Protein 7L3O (pdb70)

Solvent-accessible surface area: 64252 Å² total; per-residue (Å²): 88,50,4,116,94,18,0,70,88,13,100,2,2,22,67,32,84,122,20,0,27,11,3,7,0,2,10,20,4,0,1,73,1,1,34,29,0,11,55,0,0,72,52,0,6,76,43,45,125,22,50,33,2,19,4,0,6,0,4,11,2,85,3,1,106,55,0,22,3,38,82,79,68,95,86,75,9,3,46,11,102,6,87,176,48,70,11,0,1,2,2,14,2,8,0,3,0,0,16,0,1,103,95,57,106,3,36,107,82,95,14,30,12,28,0,0,2,10,19,10,0,2,83,32,46,136,48,62,38,39,67,16,2,53,108,19,3,18,17,21,38,0,9,0,1,2,0,0,12,38,122,36,10,56,91,2,0,124,94,6,4,68,3,0,37,39,0,0,46,86,15,49,8,96,38,63,5,35,0,0,3,8,16,94,112,49,44,34,78,86,120,52,4,42,98,4,0,21,16,0,15,39,3,0,68,126,39,69,110,136,15,116,0,23,6,9,75,8,15,36,16,3,1,37,0,4,0,26,0,87,10,74,86,77,93,99,31,95,9,1,25,2,20,0,0,27,12,0,1,80,102,14,68,1,26,3,35,37,83,131,116,121,102,44,82,101,70,2,9,1,0,7,6,4,4,0,10,10,0,2,80,0,0,1,4,6,0,11,32,37,34,3,110,6,50,15,30,0,2,6,20,11,0,14,0,0,0,74,47,158,161,1,20,121,38,0,74,43,3,39,118,47,0,39,126,120,46,21,11,27,43,23,30,55,64,111,42,94,39,100,30,2,43,161,111,5,50,121,44,35,17,12,24,2,0,16,0,2,87,93,21,19,163,71,139,65,0,20,1,5,11,44,70,107,114,82,107,121,66,101,26,44,46,96,92,0,13,129,68,1,70,90,48,43,68,26,26,42,76,120,124,103,50,5,116,78,18,0,65,88,13,99,2,2,19,67,33,85,124,21,0,23,10,4,7,0,2,10,20,3,0,1,74,0,0,33,29,0,11,59,0,0,67,50,0,5,76,20,47,129,20,49,33,1,20,5,0,7,0,4,10,2,84,3,0,107,57,7,46,36,55,94,81,67,28,92,76,9,3,49,11,99,4,81,165,143,66,9,0,2,3,0,14,2,16,0,3,0,1,16,0,2,100,95,58,109,4,36,109,80,98,12,30,16,25,0,0,2,10,17,13,0,1,72,31,45,135,47,62,37,39,64,15,2,73,113,19,2,16,13,19,40,0,12,0,2,2,0,0,11,44,116,33,9,90,93,2,0,55,100,7,0,64,2,3,30,35,0,1,45,80,15,50,7,96,32,59,4,33,0,0,4,7,17,102,109,44,48,38,82,65,118,109,9,40,134,7,0,20,10,0,13,47,3,0,66,151,33,68,115,138,16,115,0,33,4,8,65,7,20,94,67,1,1,41,0,29,1,35,0,87,8,68,72,174,88,96,24,56,7,4,42,0,16,0,3,66,53,6,2,92,104,12,76,0,21,3,32,31,86,130,121,115,99,48,68,95,60,3,5,1,0,23,5,8,2,0,9,14,0,2,63,0,0,3,5,4,0,14,23,28,15,3,114,7,54,14,28,0,3,6,23,11,0,15,0,0,0,77,48,158,166,1,20,119,62,0,70,49,3,36,140,56,0,38,56,122,42,24,11,27,42,24,32,52,65,111,44,92,34,89,34,2,29,156,106,6,53,115,45,47,18,12,24,8,0,14,0,4,94,90,21,25,160,71,60,66,0,17,1,49,9,62,77,84,120,85,107,94,62,98,24,44,44,96,95,0,8,124,64,1,71,93,46,42,67,26,24,41,74,115,108,101,58,4,117,80,10,0,72,83,10,101,2,6,19,77,34,86,123,19,0,28,13,3,6,0,1,11,20,5,0,1,71,0,0,33,34,0,10,55,0,0,64,50,0,6,86,48,44,128,21,48,31,2,21,6,0,8,0,3,10,1,80,4,2,107,62,2,40,39,57,100,84,67,26,93,81,9,3,46,10,101,5,87,175,48,65,10,0,2,3,0,15,2,17,1,4,0,1,14,0,2,101,89,61,107,6,34,109,77,96,14,32,15,26,0,0,3,11,17,14,0,2,71,35,69,135,45,64,56,41,69,16,1,45,31,19,2,14,13,18,42,0,12,0,2,2,1,0,15,14,115,32,2,65,88,3,0,52,104,8,0,69,2,2,27,33,0,0,46,83,15,48,8,92,33,58,4,50,3,2,19,59,20,110,75,55,36,26,83,123,75,58,3,54,68,0,33,99,12,0,95,42,0,0,77,132,31,68,113,136,54,43,87,48,94,34,81,9,16,94,72,0,0,54,0,22,0,33,0,87,6,67,69,176,90,91,34,103,9,1,47,1,18,0,4,5,42,5,2,86,104,14,77,2,33,5,35,34,85,128,133,52,100,50,88,102,50,4,6,1,0,26,6,6,4,0,7,11,0,2,90,0,0,1,5,3,0,18,18,34,17,3,106,5,49,16,31,0,2,6,20,8,0,14,0,0,1,78,57,133,96,5,6,117,57,0,73,49,2,39,121,53,0,32,87,126,42,20,13,28,41,22,31,48,62,110,42,90,34,112,48,2,48,51,117,6,104,120,43,33,18,8,22,12,0,14,0,2,69,94,18,39,178,48,61,55,0,10,5,102,25,50,70,119,122,89,110,76,67,92,20,44,44,105,87,0,14,134,65,0,68,91,44,40,66,29,30,44,105,121,110,99,52,2,108,77,11,0,75,81,10,99,2,5,20,69,32,83,117,21,0,26,8,0,5,0,2,12,22,4,0,1,72,0,0,35,32,0,10,55,0,0,64,56,0,6,85,48,43,129,20,48,33,1,21,6,0,5,0,4,10,2,83,4,1,107,58,2,41,40,56,101,79,71,25,86,76,9,4,46,11,100,6,88,174,46,69,10,0,1,2,1,15,3,16,1,3,0,1,14,0,2,100,92,62,118,8,41,99,79,118,13,31,14,24,0,0,4,11,16,11,0,2,72,37,40,131,48,62,35,39,69,15,1,52,120,17,2,15,15,18,42,0,11,0,2,1,0,0,18,40,87,34,2,64,86,3,0,56,103,8,0,70,2,2,31,34,0,0,44,78,14,50,8,95,30,62,4,55,2,2,19,62,20,109,83,58,63,25,82,119,76,60,3,53,91,0,35,98,13,0,90,41,0,0,80,133,32,66,112,135,57,43,86,50,97,34,79,11,19,60,72,0,0,53,0,24,0,30,0,86,7,65,69,171,85,98,36,100,9,1,45,0,18,0,4,6,48,3,2,87,106,13,78,2,37,8,33,61,113,152,48,98,55,100,35,53,3,6,0,0,27,7,6,3,0,8,5,0,1,89,0,0,0,4,3,0,17,19,34,18,3,111,6,48,15,33,0,2,9,21,11,0,16,0,0,0,75,55,136,98,7,8,115,57,0,72,45,1,38,118,51,0,35,129,125,40,21,17,27,41,24,36,45,58,112,44,93,41,114,51,3,52,68,110,5,57,120,46,35,17,10,24,12,0,12,0,2,76,74,18,35,86,94,62,58,0,10,6,98,23,54,71,123,116,86,110,82,59,90,24,44,46,95,86,0,10,130,63,1,68,94,43,41,63,30,28,47,71,121

Foldseek 3Di:
DFLQVLCVLLVAWHDDLPPFQQDIGGGPQNVLLLVLVVVLVVQVCVVVVADEDEFDQKDFCVLCVLQVVCPVQVVFWAWDDDPNGIMTGAQDCVSVVLVVLVVVQAALVPPFHKYWYQDKHATRDDSVVRDFLAGGGIFTFRKIKTWHAPVCLLVVVLVQVVVLVVVCVVLPKDKAKEKEADAPAADDDVVVQVVQSVSVVVSVVVVVDDHYYHYHPADRFYIKIWMWIAAQVRDIDTAKIKTKGPGSLVSSVAWHAYDVVPPRIDGIIIIMITRRNTSSNNSRRSCVRVVQQDFQQSGLAAEEEEEQALVCLVVSVVLQVVCVVVPHRYYYDNDHDHRVVVVVVVLSNNHQWYWYDYPVCVVVQWTWIAGNPNVDDIDIGHSVVVVVVSVVRHRDDPVD/DLFLQVLCVLLVAWHDDCVPFQQDIGGGVQNVLLLVLVVVLVVQVCVVLVADEDEFDFKDFCVLCVLQVCCVVQVVFWAWDDDVNTIMTGAQDCVSRVLVVLVVVQDAQVPPFHKYWYQDKHATRDDSVPRDFLAGGGIFTFRKIKTWHALVCLLVVLLVQVVSLVVVCVVLPKDKAKEKEADAPAAPDDVVVRVSQSVSNVNSVVVVVDDHYYRYRRADRFHIKMWMWIAFQVRDTDTQKIWHKGPDSLVSSVAWHAYPVVDPRIDTTIMIMIGRCRTSSNSVRRSCSSVVQQDFQQSGLQAEEEEEQALVCVVVSVVLQVVVVVVPHNYYYDHDHDHRVVVVVVVLSSNHQWYWYDYVVCVVVQWTWIAGNPNVPDIDTGHSVVVVVVSVVRHNDDPVD/DQFLQVVCVLLVAWDDDLPPFQQDIGGDPQNVLLLVLVVVLVVQVCVVVVADEDEFDQKDFCVLCVLQVCCVVAVVFWAWDDDPNGIMTGAQDCPSRVLVVLVVVQAAQVPPFHKYWYQDKHATRDDSVPGDQLAGGGIFTFRKIKTWHALVCLLVVVLVVVVVLCVVCVVLVKDKAKEKEAAAPQADDDPVSRVSNSVSNVVSVVVVVDDYYYDYNGADRFHIWMWMWIAFQVRDTDGAKIWHKGNRSQVSSVAWHQYPVVDPSIDTIIMIMIGRRHTSSVSSSRSSSRCVQQDAQQSGLAAEEEEEQAQVCVVVRVVLQVVCVVLPHRYYYDHDHDHSVVVVVVPCSSNHQWYWYTYPVCVVVQWIWIAGSPNVDDIDIGHSVVVSVVSVVRHRDDPVD/DQFLQVVCVLLVAWDDDLPPFQQDIGGDLQNVLLLVLVLVLVVQVCVVVVADEDEFDFKDFCVLCVLQVNCVPQVVFWAWDDDPNTIMTGAQDCVSRVLVVLVVVQAAQVPPFHKYWYQDKHATRDDSVPGDALPGGGIFTFRKMKTWHALVCLLVVLLVQVVSLVVVCVVLPKDKAKEKEAAAPQAPDDPVSRVSNSVSNVVSVVVVVDDYYYDYRGADNFHIWMWIWIAFPVRDTDTAWIWHKGNRSQVSSVAWHAYCVPPNIDTIIMIIIGRCRTSSVSSSRSSSRCVQQDAQQSGLAAEEFEEQAQVCVVVSVVLQVVCVVLPHRYYYDHDHDHRVVVVVVVLSNNHQWYWYTYPVCVVVQWIWIAGNPNVDDIDIGHSVRVSVVSVVRHRDYPVD

B-factor: mean 41.1, std 12.35, range [18.52, 105.42]

Structure (mmCIF, N/CA/C/O backbone):
data_7L3O
#
_entry.id   7L3O
#
_cell.length_a   65.730
_cell.length_b   67.450
_cell.length_c   143.180
_cell.angle_alpha   91.585
_cell.angle_beta   97.530
_cell.angle_gamma   120.777
#
_symmetry.space_group_name_H-M   'P 1'
#
loop_
_entity.id
_entity.type
_entity.pdbx_description
1 polymer 'Threonyl-tRNA synthetase'
2 non-polymer 'ZINC ION'
3 non-polymer 'CALCIUM ION'
4 water water
#
loop_
_atom_site.group_PDB
_atom_site.id
_atom_site.type_symbol
_atom_site.label_atom_id
_atom_site.label_alt_id
_atom_site.label_comp_id
_atom_site.label_asym_id
_atom_site.label_entity_id
_atom_site.label_seq_id
_atom_site.pdbx_PDB_ins_code
_atom_site.Cartn_x
_atom_site.Cartn_y
_atom_site.Cartn_z
_atom_site.occupancy
_atom_site.B_iso_or_equiv
_atom_site.auth_seq_id
_atom_site.auth_comp_id
_atom_site.auth_asym_id
_atom_site.auth_atom_id
_atom_site.pdbx_PDB_model_num
ATOM 1 N N . ARG A 1 12 ? -16.06308 -17.43855 17.28044 1.000 60.12351 333 ARG A N 1
ATOM 2 C CA . ARG A 1 12 ? -15.52066 -17.59296 15.93113 1.000 65.54760 333 ARG A CA 1
ATOM 3 C C . ARG A 1 12 ? -15.58458 -16.26725 15.17574 1.000 61.62967 333 ARG A C 1
ATOM 4 O O . ARG A 1 12 ? -15.29972 -16.20073 13.98076 1.000 59.85950 333 ARG A O 1
ATOM 6 N N . ASP A 1 13 ? -15.99895 -15.22352 15.88507 1.000 56.54186 334 ASP A N 1
ATOM 7 C CA . ASP A 1 13 ? -15.93049 -13.84994 15.40669 1.000 50.06922 334 ASP A CA 1
ATOM 8 C C . ASP A 1 13 ? -14.76485 -13.15922 16.10692 1.000 45.35074 334 ASP A C 1
ATOM 9 O O . ASP A 1 13 ? -14.63286 -13.26039 17.32847 1.000 45.61540 334 ASP A O 1
ATOM 14 N N . HIS A 1 14 ? -13.92647 -12.46061 15.33776 1.000 42.27390 335 HIS A N 1
ATOM 15 C CA . HIS A 1 14 ? -12.69653 -11.91342 15.90693 1.000 42.90520 335 HIS A CA 1
ATOM 16 C C . HIS A 1 14 ? -12.96560 -10.96889 17.07191 1.000 44.75353 335 HIS A C 1
ATOM 17 O O . HIS A 1 14 ? -12.16147 -10.90362 18.01397 1.000 39.26737 335 HIS A O 1
ATOM 24 N N . ARG A 1 15 ? -14.07524 -10.22785 17.03333 1.000 42.43503 336 ARG A N 1
ATOM 25 C CA . ARG A 1 15 ? -14.41196 -9.37730 18.16736 1.000 41.04702 336 ARG A CA 1
ATOM 26 C C . ARG A 1 15 ? -14.68370 -10.21255 19.41150 1.000 43.62294 336 ARG A C 1
ATOM 27 O O . ARG A 1 15 ? -14.18622 -9.89566 20.50201 1.000 39.31610 336 ARG A O 1
ATOM 35 N N . LEU A 1 16 ? -15.45656 -11.29324 19.26343 1.000 42.28004 337 LEU A N 1
ATOM 36 C CA . LEU A 1 16 ? -15.68030 -12.19813 20.38552 1.000 39.60704 337 LEU A CA 1
ATOM 37 C C . LEU A 1 16 ? -14.37743 -12.85672 20.83012 1.000 40.32569 337 LEU A C 1
ATOM 38 O O . LEU A 1 16 ? -14.12332 -12.99495 22.03307 1.000 38.93681 337 LEU A O 1
ATOM 43 N N . LEU A 1 17 ? -13.55507 -13.29935 19.87555 1.000 35.41731 338 LEU A N 1
ATOM 44 C CA . LEU A 1 17 ? -12.27097 -13.88940 20.23854 1.000 40.05818 338 LEU A CA 1
ATOM 45 C C . LEU A 1 17 ? -11.41814 -12.89541 21.01248 1.000 38.51880 338 LEU A C 1
ATOM 46 O O . LEU A 1 17 ? -10.81699 -13.24495 22.03700 1.000 38.55722 338 LEU A O 1
ATOM 51 N N . GLY A 1 18 ? -11.37780 -11.64172 20.55416 1.000 36.35214 339 GLY A N 1
ATOM 52 C CA . GLY A 1 18 ? -10.58448 -10.62397 21.22526 1.000 35.07041 339 GLY A CA 1
ATOM 53 C C . GLY A 1 18 ? -11.04404 -10.33148 22.63366 1.000 37.17872 339 GLY A C 1
ATOM 54 O O . GLY A 1 18 ? -10.23797 -9.89783 23.46605 1.000 34.29375 339 GLY A O 1
ATOM 55 N N . SER A 1 19 ? -12.31710 -10.57594 22.92620 1.000 33.29006 340 SER A N 1
ATOM 56 C CA . SER A 1 19 ? -12.79686 -10.38789 24.28540 1.000 38.71564 340 SER A CA 1
ATOM 57 C C . SER A 1 19 ? -12.51702 -11.61792 25.13820 1.000 38.72064 340 SER A C 1
ATOM 58 O O . SER A 1 19 ? -12.04596 -11.49831 26.27372 1.000 40.31882 340 SER A O 1
ATOM 61 N N . ASN A 1 20 ? -12.80015 -12.80909 24.60248 1.000 40.34405 341 ASN A N 1
ATOM 62 C CA . ASN A 1 20 ? -12.60004 -14.03486 25.36734 1.000 39.39129 341 ASN A CA 1
ATOM 63 C C . ASN A 1 20 ? -11.12389 -14.27234 25.64857 1.000 40.14978 341 ASN A C 1
ATOM 64 O O . ASN A 1 20 ? -10.76190 -14.78270 26.71375 1.000 37.24872 341 ASN A O 1
ATOM 69 N N . LEU A 1 21 ? -10.26288 -13.93425 24.69745 1.000 33.90646 342 LEU A N 1
ATOM 70 C CA . LEU A 1 21 ? -8.83338 -14.11230 24.86760 1.000 34.47343 342 LEU A CA 1
ATOM 71 C C . LEU A 1 21 ? -8.15406 -12.87639 25.42681 1.000 29.82555 342 LEU A C 1
ATOM 72 O O . LEU A 1 21 ? -6.92626 -12.83282 25.45136 1.000 33.20706 342 LEU A O 1
ATOM 77 N N . GLN A 1 22 ? -8.92094 -11.88084 25.87148 1.000 29.47776 343 GLN A N 1
ATOM 78 C CA . GLN A 1 22 ? -8.37609 -10.65927 26.46207 1.000 34.98952 343 GLN A CA 1
ATOM 79 C C . GLN A 1 22 ? -7.28619 -10.05932 25.57812 1.000 31.95313 343 GLN A C 1
ATOM 80 O O . GLN A 1 22 ? -6.18430 -9.74333 26.02640 1.000 28.37988 343 GLN A O 1
ATOM 86 N N . LEU A 1 23 ? -7.60362 -9.92610 24.29345 1.000 29.05241 344 LEU A N 1
ATOM 87 C CA . LEU A 1 23 ? -6.67635 -9.37958 23.31870 1.000 28.82806 344 LEU A CA 1
ATOM 88 C C . LEU A 1 23 ? -6.90550 -7.89216 23.09046 1.000 30.41785 344 LEU A C 1
ATOM 89 O O . LEU A 1 23 ? -5.94864 -7.12149 23.07311 1.000 26.92010 344 LEU A O 1
ATOM 94 N N . PHE A 1 24 ? -8.15951 -7.48302 22.88948 1.000 29.29595 345 PHE A N 1
ATOM 95 C CA . PHE A 1 24 ? -8.48412 -6.10203 22.55055 1.000 32.59651 345 PHE A CA 1
ATOM 96 C C . PHE A 1 24 ? -9.96858 -5.85382 22.79427 1.000 32.92014 345 PHE A C 1
ATOM 97 O O . PHE A 1 24 ? -10.76132 -6.78658 22.90167 1.000 30.56739 345 PHE A O 1
ATOM 105 N N . PHE A 1 25 ? -10.33067 -4.57631 22.86444 1.000 33.40471 346 PHE A N 1
ATOM 106 C CA . PHE A 1 25 ? -11.72074 -4.18381 22.99810 1.000 35.92306 346 PHE A CA 1
ATOM 107 C C . PHE A 1 25 ? -11.90584 -2.82964 22.33453 1.000 36.54737 346 PHE A C 1
ATOM 108 O O . PHE A 1 25 ? -10.94219 -2.14565 21.98341 1.000 32.74319 346 PHE A O 1
ATOM 116 N N . PHE A 1 26 ? -13.16914 -2.44308 22.19361 1.000 36.72492 347 PHE A N 1
ATOM 117 C CA . PHE A 1 26 ? -13.56646 -1.20325 21.54646 1.000 38.61567 347 PHE A CA 1
ATOM 118 C C . PHE A 1 26 ? -14.39317 -0.37015 22.51273 1.000 38.08324 347 PHE A C 1
ATOM 119 O O . PHE A 1 26 ? -15.21159 -0.90753 23.26230 1.000 38.84114 347 PHE A O 1
ATOM 127 N N . ASP A 1 27 ? -14.17457 0.93595 22.50358 1.000 33.69228 348 ASP A N 1
ATOM 128 C CA . ASP A 1 27 ? -14.99991 1.85499 23.27020 1.000 40.17586 348 ASP A CA 1
ATOM 129 C C . ASP A 1 27 ? -15.73834 2.73361 22.26831 1.000 44.09726 348 ASP A C 1
ATOM 130 O O . ASP A 1 27 ? -15.20967 3.74828 21.80312 1.000 40.34962 348 ASP A O 1
ATOM 135 N N . SER A 1 28 ? -16.97430 2.34848 21.95844 1.000 39.03000 349 SER A N 1
ATOM 136 C CA . SER A 1 28 ? -17.71507 3.03962 20.91587 1.000 45.09303 349 SER A CA 1
ATOM 137 C C . SER A 1 28 ? -18.18455 4.42493 21.34246 1.000 46.49022 349 SER A C 1
ATOM 138 O O . SER A 1 28 ? -18.83241 5.10644 20.54544 1.000 47.37083 349 SER A O 1
ATOM 141 N N . ASN A 1 29 ? -17.87845 4.85606 22.56380 1.000 46.10603 350 ASN A N 1
ATOM 142 C CA . ASN A 1 29 ? -18.24407 6.18681 23.02200 1.000 46.08209 350 ASN A CA 1
ATOM 143 C C . ASN A 1 29 ? -17.08823 7.18244 22.98438 1.000 48.58528 350 ASN A C 1
ATOM 144 O O . ASN A 1 29 ? -17.32937 8.36835 22.74001 1.000 51.55700 350 ASN A O 1
ATOM 149 N N . VAL A 1 30 ? -15.84261 6.74778 23.21000 1.000 44.14377 351 VAL A N 1
ATOM 150 C CA . VAL A 1 30 ? -14.71609 7.68368 23.23642 1.000 44.84728 351 VAL A CA 1
ATOM 151 C C . VAL A 1 30 ? -13.89347 7.58678 21.95928 1.000 42.39285 351 VAL A C 1
ATOM 152 O O . VAL A 1 30 ? -13.28156 8.57567 21.54171 1.000 41.71062 351 VAL A O 1
ATOM 156 N N . SER A 1 31 ? -13.87893 6.40906 21.31522 1.000 40.02151 352 SER A N 1
ATOM 157 C CA . SER A 1 31 ? -13.11117 6.28545 20.07984 1.000 35.27811 352 SER A CA 1
ATOM 158 C C . SER A 1 31 ? -13.66590 5.20015 19.16121 1.000 37.90842 352 SER A C 1
ATOM 159 O O . SER A 1 31 ? -12.93281 4.27217 18.78040 1.000 31.28154 352 SER A O 1
ATOM 162 N N . PRO A 1 32 ? -14.93559 5.29262 18.75200 1.000 42.65424 353 PRO A N 1
ATOM 163 C CA . PRO A 1 32 ? -15.45686 4.32726 17.77470 1.000 37.52643 353 PRO A CA 1
ATOM 164 C C . PRO A 1 32 ? -14.58720 4.30807 16.52633 1.000 37.45102 353 PRO A C 1
ATOM 165 O O . PRO A 1 32 ? -14.17863 5.35263 16.01339 1.000 34.89176 353 PRO A O 1
ATOM 169 N N . GLY A 1 33 ? -14.27329 3.10222 16.06113 1.000 38.45040 354 GLY A N 1
ATOM 170 C CA . GLY A 1 33 ? -13.46571 2.92209 14.87682 1.000 37.23617 354 GLY A CA 1
ATOM 171 C C . GLY A 1 33 ? -11.99572 2.69198 15.14355 1.000 36.72052 354 GLY A C 1
ATOM 172 O O . GLY A 1 33 ? -11.27210 2.29548 14.22442 1.000 36.44775 354 GLY A O 1
ATOM 173 N N . SER A 1 34 ? -11.53543 2.93805 16.35937 1.000 31.10983 355 SER A N 1
ATOM 174 C CA . SER A 1 34 ? -10.18502 2.58843 16.77379 1.000 33.97531 355 SER A CA 1
ATOM 175 C C . SER A 1 34 ? -10.27045 1.48838 17.81916 1.000 36.51538 355 SER A C 1
ATOM 176 O O . SER A 1 34 ? -11.35926 1.09549 18.24829 1.000 37.84197 355 SER A O 1
ATOM 179 N N . CYS A 1 35 ? -9.11618 0.98073 18.22488 1.000 30.16893 356 CYS A N 1
ATOM 180 C CA . CYS A 1 35 ? -9.07283 -0.24045 19.00584 1.000 30.04099 356 CYS A CA 1
ATOM 181 C C . CYS A 1 35 ? -8.15034 -0.08176 20.20515 1.000 31.23193 356 CYS A C 1
ATOM 182 O O . CYS A 1 35 ? -7.06794 0.50033 20.10081 1.000 31.94537 356 CYS A O 1
ATOM 185 N N . PHE A 1 36 ? -8.58325 -0.61000 21.34146 1.000 30.35900 357 PHE A N 1
ATOM 186 C CA . PHE A 1 36 ? -7.74954 -0.70022 22.53499 1.000 29.93635 357 PHE A CA 1
ATOM 187 C C . PHE A 1 36 ? -7.14375 -2.09874 22.57540 1.000 31.65939 357 PHE A C 1
ATOM 188 O O . PHE A 1 36 ? -7.85708 -3.07667 22.80425 1.000 32.34393 357 PHE A O 1
ATOM 196 N N . TRP A 1 37 ? -5.83427 -2.20206 22.35572 1.000 26.79069 358 TRP A N 1
ATOM 197 C CA . TRP A 1 37 ? -5.16658 -3.49622 22.41174 1.000 28.16605 358 TRP A CA 1
ATOM 198 C C . TRP A 1 37 ? -4.63120 -3.71824 23.82641 1.000 28.31135 358 TRP A C 1
ATOM 199 O O . TRP A 1 37 ? -3.77551 -2.96685 24.30105 1.000 27.54516 358 TRP A O 1
ATOM 210 N N . LEU A 1 38 ? -5.17041 -4.72749 24.50015 1.000 26.91025 359 LEU A N 1
ATOM 211 C CA . LEU A 1 38 ? -4.70665 -5.16406 25.80432 1.000 27.68080 359 LEU A CA 1
ATOM 212 C C . LEU A 1 38 ? -3.31756 -5.77209 25.65617 1.000 29.05013 359 LEU A C 1
ATOM 213 O O . LEU A 1 38 ? -2.88413 -6.05147 24.53657 1.000 28.52633 359 LEU A O 1
ATOM 218 N N . PRO A 1 39 ? -2.58740 -5.99628 26.77316 1.000 28.12350 360 PRO A N 1
ATOM 219 C CA . PRO A 1 39 ? -1.21425 -6.52913 26.67002 1.000 25.25363 360 PRO A CA 1
ATOM 220 C C . PRO A 1 39 ? -1.03872 -7.69234 25.70109 1.000 27.07976 360 PRO A C 1
ATOM 221 O O . PRO A 1 39 ? -0.14442 -7.65410 24.85217 1.000 23.94048 360 PRO A O 1
ATOM 225 N N . ALA A 1 40 ? -1.89003 -8.72071 25.80071 1.000 26.65698 361 ALA A N 1
ATOM 226 C CA . ALA A 1 40 ? -1.72004 -9.89434 24.94993 1.000 27.01452 361 ALA A CA 1
ATOM 227 C C . ALA A 1 40 ? -2.01405 -9.56223 23.48981 1.000 26.95295 361 ALA A C 1
ATOM 228 O O . ALA A 1 40 ? -1.38026 -10.11640 22.58482 1.000 22.97703 361 ALA A O 1
ATOM 230 N N . GLY A 1 41 ? -2.97771 -8.67107 23.23987 1.000 26.78365 362 GLY A N 1
ATOM 231 C CA . GLY A 1 41 ? -3.26959 -8.28482 21.86670 1.000 28.38304 362 GLY A CA 1
ATOM 232 C C . GLY A 1 41 ? -2.12692 -7.50415 21.24846 1.000 28.20728 362 GLY A C 1
ATOM 233 O O . GLY A 1 41 ? -1.74267 -7.74555 20.09952 1.000 25.89112 362 GLY A O 1
ATOM 234 N N . ALA A 1 42 ? -1.54841 -6.56936 22.01260 1.000 29.21652 363 ALA A N 1
ATOM 235 C CA . ALA A 1 42 ? -0.40045 -5.82773 21.51613 1.000 24.50041 363 ALA A CA 1
ATOM 236 C C . ALA A 1 42 ? 0.77795 -6.74843 21.22721 1.000 25.65651 363 ALA A C 1
ATOM 237 O O . ALA A 1 42 ? 1.53931 -6.49147 20.28688 1.000 23.29773 363 ALA A O 1
ATOM 239 N N . ARG A 1 43 ? 0.95450 -7.81858 22.01637 1.000 22.60351 364 ARG A N 1
ATOM 240 C CA . ARG A 1 43 ? 2.00994 -8.78210 21.69745 1.000 26.01824 364 ARG A CA 1
ATOM 241 C C . ARG A 1 43 ? 1.77894 -9.40306 20.31550 1.000 25.34547 364 ARG A C 1
ATOM 242 O O . ARG A 1 43 ? 2.70607 -9.51491 19.50834 1.000 21.08672 364 ARG A O 1
ATOM 250 N N . LEU A 1 44 ? 0.53947 -9.79672 20.02306 1.000 22.28808 365 LEU A N 1
ATOM 251 C CA . LEU A 1 44 ? 0.22788 -10.37021 18.70957 1.000 24.68073 365 LEU A CA 1
ATOM 252 C C . LEU A 1 44 ? 0.45039 -9.34676 17.60225 1.000 22.06459 365 LEU A C 1
ATOM 253 O O . LEU A 1 44 ? 1.04996 -9.64801 16.56472 1.000 27.89870 365 LEU A O 1
ATOM 258 N N . TYR A 1 45 ? -0.04096 -8.13096 17.81062 1.000 25.07987 366 TYR A N 1
ATOM 259 C CA . TYR A 1 45 ? 0.14343 -7.04237 16.85436 1.000 28.25680 366 TYR A CA 1
ATOM 260 C C . TYR A 1 45 ? 1.60991 -6.87530 16.47784 1.000 31.74015 366 TYR A C 1
ATOM 261 O O . TYR A 1 45 ? 1.97561 -6.85485 15.28807 1.000 24.24445 366 TYR A O 1
ATOM 270 N N . ASN A 1 46 ? 2.46733 -6.74155 17.49123 1.000 26.15373 367 ASN A N 1
ATOM 271 C CA . ASN A 1 46 ? 3.87811 -6.52098 17.22185 1.000 27.78687 367 ASN A CA 1
ATOM 272 C C . ASN A 1 46 ? 4.53001 -7.73544 16.57748 1.000 30.36051 367 ASN A C 1
ATOM 273 O O . ASN A 1 46 ? 5.46183 -7.57970 15.77917 1.000 30.25996 367 ASN A O 1
ATOM 278 N N . LYS A 1 47 ? 4.09063 -8.94933 16.93133 1.000 25.85203 368 LYS A N 1
ATOM 279 C CA . LYS A 1 47 ? 4.69825 -10.11838 16.31648 1.000 27.02827 368 LYS A CA 1
ATOM 280 C C . LYS A 1 47 ? 4.35818 -10.18227 14.83445 1.000 27.56974 368 LYS A C 1
ATOM 281 O O . LYS A 1 47 ? 5.17299 -10.64105 14.02763 1.000 26.32113 368 LYS A O 1
ATOM 287 N N . LEU A 1 48 ? 3.14316 -9.75919 14.47101 1.000 29.68031 369 LEU A N 1
ATOM 288 C CA . LEU A 1 48 ? 2.74139 -9.77294 13.06785 1.000 29.24646 369 LEU A CA 1
ATOM 289 C C . LEU A 1 48 ? 3.61921 -8.82104 12.27669 1.000 30.23766 369 LEU A C 1
ATOM 290 O O . LEU A 1 48 ? 4.15160 -9.17906 11.22291 1.000 30.13865 369 LEU A O 1
ATOM 295 N N . MET A 1 49 ? 3.83008 -7.61305 12.80923 1.000 27.05922 370 MET A N 1
ATOM 296 C CA . MET A 1 49 ? 4.76643 -6.68378 12.19171 1.000 27.64539 370 MET A CA 1
ATOM 297 C C . MET A 1 49 ? 6.19661 -7.22996 12.20082 1.000 33.07224 370 MET A C 1
ATOM 298 O O . MET A 1 49 ? 6.93902 -7.04334 11.22969 1.000 30.56614 370 MET A O 1
ATOM 303 N N . ASP A 1 50 ? 6.61756 -7.87148 13.30220 1.000 28.08990 371 ASP A N 1
ATOM 304 C CA . ASP A 1 50 ? 7.97870 -8.39329 13.36588 1.000 27.68733 371 ASP A CA 1
ATOM 305 C C . ASP A 1 50 ? 8.22135 -9.43556 12.28799 1.000 29.02163 371 ASP A C 1
ATOM 306 O O . ASP A 1 50 ? 9.30990 -9.49226 11.71006 1.000 30.61839 371 ASP A O 1
ATOM 311 N N . PHE A 1 51 ? 7.23553 -10.30050 12.05098 1.000 25.70351 372 PHE A N 1
ATOM 312 C CA . PHE A 1 51 ? 7.29051 -11.26775 10.96033 1.000 30.93191 372 PHE A CA 1
ATOM 313 C C . PHE A 1 51 ? 7.63614 -10.58505 9.63106 1.000 30.75345 372 PHE A C 1
ATOM 314 O O . PHE A 1 51 ? 8.60791 -10.94110 8.95740 1.000 31.16880 372 PHE A O 1
ATOM 322 N N . ILE A 1 52 ? 6.84250 -9.58367 9.25502 1.000 28.11745 373 ILE A N 1
ATOM 323 C CA . ILE A 1 52 ? 7.08768 -8.81264 8.03678 1.000 27.94237 373 ILE A CA 1
ATOM 324 C C . ILE A 1 52 ? 8.46403 -8.15133 8.08236 1.000 29.79873 373 ILE A C 1
ATOM 325 O O . ILE A 1 52 ? 9.22720 -8.18421 7.10148 1.000 23.62312 373 ILE A O 1
ATOM 330 N N . ARG A 1 53 ? 8.80986 -7.54970 9.22487 1.000 25.07942 374 ARG A N 1
ATOM 331 C CA . ARG A 1 53 ? 10.07381 -6.82805 9.31446 1.000 24.77199 374 ARG A CA 1
ATOM 332 C C . ARG A 1 53 ? 11.24449 -7.74664 9.03041 1.000 26.86636 374 ARG A C 1
ATOM 333 O O . ARG A 1 53 ? 12.20498 -7.35079 8.36140 1.000 30.02688 374 ARG A O 1
ATOM 341 N N . ASN A 1 54 ? 11.18961 -8.97081 9.55343 1.000 29.76416 375 ASN A N 1
ATOM 342 C CA . ASN A 1 54 ? 12.23008 -9.95354 9.27362 1.000 30.57181 375 ASN A CA 1
ATOM 343 C C . ASN A 1 54 ? 12.35564 -10.17780 7.77186 1.000 29.66775 375 ASN A C 1
ATOM 344 O O . ASN A 1 54 ? 13.46145 -10.23458 7.22937 1.000 27.70722 375 ASN A O 1
ATOM 349 N N . GLU A 1 55 ? 11.22981 -10.27133 7.07557 1.000 27.86937 376 GLU A N 1
ATOM 350 C CA . GLU A 1 55 ? 11.32643 -10.42166 5.62919 1.000 30.87479 376 GLU A CA 1
ATOM 351 C C . GLU A 1 55 ? 11.82588 -9.15035 4.96592 1.000 28.18897 376 GLU A C 1
ATOM 352 O O . GLU A 1 55 ? 12.53479 -9.23762 3.96341 1.000 29.33157 376 GLU A O 1
ATOM 358 N N . TYR A 1 56 ? 11.50393 -7.96878 5.51642 1.000 26.23761 377 TYR A N 1
ATOM 359 C CA . TYR A 1 56 ? 12.07453 -6.74107 4.96239 1.000 27.88857 377 TYR A CA 1
ATOM 360 C C . TYR A 1 56 ? 13.59013 -6.80661 4.95802 1.000 29.03989 377 TYR A C 1
ATOM 361 O O . TYR A 1 56 ? 14.22848 -6.46470 3.95738 1.000 28.16785 377 TYR A O 1
ATOM 370 N N . ARG A 1 57 ? 14.18689 -7.25724 6.06775 1.000 27.81554 378 ARG A N 1
ATOM 371 C CA . ARG A 1 57 ? 15.63627 -7.36760 6.12374 1.000 29.63646 378 ARG A CA 1
ATOM 372 C C . ARG A 1 57 ? 16.14461 -8.35449 5.07848 1.000 30.90968 378 ARG A C 1
ATOM 373 O O . ARG A 1 57 ? 17.09223 -8.06190 4.34862 1.000 35.93194 378 ARG A O 1
ATOM 381 N N . ILE A 1 58 ? 15.53189 -9.53647 4.99655 1.000 31.01826 379 ILE A N 1
ATOM 382 C CA . ILE A 1 58 ? 15.94336 -10.51193 3.98241 1.000 35.76466 379 ILE A CA 1
ATOM 383 C C . ILE A 1 58 ? 15.80367 -9.93029 2.57888 1.000 34.35228 379 ILE A C 1
ATOM 384 O O . ILE A 1 58 ? 16.62638 -10.20299 1.69684 1.000 34.47756 379 ILE A O 1
ATOM 389 N N . ARG A 1 59 ? 14.78999 -9.10131 2.35220 1.000 32.11922 380 ARG A N 1
ATOM 390 C CA . ARG A 1 59 ? 14.45913 -8.67011 1.00121 1.000 35.36488 380 ARG A CA 1
ATOM 391 C C . ARG A 1 59 ? 14.83016 -7.21604 0.74320 1.000 32.04346 380 ARG A C 1
ATOM 392 O O . ARG A 1 59 ? 14.39215 -6.65335 -0.25956 1.000 29.73768 380 ARG A O 1
ATOM 400 N N . GLU A 1 60 ? 15.62701 -6.59986 1.62301 1.000 32.27620 381 GLU A N 1
ATOM 401 C CA . GLU A 1 60 ? 16.23578 -5.28238 1.37785 1.000 32.86903 381 GLU A CA 1
ATOM 402 C C . GLU A 1 60 ? 15.18771 -4.18257 1.17813 1.000 29.56271 381 GLU A C 1
ATOM 403 O O . GLU A 1 60 ? 15.25067 -3.38604 0.23516 1.000 28.28956 381 GLU A O 1
ATOM 409 N N . PHE A 1 61 ? 14.20139 -4.17183 2.07173 1.000 26.40450 382 PHE A N 1
ATOM 410 C CA . PHE A 1 61 ? 13.31358 -3.04266 2.31218 1.000 27.17695 382 PHE A CA 1
ATOM 411 C C . PHE A 1 61 ? 13.83676 -2.27595 3.52122 1.000 30.36257 382 PHE A C 1
ATOM 412 O O . PHE A 1 61 ? 14.29961 -2.88054 4.49339 1.000 29.07167 382 PHE A O 1
ATOM 420 N N . THR A 1 62 ? 13.73959 -0.95001 3.47626 1.000 27.01622 383 THR A N 1
ATOM 421 C CA . THR A 1 62 ? 14.20950 -0.10633 4.56818 1.000 32.33427 383 THR A CA 1
ATOM 422 C C . THR A 1 62 ? 13.01774 0.61017 5.16877 1.000 28.57171 383 THR A C 1
ATOM 423 O O . THR A 1 62 ? 12.38026 1.42664 4.50004 1.000 26.59898 383 THR A O 1
ATOM 427 N N . GLU A 1 63 ? 12.73275 0.31960 6.43120 1.000 25.64301 384 GLU A N 1
ATOM 428 C CA . GLU A 1 63 ? 11.65696 1.01555 7.11854 1.000 28.87516 384 GLU A CA 1
ATOM 429 C C . GLU A 1 63 ? 12.01006 2.48048 7.35884 1.000 28.51400 384 GLU A C 1
ATOM 430 O O . GLU A 1 63 ? 13.16423 2.82089 7.66434 1.000 29.08754 384 GLU A O 1
ATOM 436 N N . VAL A 1 64 ? 11.00529 3.35479 7.21805 1.000 26.90091 385 VAL A N 1
ATOM 437 C CA . VAL A 1 64 ? 11.14943 4.77881 7.51558 1.000 27.48024 385 VAL A CA 1
ATOM 438 C C . VAL A 1 64 ? 10.01443 5.21466 8.43563 1.000 23.72959 385 VAL A C 1
ATOM 439 O O . VAL A 1 64 ? 9.08525 4.45522 8.72617 1.000 26.37745 385 VAL A O 1
ATOM 443 N N . ILE A 1 65 ? 10.11455 6.45332 8.91988 1.000 22.00311 386 ILE A N 1
ATOM 444 C CA . ILE A 1 65 ? 9.08792 7.05343 9.76659 1.000 25.37277 386 ILE A CA 1
ATOM 445 C C . ILE A 1 65 ? 8.75576 8.42990 9.21084 1.000 25.78641 386 ILE A C 1
ATOM 446 O O . ILE A 1 65 ? 9.65352 9.26556 9.03307 1.000 23.44153 386 ILE A O 1
ATOM 451 N N . THR A 1 66 ? 7.47117 8.67181 8.96403 1.000 25.56289 387 THR A N 1
ATOM 452 C CA . THR A 1 66 ? 6.97146 9.90065 8.36832 1.000 25.90110 387 THR A CA 1
ATOM 453 C C . THR A 1 66 ? 5.96721 10.55910 9.30620 1.000 24.05414 387 THR A C 1
ATOM 454 O O . THR A 1 66 ? 5.47368 9.92367 10.24081 1.000 25.06857 387 THR A O 1
ATOM 458 N N . PRO A 1 67 ? 5.66832 11.84275 9.10249 1.000 29.26694 388 PRO A N 1
ATOM 459 C CA . PRO A 1 67 ? 4.63435 12.51285 9.90035 1.000 27.67180 388 PRO A CA 1
ATOM 460 C C . PRO A 1 67 ? 3.28293 11.83225 9.77305 1.000 30.44847 388 PRO A C 1
ATOM 461 O O . PRO A 1 67 ? 3.03093 11.00766 8.89139 1.000 31.19114 388 PRO A O 1
ATOM 465 N N . ASN A 1 68 ? 2.39302 12.20506 10.68596 1.000 32.89919 389 ASN A N 1
ATOM 466 C CA . ASN A 1 68 ? 1.00191 11.79100 10.61131 1.000 29.70136 389 ASN A CA 1
ATOM 467 C C . ASN A 1 68 ? 0.08619 12.89564 10.13238 1.000 32.65541 389 ASN A C 1
ATOM 468 O O . ASN A 1 68 ? -0.97951 12.59887 9.58950 1.000 30.86358 389 ASN A O 1
ATOM 473 N N . ILE A 1 69 ? 0.46484 14.15452 10.34486 1.000 30.11078 390 ILE A N 1
ATOM 474 C CA . ILE A 1 69 ? -0.32671 15.29872 9.91692 1.000 31.86836 390 ILE A CA 1
ATOM 475 C C . ILE A 1 69 ? 0.48222 16.08688 8.90436 1.000 34.34058 390 ILE A C 1
ATOM 476 O O . ILE A 1 69 ? 1.71377 16.17723 8.99617 1.000 32.50200 390 ILE A O 1
ATOM 481 N N . PHE A 1 70 ? -0.22848 16.66387 7.93238 1.000 35.42443 391 PHE A N 1
ATOM 482 C CA . PHE A 1 70 ? 0.37424 17.39523 6.82631 1.000 34.91048 391 PHE A CA 1
ATOM 483 C C . PHE A 1 70 ? -0.53147 18.54509 6.40327 1.000 37.25639 391 PHE A C 1
ATOM 484 O O . PHE A 1 70 ? -1.75757 18.47346 6.53138 1.000 39.87647 391 PHE A O 1
ATOM 492 N N . SER A 1 71 ? 0.09375 19.60153 5.89147 1.000 35.95514 392 SER A N 1
ATOM 493 C CA . SER A 1 71 ? -0.61887 20.61008 5.12332 1.000 36.44871 392 SER A CA 1
ATOM 494 C C . SER A 1 71 ? -1.32327 19.94891 3.94705 1.000 39.93896 392 SER A C 1
ATOM 495 O O . SER A 1 71 ? -0.75798 19.07999 3.27420 1.000 34.70968 392 SER A O 1
ATOM 498 N N . CYS A 1 72 ? -2.56469 20.36640 3.68763 1.000 41.10618 393 CYS A N 1
ATOM 499 C CA . CYS A 1 72 ? -3.28519 19.72131 2.59491 1.000 38.31927 393 CYS A CA 1
ATOM 500 C C . CYS A 1 72 ? -2.70274 20.06875 1.23148 1.000 39.37451 393 CYS A C 1
ATOM 501 O O . CYS A 1 72 ? -3.13921 19.49479 0.22592 1.000 41.38711 393 CYS A O 1
ATOM 504 N N . ASP A 1 73 ? -1.70625 20.95605 1.17490 1.000 38.26442 394 ASP A N 1
ATOM 505 C CA . ASP A 1 73 ? -0.97457 21.15127 -0.07155 1.000 41.86249 394 ASP A CA 1
ATOM 506 C C . ASP A 1 73 ? -0.36791 19.85441 -0.56885 1.000 41.27916 394 ASP A C 1
ATOM 507 O O . ASP A 1 73 ? -0.26478 19.64353 -1.78165 1.000 44.08967 394 ASP A O 1
ATOM 512 N N . LEU A 1 74 ? 0.03873 18.97973 0.34998 1.000 35.97317 395 LEU A N 1
ATOM 513 C CA . LEU A 1 74 ? 0.65650 17.72664 -0.05442 1.000 37.24577 395 LEU A CA 1
ATOM 514 C C . LEU A 1 74 ? -0.30935 16.88976 -0.87572 1.000 39.62514 395 LEU A C 1
ATOM 515 O O . LEU A 1 74 ? 0.07165 16.30131 -1.89189 1.000 39.31124 395 LEU A O 1
ATOM 520 N N . TRP A 1 75 ? -1.55756 16.80959 -0.44438 1.000 34.91513 396 TRP A N 1
ATOM 521 C CA . TRP A 1 75 ? -2.49199 15.95832 -1.15663 1.000 43.03768 396 TRP A CA 1
ATOM 522 C C . TRP A 1 75 ? -3.04771 16.63174 -2.38883 1.000 44.06370 396 TRP A C 1
ATOM 523 O O . TRP A 1 75 ? -3.50705 15.93151 -3.29732 1.000 44.66115 396 TRP A O 1
ATOM 534 N N . LYS A 1 76 ? -2.98949 17.96460 -2.45111 1.000 41.03265 397 LYS A N 1
ATOM 535 C CA . LYS A 1 76 ? -3.22775 18.62963 -3.72264 1.000 45.03781 397 LYS A CA 1
ATOM 536 C C . LYS A 1 76 ? -2.09310 18.33138 -4.69288 1.000 49.57008 397 LYS A C 1
ATOM 537 O O . LYS A 1 76 ? -2.33826 18.01087 -5.86528 1.000 45.38346 397 LYS A O 1
ATOM 543 N N . THR A 1 77 ? -0.84489 18.39749 -4.21060 1.000 44.29647 398 THR A N 1
ATOM 544 C CA . THR A 1 77 ? 0.28822 17.99044 -5.03278 1.000 41.43031 398 THR A CA 1
ATOM 545 C C . THR A 1 77 ? 0.13411 16.54764 -5.49428 1.000 42.00208 398 THR A C 1
ATOM 546 O O . THR A 1 77 ? 0.27551 16.24655 -6.68578 1.000 43.88469 398 THR A O 1
ATOM 550 N N . SER A 1 78 ? -0.19551 15.64285 -4.56967 1.000 40.50836 399 SER A N 1
ATOM 551 C CA . SER A 1 78 ? -0.29037 14.23293 -4.93883 1.000 40.16743 399 SER A CA 1
ATOM 552 C C . SER A 1 78 ? -1.53389 13.94244 -5.76840 1.000 43.12408 399 SER A C 1
ATOM 553 O O . SER A 1 78 ? -1.54266 12.98060 -6.54051 1.000 38.57296 399 SER A O 1
ATOM 556 N N . GLY A 1 79 ? -2.58741 14.74302 -5.62412 1.000 42.23920 400 GLY A N 1
ATOM 557 C CA . GLY A 1 79 ? -3.83194 14.47826 -6.31235 1.000 43.28340 400 GLY A CA 1
ATOM 558 C C . GLY A 1 79 ? -4.84539 13.64614 -5.54578 1.000 47.26144 400 GLY A C 1
ATOM 559 O O . GLY A 1 79 ? -5.95669 13.43347 -6.05423 1.000 43.89326 400 GLY A O 1
ATOM 560 N N . HIS A 1 80 ? -4.50223 13.16491 -4.34612 1.000 44.07241 401 HIS A N 1
ATOM 561 C CA . HIS A 1 80 ? -5.48008 12.49434 -3.49466 1.000 47.36161 401 HIS A CA 1
ATOM 562 C C . HIS A 1 80 ? -6.59177 13.43096 -3.03443 1.000 49.64723 401 HIS A C 1
ATOM 563 O O . HIS A 1 80 ? -7.66401 12.95548 -2.63893 1.000 49.43324 401 HIS A O 1
ATOM 570 N N . TYR A 1 81 ? -6.36362 14.74682 -3.08669 1.000 43.72032 402 TYR A N 1
ATOM 571 C CA . TYR A 1 81 ? -7.15038 15.66918 -2.27707 1.000 46.75934 402 TYR A CA 1
ATOM 572 C C . TYR A 1 81 ? -8.62347 15.66750 -2.68080 1.000 50.16959 402 TYR A C 1
ATOM 573 O O . TYR A 1 81 ? -9.50922 15.57362 -1.82327 1.000 51.91705 402 TYR A O 1
ATOM 582 N N . PHE A 1 82 ? -8.90646 15.76570 -3.98075 1.000 50.70902 403 PHE A N 1
ATOM 583 C CA . PHE A 1 82 ? -10.29392 15.85030 -4.43714 1.000 54.99842 403 PHE A CA 1
ATOM 584 C C . PHE A 1 82 ? -11.12749 14.67380 -3.92584 1.000 53.87618 403 PHE A C 1
ATOM 585 O O . PHE A 1 82 ? -12.13204 14.86059 -3.22834 1.000 53.42353 403 PHE A O 1
ATOM 587 N N . ALA A 1 83 ? -10.70524 13.44839 -4.23531 1.000 50.47056 404 ALA A N 1
ATOM 588 C CA . ALA A 1 83 ? -11.53509 12.28404 -3.95317 1.000 52.35397 404 ALA A CA 1
ATOM 589 C C . ALA A 1 83 ? -11.43193 11.79226 -2.51598 1.000 57.09644 404 ALA A C 1
ATOM 590 O O . ALA A 1 83 ? -12.30887 11.04145 -2.07328 1.000 57.53488 404 ALA A O 1
ATOM 592 N N . TYR A 1 84 ? -10.38946 12.17528 -1.77763 1.000 51.42886 405 TYR A N 1
ATOM 593 C CA . TYR A 1 84 ? -10.17686 11.60862 -0.45510 1.000 55.32148 405 TYR A CA 1
ATOM 594 C C . TYR A 1 84 ? -10.57816 12.53564 0.68440 1.000 53.22631 405 TYR A C 1
ATOM 595 O O . TYR A 1 84 ? -10.71448 12.06157 1.81786 1.000 53.22942 405 TYR A O 1
ATOM 604 N N . LYS A 1 85 ? -10.77235 13.83374 0.43334 1.000 51.19275 406 LYS A N 1
ATOM 605 C CA . LYS A 1 85 ? -10.95693 14.72578 1.57267 1.000 52.32996 406 LYS A CA 1
ATOM 606 C C . LYS A 1 85 ? -12.24352 14.40615 2.32648 1.000 54.49065 406 LYS A C 1
ATOM 607 O O . LYS A 1 85 ? -12.27069 14.50622 3.56066 1.000 55.87735 406 LYS A O 1
ATOM 613 N N . GLU A 1 86 ? -13.29174 13.96821 1.61403 1.000 56.28073 407 GLU A N 1
ATOM 614 C CA . GLU A 1 86 ? -14.53766 13.57872 2.26798 1.000 54.09068 407 GLU A CA 1
ATOM 615 C C . GLU A 1 86 ? -14.28262 12.56432 3.37295 1.000 54.34529 407 GLU A C 1
ATOM 616 O O . GLU A 1 86 ? -14.90855 12.61969 4.43728 1.000 57.31694 407 GLU A O 1
ATOM 618 N N . ASN A 1 87 ? -13.35189 11.64327 3.14860 1.000 48.67627 408 ASN A N 1
ATOM 619 C CA . ASN A 1 87 ? -13.04381 10.61352 4.12757 1.000 52.28391 408 ASN A CA 1
ATOM 620 C C . ASN A 1 87 ? -11.80009 10.93010 4.95076 1.000 51.04534 408 ASN A C 1
ATOM 621 O O . ASN A 1 87 ? -11.27881 10.04212 5.63487 1.000 48.09020 408 ASN A O 1
ATOM 626 N N . MET A 1 88 ? -11.32129 12.16878 4.91666 1.000 49.59890 409 MET A N 1
ATOM 627 C CA . MET A 1 88 ? -10.15903 12.55511 5.70367 1.000 48.22759 409 MET A CA 1
ATOM 628 C C . MET A 1 88 ? -10.57302 13.34052 6.93837 1.000 47.66893 409 MET A C 1
ATOM 629 O O . MET A 1 88 ? -11.59093 14.03933 6.94509 1.000 45.73116 409 MET A O 1
ATOM 634 N N . PHE A 1 89 ? -9.77255 13.21106 7.99083 1.000 43.59688 410 PHE A N 1
ATOM 635 C CA . PHE A 1 89 ? -9.90512 14.06199 9.16080 1.000 41.48366 410 PHE A CA 1
ATOM 636 C C . PHE A 1 89 ? -9.08137 15.31780 8.90582 1.000 47.43213 410 PHE A C 1
ATOM 637 O O . PHE A 1 89 ? -7.85353 15.24545 8.77004 1.000 44.29371 410 PHE A O 1
ATOM 645 N N . ILE A 1 90 ? -9.75831 16.46082 8.83588 1.000 43.56567 411 ILE A N 1
ATOM 646 C CA . ILE A 1 90 ? -9.18231 17.70375 8.34547 1.000 44.98725 411 ILE A CA 1
ATOM 647 C C . ILE A 1 90 ? -9.39570 18.78262 9.39421 1.000 47.35106 411 ILE A C 1
ATOM 648 O O . ILE A 1 90 ? -10.40987 18.78143 10.09994 1.000 47.71482 411 ILE A O 1
ATOM 653 N N . PHE A 1 91 ? -8.42591 19.68770 9.51279 1.000 44.82862 412 PHE A N 1
ATOM 654 C CA . PHE A 1 91 ? -8.43850 20.69804 10.55793 1.000 45.91410 412 PHE A CA 1
ATOM 655 C C . PHE A 1 91 ? -7.49782 21.82349 10.15435 1.000 46.23671 412 PHE A C 1
ATOM 656 O O . PHE A 1 91 ? -6.60825 21.64382 9.31870 1.000 46.05638 412 PHE A O 1
ATOM 664 N N . ASP A 1 92 ? -7.70517 22.98799 10.75723 1.000 46.92864 413 ASP A N 1
ATOM 665 C CA . ASP A 1 92 ? -6.89522 24.15877 10.44968 1.000 48.94100 413 ASP A CA 1
ATOM 666 C C . ASP A 1 92 ? -5.68452 24.23947 11.36710 1.000 43.63753 413 ASP A C 1
ATOM 667 O O . ASP A 1 92 ? -5.75592 23.87886 12.54460 1.000 46.55746 413 ASP A O 1
ATOM 672 N N . VAL A 1 93 ? -4.57029 24.71338 10.81441 1.000 45.04163 414 VAL A N 1
ATOM 673 C CA . VAL A 1 93 ? -3.34867 24.97913 11.56900 1.000 44.38590 414 VAL A CA 1
ATOM 674 C C . VAL A 1 93 ? -2.86440 26.36432 11.16421 1.000 46.39158 414 VAL A C 1
ATOM 675 O O . VAL A 1 93 ? -2.39959 26.55984 10.03136 1.000 42.36160 414 VAL A O 1
ATOM 679 N N . GLU A 1 94 ? -2.96537 27.31869 12.08637 1.000 41.93872 415 GLU A N 1
ATOM 680 C CA . GLU A 1 94 ? -2.65873 28.71520 11.80766 1.000 47.28893 415 GLU A CA 1
ATOM 681 C C . GLU A 1 94 ? -3.31228 29.14915 10.49727 1.000 50.57553 415 GLU A C 1
ATOM 682 O O . GLU A 1 94 ? -2.66489 29.66425 9.58142 1.000 51.65728 415 GLU A O 1
ATOM 688 N N . GLU A 1 95 ? -4.61765 28.88826 10.40354 1.000 50.95169 416 GLU A N 1
ATOM 689 C CA . GLU A 1 95 ? -5.46908 29.36116 9.31667 1.000 52.13037 416 GLU A CA 1
ATOM 690 C C . GLU A 1 95 ? -5.17463 28.66046 7.99519 1.000 49.15692 416 GLU A C 1
ATOM 691 O O . GLU A 1 95 ? -5.51805 29.17728 6.93036 1.000 50.01280 416 GLU A O 1
ATOM 697 N N . LYS A 1 96 ? -4.55087 27.48635 8.03263 1.000 48.64637 417 LYS A N 1
ATOM 698 C CA . LYS A 1 96 ? -4.23657 26.73464 6.82669 1.000 44.39418 417 LYS A CA 1
ATOM 699 C C . LYS A 1 96 ? -4.77486 25.31589 6.97353 1.000 44.87515 417 LYS A C 1
ATOM 700 O O . LYS A 1 96 ? -4.73297 24.73678 8.06434 1.000 43.44285 417 LYS A O 1
ATOM 702 N N . GLU A 1 97 ? -5.29587 24.76071 5.87943 1.000 42.10954 418 GLU A N 1
ATOM 703 C CA . GLU A 1 97 ? -5.97560 23.47149 5.94516 1.000 44.86619 418 GLU A CA 1
ATOM 704 C C . GLU A 1 97 ? -4.96282 22.32682 6.00463 1.000 41.45868 418 GLU A C 1
ATOM 705 O O . GLU A 1 97 ? -4.11164 22.19002 5.11728 1.000 40.28494 418 GLU A O 1
ATOM 711 N N . TRP A 1 98 ? -5.06458 21.50220 7.04310 1.000 41.93909 419 TRP A N 1
ATOM 712 C CA . TRP A 1 98 ? -4.23633 20.31805 7.22384 1.000 38.31328 419 TRP A CA 1
ATOM 713 C C . TRP A 1 98 ? -5.11508 19.07721 7.35531 1.000 44.61367 419 TRP A C 1
ATOM 714 O O . TRP A 1 98 ? -6.34755 19.15657 7.42724 1.000 44.95557 419 TRP A O 1
ATOM 725 N N . GLY A 1 99 ? -4.46258 17.91577 7.42203 1.000 40.45059 420 GLY A N 1
ATOM 726 C CA . GLY A 1 99 ? -5.18294 16.68309 7.66772 1.000 38.57350 420 GLY A CA 1
ATOM 727 C C . GLY A 1 99 ? -4.30511 15.56359 8.17993 1.000 38.64652 420 GLY A C 1
ATOM 728 O O . GLY A 1 99 ? -3.07448 15.59002 8.05654 1.000 38.62872 420 GLY A O 1
ATOM 729 N N . LEU A 1 100 ? -4.96889 14.57607 8.77946 1.000 39.16505 421 LEU A N 1
ATOM 730 C CA . LEU A 1 100 ? -4.33210 13.32963 9.18035 1.000 38.41284 421 LEU A CA 1
ATOM 731 C C . LEU A 1 100 ? -4.16030 12.44262 7.96215 1.000 35.52146 421 LEU A C 1
ATOM 732 O O . LEU A 1 100 ? -5.07698 12.31770 7.14913 1.000 35.16701 421 LEU A O 1
ATOM 737 N N . LYS A 1 101 ? -2.98398 11.83281 7.82077 1.000 34.01814 422 LYS A N 1
ATOM 738 C CA . LYS A 1 101 ? -2.72689 11.08735 6.59519 1.000 34.76797 422 LYS A CA 1
ATOM 739 C C . LYS A 1 101 ? -3.61649 9.84559 6.53245 1.000 33.53696 422 LYS A C 1
ATOM 740 O O . LYS A 1 101 ? -3.79719 9.15867 7.54287 1.000 28.91826 422 LYS A O 1
ATOM 746 N N . PRO A 1 102 ? -4.23962 9.57123 5.37117 1.000 34.04991 423 PRO A N 1
ATOM 747 C CA . PRO A 1 102 ? -4.91424 8.28631 5.17625 1.000 36.89685 423 PRO A CA 1
ATOM 748 C C . PRO A 1 102 ? -4.08562 7.33596 4.32172 1.000 35.01233 423 PRO A C 1
ATOM 749 O O . PRO A 1 102 ? -4.47704 6.18068 4.13324 1.000 36.91250 423 PRO A O 1
ATOM 753 N N . MET A 1 103 ? -2.95327 7.80460 3.79345 1.000 30.92306 424 MET A N 1
ATOM 754 C CA . MET A 1 103 ? -1.99634 6.91874 3.14276 1.000 32.68386 424 MET A CA 1
ATOM 755 C C . MET A 1 103 ? -0.59228 7.49992 3.27115 1.000 34.62830 424 MET A C 1
ATOM 756 O O . MET A 1 103 ? -0.40548 8.66714 3.63101 1.000 34.53265 424 MET A O 1
ATOM 761 N N . ASN A 1 104 ? 0.40421 6.66710 2.95679 1.000 33.22568 425 ASN A N 1
ATOM 762 C CA . ASN A 1 104 ? 1.80268 7.04310 3.11748 1.000 32.05854 425 ASN A CA 1
ATOM 763 C C . ASN A 1 104 ? 2.45237 7.57911 1.85218 1.000 34.95703 425 ASN A C 1
ATOM 764 O O . ASN A 1 104 ? 3.43727 8.33549 1.95711 1.000 32.78229 425 ASN A O 1
ATOM 769 N N . CYS A 1 105 ? 1.92806 7.20800 0.67445 1.000 33.12390 426 CYS A N 1
ATOM 770 C CA . CYS A 1 105 ? 2.60658 7.48102 -0.59314 1.000 31.27450 426 CYS A CA 1
ATOM 771 C C . CYS A 1 105 ? 3.12783 8.90274 -0.71261 1.000 30.90709 426 CYS A C 1
ATOM 772 O O . CYS A 1 105 ? 4.30167 9.07475 -1.08142 1.000 29.46167 426 CYS A O 1
ATOM 775 N N . PRO A 1 106 ? 2.33273 9.94831 -0.47705 1.000 30.95148 427 PRO A N 1
ATOM 776 C CA . PRO A 1 106 ? 2.85432 11.29800 -0.74432 1.000 32.87026 427 PRO A CA 1
ATOM 777 C C . PRO A 1 106 ? 4.08386 11.61985 0.08861 1.000 31.59443 427 PRO A C 1
ATOM 778 O O . PRO A 1 106 ? 5.07416 12.12726 -0.44444 1.000 29.28145 427 PRO A O 1
ATOM 782 N N . GLY A 1 107 ? 4.05395 11.30349 1.38547 1.000 30.95121 428 GLY A N 1
ATOM 783 C CA . GLY A 1 107 ? 5.22979 11.51917 2.21244 1.000 28.24152 428 GLY A CA 1
ATOM 784 C C . GLY A 1 107 ? 6.44452 10.78144 1.68921 1.000 29.40182 428 GLY A C 1
ATOM 785 O O . GLY A 1 107 ? 7.56837 11.28426 1.77076 1.000 27.56034 428 GLY A O 1
ATOM 786 N N . HIS A 1 108 ? 6.24145 9.58022 1.13118 1.000 26.56598 429 HIS A N 1
ATOM 787 C CA . HIS A 1 108 ? 7.39698 8.86508 0.60448 1.000 27.41529 429 HIS A CA 1
ATOM 788 C C . HIS A 1 108 ? 7.95928 9.54077 -0.63386 1.000 30.31447 429 HIS A C 1
ATOM 789 O O . HIS A 1 108 ? 9.18345 9.54289 -0.82801 1.000 28.56766 429 HIS A O 1
ATOM 796 N N . CYS A 1 109 ? 7.09668 10.12981 -1.47332 1.000 30.78227 430 CYS A N 1
ATOM 797 C CA . CYS A 1 109 ? 7.60426 10.92758 -2.58756 1.000 32.85997 430 CYS A CA 1
ATOM 798 C C . CYS A 1 109 ? 8.42767 12.10748 -2.08540 1.000 30.57898 430 CYS A C 1
ATOM 799 O O . CYS A 1 109 ? 9.47380 12.43780 -2.65896 1.000 33.51882 430 CYS A O 1
ATOM 802 N N . VAL A 1 110 ? 7.97587 12.76339 -1.01888 1.000 34.39734 431 VAL A N 1
ATOM 803 C CA . VAL A 1 110 ? 8.78056 13.85297 -0.46591 1.000 30.46400 431 VAL A CA 1
ATOM 804 C C . VAL A 1 110 ? 10.15739 13.33877 -0.06070 1.000 29.90026 431 VAL A C 1
ATOM 805 O O . VAL A 1 110 ? 11.17608 13.99586 -0.30136 1.000 33.03024 431 VAL A O 1
ATOM 809 N N . MET A 1 111 ? 10.21343 12.13573 0.51790 1.000 30.29780 432 MET A N 1
ATOM 810 C CA . MET A 1 111 ? 11.48412 11.58288 0.98147 1.000 31.89551 432 MET A CA 1
ATOM 811 C C . MET A 1 111 ? 12.38720 11.21156 -0.19092 1.000 30.51602 432 MET A C 1
ATOM 812 O O . MET A 1 111 ? 13.58084 11.54122 -0.19913 1.000 35.54745 432 MET A O 1
ATOM 817 N N . PHE A 1 112 ? 11.83511 10.54006 -1.19829 1.000 29.74060 433 PHE A N 1
ATOM 818 C CA . PHE A 1 112 ? 12.60925 10.23574 -2.39813 1.000 29.75122 433 PHE A CA 1
ATOM 819 C C . PHE A 1 112 ? 13.23638 11.49268 -2.97633 1.000 34.81660 433 PHE A C 1
ATOM 820 O O . PHE A 1 112 ? 14.42729 11.51248 -3.30908 1.000 35.34283 433 PHE A O 1
ATOM 828 N N . LYS A 1 113 ? 12.44127 12.55083 -3.12056 1.000 31.87469 434 LYS A N 1
ATOM 829 C CA . LYS A 1 113 ? 12.98165 13.79183 -3.66280 1.000 33.73122 434 LYS A CA 1
ATOM 830 C C . LYS A 1 113 ? 14.12971 14.30758 -2.79633 1.000 34.83421 434 LYS A C 1
ATOM 831 O O . LYS A 1 113 ? 15.18993 14.67737 -3.31522 1.000 34.19848 434 LYS A O 1
ATOM 837 N N . HIS A 1 114 ? 13.95763 14.28530 -1.46885 1.000 32.21922 435 HIS A N 1
ATOM 838 C CA . HIS A 1 114 ? 15.05744 14.66159 -0.57728 1.000 35.75537 435 HIS A CA 1
ATOM 839 C C . HIS A 1 114 ? 16.27372 13.76970 -0.80080 1.000 34.15226 435 HIS A C 1
ATOM 840 O O . HIS A 1 114 ? 17.39813 14.26148 -0.93949 1.000 39.13184 435 HIS A O 1
ATOM 847 N N . MET A 1 115 ? 16.05627 12.44721 -0.85972 1.000 37.49514 436 MET A N 1
ATOM 848 C CA . MET A 1 115 ? 17.15084 11.49470 -1.04335 1.000 32.84327 436 MET A CA 1
ATOM 849 C C . MET A 1 115 ? 17.91502 11.75935 -2.32857 1.000 39.10116 436 MET A C 1
ATOM 850 O O . MET A 1 115 ? 19.12448 11.50167 -2.39343 1.000 40.34563 436 MET A O 1
ATOM 855 N N . ASN A 1 116 ? 17.22931 12.24865 -3.35832 1.000 36.72729 437 ASN A N 1
ATOM 856 C CA . ASN A 1 116 ? 17.85591 12.62134 -4.62034 1.000 37.97669 437 ASN A CA 1
ATOM 857 C C . ASN A 1 116 ? 18.80978 11.53407 -5.12499 1.000 43.05020 437 ASN A C 1
ATOM 858 O O . ASN A 1 116 ? 20.00533 11.78619 -5.30632 1.000 44.65907 437 ASN A O 1
ATOM 863 N N . PRO A 1 117 ? 18.33128 10.30907 -5.31859 1.000 43.71747 438 PRO A N 1
ATOM 864 C CA . PRO A 1 117 ? 19.24354 9.22194 -5.67873 1.000 44.42699 438 PRO A CA 1
ATOM 865 C C . PRO A 1 117 ? 19.66282 9.27062 -7.14055 1.000 49.53507 438 PRO A C 1
ATOM 866 O O . PRO A 1 117 ? 19.07179 9.96266 -7.97410 1.000 48.24354 438 PRO A O 1
ATOM 870 N N . SER A 1 118 ? 20.73645 8.53960 -7.42429 1.000 49.92472 439 SER A N 1
ATOM 871 C CA . SER A 1 118 ? 21.14948 8.22597 -8.78210 1.000 57.50209 439 SER A CA 1
ATOM 872 C C . SER A 1 118 ? 20.68936 6.81860 -9.12458 1.000 53.97763 439 SER A C 1
ATOM 873 O O . SER A 1 118 ? 20.23210 6.06445 -8.26368 1.000 53.17403 439 SER A O 1
ATOM 876 N N . TYR A 1 119 ? 20.83676 6.45800 -10.40010 1.000 56.80182 440 TYR A N 1
ATOM 877 C CA . TYR A 1 119 ? 20.43554 5.12352 -10.82445 1.000 56.60242 440 TYR A CA 1
ATOM 878 C C . TYR A 1 119 ? 21.11720 4.04153 -9.98865 1.000 56.20335 440 TYR A C 1
ATOM 879 O O . TYR A 1 119 ? 20.51832 2.99298 -9.72530 1.000 55.50364 440 TYR A O 1
ATOM 888 N N . ARG A 1 120 ? 22.33903 4.29616 -9.51537 1.000 55.00656 441 ARG A N 1
ATOM 889 C CA . ARG A 1 120 ? 23.06611 3.29023 -8.74496 1.000 60.60981 441 ARG A CA 1
ATOM 890 C C . ARG A 1 120 ? 22.36850 2.91962 -7.43703 1.000 53.03143 441 ARG A C 1
ATOM 891 O O . ARG A 1 120 ? 22.58332 1.81596 -6.92569 1.000 54.59571 441 ARG A O 1
ATOM 893 N N . GLN A 1 121 ? 21.53279 3.79462 -6.89078 1.000 47.76378 442 GLN A N 1
ATOM 894 C CA . GLN A 1 121 ? 20.81366 3.50210 -5.66173 1.000 47.63176 442 GLN A CA 1
ATOM 895 C C . GLN A 1 121 ? 19.42185 2.92555 -5.90656 1.000 47.51405 442 GLN A C 1
ATOM 896 O O . GLN A 1 121 ? 18.71834 2.59557 -4.94253 1.000 41.99873 442 GLN A O 1
ATOM 902 N N . LEU A 1 122 ? 19.00836 2.78363 -7.16956 1.000 43.85768 443 LEU A N 1
ATOM 903 C CA . LEU A 1 122 ? 17.68474 2.22404 -7.39202 1.000 42.95159 443 LEU A CA 1
ATOM 904 C C . LEU A 1 122 ? 17.75052 0.70060 -7.47740 1.000 42.80962 443 LEU A C 1
ATOM 905 O O . LEU A 1 122 ? 18.73975 0.14318 -7.96419 1.000 43.52541 443 LEU A O 1
ATOM 910 N N . PRO A 1 123 ? 16.70753 -0.01682 -7.01672 1.000 40.93710 444 PRO A N 1
ATOM 911 C CA . PRO A 1 123 ? 15.48222 0.52473 -6.42990 1.000 36.42422 444 PRO A CA 1
ATOM 912 C C . PRO A 1 123 ? 15.64597 0.98738 -4.98925 1.000 36.08025 444 PRO A C 1
ATOM 913 O O . PRO A 1 123 ? 16.44342 0.43185 -4.25239 1.000 33.65260 444 PRO A O 1
ATOM 917 N N . ILE A 1 124 ? 14.85524 1.97317 -4.59835 1.000 34.23416 445 ILE A N 1
ATOM 918 C CA . ILE A 1 124 ? 14.70313 2.36988 -3.20667 1.000 34.28362 445 ILE A CA 1
ATOM 919 C C . ILE A 1 124 ? 13.36849 1.83132 -2.70391 1.000 36.81467 445 ILE A C 1
ATOM 920 O O . ILE A 1 124 ? 12.32119 2.04007 -3.33650 1.000 35.14724 445 ILE A O 1
ATOM 925 N N . ARG A 1 125 ? 13.40359 1.11175 -1.58250 1.000 33.06609 446 ARG A N 1
ATOM 926 C CA . ARG A 1 125 ? 12.23247 0.42431 -1.04143 1.000 33.00334 446 ARG A CA 1
ATOM 927 C C . ARG A 1 125 ? 11.94000 0.97894 0.34741 1.000 31.74090 446 ARG A C 1
ATOM 928 O O . ARG A 1 125 ? 12.49054 0.50650 1.34590 1.000 29.03091 446 ARG A O 1
ATOM 936 N N . LEU A 1 126 ? 11.04986 1.96582 0.40996 1.000 29.83915 447 LEU A N 1
ATOM 937 C CA . LEU A 1 126 ? 10.67266 2.59823 1.66799 1.000 27.61867 447 LEU A CA 1
ATOM 938 C C . LEU A 1 126 ? 9.44739 1.89622 2.24893 1.000 32.72346 447 LEU A C 1
ATOM 939 O O . LEU A 1 126 ? 8.36727 1.91978 1.64658 1.000 25.46594 447 LEU A O 1
ATOM 944 N N . ALA A 1 127 ? 9.61363 1.26554 3.40944 1.000 26.27489 448 ALA A N 1
ATOM 945 C CA . ALA A 1 127 ? 8.50743 0.62295 4.10059 1.000 25.29798 448 ALA A CA 1
ATOM 946 C C . ALA A 1 127 ? 8.09190 1.48509 5.28180 1.000 28.76555 448 ALA A C 1
ATOM 947 O O . ALA A 1 127 ? 8.92691 2.12912 5.92394 1.000 27.60953 448 ALA A O 1
ATOM 949 N N . ASP A 1 128 ? 6.79625 1.49193 5.57487 1.000 26.85450 449 ASP A N 1
ATOM 950 C CA . ASP A 1 128 ? 6.28133 2.40152 6.59270 1.000 27.08805 449 ASP A CA 1
ATOM 951 C C . ASP A 1 128 ? 5.08181 1.74430 7.25653 1.000 31.72873 449 ASP A C 1
ATOM 952 O O . ASP A 1 128 ? 4.13240 1.34647 6.57288 1.000 27.68647 449 ASP A O 1
ATOM 957 N N . PHE A 1 129 ? 5.16199 1.56868 8.57870 1.000 28.73224 450 PHE A N 1
ATOM 958 C CA . PHE A 1 129 ? 4.06953 1.05357 9.38707 1.000 26.69526 450 PHE A CA 1
ATOM 959 C C . PHE A 1 129 ? 3.29095 2.16738 10.06948 1.000 25.43524 450 PHE A C 1
ATOM 960 O O . PHE A 1 129 ? 2.56974 1.90632 11.03262 1.000 29.54927 450 PHE A O 1
ATOM 968 N N . GLY A 1 130 ? 3.43548 3.39811 9.60061 1.000 28.36664 451 GLY A N 1
ATOM 969 C CA . GLY A 1 130 ? 2.82202 4.52070 10.27473 1.000 29.95112 451 GLY A CA 1
ATOM 970 C C . GLY A 1 130 ? 1.31679 4.38761 10.38197 1.000 30.35676 451 GLY A C 1
ATOM 971 O O . GLY A 1 130 ? 0.66097 3.69914 9.60464 1.000 27.73988 451 GLY A O 1
ATOM 972 N N . VAL A 1 131 ? 0.77195 5.05944 11.38689 1.000 28.36072 452 VAL A N 1
ATOM 973 C CA . VAL A 1 131 ? -0.65642 4.99815 11.65937 1.000 32.17026 452 VAL A CA 1
ATOM 974 C C . VAL A 1 131 ? -1.39878 5.84327 10.63176 1.000 32.11010 452 VAL A C 1
ATOM 975 O O . VAL A 1 131 ? -1.10239 7.03805 10.46641 1.000 28.68175 452 VAL A O 1
ATOM 979 N N . LEU A 1 132 ? -2.36023 5.22128 9.94135 1.000 29.60763 453 LEU A N 1
ATOM 980 C CA . LEU A 1 132 ? -3.21837 5.86153 8.94904 1.000 32.61536 453 LEU A CA 1
ATOM 981 C C . LEU A 1 132 ? -4.63862 6.00315 9.49060 1.000 33.35776 453 LEU A C 1
ATOM 982 O O . LEU A 1 132 ? -5.10737 5.17206 10.27407 1.000 32.61421 453 LEU A O 1
ATOM 987 N N . HIS A 1 133 ? -5.31529 7.07860 9.08533 1.000 30.58416 454 HIS A N 1
ATOM 988 C CA . HIS A 1 133 ? -6.66696 7.37263 9.54432 1.000 32.33216 454 HIS A CA 1
ATOM 989 C C . HIS A 1 133 ? -7.55186 7.68340 8.34798 1.000 36.80698 454 HIS A C 1
ATOM 990 O O . HIS A 1 133 ? -7.18330 8.50080 7.49705 1.000 31.57856 454 HIS A O 1
ATOM 997 N N . ARG A 1 134 ? -8.72343 7.03845 8.29711 1.000 38.27818 455 ARG A N 1
ATOM 998 C CA . ARG A 1 134 ? -9.77046 7.34547 7.32680 1.000 36.74584 455 ARG A CA 1
ATOM 999 C C . ARG A 1 134 ? -11.09468 7.49506 8.06490 1.000 40.43533 455 ARG A C 1
ATOM 1000 O O . ARG A 1 134 ? -11.39730 6.71402 8.97341 1.000 36.65977 455 ARG A O 1
ATOM 1008 N N . ASN A 1 135 ? -11.87462 8.51540 7.69320 1.000 39.47671 456 ASN A N 1
ATOM 1009 C CA . ASN A 1 135 ? -13.12499 8.81586 8.39340 1.000 46.21526 456 ASN A CA 1
ATOM 1010 C C . ASN A 1 135 ? -14.24656 7.98244 7.78257 1.000 45.19894 456 ASN A C 1
ATOM 1011 O O . ASN A 1 135 ? -14.95096 8.41273 6.87105 1.000 49.05034 456 ASN A O 1
ATOM 1016 N N . GLU A 1 136 ? -14.40726 6.77022 8.29610 1.000 45.34703 457 GLU A N 1
ATOM 1017 C CA . GLU A 1 136 ? -15.52708 5.92468 7.92400 1.000 44.34767 457 GLU A CA 1
ATOM 1018 C C . GLU A 1 136 ? -16.75574 6.33864 8.71620 1.000 46.81722 457 GLU A C 1
ATOM 1019 O O . GLU A 1 136 ? -16.64563 6.74020 9.88022 1.000 45.45090 457 GLU A O 1
ATOM 1025 N N . PHE A 1 137 ? -17.92775 6.23595 8.07652 1.000 47.39816 458 PHE A N 1
ATOM 1026 C CA . PHE A 1 137 ? -19.19604 6.49725 8.74653 1.000 46.37464 458 PHE A CA 1
ATOM 1027 C C . PHE A 1 137 ? -19.34761 5.57467 9.94317 1.000 45.14894 458 PHE A C 1
ATOM 1028 O O . PHE A 1 137 ? -19.00737 4.39352 9.87396 1.000 47.29724 458 PHE A O 1
ATOM 1036 N N . SER A 1 138 ? -19.85993 6.12512 11.04803 1.000 45.97139 459 SER A N 1
ATOM 1037 C CA . SER A 1 138 ? -19.96885 5.34929 12.28089 1.000 48.94145 459 SER A CA 1
ATOM 1038 C C . SER A 1 138 ? -20.87765 4.14686 12.08991 1.000 49.26345 459 SER A C 1
ATOM 1039 O O . SER A 1 138 ? -20.60483 3.05781 12.61454 1.000 47.48864 459 SER A O 1
ATOM 1042 N N . GLY A 1 139 ? -21.97082 4.33019 11.34982 1.000 52.49040 460 GLY A N 1
ATOM 1043 C CA . GLY A 1 139 ? -22.85366 3.24215 11.01187 1.000 45.44949 460 GLY A CA 1
ATOM 1044 C C . GLY A 1 139 ? -22.24087 2.17305 10.13672 1.000 51.26655 460 GLY A C 1
ATOM 1045 O O . GLY A 1 139 ? -22.89100 1.15113 9.91788 1.000 47.98225 460 GLY A O 1
ATOM 1046 N N . ALA A 1 140 ? -21.01340 2.35798 9.63635 1.000 49.92035 461 ALA A N 1
ATOM 1047 C CA . ALA A 1 140 ? -20.36503 1.32990 8.83051 1.000 45.41972 461 ALA A CA 1
ATOM 1048 C C . ALA A 1 140 ? -19.20030 0.65491 9.54343 1.000 46.47293 461 ALA A C 1
ATOM 1049 O O . ALA A 1 140 ? -18.63285 -0.29795 9.00121 1.000 40.13052 461 ALA A O 1
ATOM 1051 N N . LEU A 1 141 ? -18.85249 1.10369 10.74968 1.000 47.12985 462 LEU A N 1
ATOM 1052 C CA . LEU A 1 141 ? -17.71264 0.56043 11.47853 1.000 46.82873 462 LEU A CA 1
ATOM 1053 C C . LEU A 1 141 ? -17.99566 -0.86232 11.94292 1.000 41.76957 462 LEU A C 1
ATOM 1054 O O . LEU A 1 141 ? -19.12985 -1.22149 12.25542 1.000 45.18922 462 LEU A O 1
ATOM 1059 N N . ASN A 1 142 ? -16.94135 -1.67550 12.00087 1.000 42.93112 463 ASN A N 1
ATOM 1060 C CA . ASN A 1 142 ? -17.10710 -3.09612 12.30784 1.000 40.05143 463 ASN A CA 1
ATOM 1061 C C . ASN A 1 142 ? -15.76872 -3.62961 12.81919 1.000 39.50092 463 ASN A C 1
ATOM 1062 O O . ASN A 1 142 ? -14.89884 -3.97729 12.01529 1.000 39.16442 463 ASN A O 1
ATOM 1067 N N . GLY A 1 143 ? -15.63616 -3.71292 14.14514 1.000 38.52120 464 GLY A N 1
ATOM 1068 C CA . GLY A 1 143 ? -14.45015 -4.23829 14.80479 1.000 38.52222 464 GLY A CA 1
ATOM 1069 C C . GLY A 1 143 ? -13.14476 -3.82966 14.15386 1.000 38.20388 464 GLY A C 1
ATOM 1070 O O . GLY A 1 143 ? -12.86978 -2.63992 13.99416 1.000 37.79791 464 GLY A O 1
ATOM 1071 N N . LEU A 1 144 ? -12.33408 -4.80324 13.75808 1.000 38.02708 465 LEU A N 1
ATOM 1072 C CA . LEU A 1 144 ? -11.06813 -4.52822 13.09381 1.000 35.71062 465 LEU A CA 1
ATOM 1073 C C . LEU A 1 144 ? -11.19367 -4.61859 11.58513 1.000 39.60199 465 LEU A C 1
ATOM 1074 O O . LEU A 1 144 ? -10.21523 -4.37159 10.87522 1.000 38.55969 465 LEU A O 1
ATOM 1079 N N . THR A 1 145 ? -12.37834 -4.97072 11.08694 1.000 36.70565 466 THR A N 1
ATOM 1080 C CA . THR A 1 145 ? -12.57243 -5.19668 9.66005 1.000 38.85273 466 THR A CA 1
ATOM 1081 C C . THR A 1 145 ? -12.81327 -3.89075 8.90564 1.000 42.68669 466 THR A C 1
ATOM 1082 O O . THR A 1 145 ? -12.34748 -3.72609 7.77335 1.000 42.52037 466 THR A O 1
ATOM 1086 N N . ARG A 1 146 ? -13.56227 -2.96880 9.50404 1.000 39.13477 467 ARG A N 1
ATOM 1087 C CA . ARG A 1 146 ? -13.82677 -1.65363 8.93059 1.000 37.89798 467 ARG A CA 1
ATOM 1088 C C . ARG A 1 146 ? -13.57408 -0.64074 10.03301 1.000 36.21537 467 ARG A C 1
ATOM 1089 O O . ARG A 1 146 ? -14.29433 -0.62145 11.03696 1.000 35.69431 467 ARG A O 1
ATOM 1097 N N . VAL A 1 147 ? -12.53572 0.17708 9.86464 1.000 34.69458 468 VAL A N 1
ATOM 1098 C CA . VAL A 1 147 ? -11.96735 0.94329 10.96351 1.000 35.17207 468 VAL A CA 1
ATOM 1099 C C . VAL A 1 147 ? -11.71894 2.37689 10.50345 1.000 39.75863 468 VAL A C 1
ATOM 1100 O O . VAL A 1 147 ? -11.78495 2.69519 9.31407 1.000 41.13409 468 VAL A O 1
ATOM 1104 N N . ARG A 1 148 ? -11.44979 3.24987 11.47964 1.000 32.77611 469 ARG A N 1
ATOM 1105 C CA . ARG A 1 148 ? -10.92386 4.58161 11.20370 1.000 36.51472 469 ARG A CA 1
ATOM 1106 C C . ARG A 1 148 ? -9.42248 4.68019 11.40393 1.000 34.73809 469 ARG A C 1
ATOM 1107 O O . ARG A 1 148 ? -8.79751 5.57191 10.82700 1.000 36.66751 469 ARG A O 1
ATOM 1115 N N . ARG A 1 149 ? -8.84039 3.78316 12.19306 1.000 34.63045 470 ARG A N 1
ATOM 1116 C CA . ARG A 1 149 ? -7.42502 3.78925 12.53362 1.000 32.52323 470 ARG A CA 1
ATOM 1117 C C . ARG A 1 149 ? -6.81962 2.44891 12.15012 1.000 29.91298 470 ARG A C 1
ATOM 1118 O O . ARG A 1 149 ? -7.34927 1.39990 12.53698 1.000 29.97455 470 ARG A O 1
ATOM 1126 N N . PHE A 1 150 ? -5.70528 2.47638 11.41929 1.000 30.99347 471 PHE A N 1
ATOM 1127 C CA . PHE A 1 150 ? -5.02736 1.23035 11.09439 1.000 30.50923 471 PHE A CA 1
ATOM 1128 C C . PHE A 1 150 ? -3.58832 1.51317 10.71091 1.000 30.71617 471 PHE A C 1
ATOM 1129 O O . PHE A 1 150 ? -3.23136 2.63743 10.34890 1.000 29.31474 471 PHE A O 1
ATOM 1137 N N . GLN A 1 151 ? -2.76490 0.46748 10.81082 1.000 25.94853 472 GLN A N 1
ATOM 1138 C CA . GLN A 1 151 ? -1.38353 0.48681 10.35238 1.000 29.35147 472 GLN A CA 1
ATOM 1139 C C . GLN A 1 151 ? -1.25395 -0.52244 9.22512 1.000 29.68902 472 GLN A C 1
ATOM 1140 O O . GLN A 1 151 ? -1.55125 -1.70439 9.41681 1.000 34.37835 472 GLN A O 1
ATOM 1146 N N . GLN A 1 152 ? -0.82720 -0.05243 8.05671 1.000 31.64869 473 GLN A N 1
ATOM 1147 C CA . GLN A 1 152 ? -0.54062 -0.89768 6.90442 1.000 31.75501 473 GLN A CA 1
ATOM 1148 C C . GLN A 1 152 ? 0.89516 -1.38934 6.93445 1.000 27.69889 473 GLN A C 1
ATOM 1149 O O . GLN A 1 152 ? 1.80626 -0.67939 7.36979 1.000 31.25283 473 GLN A O 1
ATOM 1155 N N . ASP A 1 153 ? 1.10812 -2.59048 6.40690 1.000 29.20044 474 ASP A N 1
ATOM 1156 C CA . ASP A 1 153 ? 2.46045 -3.02051 6.05392 1.000 27.95903 474 ASP A CA 1
ATOM 1157 C C . ASP A 1 153 ? 2.83192 -2.43963 4.67890 1.000 30.21386 474 ASP A C 1
ATOM 1158 O O . ASP A 1 153 ? 3.13663 -3.13813 3.71067 1.000 28.06689 474 ASP A O 1
ATOM 1163 N N . ASP A 1 154 ? 2.80726 -1.11243 4.62035 1.000 32.16549 475 ASP A N 1
ATOM 1164 C CA . ASP A 1 154 ? 2.95074 -0.35897 3.38408 1.000 29.89932 475 ASP A CA 1
ATOM 1165 C C . ASP A 1 154 ? 4.40237 -0.25801 2.94419 1.000 29.62379 475 ASP A C 1
ATOM 1166 O O . ASP A 1 154 ? 5.31564 -0.13924 3.76573 1.000 26.70538 475 ASP A O 1
ATOM 1171 N N . ALA A 1 155 ? 4.61257 -0.25549 1.62624 1.000 26.21581 476 ALA A N 1
ATOM 1172 C CA . ALA A 1 155 ? 5.94084 0.05163 1.12297 1.000 27.90423 476 ALA A CA 1
ATOM 1173 C C . ALA A 1 155 ? 5.84048 0.57303 -0.29585 1.000 29.45180 476 ALA A C 1
ATOM 1174 O O . ALA A 1 155 ? 4.96495 0.16179 -1.06355 1.000 27.49817 476 ALA A O 1
ATOM 1176 N N . HIS A 1 156 ? 6.73749 1.50696 -0.62311 1.000 28.97427 477 HIS A N 1
ATOM 1177 C CA . HIS A 1 156 ? 6.86637 2.02711 -1.97812 1.000 33.25268 477 HIS A CA 1
ATOM 1178 C C . HIS A 1 156 ? 8.24097 1.69088 -2.51733 1.000 31.27005 477 HIS A C 1
ATOM 1179 O O . HIS A 1 156 ? 9.25576 2.01217 -1.89154 1.000 26.93366 477 HIS A O 1
ATOM 1186 N N . ILE A 1 157 ? 8.24726 1.01682 -3.65919 1.000 29.00939 478 ILE A N 1
ATOM 1187 C CA . ILE A 1 157 ? 9.44256 0.67829 -4.40455 1.000 32.56200 478 ILE A CA 1
ATOM 1188 C C . ILE A 1 157 ? 9.58885 1.70336 -5.51774 1.000 32.18264 478 ILE A C 1
ATOM 1189 O O . ILE A 1 157 ? 8.70351 1.83125 -6.36777 1.000 30.05169 478 ILE A O 1
ATOM 1194 N N . PHE A 1 158 ? 10.68738 2.45449 -5.49287 1.000 29.28852 479 PHE A N 1
ATOM 1195 C CA . PHE A 1 158 ? 11.01424 3.42036 -6.53004 1.000 30.11163 479 PHE A CA 1
ATOM 1196 C C . PHE A 1 158 ? 12.08202 2.76095 -7.38847 1.000 34.55603 479 PHE A C 1
ATOM 1197 O O . PHE A 1 158 ? 13.18241 2.47984 -6.90139 1.000 36.03926 479 PHE A O 1
ATOM 1205 N N . CYS A 1 159 ? 11.75523 2.47445 -8.64698 1.000 31.30248 480 CYS A N 1
ATOM 1206 C CA . CYS A 1 159 ? 12.66223 1.71472 -9.49256 1.000 36.91419 480 CYS A CA 1
ATOM 1207 C C . CYS A 1 159 ? 12.68118 2.32335 -10.88720 1.000 36.95081 480 CYS A C 1
ATOM 1208 O O . CYS A 1 159 ? 11.85289 3.17266 -11.22308 1.000 35.50445 480 CYS A O 1
ATOM 1211 N N . THR A 1 160 ? 13.65605 1.89913 -11.69985 1.000 38.38821 481 THR A N 1
ATOM 1212 C CA . THR A 1 160 ? 13.69034 2.32075 -13.09438 1.000 40.71369 481 THR A CA 1
ATOM 1213 C C . THR A 1 160 ? 12.63443 1.56584 -13.89224 1.000 37.04716 481 THR A C 1
ATOM 1214 O O . THR A 1 160 ? 12.20467 0.48030 -13.49394 1.000 35.41271 481 THR A O 1
ATOM 1218 N N . PRO A 1 161 ? 12.20572 2.10877 -15.03753 1.000 41.45983 482 PRO A N 1
ATOM 1219 C CA . PRO A 1 161 ? 11.30359 1.33186 -15.90187 1.000 41.87329 482 PRO A CA 1
ATOM 1220 C C . PRO A 1 161 ? 11.83268 -0.05688 -16.19875 1.000 41.14322 482 PRO A C 1
ATOM 1221 O O . PRO A 1 161 ? 11.06795 -1.02437 -16.20550 1.000 38.63755 482 PRO A O 1
ATOM 1225 N N . GLU A 1 162 ? 13.14015 -0.19083 -16.39969 1.000 42.98282 483 GLU A N 1
ATOM 1226 C CA . GLU A 1 162 ? 13.69380 -1.49516 -16.73814 1.000 44.81430 483 GLU A CA 1
ATOM 1227 C C . GLU A 1 162 ? 13.58989 -2.48181 -15.58486 1.000 43.45546 483 GLU A C 1
ATOM 1228 O O . GLU A 1 162 ? 13.61075 -3.69540 -15.82041 1.000 42.92364 483 GLU A O 1
ATOM 1234 N N . GLN A 1 163 ? 13.45261 -1.99276 -14.35522 1.000 38.03054 484 GLN A N 1
ATOM 1235 C CA . GLN A 1 163 ? 13.38159 -2.85225 -13.18195 1.000 42.14277 484 GLN A CA 1
ATOM 1236 C C . GLN A 1 163 ? 11.96164 -3.27419 -12.82047 1.000 38.05034 484 GLN A C 1
ATOM 1237 O O . GLN A 1 163 ? 11.78230 -3.99599 -11.83009 1.000 35.47802 484 GLN A O 1
ATOM 1243 N N . ILE A 1 164 ? 10.95418 -2.85990 -13.59307 1.000 35.55141 485 ILE A N 1
ATOM 1244 C CA . ILE A 1 164 ? 9.57038 -3.11184 -13.19745 1.000 34.00497 485 ILE A CA 1
ATOM 1245 C C . ILE A 1 164 ? 9.30035 -4.61052 -13.10476 1.000 37.36376 485 ILE A C 1
ATOM 1246 O O . ILE A 1 164 ? 8.74577 -5.09588 -12.11313 1.000 34.86341 485 ILE A O 1
ATOM 1251 N N . GLN A 1 165 ? 9.67184 -5.36739 -14.13826 1.000 35.26128 486 GLN A N 1
ATOM 1252 C CA . GLN A 1 165 ? 9.32116 -6.78516 -14.14932 1.000 37.33354 486 GLN A CA 1
ATOM 1253 C C . GLN A 1 165 ? 9.96748 -7.51458 -12.97800 1.000 35.03815 486 GLN A C 1
ATOM 1254 O O . GLN A 1 165 ? 9.32293 -8.31804 -12.29925 1.000 37.00308 486 GLN A O 1
ATOM 1260 N N . GLU A 1 166 ? 11.24343 -7.25252 -12.71803 1.000 33.82822 487 GLU A N 1
ATOM 1261 C CA . GLU A 1 166 ? 11.88487 -8.02746 -11.66521 1.000 34.30983 487 GLU A CA 1
ATOM 1262 C C . GLU A 1 166 ? 11.34555 -7.64831 -10.28567 1.000 34.87707 487 GLU A C 1
ATOM 1263 O O . GLU A 1 166 ? 11.16639 -8.52679 -9.43322 1.000 33.69744 487 GLU A O 1
ATOM 1269 N N . GLU A 1 167 ? 11.01826 -6.36995 -10.06643 1.000 35.77293 488 GLU A N 1
ATOM 1270 C CA . GLU A 1 167 ? 10.47996 -5.95663 -8.76742 1.000 36.85921 488 GLU A CA 1
ATOM 1271 C C . GLU A 1 167 ? 9.05207 -6.46142 -8.56225 1.000 34.28796 488 GLU A C 1
ATOM 1272 O O . GLU A 1 167 ? 8.67897 -6.84520 -7.44715 1.000 31.72721 488 GLU A O 1
ATOM 1278 N N . VAL A 1 168 ? 8.23552 -6.47693 -9.61808 1.000 33.84719 489 VAL A N 1
ATOM 1279 C CA . VAL A 1 168 ? 6.88222 -7.00832 -9.46342 1.000 31.46949 489 VAL A CA 1
ATOM 1280 C C . VAL A 1 168 ? 6.93687 -8.50974 -9.21767 1.000 33.69638 489 VAL A C 1
ATOM 1281 O O . VAL A 1 168 ? 6.24616 -9.03198 -8.33947 1.000 31.98477 489 VAL A O 1
ATOM 1285 N N . PHE A 1 169 ? 7.77442 -9.22004 -9.97694 1.000 36.50881 490 PHE A N 1
ATOM 1286 C CA . PHE A 1 169 ? 8.06770 -10.61990 -9.68802 1.000 36.08561 490 PHE A CA 1
ATOM 1287 C C . PHE A 1 169 ? 8.42392 -10.83446 -8.21417 1.000 34.23198 490 PHE A C 1
ATOM 1288 O O . PHE A 1 169 ? 7.87774 -11.72621 -7.55467 1.000 34.67706 490 PHE A O 1
ATOM 1296 N N . LYS A 1 170 ? 9.35443 -10.04141 -7.67926 1.000 35.08182 491 LYS A N 1
ATOM 1297 C CA . LYS A 1 170 ? 9.71428 -10.23422 -6.27654 1.000 34.46240 491 LYS A CA 1
ATOM 1298 C C . LYS A 1 170 ? 8.55187 -9.91002 -5.34683 1.000 30.86954 491 LYS A C 1
ATOM 1299 O O . LYS A 1 170 ? 8.42187 -10.52991 -4.28432 1.000 31.22080 491 LYS A O 1
ATOM 1305 N N . ALA A 1 171 ? 7.70744 -8.94226 -5.71525 1.000 30.73462 492 ALA A N 1
ATOM 1306 C CA . ALA A 1 171 ? 6.60379 -8.57150 -4.83694 1.000 29.18220 492 ALA A CA 1
ATOM 1307 C C . ALA A 1 171 ? 5.56013 -9.66902 -4.80660 1.000 32.32467 492 ALA A C 1
ATOM 1308 O O . ALA A 1 171 ? 5.01075 -9.98794 -3.74350 1.000 32.05129 492 ALA A O 1
ATOM 1310 N N . LEU A 1 172 ? 5.29378 -10.27087 -5.96444 1.000 27.55806 493 LEU A N 1
ATOM 1311 C CA . LEU A 1 172 ? 4.48184 -11.47873 -5.99959 1.000 31.38506 493 LEU A CA 1
ATOM 1312 C C . LEU A 1 172 ? 5.09795 -12.57049 -5.14724 1.000 28.86726 493 LEU A C 1
ATOM 1313 O O . LEU A 1 172 ? 4.39045 -13.24420 -4.39189 1.000 34.01638 493 LEU A O 1
ATOM 1318 N N . ASP A 1 173 ? 6.41355 -12.77394 -5.26299 1.000 28.95469 494 ASP A N 1
ATOM 1319 C CA . ASP A 1 173 ? 7.04727 -13.84132 -4.49944 1.000 31.80870 494 ASP A CA 1
ATOM 1320 C C . ASP A 1 173 ? 6.93865 -13.57267 -2.99612 1.000 31.11493 494 ASP A C 1
ATOM 1321 O O . ASP A 1 173 ? 6.64444 -14.48208 -2.21719 1.000 32.55065 494 ASP A O 1
ATOM 1326 N N . PHE A 1 174 ? 7.13013 -12.32164 -2.58323 1.000 32.06590 495 PHE A N 1
ATOM 1327 C CA . PHE A 1 174 ? 6.96616 -11.93949 -1.17546 1.000 31.08986 495 PHE A CA 1
ATOM 1328 C C . PHE A 1 174 ? 5.56617 -12.30634 -0.68974 1.000 34.07281 495 PHE A C 1
ATOM 1329 O O . PHE A 1 174 ? 5.39786 -12.97643 0.33678 1.000 32.52613 495 PHE A O 1
ATOM 1337 N N . LEU A 1 175 ? 4.54903 -11.92851 -1.46506 1.000 31.38068 496 LEU A N 1
ATOM 1338 C CA . LEU A 1 175 ? 3.17062 -12.16649 -1.06275 1.000 33.18022 496 LEU A CA 1
ATOM 1339 C C . LEU A 1 175 ? 2.86148 -13.65692 -1.01456 1.000 36.02529 496 LEU A C 1
ATOM 1340 O O . LEU A 1 175 ? 2.21232 -14.13339 -0.07350 1.000 34.65324 496 LEU A O 1
ATOM 1345 N N . PHE A 1 176 ? 3.30349 -14.40665 -2.03361 1.000 34.99586 497 PHE A N 1
ATOM 1346 C CA . PHE A 1 176 ? 3.10116 -15.85352 -2.02887 1.000 34.84037 497 PHE A CA 1
ATOM 1347 C C . PHE A 1 176 ? 3.71346 -16.48128 -0.78196 1.000 33.14439 497 PHE A C 1
ATOM 1348 O O . PHE A 1 176 ? 3.10186 -17.34299 -0.14553 1.000 37.57592 497 PHE A O 1
ATOM 1356 N N . PHE A 1 177 ? 4.91640 -16.05282 -0.40873 1.000 34.46587 498 PHE A N 1
ATOM 1357 C CA . PHE A 1 177 ? 5.55396 -16.62674 0.76589 1.000 35.08606 498 PHE A CA 1
ATOM 1358 C C . PHE A 1 177 ? 4.72962 -16.36300 2.01960 1.000 34.21509 498 PHE A C 1
ATOM 1359 O O . PHE A 1 177 ? 4.38992 -17.29600 2.75572 1.000 37.46949 498 PHE A O 1
ATOM 1367 N N . ILE A 1 178 ? 4.38926 -15.09500 2.27134 1.000 34.15074 499 ILE A N 1
ATOM 1368 C CA . ILE A 1 178 ? 3.65141 -14.75456 3.48465 1.000 34.48297 499 ILE A CA 1
ATOM 1369 C C . ILE A 1 178 ? 2.33953 -15.53314 3.55376 1.000 35.98241 499 ILE A C 1
ATOM 1370 O O . ILE A 1 178 ? 2.03786 -16.17849 4.56412 1.000 31.53342 499 ILE A O 1
ATOM 1375 N N . TYR A 1 179 ? 1.54682 -15.51057 2.47395 1.000 32.63612 500 TYR A N 1
ATOM 1376 C CA . TYR A 1 179 ? 0.22808 -16.12923 2.55620 1.000 32.67662 500 TYR A CA 1
ATOM 1377 C C . TYR A 1 179 ? 0.34484 -17.63340 2.76172 1.000 35.33361 500 TYR A C 1
ATOM 1378 O O . TYR A 1 179 ? -0.41824 -18.21843 3.53456 1.000 34.62145 500 TYR A O 1
ATOM 1387 N N . GLY A 1 180 ? 1.32244 -18.26479 2.10850 1.000 34.20499 501 GLY A N 1
ATOM 1388 C CA . GLY A 1 180 ? 1.55675 -19.68026 2.33080 1.000 30.90752 501 GLY A CA 1
ATOM 1389 C C . GLY A 1 180 ? 1.85705 -19.99597 3.78828 1.000 36.44432 501 GLY A C 1
ATOM 1390 O O . GLY A 1 180 ? 1.31975 -20.95109 4.34917 1.000 35.24560 501 GLY A O 1
ATOM 1391 N N . GLN A 1 181 ? 2.71300 -19.18879 4.42781 1.000 32.94670 502 GLN A N 1
ATOM 1392 C CA . GLN A 1 181 ? 3.04139 -19.45659 5.82596 1.000 35.40872 502 GLN A CA 1
ATOM 1393 C C . GLN A 1 181 ? 1.85395 -19.19092 6.73720 1.000 35.97490 502 GLN A C 1
ATOM 1394 O O . GLN A 1 181 ? 1.72659 -19.82234 7.78951 1.000 41.35473 502 GLN A O 1
ATOM 1400 N N . LEU A 1 182 ? 0.97741 -18.27049 6.36093 1.000 33.48714 503 LEU A N 1
ATOM 1401 C CA . LEU A 1 182 ? -0.20989 -18.03722 7.16584 1.000 32.70127 503 LEU A CA 1
ATOM 1402 C C . LEU A 1 182 ? -1.34148 -19.00997 6.83557 1.000 42.44387 503 LEU A C 1
ATOM 1403 O O . LEU A 1 182 ? -2.38218 -18.98579 7.50574 1.000 42.47243 503 LEU A O 1
ATOM 1408 N N . GLY A 1 183 ? -1.16307 -19.85946 5.82383 1.000 36.76345 504 GLY A N 1
ATOM 1409 C CA . GLY A 1 183 ? -2.13780 -20.87229 5.49590 1.000 37.19924 504 GLY A CA 1
ATOM 1410 C C . GLY A 1 183 ? -3.29601 -20.42314 4.63849 1.000 40.58871 504 GLY A C 1
ATOM 1411 O O . GLY A 1 183 ? -4.36519 -21.04224 4.70582 1.000 41.61942 504 GLY A O 1
ATOM 1412 N N . PHE A 1 184 ? -3.12946 -19.37092 3.83859 1.000 34.90633 505 PHE A N 1
ATOM 1413 C CA . PHE A 1 184 ? -4.19899 -18.86304 2.98954 1.000 37.16980 505 PHE A CA 1
ATOM 1414 C C . PHE A 1 184 ? -3.99413 -19.32095 1.55221 1.000 37.44859 505 PHE A C 1
ATOM 1415 O O . PHE A 1 184 ? -2.86345 -19.37489 1.06069 1.000 37.40495 505 PHE A O 1
ATOM 1423 N N . THR A 1 185 ? -5.08936 -19.65043 0.88428 1.000 39.00759 506 THR A N 1
ATOM 1424 C CA . THR A 1 185 ? -5.08656 -19.62336 -0.56781 1.000 37.70342 506 THR A CA 1
ATOM 1425 C C . THR A 1 185 ? -5.53427 -18.23429 -1.01531 1.000 41.97529 506 THR A C 1
ATOM 1426 O O . THR A 1 185 ? -5.88950 -17.38627 -0.18790 1.000 39.50029 506 THR A O 1
ATOM 1430 N N . PHE A 1 186 ? -5.49688 -17.98389 -2.32861 1.000 36.81792 507 PHE A N 1
ATOM 1431 C CA . PHE A 1 186 ? -5.80187 -16.63920 -2.81487 1.000 36.69367 507 PHE A CA 1
ATOM 1432 C C . PHE A 1 186 ? -6.11747 -16.64674 -4.30950 1.000 39.35879 507 PHE A C 1
ATOM 1433 O O . PHE A 1 186 ? -5.70148 -17.54001 -5.05325 1.000 38.17367 507 PHE A O 1
ATOM 1441 N N . ASP A 1 187 ? -6.85483 -15.61964 -4.73444 1.000 38.25367 508 ASP A N 1
ATOM 1442 C CA . ASP A 1 187 ? -7.16605 -15.37640 -6.13803 1.000 39.73551 508 ASP A CA 1
ATOM 1443 C C . ASP A 1 187 ? -6.55819 -14.04255 -6.54914 1.000 39.63999 508 ASP A C 1
ATOM 1444 O O . ASP A 1 187 ? -6.48364 -13.10752 -5.74558 1.000 38.11329 508 ASP A O 1
ATOM 1449 N N . LEU A 1 188 ? -6.13538 -13.95606 -7.80731 1.000 35.99951 509 LEU A N 1
ATOM 1450 C CA . LEU A 1 188 ? -5.44050 -12.78730 -8.33268 1.000 37.93192 509 LEU A CA 1
ATOM 1451 C C . LEU A 1 188 ? -6.34051 -12.03440 -9.30294 1.000 40.39932 509 LEU A C 1
ATOM 1452 O O . LEU A 1 188 ? -7.06572 -12.64114 -10.10598 1.000 34.73174 509 LEU A O 1
ATOM 1457 N N . PHE A 1 189 ? -6.30024 -10.70870 -9.20748 1.000 38.01024 510 PHE A N 1
ATOM 1458 C CA . PHE A 1 189 ? -7.09473 -9.84577 -10.06252 1.000 33.84074 510 PHE A CA 1
ATOM 1459 C C . PHE A 1 189 ? -6.22676 -8.70085 -10.54823 1.000 37.84176 510 PHE A C 1
ATOM 1460 O O . PHE A 1 189 ? -5.39601 -8.16967 -9.79607 1.000 37.25254 510 PHE A O 1
ATOM 1468 N N . LEU A 1 190 ? -6.41967 -8.33565 -11.81366 1.000 35.79433 511 LEU A N 1
ATOM 1469 C CA . LEU A 1 190 ? -5.85734 -7.12108 -12.37952 1.000 33.64176 511 LEU A CA 1
ATOM 1470 C C . LEU A 1 190 ? -6.97532 -6.08992 -12.45179 1.000 37.33968 511 LEU A C 1
ATOM 1471 O O . LEU A 1 190 ? -7.91028 -6.22345 -13.25876 1.000 36.36024 511 LEU A O 1
ATOM 1476 N N . SER A 1 191 ? -6.88526 -5.08589 -11.58051 1.000 34.96562 512 SER A N 1
ATOM 1477 C CA . SER A 1 191 ? -7.82219 -3.96786 -11.51780 1.000 40.28359 512 SER A CA 1
ATOM 1478 C C . SER A 1 191 ? -7.30484 -2.84701 -12.40948 1.000 38.93598 512 SER A C 1
ATOM 1479 O O . SER A 1 191 ? -6.23128 -2.28384 -12.14802 1.000 34.22979 512 SER A O 1
ATOM 1482 N N . THR A 1 192 ? -8.07978 -2.50729 -13.42548 1.000 36.23965 513 THR A N 1
ATOM 1483 C CA . THR A 1 192 ? -7.66409 -1.66780 -14.53445 1.000 37.17010 513 THR A CA 1
ATOM 1484 C C . THR A 1 192 ? -8.32303 -0.29582 -14.44115 1.000 37.87687 513 THR A C 1
ATOM 1485 O O . THR A 1 192 ? -9.07484 -0.00257 -13.51236 1.000 41.41361 513 THR A O 1
ATOM 1489 N N . MET A 1 193 ? -8.07182 0.51559 -15.45955 1.000 38.93447 514 MET A N 1
ATOM 1490 C CA . MET A 1 193 ? -8.46046 1.91321 -15.61740 1.000 39.86859 514 MET A CA 1
ATOM 1491 C C . MET A 1 193 ? -9.84279 2.23412 -15.06250 1.000 40.36446 514 MET A C 1
ATOM 1492 O O . MET A 1 193 ? -10.86719 1.86075 -15.65965 1.000 41.44553 514 MET A O 1
ATOM 1497 N N . PRO A 1 194 ? -9.89574 2.93489 -13.93265 1.000 40.53731 515 PRO A N 1
ATOM 1498 C CA . PRO A 1 194 ? -11.16603 3.44520 -13.41564 1.000 40.37223 515 PRO A CA 1
ATOM 1499 C C . PRO A 1 194 ? -11.65583 4.60383 -14.25145 1.000 42.07100 515 PRO A C 1
ATOM 1500 O O . PRO A 1 194 ? -10.94719 5.13704 -15.10383 1.000 43.69732 515 PRO A O 1
ATOM 1504 N N . LYS A 1 195 ? -12.90187 4.99341 -13.97767 1.000 43.00166 516 LYS A N 1
ATOM 1505 C CA . LYS A 1 195 ? -13.54422 6.06556 -14.72541 1.000 44.83077 516 LYS A CA 1
ATOM 1506 C C . LYS A 1 195 ? -12.69569 7.32981 -14.70891 1.000 44.93882 516 LYS A C 1
ATOM 1507 O O . LYS A 1 195 ? -12.34138 7.86805 -15.76054 1.000 46.09658 516 LYS A O 1
ATOM 1513 N N . GLU A 1 196 ? -12.35211 7.80886 -13.51265 1.000 45.93430 517 GLU A N 1
ATOM 1514 C CA . GLU A 1 196 ? -11.54432 9.00833 -13.34330 1.000 48.52283 517 GLU A CA 1
ATOM 1515 C C . GLU A 1 196 ? -10.12782 8.59592 -12.98712 1.000 42.32357 517 GLU A C 1
ATOM 1516 O O . GLU A 1 196 ? -9.93176 7.74187 -12.11782 1.000 47.55921 517 GLU A O 1
ATOM 1522 N N . HIS A 1 197 ? -9.14447 9.19202 -13.66127 1.000 42.72887 518 HIS A N 1
ATOM 1523 C CA . HIS A 1 197 ? -7.76104 8.78168 -13.45431 1.000 42.77681 518 HIS A CA 1
ATOM 1524 C C . HIS A 1 197 ? -6.80774 9.85118 -13.97105 1.000 42.68980 518 HIS A C 1
ATOM 1525 O O . HIS A 1 197 ? -7.14618 10.63467 -14.86209 1.000 48.51847 518 HIS A O 1
ATOM 1532 N N . LEU A 1 198 ? -5.60948 9.85493 -13.39771 1.000 45.26686 519 LEU A N 1
ATOM 1533 C CA . LEU A 1 198 ? -4.49332 10.65736 -13.87822 1.000 46.62975 519 LEU A CA 1
ATOM 1534 C C . LEU A 1 198 ? -3.81432 9.98475 -15.06775 1.000 43.64609 519 LEU A C 1
ATOM 1535 O O . LEU A 1 198 ? -3.76034 8.75672 -15.17131 1.000 46.03214 519 LEU A O 1
ATOM 1540 N N . GLY A 1 199 ? -3.24859 10.79932 -15.94204 1.000 44.28033 520 GLY A N 1
ATOM 1541 C CA . GLY A 1 199 ? -2.41261 10.29004 -17.00345 1.000 44.92556 520 GLY A CA 1
ATOM 1542 C C . GLY A 1 199 ? -3.18767 9.90252 -18.24769 1.000 46.42987 520 GLY A C 1
ATOM 1543 O O . GLY A 1 199 ? -4.41730 9.82288 -18.27070 1.000 46.92104 520 GLY A O 1
ATOM 1544 N N . THR A 1 200 ? -2.42754 9.65819 -19.30512 1.000 45.39350 521 THR A N 1
ATOM 1545 C CA . THR A 1 200 ? -2.98206 9.36735 -20.61247 1.000 51.94125 521 THR A CA 1
ATOM 1546 C C . THR A 1 200 ? -3.39471 7.90509 -20.70511 1.000 47.06982 521 THR A C 1
ATOM 1547 O O . THR A 1 200 ? -2.93193 7.04841 -19.94395 1.000 44.42505 521 THR A O 1
ATOM 1551 N N . GLU A 1 201 ? -4.28200 7.61663 -21.66073 1.000 47.88227 522 GLU A N 1
ATOM 1552 C CA . GLU A 1 201 ? -4.66165 6.22485 -21.85546 1.000 46.74446 522 GLU A CA 1
ATOM 1553 C C . GLU A 1 201 ? -3.47367 5.38779 -22.32317 1.000 46.28492 522 GLU A C 1
ATOM 1554 O O . GLU A 1 201 ? -3.43373 4.18195 -22.05931 1.000 45.26432 522 GLU A O 1
ATOM 1560 N N . GLU A 1 202 ? -2.47832 6.01329 -22.96214 1.000 47.98067 523 GLU A N 1
ATOM 1561 C CA . GLU A 1 202 ? -1.28303 5.27814 -23.37101 1.000 48.63051 523 GLU A CA 1
ATOM 1562 C C . GLU A 1 202 ? -0.43039 4.88680 -22.16645 1.000 47.43630 523 GLU A C 1
ATOM 1563 O O . GLU A 1 202 ? 0.10610 3.77284 -22.11023 1.000 45.47409 523 GLU A O 1
ATOM 1569 N N . GLN A 1 203 ? -0.28687 5.78765 -21.19420 1.000 44.22265 524 GLN A N 1
ATOM 1570 C CA . GLN A 1 203 ? 0.43740 5.42556 -19.98258 1.000 44.62433 524 GLN A CA 1
ATOM 1571 C C . GLN A 1 203 ? -0.25625 4.27617 -19.26802 1.000 41.20611 524 GLN A C 1
ATOM 1572 O O . GLN A 1 203 ? 0.39485 3.33514 -18.80622 1.000 40.07754 524 GLN A O 1
ATOM 1578 N N . TRP A 1 204 ? -1.58485 4.30854 -19.22022 1.000 41.54119 525 TRP A N 1
ATOM 1579 C CA . TRP A 1 204 ? -2.33013 3.21234 -18.61233 1.000 40.57290 525 TRP A CA 1
ATOM 1580 C C . TRP A 1 204 ? -2.13108 1.91188 -19.38123 1.000 40.71932 525 TRP A C 1
ATOM 1581 O O . TRP A 1 204 ? -2.00850 0.83720 -18.77921 1.000 39.60379 525 TRP A O 1
ATOM 1592 N N . LYS A 1 205 ? -2.07595 1.99489 -20.71402 1.000 42.18360 526 LYS A N 1
ATOM 1593 C CA . LYS A 1 205 ? -1.78409 0.81552 -21.52347 1.000 42.49240 526 LYS A CA 1
ATOM 1594 C C . LYS A 1 205 ? -0.43404 0.20058 -21.14712 1.000 41.47235 526 LYS A C 1
ATOM 1595 O O . LYS A 1 205 ? -0.33097 -1.01051 -20.92864 1.000 40.78979 526 LYS A O 1
ATOM 1601 N N . GLU A 1 206 ? 0.61747 1.02098 -21.06848 1.000 41.47133 527 GLU A N 1
ATOM 1602 C CA . GLU A 1 206 ? 1.91966 0.48415 -20.68276 1.000 40.61114 527 GLU A CA 1
ATOM 1603 C C . GLU A 1 206 ? 1.87150 -0.12782 -19.28828 1.000 38.88778 527 GLU A C 1
ATOM 1604 O O . GLU A 1 206 ? 2.40046 -1.22222 -19.06210 1.000 38.23269 527 GLU A O 1
ATOM 1610 N N . ALA A 1 207 ? 1.19770 0.53781 -18.35270 1.000 38.25058 528 ALA A N 1
ATOM 1611 C CA . ALA A 1 207 ? 1.20886 0.05128 -16.97539 1.000 36.67990 528 ALA A CA 1
ATOM 1612 C C . ALA A 1 207 ? 0.38247 -1.22511 -16.82166 1.000 36.30232 528 ALA A C 1
ATOM 1613 O O . ALA A 1 207 ? 0.79872 -2.15424 -16.11602 1.000 35.49327 528 ALA A O 1
ATOM 1615 N N . GLU A 1 208 ? -0.77635 -1.31274 -17.48569 1.000 37.21010 529 GLU A N 1
ATOM 1616 C CA . GLU A 1 208 ? -1.57817 -2.52432 -17.32452 1.000 36.95964 529 GLU A CA 1
ATOM 1617 C C . GLU A 1 208 ? -0.87574 -3.72434 -17.94149 1.000 37.12202 529 GLU A C 1
ATOM 1618 O O . GLU A 1 208 ? -0.88717 -4.81656 -17.36353 1.000 36.38370 529 GLU A O 1
ATOM 1624 N N . ASN A 1 209 ? -0.23244 -3.53008 -19.10307 1.000 38.17592 530 ASN A N 1
ATOM 1625 C CA . ASN A 1 209 ? 0.44861 -4.63912 -19.75947 1.000 38.51561 530 ASN A CA 1
ATOM 1626 C C . ASN A 1 209 ? 1.70387 -5.06401 -18.99783 1.000 37.45743 530 ASN A C 1
ATOM 1627 O O . ASN A 1 209 ? 2.11279 -6.22925 -19.08429 1.000 37.37104 530 ASN A O 1
ATOM 1632 N N . ALA A 1 210 ? 2.32432 -4.15215 -18.24399 1.000 36.74121 531 ALA A N 1
ATOM 1633 C CA . ALA A 1 210 ? 3.45226 -4.57246 -17.42009 1.000 35.74550 531 ALA A CA 1
ATOM 1634 C C . ALA A 1 210 ? 2.97178 -5.47592 -16.29523 1.000 34.60043 531 ALA A C 1
ATOM 1635 O O . ALA A 1 210 ? 3.56361 -6.53158 -16.03329 1.000 34.23444 531 ALA A O 1
ATOM 1637 N N . LEU A 1 211 ? 1.86049 -5.10711 -15.66043 1.000 34.17924 532 LEU A N 1
ATOM 1638 C CA . LEU A 1 211 ? 1.29564 -5.95262 -14.62081 1.000 33.25559 532 LEU A CA 1
ATOM 1639 C C . LEU A 1 211 ? 0.74546 -7.25654 -15.19223 1.000 34.45187 532 LEU A C 1
ATOM 1640 O O . LEU A 1 211 ? 0.92546 -8.32667 -14.59589 1.000 35.46193 532 LEU A O 1
ATOM 1645 N N . LYS A 1 212 ? 0.06758 -7.19226 -16.34325 1.000 35.00089 533 LYS A N 1
ATOM 1646 C CA . LYS A 1 212 ? -0.38796 -8.41921 -16.98564 1.000 35.69687 533 LYS A CA 1
ATOM 1647 C C . LYS A 1 212 ? 0.78211 -9.35495 -17.26809 1.000 37.27778 533 LYS A C 1
ATOM 1648 O O . LYS A 1 212 ? 0.69528 -10.56645 -17.02648 1.000 35.66144 533 LYS A O 1
ATOM 1654 N N . SER A 1 213 ? 1.88432 -8.81085 -17.78263 1.000 36.05912 534 SER A N 1
ATOM 1655 C CA . SER A 1 213 ? 3.02361 -9.65621 -18.11465 1.000 40.66626 534 SER A CA 1
ATOM 1656 C C . SER A 1 213 ? 3.58912 -10.32287 -16.87127 1.000 38.72327 534 SER A C 1
ATOM 1657 O O . SER A 1 213 ? 3.87687 -11.52637 -16.87622 1.000 36.07966 534 SER A O 1
ATOM 1660 N N . ALA A 1 214 ? 3.73911 -9.55524 -15.79136 1.000 39.19050 535 ALA A N 1
ATOM 1661 C CA . ALA A 1 214 ? 4.13088 -10.14719 -14.51966 1.000 38.29224 535 ALA A CA 1
ATOM 1662 C C . ALA A 1 214 ? 3.17437 -11.25626 -14.12472 1.000 38.99769 535 ALA A C 1
ATOM 1663 O O . ALA A 1 214 ? 3.60540 -12.33375 -13.69747 1.000 39.16253 535 ALA A O 1
ATOM 1665 N N . LEU A 1 215 ? 1.86654 -11.01826 -14.28331 1.000 38.89259 536 LEU A N 1
ATOM 1666 C CA . LEU A 1 215 ? 0.88797 -12.02412 -13.88554 1.000 36.87163 536 LEU A CA 1
ATOM 1667 C C . LEU A 1 215 ? 1.01393 -13.27533 -14.73708 1.000 35.61831 536 LEU A C 1
ATOM 1668 O O . LEU A 1 215 ? 0.87923 -14.39220 -14.22921 1.000 37.52346 536 LEU A O 1
ATOM 1673 N N . ASP A 1 216 ? 1.25647 -13.11067 -16.04061 1.000 41.54273 537 ASP A N 1
ATOM 1674 C CA . ASP A 1 216 ? 1.39293 -14.27212 -16.91634 1.000 39.55519 537 ASP A CA 1
ATOM 1675 C C . ASP A 1 216 ? 2.61767 -15.10961 -16.55440 1.000 39.37144 537 ASP A C 1
ATOM 1676 O O . ASP A 1 216 ? 2.55615 -16.34450 -16.57765 1.000 44.81477 537 ASP A O 1
ATOM 1681 N N . LYS A 1 217 ? 3.74006 -14.45751 -16.22765 1.000 39.74765 538 LYS A N 1
ATOM 1682 C CA . LYS A 1 217 ? 4.95019 -15.19923 -15.88094 1.000 44.97594 538 LYS A CA 1
ATOM 1683 C C . LYS A 1 217 ? 4.74693 -16.09970 -14.66757 1.000 42.40474 538 LYS A C 1
ATOM 1684 O O . LYS A 1 217 ? 5.43028 -17.12080 -14.54406 1.000 44.41544 538 LYS A O 1
ATOM 1690 N N . THR A 1 218 ? 3.82256 -15.75317 -13.76659 1.000 38.80725 539 THR A N 1
ATOM 1691 C CA . THR A 1 218 ? 3.58183 -16.61178 -12.60803 1.000 37.58087 539 THR A CA 1
ATOM 1692 C C . THR A 1 218 ? 2.95639 -17.94548 -12.98961 1.000 42.23475 539 THR A C 1
ATOM 1693 O O . THR A 1 218 ? 3.03350 -18.89638 -12.20551 1.000 38.36167 539 THR A O 1
ATOM 1697 N N . GLY A 1 219 ? 2.30627 -18.02402 -14.14913 1.000 37.00239 540 GLY A N 1
ATOM 1698 C CA . GLY A 1 219 ? 1.58150 -19.21134 -14.53890 1.000 40.25574 540 GLY A CA 1
ATOM 1699 C C . GLY A 1 219 ? 0.30293 -19.46830 -13.77109 1.000 42.04789 540 GLY A C 1
ATOM 1700 O O . GLY A 1 219 ? -0.35261 -20.49200 -14.01652 1.000 46.10219 540 GLY A O 1
ATOM 1701 N N . ARG A 1 220 ? -0.08079 -18.58709 -12.85522 1.000 34.68828 541 ARG A N 1
ATOM 1702 C CA . ARG A 1 220 ? -1.32889 -18.77285 -12.13519 1.000 38.90068 541 ARG A CA 1
ATOM 1703 C C . ARG A 1 220 ? -2.50008 -18.15969 -12.89723 1.000 39.05956 541 ARG A C 1
ATOM 1704 O O . ARG A 1 220 ? -2.33759 -17.28266 -13.74782 1.000 39.53302 541 ARG A O 1
ATOM 1712 N N . ASP A 1 221 ? -3.69330 -18.65821 -12.59546 1.000 40.68682 542 ASP A N 1
ATOM 1713 C CA . ASP A 1 221 ? -4.90573 -18.03476 -13.09584 1.000 40.16248 542 ASP A CA 1
ATOM 1714 C C . ASP A 1 221 ? -5.08027 -16.65879 -12.47239 1.000 35.56346 542 ASP A C 1
ATOM 1715 O O . ASP A 1 221 ? -4.69362 -16.41811 -11.32375 1.000 37.73777 542 ASP A O 1
ATOM 1720 N N . TRP A 1 222 ? -5.64554 -15.74080 -13.24759 1.000 35.60148 543 TRP A N 1
ATOM 1721 C CA . TRP A 1 222 ? -5.96411 -14.41580 -12.73906 1.000 34.94300 543 TRP A CA 1
ATOM 1722 C C . TRP A 1 222 ? -7.11818 -13.87808 -13.56586 1.000 35.98759 543 TRP A C 1
ATOM 1723 O O . TRP A 1 222 ? -7.39852 -14.37122 -14.66607 1.000 37.13154 543 TRP A O 1
ATOM 1734 N N . LYS A 1 223 ? -7.81131 -12.88026 -13.02314 1.000 35.69532 544 LYS A N 1
ATOM 1735 C CA . LYS A 1 223 ? -9.00048 -12.36451 -13.68372 1.000 36.77476 544 LYS A CA 1
ATOM 1736 C C . LYS A 1 223 ? -8.90331 -10.85917 -13.82865 1.000 36.60218 544 LYS A C 1
ATOM 1737 O O . LYS A 1 223 ? -8.27992 -10.16750 -13.00585 1.000 35.51601 544 LYS A O 1
ATOM 1743 N N . LEU A 1 224 ? -9.53022 -10.37031 -14.88908 1.000 37.79071 545 LEU A N 1
ATOM 1744 C CA . LEU A 1 224 ? -9.65147 -8.94282 -15.11535 1.000 37.96884 545 LEU A CA 1
ATOM 1745 C C . LEU A 1 224 ? -10.68141 -8.34312 -14.16782 1.000 37.83113 545 LEU A C 1
ATOM 1746 O O . LEU A 1 224 ? -11.72890 -8.93721 -13.90570 1.000 38.35099 545 LEU A O 1
ATOM 1751 N N . ASN A 1 225 ? -10.39501 -7.13704 -13.68649 1.000 37.93224 546 ASN A N 1
ATOM 1752 C CA . ASN A 1 225 ? -11.24289 -6.43817 -12.72127 1.000 40.51754 546 ASN A CA 1
ATOM 1753 C C . ASN A 1 225 ? -11.44440 -4.99848 -13.17776 1.000 38.17788 546 ASN A C 1
ATOM 1754 O O . ASN A 1 225 ? -10.90442 -4.06080 -12.57290 1.000 41.06336 546 ASN A O 1
ATOM 1759 N N . PRO A 1 226 ? -12.21917 -4.78465 -14.24632 1.000 40.61059 547 PRO A N 1
ATOM 1760 C CA . PRO A 1 226 ? -12.33295 -3.43525 -14.80880 1.000 40.03582 547 PRO A CA 1
ATOM 1761 C C . PRO A 1 226 ? -12.92365 -2.44226 -13.82239 1.000 44.24647 547 PRO A C 1
ATOM 1762 O O . PRO A 1 226 ? -13.89927 -2.72911 -13.12770 1.000 44.44662 547 PRO A O 1
ATOM 1766 N N . GLY A 1 227 ? -12.30311 -1.26770 -13.76348 1.000 43.52281 548 GLY A N 1
ATOM 1767 C CA . GLY A 1 227 ? -12.83524 -0.13935 -13.03851 1.000 45.18035 548 GLY A CA 1
ATOM 1768 C C . GLY A 1 227 ? -12.23840 0.10251 -11.66343 1.000 42.79185 548 GLY A C 1
ATOM 1769 O O . GLY A 1 227 ? -12.48301 1.17291 -11.09402 1.000 42.62741 548 GLY A O 1
ATOM 1770 N N . ASP A 1 228 ? -11.46510 -0.83886 -11.11216 1.000 39.75571 549 ASP A N 1
ATOM 1771 C CA . ASP A 1 228 ? -10.99893 -0.73221 -9.72944 1.000 41.63130 549 ASP A CA 1
ATOM 1772 C C . ASP A 1 228 ? -9.52938 -0.34589 -9.59740 1.000 40.68098 549 ASP A C 1
ATOM 1773 O O . ASP A 1 228 ? -9.00707 -0.35117 -8.47736 1.000 39.10968 549 ASP A O 1
ATOM 1778 N N . GLY A 1 229 ? -8.83876 -0.01122 -10.68706 1.000 38.52295 550 GLY A N 1
ATOM 1779 C CA . GLY A 1 229 ? -7.50304 0.54168 -10.53395 1.000 38.36263 550 GLY A CA 1
ATOM 1780 C C . GLY A 1 229 ? -7.52381 1.83207 -9.73194 1.000 35.94279 550 GLY A C 1
ATOM 1781 O O . GLY A 1 229 ? -8.53959 2.53280 -9.66113 1.000 35.11652 550 GLY A O 1
ATOM 1782 N N . ALA A 1 230 ? -6.38809 2.14034 -9.09952 1.000 33.28461 551 ALA A N 1
ATOM 1783 C CA . ALA A 1 230 ? -6.24342 3.40613 -8.38852 1.000 35.25478 551 ALA A CA 1
ATOM 1784 C C . ALA A 1 230 ? -6.20626 4.56243 -9.37945 1.000 35.41242 551 ALA A C 1
ATOM 1785 O O . ALA A 1 230 ? -5.95608 4.38604 -10.57663 1.000 36.82650 551 ALA A O 1
ATOM 1787 N N . PHE A 1 231 ? -6.46733 5.76903 -8.87460 1.000 38.83353 552 PHE A N 1
ATOM 1788 C CA . PHE A 1 231 ? -6.47446 6.91088 -9.78184 1.000 38.82204 552 PHE A CA 1
ATOM 1789 C C . PHE A 1 231 ? -5.10085 7.15130 -10.39452 1.000 36.62461 552 PHE A C 1
ATOM 1790 O O . PHE A 1 231 ? -5.01159 7.75932 -11.46675 1.000 37.40578 552 PHE A O 1
ATOM 1798 N N . TYR A 1 232 ? -4.03781 6.64852 -9.76509 1.000 34.84853 553 TYR A N 1
ATOM 1799 C CA . TYR A 1 232 ? -2.68326 6.81884 -10.26598 1.000 36.85428 553 TYR A CA 1
ATOM 1800 C C . TYR A 1 232 ? -2.11688 5.58008 -10.94893 1.000 36.10734 553 TYR A C 1
ATOM 1801 O O . TYR A 1 232 ? -0.95453 5.61358 -11.36684 1.000 34.44028 553 TYR A O 1
ATOM 1810 N N . GLY A 1 233 ? -2.87916 4.48849 -11.06793 1.000 36.30348 554 GLY A N 1
ATOM 1811 C CA . GLY A 1 233 ? -2.41184 3.36502 -11.85011 1.000 34.96143 554 GLY A CA 1
ATOM 1812 C C . GLY A 1 233 ? -3.08949 2.03956 -11.57261 1.000 38.53039 554 GLY A C 1
ATOM 1813 O O . GLY A 1 233 ? -3.80534 1.86884 -10.57789 1.000 37.13757 554 GLY A O 1
ATOM 1814 N N . PRO A 1 234 ? -2.87099 1.06666 -12.45916 1.000 38.09432 555 PRO A N 1
ATOM 1815 C CA . PRO A 1 234 ? -3.48561 -0.25643 -12.27982 1.000 39.11432 555 PRO A CA 1
ATOM 1816 C C . PRO A 1 234 ? -2.83234 -1.00454 -11.12774 1.000 36.11765 555 PRO A C 1
ATOM 1817 O O . PRO A 1 234 ? -1.73874 -0.65530 -10.66590 1.000 31.56789 555 PRO A O 1
ATOM 1821 N N . LYS A 1 235 ? -3.49228 -2.08125 -10.68972 1.000 39.01371 556 LYS A N 1
ATOM 1822 C CA . LYS A 1 235 ? -2.94584 -2.85491 -9.58365 1.000 37.35953 556 LYS A CA 1
ATOM 1823 C C . LYS A 1 235 ? -3.32620 -4.32152 -9.67395 1.000 38.30841 556 LYS A C 1
ATOM 1824 O O . LYS A 1 235 ? -4.40960 -4.67999 -10.15759 1.000 41.53871 556 LYS A O 1
ATOM 1830 N N . ILE A 1 236 ? -2.39969 -5.16662 -9.22603 1.000 37.49969 557 ILE A N 1
ATOM 1831 C CA . ILE A 1 236 ? -2.69389 -6.56598 -8.93791 1.000 38.01061 557 ILE A CA 1
ATOM 1832 C C . ILE A 1 236 ? -3.32500 -6.62168 -7.55708 1.000 37.45537 557 ILE A C 1
ATOM 1833 O O . ILE A 1 236 ? -2.69959 -6.23076 -6.56610 1.000 38.93619 557 ILE A O 1
ATOM 1838 N N . ASP A 1 237 ? -4.56847 -7.08432 -7.49281 1.000 38.60376 558 ASP A N 1
ATOM 1839 C CA . ASP A 1 237 ? -5.29690 -7.20729 -6.24612 1.000 37.70145 558 ASP A CA 1
ATOM 1840 C C . ASP A 1 237 ? -5.41724 -8.67866 -5.89911 1.000 40.48692 558 ASP A C 1
ATOM 1841 O O . ASP A 1 237 ? -5.68050 -9.51080 -6.77246 1.000 39.01033 558 ASP A O 1
ATOM 1846 N N . ILE A 1 238 ? -5.21092 -8.99211 -4.62279 1.000 40.13545 559 ILE A N 1
ATOM 1847 C CA . ILE A 1 238 ? -5.17146 -10.36689 -4.14813 1.000 40.31469 559 ILE A CA 1
ATOM 1848 C C . ILE A 1 238 ? -6.28255 -10.52744 -3.12504 1.000 41.72460 559 ILE A C 1
ATOM 1849 O O . ILE A 1 238 ? -6.36466 -9.74671 -2.16915 1.000 45.68337 559 ILE A O 1
ATOM 1854 N N . MET A 1 239 ? -7.15985 -11.50538 -3.35878 1.000 39.59299 560 MET A N 1
ATOM 1855 C CA . MET A 1 239 ? -8.18261 -11.92301 -2.41358 1.000 43.50650 560 MET A CA 1
ATOM 1856 C C . MET A 1 239 ? -7.71355 -13.21169 -1.76172 1.000 42.57374 560 MET A C 1
ATOM 1857 O O . MET A 1 239 ? -7.46629 -14.19742 -2.45709 1.000 39.63912 560 MET A O 1
ATOM 1862 N N . LEU A 1 240 ? -7.61235 -13.22143 -0.44492 1.000 36.39296 561 LEU A N 1
ATOM 1863 C CA . LEU A 1 240 ? -7.23523 -14.44205 0.24353 1.000 38.80720 561 LEU A CA 1
ATOM 1864 C C . LEU A 1 240 ? -8.48391 -15.15558 0.74473 1.000 44.64172 561 LEU A C 1
ATOM 1865 O O . LEU A 1 240 ? -9.52802 -14.53925 0.97859 1.000 42.02200 561 LEU A O 1
ATOM 1870 N N . TRP A 1 241 ? -8.37266 -16.47410 0.87099 1.000 41.45954 562 TRP A N 1
ATOM 1871 C CA . TRP A 1 241 ? -9.42157 -17.31498 1.42664 1.000 43.84609 562 TRP A CA 1
ATOM 1872 C C . TRP A 1 241 ? -8.89921 -17.93927 2.71551 1.000 46.67940 562 TRP A C 1
ATOM 1873 O O . TRP A 1 241 ? -7.78156 -18.47201 2.74050 1.000 45.03732 562 TRP A O 1
ATOM 1884 N N . ASP A 1 242 ? -9.68270 -17.83632 3.79241 1.000 49.77893 563 ASP A N 1
ATOM 1885 C CA . ASP A 1 242 ? -9.28613 -18.39156 5.08073 1.000 48.28577 563 ASP A CA 1
ATOM 1886 C C . ASP A 1 242 ? -9.84659 -19.80972 5.22396 1.000 53.07157 563 ASP A C 1
ATOM 1887 O O . ASP A 1 242 ? -10.48394 -20.34106 4.31373 1.000 50.09545 563 ASP A O 1
ATOM 1892 N N . ALA A 1 243 ? -9.63715 -20.41612 6.40074 1.000 50.15823 564 ALA A N 1
ATOM 1893 C CA . ALA A 1 243 ? -10.07833 -21.78439 6.65596 1.000 45.87839 564 ALA A CA 1
ATOM 1894 C C . ALA A 1 243 ? -11.59208 -21.89422 6.74259 1.000 48.72802 564 ALA A C 1
ATOM 1895 O O . ALA A 1 243 ? -12.13273 -22.98473 6.54926 1.000 54.76353 564 ALA A O 1
ATOM 1897 N N . LEU A 1 244 ? -12.27907 -20.79084 7.02149 1.000 51.49974 565 LEU A N 1
ATOM 1898 C CA . LEU A 1 244 ? -13.72961 -20.72971 7.03957 1.000 49.07216 565 LEU A CA 1
ATOM 1899 C C . LEU A 1 244 ? -14.30243 -20.43809 5.66840 1.000 56.50131 565 LEU A C 1
ATOM 1900 O O . LEU A 1 244 ? -15.50691 -20.18683 5.54934 1.000 53.18338 565 LEU A O 1
ATOM 1905 N N . LYS A 1 245 ? -13.46576 -20.46455 4.63309 1.000 51.94305 566 LYS A N 1
ATOM 1906 C CA . LYS A 1 245 ? -13.92428 -20.29460 3.25604 1.000 58.44645 566 LYS A CA 1
ATOM 1907 C C . LYS A 1 245 ? -14.59996 -18.94124 3.07175 1.000 58.88329 566 LYS A C 1
ATOM 1908 O O . LYS A 1 245 ? -15.58857 -18.81871 2.35027 1.000 58.66011 566 LYS A O 1
ATOM 1910 N N . ARG A 1 246 ? -14.07301 -17.92781 3.75802 1.000 56.67509 567 ARG A N 1
ATOM 1911 C CA . ARG A 1 246 ? -14.43993 -16.53342 3.55635 1.000 57.90020 567 ARG A CA 1
ATOM 1912 C C . ARG A 1 246 ? -13.25733 -15.79945 2.93376 1.000 56.86293 567 ARG A C 1
ATOM 1913 O O . ARG A 1 246 ? -12.09747 -16.07147 3.27623 1.000 49.41932 567 ARG A O 1
ATOM 1921 N N . GLN A 1 247 ? -13.55353 -14.85995 2.03376 1.000 54.03526 568 GLN A N 1
ATOM 1922 C CA . GLN A 1 247 ? -12.52753 -14.14120 1.28958 1.000 52.18973 568 GLN A CA 1
ATOM 1923 C C . GLN A 1 247 ? -12.23608 -12.77936 1.91036 1.000 52.56872 568 GLN A C 1
ATOM 1924 O O . GLN A 1 247 ? -13.12247 -12.12456 2.46429 1.000 58.07936 568 GLN A O 1
ATOM 1930 N N . HIS A 1 248 ? -10.97663 -12.35387 1.79833 1.000 42.71310 569 HIS A N 1
ATOM 1931 C CA . HIS A 1 248 ? -10.54688 -11.04813 2.28597 1.000 51.55313 569 HIS A CA 1
ATOM 1932 C C . HIS A 1 248 ? -9.58307 -10.43145 1.28680 1.000 50.53453 569 HIS A C 1
ATOM 1933 O O . HIS A 1 248 ? -8.61396 -11.08003 0.87822 1.000 47.79785 569 HIS A O 1
ATOM 1940 N N . GLN A 1 249 ? -9.84066 -9.17885 0.90783 1.000 46.03085 570 GLN A N 1
ATOM 1941 C CA . GLN A 1 249 ? -8.87183 -8.40505 0.13838 1.000 46.68637 570 GLN A CA 1
ATOM 1942 C C . GLN A 1 249 ? -7.82917 -7.84048 1.09636 1.000 49.20305 570 GLN A C 1
ATOM 1943 O O . GLN A 1 249 ? -8.13763 -6.97471 1.91841 1.000 53.85736 570 GLN A O 1
ATOM 1949 N N . CYS A 1 250 ? -6.60515 -8.33175 1.01303 1.000 41.45641 571 CYS A N 1
ATOM 1950 C CA . CYS A 1 250 ? -5.54690 -7.78194 1.84322 1.000 43.02359 571 CYS A CA 1
ATOM 1951 C C . CYS A 1 250 ? -4.36874 -7.25280 1.05351 1.000 39.96514 571 CYS A C 1
ATOM 1952 O O . CYS A 1 250 ? -3.74980 -6.26751 1.46246 1.000 43.90940 571 CYS A O 1
ATOM 1955 N N . GLY A 1 251 ? -4.02355 -7.89144 -0.04986 1.000 32.02984 572 GLY A N 1
ATOM 1956 C CA . GLY A 1 251 ? -2.76897 -7.64561 -0.72579 1.000 36.30237 572 GLY A CA 1
ATOM 1957 C C . GLY A 1 251 ? -2.97132 -6.85707 -2.00326 1.000 40.05571 572 GLY A C 1
ATOM 1958 O O . GLY A 1 251 ? -3.98218 -7.02260 -2.70463 1.000 33.97172 572 GLY A O 1
ATOM 1959 N N . THR A 1 252 ? -1.99302 -6.00355 -2.30700 1.000 31.60220 573 THR A N 1
ATOM 1960 C CA . THR A 1 252 ? -2.03393 -5.22608 -3.53405 1.000 37.01172 573 THR A CA 1
ATOM 1961 C C . THR A 1 252 ? -0.60965 -4.92745 -3.98686 1.000 34.40590 573 THR A C 1
ATOM 1962 O O . THR A 1 252 ? 0.30409 -4.76960 -3.16702 1.000 34.15629 573 THR A O 1
ATOM 1966 N N . ILE A 1 253 ? -0.43724 -4.88481 -5.30639 1.000 31.31527 574 ILE A N 1
ATOM 1967 C CA . ILE A 1 253 ? 0.77832 -4.43551 -5.98122 1.000 31.58882 574 ILE A CA 1
ATOM 1968 C C . ILE A 1 253 ? 0.31574 -3.47446 -7.06542 1.000 36.04900 574 ILE A C 1
ATOM 1969 O O . ILE A 1 253 ? -0.32162 -3.90187 -8.04523 1.000 34.35926 574 ILE A O 1
ATOM 1974 N N . GLN A 1 254 ? 0.64194 -2.19081 -6.90667 1.000 33.50313 575 GLN A N 1
ATOM 1975 C CA . GLN A 1 254 ? 0.13224 -1.12633 -7.76031 1.000 33.10464 575 GLN A CA 1
ATOM 1976 C C . GLN A 1 254 ? 1.27192 -0.44295 -8.50851 1.000 33.62122 575 GLN A C 1
ATOM 1977 O O . GLN A 1 254 ? 2.30521 -0.11059 -7.91936 1.000 32.70349 575 GLN A O 1
ATOM 1983 N N . LEU A 1 255 ? 1.05388 -0.18862 -9.79798 1.000 35.28157 576 LEU A N 1
ATOM 1984 C CA . LEU A 1 255 ? 2.06910 0.34088 -10.69313 1.000 36.22371 576 LEU A CA 1
ATOM 1985 C C . LEU A 1 255 ? 1.69604 1.77786 -11.03967 1.000 36.57541 576 LEU A C 1
ATOM 1986 O O . LEU A 1 255 ? 0.61118 2.02841 -11.58547 1.000 37.52521 576 LEU A O 1
ATOM 1991 N N . ASP A 1 256 ? 2.60576 2.71283 -10.75692 1.000 36.07155 577 ASP A N 1
ATOM 1992 C CA . ASP A 1 256 ? 2.28204 4.13907 -10.64213 1.000 36.04437 577 ASP A CA 1
ATOM 1993 C C . ASP A 1 256 ? 3.31539 4.98552 -11.38904 1.000 39.34735 577 ASP A C 1
ATOM 1994 O O . ASP A 1 256 ? 4.37960 5.31336 -10.84209 1.000 36.45858 577 ASP A O 1
ATOM 1999 N N . PHE A 1 257 ? 2.96669 5.37215 -12.62356 1.000 38.67019 578 PHE A N 1
ATOM 2000 C CA . PHE A 1 257 ? 3.71321 6.35148 -13.39672 1.000 39.85027 578 PHE A CA 1
ATOM 2001 C C . PHE A 1 257 ? 3.27069 7.77446 -13.10921 1.000 39.80339 578 PHE A C 1
ATOM 2002 O O . PHE A 1 257 ? 3.86486 8.70909 -13.66029 1.000 40.80860 578 PHE A O 1
ATOM 2010 N N . GLN A 1 258 ? 2.22145 7.97103 -12.30440 1.000 38.94509 579 GLN A N 1
ATOM 2011 C CA . GLN A 1 258 ? 1.60973 9.29922 -12.22047 1.000 39.46479 579 GLN A CA 1
ATOM 2012 C C . GLN A 1 258 ? 2.13538 10.15338 -11.06514 1.000 38.53562 579 GLN A C 1
ATOM 2013 O O . GLN A 1 258 ? 2.44157 11.33172 -11.26254 1.000 39.38645 579 GLN A O 1
ATOM 2019 N N . LEU A 1 259 ? 2.20663 9.61090 -9.85241 1.000 37.00388 580 LEU A N 1
ATOM 2020 C CA . LEU A 1 259 ? 2.79653 10.39485 -8.76515 1.000 36.38959 580 LEU A CA 1
ATOM 2021 C C . LEU A 1 259 ? 4.21101 10.87152 -9.06804 1.000 36.94240 580 LEU A C 1
ATOM 2022 O O . LEU A 1 259 ? 4.52082 12.03217 -8.73798 1.000 39.28552 580 LEU A O 1
ATOM 2027 N N . PRO A 1 260 ? 5.09704 10.07827 -9.67892 1.000 37.10875 581 PRO A N 1
ATOM 2028 C CA . PRO A 1 260 ? 6.40549 10.62818 -10.07690 1.000 38.10383 581 PRO A CA 1
ATOM 2029 C C . PRO A 1 260 ? 6.31508 11.91595 -10.87683 1.000 40.35633 581 PRO A C 1
ATOM 2030 O O . PRO A 1 260 ? 7.20887 12.76657 -10.77002 1.000 41.16518 581 PRO A O 1
ATOM 2034 N N . ILE A 1 261 ? 5.25431 12.09931 -11.66337 1.000 40.35223 582 ILE A N 1
ATOM 2035 C CA . ILE A 1 261 ? 5.08849 13.35356 -12.39187 1.000 41.93690 582 ILE A CA 1
ATOM 2036 C C . ILE A 1 261 ? 4.57640 14.45247 -11.46957 1.000 41.83348 582 ILE A C 1
ATOM 2037 O O . ILE A 1 261 ? 5.10504 15.56800 -11.46161 1.000 42.86532 582 ILE A O 1
ATOM 2042 N N . ARG A 1 262 ? 3.53593 14.15313 -10.68826 1.000 40.84252 583 ARG A N 1
ATOM 2043 C CA . ARG A 1 262 ? 2.97342 15.13694 -9.76849 1.000 41.05354 583 ARG A CA 1
ATOM 2044 C C . ARG A 1 262 ? 4.04275 15.78409 -8.89946 1.000 40.95608 583 ARG A C 1
ATOM 2045 O O . ARG A 1 262 ? 4.00822 16.99411 -8.65730 1.000 42.09783 583 ARG A O 1
ATOM 2053 N N . PHE A 1 263 ? 4.99812 14.98790 -8.42569 1.000 39.88231 584 PHE A N 1
ATOM 2054 C CA . PHE A 1 263 ? 6.00691 15.41917 -7.46974 1.000 40.13697 584 PHE A CA 1
ATOM 2055 C C . PHE A 1 263 ? 7.33851 15.78880 -8.11496 1.000 45.15365 584 PHE A C 1
ATOM 2056 O O . PHE A 1 263 ? 8.29194 16.09361 -7.39271 1.000 43.46577 584 PHE A O 1
ATOM 2064 N N . ASN A 1 264 ? 7.43324 15.73896 -9.44496 1.000 42.61782 585 ASN A N 1
ATOM 2065 C CA . ASN A 1 264 ? 8.65277 16.09015 -10.17665 1.000 43.40073 585 ASN A CA 1
ATOM 2066 C C . ASN A 1 264 ? 9.84882 15.26063 -9.70685 1.000 46.38408 585 ASN A C 1
ATOM 2067 O O . ASN A 1 264 ? 10.94877 15.77869 -9.51702 1.000 52.70348 585 ASN A O 1
ATOM 2072 N N . LEU A 1 265 ? 9.63258 13.96078 -9.51437 1.000 49.50993 586 LEU A N 1
ATOM 2073 C CA . LEU A 1 265 ? 10.70973 13.04343 -9.15638 1.000 47.76385 586 LEU A CA 1
ATOM 2074 C C . LEU A 1 265 ? 11.57072 12.73262 -10.37823 1.000 50.72289 586 LEU A C 1
ATOM 2075 O O . LEU A 1 265 ? 11.05122 12.37925 -11.44310 1.000 50.57868 586 LEU A O 1
ATOM 2080 N N . GLN A 1 266 ? 12.88818 12.85938 -10.22240 1.000 49.61041 587 GLN A N 1
ATOM 2081 C CA . GLN A 1 266 ? 13.84348 12.54565 -11.27839 1.000 55.35113 587 GLN A CA 1
ATOM 2082 C C . GLN A 1 266 ? 15.06376 11.86398 -10.66554 1.000 57.52713 587 GLN A C 1
ATOM 2083 O O . GLN A 1 266 ? 15.36413 12.04989 -9.48492 1.000 57.61461 587 GLN A O 1
ATOM 2089 N N . TYR A 1 267 ? 15.76444 11.06809 -11.47203 1.000 57.99766 588 TYR A N 1
ATOM 2090 C CA . TYR A 1 267 ? 17.03216 10.48004 -11.06436 1.000 54.83189 588 TYR A CA 1
ATOM 2091 C C . TYR A 1 267 ? 17.99448 10.54896 -12.23922 1.000 62.93449 588 TYR A C 1
ATOM 2092 O O . TYR A 1 267 ? 17.58112 10.43957 -13.39606 1.000 61.63069 588 TYR A O 1
ATOM 2101 N N . ARG A 1 268 ? 19.28139 10.74031 -11.93176 1.000 67.38926 589 ARG A N 1
ATOM 2102 C CA . ARG A 1 268 ? 20.31474 10.81110 -12.96006 1.000 69.98302 589 ARG A CA 1
ATOM 2103 C C . ARG A 1 268 ? 20.70776 9.41108 -13.41223 1.000 72.06838 589 ARG A C 1
ATOM 2104 O O . ARG A 1 268 ? 20.82405 8.48803 -12.59868 1.000 66.08822 589 ARG A O 1
ATOM 2106 N N . THR A 1 269 ? 20.92149 9.26456 -14.71955 1.000 76.61757 590 THR A N 1
ATOM 2107 C CA . THR A 1 269 ? 21.09331 7.97134 -15.36170 1.000 78.42203 590 THR A CA 1
ATOM 2108 C C . THR A 1 269 ? 22.56764 7.68706 -15.64691 1.000 84.27890 590 THR A C 1
ATOM 2109 O O . THR A 1 269 ? 23.46521 8.44595 -15.27131 1.000 84.93748 590 THR A O 1
ATOM 2113 N N . ASP A 1 270 ? 22.81165 6.56579 -16.33429 1.000 87.11770 591 ASP A N 1
ATOM 2114 C CA . ASP A 1 270 ? 24.16939 6.21692 -16.74477 1.000 88.06135 591 ASP A CA 1
ATOM 2115 C C . ASP A 1 270 ? 24.64410 7.10821 -17.88738 1.000 95.70283 591 ASP A C 1
ATOM 2116 O O . ASP A 1 270 ? 25.73314 7.69086 -17.82338 1.000 98.11170 591 ASP A O 1
ATOM 2118 N N . GLU A 1 271 ? 23.84285 7.22684 -18.94186 1.000 97.44580 592 GLU A N 1
ATOM 2119 C CA . GLU A 1 271 ? 24.21905 8.04105 -20.09415 1.000 96.31293 592 GLU A CA 1
ATOM 2120 C C . GLU A 1 271 ? 23.66194 9.45559 -19.98029 1.000 97.68106 592 GLU A C 1
ATOM 2121 O O . GLU A 1 271 ? 24.41740 10.41780 -19.83300 1.000 103.74993 592 GLU A O 1
ATOM 2123 N N . LEU A 1 297 ? 11.47657 18.26971 -15.96254 1.000 76.50576 618 LEU A N 1
ATOM 2124 C CA . LEU A 1 297 ? 12.09974 17.26930 -16.82741 1.000 82.00153 618 LEU A CA 1
ATOM 2125 C C . LEU A 1 297 ? 13.43932 17.77210 -17.35022 1.000 86.68716 618 LEU A C 1
ATOM 2126 O O . LEU A 1 297 ? 13.48742 18.73988 -18.11142 1.000 88.29368 618 LEU A O 1
ATOM 2128 N N . LYS A 1 298 ? 14.52264 17.10492 -16.95456 1.000 85.43823 619 LYS A N 1
ATOM 2129 C CA . LYS A 1 298 ? 15.87494 17.54379 -17.27061 1.000 84.94889 619 LYS A CA 1
ATOM 2130 C C . LYS A 1 298 ? 16.58886 16.53438 -18.16485 1.000 87.10485 619 LYS A C 1
ATOM 2131 O O . LYS A 1 298 ? 16.20937 15.36206 -18.24705 1.000 87.49101 619 LYS A O 1
ATOM 2137 N N . GLN A 1 299 ? 17.64350 17.01133 -18.83014 1.000 86.64802 620 GLN A N 1
ATOM 2138 C CA . GLN A 1 299 ? 18.47804 16.16137 -19.67027 1.000 83.59023 620 GLN A CA 1
ATOM 2139 C C . GLN A 1 299 ? 19.38699 15.28549 -18.81650 1.000 83.37356 620 GLN A C 1
ATOM 2140 O O . GLN A 1 299 ? 20.00658 15.75485 -17.85635 1.000 85.63299 620 GLN A O 1
ATOM 2142 N N . GLY A 1 300 ? 19.47900 14.00855 -19.18521 1.000 80.90692 621 GLY A N 1
ATOM 2143 C CA . GLY A 1 300 ? 20.22139 13.04399 -18.39883 1.000 76.03626 621 GLY A CA 1
ATOM 2144 C C . GLY A 1 300 ? 19.47471 12.51039 -17.20040 1.000 76.59109 621 GLY A C 1
ATOM 2145 O O . GLY A 1 300 ? 20.06721 11.79510 -16.38255 1.000 73.85918 621 GLY A O 1
ATOM 2146 N N . TYR A 1 301 ? 18.19548 12.84418 -17.06430 1.000 75.02061 622 TYR A N 1
ATOM 2147 C CA . TYR A 1 301 ? 17.36999 12.38098 -15.96209 1.000 72.21416 622 TYR A CA 1
ATOM 2148 C C . TYR A 1 301 ? 16.15964 11.64078 -16.51659 1.000 63.82593 622 TYR A C 1
ATOM 2149 O O . TYR A 1 301 ? 15.72577 11.89042 -17.64549 1.000 65.60742 622 TYR A O 1
ATOM 2158 N N . ARG A 1 302 ? 15.63147 10.71078 -15.71732 1.000 62.71400 623 ARG A N 1
ATOM 2159 C CA . ARG A 1 302 ? 14.40954 9.98329 -16.04216 1.000 54.47258 623 ARG A CA 1
ATOM 2160 C C . ARG A 1 302 ? 13.53160 9.91337 -14.80171 1.000 53.94995 623 ARG A C 1
ATOM 2161 O O . ARG A 1 302 ? 14.01105 9.99985 -13.66935 1.000 54.06125 623 ARG A O 1
ATOM 2169 N N . ARG A 1 303 ? 12.24701 9.76240 -15.01841 1.000 53.64000 624 ARG A N 1
ATOM 2170 C CA . ARG A 1 303 ? 11.40781 9.65958 -13.83736 1.000 45.42802 624 ARG A CA 1
ATOM 2171 C C . ARG A 1 303 ? 11.44936 8.23511 -13.28704 1.000 45.02211 624 ARG A C 1
ATOM 2172 O O . ARG A 1 303 ? 11.52900 7.27169 -14.05244 1.000 47.95141 624 ARG A O 1
ATOM 2180 N N . PRO A 1 304 ? 11.42189 8.07073 -11.97330 1.000 41.78368 625 PRO A N 1
ATOM 2181 C CA . PRO A 1 304 ? 11.27534 6.73525 -11.41018 1.000 40.59931 625 PRO A CA 1
ATOM 2182 C C . PRO A 1 304 ? 9.83217 6.28583 -11.53100 1.000 39.58363 625 PRO A C 1
ATOM 2183 O O . PRO A 1 304 ? 8.91675 7.08466 -11.72085 1.000 39.44694 625 PRO A O 1
ATOM 2187 N N . VAL A 1 305 ? 9.64901 4.98361 -11.39640 1.000 39.07625 626 VAL A N 1
ATOM 2188 C CA . VAL A 1 305 ? 8.33344 4.36875 -11.30025 1.000 38.12304 626 VAL A CA 1
ATOM 2189 C C . VAL A 1 305 ? 8.12692 3.96977 -9.84874 1.000 36.16890 626 VAL A C 1
ATOM 2190 O O . VAL A 1 305 ? 9.07493 3.53493 -9.18563 1.000 38.22162 626 VAL A O 1
ATOM 2194 N N . ILE A 1 306 ? 6.91017 4.15993 -9.34147 1.000 35.07524 627 ILE A N 1
ATOM 2195 C CA . ILE A 1 306 ? 6.54544 3.73869 -7.99258 1.000 33.37146 627 ILE A CA 1
ATOM 2196 C C . ILE A 1 306 ? 5.73676 2.45362 -8.07875 1.000 35.53145 627 ILE A C 1
ATOM 2197 O O . ILE A 1 306 ? 4.79257 2.35592 -8.87920 1.000 33.82846 627 ILE A O 1
ATOM 2202 N N . ILE A 1 307 ? 6.12215 1.45947 -7.27639 1.000 32.24233 628 ILE A N 1
ATOM 2203 C CA . ILE A 1 307 ? 5.34024 0.24568 -7.05960 1.000 31.82644 628 ILE A CA 1
ATOM 2204 C C . ILE A 1 307 ? 4.84610 0.29018 -5.62096 1.000 31.46562 628 ILE A C 1
ATOM 2205 O O . ILE A 1 307 ? 5.65249 0.18459 -4.68368 1.000 29.50016 628 ILE A O 1
ATOM 2210 N N . HIS A 1 308 ? 3.52800 0.47671 -5.44424 1.000 29.88307 629 HIS A N 1
ATOM 2211 C CA . HIS A 1 308 ? 2.88916 0.45830 -4.13214 1.000 30.25335 629 HIS A CA 1
ATOM 2212 C C . HIS A 1 308 ? 2.52537 -0.97988 -3.79870 1.000 29.94080 629 HIS A C 1
ATOM 2213 O O . HIS A 1 308 ? 2.13435 -1.74487 -4.68372 1.000 29.26714 629 HIS A O 1
ATOM 2220 N N . ARG A 1 309 ? 2.65682 -1.35251 -2.52447 1.000 27.20609 630 ARG A N 1
ATOM 2221 C CA . ARG A 1 309 ? 2.38453 -2.73805 -2.19000 1.000 26.89822 630 ARG A CA 1
ATOM 2222 C C . ARG A 1 309 ? 2.14986 -2.91133 -0.69218 1.000 29.63395 630 ARG A C 1
ATOM 2223 O O . ARG A 1 309 ? 2.68201 -2.16719 0.13943 1.000 26.94063 630 ARG A O 1
ATOM 2231 N N . ALA A 1 310 ? 1.29598 -3.88598 -0.38018 1.000 27.29134 631 ALA A N 1
ATOM 2232 C CA . ALA A 1 310 ? 1.02576 -4.32763 0.97633 1.000 30.70887 631 ALA A CA 1
ATOM 2233 C C . ALA A 1 310 ? 0.65667 -5.79550 0.88486 1.000 33.29873 631 ALA A C 1
ATOM 2234 O O . ALA A 1 310 ? 0.19402 -6.26725 -0.16050 1.000 28.20269 631 ALA A O 1
ATOM 2236 N N . ILE A 1 311 ? 0.87974 -6.51639 1.98404 1.000 27.88888 632 ILE A N 1
ATOM 2237 C CA . ILE A 1 311 ? 0.64106 -7.95257 2.01723 1.000 30.19654 632 ILE A CA 1
ATOM 2238 C C . ILE A 1 311 ? -0.35762 -8.26508 3.11009 1.000 33.09723 632 ILE A C 1
ATOM 2239 O O . ILE A 1 311 ? -1.40367 -8.87644 2.85411 1.000 32.25550 632 ILE A O 1
ATOM 2244 N N . LEU A 1 312 ? -0.03351 -7.86717 4.34251 1.000 31.56231 633 LEU A N 1
ATOM 2245 C CA . LEU A 1 312 ? -1.02165 -7.95695 5.40868 1.000 31.32213 633 LEU A CA 1
ATOM 2246 C C . LEU A 1 312 ? -2.23448 -7.10043 5.10394 1.000 30.84494 633 LEU A C 1
ATOM 2247 O O . LEU A 1 312 ? -3.34732 -7.41400 5.54173 1.000 30.73387 633 LEU A O 1
ATOM 2252 N N . GLY A 1 313 ? -2.03345 -5.99761 4.39672 1.000 32.11727 634 GLY A N 1
ATOM 2253 C CA . GLY A 1 313 ? -3.09095 -5.02071 4.22120 1.000 35.97713 634 GLY A CA 1
ATOM 2254 C C . GLY A 1 313 ? -3.09160 -4.04408 5.37284 1.000 34.70993 634 GLY A C 1
ATOM 2255 O O . GLY A 1 313 ? -2.62282 -2.91177 5.23890 1.000 41.23945 634 GLY A O 1
ATOM 2256 N N . SER A 1 314 ? -3.61103 -4.46948 6.51514 1.000 32.51411 635 SER A N 1
ATOM 2257 C CA . SER A 1 314 ? -3.37263 -3.74954 7.75377 1.000 34.42919 635 SER A CA 1
ATOM 2258 C C . SER A 1 314 ? -3.23137 -4.77090 8.86009 1.000 33.14899 635 SER A C 1
ATOM 2259 O O . SER A 1 314 ? -3.91816 -5.79749 8.85525 1.000 35.95932 635 SER A O 1
ATOM 2262 N N . VAL A 1 315 ? -2.33123 -4.47999 9.79609 1.000 30.75004 636 VAL A N 1
ATOM 2263 C CA . VAL A 1 315 ? -2.16598 -5.32388 10.97161 1.000 29.76594 636 VAL A CA 1
ATOM 2264 C C . VAL A 1 315 ? -3.50686 -5.56468 11.64215 1.000 29.31739 636 VAL A C 1
ATOM 2265 O O . VAL A 1 315 ? -3.80211 -6.67722 12.08606 1.000 28.17126 636 VAL A O 1
ATOM 2269 N N . GLU A 1 316 ? -4.34380 -4.52879 11.70552 1.000 29.21553 637 GLU A N 1
ATOM 2270 C CA . GLU A 1 316 ? -5.67860 -4.66131 12.27429 1.000 29.94885 637 GLU A CA 1
ATOM 2271 C C . GLU A 1 316 ? -6.48212 -5.74288 11.55257 1.000 35.54919 637 GLU A C 1
ATOM 2272 O O . GLU A 1 316 ? -6.98016 -6.69432 12.17277 1.000 30.49016 637 GLU A O 1
ATOM 2278 N N . ARG A 1 317 ? -6.62323 -5.61073 10.23027 1.000 32.06584 638 ARG A N 1
ATOM 2279 C CA . ARG A 1 317 ? -7.45551 -6.55603 9.49186 1.000 33.62299 638 ARG A CA 1
ATOM 2280 C C . ARG A 1 317 ? -6.85442 -7.95747 9.51463 1.000 33.43946 638 ARG A C 1
ATOM 2281 O O . ARG A 1 317 ? -7.57064 -8.94347 9.73414 1.000 29.52803 638 ARG A O 1
ATOM 2289 N N . MET A 1 318 ? -5.53843 -8.06619 9.27895 1.000 27.30013 639 MET A N 1
ATOM 2290 C CA . MET A 1 318 ? -4.91555 -9.38339 9.22550 1.000 30.14740 639 MET A CA 1
ATOM 2291 C C . MET A 1 318 ? -4.97887 -10.07870 10.57861 1.000 34.93452 639 MET A C 1
ATOM 2292 O O . MET A 1 318 ? -5.19265 -11.29421 10.64024 1.000 35.56933 639 MET A O 1
ATOM 2297 N N . SER A 1 319 ? -4.81403 -9.32499 11.67257 1.000 28.76152 640 SER A N 1
ATOM 2298 C CA . SER A 1 319 ? -5.00502 -9.90601 12.99791 1.000 32.38925 640 SER A CA 1
ATOM 2299 C C . SER A 1 319 ? -6.39406 -10.51246 13.12454 1.000 32.97374 640 SER A C 1
ATOM 2300 O O . SER A 1 319 ? -6.55362 -11.62521 13.63892 1.000 31.63981 640 SER A O 1
ATOM 2303 N N . ALA A 1 320 ? -7.41415 -9.78705 12.66008 1.000 29.85458 641 ALA A N 1
ATOM 2304 C CA . ALA A 1 320 ? -8.77785 -10.29029 12.76039 1.000 36.85180 641 ALA A CA 1
ATOM 2305 C C . ALA A 1 320 ? -8.95110 -11.56417 11.94339 1.000 32.54972 641 ALA A C 1
ATOM 2306 O O . ALA A 1 320 ? -9.57395 -12.52621 12.39758 1.000 35.20323 641 ALA A O 1
ATOM 2308 N N . VAL A 1 321 ? -8.38887 -11.59047 10.74238 1.000 35.96313 642 VAL A N 1
ATOM 2309 C CA . VAL A 1 321 ? -8.54447 -12.75075 9.87587 1.000 36.91409 642 VAL A CA 1
ATOM 2310 C C . VAL A 1 321 ? -7.82945 -13.95911 10.46643 1.000 33.95792 642 VAL A C 1
ATOM 2311 O O . VAL A 1 321 ? -8.38394 -15.06075 10.50415 1.000 37.51253 642 VAL A O 1
ATOM 2315 N N . ILE A 1 322 ? -6.60782 -13.77263 10.96075 1.000 32.13497 643 ILE A N 1
ATOM 2316 C CA . ILE A 1 322 ? -5.86695 -14.90454 11.50404 1.000 34.48084 643 ILE A CA 1
ATOM 2317 C C . ILE A 1 322 ? -6.55697 -15.44606 12.74514 1.000 32.18797 643 ILE A C 1
ATOM 2318 O O . ILE A 1 322 ? -6.63631 -16.66428 12.94067 1.000 34.79552 643 ILE A O 1
ATOM 2323 N N . LEU A 1 323 ? -7.11014 -14.56352 13.57636 1.000 31.26603 644 LEU A N 1
ATOM 2324 C CA . LEU A 1 323 ? -7.85968 -15.03177 14.73737 1.000 34.12856 644 LEU A CA 1
ATOM 2325 C C . LEU A 1 323 ? -9.03249 -15.90737 14.30955 1.000 40.13836 644 LEU A C 1
ATOM 2326 O O . LEU A 1 323 ? -9.21129 -17.02426 14.81545 1.000 36.66396 644 LEU A O 1
ATOM 2331 N N . GLU A 1 324 ? -9.84198 -15.41270 13.37139 1.000 36.03965 645 GLU A N 1
ATOM 2332 C CA . GLU A 1 324 ? -10.97164 -16.19174 12.88866 1.000 39.48561 645 GLU A CA 1
ATOM 2333 C C . GLU A 1 324 ? -10.49660 -17.44227 12.15971 1.000 38.14807 645 GLU A C 1
ATOM 2334 O O . GLU A 1 324 ? -11.03867 -18.53156 12.36297 1.000 36.94834 645 GLU A O 1
ATOM 2340 N N . HIS A 1 325 ? -9.46682 -17.29799 11.32478 1.000 40.83421 646 HIS A N 1
ATOM 2341 C CA . HIS A 1 325 ? -8.87949 -18.41840 10.59264 1.000 40.34004 646 HIS A CA 1
ATOM 2342 C C . HIS A 1 325 ? -8.56694 -19.59055 11.51674 1.000 42.40831 646 HIS A C 1
ATOM 2343 O O . HIS A 1 325 ? -8.90639 -20.74356 11.22295 1.000 41.27155 646 HIS A O 1
ATOM 2350 N N . THR A 1 326 ? -7.93781 -19.30783 12.65521 1.000 36.52923 647 THR A N 1
ATOM 2351 C CA . THR A 1 326 ? -7.51346 -20.34488 13.57949 1.000 37.06466 647 THR A CA 1
ATOM 2352 C C . THR A 1 326 ? -8.48635 -20.58598 14.72007 1.000 38.66801 647 THR A C 1
ATOM 2353 O O . THR A 1 326 ? -8.22436 -21.45961 15.55883 1.000 39.70578 647 THR A O 1
ATOM 2357 N N . GLY A 1 327 ? -9.59401 -19.85069 14.78345 1.000 37.98118 648 GLY A N 1
ATOM 2358 C CA . GLY A 1 327 ? -10.41502 -19.91371 15.98047 1.000 33.78282 648 GLY A CA 1
ATOM 2359 C C . GLY A 1 327 ? -9.65523 -19.53666 17.23707 1.000 35.79437 648 GLY A C 1
ATOM 2360 O O . GLY A 1 327 ? -9.95962 -20.03644 18.32283 1.000 37.38992 648 GLY A O 1
ATOM 2361 N N . GLY A 1 328 ? -8.65751 -18.67468 17.11828 1.000 32.47646 649 GLY A N 1
ATOM 2362 C CA . GLY A 1 328 ? -7.89947 -18.30334 18.28252 1.000 33.84301 649 GLY A CA 1
ATOM 2363 C C . GLY A 1 328 ? -6.80758 -19.27208 18.69024 1.000 38.59184 649 GLY A C 1
ATOM 2364 O O . GLY A 1 328 ? -6.16405 -19.04313 19.72366 1.000 39.76759 649 GLY A O 1
ATOM 2365 N N . LYS A 1 329 ? -6.56113 -20.33750 17.92283 1.000 32.79878 650 LYS A N 1
ATOM 2366 C CA . LYS A 1 329 ? -5.48637 -21.27697 18.24571 1.000 35.52091 650 LYS A CA 1
ATOM 2367 C C . LYS A 1 329 ? -4.25779 -20.90233 17.41850 1.000 33.80128 650 LYS A C 1
ATOM 2368 O O . LYS A 1 329 ? -3.97125 -21.46866 16.36583 1.000 35.22487 650 LYS A O 1
ATOM 2374 N N . LEU A 1 330 ? -3.51904 -19.92673 17.92183 1.000 32.67868 651 LEU A N 1
ATOM 2375 C CA . LEU A 1 330 ? -2.46979 -19.33348 17.11446 1.000 30.46710 651 LEU A CA 1
ATOM 2376 C C . LEU A 1 330 ? -1.22226 -20.21020 17.09823 1.000 30.58718 651 LEU A C 1
ATOM 2377 O O . LEU A 1 330 ? -0.93436 -20.91221 18.06925 1.000 33.89722 651 LEU A O 1
ATOM 2382 N N . PRO A 1 331 ? -0.47755 -20.19178 15.99944 1.000 31.27665 652 PRO A N 1
ATOM 2383 C CA . PRO A 1 331 ? 0.79565 -20.90517 15.96696 1.000 34.67449 652 PRO A CA 1
ATOM 2384 C C . PRO A 1 331 ? 1.76540 -20.29384 16.96279 1.000 29.45624 652 PRO A C 1
ATOM 2385 O O . PRO A 1 331 ? 1.67414 -19.11374 17.30285 1.000 29.37314 652 PRO A O 1
ATOM 2389 N N . PHE A 1 332 ? 2.69140 -21.13089 17.43936 1.000 34.37016 653 PHE A N 1
ATOM 2390 C CA . PHE A 1 332 ? 3.59123 -20.74210 18.52635 1.000 27.99255 653 PHE A CA 1
ATOM 2391 C C . PHE A 1 332 ? 4.24575 -19.39526 18.26416 1.000 30.98220 653 PHE A C 1
ATOM 2392 O O . PHE A 1 332 ? 4.31543 -18.54078 19.15972 1.000 28.32603 653 PHE A O 1
ATOM 2400 N N . TRP A 1 333 ? 4.71757 -19.17688 17.03455 1.000 32.40243 654 TRP A N 1
ATOM 2401 C CA . TRP A 1 333 ? 5.49634 -17.97655 16.75095 1.000 32.87591 654 TRP A CA 1
ATOM 2402 C C . TRP A 1 333 ? 4.64634 -16.71329 16.73107 1.000 31.32835 654 TRP A C 1
ATOM 2403 O O . TRP A 1 333 ? 5.19499 -15.62688 16.88748 1.000 34.68350 654 TRP A O 1
ATOM 2414 N N . LEU A 1 334 ? 3.32570 -16.81992 16.57468 1.000 30.29038 655 LEU A N 1
ATOM 2415 C CA . LEU A 1 334 ? 2.44704 -15.65399 16.66191 1.000 29.68666 655 LEU A CA 1
ATOM 2416 C C . LEU A 1 334 ? 1.76987 -15.51298 18.01514 1.000 31.84597 655 LEU A C 1
ATOM 2417 O O . LEU A 1 334 ? 1.29018 -14.42176 18.35117 1.000 28.75115 655 LEU A O 1
ATOM 2422 N N . SER A 1 335 ? 1.65721 -16.60022 18.75799 1.000 32.80202 656 SER A N 1
ATOM 2423 C CA . SER A 1 335 ? 0.86203 -16.59735 19.97526 1.000 28.14482 656 SER A CA 1
ATOM 2424 C C . SER A 1 335 ? 1.42778 -15.62063 21.00072 1.000 31.67155 656 SER A C 1
ATOM 2425 O O . SER A 1 335 ? 2.64856 -15.59979 21.23312 1.000 29.07244 656 SER A O 1
ATOM 2428 N N . PRO A 1 336 ? 0.58787 -14.80372 21.63301 1.000 25.95675 657 PRO A N 1
ATOM 2429 C CA . PRO A 1 336 ? 1.04015 -14.02514 22.79131 1.000 23.98765 657 PRO A CA 1
ATOM 2430 C C . PRO A 1 336 ? 1.06961 -14.82990 24.07781 1.000 24.32395 657 PRO A C 1
ATOM 2431 O O . PRO A 1 336 ? 1.40685 -14.27869 25.13296 1.000 26.83117 657 PRO A O 1
ATOM 2435 N N . ARG A 1 337 ? 0.70669 -16.11554 24.02791 1.000 26.91537 658 ARG A N 1
ATOM 2436 C CA . ARG A 1 337 ? 0.63379 -16.95447 25.22276 1.000 29.20029 658 ARG A CA 1
ATOM 2437 C C . ARG A 1 337 ? 1.27232 -18.29017 24.85328 1.000 27.09757 658 ARG A C 1
ATOM 2438 O O . ARG A 1 337 ? 0.59014 -19.26488 24.53016 1.000 28.10484 658 ARG A O 1
ATOM 2446 N N . GLN A 1 338 ? 2.60220 -18.32230 24.91917 1.000 25.06990 659 GLN A N 1
ATOM 2447 C CA . GLN A 1 338 ? 3.37038 -19.44977 24.40702 1.000 28.67047 659 GLN A CA 1
ATOM 2448 C C . GLN A 1 338 ? 3.46027 -20.59423 25.42045 1.000 32.97159 659 GLN A C 1
ATOM 2449 O O . GLN A 1 338 ? 3.24956 -21.75688 25.06041 1.000 29.55099 659 GLN A O 1
ATOM 2455 N N . ALA A 1 339 ? 3.75256 -20.29594 26.69220 1.000 27.20475 660 ALA A N 1
ATOM 2456 C CA . ALA A 1 339 ? 3.79568 -21.35658 27.69275 1.000 27.77383 660 ALA A CA 1
ATOM 2457 C C . ALA A 1 339 ? 3.42469 -20.80296 29.06142 1.000 30.81793 660 ALA A C 1
ATOM 2458 O O . ALA A 1 339 ? 3.86394 -19.71280 29.42837 1.000 27.37103 660 ALA A O 1
ATOM 2460 N N . ILE A 1 340 ? 2.61980 -21.55056 29.81892 1.000 27.23503 661 ILE A N 1
ATOM 2461 C CA . ILE A 1 340 ? 2.28315 -21.17711 31.18878 1.000 30.82147 661 I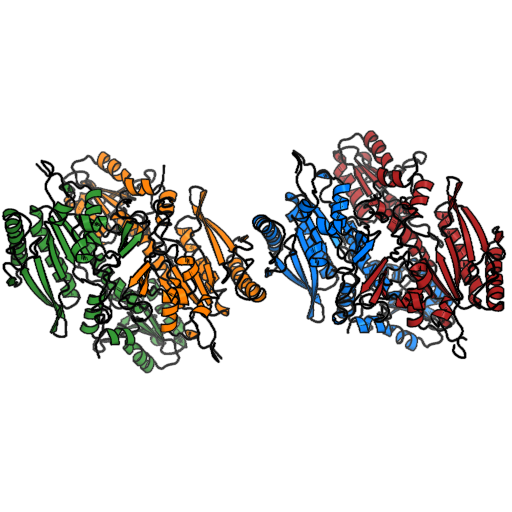LE A CA 1
ATOM 2462 C C . ILE A 1 340 ? 2.80930 -22.24384 32.15701 1.000 28.42661 661 ILE A C 1
ATOM 2463 O O . ILE A 1 340 ? 2.59268 -23.44298 31.95646 1.000 30.35010 661 ILE A O 1
ATOM 2468 N N . VAL A 1 341 ? 3.49473 -21.80545 33.20798 1.000 32.57732 662 VAL A N 1
ATOM 2469 C CA . VAL A 1 341 ? 4.10951 -22.70783 34.18135 1.000 29.14177 662 VAL A CA 1
ATOM 2470 C C . VAL A 1 341 ? 3.09114 -22.99677 35.27583 1.000 33.91715 662 VAL A C 1
ATOM 2471 O O . VAL A 1 341 ? 2.60733 -22.07252 35.93725 1.000 35.25361 662 VAL A O 1
ATOM 2475 N N . LEU A 1 342 ? 2.78416 -24.27584 35.49264 1.000 31.82315 663 LEU A N 1
ATOM 2476 C CA . LEU A 1 342 ? 1.77202 -24.69256 36.46319 1.000 33.25108 663 LEU A CA 1
ATOM 2477 C C . LEU A 1 342 ? 2.44317 -25.50229 37.56895 1.000 36.91405 663 LEU A C 1
ATOM 2478 O O . LEU A 1 342 ? 2.94519 -26.60532 37.32291 1.000 33.90915 663 LEU A O 1
ATOM 2483 N N . SER A 1 343 ? 2.46100 -24.95175 38.78185 1.000 36.57219 664 SER A N 1
ATOM 2484 C CA . SER A 1 343 ? 3.03563 -25.65048 39.92383 1.000 38.13605 664 SER A CA 1
ATOM 2485 C C . SER A 1 343 ? 2.01846 -26.63699 40.47363 1.000 39.57526 664 SER A C 1
ATOM 2486 O O . SER A 1 343 ? 0.84831 -26.28990 40.66560 1.000 37.10391 664 SER A O 1
ATOM 2489 N N . ILE A 1 344 ? 2.46124 -27.86929 40.72438 1.000 38.27627 665 ILE A N 1
ATOM 2490 C CA . ILE A 1 344 ? 1.55060 -28.86729 41.27664 1.000 41.88598 665 ILE A CA 1
ATOM 2491 C C . ILE A 1 344 ? 1.21621 -28.54184 42.73034 1.000 43.72436 665 ILE A C 1
ATOM 2492 O O . ILE A 1 344 ? 0.05874 -28.65791 43.15491 1.000 43.73217 665 ILE A O 1
ATOM 2497 N N . SER A 1 345 ? 2.20169 -28.09293 43.50507 1.000 41.60960 666 SER A N 1
ATOM 2498 C CA . SER A 1 345 ? 1.96600 -27.82955 44.91570 1.000 42.47534 666 SER A CA 1
ATOM 2499 C C . SER A 1 345 ? 2.83417 -26.66863 45.37370 1.000 44.35011 666 SER A C 1
ATOM 2500 O O . SER A 1 345 ? 3.76201 -26.24175 44.68355 1.000 42.77340 666 SER A O 1
ATOM 2503 N N . GLU A 1 346 ? 2.53398 -26.18009 46.57917 1.000 47.73337 667 GLU A N 1
ATOM 2504 C CA . GLU A 1 346 ? 3.28322 -25.05689 47.12473 1.000 45.37754 667 GLU A CA 1
ATOM 2505 C C . GLU A 1 346 ? 4.77963 -25.33613 47.14282 1.000 43.39528 667 GLU A C 1
ATOM 2506 O O . GLU A 1 346 ? 5.58168 -24.41854 46.94485 1.000 45.70557 667 GLU A O 1
ATOM 2512 N N . LYS A 1 347 ? 5.16914 -26.60146 47.31669 1.000 43.73834 668 LYS A N 1
ATOM 2513 C CA . LYS A 1 347 ? 6.58298 -26.93183 47.45596 1.000 44.16307 668 LYS A CA 1
ATOM 2514 C C . LYS A 1 347 ? 7.37611 -26.61371 46.20358 1.000 47.97234 668 LYS A C 1
ATOM 2515 O O . LYS A 1 347 ? 8.56691 -26.30305 46.29195 1.000 45.82632 668 LYS A O 1
ATOM 2521 N N . THR A 1 348 ? 6.75225 -26.68753 45.03125 1.000 44.76563 669 THR A N 1
ATOM 2522 C CA . THR A 1 348 ? 7.48625 -26.50619 43.79145 1.000 41.33464 669 THR A CA 1
ATOM 2523 C C . THR A 1 348 ? 7.28192 -25.12631 43.18695 1.000 42.40928 669 THR A C 1
ATOM 2524 O O . THR A 1 348 ? 7.70679 -24.89268 42.05332 1.000 44.02358 669 THR A O 1
ATOM 2528 N N . VAL A 1 349 ? 6.66414 -24.19887 43.92074 1.000 42.96204 670 VAL A N 1
ATOM 2529 C CA . VAL A 1 349 ? 6.37870 -22.88841 43.34206 1.000 43.42669 670 VAL A CA 1
ATOM 2530 C C . VAL A 1 349 ? 7.67076 -22.12752 43.05442 1.000 43.93846 670 VAL A C 1
ATOM 2531 O O . VAL A 1 349 ? 7.83235 -21.54003 41.97554 1.000 41.07773 670 VAL A O 1
ATOM 2535 N N . GLU A 1 350 ? 8.61701 -22.13717 43.99717 1.000 40.28945 671 GLU A N 1
ATOM 2536 C CA . GLU A 1 350 ? 9.85545 -21.39138 43.79214 1.000 45.52646 671 GLU A CA 1
ATOM 2537 C C . GLU A 1 350 ? 10.64074 -21.92072 42.59066 1.000 41.97460 671 GLU A C 1
ATOM 2538 O O . GLU A 1 350 ? 11.14167 -21.14011 41.77264 1.000 39.19206 671 GLU A O 1
ATOM 2544 N N . TYR A 1 351 ? 10.76950 -23.24356 42.46760 1.000 41.43539 672 TYR A N 1
ATOM 2545 C CA . TYR A 1 351 ? 11.46334 -23.78981 41.30692 1.000 39.65172 672 TYR A CA 1
ATOM 2546 C C . TYR A 1 351 ? 10.69932 -23.46994 40.02013 1.000 39.61368 672 TYR A C 1
ATOM 2547 O O . TYR A 1 351 ? 11.29966 -23.06758 39.01511 1.000 41.64558 672 TYR A O 1
ATOM 2556 N N . ALA A 1 352 ? 9.36870 -23.58933 40.04981 1.000 40.19072 673 ALA A N 1
ATOM 2557 C CA . ALA A 1 352 ? 8.56813 -23.31890 38.85618 1.000 38.12678 673 ALA A CA 1
ATOM 2558 C C . ALA A 1 352 ? 8.70995 -21.86904 38.41546 1.000 35.70023 673 ALA A C 1
ATOM 2559 O O . ALA A 1 352 ? 8.77158 -21.58047 37.21736 1.000 37.73321 673 ALA A O 1
ATOM 2561 N N . LYS A 1 353 ? 8.78452 -20.94639 39.37066 1.000 38.96045 674 LYS A N 1
ATOM 2562 C CA . LYS A 1 353 ? 9.03807 -19.54466 39.03843 1.000 43.36578 674 LYS A CA 1
ATOM 2563 C C . LYS A 1 353 ? 10.39037 -19.35325 38.36082 1.000 40.00956 674 LYS A C 1
ATOM 2564 O O . LYS A 1 353 ? 10.52796 -18.50615 37.46930 1.000 37.60580 674 LYS A O 1
ATOM 2570 N N . SER A 1 354 ? 11.41344 -20.09717 38.78894 1.000 38.92295 675 SER A N 1
ATOM 2571 C CA . SER A 1 354 ? 12.71044 -19.96184 38.12786 1.000 38.88297 675 SER A CA 1
ATOM 2572 C C . SER A 1 354 ? 12.60639 -20.38436 36.66600 1.000 36.94452 675 SER A C 1
ATOM 2573 O O . SER A 1 354 ? 13.23245 -19.78689 35.78245 1.000 38.41477 675 SER A O 1
ATOM 2576 N N . VAL A 1 355 ? 11.78593 -21.39055 36.39149 1.000 34.76443 676 VAL A N 1
ATOM 2577 C CA . VAL A 1 355 ? 11.58500 -21.83254 35.01870 1.000 35.64021 676 VAL A CA 1
ATOM 2578 C C . VAL A 1 355 ? 10.88503 -20.75245 34.21404 1.000 33.71173 676 VAL A C 1
ATOM 2579 O O . VAL A 1 355 ? 11.28059 -20.44706 33.08636 1.000 37.95310 676 VAL A O 1
ATOM 2583 N N . GLU A 1 356 ? 9.85202 -20.14010 34.79217 1.000 35.97548 677 GLU A N 1
ATOM 2584 C CA . GLU A 1 356 ? 9.15978 -19.04820 34.12084 1.000 35.42887 677 GLU A CA 1
ATOM 2585 C C . GLU A 1 356 ? 10.11205 -17.90907 33.78592 1.000 35.14582 677 GLU A C 1
ATOM 2586 O O . GLU A 1 356 ? 10.13406 -17.41975 32.64672 1.000 30.48555 677 GLU A O 1
ATOM 2592 N N . ARG A 1 357 ? 10.88643 -17.45081 34.77993 1.000 35.14588 678 ARG A N 1
ATOM 2593 C CA . ARG A 1 357 ? 11.80932 -16.33428 34.56719 1.000 36.46105 678 ARG A CA 1
ATOM 2594 C C . ARG A 1 357 ? 12.76604 -16.61468 33.42026 1.000 35.79849 678 ARG A C 1
ATOM 2595 O O . ARG A 1 357 ? 12.94119 -15.78250 32.52448 1.000 40.47821 678 ARG A O 1
ATOM 2603 N N . GLU A 1 358 ? 13.42168 -17.77432 33.45386 1.000 35.41507 679 GLU A N 1
ATOM 2604 C CA . GLU A 1 358 ? 14.40291 -18.09657 32.42784 1.000 36.47140 679 GLU A CA 1
ATOM 2605 C C . GLU A 1 358 ? 13.77634 -18.07545 31.03796 1.000 34.94889 679 GLU A C 1
ATOM 2606 O O . GLU A 1 358 ? 14.37689 -17.57037 30.08561 1.000 34.98848 679 GLU A O 1
ATOM 2612 N N . LEU A 1 359 ? 12.56076 -18.60117 30.90597 1.000 33.50443 680 LEU A N 1
ATOM 2613 C CA . LEU A 1 359 ? 11.89174 -18.56350 29.60717 1.000 33.80261 680 LEU A CA 1
ATOM 2614 C C . LEU A 1 359 ? 11.60994 -17.12483 29.18074 1.000 36.43455 680 LEU A C 1
ATOM 2615 O O . LEU A 1 359 ? 11.83154 -16.75325 28.02187 1.000 35.49082 680 LEU A O 1
ATOM 2620 N N . CYS A 1 360 ? 11.12449 -16.30305 30.11307 1.000 35.53315 681 CYS A N 1
ATOM 2621 C CA . CYS A 1 360 ? 10.89806 -14.88615 29.84769 1.000 37.17988 681 CYS A CA 1
ATOM 2622 C C . CYS A 1 360 ? 12.19485 -14.17269 29.44932 1.000 41.04425 681 CYS A C 1
ATOM 2623 O O . CYS A 1 360 ? 12.22933 -13.42042 28.46637 1.000 37.66590 681 CYS A O 1
ATOM 2626 N N . ARG A 1 361 ? 13.27527 -14.39221 30.20887 1.000 37.22195 682 ARG A N 1
ATOM 2627 C CA . ARG A 1 361 ? 14.56074 -13.80092 29.83491 1.000 38.50411 682 ARG A CA 1
ATOM 2628 C C . ARG A 1 361 ? 15.00643 -14.24489 28.44698 1.000 37.68159 682 ARG A C 1
ATOM 2629 O O . ARG A 1 361 ? 15.64645 -13.47339 27.73241 1.000 35.52036 682 ARG A O 1
ATOM 2637 N N . ARG A 1 362 ? 14.67976 -15.47565 28.04508 1.000 38.95826 683 ARG A N 1
ATOM 2638 C CA . ARG A 1 362 ? 15.03010 -15.96785 26.71560 1.000 36.46116 683 ARG A CA 1
ATOM 2639 C C . ARG A 1 362 ? 14.07558 -15.49565 25.62006 1.000 37.74037 683 ARG A C 1
ATOM 2640 O O . ARG A 1 362 ? 14.18475 -15.98762 24.49450 1.000 34.09879 683 ARG A O 1
ATOM 2648 N N . GLY A 1 363 ? 13.14110 -14.59220 25.90976 1.000 34.66685 684 GLY A N 1
ATOM 2649 C CA . GLY A 1 363 ? 12.32479 -14.00491 24.86576 1.000 32.96643 684 GLY A CA 1
ATOM 2650 C C . GLY A 1 363 ? 10.98293 -14.66847 24.60957 1.000 35.46903 684 GLY A C 1
ATOM 2651 O O . GLY A 1 363 ? 10.32703 -14.33420 23.61550 1.000 37.53946 684 GLY A O 1
ATOM 2652 N N . PHE A 1 364 ? 10.54942 -15.59604 25.45715 1.000 33.33809 685 PHE A N 1
ATOM 2653 C CA . PHE A 1 364 ? 9.29890 -16.30055 25.20733 1.000 33.84019 685 PHE A CA 1
ATOM 2654 C C . PHE A 1 364 ? 8.18852 -15.67526 26.03524 1.000 31.45725 685 PHE A C 1
ATOM 2655 O O . PHE A 1 364 ? 8.43642 -15.04813 27.07365 1.000 29.26774 685 PHE A O 1
ATOM 2663 N N . ASP A 1 365 ? 6.96181 -15.81052 25.54342 1.000 27.37694 686 ASP A N 1
ATOM 2664 C CA . ASP A 1 365 ? 5.81394 -15.15638 26.17168 1.000 32.04890 686 ASP A CA 1
ATOM 2665 C C . ASP A 1 365 ? 5.16873 -16.15974 27.10764 1.000 31.01582 686 ASP A C 1
ATOM 2666 O O . ASP A 1 365 ? 4.43550 -17.05248 26.67484 1.000 26.03116 686 ASP A O 1
ATOM 2671 N N . VAL A 1 366 ? 5.44774 -16.01041 28.39841 1.000 31.17521 687 VAL A N 1
ATOM 2672 C CA . VAL A 1 366 ? 5.10300 -17.01598 29.38602 1.000 31.21680 687 VAL A CA 1
ATOM 2673 C C . VAL A 1 366 ? 4.40846 -16.35911 30.56987 1.000 31.73881 687 VAL A C 1
ATOM 2674 O O . VAL A 1 366 ? 4.40179 -15.14003 30.72516 1.000 30.95978 687 VAL A O 1
ATOM 2678 N N . SER A 1 367 ? 3.79734 -17.20121 31.39279 1.000 31.14725 688 SER A N 1
ATOM 2679 C CA . SER A 1 367 ? 3.23071 -16.79256 32.66374 1.000 33.19581 688 SER A CA 1
ATOM 2680 C C . SER A 1 367 ? 3.24558 -18.00498 33.59086 1.000 33.21168 688 SER A C 1
ATOM 2681 O O . SER A 1 367 ? 3.82158 -19.04986 33.26830 1.000 30.50105 688 SER A O 1
ATOM 2684 N N . GLY A 1 368 ? 2.61904 -17.86480 34.74591 1.000 34.24047 689 GLY A N 1
ATOM 2685 C CA . GLY A 1 368 ? 2.56815 -18.95004 35.70736 1.000 31.35707 689 GLY A CA 1
ATOM 2686 C C . GLY A 1 368 ? 1.28506 -18.89430 36.50161 1.000 37.85197 689 GLY A C 1
ATOM 2687 O O . GLY A 1 368 ? 0.72133 -17.81914 36.72566 1.000 40.34069 689 GLY A O 1
ATOM 2688 N N . ASP A 1 369 ? 0.81547 -20.06828 36.92705 1.000 37.20894 690 ASP A N 1
ATOM 2689 C CA . ASP A 1 369 ? -0.30519 -20.19602 37.85647 1.000 36.48064 690 ASP A CA 1
ATOM 2690 C C . ASP A 1 369 ? 0.22591 -20.89128 39.10785 1.000 38.21917 690 ASP A C 1
ATOM 2691 O O . ASP A 1 369 ? 0.37220 -22.11963 39.13729 1.000 37.81861 690 ASP A O 1
ATOM 2696 N N . TYR A 1 370 ? 0.48606 -20.10812 40.15016 1.000 34.76977 691 TYR A N 1
ATOM 2697 C CA . TYR A 1 370 ? 1.05217 -20.61595 41.39719 1.000 41.59408 691 TYR A CA 1
ATOM 2698 C C . TYR A 1 370 ? 0.01605 -20.65059 42.51232 1.000 40.84544 691 TYR A C 1
ATOM 2699 O O . TYR A 1 370 ? 0.36601 -20.62276 43.69525 1.000 42.01640 691 TYR A O 1
ATOM 2708 N N . SER A 1 371 ? -1.26115 -20.74706 42.14456 1.000 41.06969 692 SER A N 1
ATOM 2709 C CA . SER A 1 371 ? -2.34649 -20.70566 43.10837 1.000 40.36260 692 SER A CA 1
ATOM 2710 C C . SER A 1 371 ? -2.48371 -22.05526 43.79751 1.000 44.05819 692 SER A C 1
ATOM 2711 O O . SER A 1 371 ? -1.78109 -23.02177 43.48111 1.000 41.34187 692 SER A O 1
ATOM 2714 N N . ALA A 1 372 ? -3.41890 -22.12897 44.74567 1.000 43.37871 693 ALA A N 1
ATOM 2715 C CA . ALA A 1 372 ? -3.66505 -23.37009 45.46553 1.000 44.51371 693 ALA A CA 1
ATOM 2716 C C . ALA A 1 372 ? -4.50127 -24.37629 44.67913 1.000 45.25015 693 ALA A C 1
ATOM 2717 O O . ALA A 1 372 ? -4.69740 -25.49250 45.16830 1.000 44.94277 693 ALA A O 1
ATOM 2719 N N . ALA A 1 373 ? -4.97922 -24.03274 43.48089 1.000 42.78526 694 ALA A N 1
ATOM 2720 C CA . ALA A 1 373 ? -5.85299 -24.94084 42.74793 1.000 44.28140 694 ALA A CA 1
ATOM 2721 C C . ALA A 1 373 ? -5.13450 -26.24567 42.42906 1.000 44.45697 694 ALA A C 1
ATOM 2722 O O . ALA A 1 373 ? -3.91174 -26.28384 42.26988 1.000 46.26530 694 ALA A O 1
ATOM 2724 N N . THR A 1 374 ? -5.90763 -27.32755 42.35810 1.000 43.39918 695 THR A N 1
ATOM 2725 C CA . THR A 1 374 ? -5.35978 -28.60709 41.93912 1.000 45.53152 695 THR A CA 1
ATOM 2726 C C . THR A 1 374 ? -4.82089 -28.49430 40.51902 1.000 45.11953 695 THR A C 1
ATOM 2727 O O . THR A 1 374 ? -5.23213 -27.63069 39.73678 1.000 45.62630 695 THR A O 1
ATOM 2731 N N . ILE A 1 375 ? -3.87692 -29.37705 40.18545 1.000 44.84711 696 ILE A N 1
ATOM 2732 C CA . ILE A 1 375 ? -3.24608 -29.26989 38.87449 1.000 46.01576 696 ILE A CA 1
ATOM 2733 C C . ILE A 1 375 ? -4.27144 -29.45552 37.76236 1.000 43.95997 696 ILE A C 1
ATOM 2734 O O . ILE A 1 375 ? -4.19169 -28.78503 36.72522 1.000 44.89856 696 ILE A O 1
ATOM 2739 N N . ASN A 1 376 ? -5.26725 -30.33210 37.96215 1.000 46.10891 697 ASN A N 1
ATOM 2740 C CA . ASN A 1 376 ? -6.27393 -30.53596 36.91756 1.000 45.94621 697 ASN A CA 1
ATOM 2741 C C . ASN A 1 376 ? -7.09186 -29.26935 36.68367 1.000 45.71150 697 ASN A C 1
ATOM 2742 O O . ASN A 1 376 ? -7.44385 -28.95338 35.54137 1.000 47.72839 697 ASN A O 1
ATOM 2747 N N . LYS A 1 377 ? -7.39844 -28.52137 37.74845 1.000 45.61891 698 LYS A N 1
ATOM 2748 C CA . LYS A 1 377 ? -8.13586 -27.27435 37.56527 1.000 47.67838 698 LYS A CA 1
ATOM 2749 C C . LYS A 1 377 ? -7.26333 -26.20454 36.91366 1.000 46.02132 698 LYS A C 1
ATOM 2750 O O . LYS A 1 377 ? -7.74838 -25.42926 36.07918 1.000 46.19207 698 LYS A O 1
ATOM 2752 N N . LYS A 1 378 ? -5.96791 -26.15506 37.25311 1.000 44.66299 699 LYS A N 1
ATOM 2753 C CA . LYS A 1 378 ? -5.08936 -25.19002 36.59485 1.000 41.35064 699 LYS A CA 1
ATOM 2754 C C . LYS A 1 378 ? -5.02048 -25.44684 35.09262 1.000 43.01140 699 LYS A C 1
ATOM 2755 O O . LYS A 1 378 ? -5.01539 -24.50243 34.30054 1.000 40.89174 699 LYS A O 1
ATOM 2761 N N . ILE A 1 379 ? -4.96698 -26.72077 34.68682 1.000 40.68242 700 ILE A N 1
ATOM 2762 C CA . ILE A 1 379 ? -4.89504 -27.06764 33.26973 1.000 43.49925 700 ILE A CA 1
ATOM 2763 C C . ILE A 1 379 ? -6.16608 -26.64363 32.54590 1.000 40.59226 700 ILE A C 1
ATOM 2764 O O . ILE A 1 379 ? -6.11070 -26.13462 31.42146 1.000 41.99212 700 ILE A O 1
ATOM 2769 N N . ARG A 1 380 ? -7.33003 -26.86130 33.16487 1.000 44.71371 701 ARG A N 1
ATOM 2770 C CA . ARG A 1 380 ? -8.58368 -26.47990 32.51903 1.000 48.07356 701 ARG A CA 1
ATOM 2771 C C . ARG A 1 380 ? -8.68781 -24.96883 32.38358 1.000 44.63442 701 ARG A C 1
ATOM 2772 O O . ARG A 1 380 ? -9.06873 -24.45813 31.32348 1.000 46.94735 701 ARG A O 1
ATOM 2780 N N . GLU A 1 381 ? -8.36707 -24.23921 33.45169 1.000 42.27092 702 GLU A N 1
ATOM 2781 C CA A GLU A 1 381 ? -8.43791 -22.78230 33.39802 0.476 44.59655 702 GLU A CA 1
ATOM 2782 C CA B GLU A 1 381 ? -8.43194 -22.78259 33.40187 0.524 44.59499 702 GLU A CA 1
ATOM 2783 C C . GLU A 1 381 ? -7.55571 -22.23104 32.28595 1.000 43.95622 702 GLU A C 1
ATOM 2784 O O . GLU A 1 381 ? -7.98543 -21.37252 31.50606 1.000 43.00551 702 GLU A O 1
ATOM 2795 N N . SER A 1 382 ? -6.31219 -22.71682 32.19630 1.000 41.27232 703 SER A N 1
ATOM 2796 C CA . SER A 1 382 ? -5.37432 -22.15468 31.23381 1.000 38.64894 703 SER A CA 1
ATOM 2797 C C . SER A 1 382 ? -5.77007 -22.48040 29.80001 1.000 39.27025 703 SER A C 1
ATOM 2798 O O . SER A 1 382 ? -5.44263 -21.72001 28.88376 1.000 36.44620 703 SER A O 1
ATOM 2801 N N . GLN A 1 383 ? -6.47187 -23.59863 29.59022 1.000 41.20251 704 GLN A N 1
ATOM 2802 C CA . GLN A 1 383 ? -6.98358 -23.93899 28.26426 1.000 42.08424 704 GLN A CA 1
ATOM 2803 C C . GLN A 1 383 ? -7.88039 -22.84175 27.71075 1.000 37.25460 704 GLN A C 1
ATOM 2804 O O . GLN A 1 383 ? -7.92033 -22.63396 26.49513 1.000 36.90817 704 GLN A O 1
ATOM 2810 N N . LEU A 1 384 ? -8.57760 -22.11008 28.58259 1.000 36.92953 705 LEU A N 1
ATOM 2811 C CA . LEU A 1 384 ? -9.46994 -21.05541 28.11483 1.000 38.63063 705 LEU A CA 1
ATOM 2812 C C . LEU A 1 384 ? -8.72472 -19.98822 27.33362 1.000 38.42474 705 LEU A C 1
ATOM 2813 O O . LEU A 1 384 ? -9.29645 -19.38270 26.43138 1.000 35.30940 705 LEU A O 1
ATOM 2818 N N . LEU A 1 385 ? -7.46136 -19.72324 27.66713 1.000 38.51104 706 LEU A N 1
ATOM 2819 C CA . LEU A 1 385 ? -6.70012 -18.69571 26.96849 1.000 32.31542 706 LEU A CA 1
ATOM 2820 C C . LEU A 1 385 ? -5.79279 -19.26727 25.88047 1.000 32.04835 706 LEU A C 1
ATOM 2821 O O . LEU A 1 385 ? -4.99801 -18.52019 25.29509 1.000 29.44584 706 LEU A O 1
ATOM 2826 N N . GLN A 1 386 ? -5.89240 -20.56957 25.59460 1.000 28.66126 707 GLN A N 1
ATOM 2827 C CA . GLN A 1 386 ? -5.28012 -21.15632 24.39662 1.000 31.93404 707 GLN A CA 1
ATOM 2828 C C . GLN A 1 386 ? -3.75661 -21.04546 24.40437 1.000 33.31785 707 GLN A C 1
ATOM 2829 O O . GLN A 1 386 ? -3.13782 -20.87319 23.34735 1.000 27.99228 707 GLN A O 1
ATOM 2835 N N . TRP A 1 387 ? -3.15885 -21.11589 25.59702 1.000 25.49280 708 TRP A N 1
ATOM 2836 C CA . TRP A 1 387 ? -1.72959 -21.35014 25.73908 1.000 28.05845 708 TRP A CA 1
ATOM 2837 C C . TRP A 1 387 ? -1.27346 -22.46167 24.80553 1.000 28.33241 708 TRP A C 1
ATOM 2838 O O . TRP A 1 387 ? -1.90341 -23.52021 24.72493 1.000 28.89001 708 TRP A O 1
ATOM 2849 N N . ASN A 1 388 ? -0.16937 -22.22656 24.09912 1.000 29.26198 709 ASN A N 1
ATOM 2850 C CA . ASN A 1 388 ? 0.34810 -23.27846 23.23049 1.000 31.57324 709 ASN A CA 1
ATOM 2851 C C . ASN A 1 388 ? 0.84315 -24.46282 24.04193 1.000 33.04078 709 ASN A C 1
ATOM 2852 O O . ASN A 1 388 ? 0.67347 -25.61694 23.63515 1.000 30.59306 709 ASN A O 1
ATOM 2857 N N . TYR A 1 389 ? 1.43338 -24.19450 25.20230 1.000 28.92933 710 TYR A N 1
ATOM 2858 C CA . TYR A 1 389 ? 2.03337 -25.23391 26.01900 1.000 30.97702 710 TYR A CA 1
ATOM 2859 C C . TYR A 1 389 ? 1.76589 -24.94686 27.48656 1.000 32.88927 710 TYR A C 1
ATOM 2860 O O . TYR A 1 389 ? 1.62275 -23.79518 27.90198 1.000 29.86572 710 TYR A O 1
ATOM 2869 N N . MET A 1 390 ? 1.70296 -26.01304 28.26500 1.000 30.15852 711 MET A N 1
ATOM 2870 C CA . MET A 1 390 ? 1.60346 -25.93065 29.70490 1.000 34.98143 711 MET A CA 1
ATOM 2871 C C . MET A 1 390 ? 2.77717 -26.70001 30.28602 1.000 32.26156 711 MET A C 1
ATOM 2872 O O . MET A 1 390 ? 3.09771 -27.79482 29.81401 1.000 34.16770 711 MET A O 1
ATOM 2877 N N . LEU A 1 391 ? 3.44596 -26.11206 31.26570 1.000 32.82867 712 LEU A N 1
ATOM 2878 C CA . LEU A 1 391 ? 4.60705 -26.73494 31.88342 1.000 32.95337 712 LEU A CA 1
ATOM 2879 C C . LEU A 1 391 ? 4.18009 -27.19616 33.26701 1.000 33.19560 712 LEU A C 1
ATOM 2880 O O . LEU A 1 391 ? 4.01173 -26.38083 34.17953 1.000 31.29871 712 LEU A O 1
ATOM 2885 N N . VAL A 1 392 ? 4.01113 -28.49686 33.42365 1.000 32.74678 713 VAL A N 1
ATOM 2886 C CA . VAL A 1 392 ? 3.57809 -29.06274 34.69264 1.000 32.71195 713 VAL A CA 1
ATOM 2887 C C . VAL A 1 392 ? 4.82118 -29.33020 35.53671 1.000 34.76954 713 VAL A C 1
ATOM 2888 O O . VAL A 1 392 ? 5.75229 -30.00709 35.08646 1.000 35.56648 713 VAL A O 1
ATOM 2892 N N . ILE A 1 393 ? 4.85105 -28.76870 36.74421 1.000 37.62326 714 ILE A N 1
ATOM 2893 C CA . ILE A 1 393 ? 6.04060 -28.77371 37.59189 1.000 35.24091 714 ILE A CA 1
ATOM 2894 C C . ILE A 1 393 ? 5.67604 -29.35443 38.95486 1.000 41.38589 714 ILE A C 1
ATOM 2895 O O . ILE A 1 393 ? 5.03577 -28.68363 39.77832 1.000 38.86771 714 ILE A O 1
ATOM 2900 N N . GLY A 1 394 ? 6.12315 -30.58256 39.21491 1.000 43.51387 715 GLY A N 1
ATOM 2901 C CA . GLY A 1 394 ? 6.00738 -31.19029 40.51971 1.000 44.72832 715 GLY A CA 1
ATOM 2902 C C . GLY A 1 394 ? 7.36369 -31.39668 41.17592 1.000 46.82816 715 GLY A C 1
ATOM 2903 O O . GLY A 1 394 ? 8.41343 -31.05180 40.63852 1.000 42.90399 715 GLY A O 1
ATOM 2904 N N . GLU A 1 395 ? 7.32241 -31.97729 42.37762 1.000 47.58354 716 GLU A N 1
ATOM 2905 C CA . GLU A 1 395 ? 8.57893 -32.24830 43.06783 1.000 47.79661 716 GLU A CA 1
ATOM 2906 C C . GLU A 1 395 ? 9.43479 -33.23700 42.28086 1.000 45.97423 716 GLU A C 1
ATOM 2907 O O . GLU A 1 395 ? 10.66288 -33.15989 42.32567 1.000 50.48366 716 GLU A O 1
ATOM 2913 N N . ASN A 1 396 ? 8.81543 -34.13809 41.51716 1.000 50.95746 717 ASN A N 1
ATOM 2914 C CA . ASN A 1 396 ? 9.59808 -34.99140 40.62578 1.000 51.79491 717 ASN A CA 1
ATOM 2915 C C . ASN A 1 396 ? 10.32895 -34.16409 39.57593 1.000 52.75463 717 ASN A C 1
ATOM 2916 O O . ASN A 1 396 ? 11.51788 -34.37763 39.31213 1.000 54.62212 717 ASN A O 1
ATOM 2921 N N . GLU A 1 397 ? 9.62847 -33.21174 38.96088 1.000 46.56897 718 GLU A N 1
ATOM 2922 C CA . GLU A 1 397 ? 10.26975 -32.34721 37.98131 1.000 45.80060 718 GLU A CA 1
ATOM 2923 C C . GLU A 1 397 ? 11.35166 -31.48885 38.63397 1.000 46.36457 718 GLU A C 1
ATOM 2924 O O . GLU A 1 397 ? 12.46398 -31.37412 38.11067 1.000 44.83583 718 GLU A O 1
ATOM 2930 N N . ALA A 1 398 ? 11.03776 -30.86685 39.77324 1.000 45.96421 719 ALA A N 1
ATOM 2931 C CA . ALA A 1 398 ? 12.03374 -30.06778 40.48458 1.000 47.14794 719 ALA A CA 1
ATOM 2932 C C . ALA A 1 398 ? 13.27039 -30.89190 40.79913 1.000 46.45971 719 ALA A C 1
ATOM 2933 O O . ALA A 1 398 ? 14.40042 -30.44505 40.57555 1.000 52.42563 719 ALA A O 1
ATOM 2935 N N . ARG A 1 399 ? 13.07494 -32.10867 41.31362 1.000 44.68631 720 ARG A N 1
ATOM 2936 C CA . ARG A 1 399 ? 14.21774 -32.90322 41.75333 1.000 54.26316 720 ARG A CA 1
ATOM 2937 C C . ARG A 1 399 ? 15.18475 -33.16070 40.60568 1.000 55.22055 720 ARG A C 1
ATOM 2938 O O . ARG A 1 399 ? 16.40201 -33.02722 40.76728 1.000 51.21405 720 ARG A O 1
ATOM 2946 N N . ASP A 1 400 ? 14.66179 -33.49245 39.42899 1.000 57.15789 721 ASP A N 1
ATOM 2947 C CA . ASP A 1 400 ? 15.49927 -33.86721 38.29862 1.000 54.98355 721 ASP A CA 1
ATOM 2948 C C . ASP A 1 400 ? 15.84951 -32.69538 37.39502 1.000 51.36816 721 ASP A C 1
ATOM 2949 O O . ASP A 1 400 ? 16.50971 -32.89972 36.36955 1.000 53.95478 721 ASP A O 1
ATOM 2954 N N . LYS A 1 401 ? 15.43844 -31.48019 37.75429 1.000 48.55339 722 LYS A N 1
ATOM 2955 C CA . LYS A 1 401 ? 15.63205 -30.29750 36.91560 1.000 50.66096 722 LYS A CA 1
ATOM 2956 C C . LYS A 1 401 ? 15.03797 -30.51418 35.52268 1.000 47.24081 722 LYS A C 1
ATOM 2957 O O . LYS A 1 401 ? 15.70439 -30.35951 34.49648 1.000 48.61966 722 LYS A O 1
ATOM 2963 N N . LYS A 1 402 ? 13.75858 -30.86600 35.49281 1.000 50.04561 723 LYS A N 1
ATOM 2964 C CA . LYS A 1 402 ? 13.03767 -31.07131 34.24820 1.000 45.23375 723 LYS A CA 1
ATOM 2965 C C . LYS A 1 402 ? 11.68624 -30.38913 34.34998 1.000 46.23348 723 LYS A C 1
ATOM 2966 O O . LYS A 1 402 ? 11.31599 -29.85337 35.39954 1.000 41.73752 723 LYS A O 1
ATOM 2972 N N . VAL A 1 403 ? 10.96205 -30.39316 33.22917 1.000 40.62439 724 VAL A N 1
ATOM 2973 C CA . VAL A 1 403 ? 9.58224 -29.94015 33.16067 1.000 39.35681 724 VAL A CA 1
ATOM 2974 C C . VAL A 1 403 ? 8.77509 -31.00061 32.42627 1.000 39.46874 724 VAL A C 1
ATOM 2975 O O . VAL A 1 403 ? 9.30909 -31.77550 31.62590 1.000 39.76191 724 VAL A O 1
ATOM 2979 N N . THR A 1 404 ? 7.48677 -31.05589 32.72256 1.000 36.15916 725 THR A N 1
ATOM 2980 C CA . THR A 1 404 ? 6.56558 -31.88793 31.96098 1.000 40.31771 725 THR A CA 1
ATOM 2981 C C . THR A 1 404 ? 5.81283 -30.96316 31.01510 1.000 37.21637 725 THR A C 1
ATOM 2982 O O . THR A 1 404 ? 5.16514 -30.00621 31.45694 1.000 39.48740 725 THR A O 1
ATOM 2986 N N . LEU A 1 405 ? 5.96384 -31.21057 29.71969 1.000 36.27328 726 LEU A N 1
ATOM 2987 C CA . LEU A 1 405 ? 5.40061 -30.37060 28.67156 1.000 35.44965 726 LEU A CA 1
ATOM 2988 C C . LEU A 1 405 ? 4.10743 -31.01678 28.17676 1.000 37.07263 726 LEU A C 1
ATOM 2989 O O . LEU A 1 405 ? 4.12682 -32.15162 27.68533 1.000 37.97896 726 LEU A O 1
ATOM 2994 N N . ARG A 1 406 ? 2.98656 -30.31609 28.34433 1.000 36.04585 727 ARG A N 1
ATOM 2995 C CA . ARG A 1 406 ? 1.69824 -30.72516 27.79183 1.000 38.27481 727 ARG A CA 1
ATOM 2996 C C . ARG A 1 406 ? 1.29751 -29.74601 26.69423 1.000 34.12746 727 ARG A C 1
ATOM 2997 O O . ARG A 1 406 ? 1.38681 -28.52832 26.88674 1.000 38.12797 727 ARG A O 1
ATOM 2999 N N . CYS A 1 407 ? 0.88131 -30.27217 25.54241 1.000 33.52531 728 CYS A N 1
ATOM 3000 C CA A CYS A 1 407 ? 0.50425 -29.45525 24.39530 0.612 34.27516 728 CYS A CA 1
ATOM 3001 C CA B CYS A 1 407 ? 0.50566 -29.44882 24.39947 0.388 34.30448 728 CYS A CA 1
ATOM 3002 C C . CYS A 1 407 ? -0.96525 -29.04900 24.47159 1.000 36.34448 728 CYS A C 1
ATOM 3003 O O . CYS A 1 407 ? -1.80435 -29.77581 25.00996 1.000 35.21499 728 CYS A O 1
ATOM 3008 N N . ARG A 1 408 ? -1.27271 -27.87681 23.90207 1.000 33.53485 729 ARG A N 1
ATOM 3009 C CA . ARG A 1 408 ? -2.66387 -27.45102 23.75911 1.000 33.23744 729 ARG A CA 1
ATOM 3010 C C . ARG A 1 408 ? -3.51308 -28.53688 23.09544 1.000 38.34759 729 ARG A C 1
ATOM 3011 O O . ARG A 1 408 ? -4.66509 -28.75501 23.47955 1.000 37.97240 729 ARG A O 1
ATOM 3019 N N . ASP A 1 409 ? -2.95816 -29.21983 22.09467 1.000 36.31947 730 ASP A N 1
ATOM 3020 C CA . ASP A 1 409 ? -3.58369 -30.39498 21.48172 1.000 37.39975 730 ASP A CA 1
ATOM 3021 C C . ASP A 1 409 ? -3.29166 -31.61097 22.35013 1.000 37.25511 730 ASP A C 1
ATOM 3022 O O . ASP A 1 409 ? -2.22644 -32.21826 22.24569 1.000 37.24237 730 ASP A O 1
ATOM 3027 N N . THR A 1 410 ? -4.25349 -32.01254 23.17871 1.000 39.78828 731 THR A N 1
ATOM 3028 C CA . THR A 1 410 ? -3.97309 -33.13144 24.07363 1.000 42.33046 731 THR A CA 1
ATOM 3029 C C . THR A 1 410 ? -3.92272 -34.49114 23.37033 1.000 42.74801 731 THR A C 1
ATOM 3030 O O . THR A 1 410 ? -3.70117 -35.49548 24.06160 1.000 40.57929 731 THR A O 1
ATOM 3034 N N . THR A 1 411 ? -4.09503 -34.57562 22.04208 1.000 39.68949 732 THR A N 1
ATOM 3035 C CA . THR A 1 411 ? -3.72000 -35.82101 21.38502 1.000 41.71309 732 THR A CA 1
ATOM 3036 C C . THR A 1 411 ? -2.20500 -35.98708 21.25678 1.000 41.10507 732 THR A C 1
ATOM 3037 O O . THR A 1 411 ? -1.74082 -37.09312 20.96392 1.000 44.05619 732 THR A O 1
ATOM 3041 N N . ILE A 1 412 ? -1.42269 -34.94013 21.49385 1.000 38.86503 733 ILE A N 1
ATOM 3042 C CA . ILE A 1 412 ? 0.03161 -35.01325 21.40943 1.000 38.44303 733 ILE A CA 1
ATOM 3043 C C . ILE A 1 412 ? 0.55918 -35.42753 22.78055 1.000 40.33059 733 ILE A C 1
ATOM 3044 O O . ILE A 1 412 ? 0.33048 -34.70520 23.75762 1.000 40.56586 733 ILE A O 1
ATOM 3049 N N . PRO A 1 413 ? 1.22903 -36.56808 22.90553 1.000 42.29991 734 PRO A N 1
ATOM 3050 C CA . PRO A 1 413 ? 1.62640 -37.02678 24.24130 1.000 40.29476 734 PRO A CA 1
ATOM 3051 C C . PRO A 1 413 ? 2.55343 -36.04389 24.94370 1.000 45.18866 734 PRO A C 1
ATOM 3052 O O . PRO A 1 413 ? 3.34928 -35.33407 24.32257 1.000 41.67378 734 PRO A O 1
ATOM 3056 N N . GLN A 1 414 ? 2.41129 -35.99310 26.26484 1.000 42.71541 735 GLN A N 1
ATOM 3057 C CA A GLN A 1 414 ? 3.25143 -35.14159 27.08448 0.568 40.45955 735 GLN A CA 1
ATOM 3058 C CA B GLN A 1 414 ? 3.25768 -35.13376 27.07330 0.432 40.46033 735 GLN A CA 1
ATOM 3059 C C . GLN A 1 414 ? 4.70004 -35.63453 27.04950 1.000 42.84590 735 GLN A C 1
ATOM 3060 O O . GLN A 1 414 ? 4.97150 -36.82172 26.85754 1.000 42.98151 735 GLN A O 1
ATOM 3071 N N . GLU A 1 415 ? 5.64030 -34.70523 27.21966 1.000 40.16593 736 GLU A N 1
ATOM 3072 C CA . GLU A 1 415 ? 7.05596 -35.04509 27.24819 1.000 40.15548 736 GLU A CA 1
ATOM 3073 C C . GLU A 1 415 ? 7.65842 -34.60445 28.57383 1.000 39.40512 736 GLU A C 1
ATOM 3074 O O . GLU A 1 415 ? 7.16235 -33.68030 29.22190 1.000 41.18970 736 GLU A O 1
ATOM 3080 N N . LEU A 1 416 ? 8.73849 -35.28025 28.96893 1.000 42.34576 737 LEU A N 1
ATOM 3081 C CA . LEU A 1 416 ? 9.56036 -34.89583 30.11490 1.000 41.83629 737 LEU A CA 1
ATOM 3082 C C . LEU A 1 416 ? 10.90117 -34.40428 29.56966 1.000 43.37883 737 LEU A C 1
ATOM 3083 O O . LEU A 1 416 ? 11.67948 -35.19162 29.02278 1.000 46.51740 737 LEU A O 1
ATOM 3088 N N . LEU A 1 417 ? 11.16753 -33.10573 29.70795 1.000 41.39814 738 LEU A N 1
ATOM 3089 C CA . LEU A 1 417 ? 12.32377 -32.47346 29.09098 1.000 40.66971 738 LEU A CA 1
ATOM 3090 C C . LEU A 1 417 ? 13.08184 -31.62689 30.09743 1.000 44.84529 738 LEU A C 1
ATOM 3091 O O . LEU A 1 417 ? 12.49379 -31.07485 31.02894 1.000 41.13981 738 LEU A O 1
ATOM 3096 N N . THR A 1 418 ? 14.38902 -31.49009 29.86519 1.000 45.08238 739 THR A N 1
ATOM 3097 C CA . THR A 1 418 ? 15.18670 -30.51783 30.59197 1.000 43.15669 739 THR A CA 1
ATOM 3098 C C . THR A 1 418 ? 14.84912 -29.10807 30.11466 1.000 44.89577 739 THR A C 1
ATOM 3099 O O . THR A 1 418 ? 14.20449 -28.90696 29.08037 1.000 43.59519 739 THR A O 1
ATOM 3103 N N . LEU A 1 419 ? 15.32059 -28.11195 30.86845 1.000 40.28620 740 LEU A N 1
ATOM 3104 C CA . LEU A 1 419 ? 15.05424 -26.73465 30.47096 1.000 42.29659 740 LEU A CA 1
ATOM 3105 C C . LEU A 1 419 ? 15.77060 -26.39385 29.17140 1.000 44.81726 740 LEU A C 1
ATOM 3106 O O . LEU A 1 419 ? 15.23147 -25.65734 28.33595 1.000 39.64842 740 LEU A O 1
ATOM 3111 N N . ASP A 1 420 ? 16.97698 -26.93503 28.97414 1.000 45.44939 741 ASP A N 1
ATOM 3112 C CA . ASP A 1 420 ? 17.70565 -26.67537 27.73440 1.000 46.06477 741 ASP A CA 1
ATOM 3113 C C . ASP A 1 420 ? 17.03828 -27.34739 26.53942 1.000 41.68979 741 ASP A C 1
ATOM 3114 O O . ASP A 1 420 ? 17.02347 -26.78932 25.43753 1.000 43.44454 741 ASP A O 1
ATOM 3119 N N . GLN A 1 421 ? 16.50779 -28.55713 26.72878 1.000 42.58553 742 GLN A N 1
ATOM 3120 C CA . GLN A 1 421 ? 15.75900 -29.20545 25.65728 1.000 44.80857 742 GLN A CA 1
ATOM 3121 C C . GLN A 1 421 ? 14.51257 -28.40197 25.31211 1.000 42.49543 742 GLN A C 1
ATOM 3122 O O . GLN A 1 421 ? 14.22639 -28.14511 24.13527 1.000 40.73119 742 GLN A O 1
ATOM 3128 N N . LEU A 1 422 ? 13.76614 -27.98345 26.33401 1.000 39.88324 743 LEU A N 1
ATOM 3129 C CA . LEU A 1 422 ? 12.58700 -27.15644 26.10702 1.000 40.88073 743 LEU A CA 1
ATOM 3130 C C . LEU A 1 422 ? 12.93591 -25.91682 25.28785 1.000 39.16939 743 LEU A C 1
ATOM 3131 O O . LEU A 1 422 ? 12.26314 -25.60017 24.29824 1.000 35.72863 743 LEU A O 1
ATOM 3136 N N . ILE A 1 423 ? 14.01391 -25.22380 25.66627 1.000 39.88561 744 ILE A N 1
ATOM 3137 C CA . ILE A 1 423 ? 14.38276 -23.98268 24.99795 1.000 35.27292 744 ILE A CA 1
ATOM 3138 C C . ILE A 1 423 ? 14.81719 -24.24914 23.56235 1.000 39.27338 744 ILE A C 1
ATOM 3139 O O . ILE A 1 423 ? 14.56233 -23.43159 22.66889 1.000 37.33266 744 ILE A O 1
ATOM 3144 N N . LEU A 1 424 ? 15.46035 -25.39442 23.31084 1.000 39.97606 745 LEU A N 1
ATOM 3145 C CA . LEU A 1 424 ? 15.79503 -25.77737 21.94154 1.000 44.51092 745 LEU A CA 1
ATOM 3146 C C . LEU A 1 424 ? 14.53565 -26.00361 21.11320 1.000 41.02784 745 LEU A C 1
ATOM 3147 O O . LEU A 1 424 ? 14.42289 -25.50506 19.98608 1.000 43.23920 745 LEU A O 1
ATOM 3152 N N . LYS A 1 425 ? 13.57731 -26.75444 21.66241 1.000 38.44837 746 LYS A N 1
ATOM 3153 C CA . LYS A 1 425 ? 12.28480 -26.94082 21.00430 1.000 40.68272 746 LYS A CA 1
ATOM 3154 C C . LYS A 1 425 ? 11.62214 -25.60297 20.69123 1.000 37.92221 746 LYS A C 1
ATOM 3155 O O . LYS A 1 425 ? 11.25908 -25.33027 19.54381 1.000 39.29508 746 LYS A O 1
ATOM 3161 N N . PHE A 1 426 ? 11.46719 -24.74930 21.70306 1.000 36.66175 747 PHE A N 1
ATOM 3162 C CA . PHE A 1 426 ? 10.82086 -23.45789 21.48707 1.000 33.86441 747 PHE A CA 1
ATOM 3163 C C . PHE A 1 426 ? 11.54758 -22.62845 20.43696 1.000 39.09704 747 PHE A C 1
ATOM 3164 O O . PHE A 1 426 ? 10.90733 -22.03466 19.56125 1.000 39.54986 747 PHE A O 1
ATOM 3172 N N . SER A 1 427 ? 12.88677 -22.55849 20.51568 1.000 40.27220 748 SER A N 1
ATOM 3173 C CA . SER A 1 427 ? 13.64441 -21.73854 19.57632 1.000 37.31169 748 SER A CA 1
ATOM 3174 C C . SER A 1 427 ? 13.48575 -22.20186 18.13911 1.000 39.98227 748 SER A C 1
ATOM 3175 O O . SER A 1 427 ? 13.65947 -21.39840 17.21839 1.000 43.81145 748 SER A O 1
ATOM 3178 N N . SER A 1 428 ? 13.16630 -23.47434 17.92509 1.000 38.25795 749 SER A N 1
ATOM 3179 C CA . SER A 1 428 ? 12.97356 -24.01556 16.58534 1.000 40.97902 749 SER A CA 1
ATOM 3180 C C . SER A 1 428 ? 11.59992 -23.69450 16.00158 1.000 40.26898 749 SER A C 1
ATOM 3181 O O . SER A 1 428 ? 11.31092 -24.10023 14.87233 1.000 41.44977 749 SER A O 1
ATOM 3184 N N . MET A 1 429 ? 10.75323 -22.98438 16.73263 1.000 37.98211 750 MET A N 1
ATOM 3185 C CA . MET A 1 429 ? 9.41753 -22.64344 16.27488 1.000 39.28337 750 MET A CA 1
ATOM 3186 C C . MET A 1 429 ? 9.22856 -21.13446 16.16575 1.000 36.74806 750 MET A C 1
ATOM 3187 O O . MET A 1 429 ? 8.13837 -20.62174 16.41743 1.000 36.83797 750 MET A O 1
ATOM 3192 N N . GLY A 1 430 ? 10.27998 -20.40419 15.78932 1.000 34.82640 751 GLY A N 1
ATOM 3193 C CA . GLY A 1 430 ? 10.18679 -18.97374 15.56710 1.000 36.86004 751 GLY A CA 1
ATOM 3194 C C . GLY A 1 430 ? 9.58244 -18.63435 14.20630 1.000 40.20260 751 GLY A C 1
ATOM 3195 O O . GLY A 1 430 ? 9.03899 -19.48705 13.50197 1.000 38.31049 751 GLY A O 1
ATOM 3196 N N . PHE A 1 431 ? 9.68716 -17.34699 13.84534 1.000 41.17716 752 PHE A N 1
ATOM 3197 C CA . PHE A 1 431 ? 9.13740 -16.83938 12.59256 1.000 39.66273 752 PHE A CA 1
ATOM 3198 C C . PHE A 1 431 ? 9.57072 -17.72306 11.43149 1.000 35.30057 752 PHE A C 1
ATOM 3199 O O . PHE A 1 431 ? 10.77474 -17.93868 11.24276 1.000 39.37316 752 PHE A O 1
ATOM 3207 N N . PRO A 1 432 ? 8.64221 -18.21883 10.62127 1.000 41.29363 753 PRO A N 1
ATOM 3208 C CA . PRO A 1 432 ? 9.04846 -18.83605 9.35646 1.000 39.63607 753 PRO A CA 1
ATOM 3209 C C . PRO A 1 432 ? 9.87129 -17.84492 8.55153 1.000 39.42183 753 PRO A C 1
ATOM 3210 O O . PRO A 1 432 ? 9.62676 -16.63872 8.58174 1.000 41.79821 753 PRO A O 1
ATOM 3214 N N . SER A 1 433 ? 10.88136 -18.36310 7.86941 1.000 38.58315 754 SER A N 1
ATOM 3215 C CA . SER A 1 433 ? 11.85242 -17.55548 7.15436 1.000 44.18770 754 SER A CA 1
ATOM 3216 C C . SER A 1 433 ? 11.91688 -18.01231 5.70570 1.000 45.35534 754 SER A C 1
ATOM 3217 O O . SER A 1 433 ? 11.87243 -19.21412 5.42842 1.000 47.62215 754 SER A O 1
ATOM 3220 N N . SER A 1 434 ? 12.03489 -17.05485 4.78433 1.000 44.04019 755 SER A N 1
ATOM 3221 C CA . SER A 1 434 ? 12.14692 -17.39758 3.37060 1.000 46.22691 755 SER A CA 1
ATOM 3222 C C . SER A 1 434 ? 13.52641 -17.91558 2.99511 1.000 50.82513 755 SER A C 1
ATOM 3223 O O . SER A 1 434 ? 13.73542 -18.27702 1.83744 1.000 49.55227 755 SER A O 1
ATOM 3226 N N . ILE A 1 435 ? 14.46856 -17.95337 3.93508 1.000 59.34762 756 ILE A N 1
ATOM 3227 C CA . ILE A 1 435 ? 15.76889 -18.57484 3.71776 1.000 61.16695 756 ILE A CA 1
ATOM 3228 C C . ILE A 1 435 ? 15.95305 -19.83172 4.55051 1.000 62.54376 756 ILE A C 1
ATOM 3229 O O . ILE A 1 435 ? 16.99442 -20.49440 4.42974 1.000 68.81149 756 ILE A O 1
ATOM 3234 N N . ASP A 1 436 ? 14.97523 -20.18507 5.38377 1.000 67.87688 757 ASP A N 1
ATOM 3235 C CA . ASP A 1 436 ? 15.01349 -21.38803 6.21678 1.000 69.66564 757 ASP A CA 1
ATOM 3236 C C . ASP A 1 436 ? 14.42499 -22.59973 5.49648 1.000 72.93785 757 ASP A C 1
ATOM 3237 O O . ASP A 1 436 ? 14.31648 -22.61676 4.26939 1.000 76.18166 757 ASP A O 1
ATOM 3239 N N . LYS B 1 11 ? 8.28186 0.42852 -56.19434 1.000 87.56634 332 LYS B N 1
ATOM 3240 C CA . LYS B 1 11 ? 7.06064 1.19253 -55.94495 1.000 82.42849 332 LYS B CA 1
ATOM 3241 C C . LYS B 1 11 ? 5.79811 0.32481 -56.06819 1.000 76.38358 332 LYS B C 1
ATOM 3242 O O . LYS B 1 11 ? 5.06535 0.39708 -57.06311 1.000 69.08413 332 LYS B O 1
ATOM 3244 N N . ARG B 1 12 ? 5.54887 -0.50237 -55.04943 1.000 78.98795 333 ARG B N 1
ATOM 3245 C CA . ARG B 1 12 ? 4.31856 -1.29610 -54.98125 1.000 63.90691 333 ARG B CA 1
ATOM 3246 C C . ARG B 1 12 ? 3.27983 -0.50907 -54.18651 1.000 60.66756 333 ARG B C 1
ATOM 3247 O O . ARG B 1 12 ? 3.02244 -0.75154 -53.00549 1.000 63.30395 333 ARG B O 1
ATOM 3255 N N . ASP B 1 13 ? 2.70741 0.48367 -54.84329 1.000 41.12537 334 ASP B N 1
ATOM 3256 C CA . ASP B 1 13 ? 1.46076 1.07244 -54.39365 1.000 43.89789 334 ASP B CA 1
ATOM 3257 C C . ASP B 1 13 ? 0.31408 0.33471 -55.08740 1.000 37.92838 334 ASP B C 1
ATOM 3258 O O . ASP B 1 13 ? 0.39433 0.02164 -56.28000 1.000 35.27858 334 ASP B O 1
ATOM 3263 N N . HIS B 1 14 ? -0.73752 0.03226 -54.32812 1.000 31.46450 335 HIS B N 1
ATOM 3264 C CA . HIS B 1 14 ? -1.82429 -0.78353 -54.86982 1.000 32.96844 335 HIS B CA 1
ATOM 3265 C C . HIS B 1 14 ? -2.51341 -0.11581 -56.05481 1.000 34.61032 335 HIS B C 1
ATOM 3266 O O . HIS B 1 14 ? -2.92072 -0.80419 -56.99103 1.000 30.26890 335 HIS B O 1
ATOM 3273 N N . ARG B 1 15 ? -2.61718 1.21180 -56.06115 1.000 33.66955 336 ARG B N 1
ATOM 3274 C CA . ARG B 1 15 ? -3.19387 1.88624 -57.21699 1.000 35.35504 336 ARG B CA 1
ATOM 3275 C C . ARG B 1 15 ? -2.33008 1.69805 -58.45680 1.000 36.53059 336 ARG B C 1
ATOM 3276 O O . ARG B 1 15 ? -2.85177 1.50687 -59.56179 1.000 34.36229 336 ARG B O 1
ATOM 3284 N N . LEU B 1 16 ? -1.00902 1.76280 -58.29329 1.000 36.18254 337 LEU B N 1
ATOM 3285 C CA . LEU B 1 16 ? -0.11280 1.57669 -59.42673 1.000 33.99285 337 LEU B CA 1
ATOM 3286 C C . LEU B 1 16 ? -0.09789 0.12470 -59.86875 1.000 35.53948 337 LEU B C 1
ATOM 3287 O O . LEU B 1 16 ? -0.07995 -0.16366 -61.07189 1.000 36.66599 337 LEU B O 1
ATOM 3292 N N . LEU B 1 17 ? -0.10157 -0.80133 -58.90724 1.000 29.67667 338 LEU B N 1
ATOM 3293 C CA . LEU B 1 17 ? -0.25543 -2.21603 -59.23642 1.000 34.58788 338 LEU B CA 1
ATOM 3294 C C . LEU B 1 17 ? -1.56470 -2.46709 -59.96347 1.000 33.13228 338 LEU B C 1
ATOM 3295 O O . LEU B 1 17 ? -1.60701 -3.23874 -60.92632 1.000 34.10342 338 LEU B O 1
ATOM 3300 N N . GLY B 1 18 ? -2.65056 -1.83167 -59.51685 1.000 31.78995 339 GLY B N 1
ATOM 3301 C CA . GLY B 1 18 ? -3.94431 -2.10635 -60.13594 1.000 31.62265 339 GLY B CA 1
ATOM 3302 C C . GLY B 1 18 ? -4.00027 -1.63153 -61.57452 1.000 33.58208 339 GLY B C 1
ATOM 3303 O O . GLY B 1 18 ? -4.73706 -2.18855 -62.39613 1.000 28.83019 339 GLY B O 1
ATOM 3304 N N . SER B 1 19 ? -3.20002 -0.61961 -61.90151 1.000 30.92780 340 SER B N 1
ATOM 3305 C CA . SER B 1 19 ? -3.14878 -0.09120 -63.25621 1.000 33.31959 340 SER B CA 1
ATOM 3306 C C . SER B 1 19 ? -2.21382 -0.91295 -64.13765 1.000 33.32278 340 SER B C 1
ATOM 3307 O O . SER B 1 19 ? -2.58508 -1.31800 -65.24883 1.000 36.90386 340 SER B O 1
ATOM 3310 N N . ASN B 1 20 ? -0.99957 -1.17266 -63.65528 1.000 33.93168 341 ASN B N 1
ATOM 3311 C CA . ASN B 1 20 ? -0.02859 -1.92189 -64.44192 1.000 36.61684 341 ASN B CA 1
ATOM 3312 C C . ASN B 1 20 ? -0.47264 -3.35498 -64.68119 1.000 32.93809 341 ASN B C 1
ATOM 3313 O O . ASN B 1 20 ? -0.12783 -3.93491 -65.71379 1.000 35.05259 341 ASN B O 1
ATOM 3318 N N . LEU B 1 21 ? -1.17901 -3.95740 -63.72886 1.000 32.17381 342 LEU B N 1
ATOM 3319 C CA . LEU B 1 21 ? -1.67084 -5.32246 -63.88709 1.000 30.14512 342 LEU B CA 1
ATOM 3320 C C . LEU B 1 21 ? -3.09726 -5.37103 -64.40619 1.000 27.22458 342 LEU B C 1
ATOM 3321 O O . LEU B 1 21 ? -3.69273 -6.45189 -64.43184 1.000 26.47538 342 LEU B O 1
ATOM 3326 N N . GLN B 1 22 ? -3.65439 -4.22842 -64.79838 1.000 25.74139 343 GLN B N 1
ATOM 3327 C CA . GLN B 1 22 ? -4.98563 -4.14268 -65.40397 1.000 31.16509 343 GLN B CA 1
ATOM 3328 C C . GLN B 1 22 ? -6.02449 -4.80523 -64.51725 1.000 27.90002 343 GLN B C 1
ATOM 3329 O O . GLN B 1 22 ? -6.85027 -5.60828 -64.95674 1.000 27.10613 343 GLN B O 1
ATOM 3335 N N . LEU B 1 23 ? -5.96728 -4.45780 -63.23665 1.000 27.15021 344 LEU B N 1
ATOM 3336 C CA . LEU B 1 23 ? -6.87149 -4.99708 -62.24131 1.000 24.29687 344 LEU B CA 1
ATOM 3337 C C . LEU B 1 23 ? -8.08072 -4.10502 -61.99894 1.000 29.17134 344 LEU B C 1
ATOM 3338 O O . LEU B 1 23 ? -9.20615 -4.60678 -61.92276 1.000 26.22689 344 LEU B O 1
ATOM 3343 N N . PHE B 1 24 ? -7.87096 -2.79644 -61.87377 1.000 26.65591 345 PHE B N 1
ATOM 3344 C CA . PHE B 1 24 ? -8.93300 -1.86116 -61.52765 1.000 26.07381 345 PHE B CA 1
ATOM 3345 C C . PHE B 1 24 ? -8.44382 -0.43213 -61.77092 1.000 27.29978 345 PHE B C 1
ATOM 3346 O O . PHE B 1 24 ? -7.24231 -0.17631 -61.88047 1.000 26.39715 345 PHE B O 1
ATOM 3354 N N . PHE B 1 25 ? -9.39671 0.49211 -61.85026 1.000 24.95466 346 PHE B N 1
ATOM 3355 C CA . PHE B 1 25 ? -9.09310 1.90434 -61.97736 1.000 27.68015 346 PHE B CA 1
ATOM 3356 C C . PHE B 1 25 ? -10.17530 2.69991 -61.26727 1.000 28.69497 346 PHE B C 1
ATOM 3357 O O . PHE B 1 25 ? -11.21076 2.16695 -60.85819 1.000 28.29791 346 PHE B O 1
ATOM 3365 N N . PHE B 1 26 ? -9.91969 3.99071 -61.14363 1.000 28.22078 347 PHE B N 1
ATOM 3366 C CA . PHE B 1 26 ? -10.79686 4.93781 -60.48654 1.000 31.09149 347 PHE B CA 1
ATOM 3367 C C . PHE B 1 26 ? -11.14991 6.04241 -61.45959 1.000 31.19951 347 PHE B C 1
ATOM 3368 O O . PHE B 1 26 ? -10.36720 6.38982 -62.34574 1.000 32.22064 347 PHE B O 1
ATOM 3376 N N . ASP B 1 27 ? -12.33814 6.58762 -61.28709 1.000 28.22395 348 ASP B N 1
ATOM 3377 C CA . ASP B 1 27 ? -12.76741 7.73927 -62.05766 1.000 32.09671 348 ASP B CA 1
ATOM 3378 C C . ASP B 1 27 ? -13.26724 8.73292 -61.02244 1.000 32.76792 348 ASP B C 1
ATOM 3379 O O . ASP B 1 27 ? -14.37436 8.59872 -60.49754 1.000 30.47490 348 ASP B O 1
ATOM 3384 N N . SER B 1 28 ? -12.43074 9.71246 -60.71070 1.000 36.36360 349 SER B N 1
ATOM 3385 C CA . SER B 1 28 ? -12.76671 10.66936 -59.67383 1.000 37.04530 349 SER B CA 1
ATOM 3386 C C . SER B 1 28 ? -13.65657 11.78625 -60.18779 1.000 39.66769 349 SER B C 1
ATOM 3387 O O . SER B 1 28 ? -14.00120 12.68475 -59.41246 1.000 40.65187 349 SER B O 1
ATOM 3390 N N . ASN B 1 29 ? -14.01066 11.75980 -61.47568 1.000 39.89872 350 ASN B N 1
ATOM 3391 C CA . ASN B 1 29 ? -15.00175 12.67287 -62.02475 1.000 40.45103 350 ASN B CA 1
ATOM 3392 C C . ASN B 1 29 ? -16.41976 12.09702 -61.96879 1.000 38.36917 350 ASN B C 1
ATOM 3393 O O . ASN B 1 29 ? -17.35928 12.82540 -61.63858 1.000 44.17477 350 ASN B O 1
ATOM 3398 N N . VAL B 1 30 ? -16.61161 10.80660 -62.25616 1.000 35.94835 351 VAL B N 1
ATOM 3399 C CA . VAL B 1 30 ? -17.96202 10.23786 -62.21690 1.000 34.51582 351 VAL B CA 1
ATOM 3400 C C . VAL B 1 30 ? -18.24421 9.44365 -60.94709 1.000 35.56875 351 VAL B C 1
ATOM 3401 O O . VAL B 1 30 ? -19.41891 9.30722 -60.57124 1.000 34.99382 351 VAL B O 1
ATOM 3405 N N . SER B 1 31 ? -17.21380 8.89697 -60.28040 1.000 29.61651 352 SER B N 1
ATOM 3406 C CA . SER B 1 31 ? -17.51495 8.18616 -59.04349 1.000 33.36049 352 SER B CA 1
ATOM 3407 C C . SER B 1 31 ? -16.32638 8.16968 -58.08344 1.000 29.88567 352 SER B C 1
ATOM 3408 O O . SER B 1 31 ? -15.85045 7.08582 -57.71225 1.000 29.69842 352 SER B O 1
ATOM 3411 N N . PRO B 1 32 ? -15.83800 9.32951 -57.64699 1.000 32.30302 353 PRO B N 1
ATOM 3412 C CA . PRO B 1 32 ? -14.75924 9.34480 -56.64990 1.000 33.15407 353 PRO B CA 1
ATOM 3413 C C . PRO B 1 32 ? -15.14468 8.52328 -55.42754 1.000 33.14326 353 PRO B C 1
ATOM 3414 O O . PRO B 1 32 ? -16.25768 8.62903 -54.90761 1.000 31.29893 353 PRO B O 1
ATOM 3418 N N . GLY B 1 33 ? -14.23921 7.65146 -55.00741 1.000 29.72349 354 GLY B N 1
ATOM 3419 C CA . GLY B 1 33 ? -14.44119 6.86847 -53.81295 1.000 29.52297 354 GLY B CA 1
ATOM 3420 C C . GLY B 1 33 ? -15.02705 5.49198 -54.03955 1.000 30.33656 354 GLY B C 1
ATOM 3421 O O . GLY B 1 33 ? -15.16660 4.74102 -53.07343 1.000 28.55877 354 GLY B O 1
ATOM 3422 N N . SER B 1 34 ? -15.38868 5.14850 -55.27119 1.000 24.29123 355 SER B N 1
ATOM 3423 C CA . SER B 1 34 ? -15.76368 3.79109 -55.64146 1.000 29.95048 355 SER B CA 1
ATOM 3424 C C . SER B 1 34 ? -14.74982 3.28720 -56.65904 1.000 30.48808 355 SER B C 1
ATOM 3425 O O . SER B 1 34 ? -13.86687 4.02826 -57.09238 1.000 32.95914 355 SER B O 1
ATOM 3428 N N . CYS B 1 35 ? -14.86095 2.02295 -57.04554 1.000 25.54155 356 CYS B N 1
ATOM 3429 C CA . CYS B 1 35 ? -13.82235 1.42097 -57.86514 1.000 25.71655 356 CYS B CA 1
ATOM 3430 C C . CYS B 1 35 ? -14.41992 0.75999 -59.09686 1.000 23.86163 356 CYS B C 1
ATOM 3431 O O . CYS B 1 35 ? -15.51291 0.18587 -59.04281 1.000 27.65008 356 CYS B O 1
ATOM 3434 N N . PHE B 1 36 ? -13.70652 0.85915 -60.20884 1.000 22.74551 357 PHE B N 1
ATOM 3435 C CA . PHE B 1 36 ? -14.03255 0.11839 -61.42474 1.000 25.53089 357 PHE B CA 1
ATOM 3436 C C . PHE B 1 36 ? -13.08010 -1.06495 -61.49215 1.000 26.84521 357 PHE B C 1
ATOM 3437 O O . PHE B 1 36 ? -11.87229 -0.87704 -61.66883 1.000 27.79089 357 PHE B O 1
ATOM 3445 N N . TRP B 1 37 ? -13.61477 -2.27802 -61.33482 1.000 23.88078 358 TRP B N 1
ATOM 3446 C CA . TRP B 1 37 ? -12.80497 -3.49361 -61.32399 1.000 23.56157 358 TRP B CA 1
ATOM 3447 C C . TRP B 1 37 ? -12.85106 -4.11018 -62.71693 1.000 24.97700 358 TRP B C 1
ATOM 3448 O O . TRP B 1 37 ? -13.90234 -4.58180 -63.15719 1.000 23.53033 358 TRP B O 1
ATOM 3459 N N . LEU B 1 38 ? -11.71286 -4.11499 -63.39488 1.000 23.11336 359 LEU B N 1
ATOM 3460 C CA . LEU B 1 38 ? -11.54199 -4.74030 -64.70384 1.000 25.34382 359 LEU B CA 1
ATOM 3461 C C . LEU B 1 38 ? -11.66238 -6.24954 -64.54183 1.000 24.00762 359 LEU B C 1
ATOM 3462 O O . LEU B 1 38 ? -11.61899 -6.73983 -63.40642 1.000 25.58552 359 LEU B O 1
ATOM 3467 N N . PRO B 1 39 ? -11.82336 -7.01712 -65.63616 1.000 22.99229 360 PRO B N 1
ATOM 3468 C CA . PRO B 1 39 ? -11.99187 -8.47287 -65.48835 1.000 20.65905 360 PRO B CA 1
ATOM 3469 C C . PRO B 1 39 ? -11.02945 -9.17021 -64.51740 1.000 26.13183 360 PRO B C 1
ATOM 3470 O O . PRO B 1 39 ? -11.47694 -9.99500 -63.71146 1.000 22.56122 360 PRO B O 1
ATOM 3474 N N . ALA B 1 40 ? -9.71689 -8.90491 -64.59646 1.000 22.78986 361 ALA B N 1
ATOM 3475 C CA . ALA B 1 40 ? -8.80058 -9.61722 -63.71162 1.000 23.61880 361 ALA B CA 1
ATOM 3476 C C . ALA B 1 40 ? -8.97582 -9.17307 -62.25819 1.000 22.16835 361 ALA B C 1
ATOM 3477 O O . ALA B 1 40 ? -8.83921 -9.98993 -61.34049 1.000 21.53723 361 ALA B O 1
ATOM 3479 N N . GLY B 1 41 ? -9.30064 -7.89837 -62.03168 1.000 21.55119 362 GLY B N 1
ATOM 3480 C CA . GLY B 1 41 ? -9.55711 -7.44181 -60.67073 1.000 24.46473 362 GLY B CA 1
ATOM 3481 C C . GLY B 1 41 ? -10.77454 -8.09941 -60.05245 1.000 27.71716 362 GLY B C 1
ATOM 3482 O O . GLY B 1 41 ? -10.75380 -8.49608 -58.88313 1.000 26.87087 362 GLY B O 1
ATOM 3483 N N . ALA B 1 42 ? -11.84855 -8.25287 -60.83784 1.000 25.57066 363 ALA B N 1
ATOM 3484 C CA . ALA B 1 42 ? -13.03221 -8.90276 -60.29912 1.000 24.95057 363 ALA B CA 1
ATOM 3485 C C . ALA B 1 42 ? -12.78098 -10.38025 -60.03928 1.000 26.58264 363 ALA B C 1
ATOM 3486 O O . ALA B 1 42 ? -13.35482 -10.93744 -59.09442 1.000 24.84814 363 ALA B O 1
ATOM 3488 N N . ARG B 1 43 ? -11.93732 -11.03530 -60.85274 1.000 24.01955 364 ARG B N 1
ATOM 3489 C CA . ARG B 1 43 ? -11.55769 -12.40963 -60.53639 1.000 25.15341 364 ARG B CA 1
ATOM 3490 C C . ARG B 1 43 ? -10.89867 -12.48287 -59.16021 1.000 22.80014 364 ARG B C 1
ATOM 3491 O O . ARG B 1 43 ? -11.31373 -13.26703 -58.30655 1.000 24.07966 364 ARG B O 1
ATOM 3499 N N . LEU B 1 44 ? -9.88138 -11.64839 -58.92628 1.000 25.08599 365 LEU B N 1
ATOM 3500 C CA . LEU B 1 44 ? -9.22305 -11.57088 -57.62100 1.000 25.00997 365 LEU B CA 1
ATOM 3501 C C . LEU B 1 44 ? -10.23005 -11.32610 -56.50607 1.000 24.05510 365 LEU B C 1
ATOM 3502 O O . LEU B 1 44 ? -10.30656 -12.08308 -55.53660 1.000 27.02287 365 LEU B O 1
ATOM 3507 N N . TYR B 1 45 ? -10.97383 -10.22690 -56.62437 1.000 24.51166 366 TYR B N 1
ATOM 3508 C CA . TYR B 1 45 ? -12.00814 -9.85090 -55.66153 1.000 28.07500 366 TYR B CA 1
ATOM 3509 C C . TYR B 1 45 ? -12.89574 -11.02987 -55.28890 1.000 26.73217 366 TYR B C 1
ATOM 3510 O O . TYR B 1 45 ? -13.07118 -11.34061 -54.09927 1.000 24.38231 366 TYR B O 1
ATOM 3519 N N . ASN B 1 46 ? -13.47108 -11.69848 -56.29689 1.000 22.98320 367 ASN B N 1
ATOM 3520 C CA . ASN B 1 46 ? -14.38152 -12.80265 -56.01339 1.000 25.55634 367 ASN B CA 1
ATOM 3521 C C . ASN B 1 46 ? -13.66519 -13.99273 -55.40047 1.000 28.77333 367 ASN B C 1
ATOM 3522 O O . ASN B 1 46 ? -14.27712 -14.73599 -54.62630 1.000 29.88387 367 ASN B O 1
ATOM 3527 N N . LYS B 1 47 ? -12.40400 -14.24017 -55.76972 1.000 23.56545 368 LYS B N 1
ATOM 3528 C CA . LYS B 1 47 ? -11.71679 -15.36879 -55.14795 1.000 24.44022 368 LYS B CA 1
ATOM 3529 C C . LYS B 1 47 ? -11.46624 -15.10199 -53.66521 1.000 22.76660 368 LYS B C 1
ATOM 3530 O O . LYS B 1 47 ? -11.52955 -16.01883 -52.84296 1.000 25.07697 368 LYS B O 1
ATOM 3536 N N . LEU B 1 48 ? -11.17101 -13.86156 -53.30416 1.000 25.66984 369 LEU B N 1
ATOM 3537 C CA . LEU B 1 48 ? -11.03628 -13.54103 -51.88286 1.000 27.69730 369 LEU B CA 1
ATOM 3538 C C . LEU B 1 48 ? -12.31466 -13.89536 -51.13940 1.000 28.14891 369 LEU B C 1
ATOM 3539 O O . LEU B 1 48 ? -12.27968 -14.55037 -50.09382 1.000 26.92902 369 LEU B O 1
ATOM 3544 N N . MET B 1 49 ? -13.46406 -13.50265 -51.69674 1.000 26.29135 370 MET B N 1
ATOM 3545 C CA . MET B 1 49 ? -14.73440 -13.79037 -51.05280 1.000 25.03694 370 MET B CA 1
ATOM 3546 C C . MET B 1 49 ? -15.04001 -15.27635 -51.09443 1.000 26.09754 370 MET B C 1
ATOM 3547 O O . MET B 1 49 ? -15.58639 -15.83101 -50.12620 1.000 25.67791 370 MET B O 1
ATOM 3552 N N . ASP B 1 50 ? -14.70745 -15.93181 -52.21267 1.000 25.31202 371 ASP B N 1
ATOM 3553 C CA . ASP B 1 50 ? -14.86727 -17.38264 -52.29768 1.000 27.34872 371 ASP B CA 1
ATOM 3554 C C . ASP B 1 50 ? -14.04877 -18.09218 -51.23165 1.000 25.82026 371 ASP B C 1
ATOM 3555 O O . ASP B 1 50 ? -14.47151 -19.12167 -50.71087 1.000 23.46069 371 ASP B O 1
ATOM 3560 N N . PHE B 1 51 ? -12.83708 -17.61276 -50.96308 1.000 20.65875 372 PHE B N 1
ATOM 3561 C CA . PHE B 1 51 ? -12.03815 -18.20455 -49.88993 1.000 25.49533 372 PHE B CA 1
ATOM 3562 C C . PHE B 1 51 ? -12.83576 -18.19492 -48.58458 1.000 24.13520 372 PHE B C 1
ATOM 3563 O O . PHE B 1 51 ? -13.05977 -19.24027 -47.96037 1.000 27.43669 372 PHE B O 1
ATOM 3571 N N . ILE B 1 52 ? -13.35062 -17.02338 -48.21441 1.000 21.41949 373 ILE B N 1
ATOM 3572 C CA . ILE B 1 52 ? -14.09471 -16.87805 -46.96641 1.000 22.84564 373 ILE B CA 1
ATOM 3573 C C . ILE B 1 52 ? -15.34466 -17.75738 -46.97851 1.000 25.79693 373 ILE B C 1
ATOM 3574 O O . ILE B 1 52 ? -15.68473 -18.39670 -45.96873 1.000 22.16789 373 ILE B O 1
ATOM 3579 N N . ARG B 1 53 ? -16.02289 -17.84219 -48.13117 1.000 21.17076 374 ARG B N 1
ATOM 3580 C CA . ARG B 1 53 ? -17.28430 -18.58046 -48.18734 1.000 22.32140 374 ARG B CA 1
ATOM 3581 C C . ARG B 1 53 ? -17.06559 -20.06547 -47.95914 1.000 23.24298 374 ARG B C 1
ATOM 3582 O O . ARG B 1 53 ? -17.86989 -20.71420 -47.28706 1.000 26.21075 374 ARG B O 1
ATOM 3590 N N . ASN B 1 54 ? -15.99908 -20.62551 -48.53192 1.000 21.38763 375 ASN B N 1
ATOM 3591 C CA . ASN B 1 54 ? -15.68129 -22.02622 -48.28629 1.000 23.47653 375 ASN B CA 1
ATOM 3592 C C . ASN B 1 54 ? -15.54571 -22.27765 -46.78932 1.000 24.69123 375 ASN B C 1
ATOM 3593 O O . ASN B 1 54 ? -16.11858 -23.22458 -46.25123 1.000 26.77856 375 ASN B O 1
ATOM 3598 N N . GLU B 1 55 ? -14.82548 -21.40187 -46.08923 1.000 25.69738 376 GLU B N 1
ATOM 3599 C CA . GLU B 1 55 ? -14.69026 -21.57934 -44.65048 1.000 26.22073 376 GLU B CA 1
ATOM 3600 C C . GLU B 1 55 ? -16.02162 -21.36475 -43.93678 1.000 23.55882 376 GLU B C 1
ATOM 3601 O O . GLU B 1 55 ? -16.32082 -22.06557 -42.96234 1.000 27.89322 376 GLU B O 1
ATOM 3607 N N . TYR B 1 56 ? -16.85883 -20.44224 -44.43331 1.000 22.79692 377 TYR B N 1
ATOM 3608 C CA . TYR B 1 56 ? -18.20710 -20.27706 -43.87153 1.000 24.31973 377 TYR B CA 1
ATOM 3609 C C . TYR B 1 56 ? -18.98102 -21.57978 -43.87116 1.000 28.08608 377 TYR B C 1
ATOM 3610 O O . TYR B 1 56 ? -19.67054 -21.89962 -42.89453 1.000 27.77508 377 TYR B O 1
ATOM 3619 N N . ARG B 1 57 ? -18.90379 -22.33736 -44.97282 1.000 26.53126 378 ARG B N 1
ATOM 3620 C CA . ARG B 1 57 ? -19.59048 -23.62604 -45.01728 1.000 30.20631 378 ARG B CA 1
ATOM 3621 C C . ARG B 1 57 ? -19.01222 -24.58154 -43.98394 1.000 29.29863 378 ARG B C 1
ATOM 3622 O O . ARG B 1 57 ? -19.75267 -25.31391 -43.32353 1.000 34.03839 378 ARG B O 1
ATOM 3630 N N . ILE B 1 58 ? -17.68772 -24.59144 -43.83207 1.000 27.63770 379 ILE B N 1
ATOM 3631 C CA . ILE B 1 58 ? -17.06049 -25.50497 -42.87618 1.000 34.59959 379 ILE B CA 1
ATOM 3632 C C . ILE B 1 58 ? -17.44264 -25.12989 -41.44831 1.000 28.95764 379 ILE B C 1
ATOM 3633 O O . ILE B 1 58 ? -17.65382 -26.00044 -40.60516 1.000 33.93844 379 ILE B O 1
ATOM 3638 N N . ARG B 1 59 ? -17.56911 -23.83187 -41.17165 1.000 29.01064 380 ARG B N 1
ATOM 3639 C CA . ARG B 1 59 ? -17.70935 -23.29484 -39.82072 1.000 31.24629 380 ARG B CA 1
ATOM 3640 C C . ARG B 1 59 ? -19.14130 -22.89746 -39.49008 1.000 30.39106 380 ARG B C 1
ATOM 3641 O O . ARG B 1 59 ? -19.37109 -22.23478 -38.47495 1.000 27.25289 380 ARG B O 1
ATOM 3649 N N . GLU B 1 60 ? -20.10573 -23.28850 -40.32733 1.000 29.59271 381 GLU B N 1
ATOM 3650 C CA . GLU B 1 60 ? -21.53389 -23.17767 -40.01649 1.000 27.23867 381 GLU B CA 1
ATOM 3651 C C . GLU B 1 60 ? -21.97415 -21.72420 -39.87299 1.000 28.17696 381 GLU B C 1
ATOM 3652 O O . GLU B 1 60 ? -22.73648 -21.36957 -38.96834 1.000 26.70485 381 GLU B O 1
ATOM 3658 N N . PHE B 1 61 ? -21.46168 -20.88247 -40.75946 1.000 22.63599 382 PHE B N 1
ATOM 3659 C CA . PHE B 1 61 ? -21.98929 -19.55252 -41.01006 1.000 23.76424 382 PHE B CA 1
ATOM 3660 C C . PHE B 1 61 ? -22.94329 -19.61662 -42.20087 1.000 29.71549 382 PHE B C 1
ATOM 3661 O O . PHE B 1 61 ? -22.63463 -20.24907 -43.21632 1.000 23.09567 382 PHE B O 1
ATOM 3669 N N . THR B 1 62 ? -24.08599 -18.94407 -42.09432 1.000 24.79543 383 THR B N 1
ATOM 3670 C CA . THR B 1 62 ? -25.04836 -18.90966 -43.18921 1.000 26.41775 383 THR B CA 1
ATOM 3671 C C . THR B 1 62 ? -25.06128 -17.51689 -43.80336 1.000 24.55199 383 THR B C 1
ATOM 3672 O O . THR B 1 62 ? -25.41585 -16.53583 -43.13854 1.000 23.10953 383 THR B O 1
ATOM 3676 N N . GLU B 1 63 ? -24.70026 -17.44181 -45.07604 1.000 19.76410 384 GLU B N 1
ATOM 3677 C CA . GLU B 1 63 ? -24.73554 -16.16972 -45.76838 1.000 22.30444 384 GLU B CA 1
ATOM 3678 C C . GLU B 1 63 ? -26.17441 -15.75833 -46.04933 1.000 21.51393 384 GLU B C 1
ATOM 3679 O O . GLU B 1 63 ? -27.03193 -16.59406 -46.35775 1.000 23.44869 384 GLU B O 1
ATOM 3685 N N . VAL B 1 64 ? -26.43888 -14.46260 -45.91799 1.000 22.00213 385 VAL B N 1
ATOM 3686 C CA . VAL B 1 64 ? -27.73648 -13.89287 -46.24540 1.000 26.05033 385 VAL B CA 1
ATOM 3687 C C . VAL B 1 64 ? -27.53577 -12.72577 -47.19416 1.000 26.37941 385 VAL B C 1
ATOM 3688 O O . VAL B 1 64 ? -26.41336 -12.27048 -47.44461 1.000 24.35474 385 VAL B O 1
ATOM 3692 N N . ILE B 1 65 ? -28.66228 -12.24633 -47.71588 1.000 23.12193 386 ILE B N 1
ATOM 3693 C CA . ILE B 1 65 ? -28.72114 -11.08426 -48.59154 1.000 23.33394 386 ILE B CA 1
ATOM 3694 C C . ILE B 1 65 ? -29.76213 -10.13653 -48.01865 1.000 23.10948 386 ILE B C 1
ATOM 3695 O O . ILE B 1 65 ? -30.91595 -10.53506 -47.80285 1.000 24.38631 386 ILE B O 1
ATOM 3700 N N . THR B 1 66 ? -29.35950 -8.89468 -47.76482 1.000 24.95124 387 THR B N 1
ATOM 3701 C CA . THR B 1 66 ? -30.20597 -7.87937 -47.16254 1.000 27.89713 387 THR B CA 1
ATOM 3702 C C . THR B 1 66 ? -30.29455 -6.69111 -48.10114 1.000 25.98156 387 THR B C 1
ATOM 3703 O O . THR B 1 66 ? -29.49596 -6.57296 -49.03625 1.000 24.60640 387 THR B O 1
ATOM 3707 N N . PRO B 1 67 ? -31.26627 -5.80354 -47.89478 1.000 27.69508 388 PRO B N 1
ATOM 3708 C CA . PRO B 1 67 ? -31.37747 -4.61217 -48.74526 1.000 25.92068 388 PRO B CA 1
ATOM 3709 C C . PRO B 1 67 ? -30.17880 -3.69259 -48.57607 1.000 28.46545 388 PRO B C 1
ATOM 3710 O O . PRO B 1 67 ? -29.37951 -3.81423 -47.64420 1.000 27.44218 388 PRO B O 1
ATOM 3714 N N . ASN B 1 68 ? -30.09420 -2.74054 -49.50306 1.000 27.78789 389 ASN B N 1
ATOM 3715 C CA . ASN B 1 68 ? -29.14732 -1.63534 -49.47907 1.000 27.73391 389 ASN B CA 1
ATOM 3716 C C . ASN B 1 68 ? -29.75702 -0.33022 -48.99967 1.000 30.04986 389 ASN B C 1
ATOM 3717 O O . ASN B 1 68 ? -29.05839 0.45974 -48.35290 1.000 30.06812 389 ASN B O 1
ATOM 3722 N N . ILE B 1 69 ? -31.03759 -0.07830 -49.28902 1.000 25.61937 390 ILE B N 1
ATOM 3723 C CA . ILE B 1 69 ? -31.68627 1.14642 -48.84870 1.000 25.38466 390 ILE B CA 1
ATOM 3724 C C . ILE B 1 69 ? -32.76819 0.79398 -47.84453 1.000 30.47303 390 ILE B C 1
ATOM 3725 O O . ILE B 1 69 ? -33.37493 -0.28556 -47.89550 1.000 27.88091 390 ILE B O 1
ATOM 3730 N N . PHE B 1 70 ? -32.97420 1.70741 -46.89328 1.000 29.35863 391 PHE B N 1
ATOM 3731 C CA . PHE B 1 70 ? -33.91937 1.51490 -45.80708 1.000 29.04377 391 PHE B CA 1
ATOM 3732 C C . PHE B 1 70 ? -34.50655 2.86367 -45.44992 1.000 32.22998 391 PHE B C 1
ATOM 3733 O O . PHE B 1 70 ? -33.87808 3.89835 -45.66426 1.000 33.07293 391 PHE B O 1
ATOM 3741 N N . SER B 1 71 ? -35.72102 2.83716 -44.91945 1.000 32.55091 392 SER B N 1
ATOM 3742 C CA . SER B 1 71 ? -36.23061 3.96287 -44.16429 1.000 33.54248 392 SER B CA 1
ATOM 3743 C C . SER B 1 71 ? -35.29549 4.27077 -43.00251 1.000 40.32400 392 SER B C 1
ATOM 3744 O O . SER B 1 71 ? -34.82290 3.36564 -42.30854 1.000 34.79649 392 SER B O 1
ATOM 3747 N N . CYS B 1 72 ? -35.04003 5.56029 -42.77222 1.000 37.85448 393 CYS B N 1
ATOM 3748 C CA . CYS B 1 72 ? -34.12657 5.89533 -41.68507 1.000 41.87073 393 CYS B CA 1
ATOM 3749 C C . CYS B 1 72 ? -34.69190 5.53466 -40.31846 1.000 39.30908 393 CYS B C 1
ATOM 3750 O O . CYS B 1 72 ? -33.95479 5.60865 -39.33053 1.000 43.29078 393 CYS B O 1
ATOM 3753 N N . ASP B 1 73 ? -35.96462 5.12420 -40.24901 1.000 40.52024 394 ASP B N 1
ATOM 3754 C CA . ASP B 1 73 ? -36.50193 4.53523 -39.02800 1.000 43.43414 394 ASP B CA 1
ATOM 3755 C C . ASP B 1 73 ? -35.63033 3.39317 -38.54445 1.000 42.54136 394 ASP B C 1
ATOM 3756 O O . ASP B 1 73 ? -35.50126 3.17717 -37.33408 1.000 43.14930 394 ASP B O 1
ATOM 3761 N N . LEU B 1 74 ? -35.03596 2.64633 -39.47483 1.000 34.66213 395 LEU B N 1
ATOM 3762 C CA . LEU B 1 74 ? -34.18029 1.53560 -39.08452 1.000 37.39078 395 LEU B CA 1
ATOM 3763 C C . LEU B 1 74 ? -33.04202 2.01766 -38.19355 1.000 38.88180 395 LEU B C 1
ATOM 3764 O O . LEU B 1 74 ? -32.79298 1.45454 -37.12366 1.000 35.90633 395 LEU B O 1
ATOM 3769 N N . TRP B 1 75 ? -32.35054 3.07213 -38.61286 1.000 36.42283 396 TRP B N 1
ATOM 3770 C CA . TRP B 1 75 ? -31.18928 3.52940 -37.86496 1.000 41.22288 396 TRP B CA 1
ATOM 3771 C C . TRP B 1 75 ? -31.56518 4.34018 -36.64040 1.000 43.42518 396 TRP B C 1
ATOM 3772 O O . TRP B 1 75 ? -30.74789 4.45399 -35.72097 1.000 45.96554 396 TRP B O 1
ATOM 3783 N N . LYS B 1 76 ? -32.78531 4.88183 -36.59091 1.000 42.00684 397 LYS B N 1
ATOM 3784 C CA . LYS B 1 76 ? -33.26301 5.44952 -35.33853 1.000 44.19290 397 LYS B CA 1
ATOM 3785 C C . LYS B 1 76 ? -33.56649 4.34832 -34.33390 1.000 46.56492 397 LYS B C 1
ATOM 3786 O O . LYS B 1 76 ? -33.27545 4.49528 -33.14054 1.000 45.14113 397 LYS B O 1
ATOM 3792 N N . THR B 1 77 ? -34.13250 3.22937 -34.80015 1.000 44.24429 398 THR B N 1
ATOM 3793 C CA . THR B 1 77 ? -34.31414 2.07648 -33.92387 1.000 44.02416 398 THR B CA 1
ATOM 3794 C C . THR B 1 77 ? -32.97045 1.56336 -33.43110 1.000 43.29859 398 THR B C 1
ATOM 3795 O O . THR B 1 77 ? -32.76620 1.35908 -32.22550 1.000 44.10941 398 THR B O 1
ATOM 3799 N N . SER B 1 78 ? -32.02937 1.38091 -34.35477 1.000 37.78975 399 SER B N 1
ATOM 3800 C CA . SER B 1 78 ? -30.72961 0.82072 -34.01026 1.000 42.92945 399 SER B CA 1
ATOM 3801 C C . SER B 1 78 ? -29.88786 1.76215 -33.16147 1.000 44.15467 399 SER B C 1
ATOM 3802 O O . SER B 1 78 ? -28.93769 1.30728 -32.51888 1.000 44.11469 399 SER B O 1
ATOM 3805 N N . GLY B 1 79 ? -30.18661 3.05941 -33.17180 1.000 41.48817 400 GLY B N 1
ATOM 3806 C CA . GLY B 1 79 ? -29.39560 4.03103 -32.44285 1.000 48.34882 400 GLY B CA 1
ATOM 3807 C C . GLY B 1 79 ? -28.19284 4.57934 -33.18163 1.000 52.56819 400 GLY B C 1
ATOM 3808 O O . GLY B 1 79 ? -27.45539 5.39099 -32.60727 1.000 54.81022 400 GLY B O 1
ATOM 3809 N N . HIS B 1 80 ? -27.96832 4.16489 -34.43154 1.000 49.70363 401 HIS B N 1
ATOM 3810 C CA . HIS B 1 80 ? -26.85437 4.66486 -35.22916 1.000 52.02107 401 HIS B CA 1
ATOM 3811 C C . HIS B 1 80 ? -27.14935 5.99834 -35.90213 1.000 52.33154 401 HIS B C 1
ATOM 3812 O O . HIS B 1 80 ? -26.22297 6.61714 -36.43504 1.000 49.36595 401 HIS B O 1
ATOM 3819 N N . TYR B 1 81 ? -28.40592 6.44946 -35.89063 1.000 50.22493 402 TYR B N 1
ATOM 3820 C CA . TYR B 1 81 ? -28.81975 7.54206 -36.76777 1.000 51.18373 402 TYR B CA 1
ATOM 3821 C C . TYR B 1 81 ? -28.08306 8.84233 -36.44979 1.000 53.85850 402 TYR B C 1
ATOM 3822 O O . TYR B 1 81 ? -27.51193 9.47023 -37.34789 1.000 56.18633 402 TYR B O 1
ATOM 3831 N N . PHE B 1 82 ? -28.08444 9.26843 -35.18266 1.000 53.88791 403 PHE B N 1
ATOM 3832 C CA . PHE B 1 82 ? -27.46841 10.55266 -34.84905 1.000 55.16040 403 PHE B CA 1
ATOM 3833 C C . PHE B 1 82 ? -25.98864 10.57022 -35.21088 1.000 53.05885 403 PHE B C 1
ATOM 3834 O O . PHE B 1 82 ? -25.48814 11.55604 -35.76271 1.000 56.18125 403 PHE B O 1
ATOM 3836 N N . ALA B 1 83 ? -25.27843 9.47766 -34.94097 1.000 51.27557 404 ALA B N 1
ATOM 3837 C CA . ALA B 1 83 ? -23.83896 9.46394 -35.16235 1.000 56.29966 404 ALA B CA 1
ATOM 3838 C C . ALA B 1 83 ? -23.45586 9.17793 -36.60644 1.000 56.57502 404 ALA B C 1
ATOM 3839 O O . ALA B 1 83 ? -22.32429 9.48524 -36.99972 1.000 57.26581 404 ALA B O 1
ATOM 3841 N N . TYR B 1 84 ? -24.35575 8.59586 -37.40317 1.000 48.95788 405 TYR B N 1
ATOM 3842 C CA . TYR B 1 84 ? -24.01594 8.19646 -38.76007 1.000 49.65213 405 TYR B CA 1
ATOM 3843 C C . TYR B 1 84 ? -24.64567 9.06236 -39.83717 1.000 47.72970 405 TYR B C 1
ATOM 3844 O O . TYR B 1 84 ? -24.14115 9.06459 -40.96333 1.000 45.84614 405 TYR B O 1
ATOM 3853 N N . LYS B 1 85 ? -25.73268 9.77287 -39.52538 1.000 46.85119 406 LYS B N 1
ATOM 3854 C CA . LYS B 1 85 ? -26.40986 10.61139 -40.51345 1.000 49.98969 406 LYS B CA 1
ATOM 3855 C C . LYS B 1 85 ? -25.41192 11.42986 -41.31865 1.000 52.32031 406 LYS B C 1
ATOM 3856 O O . LYS B 1 85 ? -25.42388 11.40572 -42.55783 1.000 48.23773 406 LYS B O 1
ATOM 3858 N N . GLU B 1 86 ? -24.50326 12.12072 -40.61578 1.000 47.48238 407 GLU B N 1
ATOM 3859 C CA . GLU B 1 86 ? -23.59843 13.07320 -41.25054 1.000 48.02171 407 GLU B CA 1
ATOM 3860 C C . GLU B 1 86 ? -22.74159 12.42706 -42.32847 1.000 47.23156 407 GLU B C 1
ATOM 3861 O O . GLU B 1 86 ? -22.33724 13.10446 -43.27891 1.000 50.80357 407 GLU B O 1
ATOM 3863 N N . ASN B 1 87 ? -22.43734 11.13501 -42.19967 1.000 41.75172 408 ASN B N 1
ATOM 3864 C CA . ASN B 1 87 ? -21.61618 10.43646 -43.18096 1.000 41.33016 408 ASN B CA 1
ATOM 3865 C C . ASN B 1 87 ? -22.41114 9.41762 -43.98886 1.000 41.23895 408 ASN B C 1
ATOM 3866 O O . ASN B 1 87 ? -21.82838 8.50891 -44.58849 1.000 40.66523 408 ASN B O 1
ATOM 3871 N N . MET B 1 88 ? -23.72500 9.53888 -44.01290 1.000 40.68521 409 MET B N 1
ATOM 3872 C CA . MET B 1 88 ? -24.54605 8.64469 -44.80002 1.000 37.74053 409 MET B CA 1
ATOM 3873 C C . MET B 1 88 ? -25.09513 9.37285 -46.01934 1.000 38.84960 409 MET B C 1
ATOM 3874 O O . MET B 1 88 ? -25.29542 10.59101 -46.00112 1.000 38.84416 409 MET B O 1
ATOM 3879 N N . PHE B 1 89 ? -25.32244 8.61011 -47.08314 1.000 34.73085 410 PHE B N 1
ATOM 3880 C CA . PHE B 1 89 ? -26.00538 9.11772 -48.26615 1.000 38.33089 410 PHE B CA 1
ATOM 3881 C C . PHE B 1 89 ? -27.50545 9.02023 -48.02966 1.000 36.15856 410 PHE B C 1
ATOM 3882 O O . PHE B 1 89 ? -28.04929 7.91803 -47.88459 1.000 36.56183 410 PHE B O 1
ATOM 3890 N N . ILE B 1 90 ? -28.17517 10.16330 -48.01103 1.000 38.56568 411 ILE B N 1
ATOM 3891 C CA . ILE B 1 90 ? -29.55232 10.24812 -47.54990 1.000 37.43425 411 ILE B CA 1
ATOM 3892 C C . ILE B 1 90 ? -30.40808 10.92327 -48.61480 1.000 39.16155 411 ILE B C 1
ATOM 3893 O O . ILE B 1 90 ? -29.94066 11.80635 -49.33910 1.000 38.47753 411 ILE B O 1
ATOM 3898 N N . PHE B 1 91 ? -31.66657 10.48173 -48.72316 1.000 41.41501 412 PHE B N 1
ATOM 3899 C CA . PHE B 1 91 ? -32.58264 10.95206 -49.76112 1.000 41.28273 412 PHE B CA 1
ATOM 3900 C C . PHE B 1 91 ? -34.00966 10.67757 -49.31179 1.000 38.57091 412 PHE B C 1
ATOM 3901 O O . PHE B 1 91 ? -34.25714 9.80861 -48.47528 1.000 43.06588 412 PHE B O 1
ATOM 3909 N N . ASP B 1 92 ? -34.94961 11.41502 -49.88249 1.000 40.44764 413 ASP B N 1
ATOM 3910 C CA . ASP B 1 92 ? -36.35676 11.24069 -49.54029 1.000 42.55739 413 ASP B CA 1
ATOM 3911 C C . ASP B 1 92 ? -37.00591 10.19500 -50.43345 1.000 42.37849 413 ASP B C 1
ATOM 3912 O O . ASP B 1 92 ? -36.72152 10.12136 -51.63027 1.000 44.97321 413 ASP B O 1
ATOM 3917 N N . VAL B 1 93 ? -37.87229 9.37969 -49.84087 1.000 40.22940 414 VAL B N 1
ATOM 3918 C CA . VAL B 1 93 ? -38.69065 8.42824 -50.58004 1.000 43.11486 414 VAL B CA 1
ATOM 3919 C C . VAL B 1 93 ? -40.13349 8.65155 -50.15501 1.000 42.93640 414 VAL B C 1
ATOM 3920 O O . VAL B 1 93 ? -40.49301 8.38496 -48.99974 1.000 42.68953 414 VAL B O 1
ATOM 3924 N N . GLU B 1 94 ? -40.95847 9.12856 -51.08416 1.000 43.17220 415 GLU B N 1
ATOM 3925 C CA . GLU B 1 94 ? -42.33892 9.47599 -50.78986 1.000 45.45426 415 GLU B CA 1
ATOM 3926 C C . GLU B 1 94 ? -42.41341 10.32586 -49.51806 1.000 47.07762 415 GLU B C 1
ATOM 3927 O O . GLU B 1 94 ? -43.16802 10.04467 -48.58659 1.000 48.95337 415 GLU B O 1
ATOM 3933 N N . GLU B 1 95 ? -41.56834 11.36192 -49.48132 1.000 47.81483 416 GLU B N 1
ATOM 3934 C CA . GLU B 1 95 ? -41.50961 12.36160 -48.41010 1.000 51.09081 416 GLU B CA 1
ATOM 3935 C C . GLU B 1 95 ? -41.08231 11.77437 -47.06706 1.000 48.44221 416 GLU B C 1
ATOM 3936 O O . GLU B 1 95 ? -41.32471 12.37321 -46.02019 1.000 50.16124 416 GLU B O 1
ATOM 3942 N N . LYS B 1 96 ? -40.45840 10.60845 -47.07799 1.000 45.78710 417 LYS B N 1
ATOM 3943 C CA . LYS B 1 96 ? -39.86528 10.00898 -45.89482 1.000 46.64156 417 LYS B CA 1
ATOM 3944 C C . LYS B 1 96 ? -38.36547 9.90570 -46.11487 1.000 44.12539 417 LYS B C 1
ATOM 3945 O O . LYS B 1 96 ? -37.90428 9.66590 -47.23615 1.000 42.33211 417 LYS B O 1
ATOM 3951 N N . GLU B 1 97 ? -37.60468 10.07132 -45.03942 1.000 42.96083 418 GLU B N 1
ATOM 3952 C CA . GLU B 1 97 ? -36.15284 10.07556 -45.15242 1.000 44.66984 418 GLU B CA 1
ATOM 3953 C C . GLU B 1 97 ? -35.59666 8.65610 -45.14087 1.000 38.61041 418 GLU B C 1
ATOM 3954 O O . GLU B 1 97 ? -35.90432 7.86146 -44.24724 1.000 40.92405 418 GLU B O 1
ATOM 3960 N N . TRP B 1 98 ? -34.75779 8.35271 -46.12719 1.000 36.83456 419 TRP B N 1
ATOM 3961 C CA . TRP B 1 98 ? -34.12469 7.05770 -46.28707 1.000 35.03834 419 TRP B CA 1
ATOM 3962 C C . TRP B 1 98 ? -32.61860 7.22438 -46.43190 1.000 34.18246 419 TRP B C 1
ATOM 3963 O O . TRP B 1 98 ? -32.10123 8.33106 -46.59054 1.000 37.53757 419 TRP B O 1
ATOM 3974 N N . GLY B 1 99 ? -31.92057 6.09456 -46.45330 1.000 35.81773 420 GLY B N 1
ATOM 3975 C CA . GLY B 1 99 ? -30.49802 6.11883 -46.72328 1.000 37.09249 420 GLY B CA 1
ATOM 3976 C C . GLY B 1 99 ? -29.96245 4.79846 -47.22066 1.000 31.29892 420 GLY B C 1
ATOM 3977 O O . GLY B 1 99 ? -30.60144 3.74901 -47.09565 1.000 34.34451 420 GLY B O 1
ATOM 3978 N N . LEU B 1 100 ? -28.77880 4.88170 -47.82882 1.000 32.04744 421 LEU B N 1
ATOM 3979 C CA . LEU B 1 100 ? -27.96367 3.71897 -48.15036 1.000 28.62968 421 LEU B CA 1
ATOM 3980 C C . LEU B 1 100 ? -27.28439 3.20238 -46.88776 1.000 26.84623 421 LEU B C 1
ATOM 3981 O O . LEU B 1 100 ? -26.76324 3.98103 -46.09046 1.000 31.24447 421 LEU B O 1
ATOM 3986 N N . LYS B 1 101 ? -27.28162 1.89541 -46.71268 1.000 27.36408 422 LYS B N 1
ATOM 3987 C CA . LYS B 1 101 ? -26.75569 1.33258 -45.47417 1.000 29.86982 422 LYS B CA 1
ATOM 3988 C C . LYS B 1 101 ? -25.24285 1.53240 -45.39608 1.000 28.30733 422 LYS B C 1
ATOM 3989 O O . LYS B 1 101 ? -24.52287 1.25863 -46.36633 1.000 24.03620 422 LYS B O 1
ATOM 3995 N N . PRO B 1 102 ? -24.72620 2.03458 -44.28244 1.000 29.42681 423 PRO B N 1
ATOM 3996 C CA . PRO B 1 102 ? -23.27644 2.04824 -44.07681 1.000 30.90441 423 PRO B CA 1
ATOM 3997 C C . PRO B 1 102 ? -22.77949 0.84693 -43.29373 1.000 30.98940 423 PRO B C 1
ATOM 3998 O O . PRO B 1 102 ? -21.56958 0.71048 -43.09895 1.000 30.30159 423 PRO B O 1
ATOM 4002 N N . MET B 1 103 ? -23.68716 -0.02627 -42.87774 1.000 25.65485 424 MET B N 1
ATOM 4003 C CA . MET B 1 103 ? -23.32784 -1.23921 -42.16598 1.000 27.57447 424 MET B CA 1
ATOM 4004 C C . MET B 1 103 ? -24.51755 -2.18380 -42.24308 1.000 30.74497 424 MET B C 1
ATOM 4005 O O . MET B 1 103 ? -25.62343 -1.78723 -42.62734 1.000 29.82509 424 MET B O 1
ATOM 4010 N N . ASN B 1 104 ? -24.26781 -3.45095 -41.90531 1.000 28.85852 425 ASN B N 1
ATOM 4011 C CA . ASN B 1 104 ? -25.25975 -4.51455 -42.04029 1.000 23.90550 425 ASN B CA 1
ATOM 4012 C C . ASN B 1 104 ? -25.99754 -4.83200 -40.75481 1.000 27.87064 425 ASN B C 1
ATOM 4013 O O . ASN B 1 104 ? -27.08721 -5.42064 -40.81686 1.000 26.45219 425 ASN B O 1
ATOM 4018 N N . CYS B 1 105 ? -25.41427 -4.49431 -39.60348 1.000 25.50918 426 CYS B N 1
ATOM 4019 C CA . CYS B 1 105 ? -25.92099 -4.96954 -38.31764 1.000 25.88818 426 CYS B CA 1
ATOM 4020 C C . CYS B 1 105 ? -27.42092 -4.78060 -38.13997 1.000 26.16970 426 CYS B C 1
ATOM 4021 O O . CYS B 1 105 ? -28.09250 -5.75049 -37.75542 1.000 25.22027 426 CYS B O 1
ATOM 4024 N N . PRO B 1 106 ? -28.00534 -3.59188 -38.35772 1.000 26.73019 427 PRO B N 1
ATOM 4025 C CA . PRO B 1 106 ? -29.44315 -3.45045 -38.07450 1.000 26.10657 427 PRO B CA 1
ATOM 4026 C C . PRO B 1 106 ? -30.31014 -4.37994 -38.90983 1.000 28.77197 427 PRO B C 1
ATOM 4027 O O . PRO B 1 106 ? -31.27801 -4.94718 -38.39317 1.000 26.25319 427 PRO B O 1
ATOM 4031 N N . GLY B 1 107 ? -29.98918 -4.55769 -40.19309 1.000 27.77661 428 GLY B N 1
ATOM 4032 C CA . GLY B 1 107 ? -30.76649 -5.48268 -41.00543 1.000 26.32195 428 GLY B CA 1
ATOM 4033 C C . GLY B 1 107 ? -30.72112 -6.90299 -40.47518 1.000 30.35892 428 GLY B C 1
ATOM 4034 O O . GLY B 1 107 ? -31.70369 -7.65094 -40.57746 1.000 26.72795 428 GLY B O 1
ATOM 4035 N N . HIS B 1 108 ? -29.58668 -7.29763 -39.88368 1.000 24.59468 429 HIS B N 1
ATOM 4036 C CA . HIS B 1 108 ? -29.51311 -8.65480 -39.35587 1.000 24.57816 429 HIS B CA 1
ATOM 4037 C C . HIS B 1 108 ? -30.34889 -8.81374 -38.10035 1.000 27.48248 429 HIS B C 1
ATOM 4038 O O . HIS B 1 108 ? -30.89757 -9.89816 -37.85943 1.000 28.24972 429 HIS B O 1
ATOM 4045 N N . CYS B 1 109 ? -30.47183 -7.75356 -37.29777 1.000 27.55431 430 CYS B N 1
ATOM 4046 C CA . CYS B 1 109 ? -31.40454 -7.80602 -36.17736 1.000 28.99859 430 CYS B CA 1
ATOM 4047 C C . CYS B 1 109 ? -32.83769 -7.98186 -36.67127 1.000 28.88964 430 CYS B C 1
ATOM 4048 O O . CYS B 1 109 ? -33.61690 -8.74854 -36.08522 1.000 28.52122 430 CYS B O 1
ATOM 4051 N N . VAL B 1 110 ? -33.21287 -7.27694 -37.74287 1.000 29.85896 431 VAL B N 1
ATOM 4052 C CA . VAL B 1 110 ? -34.54908 -7.50088 -38.30796 1.000 31.94007 431 VAL B CA 1
ATOM 4053 C C . VAL B 1 110 ? -34.71506 -8.96841 -38.68181 1.000 29.63043 431 VAL B C 1
ATOM 4054 O O . VAL B 1 110 ? -35.73147 -9.60006 -38.35308 1.000 33.46883 431 VAL B O 1
ATOM 4058 N N . MET B 1 111 ? -33.69412 -9.54786 -39.32917 1.000 29.44023 432 MET B N 1
ATOM 4059 C CA . MET B 1 111 ? -33.75732 -10.94898 -39.73835 1.000 29.65650 432 MET B CA 1
ATOM 4060 C C . MET B 1 111 ? -33.86795 -11.87653 -38.53189 1.000 31.16945 432 MET B C 1
ATOM 4061 O O . MET B 1 111 ? -34.68741 -12.80332 -38.51709 1.000 27.97428 432 MET B O 1
ATOM 4066 N N . PHE B 1 112 ? -33.03192 -11.65672 -37.51701 1.000 28.66103 433 PHE B N 1
ATOM 4067 C CA . PHE B 1 112 ? -33.10225 -12.50068 -36.32689 1.000 27.51117 433 PHE B CA 1
ATOM 4068 C C . PHE B 1 112 ? -34.48443 -12.44422 -35.71259 1.000 28.73757 433 PHE B C 1
ATOM 4069 O O . PHE B 1 112 ? -35.01721 -13.46519 -35.26698 1.000 31.12117 433 PHE B O 1
ATOM 4077 N N . LYS B 1 113 ? -35.08031 -11.25497 -35.66791 1.000 29.73200 434 LYS B N 1
ATOM 4078 C CA . LYS B 1 113 ? -36.43868 -11.14293 -35.16287 1.000 32.74657 434 LYS B CA 1
ATOM 4079 C C . LYS B 1 113 ? -37.38855 -12.00402 -35.98352 1.000 34.89046 434 LYS B C 1
ATOM 4080 O O . LYS B 1 113 ? -38.21252 -12.73475 -35.42808 1.000 33.49626 434 LYS B O 1
ATOM 4086 N N . HIS B 1 114 ? -37.26246 -11.94762 -37.31350 1.000 29.69565 435 HIS B N 1
ATOM 4087 C CA . HIS B 1 114 ? -38.13471 -12.74227 -38.17629 1.000 32.22445 435 HIS B CA 1
ATOM 4088 C C . HIS B 1 114 ? -37.92901 -14.23416 -37.94447 1.000 33.87903 435 HIS B C 1
ATOM 4089 O O . HIS B 1 114 ? -38.89841 -14.99980 -37.88120 1.000 34.04438 435 HIS B O 1
ATOM 4096 N N . MET B 1 115 ? -36.67048 -14.66387 -37.80597 1.000 33.20862 436 MET B N 1
ATOM 4097 C CA . MET B 1 115 ? -36.37881 -16.08642 -37.64163 1.000 32.89270 436 MET B CA 1
ATOM 4098 C C . MET B 1 115 ? -36.91270 -16.62766 -36.32199 1.000 35.87079 436 MET B C 1
ATOM 4099 O O . MET B 1 115 ? -37.20135 -17.82551 -36.22275 1.000 37.14536 436 MET B O 1
ATOM 4104 N N . ASN B 1 116 ? -37.03432 -15.77628 -35.30796 1.000 34.42855 437 ASN B N 1
ATOM 4105 C CA . ASN B 1 116 ? -37.61127 -16.14500 -34.01951 1.000 37.15483 437 ASN B CA 1
ATOM 4106 C C . ASN B 1 116 ? -37.04884 -17.45956 -33.46850 1.000 37.26451 437 ASN B C 1
ATOM 4107 O O . ASN B 1 116 ? -37.80588 -18.39300 -33.18399 1.000 40.90189 437 ASN B O 1
ATOM 4112 N N . PRO B 1 117 ? -35.73505 -17.57752 -33.30873 1.000 38.84803 438 PRO B N 1
ATOM 4113 C CA . PRO B 1 117 ? -35.17679 -18.85724 -32.86144 1.000 41.37075 438 PRO B CA 1
ATOM 4114 C C . PRO B 1 117 ? -35.45645 -19.11943 -31.38907 1.000 44.60594 438 PRO B C 1
ATOM 4115 O O . PRO B 1 117 ? -35.76715 -18.21745 -30.60929 1.000 42.22005 438 PRO B O 1
ATOM 4119 N N . SER B 1 118 ? -35.35542 -20.39307 -31.02301 1.000 44.47263 439 SER B N 1
ATOM 4120 C CA . SER B 1 118 ? -35.24436 -20.80549 -29.63329 1.000 50.32649 439 SER B CA 1
ATOM 4121 C C . SER B 1 118 ? -33.78430 -21.09680 -29.31092 1.000 46.67103 439 SER B C 1
ATOM 4122 O O . SER B 1 118 ? -32.91644 -21.08903 -30.18961 1.000 43.52490 439 SER B O 1
ATOM 4125 N N . TYR B 1 119 ? -33.52640 -21.39430 -28.03333 1.000 47.14589 440 TYR B N 1
ATOM 4126 C CA . TYR B 1 119 ? -32.15817 -21.67900 -27.60704 1.000 50.16900 440 TYR B CA 1
ATOM 4127 C C . TYR B 1 119 ? -31.55046 -22.81544 -28.40849 1.000 45.23952 440 TYR B C 1
ATOM 4128 O O . TYR B 1 119 ? -30.34537 -22.81170 -28.66902 1.000 43.73730 440 TYR B O 1
ATOM 4137 N N . ARG B 1 120 ? -32.36618 -23.78724 -28.81856 1.000 47.65692 441 ARG B N 1
ATOM 4138 C CA . ARG B 1 120 ? -31.83555 -24.94177 -29.52713 1.000 47.35120 441 ARG B CA 1
ATOM 4139 C C . ARG B 1 120 ? -31.26405 -24.57128 -30.88703 1.000 45.86806 441 ARG B C 1
ATOM 4140 O O . ARG B 1 120 ? -30.41770 -25.30175 -31.40983 1.000 51.51310 441 ARG B O 1
ATOM 4142 N N . GLN B 1 121 ? -31.68132 -23.45555 -31.46782 1.000 42.03273 442 GLN B N 1
ATOM 4143 C CA . GLN B 1 121 ? -31.13762 -23.04286 -32.75132 1.000 42.78024 442 GLN B CA 1
ATOM 4144 C C . GLN B 1 121 ? -29.97755 -22.06121 -32.62548 1.000 40.75451 442 GLN B C 1
ATOM 4145 O O . GLN B 1 121 ? -29.36305 -21.72243 -33.64099 1.000 37.63318 442 GLN B O 1
ATOM 4151 N N . LEU B 1 122 ? -29.64650 -21.58454 -31.36442 1.000 38.56519 443 LEU B N 1
ATOM 4152 C CA . LEU B 1 122 ? -28.49845 -20.69979 -31.19492 1.000 36.78715 443 LEU B CA 1
ATOM 4153 C C . LEU B 1 122 ? -27.20779 -21.51071 -31.05940 1.000 38.74055 443 LEU B C 1
ATOM 4154 O O . LEU B 1 122 ? -27.21198 -22.60310 -30.48220 1.000 34.86589 443 LEU B O 1
ATOM 4159 N N . PRO B 1 123 ? -26.06302 -20.98711 -31.54338 1.000 35.38549 444 PRO B N 1
ATOM 4160 C CA . PRO B 1 123 ? -25.90900 -19.67356 -32.16733 1.000 32.55745 444 PRO B CA 1
ATOM 4161 C C . PRO B 1 123 ? -26.43754 -19.59408 -33.59799 1.000 35.30563 444 PRO B C 1
ATOM 4162 O O . PRO B 1 123 ? -26.36576 -20.55358 -34.34406 1.000 36.69000 444 PRO B O 1
ATOM 4166 N N . ILE B 1 124 ? -26.94224 -18.42714 -33.96453 1.000 29.48667 445 ILE B N 1
ATOM 4167 C CA . ILE B 1 124 ? -27.21165 -18.08347 -35.34601 1.000 30.19035 445 ILE B CA 1
ATOM 4168 C C . ILE B 1 124 ? -26.07049 -17.20516 -35.82844 1.000 33.36266 445 ILE B C 1
ATOM 4169 O O . ILE B 1 124 ? -25.66949 -16.26262 -35.13418 1.000 32.25196 445 ILE B O 1
ATOM 4174 N N . ARG B 1 125 ? -25.53061 -17.52877 -37.00401 1.000 28.93958 446 ARG B N 1
ATOM 4175 C CA . ARG B 1 125 ? -24.36642 -16.84934 -37.56058 1.000 24.44905 446 ARG B CA 1
ATOM 4176 C C . ARG B 1 125 ? -24.74641 -16.35310 -38.94761 1.000 24.50915 446 ARG B C 1
ATOM 4177 O O . ARG B 1 125 ? -24.67606 -17.09551 -39.93070 1.000 25.63515 446 ARG B O 1
ATOM 4185 N N . LEU B 1 126 ? -25.13944 -15.09145 -39.03949 1.000 28.21042 447 LEU B N 1
ATOM 4186 C CA . LEU B 1 126 ? -25.55741 -14.50363 -40.30634 1.000 27.05864 447 LEU B CA 1
ATOM 4187 C C . LEU B 1 126 ? -24.37355 -13.77819 -40.93026 1.000 25.92721 447 LEU B C 1
ATOM 4188 O O . LEU B 1 126 ? -23.86725 -12.81171 -40.35653 1.000 26.23663 447 LEU B O 1
ATOM 4193 N N . ALA B 1 127 ? -23.91431 -14.25328 -42.08581 1.000 22.57211 448 ALA B N 1
ATOM 4194 C CA . ALA B 1 127 ? -22.84712 -13.57441 -42.80358 1.000 22.30644 448 ALA B CA 1
ATOM 4195 C C . ALA B 1 127 ? -23.43700 -12.81544 -43.98432 1.000 25.26085 448 ALA B C 1
ATOM 4196 O O . ALA B 1 127 ? -24.42491 -13.24252 -44.59738 1.000 24.49327 448 ALA B O 1
ATOM 4198 N N . ASP B 1 128 ? -22.80326 -11.70006 -44.32376 1.000 23.86307 449 ASP B N 1
ATOM 4199 C CA . ASP B 1 128 ? -23.37163 -10.81285 -45.33341 1.000 22.57393 449 ASP B CA 1
ATOM 4200 C C . ASP B 1 128 ? -22.23355 -10.05423 -45.99448 1.000 27.72684 449 ASP B C 1
ATOM 4201 O O . ASP B 1 128 ? -21.48828 -9.33404 -45.31685 1.000 22.95979 449 ASP B O 1
ATOM 4206 N N . PHE B 1 129 ? -22.09536 -10.23993 -47.30982 1.000 21.89345 450 PHE B N 1
ATOM 4207 C CA . PHE B 1 129 ? -21.15177 -9.50993 -48.13303 1.000 21.84995 450 PHE B CA 1
ATOM 4208 C C . PHE B 1 129 ? -21.78231 -8.28345 -48.77258 1.000 26.81802 450 PHE B C 1
ATOM 4209 O O . PHE B 1 129 ? -21.30058 -7.82578 -49.81656 1.000 28.88782 450 PHE B O 1
ATOM 4217 N N . GLY B 1 130 ? -22.84490 -7.74994 -48.17740 1.000 24.54485 451 GLY B N 1
ATOM 4218 C CA . GLY B 1 130 ? -23.56807 -6.65823 -48.80813 1.000 27.25344 451 GLY B CA 1
ATOM 4219 C C . GLY B 1 130 ? -22.69761 -5.43741 -49.04086 1.000 29.15096 451 GLY B C 1
ATOM 4220 O O . GLY B 1 130 ? -21.73499 -5.17953 -48.31782 1.000 24.42352 451 GLY B O 1
ATOM 4221 N N . VAL B 1 131 ? -23.05550 -4.67765 -50.07812 1.000 28.92801 452 VAL B N 1
ATOM 4222 C CA . VAL B 1 131 ? -22.34249 -3.45506 -50.43191 1.000 28.49154 452 VAL B CA 1
ATOM 4223 C C . VAL B 1 131 ? -22.71915 -2.33881 -49.46114 1.000 26.94416 452 VAL B C 1
ATOM 4224 O O . VAL B 1 131 ? -23.89610 -2.00070 -49.30558 1.000 28.36412 452 VAL B O 1
ATOM 4228 N N . LEU B 1 132 ? -21.71667 -1.74338 -48.82629 1.000 24.19309 453 LEU B N 1
ATOM 4229 C CA . LEU B 1 132 ? -21.89346 -0.69012 -47.84245 1.000 28.54008 453 LEU B CA 1
ATOM 4230 C C . LEU B 1 132 ? -21.40739 0.63198 -48.42199 1.000 26.99065 453 LEU B C 1
ATOM 4231 O O . LEU B 1 132 ? -20.47277 0.66581 -49.22144 1.000 29.74966 453 LEU B O 1
ATOM 4236 N N . HIS B 1 133 ? -22.03418 1.72744 -48.01177 1.000 26.95924 454 HIS B N 1
ATOM 4237 C CA . HIS B 1 133 ? -21.60474 3.03695 -48.46892 1.000 25.17400 454 HIS B CA 1
ATOM 4238 C C . HIS B 1 133 ? -21.44524 3.98133 -47.28892 1.000 31.92287 454 HIS B C 1
ATOM 4239 O O . HIS B 1 133 ? -22.31250 4.04430 -46.41338 1.000 30.96960 454 HIS B O 1
ATOM 4246 N N . ARG B 1 134 ? -20.34861 4.74332 -47.29531 1.000 30.70474 455 ARG B N 1
ATOM 4247 C CA . ARG B 1 134 ? -20.12402 5.79718 -46.30918 1.000 34.08564 455 ARG B CA 1
ATOM 4248 C C . ARG B 1 134 ? -19.63419 7.05417 -47.02477 1.000 31.63052 455 ARG B C 1
ATOM 4249 O O . ARG B 1 134 ? -18.77617 6.98074 -47.90762 1.000 33.73029 455 ARG B O 1
ATOM 4257 N N . ASN B 1 135 ? -20.22069 8.19905 -46.68116 1.000 33.27117 456 ASN B N 1
ATOM 4258 C CA . ASN B 1 135 ? -19.90158 9.46787 -47.33432 1.000 36.27651 456 ASN B CA 1
ATOM 4259 C C . ASN B 1 135 ? -18.61562 10.06622 -46.75462 1.000 40.82852 456 ASN B C 1
ATOM 4260 O O . ASN B 1 135 ? -18.62526 11.01356 -45.96231 1.000 41.43065 456 ASN B O 1
ATOM 4265 N N . GLU B 1 136 ? -17.48826 9.51766 -47.19643 1.000 37.00066 457 GLU B N 1
ATOM 4266 C CA . GLU B 1 136 ? -16.18946 10.10296 -46.89478 1.000 38.36470 457 GLU B CA 1
ATOM 4267 C C . GLU B 1 136 ? -15.97959 11.39280 -47.68014 1.000 40.30582 457 GLU B C 1
ATOM 4268 O O . GLU B 1 136 ? -16.37790 11.49469 -48.84775 1.000 33.71663 457 GLU B O 1
ATOM 4274 N N . PHE B 1 137 ? -15.32908 12.37289 -47.03710 1.000 38.84820 458 PHE B N 1
ATOM 4275 C CA . PHE B 1 137 ? -14.92489 13.60367 -47.71729 1.000 39.04390 458 PHE B CA 1
ATOM 4276 C C . PHE B 1 137 ? -14.03456 13.26275 -48.90144 1.000 40.75199 458 PHE B C 1
ATOM 4277 O O . PHE B 1 137 ? -13.18338 12.37488 -48.81250 1.000 39.42350 458 PHE B O 1
ATOM 4285 N N . SER B 1 138 ? -14.25040 13.95164 -50.02914 1.000 40.38033 459 SER B N 1
ATOM 4286 C CA . SER B 1 138 ? -13.50477 13.60488 -51.23764 1.000 41.60142 459 SER B CA 1
ATOM 4287 C C . SER B 1 138 ? -12.01352 13.84714 -51.04414 1.000 40.79074 459 SER B C 1
ATOM 4288 O O . SER B 1 138 ? -11.18078 13.04328 -51.48881 1.000 38.47244 459 SER B O 1
ATOM 4291 N N . GLY B 1 139 ? -11.66328 14.93359 -50.35280 1.000 44.55778 460 GLY B N 1
ATOM 4292 C CA . GLY B 1 139 ? -10.28451 15.24078 -50.00892 1.000 39.65535 460 GLY B CA 1
ATOM 4293 C C . GLY B 1 139 ? -9.58230 14.16423 -49.20305 1.000 42.07581 460 GLY B C 1
ATOM 4294 O O . GLY B 1 139 ? -8.35262 14.20354 -49.10975 1.000 38.14386 460 GLY B O 1
ATOM 4295 N N . ALA B 1 140 ? -10.31777 13.19969 -48.63360 1.000 43.46344 461 ALA B N 1
ATOM 4296 C CA . ALA B 1 140 ? -9.71201 12.14386 -47.82606 1.000 39.88633 461 ALA B CA 1
ATOM 4297 C C . ALA B 1 140 ? -9.70018 10.79265 -48.52066 1.000 39.04043 461 ALA B C 1
ATOM 4298 O O . ALA B 1 140 ? -9.14810 9.83737 -47.97007 1.000 34.99001 461 ALA B O 1
ATOM 4300 N N . LEU B 1 141 ? -10.29010 10.68907 -49.70679 1.000 39.12957 462 LEU B N 1
ATOM 4301 C CA . LEU B 1 141 ? -10.33893 9.42488 -50.42295 1.000 37.01917 462 LEU B CA 1
ATOM 4302 C C . LEU B 1 141 ? -8.93961 8.98671 -50.83554 1.000 33.27859 462 LEU B C 1
ATOM 4303 O O . LEU B 1 141 ? -8.05501 9.80706 -51.07907 1.000 34.18010 462 LEU B O 1
ATOM 4308 N N . ASN B 1 142 ? -8.74678 7.67019 -50.92710 1.000 29.99147 463 ASN B N 1
ATOM 4309 C CA . ASN B 1 142 ? -7.42700 7.13102 -51.25303 1.000 31.61707 463 ASN B CA 1
ATOM 4310 C C . ASN B 1 142 ? -7.61600 5.69376 -51.74646 1.000 32.78660 463 ASN B C 1
ATOM 4311 O O . ASN B 1 142 ? -7.74440 4.77702 -50.93086 1.000 30.23745 463 ASN B O 1
ATOM 4316 N N . GLY B 1 143 ? -7.63543 5.51925 -53.07513 1.000 31.08048 464 GLY B N 1
ATOM 4317 C CA . GLY B 1 143 ? -7.73890 4.21931 -53.71539 1.000 29.42945 464 GLY B CA 1
ATOM 4318 C C . GLY B 1 143 ? -8.73690 3.28253 -53.07071 1.000 26.65076 464 GLY B C 1
ATOM 4319 O O . GLY B 1 143 ? -9.90926 3.63015 -52.91634 1.000 26.29903 464 GLY B O 1
ATOM 4320 N N . LEU B 1 144 ? -8.26773 2.10562 -52.65202 1.000 29.70070 465 LEU B N 1
ATOM 4321 C CA . LEU B 1 144 ? -9.07845 1.12418 -51.94120 1.000 26.42696 465 LEU B CA 1
ATOM 4322 C C . LEU B 1 144 ? -8.90770 1.20193 -50.42871 1.000 29.66187 465 LEU B C 1
ATOM 4323 O O . LEU B 1 144 ? -9.46407 0.36622 -49.70954 1.000 28.22349 465 LEU B O 1
ATOM 4328 N N . THR B 1 145 ? -8.14964 2.17933 -49.93051 1.000 26.79034 466 THR B N 1
ATOM 4329 C CA . THR B 1 145 ? -7.83381 2.26999 -48.50504 1.000 29.23783 466 THR B CA 1
ATOM 4330 C C . THR B 1 145 ? -8.86380 3.08455 -47.74177 1.000 30.21808 466 THR B C 1
ATOM 4331 O O . THR B 1 145 ? -9.29014 2.68008 -46.65438 1.000 33.11011 466 THR B O 1
ATOM 4335 N N . ARG B 1 146 ? -9.22617 4.24718 -48.28991 1.000 27.90134 467 ARG B N 1
ATOM 4336 C CA . ARG B 1 146 ? -10.27520 5.12069 -47.77017 1.000 30.22214 467 ARG B CA 1
ATOM 4337 C C . ARG B 1 146 ? -11.28265 5.34088 -48.89095 1.000 29.91518 467 ARG B C 1
ATOM 4338 O O . ARG B 1 146 ? -10.97710 6.02796 -49.87052 1.000 29.28534 467 ARG B O 1
ATOM 4346 N N . VAL B 1 147 ? -12.48256 4.76657 -48.74505 1.000 30.69387 468 VAL B N 1
ATOM 4347 C CA . VAL B 1 147 ? -13.42445 4.61208 -49.84773 1.000 29.97172 468 VAL B CA 1
ATOM 4348 C C . VAL B 1 147 ? -14.82071 5.03514 -49.42047 1.000 31.93285 468 VAL B C 1
ATOM 4349 O O . VAL B 1 147 ? -15.12973 5.14656 -48.23056 1.000 30.92850 468 VAL B O 1
ATOM 4353 N N . ARG B 1 148 ? -15.67027 5.27728 -50.42145 1.000 25.19501 469 ARG B N 1
ATOM 4354 C CA . ARG B 1 148 ? -17.08736 5.44876 -50.15678 1.000 26.09618 469 ARG B CA 1
ATOM 4355 C C . ARG B 1 148 ? -17.89272 4.16248 -50.34864 1.000 27.54527 469 ARG B C 1
ATOM 4356 O O . ARG B 1 148 ? -18.98813 4.05580 -49.79466 1.000 33.44983 469 ARG B O 1
ATOM 4364 N N . ARG B 1 149 ? -17.38132 3.18418 -51.09346 1.000 28.68679 470 ARG B N 1
ATOM 4365 C CA . ARG B 1 149 ? -18.09583 1.94110 -51.36297 1.000 27.43341 470 ARG B CA 1
ATOM 4366 C C . ARG B 1 149 ? -17.21775 0.76149 -50.97506 1.000 27.39256 470 ARG B C 1
ATOM 4367 O O . ARG B 1 149 ? -16.03990 0.72807 -51.33706 1.000 29.81004 470 ARG B O 1
ATOM 4375 N N . PHE B 1 150 ? -17.78179 -0.21950 -50.27332 1.000 27.59063 471 PHE B N 1
ATOM 4376 C CA . PHE B 1 150 ? -16.98451 -1.38549 -49.91039 1.000 24.00752 471 PHE B CA 1
ATOM 4377 C C . PHE B 1 150 ? -17.90437 -2.51275 -49.47799 1.000 24.38165 471 PHE B C 1
ATOM 4378 O O . PHE B 1 150 ? -19.03145 -2.27986 -49.05227 1.000 26.17814 471 PHE B O 1
ATOM 4386 N N . GLN B 1 151 ? -17.39122 -3.73716 -49.59181 1.000 20.64012 472 GLN B N 1
ATOM 4387 C CA . GLN B 1 151 ? -18.02164 -4.95034 -49.08557 1.000 24.01594 472 GLN B CA 1
ATOM 4388 C C . GLN B 1 151 ? -17.14304 -5.55224 -47.99824 1.000 27.32186 472 GLN B C 1
ATOM 4389 O O . GLN B 1 151 ? -15.94119 -5.75523 -48.20851 1.000 26.26088 472 GLN B O 1
ATOM 4395 N N . GLN B 1 152 ? -17.73582 -5.85011 -46.85021 1.000 28.28046 473 GLN B N 1
ATOM 4396 C CA . GLN B 1 152 ? -17.01268 -6.48506 -45.75477 1.000 29.25354 473 GLN B CA 1
ATOM 4397 C C . GLN B 1 152 ? -17.32691 -7.97294 -45.73748 1.000 25.71746 473 GLN B C 1
ATOM 4398 O O . GLN B 1 152 ? -18.42687 -8.38587 -46.11456 1.000 29.27930 473 GLN B O 1
ATOM 4404 N N . ASP B 1 153 ? -16.37658 -8.77940 -45.25761 1.000 23.43534 474 ASP B N 1
ATOM 4405 C CA . ASP B 1 153 ? -16.71680 -10.14717 -44.87507 1.000 23.62936 474 ASP B CA 1
ATOM 4406 C C . ASP B 1 153 ? -17.40709 -10.12980 -43.50539 1.000 25.46941 474 ASP B C 1
ATOM 4407 O O . ASP B 1 153 ? -17.00833 -10.84255 -42.57415 1.000 25.63966 474 ASP B O 1
ATOM 4412 N N . ASP B 1 154 ? -18.46941 -9.33221 -43.40454 1.000 25.15876 475 ASP B N 1
ATOM 4413 C CA . ASP B 1 154 ? -19.19202 -9.07896 -42.16721 1.000 23.82615 475 ASP B CA 1
ATOM 4414 C C . ASP B 1 154 ? -20.00319 -10.30434 -41.74635 1.000 25.62196 475 ASP B C 1
ATOM 4415 O O . ASP B 1 154 ? -20.52335 -11.04381 -42.58370 1.000 23.58246 475 ASP B O 1
ATOM 4420 N N . ALA B 1 155 ? -20.10677 -10.52755 -40.43163 1.000 22.20681 476 ALA B N 1
ATOM 4421 C CA . ALA B 1 155 ? -21.07264 -11.49065 -39.91498 1.000 22.54477 476 ALA B CA 1
ATOM 4422 C C . ALA B 1 155 ? -21.40833 -11.14858 -38.47332 1.000 26.03208 476 ALA B C 1
ATOM 4423 O O . ALA B 1 155 ? -20.61785 -10.51380 -37.76184 1.000 23.35784 476 ALA B O 1
ATOM 4425 N N . HIS B 1 156 ? -22.59789 -11.59282 -38.05480 1.000 23.43158 477 HIS B N 1
ATOM 4426 C CA . HIS B 1 156 ? -23.05820 -11.46248 -36.67998 1.000 24.16057 477 HIS B CA 1
ATOM 4427 C C . HIS B 1 156 ? -23.39262 -12.82416 -36.11318 1.000 25.87766 477 HIS B C 1
ATOM 4428 O O . HIS B 1 156 ? -24.13733 -13.59859 -36.72257 1.000 29.31559 477 HIS B O 1
ATOM 4435 N N . ILE B 1 157 ? -22.81214 -13.11952 -34.96814 1.000 25.39334 478 ILE B N 1
ATOM 4436 C CA . ILE B 1 157 ? -23.16535 -14.29287 -34.19441 1.000 27.98165 478 ILE B CA 1
ATOM 4437 C C . ILE B 1 157 ? -24.16941 -13.86179 -33.14511 1.000 30.29029 478 ILE B C 1
ATOM 4438 O O . ILE B 1 157 ? -23.87922 -12.97632 -32.33177 1.000 29.39098 478 ILE B O 1
ATOM 4443 N N . PHE B 1 158 ? -25.35450 -14.47065 -33.17352 1.000 27.24729 479 PHE B N 1
ATOM 4444 C CA . PHE B 1 158 ? -26.35506 -14.29485 -32.12878 1.000 29.44433 479 PHE B CA 1
ATOM 4445 C C . PHE B 1 158 ? -26.29286 -15.51722 -31.22230 1.000 31.13964 479 PHE B C 1
ATOM 4446 O O . PHE B 1 158 ? -26.60939 -16.62845 -31.65421 1.000 32.45443 479 PHE B O 1
ATOM 4454 N N . CYS B 1 159 ? -25.88555 -15.32520 -29.96817 1.000 30.70621 480 CYS B N 1
ATOM 4455 C CA . CYS B 1 159 ? -25.65210 -16.47650 -29.10704 1.000 31.22401 480 CYS B CA 1
ATOM 4456 C C . CYS B 1 159 ? -26.14636 -16.18668 -27.69553 1.000 35.74124 480 CYS B C 1
ATOM 4457 O O . CYS B 1 159 ? -26.52305 -15.05839 -27.36243 1.000 35.71907 480 CYS B O 1
ATOM 4460 N N . THR B 1 160 ? -26.16579 -17.23097 -26.86156 1.000 35.60489 481 THR B N 1
ATOM 4461 C CA . THR B 1 160 ? -26.51105 -17.03548 -25.46762 1.000 38.61480 481 THR B CA 1
ATOM 4462 C C . THR B 1 160 ? -25.32039 -16.43410 -24.72478 1.000 38.51938 481 THR B C 1
ATOM 4463 O O . THR B 1 160 ? -24.17644 -16.54452 -25.17480 1.000 34.26223 481 THR B O 1
ATOM 4467 N N . PRO B 1 161 ? -25.56660 -15.77720 -23.58614 1.000 41.24040 482 PRO B N 1
ATOM 4468 C CA . PRO B 1 161 ? -24.44020 -15.27705 -22.77790 1.000 36.70828 482 PRO B CA 1
ATOM 4469 C C . PRO B 1 161 ? -23.42818 -16.35937 -22.46537 1.000 34.63757 482 PRO B C 1
ATOM 4470 O O . PRO B 1 161 ? -22.21989 -16.11073 -22.52459 1.000 33.93361 482 PRO B O 1
ATOM 4474 N N . GLU B 1 162 ? -23.89828 -17.57358 -22.17606 1.000 37.88805 483 GLU B N 1
ATOM 4475 C CA . GLU B 1 162 ? -23.00808 -18.67704 -21.84160 1.000 36.43755 483 GLU B CA 1
ATOM 4476 C C . GLU B 1 162 ? -22.14478 -19.11279 -23.02029 1.000 38.20162 483 GLU B C 1
ATOM 4477 O O . GLU B 1 162 ? -21.11184 -19.75054 -22.80448 1.000 41.16090 483 GLU B O 1
ATOM 4483 N N . GLN B 1 163 ? -22.54057 -18.80237 -24.25426 1.000 35.90680 484 GLN B N 1
ATOM 4484 C CA . GLN B 1 163 ? -21.83016 -19.27047 -25.43880 1.000 32.29666 484 GLN B CA 1
ATOM 4485 C C . GLN B 1 163 ? -20.73740 -18.31739 -25.89993 1.000 32.21626 484 GLN B C 1
ATOM 4486 O O . GLN B 1 163 ? -20.04120 -18.63018 -26.86721 1.000 34.52421 484 GLN B O 1
ATOM 4492 N N . ILE B 1 164 ? -20.55155 -17.18355 -25.21897 1.000 32.38420 485 ILE B N 1
ATOM 4493 C CA . ILE B 1 164 ? -19.65305 -16.13934 -25.71029 1.000 31.22292 485 ILE B CA 1
ATOM 4494 C C . ILE B 1 164 ? -18.21808 -16.64963 -25.80776 1.000 32.00639 485 ILE B C 1
ATOM 4495 O O . ILE B 1 164 ? -17.55038 -16.47939 -26.83394 1.000 29.31396 485 ILE B O 1
ATOM 4500 N N . GLN B 1 165 ? -17.71368 -17.26922 -24.74194 1.000 30.17839 486 GLN B N 1
ATOM 4501 C CA A GLN B 1 165 ? -16.32105 -17.71025 -24.73209 0.471 30.73283 486 GLN B CA 1
ATOM 4502 C CA B GLN B 1 165 ? -16.31523 -17.69245 -24.74755 0.529 30.71927 486 GLN B CA 1
ATOM 4503 C C . GLN B 1 165 ? -16.03877 -18.67331 -25.88340 1.000 31.31398 486 GLN B C 1
ATOM 4504 O O . GLN B 1 165 ? -15.06228 -18.51483 -26.62225 1.000 28.79762 486 GLN B O 1
ATOM 4515 N N . GLU B 1 166 ? -16.89719 -19.68228 -26.06011 1.000 33.30230 487 GLU B N 1
ATOM 4516 C CA . GLU B 1 166 ? -16.60841 -20.66689 -27.10172 1.000 31.33461 487 GLU B CA 1
ATOM 4517 C C . GLU B 1 166 ? -16.72653 -20.05055 -28.49705 1.000 31.39804 487 GLU B C 1
ATOM 4518 O O . GLU B 1 166 ? -15.88066 -20.30523 -29.36220 1.000 35.62733 487 GLU B O 1
ATOM 4524 N N . GLU B 1 167 ? -17.72147 -19.18950 -28.72862 1.000 32.19996 488 GLU B N 1
ATOM 4525 C CA . GLU B 1 167 ? -17.82878 -18.56153 -30.04645 1.000 30.91467 488 GLU B CA 1
ATOM 4526 C C . GLU B 1 167 ? -16.63902 -17.65906 -30.31854 1.000 30.06096 488 GLU B C 1
ATOM 4527 O O . GLU B 1 167 ? -16.10811 -17.63525 -31.43549 1.000 25.79480 488 GLU B O 1
ATOM 4533 N N . VAL B 1 168 ? -16.18811 -16.92008 -29.30521 1.000 26.21424 489 VAL B N 1
ATOM 4534 C CA . VAL B 1 168 ? -15.04380 -16.04006 -29.51638 1.000 26.36024 489 VAL B CA 1
ATOM 4535 C C . VAL B 1 168 ? -13.79528 -16.86518 -29.80526 1.000 26.48215 489 VAL B C 1
ATOM 4536 O O . VAL B 1 168 ? -12.94609 -16.47755 -30.62218 1.000 27.38603 489 VAL B O 1
ATOM 4540 N N . PHE B 1 169 ? -13.68069 -18.02928 -29.16466 1.000 27.32412 490 PHE B N 1
ATOM 4541 C CA . PHE B 1 169 ? -12.54081 -18.90139 -29.41468 1.000 24.47805 490 PHE B CA 1
ATOM 4542 C C . PHE B 1 169 ? -12.54005 -19.38018 -30.86219 1.000 27.00959 490 PHE B C 1
ATOM 4543 O O . PHE B 1 169 ? -11.50354 -19.36044 -31.53786 1.000 26.08051 490 PHE B O 1
ATOM 4551 N N . LYS B 1 170 ? -13.70477 -19.81504 -31.34853 1.000 26.53998 491 LYS B N 1
ATOM 4552 C CA . LYS B 1 170 ? -13.85105 -20.19527 -32.75640 1.000 29.49373 491 LYS B CA 1
ATOM 4553 C C . LYS B 1 170 ? -13.51140 -19.03883 -33.68909 1.000 24.37625 491 LYS B C 1
ATOM 4554 O O . LYS B 1 170 ? -12.84510 -19.23241 -34.70798 1.000 29.02926 491 LYS B O 1
ATOM 4560 N N . ALA B 1 171 ? -13.95896 -17.82757 -33.36083 1.000 25.36086 492 ALA B N 1
ATOM 4561 C CA . ALA B 1 171 ? -13.67210 -16.69234 -34.23068 1.000 24.83914 492 ALA B CA 1
ATOM 4562 C C . ALA B 1 171 ? -12.18103 -16.38943 -34.27797 1.000 25.75928 492 ALA B C 1
ATOM 4563 O O . ALA B 1 171 ? -11.64371 -16.07844 -35.34991 1.000 24.46927 492 ALA B O 1
ATOM 4565 N N . LEU B 1 172 ? -11.49353 -16.48560 -33.12688 1.000 20.25368 493 LEU B N 1
ATOM 4566 C CA . LEU B 1 172 ? -10.04168 -16.41176 -33.12641 1.000 23.63890 493 LEU B CA 1
ATOM 4567 C C . LEU B 1 172 ? -9.44319 -17.46677 -34.04628 1.000 25.04901 493 LEU B C 1
ATOM 4568 O O . LEU B 1 172 ? -8.55828 -17.16425 -34.85328 1.000 25.29766 493 LEU B O 1
ATOM 4573 N N . ASP B 1 173 ? -9.92811 -18.71198 -33.94964 1.000 26.96716 494 ASP B N 1
ATOM 4574 C CA . ASP B 1 173 ? -9.37675 -19.79099 -34.76383 1.000 26.88029 494 ASP B CA 1
ATOM 4575 C C . ASP B 1 173 ? -9.58921 -19.52344 -36.25646 1.000 27.04525 494 ASP B C 1
ATOM 4576 O O . ASP B 1 173 ? -8.70661 -19.78867 -37.07810 1.000 27.45408 494 ASP B O 1
ATOM 4581 N N . PHE B 1 174 ? -10.76733 -19.01852 -36.61275 1.000 25.02514 495 PHE B N 1
ATOM 4582 C CA . PHE B 1 174 ? -11.07321 -18.65178 -37.99378 1.000 24.75364 495 PHE B CA 1
ATOM 4583 C C . PHE B 1 174 ? -10.10880 -17.56696 -38.48383 1.000 26.46569 495 PHE B C 1
ATOM 4584 O O . PHE B 1 174 ? -9.54040 -17.66457 -39.57672 1.000 26.74093 495 PHE B O 1
ATOM 4592 N N . LEU B 1 175 ? -9.87844 -16.54302 -37.66017 1.000 24.99714 496 LEU B N 1
ATOM 4593 C CA A LEU B 1 175 ? -8.92080 -15.48882 -38.00121 0.450 25.30503 496 LEU B CA 1
ATOM 4594 C CA B LEU B 1 175 ? -8.93507 -15.49990 -38.03547 0.550 25.52413 496 LEU B CA 1
ATOM 4595 C C . LEU B 1 175 ? -7.51533 -16.05187 -38.17083 1.000 28.78380 496 LEU B C 1
ATOM 4596 O O . LEU B 1 175 ? -6.78886 -15.68914 -39.10859 1.000 27.31104 496 LEU B O 1
ATOM 4605 N N . PHE B 1 176 ? -7.09803 -16.92383 -37.25109 1.000 27.91451 497 PHE B N 1
ATOM 4606 C CA . PHE B 1 176 ? -5.75285 -17.48935 -37.34449 1.000 30.62983 497 PHE B CA 1
ATOM 4607 C C . PHE B 1 176 ? -5.57565 -18.23107 -38.65767 1.000 29.81937 497 PHE B C 1
ATOM 4608 O O . PHE B 1 176 ? -4.54064 -18.10426 -39.32425 1.000 31.85112 497 PHE B O 1
ATOM 4616 N N . PHE B 1 177 ? -6.56814 -19.02453 -39.02749 1.000 24.90429 498 PHE B N 1
ATOM 4617 C CA . PHE B 1 177 ? -6.47177 -19.79301 -40.25365 1.000 32.16885 498 PHE B CA 1
ATOM 4618 C C . PHE B 1 177 ? -6.33135 -18.87672 -41.46431 1.000 28.46477 498 PHE B C 1
ATOM 4619 O O . PHE B 1 177 ? -5.39938 -19.02279 -42.26169 1.000 29.19983 498 PHE B O 1
ATOM 4627 N N . ILE B 1 178 ? -7.25441 -17.92482 -41.61013 1.000 26.78243 499 ILE B N 1
ATOM 4628 C CA . ILE B 1 178 ? -7.24426 -17.02958 -42.76542 1.000 26.06299 499 ILE B CA 1
ATOM 4629 C C . ILE B 1 178 ? -5.93279 -16.25252 -42.83236 1.000 28.58824 499 ILE B C 1
ATOM 4630 O O . ILE B 1 178 ? -5.28287 -16.20021 -43.88055 1.000 24.45646 499 ILE B O 1
ATOM 4635 N N . TYR B 1 179 ? -5.50634 -15.65397 -41.71148 1.000 24.85635 500 TYR B N 1
ATOM 4636 C CA . TYR B 1 179 ? -4.32001 -14.80348 -41.78174 1.000 28.39447 500 TYR B CA 1
ATOM 4637 C C . TYR B 1 179 ? -3.07436 -15.63186 -42.05098 1.000 30.68351 500 TYR B C 1
ATOM 4638 O O . TYR B 1 179 ? -2.19488 -15.20475 -42.80977 1.000 30.20754 500 TYR B O 1
ATOM 4647 N N . GLY B 1 180 ? -2.98930 -16.82647 -41.45918 1.000 29.74971 501 GLY B N 1
ATOM 4648 C CA . GLY B 1 180 ? -1.85666 -17.68982 -41.75121 1.000 31.75029 501 GLY B CA 1
ATOM 4649 C C . GLY B 1 180 ? -1.76060 -18.00914 -43.23277 1.000 32.98154 501 GLY B C 1
ATOM 4650 O O . GLY B 1 180 ? -0.68404 -17.93332 -43.83143 1.000 30.54242 501 GLY B O 1
ATOM 4651 N N . GLN B 1 181 ? -2.89189 -18.34096 -43.84981 1.000 28.93763 502 GLN B N 1
ATOM 4652 C CA . GLN B 1 181 ? -2.87577 -18.69976 -45.26126 1.000 31.40445 502 GLN B CA 1
ATOM 4653 C C . GLN B 1 181 ? -2.52519 -17.51461 -46.14143 1.000 32.96247 502 GLN B C 1
ATOM 4654 O O . GLN B 1 181 ? -1.94286 -17.69880 -47.21667 1.000 34.69129 502 GLN B O 1
ATOM 4660 N N . LEU B 1 182 ? -2.89119 -16.30389 -45.72606 1.000 30.20484 503 LEU B N 1
ATOM 4661 C CA . LEU B 1 182 ? -2.52307 -15.12232 -46.48881 1.000 28.82919 503 LEU B CA 1
ATOM 4662 C C . LEU B 1 182 ? -1.09950 -14.66516 -46.20000 1.000 35.86242 503 LEU B C 1
ATOM 4663 O O . LEU B 1 182 ? -0.60983 -13.73758 -46.86051 1.000 36.79179 503 LEU B O 1
ATOM 4668 N N . GLY B 1 183 ? -0.42368 -15.29221 -45.24116 1.000 32.45751 504 GLY B N 1
ATOM 4669 C CA . GLY B 1 183 ? 0.95777 -14.95552 -44.96321 1.000 31.14377 504 GLY B CA 1
ATOM 4670 C C . GLY B 1 183 ? 1.16116 -13.78283 -44.02958 1.000 36.50575 504 GLY B C 1
ATOM 4671 O O . GLY B 1 183 ? 2.23686 -13.17784 -44.04305 1.000 38.33243 504 GLY B O 1
ATOM 4672 N N . PHE B 1 184 ? 0.16222 -13.43186 -43.22426 1.000 34.45410 505 PHE B N 1
ATOM 4673 C CA . PHE B 1 184 ? 0.27253 -12.33029 -42.27263 1.000 33.29879 505 PHE B CA 1
ATOM 4674 C C . PHE B 1 184 ? 0.58053 -12.87380 -40.88586 1.000 33.61594 505 PHE B C 1
ATOM 4675 O O . PHE B 1 184 ? 0.04305 -13.90761 -40.48309 1.000 35.00410 505 PHE B O 1
ATOM 4683 N N . THR B 1 185 ? 1.43584 -12.17180 -40.15518 1.000 37.63475 506 THR B N 1
ATOM 4684 C CA . THR B 1 185 ? 1.42252 -12.28327 -38.70641 1.000 32.12405 506 THR B CA 1
ATOM 4685 C C . THR B 1 185 ? 0.53879 -11.16996 -38.15871 1.000 34.98265 506 THR B C 1
ATOM 4686 O O . THR B 1 185 ? 0.06942 -10.30056 -38.90371 1.000 34.49990 506 THR B O 1
ATOM 4690 N N . PHE B 1 186 ? 0.28257 -11.20991 -36.85329 1.000 29.42927 507 PHE B N 1
ATOM 4691 C CA . PHE B 1 186 ? -0.68448 -10.28461 -36.26832 1.000 32.06296 507 PHE B CA 1
ATOM 4692 C C . PHE B 1 186 ? -0.44472 -10.16057 -34.76941 1.000 36.29624 507 PHE B C 1
ATOM 4693 O O . PHE B 1 186 ? 0.14829 -11.04440 -34.14352 1.000 33.59299 507 PHE B O 1
ATOM 4701 N N . ASP B 1 187 ? -0.93046 -9.05261 -34.20412 1.000 33.21161 508 ASP B N 1
ATOM 4702 C CA . ASP B 1 187 ? -1.01788 -8.85302 -32.76378 1.000 33.34529 508 ASP B CA 1
ATOM 4703 C C . ASP B 1 187 ? -2.48339 -8.79786 -32.34147 1.000 34.69499 508 ASP B C 1
ATOM 4704 O O . ASP B 1 187 ? -3.33802 -8.30437 -33.08358 1.000 33.11788 508 ASP B O 1
ATOM 4709 N N . LEU B 1 188 ? -2.75587 -9.27826 -31.12725 1.000 28.22444 509 LEU B N 1
ATOM 4710 C CA . LEU B 1 188 ? -4.09702 -9.36373 -30.55993 1.000 33.02535 509 LEU B CA 1
ATOM 4711 C C . LEU B 1 188 ? -4.26222 -8.39361 -29.39536 1.000 34.31783 509 LEU B C 1
ATOM 4712 O O . LEU B 1 188 ? -3.40925 -8.33701 -28.50264 1.000 32.32527 509 LEU B O 1
ATOM 4717 N N . PHE B 1 189 ? -5.38729 -7.67423 -29.37061 1.000 33.19202 510 PHE B N 1
ATOM 4718 C CA . PHE B 1 189 ? -5.65361 -6.70369 -28.31670 1.000 34.22716 510 PHE B CA 1
ATOM 4719 C C . PHE B 1 189 ? -7.06663 -6.85654 -27.78231 1.000 31.91093 510 PHE B C 1
ATOM 4720 O O . PHE B 1 189 ? -8.01899 -7.00222 -28.55130 1.000 29.15673 510 PHE B O 1
ATOM 4728 N N . LEU B 1 190 ? -7.18738 -6.75564 -26.45694 1.000 30.10484 511 LEU B N 1
ATOM 4729 C CA . LEU B 1 190 ? -8.46057 -6.73423 -25.75801 1.000 28.38335 511 LEU B CA 1
ATOM 4730 C C . LEU B 1 190 ? -8.74617 -5.30388 -25.33351 1.000 31.05152 511 LEU B C 1
ATOM 4731 O O . LEU B 1 190 ? -8.06986 -4.76709 -24.44354 1.000 33.67302 511 LEU B O 1
ATOM 4736 N N . SER B 1 191 ? -9.73752 -4.68503 -25.96705 1.000 28.47734 512 SER B N 1
ATOM 4737 C CA . SER B 1 191 ? -10.11970 -3.31232 -25.66333 1.000 30.55256 512 SER B CA 1
ATOM 4738 C C . SER B 1 191 ? -11.19306 -3.32908 -24.58378 1.000 34.05847 512 SER B C 1
ATOM 4739 O O . SER B 1 191 ? -12.25743 -3.92440 -24.77790 1.000 28.18002 512 SER B O 1
ATOM 4742 N N . THR B 1 192 ? -10.91451 -2.67850 -23.44925 1.000 27.24695 513 THR B N 1
ATOM 4743 C CA . THR B 1 192 ? -11.73180 -2.83425 -22.25809 1.000 32.81939 513 THR B CA 1
ATOM 4744 C C . THR B 1 192 ? -12.55619 -1.58034 -21.96627 1.000 36.07890 513 THR B C 1
ATOM 4745 O O . THR B 1 192 ? -12.53768 -0.60095 -22.72398 1.000 33.28166 513 THR B O 1
ATOM 4749 N N . MET B 1 193 ? -13.20422 -1.59500 -20.79653 1.000 34.09230 514 MET B N 1
ATOM 4750 C CA . MET B 1 193 ? -14.27168 -0.68310 -20.41842 1.000 34.12720 514 MET B CA 1
ATOM 4751 C C . MET B 1 193 ? -13.87126 0.77680 -20.64216 1.000 37.88932 514 MET B C 1
ATOM 4752 O O . MET B 1 193 ? -12.88808 1.24882 -20.04858 1.000 36.41021 514 MET B O 1
ATOM 4757 N N . PRO B 1 194 ? -14.57927 1.50464 -21.49272 1.000 38.43267 515 PRO B N 1
ATOM 4758 C CA . PRO B 1 194 ? -14.28398 2.92554 -21.69015 1.000 39.01239 515 PRO B CA 1
ATOM 4759 C C . PRO B 1 194 ? -14.91005 3.76245 -20.58109 1.000 40.12731 515 PRO B C 1
ATOM 4760 O O . PRO B 1 194 ? -15.68430 3.27253 -19.75994 1.000 38.72390 515 PRO B O 1
ATOM 4764 N N . LYS B 1 195 ? -14.56698 5.05421 -20.58365 1.000 38.50923 516 LYS B N 1
ATOM 4765 C CA . LYS B 1 195 ? -15.04396 5.95781 -19.53898 1.000 41.07657 516 LYS B CA 1
ATOM 4766 C C . LYS B 1 195 ? -16.56701 5.92740 -19.42803 1.000 44.46987 516 LYS B C 1
ATOM 4767 O O . LYS B 1 195 ? -17.11812 5.71713 -18.34078 1.000 44.46172 516 LYS B O 1
ATOM 4773 N N . GLU B 1 196 ? -17.26081 6.13911 -20.54636 1.000 41.21673 517 GLU B N 1
ATOM 4774 C CA . GLU B 1 196 ? -18.71450 6.06876 -20.60451 1.000 45.55137 517 GLU B CA 1
ATOM 4775 C C . GLU B 1 196 ? -19.11515 4.76135 -21.28538 1.000 40.79747 517 GLU B C 1
ATOM 4776 O O . GLU B 1 196 ? -18.57231 4.40814 -22.33638 1.000 41.98794 517 GLU B O 1
ATOM 4782 N N . HIS B 1 197 ? -20.05552 4.04092 -20.68847 1.000 41.27596 518 HIS B N 1
ATOM 4783 C CA . HIS B 1 197 ? -20.28110 2.66927 -21.12311 1.000 36.70685 518 HIS B CA 1
ATOM 4784 C C . HIS B 1 197 ? -21.68821 2.23498 -20.74147 1.000 37.05945 518 HIS B C 1
ATOM 4785 O O . HIS B 1 197 ? -22.25575 2.70815 -19.75475 1.000 39.64438 518 HIS B O 1
ATOM 4792 N N . LEU B 1 198 ? -22.23661 1.32654 -21.54104 1.000 42.19895 519 LEU B N 1
ATOM 4793 C CA . LEU B 1 198 ? -23.46664 0.64014 -21.18086 1.000 41.65344 519 LEU B CA 1
ATOM 4794 C C . LEU B 1 198 ? -23.22245 -0.28832 -19.99529 1.000 37.84699 519 LEU B C 1
ATOM 4795 O O . LEU B 1 198 ? -22.11713 -0.80145 -19.80392 1.000 39.98576 519 LEU B O 1
ATOM 4800 N N . GLY B 1 199 ? -24.26942 -0.50856 -19.20348 1.000 38.48093 520 GLY B N 1
ATOM 4801 C CA . GLY B 1 199 ? -24.23208 -1.50916 -18.15533 1.000 38.94385 520 GLY B CA 1
ATOM 4802 C C . GLY B 1 199 ? -23.24839 -1.21160 -17.03965 1.000 39.40960 520 GLY B C 1
ATOM 4803 O O . GLY B 1 199 ? -22.55021 -0.19657 -17.07479 1.000 40.97218 520 GLY B O 1
ATOM 4804 N N . THR B 1 200 ? -23.17748 -2.10556 -16.05538 1.000 39.42381 521 THR B N 1
ATOM 4805 C CA . THR B 1 200 ? -22.36357 -1.88438 -14.87113 1.000 40.09081 521 THR B CA 1
ATOM 4806 C C . THR B 1 200 ? -20.92011 -2.36791 -15.07272 1.000 38.27043 521 THR B C 1
ATOM 4807 O O . THR B 1 200 ? -20.59959 -3.10097 -16.00670 1.000 36.55821 521 THR B O 1
ATOM 4811 N N . GLU B 1 201 ? -20.03586 -1.94697 -14.16017 1.000 39.73314 522 GLU B N 1
ATOM 4812 C CA . GLU B 1 201 ? -18.65438 -2.42548 -14.20102 1.000 40.15336 522 GLU B CA 1
ATOM 4813 C C . GLU B 1 201 ? -18.60305 -3.93876 -14.03178 1.000 36.97801 522 GLU B C 1
ATOM 4814 O O . GLU B 1 201 ? -17.81403 -4.62336 -14.69117 1.000 37.74642 522 GLU B O 1
ATOM 4820 N N . GLU B 1 202 ? -19.46707 -4.47772 -13.17472 1.000 38.41433 523 GLU B N 1
ATOM 4821 C CA . GLU B 1 202 ? -19.53492 -5.92148 -12.97367 1.000 41.21080 523 GLU B CA 1
ATOM 4822 C C . GLU B 1 202 ? -19.88545 -6.65379 -14.26965 1.000 37.90897 523 GLU B C 1
ATOM 4823 O O . GLU B 1 202 ? -19.28175 -7.68046 -14.60274 1.000 37.21297 523 GLU B O 1
ATOM 4829 N N . GLN B 1 203 ? -20.87311 -6.14966 -15.00495 1.000 36.75920 524 GLN B N 1
ATOM 4830 C CA . GLN B 1 203 ? -21.18553 -6.74149 -16.30499 1.000 39.03424 524 GLN B CA 1
ATOM 4831 C C . GLN B 1 203 ? -19.98551 -6.67601 -17.23872 1.000 33.40545 524 GLN B C 1
ATOM 4832 O O . GLN B 1 203 ? -19.70607 -7.62916 -17.97455 1.000 33.94445 524 GLN B O 1
ATOM 4838 N N . TRP B 1 204 ? -19.25500 -5.55900 -17.21456 1.000 34.80848 525 TRP B N 1
ATOM 4839 C CA . TRP B 1 204 ? -18.02459 -5.46987 -17.99445 1.000 32.18550 525 TRP B CA 1
ATOM 4840 C C . TRP B 1 204 ? -16.99442 -6.49045 -17.52351 1.000 31.30098 525 TRP B C 1
ATOM 4841 O O . TRP B 1 204 ? -16.31371 -7.11633 -18.34452 1.000 30.00801 525 TRP B O 1
ATOM 4852 N N . LYS B 1 205 ? -16.88634 -6.69801 -16.20567 1.000 32.62485 526 LYS B N 1
ATOM 4853 C CA . LYS B 1 205 ? -15.98410 -7.72432 -15.68763 1.000 32.63886 526 LYS B CA 1
ATOM 4854 C C . LYS B 1 205 ? -16.29614 -9.09830 -16.28099 1.000 32.02409 526 LYS B C 1
ATOM 4855 O O . LYS B 1 205 ? -15.39634 -9.80940 -16.74157 1.000 32.18352 526 LYS B O 1
ATOM 4861 N N . GLU B 1 206 ? -17.56700 -9.49264 -16.27303 1.000 32.65847 527 GLU B N 1
ATOM 4862 C CA . GLU B 1 206 ? -17.93819 -10.79624 -16.82134 1.000 32.34297 527 GLU B CA 1
ATOM 4863 C C . GLU B 1 206 ? -17.68000 -10.87147 -18.32988 1.000 35.25678 527 GLU B C 1
ATOM 4864 O O . GLU B 1 206 ? -17.17660 -11.88561 -18.83399 1.000 32.25822 527 GLU B O 1
ATOM 4870 N N . ALA B 1 207 ? -18.00055 -9.80793 -19.06999 1.000 31.01766 528 ALA B N 1
ATOM 4871 C CA . ALA B 1 207 ? -17.79123 -9.84893 -20.51674 1.000 29.39786 528 ALA B CA 1
ATOM 4872 C C . ALA B 1 207 ? -16.30927 -9.79398 -20.87467 1.000 31.63741 528 ALA B C 1
ATOM 4873 O O . ALA B 1 207 ? -15.84890 -10.53680 -21.75197 1.000 28.75046 528 ALA B O 1
ATOM 4875 N N . GLU B 1 208 ? -15.54373 -8.92124 -20.21802 1.000 27.66366 529 GLU B N 1
ATOM 4876 C CA . GLU B 1 208 ? -14.11325 -8.88825 -20.48649 1.000 27.38817 529 GLU B CA 1
ATOM 4877 C C . GLU B 1 208 ? -13.46564 -10.22384 -20.14329 1.000 29.47369 529 GLU B C 1
ATOM 4878 O O . GLU B 1 208 ? -12.59985 -10.70874 -20.88050 1.000 28.01155 529 GLU B O 1
ATOM 4884 N N . ASN B 1 209 ? -13.86124 -10.84114 -19.02503 1.000 28.40741 530 ASN B N 1
ATOM 4885 C CA . ASN B 1 209 ? -13.19491 -12.09222 -18.67329 1.000 29.96484 530 ASN B CA 1
ATOM 4886 C C . ASN B 1 209 ? -13.57177 -13.22571 -19.63083 1.000 32.45072 530 ASN B C 1
ATOM 4887 O O . ASN B 1 209 ? -12.76805 -14.14585 -19.83958 1.000 30.40008 530 ASN B O 1
ATOM 4892 N N . ALA B 1 210 ? -14.77446 -13.17539 -20.22191 1.000 27.95082 531 ALA B N 1
ATOM 4893 C CA . ALA B 1 210 ? -15.11993 -14.10760 -21.29209 1.000 31.60544 531 ALA B CA 1
ATOM 4894 C C . ALA B 1 210 ? -14.14472 -13.98746 -22.45309 1.000 28.60353 531 ALA B C 1
ATOM 4895 O O . ALA B 1 210 ? -13.59092 -14.98902 -22.92166 1.000 31.38934 531 ALA B O 1
ATOM 4897 N N . LEU B 1 211 ? -13.94200 -12.76705 -22.94739 1.000 25.22290 532 LEU B N 1
ATOM 4898 C CA . LEU B 1 211 ? -12.97520 -12.56080 -24.01893 1.000 24.35214 532 LEU B CA 1
ATOM 4899 C C . LEU B 1 211 ? -11.58072 -13.01226 -23.59677 1.000 30.13984 532 LEU B C 1
ATOM 4900 O O . LEU B 1 211 ? -10.87328 -13.67294 -24.36788 1.000 26.68718 532 LEU B O 1
ATOM 4905 N N . LYS B 1 212 ? -11.17951 -12.69340 -22.35934 1.000 25.42001 533 LYS B N 1
ATOM 4906 C CA . LYS B 1 212 ? -9.85150 -13.07948 -21.89244 1.000 27.96612 533 LYS B CA 1
ATOM 4907 C C . LYS B 1 212 ? -9.68900 -14.59461 -21.89472 1.000 27.71849 533 LYS B C 1
ATOM 4908 O O . LYS B 1 212 ? -8.65400 -15.12245 -22.32194 1.000 30.48681 533 LYS B O 1
ATOM 4914 N N . SER B 1 213 ? -10.69411 -15.31343 -21.39839 1.000 29.14306 534 SER B N 1
ATOM 4915 C CA . SER B 1 213 ? -10.59138 -16.77078 -21.35004 1.000 34.04437 534 SER B CA 1
ATOM 4916 C C . SER B 1 213 ? -10.44411 -17.36354 -22.75091 1.000 32.82491 534 SER B C 1
ATOM 4917 O O . SER B 1 213 ? -9.66255 -18.30061 -22.95968 1.000 29.38734 534 SER B O 1
ATOM 4920 N N . ALA B 1 214 ? -11.15171 -16.80447 -23.72764 1.000 28.37266 535 ALA B N 1
ATOM 4921 C CA . ALA B 1 214 ? -10.99762 -17.28674 -25.10213 1.000 30.87292 535 ALA B CA 1
ATOM 4922 C C . ALA B 1 214 ? -9.57819 -17.05543 -25.59130 1.000 34.58753 535 ALA B C 1
ATOM 4923 O O . ALA B 1 214 ? -8.94420 -17.96196 -26.14350 1.000 32.19462 535 ALA B O 1
ATOM 4925 N N . LEU B 1 215 ? -9.05063 -15.84740 -25.35590 1.000 30.30878 536 LEU B N 1
ATOM 4926 C CA . LEU B 1 215 ? -7.66239 -15.55170 -25.69539 1.000 32.29498 536 LEU B CA 1
ATOM 4927 C C . LEU B 1 215 ? -6.69925 -16.49023 -24.97659 1.000 33.27994 536 LEU B C 1
ATOM 4928 O O . LEU B 1 215 ? -5.75715 -17.01041 -25.58730 1.000 32.17471 536 LEU B O 1
ATOM 4933 N N . ASP B 1 216 ? -6.89953 -16.69712 -23.66617 1.000 30.53662 537 ASP B N 1
ATOM 4934 C CA . ASP B 1 216 ? -6.02289 -17.60278 -22.92783 1.000 33.10451 537 ASP B CA 1
ATOM 4935 C C . ASP B 1 216 ? -5.96171 -18.96219 -23.60637 1.000 35.79043 537 ASP B C 1
ATOM 4936 O O . ASP B 1 216 ? -4.88235 -19.54936 -23.76284 1.000 32.22333 537 ASP B O 1
ATOM 4941 N N . LYS B 1 217 ? -7.13053 -19.47804 -24.00706 1.000 32.14920 538 LYS B N 1
ATOM 4942 C CA . LYS B 1 217 ? -7.21232 -20.82852 -24.54579 1.000 36.29974 538 LYS B CA 1
ATOM 4943 C C . LYS B 1 217 ? -6.40983 -20.96423 -25.83573 1.000 34.82058 538 LYS B C 1
ATOM 4944 O O . LYS B 1 217 ? -5.93691 -22.05682 -26.14962 1.000 36.44716 538 LYS B O 1
ATOM 4950 N N . THR B 1 218 ? -6.20525 -19.87093 -26.57760 1.000 36.12779 539 THR B N 1
ATOM 4951 C CA . THR B 1 218 ? -5.40504 -19.98468 -27.79573 1.000 33.23799 539 THR B CA 1
ATOM 4952 C C . THR B 1 218 ? -3.93346 -20.17181 -27.48919 1.000 37.93012 539 THR B C 1
ATOM 4953 O O . THR B 1 218 ? -3.19005 -20.65224 -28.35116 1.000 36.71842 539 THR B O 1
ATOM 4957 N N . GLY B 1 219 ? -3.49150 -19.80200 -26.29010 1.000 31.95813 540 GLY B N 1
ATOM 4958 C CA . GLY B 1 219 ? -2.08271 -19.84229 -26.00250 1.000 32.40149 540 GLY B CA 1
ATOM 4959 C C . GLY B 1 219 ? -1.27101 -18.72670 -26.61926 1.000 38.24048 540 GLY B C 1
ATOM 4960 O O . GLY B 1 219 ? -0.07431 -18.63639 -26.33859 1.000 39.71197 540 GLY B O 1
ATOM 4961 N N . ARG B 1 220 ? -1.87466 -17.85826 -27.42772 1.000 35.04894 541 ARG B N 1
ATOM 4962 C CA . ARG B 1 220 ? -1.11794 -16.79059 -28.06294 1.000 36.25889 541 ARG B CA 1
ATOM 4963 C C . ARG B 1 220 ? -0.96637 -15.58123 -27.13964 1.000 34.45786 541 ARG B C 1
ATOM 4964 O O . ARG B 1 220 ? -1.75276 -15.36374 -26.21798 1.000 35.64692 541 ARG B O 1
ATOM 4972 N N . ASP B 1 221 ? 0.07403 -14.79799 -27.39730 1.000 35.54311 542 ASP B N 1
ATOM 4973 C CA . ASP B 1 221 ? 0.25745 -13.55412 -26.66806 1.000 42.40883 542 ASP B CA 1
ATOM 4974 C C . ASP B 1 221 ? -0.81878 -12.55499 -27.06705 1.000 37.77932 542 ASP B C 1
ATOM 4975 O O . ASP B 1 221 ? -1.27201 -12.52105 -28.21447 1.000 37.31625 542 ASP B O 1
ATOM 4980 N N . TRP B 1 222 ? -1.21707 -11.72484 -26.10844 1.000 35.49398 543 TRP B N 1
ATOM 4981 C CA . TRP B 1 222 ? -2.18355 -10.66297 -26.36135 1.000 35.59455 543 TRP B CA 1
ATOM 4982 C C . TRP B 1 222 ? -1.91728 -9.54675 -25.35677 1.000 35.50324 543 TRP B C 1
ATOM 4983 O O . TRP B 1 222 ? -1.28748 -9.76355 -24.32304 1.000 33.54519 543 TRP B O 1
ATOM 4994 N N . LYS B 1 223 ? -2.37262 -8.34029 -25.68315 1.000 34.84393 544 LYS B N 1
ATOM 4995 C CA . LYS B 1 223 ? -2.13616 -7.17913 -24.83942 1.000 34.50355 544 LYS B CA 1
ATOM 4996 C C . LYS B 1 223 ? -3.44958 -6.46642 -24.55763 1.000 36.53708 544 LYS B C 1
ATOM 4997 O O . LYS B 1 223 ? -4.43566 -6.58041 -25.30126 1.000 34.05976 544 LYS B O 1
ATOM 5003 N N . LEU B 1 224 ? -3.44316 -5.73786 -23.45482 1.000 31.00151 545 LEU B N 1
ATOM 5004 C CA . LEU B 1 224 ? -4.58550 -4.95129 -23.04862 1.000 33.06848 545 LEU B CA 1
ATOM 5005 C C . LEU B 1 224 ? -4.57454 -3.61652 -23.77237 1.000 30.58506 545 LEU B C 1
ATOM 5006 O O . LEU B 1 224 ? -3.51827 -3.03439 -24.03624 1.000 34.98327 545 LEU B O 1
ATOM 5011 N N . ASN B 1 225 ? -5.76898 -3.12112 -24.05482 1.000 30.36094 546 ASN B N 1
ATOM 5012 C CA . ASN B 1 225 ? -5.98370 -1.81630 -24.67172 1.000 33.73046 546 ASN B CA 1
ATOM 5013 C C . ASN B 1 225 ? -6.96618 -1.03749 -23.80404 1.000 32.11354 546 ASN B C 1
ATOM 5014 O O . ASN B 1 225 ? -8.12982 -0.86086 -24.18014 1.000 32.66854 546 ASN B O 1
ATOM 5019 N N . PRO B 1 226 ? -6.53848 -0.56906 -22.62143 1.000 34.44757 547 PRO B N 1
ATOM 5020 C CA . PRO B 1 226 ? -7.50786 -0.00863 -21.66535 1.000 33.20185 547 PRO B CA 1
ATOM 5021 C C . PRO B 1 226 ? -8.24864 1.20782 -22.21271 1.000 37.89518 547 PRO B C 1
ATOM 5022 O O . PRO B 1 226 ? -7.66804 2.07424 -22.87337 1.000 39.00483 547 PRO B O 1
ATOM 5026 N N . GLY B 1 227 ? -9.54928 1.27521 -21.89642 1.000 32.41236 548 GLY B N 1
ATOM 5027 C CA . GLY B 1 227 ? -10.39031 2.39205 -22.28577 1.000 37.54377 548 GLY B CA 1
ATOM 5028 C C . GLY B 1 227 ? -10.94283 2.33106 -23.70212 1.000 37.31682 548 GLY B C 1
ATOM 5029 O O . GLY B 1 227 ? -11.85009 3.10458 -24.03153 1.000 38.46366 548 GLY B O 1
ATOM 5030 N N . ASP B 1 228 ? -10.46059 1.42288 -24.53782 1.000 32.22767 549 ASP B N 1
ATOM 5031 C CA . ASP B 1 228 ? -10.79630 1.43335 -25.95679 1.000 34.92816 549 ASP B CA 1
ATOM 5032 C C . ASP B 1 228 ? -12.00487 0.55095 -26.31904 1.000 37.71709 549 ASP B C 1
ATOM 5033 O O . ASP B 1 228 ? -12.39661 0.50767 -27.49342 1.000 39.67638 549 ASP B O 1
ATOM 5038 N N . GLY B 1 229 ? -12.61469 -0.15057 -25.36717 1.000 31.11794 550 GLY B N 1
ATOM 5039 C CA . GLY B 1 229 ? -13.85305 -0.83944 -25.66557 1.000 34.31895 550 GLY B CA 1
ATOM 5040 C C . GLY B 1 229 ? -14.93805 0.10501 -26.16195 1.000 34.24485 550 GLY B C 1
ATOM 5041 O O . GLY B 1 229 ? -14.94184 1.30953 -25.89373 1.000 35.03896 550 GLY B O 1
ATOM 5042 N N . ALA B 1 230 ? -15.88054 -0.46370 -26.90658 1.000 33.88651 551 ALA B N 1
ATOM 5043 C CA . ALA B 1 230 ? -17.04737 0.28432 -27.35690 1.000 34.74724 551 ALA B CA 1
ATOM 5044 C C . ALA B 1 230 ? -17.99803 0.53919 -26.19528 1.000 31.56018 551 ALA B C 1
ATOM 5045 O O . ALA B 1 230 ? -18.00573 -0.19045 -25.20171 1.000 33.13366 551 ALA B O 1
ATOM 5047 N N . PHE B 1 231 ? -18.80933 1.59362 -26.33188 1.000 32.87259 552 PHE B N 1
ATOM 5048 C CA . PHE B 1 231 ? -19.87364 1.85731 -25.36292 1.000 32.06008 552 PHE B CA 1
ATOM 5049 C C . PHE B 1 231 ? -20.69440 0.60495 -25.06597 1.000 35.33887 552 PHE B C 1
ATOM 5050 O O . PHE B 1 231 ? -21.09126 0.37220 -23.91848 1.000 38.18725 552 PHE B O 1
ATOM 5058 N N . TYR B 1 232 ? -20.93213 -0.22856 -26.07788 1.000 30.36050 553 TYR B N 1
ATOM 5059 C CA . TYR B 1 232 ? -21.84928 -1.35115 -25.95940 1.000 35.10420 553 TYR B CA 1
ATOM 5060 C C . TYR B 1 232 ? -21.15366 -2.68495 -25.74440 1.000 31.23259 553 TYR B C 1
ATOM 5061 O O . TYR B 1 232 ? -21.82109 -3.72640 -25.80350 1.000 31.62567 553 TYR B O 1
ATOM 5070 N N . GLY B 1 233 ? -19.84116 -2.69532 -25.51947 1.000 30.81862 554 GLY B N 1
ATOM 5071 C CA . GLY B 1 233 ? -19.17002 -3.92968 -25.17218 1.000 27.27618 554 GLY B CA 1
ATOM 5072 C C . GLY B 1 233 ? -17.68389 -3.93761 -25.46430 1.000 30.29689 554 GLY B C 1
ATOM 5073 O O . GLY B 1 233 ? -17.16418 -3.11084 -26.22250 1.000 28.82159 554 GLY B O 1
ATOM 5074 N N . PRO B 1 234 ? -16.96363 -4.85078 -24.82446 1.000 26.85635 555 PRO B N 1
ATOM 5075 C CA . PRO B 1 234 ? -15.54004 -5.01357 -25.11636 1.000 27.46563 555 PRO B CA 1
ATOM 5076 C C . PRO B 1 234 ? -15.36105 -5.72901 -26.44619 1.000 28.50198 555 PRO B C 1
ATOM 5077 O O . PRO B 1 234 ? -16.28030 -6.35247 -26.97227 1.000 29.72864 555 PRO B O 1
ATOM 5081 N N . LYS B 1 235 ? -14.14337 -5.64659 -26.97034 1.000 27.73852 556 LYS B N 1
ATOM 5082 C CA . LYS B 1 235 ? -13.83300 -6.21947 -28.27191 1.000 26.28795 556 LYS B CA 1
ATOM 5083 C C . LYS B 1 235 ? -12.38391 -6.67705 -28.29652 1.000 31.13354 556 LYS B C 1
ATOM 5084 O O . LYS B 1 235 ? -11.54069 -6.22352 -27.50856 1.000 27.98713 556 LYS B O 1
ATOM 5090 N N . ILE B 1 236 ? -12.11176 -7.58716 -29.21732 1.000 28.17077 557 ILE B N 1
ATOM 5091 C CA . ILE B 1 236 ? -10.76057 -7.97412 -29.57396 1.000 26.10744 557 ILE B CA 1
ATOM 5092 C C . ILE B 1 236 ? -10.45002 -7.34346 -30.92127 1.000 26.86533 557 ILE B C 1
ATOM 5093 O O . ILE B 1 236 ? -11.20339 -7.52351 -31.88807 1.000 25.12059 557 ILE B O 1
ATOM 5098 N N . ASP B 1 237 ? -9.36686 -6.56556 -30.96537 1.000 27.94250 558 ASP B N 1
ATOM 5099 C CA . ASP B 1 237 ? -8.83862 -6.01356 -32.19918 1.000 30.82256 558 ASP B CA 1
ATOM 5100 C C . ASP B 1 237 ? -7.60497 -6.80229 -32.59643 1.000 32.08403 558 ASP B C 1
ATOM 5101 O O . ASP B 1 237 ? -6.80450 -7.18849 -31.73750 1.000 31.12169 558 ASP B O 1
ATOM 5106 N N . ILE B 1 238 ? -7.46803 -7.04576 -33.89628 1.000 29.91343 559 ILE B N 1
ATOM 5107 C CA . ILE B 1 238 ? -6.38012 -7.84402 -34.45887 1.000 33.81957 559 ILE B CA 1
ATOM 5108 C C . ILE B 1 238 ? -5.65961 -6.97857 -35.47761 1.000 35.04018 559 ILE B C 1
ATOM 5109 O O . ILE B 1 238 ? -6.25462 -6.57660 -36.48607 1.000 35.99541 559 ILE B O 1
ATOM 5114 N N . MET B 1 239 ? -4.39026 -6.68329 -35.20922 1.000 34.87655 560 MET B N 1
ATOM 5115 C CA . MET B 1 239 ? -3.54956 -5.89503 -36.09799 1.000 36.08322 560 MET B CA 1
ATOM 5116 C C . MET B 1 239 ? -2.68947 -6.86273 -36.89063 1.000 38.75599 560 MET B C 1
ATOM 5117 O O . MET B 1 239 ? -1.85742 -7.55825 -36.30991 1.000 34.34219 560 MET B O 1
ATOM 5122 N N . LEU B 1 240 ? -2.87653 -6.91153 -38.20479 1.000 32.41640 561 LEU B N 1
ATOM 5123 C CA . LEU B 1 240 ? -2.01631 -7.74463 -39.02352 1.000 33.34469 561 LEU B CA 1
ATOM 5124 C C . LEU B 1 240 ? -0.79764 -6.96435 -39.51143 1.000 36.79127 561 LEU B C 1
ATOM 5125 O O . LEU B 1 240 ? -0.82142 -5.73379 -39.63290 1.000 36.38686 561 LEU B O 1
ATOM 5130 N N . TRP B 1 241 ? 0.27766 -7.70627 -39.78410 1.000 36.08662 562 TRP B N 1
ATOM 5131 C CA . TRP B 1 241 ? 1.52752 -7.17940 -40.32538 1.000 37.78630 562 TRP B CA 1
ATOM 5132 C C . TRP B 1 241 ? 1.78024 -7.80580 -41.69315 1.000 40.24704 562 TRP B C 1
ATOM 5133 O O . TRP B 1 241 ? 1.74081 -9.03365 -41.83078 1.000 37.33436 562 TRP B O 1
ATOM 5144 N N . ASP B 1 242 ? 2.06305 -6.97741 -42.69262 1.000 35.83901 563 ASP B N 1
ATOM 5145 C CA . ASP B 1 242 ? 2.35551 -7.50847 -44.01354 1.000 40.96429 563 ASP B CA 1
ATOM 5146 C C . ASP B 1 242 ? 3.86699 -7.69054 -44.17540 1.000 44.70247 563 ASP B C 1
ATOM 5147 O O . ASP B 1 242 ? 4.66041 -7.36577 -43.28528 1.000 45.68360 563 ASP B O 1
ATOM 5152 N N . ALA B 1 243 ? 4.27544 -8.18425 -45.34768 1.000 45.56797 564 ALA B N 1
ATOM 5153 C CA . ALA B 1 243 ? 5.68277 -8.45487 -45.62801 1.000 43.21418 564 ALA B CA 1
ATOM 5154 C C . ALA B 1 243 ? 6.51483 -7.18634 -45.69817 1.000 42.56824 564 ALA B C 1
ATOM 5155 O O . ALA B 1 243 ? 7.74728 -7.26687 -45.71269 1.000 47.64105 564 ALA B O 1
ATOM 5157 N N . LEU B 1 244 ? 5.87834 -6.02381 -45.73080 1.000 47.19570 565 LEU B N 1
ATOM 5158 C CA . LEU B 1 244 ? 6.57719 -4.74918 -45.69698 1.000 41.65071 565 LEU B CA 1
ATOM 5159 C C . LEU B 1 244 ? 6.67521 -4.18449 -44.29081 1.000 43.89855 565 LEU B C 1
ATOM 5160 O O . LEU B 1 244 ? 7.08089 -3.03086 -44.12387 1.000 42.11909 565 LEU B O 1
ATOM 5165 N N . LYS B 1 245 ? 6.29827 -4.96044 -43.27816 1.000 43.60884 566 LYS B N 1
ATOM 5166 C CA . LYS B 1 245 ? 6.38659 -4.51478 -41.88273 1.000 45.95570 566 LYS B CA 1
ATOM 5167 C C . LYS B 1 245 ? 5.51794 -3.28082 -41.64815 1.000 43.98987 566 LYS B C 1
ATOM 5168 O O . LYS B 1 245 ? 5.88153 -2.36344 -40.91417 1.000 44.49539 566 LYS B O 1
ATOM 5174 N N . ARG B 1 246 ? 4.36616 -3.25135 -42.30756 1.000 44.30177 567 ARG B N 1
ATOM 5175 C CA . ARG B 1 246 ? 3.32925 -2.26474 -42.06082 1.000 42.93402 567 ARG B CA 1
ATOM 5176 C C . ARG B 1 246 ? 2.17366 -2.97225 -41.37653 1.000 44.05698 567 ARG B C 1
ATOM 5177 O O . ARG B 1 246 ? 1.83808 -4.10918 -41.73209 1.000 41.39694 567 ARG B O 1
ATOM 5185 N N . GLN B 1 247 ? 1.55360 -2.30504 -40.41238 1.000 38.32818 568 GLN B N 1
ATOM 5186 C CA . GLN B 1 247 ? 0.40757 -2.89682 -39.74610 1.000 43.53198 568 GLN B CA 1
ATOM 5187 C C . GLN B 1 247 ? -0.90089 -2.31962 -40.28038 1.000 43.22276 568 GLN B C 1
ATOM 5188 O O . GLN B 1 247 ? -0.95733 -1.18324 -40.76059 1.000 41.57704 568 GLN B O 1
ATOM 5194 N N . HIS B 1 248 ? -1.95023 -3.13996 -40.19658 1.000 34.74135 569 HIS B N 1
ATOM 5195 C CA . HIS B 1 248 ? -3.28243 -2.83423 -40.69559 1.000 40.59235 569 HIS B CA 1
ATOM 5196 C C . HIS B 1 248 ? -4.30258 -3.41626 -39.73020 1.000 41.04298 569 HIS B C 1
ATOM 5197 O O . HIS B 1 248 ? -4.15325 -4.55735 -39.28868 1.000 40.80460 569 HIS B O 1
ATOM 5204 N N . GLN B 1 249 ? -5.35420 -2.65758 -39.43002 1.000 41.80672 570 GLN B N 1
ATOM 5205 C CA . GLN B 1 249 ? -6.40312 -3.11714 -38.51888 1.000 36.72522 570 GLN B CA 1
ATOM 5206 C C . GLN B 1 249 ? -7.57320 -3.63558 -39.35646 1.000 39.80635 570 GLN B C 1
ATOM 5207 O O . GLN B 1 249 ? -8.51057 -2.90310 -39.66065 1.000 44.84831 570 GLN B O 1
ATOM 5209 N N . CYS B 1 250 ? -7.52110 -4.91665 -39.73104 1.000 32.45789 571 CYS B N 1
ATOM 5210 C CA . CYS B 1 250 ? -8.55548 -5.51747 -40.56922 1.000 36.10760 571 CYS B CA 1
ATOM 5211 C C . CYS B 1 250 ? -9.57057 -6.34403 -39.79735 1.000 37.67255 571 CYS B C 1
ATOM 5212 O O . CYS B 1 250 ? -10.73605 -6.42360 -40.21204 1.000 37.82599 571 CYS B O 1
ATOM 5215 N N . GLY B 1 251 ? -9.15908 -6.99283 -38.71770 1.000 33.51052 572 GLY B N 1
ATOM 5216 C CA . GLY B 1 251 ? -9.98434 -7.98418 -38.04428 1.000 31.41897 572 GLY B CA 1
ATOM 5217 C C . GLY B 1 251 ? -10.50373 -7.44279 -36.72635 1.000 32.79125 572 GLY B C 1
ATOM 5218 O O . GLY B 1 251 ? -9.80095 -6.70287 -36.02863 1.000 30.04989 572 GLY B O 1
ATOM 5219 N N . THR B 1 252 ? -11.74243 -7.80021 -36.40123 1.000 29.42929 573 THR B N 1
ATOM 5220 C CA A THR B 1 252 ? -12.29501 -7.45739 -35.10442 0.571 28.08824 573 THR B CA 1
ATOM 5221 C CA B THR B 1 252 ? -12.35607 -7.41339 -35.13383 0.429 28.08497 573 THR B CA 1
ATOM 5222 C C . THR B 1 252 ? -13.30636 -8.51440 -34.68692 1.000 27.65145 573 THR B C 1
ATOM 5223 O O . THR B 1 252 ? -13.90710 -9.20849 -35.51876 1.000 25.12511 573 THR B O 1
ATOM 5230 N N . ILE B 1 253 ? -13.45135 -8.64766 -33.37339 1.000 26.63151 574 ILE B N 1
ATOM 5231 C CA . ILE B 1 253 ? -14.44312 -9.48991 -32.73102 1.000 21.27790 574 ILE B CA 1
ATOM 5232 C C . ILE B 1 253 ? -15.04372 -8.62314 -31.64330 1.000 27.20899 574 ILE B C 1
ATOM 5233 O O . ILE B 1 253 ? -14.38495 -8.36766 -30.62611 1.000 26.35051 574 ILE B O 1
ATOM 5238 N N . GLN B 1 254 ? -16.28216 -8.17532 -31.84050 1.000 27.45468 575 GLN B N 1
ATOM 5239 C CA . GLN B 1 254 ? -16.86570 -7.10976 -31.03723 1.000 29.57851 575 GLN B CA 1
ATOM 5240 C C . GLN B 1 254 ? -18.14550 -7.59488 -30.36081 1.000 31.89942 575 GLN B C 1
ATOM 5241 O O . GLN B 1 254 ? -19.09602 -7.99870 -31.03960 1.000 25.85583 575 GLN B O 1
ATOM 5247 N N . LEU B 1 255 ? -18.16803 -7.55800 -29.02254 1.000 26.65516 576 LEU B N 1
ATOM 5248 C CA . LEU B 1 255 ? -19.36876 -7.90333 -28.27561 1.000 25.22796 576 LEU B CA 1
ATOM 5249 C C . LEU B 1 255 ? -20.33829 -6.72349 -28.26236 1.000 27.97047 576 LEU B C 1
ATOM 5250 O O . LEU B 1 255 ? -19.92757 -5.56130 -28.23722 1.000 30.63922 576 LEU B O 1
ATOM 5255 N N . ASP B 1 256 ? -21.63876 -7.02508 -28.23592 1.000 27.70189 577 ASP B N 1
ATOM 5256 C CA . ASP B 1 256 ? -22.66343 -5.98524 -28.32822 1.000 28.48291 577 ASP B CA 1
ATOM 5257 C C . ASP B 1 256 ? -23.86154 -6.37657 -27.47251 1.000 34.36022 577 ASP B C 1
ATOM 5258 O O . ASP B 1 256 ? -24.62853 -7.27550 -27.84580 1.000 32.37163 577 ASP B O 1
ATOM 5263 N N . PHE B 1 257 ? -24.03370 -5.67670 -26.34114 1.000 31.52875 578 PHE B N 1
ATOM 5264 C CA . PHE B 1 257 ? -25.16415 -5.85878 -25.44214 1.000 31.86433 578 PHE B CA 1
ATOM 5265 C C . PHE B 1 257 ? -26.23380 -4.80004 -25.63848 1.000 31.26437 578 PHE B C 1
ATOM 5266 O O . PHE B 1 257 ? -27.23263 -4.80261 -24.91175 1.000 32.52725 578 PHE B O 1
ATOM 5274 N N . GLN B 1 258 ? -26.05625 -3.89773 -26.60032 1.000 30.87814 579 GLN B N 1
ATOM 5275 C CA . GLN B 1 258 ? -27.01006 -2.81489 -26.80451 1.000 36.28802 579 GLN B CA 1
ATOM 5276 C C . GLN B 1 258 ? -28.00983 -3.08981 -27.92503 1.000 32.41670 579 GLN B C 1
ATOM 5277 O O . GLN B 1 258 ? -29.21158 -2.86983 -27.74069 1.000 33.15009 579 GLN B O 1
ATOM 5283 N N . LEU B 1 259 ? -27.53846 -3.51328 -29.09978 1.000 32.18616 580 LEU B N 1
ATOM 5284 C CA . LEU B 1 259 ? -28.46553 -3.84495 -30.18149 1.000 36.98378 580 LEU B CA 1
ATOM 5285 C C . LEU B 1 259 ? -29.53802 -4.84621 -29.76181 1.000 33.54400 580 LEU B C 1
ATOM 5286 O O . LEU B 1 259 ? -30.70980 -4.62484 -30.11177 1.000 34.76960 580 LEU B O 1
ATOM 5291 N N . PRO B 1 260 ? -29.23416 -5.92423 -29.01878 1.000 32.41018 581 PRO B N 1
ATOM 5292 C CA . PRO B 1 260 ? -30.31409 -6.78270 -28.50625 1.000 32.76062 581 PRO B CA 1
ATOM 5293 C C . PRO B 1 260 ? -31.40134 -6.01792 -27.79186 1.000 37.71743 581 PRO B C 1
ATOM 5294 O O . PRO B 1 260 ? -32.57882 -6.39798 -27.87205 1.000 38.70407 581 PRO B O 1
ATOM 5298 N N . ILE B 1 261 ? -31.04985 -4.94203 -27.09393 1.000 36.05334 582 ILE B N 1
ATOM 5299 C CA . ILE B 1 261 ? -32.06943 -4.14979 -26.41918 1.000 38.93212 582 ILE B CA 1
ATOM 5300 C C . ILE B 1 261 ? -32.79528 -3.25240 -27.41249 1.000 36.80390 582 ILE B C 1
ATOM 5301 O O . ILE B 1 261 ? -34.02419 -3.15556 -27.39252 1.000 38.38415 582 ILE B O 1
ATOM 5306 N N . ARG B 1 262 ? -32.04607 -2.56432 -28.27670 1.000 35.93406 583 ARG B N 1
ATOM 5307 C CA . ARG B 1 262 ? -32.67188 -1.60821 -29.18210 1.000 39.45765 583 ARG B CA 1
ATOM 5308 C C . ARG B 1 262 ? -33.72725 -2.28411 -30.05090 1.000 37.34748 583 ARG B C 1
ATOM 5309 O O . ARG B 1 262 ? -34.79830 -1.72209 -30.27792 1.000 39.15930 583 ARG B O 1
ATOM 5317 N N . PHE B 1 263 ? -33.45309 -3.50089 -30.51519 1.000 36.29103 584 PHE B N 1
ATOM 5318 C CA . PHE B 1 263 ? -34.36790 -4.22900 -31.38440 1.000 40.13296 584 PHE B CA 1
ATOM 5319 C C . PHE B 1 263 ? -35.26221 -5.19714 -30.62076 1.000 40.64634 584 PHE B C 1
ATOM 5320 O O . PHE B 1 263 ? -35.98388 -5.98644 -31.24598 1.000 37.73798 584 PHE B O 1
ATOM 5328 N N . ASN B 1 264 ? -35.22275 -5.14845 -29.28719 1.000 39.24118 585 ASN B N 1
ATOM 5329 C CA . ASN B 1 264 ? -36.02828 -6.01065 -28.42044 1.000 41.64090 585 ASN B CA 1
ATOM 5330 C C . ASN B 1 264 ? -35.87425 -7.48091 -28.82059 1.000 40.58670 585 ASN B C 1
ATOM 5331 O O . ASN B 1 264 ? -36.84461 -8.23506 -28.92741 1.000 42.66776 585 ASN B O 1
ATOM 5336 N N . LEU B 1 265 ? -34.62257 -7.88889 -29.03475 1.000 36.06978 586 LEU B N 1
ATOM 5337 C CA . LEU B 1 265 ? -34.33554 -9.27538 -29.37870 1.000 36.95346 586 LEU B CA 1
ATOM 5338 C C . LEU B 1 265 ? -34.53163 -10.17560 -28.16544 1.000 44.43762 586 LEU B C 1
ATOM 5339 O O . LEU B 1 265 ? -34.08503 -9.84999 -27.06013 1.000 38.52034 586 LEU B O 1
ATOM 5344 N N . GLN B 1 266 ? -35.22180 -11.30048 -28.36847 1.000 39.63834 587 GLN B N 1
ATOM 5345 C CA . GLN B 1 266 ? -35.49185 -12.25572 -27.30320 1.000 46.94382 587 GLN B CA 1
ATOM 5346 C C . GLN B 1 266 ? -35.46290 -13.67097 -27.86221 1.000 48.86907 587 GLN B C 1
ATOM 5347 O O . GLN B 1 266 ? -35.74043 -13.88647 -29.04496 1.000 51.62069 587 GLN B O 1
ATOM 5353 N N . TYR B 1 267 ? -35.13330 -14.63694 -27.00206 1.000 46.71778 588 TYR B N 1
ATOM 5354 C CA . TYR B 1 267 ? -35.30830 -16.04846 -27.32217 1.000 50.33720 588 TYR B CA 1
ATOM 5355 C C . TYR B 1 267 ? -35.80671 -16.79175 -26.08776 1.000 55.89403 588 TYR B C 1
ATOM 5356 O O . TYR B 1 267 ? -35.50311 -16.40999 -24.95452 1.000 53.35415 588 TYR B O 1
ATOM 5365 N N . ARG B 1 268 ? -36.57992 -17.85664 -26.31611 1.000 56.28772 589 ARG B N 1
ATOM 5366 C CA . ARG B 1 268 ? -37.11766 -18.65956 -25.22141 1.000 62.91967 589 ARG B CA 1
ATOM 5367 C C . ARG B 1 268 ? -36.07318 -19.65923 -24.73789 1.000 63.81919 589 ARG B C 1
ATOM 5368 O O . ARG B 1 268 ? -35.36482 -20.26924 -25.54213 1.000 60.76611 589 ARG B O 1
ATOM 5370 N N . THR B 1 269 ? -35.99701 -19.83905 -23.41471 1.000 71.20695 590 THR B N 1
ATOM 5371 C CA . THR B 1 269 ? -34.88736 -20.52437 -22.76382 1.000 71.89673 590 THR B CA 1
ATOM 5372 C C . THR B 1 269 ? -35.20850 -21.98844 -22.45073 1.000 79.32756 590 THR B C 1
ATOM 5373 O O . THR B 1 269 ? -36.29083 -22.50606 -22.74538 1.000 79.53307 590 THR B O 1
ATOM 5377 N N . ASP B 1 270 ? -34.23066 -22.65468 -21.82256 1.000 79.72266 591 ASP B N 1
ATOM 5378 C CA . ASP B 1 270 ? -34.40064 -24.04023 -21.39123 1.000 81.02132 591 ASP B CA 1
ATOM 5379 C C . ASP B 1 270 ? -35.49701 -24.16253 -20.33805 1.000 89.85186 591 ASP B C 1
ATOM 5380 O O . ASP B 1 270 ? -36.36930 -25.03397 -20.43113 1.000 92.88243 591 ASP B O 1
ATOM 5382 N N . GLU B 1 271 ? -35.46945 -23.29846 -19.32716 1.000 89.29936 592 GLU B N 1
ATOM 5383 C CA . GLU B 1 271 ? -36.41718 -23.38708 -18.21663 1.000 92.88080 592 GLU B CA 1
ATOM 5384 C C . GLU B 1 271 ? -37.78093 -22.78299 -18.54901 1.000 92.17338 592 GLU B C 1
ATOM 5385 O O . GLU B 1 271 ? -38.26803 -22.89572 -19.67300 1.000 94.64132 592 GLU B O 1
ATOM 5387 N N . LEU B 1 297 ? -38.74507 -7.14350 -21.17980 1.000 66.44623 618 LEU B N 1
ATOM 5388 C CA . LEU B 1 297 ? -38.30046 -8.44976 -21.65211 1.000 65.34157 618 LEU B CA 1
ATOM 5389 C C . LEU B 1 297 ? -39.52848 -9.31973 -21.85872 1.000 73.25827 618 LEU B C 1
ATOM 5390 O O . LEU B 1 297 ? -40.37287 -8.99162 -22.69784 1.000 72.59256 618 LEU B O 1
ATOM 5395 N N . LYS B 1 298 ? -39.62472 -10.40090 -21.07493 1.000 71.40742 619 LYS B N 1
ATOM 5396 C CA . LYS B 1 298 ? -40.69738 -11.38930 -21.16410 1.000 72.12824 619 LYS B CA 1
ATOM 5397 C C . LYS B 1 298 ? -40.36016 -12.59806 -20.29999 1.000 71.44159 619 LYS B C 1
ATOM 5398 O O . LYS B 1 298 ? -39.19617 -13.00953 -20.23265 1.000 72.05378 619 LYS B O 1
ATOM 5404 N N . GLN B 1 299 ? -41.36748 -13.18172 -19.65366 1.000 75.56367 620 GLN B N 1
ATOM 5405 C CA . GLN B 1 299 ? -41.14850 -14.34488 -18.80208 1.000 73.38440 620 GLN B CA 1
ATOM 5406 C C . GLN B 1 299 ? -40.67796 -15.53444 -19.63211 1.000 69.33859 620 GLN B C 1
ATOM 5407 O O . GLN B 1 299 ? -41.26179 -15.84910 -20.67295 1.000 71.23772 620 GLN B O 1
ATOM 5409 N N . GLY B 1 300 ? -39.62042 -16.19786 -19.16822 1.000 69.24262 621 GLY B N 1
ATOM 5410 C CA . GLY B 1 300 ? -39.07832 -17.34238 -19.87232 1.000 66.69431 621 GLY B CA 1
ATOM 5411 C C . GLY B 1 300 ? -38.25297 -17.02014 -21.09767 1.000 67.07010 621 GLY B C 1
ATOM 5412 O O . GLY B 1 300 ? -37.92653 -17.93597 -21.86411 1.000 68.77467 621 GLY B O 1
ATOM 5413 N N . TYR B 1 301 ? -37.90764 -15.75283 -21.31410 1.000 64.71137 622 TYR B N 1
ATOM 5414 C CA . TYR B 1 301 ? -37.10983 -15.34276 -22.45816 1.000 61.62348 622 TYR B CA 1
ATOM 5415 C C . TYR B 1 301 ? -35.88873 -14.57591 -21.98057 1.000 59.05818 622 TYR B C 1
ATOM 5416 O O . TYR B 1 301 ? -35.91851 -13.92670 -20.93232 1.000 55.32608 622 TYR B O 1
ATOM 5425 N N . ARG B 1 302 ? -34.81444 -14.65449 -22.76492 1.000 51.25707 623 ARG B N 1
ATOM 5426 C CA . ARG B 1 302 ? -33.59593 -13.90934 -22.49435 1.000 48.11576 623 ARG B CA 1
ATOM 5427 C C . ARG B 1 302 ? -33.12038 -13.23070 -23.76846 1.000 48.06631 623 ARG B C 1
ATOM 5428 O O . ARG B 1 302 ? -33.46413 -13.63352 -24.88425 1.000 46.44721 623 ARG B O 1
ATOM 5436 N N . ARG B 1 303 ? -32.32731 -12.19280 -23.59133 1.000 41.44561 624 ARG B N 1
ATOM 5437 C CA . ARG B 1 303 ? -31.79715 -11.53868 -24.77203 1.000 40.89478 624 ARG B CA 1
ATOM 5438 C C . ARG B 1 303 ? -30.56073 -12.28092 -25.26715 1.000 41.10606 624 ARG B C 1
ATOM 5439 O O . ARG B 1 303 ? -29.77429 -12.78263 -24.46816 1.000 36.84771 624 ARG B O 1
ATOM 5447 N N . PRO B 1 304 ? -30.36745 -12.38616 -26.57306 1.000 37.36775 625 PRO B N 1
ATOM 5448 C CA . PRO B 1 304 ? -29.09714 -12.89815 -27.07382 1.000 31.66020 625 PRO B CA 1
ATOM 5449 C C . PRO B 1 304 ? -28.04363 -11.81646 -26.95292 1.000 30.10750 625 PRO B C 1
ATOM 5450 O O . PRO B 1 304 ? -28.34347 -10.63965 -26.73674 1.000 30.44875 625 PRO B O 1
ATOM 5454 N N . VAL B 1 305 ? -26.80699 -12.23984 -27.10180 1.000 29.11280 626 VAL B N 1
ATOM 5455 C CA . VAL B 1 305 ? -25.67610 -11.34143 -27.27935 1.000 28.32358 626 VAL B CA 1
ATOM 5456 C C . VAL B 1 305 ? -25.31079 -11.35052 -28.75675 1.000 27.82580 626 VAL B C 1
ATOM 5457 O O . VAL B 1 305 ? -25.38922 -12.39758 -29.40356 1.000 28.93508 626 VAL B O 1
ATOM 5461 N N . ILE B 1 306 ? -24.89561 -10.20014 -29.29112 1.000 28.10814 627 ILE B N 1
ATOM 5462 C CA . ILE B 1 306 ? -24.42320 -10.10296 -30.67048 1.000 27.67430 627 ILE B CA 1
ATOM 5463 C C . ILE B 1 306 ? -22.90773 -9.97968 -30.67212 1.000 33.10240 627 ILE B C 1
ATOM 5464 O O . ILE B 1 306 ? -22.33466 -9.18748 -29.91427 1.000 31.13291 627 ILE B O 1
ATOM 5469 N N . ILE B 1 307 ? -22.25826 -10.76872 -31.51166 1.000 28.10469 628 ILE B N 1
ATOM 5470 C CA . ILE B 1 307 ? -20.83477 -10.65476 -31.75994 1.000 22.89360 628 ILE B CA 1
ATOM 5471 C C . ILE B 1 307 ? -20.67959 -10.17971 -33.19075 1.000 26.57215 628 ILE B C 1
ATOM 5472 O O . ILE B 1 307 ? -20.98777 -10.92778 -34.12837 1.000 26.09222 628 ILE B O 1
ATOM 5477 N N . HIS B 1 308 ? -20.24024 -8.93297 -33.38084 1.000 24.50274 629 HIS B N 1
ATOM 5478 C CA . HIS B 1 308 ? -19.89319 -8.49134 -34.72382 1.000 24.20499 629 HIS B CA 1
ATOM 5479 C C . HIS B 1 308 ? -18.48794 -8.99463 -35.01454 1.000 28.02381 629 HIS B C 1
ATOM 5480 O O . HIS B 1 308 ? -17.64564 -9.05910 -34.11182 1.000 24.58716 629 HIS B O 1
ATOM 5487 N N . ARG B 1 309 ? -18.23443 -9.39778 -36.26179 1.000 20.52711 630 ARG B N 1
ATOM 5488 C CA . ARG B 1 309 ? -16.88052 -9.84860 -36.55746 1.000 19.83372 630 ARG B CA 1
ATOM 5489 C C . ARG B 1 309 ? -16.59783 -9.72833 -38.04883 1.000 26.00420 630 ARG B C 1
ATOM 5490 O O . ARG B 1 309 ? -17.50736 -9.80679 -38.89005 1.000 24.22762 630 ARG B O 1
ATOM 5498 N N . ALA B 1 310 ? -15.32624 -9.50105 -38.35198 1.000 24.04782 631 ALA B N 1
ATOM 5499 C CA . ALA B 1 310 ? -14.82837 -9.45277 -39.71544 1.000 26.87009 631 ALA B CA 1
ATOM 5500 C C . ALA B 1 310 ? -13.37780 -9.89875 -39.67629 1.000 29.98432 631 ALA B C 1
ATOM 5501 O O . ALA B 1 310 ? -12.69940 -9.76885 -38.64868 1.000 22.38633 631 ALA B O 1
ATOM 5503 N N . ILE B 1 311 ? -12.92392 -10.46862 -40.78969 1.000 24.69226 632 ILE B N 1
ATOM 5504 C CA . ILE B 1 311 ? -11.56805 -10.98884 -40.86434 1.000 24.14822 632 ILE B CA 1
ATOM 5505 C C . ILE B 1 311 ? -10.82399 -10.21478 -41.93500 1.000 25.79628 632 ILE B C 1
ATOM 5506 O O . ILE B 1 311 ? -9.79251 -9.58534 -41.66861 1.000 27.48142 632 ILE B O 1
ATOM 5511 N N . LEU B 1 312 ? -11.33271 -10.26688 -43.16982 1.000 21.80117 633 LEU B N 1
ATOM 5512 C CA . LEU B 1 312 ? -10.71620 -9.47953 -44.22209 1.000 25.71268 633 LEU B CA 1
ATOM 5513 C C . LEU B 1 312 ? -10.88220 -7.98997 -43.94674 1.000 24.73115 633 LEU B C 1
ATOM 5514 O O . LEU B 1 312 ? -10.03126 -7.19713 -44.34777 1.000 29.95396 633 LEU B O 1
ATOM 5519 N N . GLY B 1 313 ? -11.94728 -7.59032 -43.26376 1.000 24.29578 634 GLY B N 1
ATOM 5520 C CA . GLY B 1 313 ? -12.21639 -6.17979 -43.11999 1.000 24.57215 634 GLY B CA 1
ATOM 5521 C C . GLY B 1 313 ? -13.13770 -5.76446 -44.25533 1.000 28.98931 634 GLY B C 1
ATOM 5522 O O . GLY B 1 313 ? -14.31566 -6.08740 -44.23741 1.000 40.71275 634 GLY B O 1
ATOM 5523 N N . SER B 1 314 ? -12.60033 -5.11730 -45.27631 1.000 30.09019 635 SER B N 1
ATOM 5524 C CA . SER B 1 314 ? -13.30494 -5.00056 -46.54559 1.000 30.90535 635 SER B CA 1
ATOM 5525 C C . SER B 1 314 ? -12.49674 -5.71645 -47.61439 1.000 30.90213 635 SER B C 1
ATOM 5526 O O . SER B 1 314 ? -11.25947 -5.76014 -47.55970 1.000 29.91629 635 SER B O 1
ATOM 5529 N N . VAL B 1 315 ? -13.20618 -6.32024 -48.55703 1.000 29.75819 636 VAL B N 1
ATOM 5530 C CA . VAL B 1 315 ? -12.52091 -6.93304 -49.67989 1.000 30.29321 636 VAL B CA 1
ATOM 5531 C C . VAL B 1 315 ? -11.66100 -5.89683 -50.37706 1.000 26.74268 636 VAL B C 1
ATOM 5532 O O . VAL B 1 315 ? -10.52159 -6.17807 -50.76994 1.000 28.38759 636 VAL B O 1
ATOM 5536 N N . GLU B 1 316 ? -12.16726 -4.66778 -50.48241 1.000 24.33702 637 GLU B N 1
ATOM 5537 C CA . GLU B 1 316 ? -11.40042 -3.59314 -51.10256 1.000 27.54131 637 GLU B CA 1
ATOM 5538 C C . GLU B 1 316 ? -10.05996 -3.40173 -50.39704 1.000 31.06114 637 GLU B C 1
ATOM 5539 O O . GLU B 1 316 ? -8.99773 -3.42894 -51.03451 1.000 24.56429 637 GLU B O 1
ATOM 5545 N N . ARG B 1 317 ? -10.08632 -3.20299 -49.07728 1.000 26.66149 638 ARG B N 1
ATOM 5546 C CA A ARG B 1 317 ? -8.84034 -2.92554 -48.37211 0.500 31.28548 638 ARG B CA 1
ATOM 5547 C CA B ARG B 1 317 ? -8.84122 -2.92637 -48.36418 0.500 31.27848 638 ARG B CA 1
ATOM 5548 C C . ARG B 1 317 ? -7.93934 -4.15252 -48.34741 1.000 26.87184 638 ARG B C 1
ATOM 5549 O O . ARG B 1 317 ? -6.74001 -4.04355 -48.60541 1.000 26.62517 638 ARG B O 1
ATOM 5564 N N . MET B 1 318 ? -8.50729 -5.33533 -48.07444 1.000 26.64046 639 MET B N 1
ATOM 5565 C CA . MET B 1 318 ? -7.69563 -6.54657 -48.07951 1.000 26.26485 639 MET B CA 1
ATOM 5566 C C . MET B 1 318 ? -7.02876 -6.76012 -49.43522 1.000 30.15175 639 MET B C 1
ATOM 5567 O O . MET B 1 318 ? -5.83243 -7.07382 -49.49769 1.000 32.50155 639 MET B O 1
ATOM 5572 N N . SER B 1 319 ? -7.77189 -6.55885 -50.53132 1.000 27.53568 640 SER B N 1
ATOM 5573 C CA . SER B 1 319 ? -7.17696 -6.68135 -51.86062 1.000 26.76262 640 SER B CA 1
ATOM 5574 C C . SER B 1 319 ? -5.93029 -5.80380 -51.98301 1.000 27.62026 640 SER B C 1
ATOM 5575 O O . SER B 1 319 ? -4.88195 -6.25944 -52.44706 1.000 25.69358 640 SER B O 1
ATOM 5578 N N . ALA B 1 320 ? -6.03704 -4.53504 -51.57723 1.000 24.06870 641 ALA B N 1
ATOM 5579 C CA . ALA B 1 320 ? -4.92151 -3.60475 -51.71663 1.000 28.37442 641 ALA B CA 1
ATOM 5580 C C . ALA B 1 320 ? -3.72611 -4.04870 -50.88102 1.000 28.77640 641 ALA B C 1
ATOM 5581 O O . ALA B 1 320 ? -2.58247 -4.03107 -51.35159 1.000 27.18390 641 ALA B O 1
ATOM 5583 N N . VAL B 1 321 ? -3.97085 -4.41384 -49.62289 1.000 27.78847 642 VAL B N 1
ATOM 5584 C CA . VAL B 1 321 ? -2.88915 -4.88147 -48.75498 1.000 29.56520 642 VAL B CA 1
ATOM 5585 C C . VAL B 1 321 ? -2.20582 -6.09564 -49.37770 1.000 30.88033 642 VAL B C 1
ATOM 5586 O O . VAL B 1 321 ? -0.97407 -6.16761 -49.45847 1.000 28.29752 642 VAL B O 1
ATOM 5590 N N . ILE B 1 322 ? -3.00124 -7.05655 -49.85217 1.000 26.28756 643 ILE B N 1
ATOM 5591 C CA . ILE B 1 322 ? -2.42509 -8.28384 -50.39968 1.000 30.15878 643 ILE B CA 1
ATOM 5592 C C . ILE B 1 322 ? -1.58822 -7.98151 -51.63188 1.000 29.87727 643 ILE B C 1
ATOM 5593 O O . ILE B 1 322 ? -0.50279 -8.54688 -51.81402 1.000 32.94532 643 ILE B O 1
ATOM 5598 N N . LEU B 1 323 ? -2.06911 -7.08237 -52.49404 1.000 27.35854 644 LEU B N 1
ATOM 5599 C CA . LEU B 1 323 ? -1.27883 -6.72796 -53.66812 1.000 31.22613 644 LEU B CA 1
ATOM 5600 C C . LEU B 1 323 ? 0.02962 -6.05318 -53.25957 1.000 32.98319 644 LEU B C 1
ATOM 5601 O O . LEU B 1 323 ? 1.08768 -6.35911 -53.81326 1.000 30.53422 644 LEU B O 1
ATOM 5606 N N . GLU B 1 324 ? -0.02294 -5.13112 -52.29547 1.000 28.60824 645 GLU B N 1
ATOM 5607 C CA . GLU B 1 324 ? 1.20162 -4.46066 -51.85789 1.000 39.27128 645 GLU B CA 1
ATOM 5608 C C . GLU B 1 324 ? 2.13784 -5.44569 -51.16631 1.000 36.24050 645 GLU B C 1
ATOM 5609 O O . GLU B 1 324 ? 3.32974 -5.50723 -51.47472 1.000 37.25124 645 GLU B O 1
ATOM 5615 N N . HIS B 1 325 ? 1.59095 -6.23452 -50.23841 1.000 37.08446 646 HIS B N 1
ATOM 5616 C CA . HIS B 1 325 ? 2.26228 -7.36732 -49.60254 1.000 36.98545 646 HIS B CA 1
ATOM 5617 C C . HIS B 1 325 ? 3.11691 -8.18333 -50.57150 1.000 38.45635 646 HIS B C 1
ATOM 5618 O O . HIS B 1 325 ? 4.27102 -8.51353 -50.28142 1.000 33.53944 646 HIS B O 1
ATOM 5625 N N . THR B 1 326 ? 2.55369 -8.53221 -51.72714 1.000 34.85391 647 THR B N 1
ATOM 5626 C CA . THR B 1 326 ? 3.20632 -9.42174 -52.67427 1.000 33.74558 647 THR B CA 1
ATOM 5627 C C . THR B 1 326 ? 3.87035 -8.69280 -53.82745 1.000 33.43952 647 THR B C 1
ATOM 5628 O O . THR B 1 326 ? 4.41931 -9.35169 -54.71682 1.000 31.45480 647 THR B O 1
ATOM 5632 N N . GLY B 1 327 ? 3.79724 -7.36612 -53.87105 1.000 32.82273 648 GLY B N 1
ATOM 5633 C CA . GLY B 1 327 ? 4.21492 -6.67193 -55.07443 1.000 35.61801 648 GLY B CA 1
ATOM 5634 C C . GLY B 1 327 ? 3.45687 -7.11540 -56.30574 1.000 37.50673 648 GLY B C 1
ATOM 5635 O O . GLY B 1 327 ? 3.98532 -7.03793 -57.41884 1.000 37.18385 648 GLY B O 1
ATOM 5636 N N . GLY B 1 328 ? 2.22496 -7.58738 -56.13595 1.000 31.75769 649 GLY B N 1
ATOM 5637 C CA . GLY B 1 328 ? 1.47017 -8.05979 -57.26425 1.000 31.45722 649 GLY B CA 1
ATOM 5638 C C . GLY B 1 328 ? 1.78046 -9.47129 -57.70086 1.000 34.54390 649 GLY B C 1
ATOM 5639 O O . GLY B 1 328 ? 1.25721 -9.90338 -58.73257 1.000 35.76499 649 GLY B O 1
ATOM 5640 N N . LYS B 1 329 ? 2.60724 -10.21315 -56.96129 1.000 32.66397 650 LYS B N 1
ATOM 5641 C CA . LYS B 1 329 ? 2.90581 -11.60442 -57.31229 1.000 31.00847 650 LYS B CA 1
ATOM 5642 C C . LYS B 1 329 ? 2.01537 -12.48267 -56.43460 1.000 36.89018 650 LYS B C 1
ATOM 5643 O O . LYS B 1 329 ? 2.38665 -12.88485 -55.33310 1.000 32.92020 650 LYS B O 1
ATOM 5649 N N . LEU B 1 330 ? 0.80447 -12.76377 -56.93298 1.000 30.45253 651 LEU B N 1
ATOM 5650 C CA . LEU B 1 330 ? -0.18549 -13.44628 -56.12379 1.000 30.72756 651 LEU B CA 1
ATOM 5651 C C . LEU B 1 330 ? 0.07151 -14.95326 -56.09960 1.000 30.90970 651 LEU B C 1
ATOM 5652 O O . LEU B 1 330 ? 0.57524 -15.51850 -57.07254 1.000 34.45257 651 LEU B O 1
ATOM 5657 N N . PRO B 1 331 ? -0.27352 -15.62939 -55.00376 1.000 29.68809 652 PRO B N 1
ATOM 5658 C CA . PRO B 1 331 ? -0.20632 -17.09189 -54.99630 1.000 31.10327 652 PRO B CA 1
ATOM 5659 C C . PRO B 1 331 ? -1.26493 -17.67144 -55.92564 1.000 30.15296 652 PRO B C 1
ATOM 5660 O O . PRO B 1 331 ? -2.27138 -17.02931 -56.23470 1.000 26.54602 652 PRO B O 1
ATOM 5664 N N . PHE B 1 332 ? -1.02187 -18.91741 -56.34967 1.000 30.92570 653 PHE B N 1
ATOM 5665 C CA . PHE B 1 332 ? -1.78139 -19.50858 -57.45167 1.000 29.98448 653 PHE B CA 1
ATOM 5666 C C . PHE B 1 332 ? -3.27700 -19.43750 -57.20340 1.000 30.67483 653 PHE B C 1
ATOM 5667 O O . PHE B 1 332 ? -4.04994 -19.08511 -58.10063 1.000 30.12636 653 PHE B O 1
ATOM 5675 N N . TRP B 1 333 ? -3.70783 -19.75417 -55.98038 1.000 31.59570 654 TRP B N 1
ATOM 5676 C CA . TRP B 1 333 ? -5.13979 -19.88425 -55.73157 1.000 34.26513 654 TRP B CA 1
ATOM 5677 C C . TRP B 1 333 ? -5.87119 -18.54339 -55.71421 1.000 33.22266 654 TRP B C 1
ATOM 5678 O O . TRP B 1 333 ? -7.09015 -18.52310 -55.88178 1.000 34.91851 654 TRP B O 1
ATOM 5689 N N . LEU B 1 334 ? -5.16124 -17.42858 -55.53189 1.000 31.01403 655 LEU B N 1
ATOM 5690 C CA . LEU B 1 334 ? -5.74443 -16.08640 -55.57435 1.000 31.72924 655 LEU B CA 1
ATOM 5691 C C . LEU B 1 334 ? -5.55593 -15.38552 -56.91000 1.000 29.32457 655 LEU B C 1
ATOM 5692 O O . LEU B 1 334 ? -6.27568 -14.42787 -57.20540 1.000 25.67365 655 LEU B O 1
ATOM 5697 N N . SER B 1 335 ? -4.57335 -15.79354 -57.67152 1.000 29.75573 656 SER B N 1
ATOM 5698 C CA . SER B 1 335 ? -4.19740 -15.06985 -58.87510 1.000 29.04249 656 SER B CA 1
ATOM 5699 C C . SER B 1 335 ? -5.30994 -15.12165 -59.91380 1.000 25.61544 656 SER B C 1
ATOM 5700 O O . SER B 1 335 ? -5.88083 -16.18722 -60.15324 1.000 27.14041 656 SER B O 1
ATOM 5703 N N . PRO B 1 336 ? -5.64010 -14.00330 -60.55320 1.000 27.55252 657 PRO B N 1
ATOM 5704 C CA . PRO B 1 336 ? -6.55484 -14.04572 -61.69684 1.000 27.79409 657 PRO B CA 1
ATOM 5705 C C . PRO B 1 336 ? -5.86424 -14.42777 -62.99413 1.000 28.26765 657 PRO B C 1
ATOM 5706 O O . PRO B 1 336 ? -6.51645 -14.45260 -64.04636 1.000 26.65709 657 PRO B O 1
ATOM 5710 N N . ARG B 1 337 ? -4.55125 -14.68298 -62.95767 1.000 25.40140 658 ARG B N 1
ATOM 5711 C CA . ARG B 1 337 ? -3.77223 -15.00235 -64.15606 1.000 27.21333 658 ARG B CA 1
ATOM 5712 C C . ARG B 1 337 ? -2.90864 -16.21625 -63.80589 1.000 27.22616 658 ARG B C 1
ATOM 5713 O O . ARG B 1 337 ? -1.73178 -16.10100 -63.46247 1.000 25.90390 658 ARG B O 1
ATOM 5721 N N . GLN B 1 338 ? -3.52153 -17.40203 -63.86634 1.000 24.17656 659 GLN B N 1
ATOM 5722 C CA . GLN B 1 338 ? -2.85838 -18.59743 -63.36286 1.000 23.17114 659 GLN B CA 1
ATOM 5723 C C . GLN B 1 338 ? -1.91243 -19.21393 -64.39026 1.000 27.11801 659 GLN B C 1
ATOM 5724 O O . GLN B 1 338 ? -0.79575 -19.61976 -64.04030 1.000 27.15827 659 GLN B O 1
ATOM 5730 N N . ALA B 1 339 ? -2.30898 -19.27105 -65.66232 1.000 22.17151 660 ALA B N 1
ATOM 5731 C CA . ALA B 1 339 ? -1.43275 -19.87192 -66.65569 1.000 25.78206 660 ALA B CA 1
ATOM 5732 C C . ALA B 1 339 ? -1.74323 -19.29896 -68.02603 1.000 27.83879 660 ALA B C 1
ATOM 5733 O O . ALA B 1 339 ? -2.90973 -19.17483 -68.40343 1.000 26.57603 660 ALA B O 1
ATOM 5735 N N . ILE B 1 340 ? -0.70145 -18.97855 -68.78012 1.000 25.97215 661 ILE B N 1
ATOM 5736 C CA . ILE B 1 340 ? -0.85444 -18.45701 -70.13162 1.000 30.89711 661 ILE B CA 1
ATOM 5737 C C . ILE B 1 340 ? -0.12975 -19.39518 -71.08541 1.000 31.74844 661 ILE B C 1
ATOM 5738 O O . ILE B 1 340 ? 1.00046 -19.81339 -70.81588 1.000 31.89853 661 ILE B O 1
ATOM 5743 N N . VAL B 1 341 ? -0.79805 -19.75974 -72.16898 1.000 32.86714 662 VAL B N 1
ATOM 5744 C CA . VAL B 1 341 ? -0.28401 -20.74201 -73.11582 1.000 32.84285 662 VAL B CA 1
ATOM 5745 C C . VAL B 1 341 ? 0.40950 -19.98897 -74.23340 1.000 33.40600 662 VAL B C 1
ATOM 5746 O O . VAL B 1 341 ? -0.17304 -19.07178 -74.81776 1.000 34.97614 662 VAL B O 1
ATOM 5750 N N . LEU B 1 342 ? 1.65625 -20.36014 -74.52146 1.000 34.44796 663 LEU B N 1
ATOM 5751 C CA . LEU B 1 342 ? 2.49682 -19.64854 -75.47859 1.000 34.58022 663 LEU B CA 1
ATOM 5752 C C . LEU B 1 342 ? 2.89320 -20.61869 -76.58089 1.000 34.54998 663 LEU B C 1
ATOM 5753 O O . LEU B 1 342 ? 3.66404 -21.55326 -76.34616 1.000 34.29996 663 LEU B O 1
ATOM 5758 N N . SER B 1 343 ? 2.35930 -20.40433 -77.77580 1.000 36.79534 664 SER B N 1
ATOM 5759 C CA . SER B 1 343 ? 2.71660 -21.24112 -78.90826 1.000 38.75809 664 SER B CA 1
ATOM 5760 C C . SER B 1 343 ? 4.07287 -20.80434 -79.42236 1.000 39.13472 664 SER B C 1
ATOM 5761 O O . SER B 1 343 ? 4.34383 -19.60830 -79.54607 1.000 43.17348 664 SER B O 1
ATOM 5764 N N . ILE B 1 344 ? 4.93800 -21.77109 -79.70867 1.000 40.93387 665 ILE B N 1
ATOM 5765 C CA . ILE B 1 344 ? 6.24743 -21.39824 -80.23213 1.000 43.87857 665 ILE B CA 1
ATOM 5766 C C . ILE B 1 344 ? 6.15123 -20.94850 -81.69293 1.000 49.56784 665 ILE B C 1
ATOM 5767 O O . ILE B 1 344 ? 6.86769 -20.02775 -82.11444 1.000 47.62014 665 ILE B O 1
ATOM 5772 N N . SER B 1 345 ? 5.25115 -21.54505 -82.47082 1.000 44.39517 666 SER B N 1
ATOM 5773 C CA . SER B 1 345 ? 5.10154 -21.18297 -83.87213 1.000 48.69077 666 SER B CA 1
ATOM 5774 C C . SER B 1 345 ? 3.67637 -21.46713 -84.31196 1.000 45.57054 666 SER B C 1
ATOM 5775 O O . SER B 1 345 ? 2.90344 -22.12266 -83.60987 1.000 44.37799 666 SER B O 1
ATOM 5778 N N . GLU B 1 346 ? 3.35119 -20.99735 -85.51574 1.000 45.30826 667 GLU B N 1
ATOM 5779 C CA . GLU B 1 346 ? 1.98999 -21.14607 -86.02038 1.000 50.29487 667 GLU B CA 1
ATOM 5780 C C . GLU B 1 346 ? 1.56535 -22.61017 -86.08919 1.000 47.35027 667 GLU B C 1
ATOM 5781 O O . GLU B 1 346 ? 0.37120 -22.91816 -85.97736 1.000 50.66546 667 GLU B O 1
ATOM 5787 N N . LYS B 1 347 ? 2.52610 -23.52641 -86.23481 1.000 46.51753 668 LYS B N 1
ATOM 5788 C CA . LYS B 1 347 ? 2.18814 -24.93493 -86.39587 1.000 47.15304 668 LYS B CA 1
ATOM 5789 C C . LYS B 1 347 ? 1.54079 -25.52784 -85.15726 1.000 49.00402 668 LYS B C 1
ATOM 5790 O O . LYS B 1 347 ? 0.76201 -26.47746 -85.27007 1.000 49.19069 668 LYS B O 1
ATOM 5796 N N . THR B 1 348 ? 1.85474 -25.01447 -83.96999 1.000 49.29295 669 THR B N 1
ATOM 5797 C CA . THR B 1 348 ? 1.34825 -25.62461 -82.75535 1.000 45.33492 669 THR B CA 1
ATOM 5798 C C . THR B 1 348 ? 0.21770 -24.82376 -82.13591 1.000 43.84167 669 THR B C 1
ATOM 5799 O O . THR B 1 348 ? -0.21011 -25.13158 -81.02080 1.000 48.17276 669 THR B O 1
ATOM 5803 N N . VAL B 1 349 ? -0.30290 -23.82869 -82.84997 1.000 43.04253 670 VAL B N 1
ATOM 5804 C CA . VAL B 1 349 ? -1.30106 -22.94428 -82.25937 1.000 45.42578 670 VAL B CA 1
ATOM 5805 C C . VAL B 1 349 ? -2.59024 -23.70427 -81.95918 1.000 46.18307 670 VAL B C 1
ATOM 5806 O O . VAL B 1 349 ? -3.12266 -23.63227 -80.84487 1.000 41.79724 670 VAL B O 1
ATOM 5810 N N . GLU B 1 350 ? -3.10314 -24.45499 -82.93648 1.000 40.83451 671 GLU B N 1
ATOM 5811 C CA . GLU B 1 350 ? -4.35502 -25.18205 -82.72484 1.000 43.84798 671 GLU B CA 1
ATOM 5812 C C . GLU B 1 350 ? -4.24885 -26.13231 -81.53646 1.000 43.55589 671 GLU B C 1
ATOM 5813 O O . GLU B 1 350 ? -5.14073 -26.18119 -80.68212 1.000 45.36565 671 GLU B O 1
ATOM 5819 N N . TYR B 1 351 ? -3.15272 -26.88372 -81.45008 1.000 45.21304 672 TYR B N 1
ATOM 5820 C CA . TYR B 1 351 ? -2.96591 -27.75180 -80.29358 1.000 41.90882 672 TYR B CA 1
ATOM 5821 C C . TYR B 1 351 ? -2.83224 -26.93438 -79.01344 1.000 42.33976 672 TYR B C 1
ATOM 5822 O O . TYR B 1 351 ? -3.40425 -27.29607 -77.97605 1.000 42.87334 672 TYR B O 1
ATOM 5831 N N . ALA B 1 352 ? -2.09286 -25.81796 -79.06733 1.000 42.05123 673 ALA B N 1
ATOM 5832 C CA . ALA B 1 352 ? -1.93395 -24.98333 -77.87591 1.000 39.93602 673 ALA B CA 1
ATOM 5833 C C . ALA B 1 352 ? -3.26571 -24.39276 -77.44381 1.000 40.91501 673 ALA B C 1
ATOM 5834 O O . ALA B 1 352 ? -3.56000 -24.31848 -76.24667 1.000 38.18643 673 ALA B O 1
ATOM 5836 N N . LYS B 1 353 ? -4.09069 -23.97959 -78.40794 1.000 39.45997 674 LYS B N 1
ATOM 5837 C CA . LYS B 1 353 ? -5.41881 -23.48786 -78.07258 1.000 42.16113 674 LYS B CA 1
ATOM 5838 C C . LYS B 1 353 ? -6.24861 -24.56066 -77.38492 1.000 40.42296 674 LYS B C 1
ATOM 5839 O O . LYS B 1 353 ? -7.03001 -24.25752 -76.47671 1.000 36.41879 674 LYS B O 1
ATOM 5845 N N . SER B 1 354 ? -6.10493 -25.82196 -77.80439 1.000 41.54042 675 SER B N 1
ATOM 5846 C CA . SER B 1 354 ? -6.88350 -26.86873 -77.14794 1.000 39.48756 675 SER B CA 1
ATOM 5847 C C . SER B 1 354 ? -6.44073 -27.05016 -75.70079 1.000 39.94619 675 SER B C 1
ATOM 5848 O O . SER B 1 354 ? -7.26951 -27.33522 -74.83019 1.000 40.36515 675 SER B O 1
ATOM 5851 N N . VAL B 1 355 ? -5.14946 -26.85470 -75.42839 1.000 37.81406 676 VAL B N 1
ATOM 5852 C CA . VAL B 1 355 ? -4.64418 -26.89354 -74.05844 1.000 35.10353 676 VAL B CA 1
ATOM 5853 C C . VAL B 1 355 ? -5.27646 -25.78576 -73.22697 1.000 36.89349 676 VAL B C 1
ATOM 5854 O O . VAL B 1 355 ? -5.69207 -26.00052 -72.08066 1.000 36.74320 676 VAL B O 1
ATOM 5858 N N . GLU B 1 356 ? -5.32896 -24.57300 -73.78236 1.000 33.80838 677 GLU B N 1
ATOM 5859 C CA . GLU B 1 356 ? -5.96083 -23.46793 -73.07680 1.000 34.46626 677 GLU B CA 1
ATOM 5860 C C . GLU B 1 356 ? -7.42105 -23.78079 -72.75900 1.000 36.09346 677 GLU B C 1
ATOM 5861 O O . GLU B 1 356 ? -7.85933 -23.63914 -71.61124 1.000 29.92048 677 GLU B O 1
ATOM 5867 N N . ARG B 1 357 ? -8.18978 -24.23364 -73.76139 1.000 35.39831 678 ARG B N 1
ATOM 5868 C CA . ARG B 1 357 ? -9.60658 -24.51056 -73.52151 1.000 37.36669 678 ARG B CA 1
ATOM 5869 C C . ARG B 1 357 ? -9.79974 -25.56970 -72.44309 1.000 37.60515 678 ARG B C 1
ATOM 5870 O O . ARG B 1 357 ? -10.67697 -25.42675 -71.57898 1.000 36.43392 678 ARG B O 1
ATOM 5878 N N . GLU B 1 358 ? -9.00666 -26.64861 -72.48061 1.000 33.47478 679 GLU B N 1
ATOM 5879 C CA . GLU B 1 358 ? -9.18633 -27.69488 -71.48079 1.000 33.58962 679 GLU B CA 1
ATOM 5880 C C . GLU B 1 358 ? -8.93334 -27.15947 -70.07781 1.000 36.22210 679 GLU B C 1
ATOM 5881 O O . GLU B 1 358 ? -9.65805 -27.50008 -69.13540 1.000 34.81167 679 GLU B O 1
ATOM 5887 N N . LEU B 1 359 ? -7.92825 -26.29039 -69.92330 1.000 32.96619 680 LEU B N 1
ATOM 5888 C CA . LEU B 1 359 ? -7.65338 -25.73172 -68.60605 1.000 29.77409 680 LEU B CA 1
ATOM 5889 C C . LEU B 1 359 ? -8.77951 -24.81120 -68.16205 1.000 31.79256 680 LEU B C 1
ATOM 5890 O O . LEU B 1 359 ? -9.17596 -24.83027 -66.99219 1.000 30.64023 680 LEU B O 1
ATOM 5895 N N . CYS B 1 360 ? -9.27364 -23.97433 -69.07884 1.000 30.89634 681 CYS B N 1
ATOM 5896 C CA . CYS B 1 360 ? -10.43199 -23.12365 -68.80226 1.000 33.41015 681 CYS B CA 1
ATOM 5897 C C . CYS B 1 360 ? -11.64497 -23.96144 -68.39828 1.000 37.34240 681 CYS B C 1
ATOM 5898 O O . CYS B 1 360 ? -12.29845 -23.68939 -67.38470 1.000 31.02979 681 CYS B O 1
ATOM 5901 N N . ARG B 1 361 ? -11.97060 -24.97983 -69.19966 1.000 31.73351 682 ARG B N 1
ATOM 5902 C CA . ARG B 1 361 ? -13.06477 -25.87922 -68.83903 1.000 36.26959 682 ARG B CA 1
ATOM 5903 C C . ARG B 1 361 ? -12.89646 -26.41406 -67.42077 1.000 35.27459 682 ARG B C 1
ATOM 5904 O O . ARG B 1 361 ? -13.87159 -26.51323 -66.67204 1.000 37.54174 682 ARG B O 1
ATOM 5906 N N . ARG B 1 362 ? -11.65847 -26.72692 -67.01924 1.000 34.63156 683 ARG B N 1
ATOM 5907 C CA . ARG B 1 362 ? -11.40736 -27.23730 -65.67506 1.000 35.23245 683 ARG B CA 1
ATOM 5908 C C . ARG B 1 362 ? -11.51716 -26.17215 -64.60174 1.000 33.50052 683 ARG B C 1
ATOM 5909 O O . ARG B 1 362 ? -11.39645 -26.50536 -63.41918 1.000 37.40898 683 ARG B O 1
ATOM 5917 N N . GLY B 1 363 ? -11.71319 -24.91027 -64.96824 1.000 32.54712 684 GLY B N 1
ATOM 5918 C CA . GLY B 1 363 ? -11.92143 -23.86467 -63.99097 1.000 31.06715 684 GLY B CA 1
ATOM 5919 C C . GLY B 1 363 ? -10.72998 -22.96977 -63.71169 1.000 34.51349 684 GLY B C 1
ATOM 5920 O O . GLY B 1 363 ? -10.81563 -22.13429 -62.81155 1.000 35.53139 684 GLY B O 1
ATOM 5921 N N . PHE B 1 364 ? -9.62860 -23.10807 -64.44666 1.000 30.79362 685 PHE B N 1
ATOM 5922 C CA . PHE B 1 364 ? -8.45599 -22.29341 -64.15920 1.000 30.02301 685 PHE B CA 1
ATOM 5923 C C . PHE B 1 364 ? -8.47602 -21.00091 -64.96734 1.000 30.44961 685 PHE B C 1
ATOM 5924 O O . PHE B 1 364 ? -9.08994 -20.89592 -66.04023 1.000 28.33679 685 PHE B O 1
ATOM 5932 N N . ASP B 1 365 ? -7.78138 -20.00596 -64.44117 1.000 30.30190 686 ASP B N 1
ATOM 5933 C CA . ASP B 1 365 ? -7.78454 -18.67998 -65.04910 1.000 31.38270 686 ASP B CA 1
ATOM 5934 C C . ASP B 1 365 ? -6.61317 -18.59904 -66.00833 1.000 28.23306 686 ASP B C 1
ATOM 5935 O O . ASP B 1 365 ? -5.47451 -18.35146 -65.59968 1.000 29.73302 686 ASP B O 1
ATOM 5940 N N . VAL B 1 366 ? -6.89914 -18.83767 -67.29220 1.000 25.77282 687 VAL B N 1
ATOM 5941 C CA . VAL B 1 366 ? -5.87504 -19.02331 -68.30756 1.000 28.29061 687 VAL B CA 1
ATOM 5942 C C . VAL B 1 366 ? -6.13400 -18.10288 -69.48662 1.000 30.25544 687 VAL B C 1
ATOM 5943 O O . VAL B 1 366 ? -7.23059 -17.57289 -69.66542 1.000 32.14152 687 VAL B O 1
ATOM 5947 N N . SER B 1 367 ? -5.09691 -17.93099 -70.30398 1.000 31.90935 688 SER B N 1
ATOM 5948 C CA . SER B 1 367 ? -5.20130 -17.20702 -71.55988 1.000 31.74480 688 SER B CA 1
ATOM 5949 C C . SER B 1 367 ? -4.15669 -17.76974 -72.51907 1.000 33.15715 688 SER B C 1
ATOM 5950 O O . SER B 1 367 ? -3.53641 -18.80585 -72.24995 1.000 30.19111 688 SER B O 1
ATOM 5953 N N . GLY B 1 368 ? -3.97316 -17.09441 -73.64516 1.000 32.51420 689 GLY B N 1
ATOM 5954 C CA . GLY B 1 368 ? -3.01904 -17.54309 -74.64694 1.000 33.71681 689 GLY B CA 1
ATOM 5955 C C . GLY B 1 368 ? -2.44883 -16.38400 -75.43463 1.000 37.30800 689 GLY B C 1
ATOM 5956 O O . GLY B 1 368 ? -3.11271 -15.36506 -75.64024 1.000 42.26680 689 GLY B O 1
ATOM 5957 N N . ASP B 1 369 ? -1.19346 -16.53635 -75.86276 1.000 37.66055 690 ASP B N 1
ATOM 5958 C CA . ASP B 1 369 ? -0.55808 -15.64591 -76.83004 1.000 39.40356 690 ASP B CA 1
ATOM 5959 C C . ASP B 1 369 ? -0.19298 -16.46981 -78.06506 1.000 40.82866 690 ASP B C 1
ATOM 5960 O O . ASP B 1 369 ? 0.76912 -17.24678 -78.04212 1.000 36.88577 690 ASP B O 1
ATOM 5965 N N . TYR B 1 370 ? -0.94569 -16.28463 -79.14739 1.000 41.36638 691 TYR B N 1
ATOM 5966 C CA . TYR B 1 370 ? -0.72870 -17.02817 -80.38335 1.000 42.81735 691 TYR B CA 1
ATOM 5967 C C . TYR B 1 370 ? -0.22106 -16.14086 -81.50611 1.000 43.05818 691 TYR B C 1
ATOM 5968 O O . TYR B 1 370 ? -0.36395 -16.49222 -82.68200 1.000 46.40806 691 TYR B O 1
ATOM 5977 N N . SER B 1 371 ? 0.38044 -15.00410 -81.16622 1.000 42.69957 692 SER B N 1
ATOM 5978 C CA . SER B 1 371 ? 0.91325 -14.10000 -82.16989 1.000 46.15566 692 SER B CA 1
ATOM 5979 C C . SER B 1 371 ? 2.18201 -14.67961 -82.78257 1.000 47.82475 692 SER B C 1
ATOM 5980 O O . SER B 1 371 ? 2.65966 -15.75882 -82.40722 1.000 44.22281 692 SER B O 1
ATOM 5983 N N . ALA B 1 372 ? 2.74135 -13.92935 -83.73450 1.000 46.45315 693 ALA B N 1
ATOM 5984 C CA . ALA B 1 372 ? 3.94190 -14.33546 -84.45185 1.000 45.59003 693 ALA B CA 1
ATOM 5985 C C . ALA B 1 372 ? 5.22276 -14.02382 -83.69493 1.000 48.19988 693 ALA B C 1
ATOM 5986 O O . ALA B 1 372 ? 6.30826 -14.33335 -84.20030 1.000 51.04750 693 ALA B O 1
ATOM 5988 N N . ALA B 1 373 ? 5.13202 -13.42517 -82.50910 1.000 49.39849 694 ALA B N 1
ATOM 5989 C CA . ALA B 1 373 ? 6.33360 -13.05046 -81.77673 1.000 46.24293 694 ALA B CA 1
ATOM 5990 C C . ALA B 1 373 ? 7.11362 -14.29447 -81.36841 1.000 47.04333 694 ALA B C 1
ATOM 5991 O O . ALA B 1 373 ? 6.54073 -15.36174 -81.12956 1.000 49.55170 694 ALA B O 1
ATOM 5993 N N . THR B 1 374 ? 8.43569 -14.15663 -81.30393 1.000 44.60968 695 THR B N 1
ATOM 5994 C CA . THR B 1 374 ? 9.26416 -15.26833 -80.86758 1.000 48.96027 695 THR B CA 1
ATOM 5995 C C . THR B 1 374 ? 8.92336 -15.63799 -79.42523 1.000 47.38540 695 THR B C 1
ATOM 5996 O O . THR B 1 374 ? 8.37569 -14.83741 -78.66106 1.000 48.57078 695 THR B O 1
ATOM 6000 N N . ILE B 1 375 ? 9.27011 -16.87187 -79.05263 1.000 49.25589 696 ILE B N 1
ATOM 6001 C CA . ILE B 1 375 ? 8.89285 -17.38403 -77.73731 1.000 47.00303 696 ILE B CA 1
ATOM 6002 C C . ILE B 1 375 ? 9.51473 -16.54539 -76.62637 1.000 47.11952 696 ILE B C 1
ATOM 6003 O O . ILE B 1 375 ? 8.85352 -16.21883 -75.63024 1.000 47.25941 696 ILE B O 1
ATOM 6008 N N . ASN B 1 376 ? 10.78300 -16.15954 -76.78429 1.000 52.46925 697 ASN B N 1
ATOM 6009 C CA . ASN B 1 376 ? 11.43204 -15.35915 -75.75239 1.000 50.84989 697 ASN B CA 1
ATOM 6010 C C . ASN B 1 376 ? 10.72984 -14.01860 -75.57890 1.000 48.83482 697 ASN B C 1
ATOM 6011 O O . ASN B 1 376 ? 10.59708 -13.52106 -74.45476 1.000 50.15481 697 ASN B O 1
ATOM 6016 N N . LYS B 1 377 ? 10.24770 -13.42965 -76.67691 1.000 47.93165 698 LYS B N 1
ATOM 6017 C CA . LYS B 1 377 ? 9.50047 -12.18275 -76.55667 1.000 48.41302 698 LYS B CA 1
ATOM 6018 C C . LYS B 1 377 ? 8.14599 -12.41771 -75.90255 1.000 51.43216 698 LYS B C 1
ATOM 6019 O O . LYS B 1 377 ? 7.68854 -11.59006 -75.10173 1.000 50.10695 698 LYS B O 1
ATOM 6021 N N . LYS B 1 378 ? 7.49554 -13.54729 -76.21485 1.000 46.01736 699 LYS B N 1
ATOM 6022 C CA . LYS B 1 378 ? 6.25715 -13.89616 -75.52567 1.000 45.84378 699 LYS B CA 1
ATOM 6023 C C . LYS B 1 378 ? 6.49970 -14.10748 -74.03710 1.000 47.77881 699 LYS B C 1
ATOM 6024 O O . LYS B 1 378 ? 5.69761 -13.66912 -73.20642 1.000 44.77696 699 LYS B O 1
ATOM 6030 N N . ILE B 1 379 ? 7.60209 -14.77796 -73.68123 1.000 47.63896 700 ILE B N 1
ATOM 6031 C CA . ILE B 1 379 ? 7.89475 -15.03548 -72.27146 1.000 49.77457 700 ILE B CA 1
ATOM 6032 C C . ILE B 1 379 ? 8.09832 -13.72415 -71.52817 1.000 46.44290 700 ILE B C 1
ATOM 6033 O O . ILE B 1 379 ? 7.51793 -13.50432 -70.46196 1.000 47.13496 700 ILE B O 1
ATOM 6038 N N . ARG B 1 380 ? 8.92010 -12.83081 -72.08440 1.000 48.77400 701 ARG B N 1
ATOM 6039 C CA . ARG B 1 380 ? 9.13772 -11.53369 -71.45142 1.000 49.49267 701 ARG B CA 1
ATOM 6040 C C . ARG B 1 380 ? 7.83515 -10.75429 -71.35579 1.000 46.58214 701 ARG B C 1
ATOM 6041 O O . ARG B 1 380 ? 7.48941 -10.22629 -70.29214 1.000 46.76001 701 ARG B O 1
ATOM 6049 N N . GLU B 1 381 ? 7.09161 -10.68354 -72.46344 1.000 45.41981 702 GLU B N 1
ATOM 6050 C CA . GLU B 1 381 ? 5.86846 -9.88428 -72.49366 1.000 46.74360 702 GLU B CA 1
ATOM 6051 C C . GLU B 1 381 ? 4.87540 -10.33957 -71.43095 1.000 47.14376 702 GLU B C 1
ATOM 6052 O O . GLU B 1 381 ? 4.20770 -9.51209 -70.79457 1.000 45.56388 702 GLU B O 1
ATOM 6058 N N . SER B 1 382 ? 4.78129 -11.65284 -71.20809 1.000 44.16476 703 SER B N 1
ATOM 6059 C CA . SER B 1 382 ? 3.83807 -12.19650 -70.24219 1.000 39.31260 703 SER B CA 1
ATOM 6060 C C . SER B 1 382 ? 4.28328 -11.99297 -68.79673 1.000 41.05594 703 SER B C 1
ATOM 6061 O O . SER B 1 382 ? 3.43605 -11.99479 -67.90371 1.000 34.28785 703 SER B O 1
ATOM 6064 N N . GLN B 1 383 ? 5.58615 -11.82397 -68.54346 1.000 42.91834 704 GLN B N 1
ATOM 6065 C CA . GLN B 1 383 ? 6.05681 -11.54368 -67.19193 1.000 38.53210 704 GLN B CA 1
ATOM 6066 C C . GLN B 1 383 ? 5.46369 -10.24969 -66.64619 1.000 34.85877 704 GLN B C 1
ATOM 6067 O O . GLN B 1 383 ? 5.32516 -10.10552 -65.42413 1.000 33.08338 704 GLN B O 1
ATOM 6069 N N . LEU B 1 384 ? 5.08450 -9.32254 -67.53436 1.000 32.98590 705 LEU B N 1
ATOM 6070 C CA . LEU B 1 384 ? 4.54796 -8.02979 -67.11879 1.000 38.39709 705 LEU B CA 1
ATOM 6071 C C . LEU B 1 384 ? 3.25986 -8.16200 -66.32289 1.000 36.90020 705 LEU B C 1
ATOM 6072 O O . LEU B 1 384 ? 2.98322 -7.32696 -65.45863 1.000 34.20071 705 LEU B O 1
ATOM 6077 N N . LEU B 1 385 ? 2.44137 -9.17348 -66.60784 1.000 33.68160 706 LEU B N 1
ATOM 6078 C CA . LEU B 1 385 ? 1.19301 -9.35195 -65.88095 1.000 31.28710 706 LEU B CA 1
ATOM 6079 C C . LEU B 1 385 ? 1.29706 -10.45049 -64.83030 1.000 29.74668 706 LEU B C 1
ATOM 6080 O O . LEU B 1 385 ? 0.26734 -10.90353 -64.30799 1.000 27.86288 706 LEU B O 1
ATOM 6085 N N . GLN B 1 386 ? 2.51939 -10.90606 -64.53053 1.000 28.22945 707 GLN B N 1
ATOM 6086 C CA . GLN B 1 386 ? 2.77888 -11.76907 -63.37460 1.000 26.02096 707 GLN B CA 1
ATOM 6087 C C . GLN B 1 386 ? 1.97287 -13.07328 -63.41626 1.000 28.18290 707 GLN B C 1
ATOM 6088 O O . GLN B 1 386 ? 1.53295 -13.56709 -62.38214 1.000 29.02323 707 GLN B O 1
ATOM 6094 N N . TRP B 1 387 ? 1.75369 -13.63065 -64.61251 1.000 25.83888 708 TRP B N 1
ATOM 6095 C CA . TRP B 1 387 ? 1.25380 -14.99910 -64.71874 1.000 24.66313 708 TRP B CA 1
ATOM 6096 C C . TRP B 1 387 ? 2.02528 -15.93014 -63.79554 1.000 28.69953 708 TRP B C 1
ATOM 6097 O O . TRP B 1 387 ? 3.26002 -15.91152 -63.76576 1.000 31.03467 708 TRP B O 1
ATOM 6108 N N . ASN B 1 388 ? 1.29509 -16.76966 -63.05987 1.000 29.81068 709 ASN B N 1
ATOM 6109 C CA . ASN B 1 388 ? 1.95814 -17.73697 -62.19092 1.000 30.89918 709 ASN B CA 1
ATOM 6110 C C . ASN B 1 388 ? 2.78089 -18.71837 -62.99330 1.000 32.42082 709 ASN B C 1
ATOM 6111 O O . ASN B 1 388 ? 3.90255 -19.06477 -62.59570 1.000 31.82079 709 ASN B O 1
ATOM 6116 N N . TYR B 1 389 ? 2.22294 -19.19763 -64.11464 1.000 29.01655 710 TYR B N 1
ATOM 6117 C CA . TYR B 1 389 ? 2.86048 -20.19660 -64.95744 1.000 30.53641 710 TYR B CA 1
ATOM 6118 C C . TYR B 1 389 ? 2.74045 -19.80904 -66.42840 1.000 34.11903 710 TYR B C 1
ATOM 6119 O O . TYR B 1 389 ? 1.79949 -19.11870 -66.83886 1.000 31.80094 710 TYR B O 1
ATOM 6128 N N . MET B 1 390 ? 3.72239 -20.24675 -67.21409 1.000 32.08223 711 MET B N 1
ATOM 6129 C CA . MET B 1 390 ? 3.69834 -20.14219 -68.66541 1.000 33.75478 711 MET B CA 1
ATOM 6130 C C . MET B 1 390 ? 3.81830 -21.53903 -69.25630 1.000 33.99382 711 MET B C 1
ATOM 6131 O O . MET B 1 390 ? 4.69684 -22.31498 -68.86706 1.000 32.68863 711 MET B O 1
ATOM 6136 N N . LEU B 1 391 ? 2.92951 -21.86793 -70.17089 1.000 33.15881 712 LEU B N 1
ATOM 6137 C CA . LEU B 1 391 ? 2.94103 -23.17374 -70.81365 1.000 33.45332 712 LEU B CA 1
ATOM 6138 C C . LEU B 1 391 ? 3.53477 -22.97060 -72.20294 1.000 36.83022 712 LEU B C 1
ATOM 6139 O O . LEU B 1 391 ? 2.88118 -22.41354 -73.08577 1.000 41.39582 712 LEU B O 1
ATOM 6144 N N . VAL B 1 392 ? 4.78537 -23.38894 -72.38750 1.000 33.10527 713 VAL B N 1
ATOM 6145 C CA . VAL B 1 392 ? 5.46405 -23.25891 -73.67281 1.000 35.60089 713 VAL B CA 1
ATOM 6146 C C . VAL B 1 392 ? 5.12303 -24.48265 -74.51034 1.000 38.80283 713 VAL B C 1
ATOM 6147 O O . VAL B 1 392 ? 5.28406 -25.61937 -74.05270 1.000 37.20025 713 VAL B O 1
ATOM 6151 N N . ILE B 1 393 ? 4.64889 -24.25514 -75.73318 1.000 40.19482 714 ILE B N 1
ATOM 6152 C CA . ILE B 1 393 ? 4.11884 -25.32028 -76.58009 1.000 39.76687 714 ILE B CA 1
ATOM 6153 C C . ILE B 1 393 ? 4.80579 -25.25425 -77.93552 1.000 41.11881 714 ILE B C 1
ATOM 6154 O O . ILE B 1 393 ? 4.51442 -24.36149 -78.73926 1.000 39.91915 714 ILE B O 1
ATOM 6159 N N . GLY B 1 394 ? 5.70924 -26.19852 -78.19211 1.000 46.23574 715 GLY B N 1
ATOM 6160 C CA . GLY B 1 394 ? 6.31841 -26.36534 -79.48831 1.000 47.74672 715 GLY B CA 1
ATOM 6161 C C . GLY B 1 394 ? 5.83141 -27.62619 -80.17313 1.000 47.46573 715 GLY B C 1
ATOM 6162 O O . GLY B 1 394 ? 4.90786 -28.30100 -79.71404 1.000 50.12437 715 GLY B O 1
ATOM 6163 N N . GLU B 1 395 ? 6.46857 -27.93630 -81.30448 1.000 48.76613 716 GLU B N 1
ATOM 6164 C CA . GLU B 1 395 ? 6.10969 -29.16057 -82.00677 1.000 55.68722 716 GLU B CA 1
ATOM 6165 C C . GLU B 1 395 ? 6.46207 -30.39174 -81.18482 1.000 53.97228 716 GLU B C 1
ATOM 6166 O O . GLU B 1 395 ? 5.72842 -31.38552 -81.21593 1.000 57.88999 716 GLU B O 1
ATOM 6172 N N . ASN B 1 396 ? 7.55069 -30.33103 -80.41650 1.000 56.77690 717 ASN B N 1
ATOM 6173 C CA . ASN B 1 396 ? 7.91067 -31.45442 -79.55868 1.000 56.92034 717 ASN B CA 1
ATOM 6174 C C . ASN B 1 396 ? 6.84256 -31.71635 -78.50841 1.000 56.98733 717 ASN B C 1
ATOM 6175 O O . ASN B 1 396 ? 6.51694 -32.87383 -78.22377 1.000 58.19396 717 ASN B O 1
ATOM 6180 N N . GLU B 1 397 ? 6.27778 -30.65552 -77.92608 1.000 53.26586 718 GLU B N 1
ATOM 6181 C CA . GLU B 1 397 ? 5.21057 -30.83883 -76.94562 1.000 51.32848 718 GLU B CA 1
ATOM 6182 C C . GLU B 1 397 ? 3.91268 -31.27176 -77.61516 1.000 53.36174 718 GLU B C 1
ATOM 6183 O O . GLU B 1 397 ? 3.16743 -32.09078 -77.06592 1.000 52.77084 718 GLU B O 1
ATOM 6189 N N . ALA B 1 398 ? 3.61480 -30.72267 -78.79303 1.000 52.57950 719 ALA B N 1
ATOM 6190 C CA . ALA B 1 398 ? 2.45711 -31.19579 -79.54352 1.000 53.55210 719 ALA B CA 1
ATOM 6191 C C . ALA B 1 398 ? 2.60652 -32.67123 -79.90429 1.000 55.43470 719 ALA B C 1
ATOM 6192 O O . ALA B 1 398 ? 1.65299 -33.44838 -79.77817 1.000 54.15530 719 ALA B O 1
ATOM 6194 N N . ARG B 1 399 ? 3.80847 -33.08046 -80.32599 1.000 54.68689 720 ARG B N 1
ATOM 6195 C CA . ARG B 1 399 ? 4.01651 -34.45591 -80.77874 1.000 62.02721 720 ARG B CA 1
ATOM 6196 C C . ARG B 1 399 ? 3.81377 -35.46024 -79.64922 1.000 58.74936 720 ARG B C 1
ATOM 6197 O O . ARG B 1 399 ? 3.27074 -36.54618 -79.86875 1.000 59.17243 720 ARG B O 1
ATOM 6205 N N . ASP B 1 400 ? 4.24458 -35.12403 -78.43782 1.000 61.65825 721 ASP B N 1
ATOM 6206 C CA . ASP B 1 400 ? 4.16510 -36.04446 -77.31301 1.000 57.76298 721 ASP B CA 1
ATOM 6207 C C . ASP B 1 400 ? 2.96572 -35.78158 -76.41311 1.000 51.97640 721 ASP B C 1
ATOM 6208 O O . ASP B 1 400 ? 2.82638 -36.45124 -75.38573 1.000 58.80804 721 ASP B O 1
ATOM 6213 N N . LYS B 1 401 ? 2.09711 -34.83353 -76.77418 1.000 53.31629 722 LYS B N 1
ATOM 6214 C CA . LYS B 1 401 ? 0.93043 -34.46534 -75.96282 1.000 50.81377 722 LYS B CA 1
ATOM 6215 C C . LYS B 1 401 ? 1.34516 -34.06053 -74.54656 1.000 53.67594 722 LYS B C 1
ATOM 6216 O O . LYS B 1 401 ? 0.76533 -34.49459 -73.54669 1.000 50.90311 722 LYS B O 1
ATOM 6218 N N . LYS B 1 402 ? 2.35446 -33.20593 -74.46530 1.000 50.08819 723 LYS B N 1
ATOM 6219 C CA . LYS B 1 402 ? 2.82825 -32.67716 -73.19731 1.000 46.16166 723 LYS B CA 1
ATOM 6220 C C . LYS B 1 402 ? 2.79145 -31.15852 -73.25616 1.000 46.06765 723 LYS B C 1
ATOM 6221 O O . LYS B 1 402 ? 2.40772 -30.56582 -74.26782 1.000 46.86473 723 LYS B O 1
ATOM 6227 N N . VAL B 1 403 ? 3.17074 -30.52974 -72.14363 1.000 42.61380 724 VAL B N 1
ATOM 6228 C CA . VAL B 1 403 ? 3.45210 -29.10454 -72.10054 1.000 41.99403 724 VAL B CA 1
ATOM 6229 C C . VAL B 1 403 ? 4.77409 -28.90885 -71.37298 1.000 42.08136 724 VAL B C 1
ATOM 6230 O O . VAL B 1 403 ? 5.22514 -29.76141 -70.60399 1.000 41.93832 724 VAL B O 1
ATOM 6234 N N . THR B 1 404 ? 5.39840 -27.77082 -71.63331 1.000 39.15186 725 THR B N 1
ATOM 6235 C CA . THR B 1 404 ? 6.57838 -27.35493 -70.89484 1.000 40.66673 725 THR B CA 1
ATOM 6236 C C . THR B 1 404 ? 6.13714 -26.26390 -69.93267 1.000 39.56083 725 THR B C 1
ATOM 6237 O O . THR B 1 404 ? 5.62601 -25.22268 -70.35777 1.000 39.41345 725 THR B O 1
ATOM 6241 N N . LEU B 1 405 ? 6.26099 -26.53945 -68.64324 1.000 36.10135 726 LEU B N 1
ATOM 6242 C CA . LEU B 1 405 ? 5.73138 -25.67427 -67.60180 1.000 35.72955 726 LEU B CA 1
ATOM 6243 C C . LEU B 1 405 ? 6.86949 -24.80570 -67.09017 1.000 38.40829 726 LEU B C 1
ATOM 6244 O O . LEU B 1 405 ? 7.88791 -25.32545 -66.63160 1.000 39.16269 726 LEU B O 1
ATOM 6249 N N . ARG B 1 406 ? 6.70412 -23.49292 -67.19711 1.000 38.17246 727 ARG B N 1
ATOM 6250 C CA . ARG B 1 406 ? 7.69104 -22.51750 -66.76156 1.000 37.70804 727 ARG B CA 1
ATOM 6251 C C . ARG B 1 406 ? 7.08446 -21.68974 -65.63597 1.000 36.29033 727 ARG B C 1
ATOM 6252 O O . ARG B 1 406 ? 5.97144 -21.17762 -65.77750 1.000 35.06482 727 ARG B O 1
ATOM 6260 N N . CYS B 1 407 ? 7.79915 -21.57694 -64.51930 1.000 33.98385 728 CYS B N 1
ATOM 6261 C CA A CYS B 1 407 ? 7.32058 -20.85200 -63.34862 0.513 35.61563 728 CYS B CA 1
ATOM 6262 C CA B CYS B 1 407 ? 7.29972 -20.84791 -63.36180 0.487 35.61864 728 CYS B CA 1
ATOM 6263 C C . CYS B 1 407 ? 7.66552 -19.36837 -63.44487 1.000 35.09911 728 CYS B C 1
ATOM 6264 O O . CYS B 1 407 ? 8.69078 -18.98879 -64.01404 1.000 38.74978 728 CYS B O 1
ATOM 6269 N N . ARG B 1 408 ? 6.80075 -18.53147 -62.86222 1.000 33.87438 729 ARG B N 1
ATOM 6270 C CA . ARG B 1 408 ? 7.08732 -17.09998 -62.73628 1.000 35.22713 729 ARG B CA 1
ATOM 6271 C C . ARG B 1 408 ? 8.42300 -16.86640 -62.03741 1.000 38.03675 729 ARG B C 1
ATOM 6272 O O . ARG B 1 408 ? 9.17956 -15.96213 -62.40864 1.000 37.31389 729 ARG B O 1
ATOM 6280 N N . ASP B 1 409 ? 8.71611 -17.66910 -61.01534 1.000 33.50557 730 ASP B N 1
ATOM 6281 C CA . ASP B 1 409 ? 10.02378 -17.71801 -60.37525 1.000 36.47828 730 ASP B CA 1
ATOM 6282 C C . ASP B 1 409 ? 10.93365 -18.60215 -61.21733 1.000 37.12161 730 ASP B C 1
ATOM 6283 O O . ASP B 1 409 ? 10.90390 -19.83017 -61.11972 1.000 39.31958 730 ASP B O 1
ATOM 6288 N N . THR B 1 410 ? 11.77983 -17.98383 -62.02071 1.000 37.30651 731 THR B N 1
ATOM 6289 C CA . THR B 1 410 ? 12.59639 -18.76215 -62.93677 1.000 40.64464 731 THR B CA 1
ATOM 6290 C C . THR B 1 410 ? 13.77617 -19.45569 -62.26532 1.000 42.31758 731 THR B C 1
ATOM 6291 O O . THR B 1 410 ? 14.55286 -20.10904 -62.96926 1.000 41.73264 731 THR B O 1
ATOM 6295 N N . THR B 1 411 ? 13.95078 -19.33782 -60.94241 1.000 39.15318 732 THR B N 1
ATOM 6296 C CA . THR B 1 411 ? 14.87542 -20.26104 -60.29493 1.000 41.58208 732 THR B CA 1
ATOM 6297 C C . THR B 1 411 ? 14.26908 -21.65028 -60.13169 1.000 43.35820 732 THR B C 1
ATOM 6298 O O . THR B 1 411 ? 14.98485 -22.58733 -59.77250 1.000 48.26355 732 THR B O 1
ATOM 6302 N N . ILE B 1 412 ? 12.97993 -21.81748 -60.40460 1.000 44.41114 733 ILE B N 1
ATOM 6303 C CA . ILE B 1 412 ? 12.32795 -23.12078 -60.33068 1.000 43.14554 733 ILE B CA 1
ATOM 6304 C C . ILE B 1 412 ? 12.43522 -23.76910 -61.70958 1.000 42.48574 733 ILE B C 1
ATOM 6305 O O . ILE B 1 412 ? 11.84433 -23.24822 -62.66889 1.000 45.33659 733 ILE B O 1
ATOM 6310 N N . PRO B 1 413 ? 13.16374 -24.87566 -61.85622 1.000 43.37512 734 PRO B N 1
ATOM 6311 C CA . PRO B 1 413 ? 13.39476 -25.43133 -63.19492 1.000 46.42979 734 PRO B CA 1
ATOM 6312 C C . PRO B 1 413 ? 12.09578 -25.80069 -63.89159 1.000 46.47668 734 PRO B C 1
ATOM 6313 O O . PRO B 1 413 ? 11.11612 -26.20960 -63.26401 1.000 45.88056 734 PRO B O 1
ATOM 6317 N N . GLN B 1 414 ? 12.10165 -25.62687 -65.20886 1.000 47.58147 735 GLN B N 1
ATOM 6318 C CA . GLN B 1 414 ? 10.95578 -25.98261 -66.02711 1.000 46.45053 735 GLN B CA 1
ATOM 6319 C C . GLN B 1 414 ? 10.69166 -27.47797 -65.93653 1.000 48.68294 735 GLN B C 1
ATOM 6320 O O . GLN B 1 414 ? 11.60080 -28.27800 -65.70897 1.000 47.87170 735 GLN B O 1
ATOM 6326 N N . GLU B 1 415 ? 9.43245 -27.85312 -66.12685 1.000 47.97560 736 GLU B N 1
ATOM 6327 C CA . GLU B 1 415 ? 9.03249 -29.24884 -66.17385 1.000 46.37951 736 GLU B CA 1
ATOM 6328 C C . GLU B 1 415 ? 8.35753 -29.54649 -67.50751 1.000 45.38400 736 GLU B C 1
ATOM 6329 O O . GLU B 1 415 ? 7.77195 -28.66252 -68.13965 1.000 45.98189 736 GLU B O 1
ATOM 6335 N N . LEU B 1 416 ? 8.45898 -30.79818 -67.93594 1.000 44.43985 737 LEU B N 1
ATOM 6336 C CA . LEU B 1 416 ? 7.75637 -31.30384 -69.10929 1.000 41.30010 737 LEU B CA 1
ATOM 6337 C C . LEU B 1 416 ? 6.70922 -32.27962 -68.58696 1.000 40.08055 737 LEU B C 1
ATOM 6338 O O . LEU B 1 416 ? 7.05691 -33.34565 -68.07628 1.000 40.71194 737 LEU B O 1
ATOM 6343 N N . LEU B 1 417 ? 5.43653 -31.89829 -68.67116 1.000 42.59685 738 LEU B N 1
ATOM 6344 C CA . LEU B 1 417 ? 4.35136 -32.65309 -68.05988 1.000 43.55329 738 LEU B CA 1
ATOM 6345 C C . LEU B 1 417 ? 3.25886 -32.94162 -69.07633 1.000 43.23767 738 LEU B C 1
ATOM 6346 O O . LEU B 1 417 ? 3.04600 -32.16784 -70.01311 1.000 37.56415 738 LEU B O 1
ATOM 6351 N N . THR B 1 418 ? 2.54378 -34.04517 -68.85604 1.000 42.86755 739 THR B N 1
ATOM 6352 C CA . THR B 1 418 ? 1.29273 -34.26846 -69.56258 1.000 44.75382 739 THR B CA 1
ATOM 6353 C C . THR B 1 418 ? 0.21876 -33.32564 -69.03412 1.000 46.19253 739 THR B C 1
ATOM 6354 O O . THR B 1 418 ? 0.30265 -32.79979 -67.91705 1.000 44.82463 739 THR B O 1
ATOM 6358 N N . LEU B 1 419 ? -0.81230 -33.12522 -69.85706 1.000 44.61588 740 LEU B N 1
ATOM 6359 C CA . LEU B 1 419 ? -1.92770 -32.28433 -69.44467 1.000 41.66388 740 LEU B CA 1
ATOM 6360 C C . LEU B 1 419 ? -2.58016 -32.82289 -68.17905 1.000 45.69095 740 LEU B C 1
ATOM 6361 O O . LEU B 1 419 ? -2.96723 -32.05113 -67.29466 1.000 41.16887 740 LEU B O 1
ATOM 6366 N N . ASP B 1 420 ? -2.70806 -34.14839 -68.06936 1.000 46.07492 741 ASP B N 1
ATOM 6367 C CA . ASP B 1 420 ? -3.28325 -34.72248 -66.85839 1.000 46.70580 741 ASP B CA 1
ATOM 6368 C C . ASP B 1 420 ? -2.40284 -34.43633 -65.64023 1.000 46.86604 741 ASP B C 1
ATOM 6369 O O . ASP B 1 420 ? -2.91149 -34.16544 -64.54562 1.000 44.61048 741 ASP B O 1
ATOM 6374 N N . GLN B 1 421 ? -1.07959 -34.47930 -65.81124 1.000 44.39987 742 GLN B N 1
ATOM 6375 C CA . GLN B 1 421 ? -0.18815 -34.17218 -64.69497 1.000 44.94088 742 GLN B CA 1
ATOM 6376 C C . GLN B 1 421 ? -0.23173 -32.68745 -64.34323 1.000 41.04421 742 GLN B C 1
ATOM 6377 O O . GLN B 1 421 ? -0.18278 -32.31691 -63.16635 1.000 43.26269 742 GLN B O 1
ATOM 6383 N N . LEU B 1 422 ? -0.32670 -31.82503 -65.34926 1.000 42.44050 743 LEU B N 1
ATOM 6384 C CA . LEU B 1 422 ? -0.45410 -30.39672 -65.09004 1.000 39.03258 743 LEU B CA 1
ATOM 6385 C C . LEU B 1 422 ? -1.71362 -30.09858 -64.28671 1.000 44.06342 743 LEU B C 1
ATOM 6386 O O . LEU B 1 422 ? -1.67979 -29.33937 -63.30844 1.000 40.38880 743 LEU B O 1
ATOM 6391 N N . ILE B 1 423 ? -2.83904 -30.69653 -64.68958 1.000 40.26182 744 ILE B N 1
ATOM 6392 C CA . ILE B 1 423 ? -4.10801 -30.45571 -64.01024 1.000 43.43238 744 ILE B CA 1
ATOM 6393 C C . ILE B 1 423 ? -4.03674 -30.91408 -62.56011 1.000 42.11048 744 ILE B C 1
ATOM 6394 O O . ILE B 1 423 ? -4.55082 -30.24281 -61.65642 1.000 43.04126 744 ILE B O 1
ATOM 6399 N N . LEU B 1 424 ? -3.39513 -32.05986 -62.31392 1.000 42.48769 745 LEU B N 1
ATOM 6400 C CA . LEU B 1 424 ? -3.22019 -32.53509 -60.94470 1.000 46.08525 745 LEU B CA 1
ATOM 6401 C C . LEU B 1 424 ? -2.40737 -31.54349 -60.12161 1.000 45.50796 745 LEU B C 1
ATOM 6402 O O . LEU B 1 424 ? -2.77970 -31.20561 -58.99081 1.000 47.60264 745 LEU B O 1
ATOM 6407 N N . LYS B 1 425 ? -1.28935 -31.06764 -60.67951 1.000 45.18681 746 LYS B N 1
ATOM 6408 C CA . LYS B 1 425 ? -0.49927 -30.03141 -60.01803 1.000 42.22847 746 LYS B CA 1
ATOM 6409 C C . LYS B 1 425 ? -1.34495 -28.79952 -59.72455 1.000 41.73107 746 LYS B C 1
ATOM 6410 O O . LYS B 1 425 ? -1.38211 -28.31241 -58.58889 1.000 41.34614 746 LYS B O 1
ATOM 6416 N N . PHE B 1 426 ? -2.03703 -28.27902 -60.74284 1.000 40.28538 747 PHE B N 1
ATOM 6417 C CA . PHE B 1 426 ? -2.86439 -27.09620 -60.53039 1.000 42.10521 747 PHE B CA 1
ATOM 6418 C C . PHE B 1 426 ? -3.95345 -27.35599 -59.49546 1.000 40.23569 747 PHE B C 1
ATOM 6419 O O . PHE B 1 426 ? -4.25980 -26.47592 -58.68427 1.000 36.01181 747 PHE B O 1
ATOM 6427 N N . SER B 1 427 ? -4.53507 -28.57251 -59.49738 1.000 45.31329 748 SER B N 1
ATOM 6428 C CA . SER B 1 427 ? -5.59711 -28.91531 -58.54940 1.000 42.09151 748 SER B CA 1
ATOM 6429 C C . SER B 1 427 ? -5.09303 -28.96744 -57.11358 1.000 40.45035 748 SER B C 1
ATOM 6430 O O . SER B 1 427 ? -5.85478 -28.69423 -56.18370 1.000 44.95477 748 SER B O 1
ATOM 6433 N N . SER B 1 428 ? -3.83248 -29.31949 -56.90718 1.000 40.58676 749 SER B N 1
ATOM 6434 C CA . SER B 1 428 ? -3.27973 -29.28767 -55.55979 1.000 42.26004 749 SER B CA 1
ATOM 6435 C C . SER B 1 428 ? -3.01366 -27.87177 -55.04462 1.000 45.87176 749 SER B C 1
ATOM 6436 O O . SER B 1 428 ? -2.60966 -27.72603 -53.88504 1.000 48.60834 749 SER B O 1
ATOM 6439 N N . MET B 1 429 ? -3.20604 -26.82500 -55.84619 1.000 41.86345 750 MET B N 1
ATOM 6440 C CA . MET B 1 429 ? -2.91671 -25.46917 -55.39466 1.000 41.94333 750 MET B CA 1
ATOM 6441 C C . MET B 1 429 ? -4.17483 -24.61812 -55.29119 1.000 39.48955 750 MET B C 1
ATOM 6442 O O . MET B 1 429 ? -4.11674 -23.40475 -55.48037 1.000 44.90136 750 MET B O 1
ATOM 6447 N N . GLY B 1 430 ? -5.31595 -25.23608 -54.99094 1.000 39.06079 751 GLY B N 1
ATOM 6448 C CA . GLY B 1 430 ? -6.54044 -24.49728 -54.77323 1.000 40.59406 751 GLY B CA 1
ATOM 6449 C C . GLY B 1 430 ? -6.59197 -23.87329 -53.38676 1.000 41.32117 751 GLY B C 1
ATOM 6450 O O . GLY B 1 430 ? -5.65426 -23.97308 -52.59194 1.000 40.28187 751 GLY B O 1
ATOM 6451 N N . PHE B 1 431 ? -7.72730 -23.20170 -53.10928 1.000 39.28073 752 PHE B N 1
ATOM 6452 C CA . PHE B 1 431 ? -8.03538 -22.60498 -51.81213 1.000 41.13472 752 PHE B CA 1
ATOM 6453 C C . PHE B 1 431 ? -7.52885 -23.50970 -50.70443 1.000 36.78471 752 PHE B C 1
ATOM 6454 O O . PHE B 1 431 ? -7.89111 -24.69057 -50.65929 1.000 36.32468 752 PHE B O 1
ATOM 6462 N N . PRO B 1 432 ? -6.68061 -23.01949 -49.81512 1.000 39.10292 753 PRO B N 1
ATOM 6463 C CA . PRO B 1 432 ? -6.39367 -23.79432 -48.61084 1.000 40.90660 753 PRO B CA 1
ATOM 6464 C C . PRO B 1 432 ? -7.68781 -24.01483 -47.84867 1.000 39.30417 753 PRO B C 1
ATOM 6465 O O . PRO B 1 432 ? -8.57439 -23.16240 -47.83263 1.000 42.54015 753 PRO B O 1
ATOM 6469 N N . SER B 1 433 ? -7.81625 -25.18679 -47.26031 1.000 44.26368 754 SER B N 1
ATOM 6470 C CA . SER B 1 433 ? -8.98164 -25.51235 -46.46417 1.000 46.13600 754 SER B CA 1
ATOM 6471 C C . SER B 1 433 ? -8.54047 -25.80563 -45.03861 1.000 53.17337 754 SER B C 1
ATOM 6472 O O . SER B 1 433 ? -7.43966 -26.31819 -44.81048 1.000 50.78266 754 SER B O 1
ATOM 6475 N N . SER B 1 434 ? -9.40115 -25.46557 -44.07930 1.000 45.40038 755 SER B N 1
ATOM 6476 C CA . SER B 1 434 ? -9.10449 -25.72934 -42.67749 1.000 48.11513 755 SER B CA 1
ATOM 6477 C C . SER B 1 434 ? -9.43179 -27.15452 -42.26899 1.000 60.52523 755 SER B C 1
ATOM 6478 O O . SER B 1 434 ? -9.17170 -27.53161 -41.12279 1.000 58.74296 755 SER B O 1
ATOM 6481 N N . ILE B 1 435 ? -10.00065 -27.94658 -43.17023 1.000 71.82481 756 ILE B N 1
ATOM 6482 C CA . ILE B 1 435 ? -10.27450 -29.35135 -42.90012 1.000 76.68195 756 ILE B CA 1
ATOM 6483 C C . ILE B 1 435 ? -9.15396 -30.19426 -43.49899 1.000 79.00248 756 ILE B C 1
ATOM 6484 O O . ILE B 1 435 ? -8.80808 -31.25530 -42.96794 1.000 86.84658 756 ILE B O 1
ATOM 6489 N N . ASP B 1 436 ? -8.57439 -29.72418 -44.60118 1.000 80.22703 757 ASP B N 1
ATOM 6490 C CA . ASP B 1 436 ? -7.46960 -30.42237 -45.24754 1.000 87.99961 757 ASP B CA 1
ATOM 6491 C C . ASP B 1 436 ? -6.16405 -30.14780 -44.50560 1.000 94.22256 757 ASP B C 1
ATOM 6492 O O . ASP B 1 436 ? -6.13732 -29.38259 -43.53771 1.000 91.96191 757 ASP B O 1
ATOM 6494 N N . LYS C 1 11 ? -50.89477 -24.53163 -53.90026 1.000 73.94273 332 LYS C N 1
ATOM 6495 C CA . LYS C 1 11 ? -50.51213 -23.22302 -53.37592 1.000 72.79688 332 LYS C CA 1
ATOM 6496 C C . LYS C 1 11 ? -49.11462 -22.83966 -53.86613 1.000 73.43762 332 LYS C C 1
ATOM 6497 O O . LYS C 1 11 ? -48.12232 -23.10773 -53.18076 1.000 72.89417 332 LYS C O 1
ATOM 6499 N N . ARG C 1 12 ? -49.02879 -22.20531 -55.04169 1.000 67.09418 333 ARG C N 1
ATOM 6500 C CA . ARG C 1 12 ? -47.74307 -22.01868 -55.71148 1.000 60.86663 333 ARG C CA 1
ATOM 6501 C C . ARG C 1 12 ? -47.29270 -20.56945 -55.85045 1.000 52.35276 333 ARG C C 1
ATOM 6502 O O . ARG C 1 12 ? -46.28382 -20.33229 -56.51626 1.000 51.77027 333 ARG C O 1
ATOM 6510 N N . ASP C 1 13 ? -47.97960 -19.59729 -55.25374 1.000 43.61423 334 ASP C N 1
ATOM 6511 C CA . ASP C 1 13 ? -47.49666 -18.22285 -55.35927 1.000 41.28662 334 ASP C CA 1
ATOM 6512 C C . ASP C 1 13 ? -46.13714 -18.05462 -54.67231 1.000 42.92045 334 ASP C C 1
ATOM 6513 O O . ASP C 1 13 ? -45.93019 -18.51472 -53.54372 1.000 33.06484 334 ASP C O 1
ATOM 6518 N N . HIS C 1 14 ? -45.22252 -17.34431 -55.34617 1.000 38.04233 335 HIS C N 1
ATOM 6519 C CA . HIS C 1 14 ? -43.84572 -17.25829 -54.86568 1.000 37.53659 335 HIS C CA 1
ATOM 6520 C C . HIS C 1 14 ? -43.75757 -16.58695 -53.50205 1.000 39.06523 335 HIS C C 1
ATOM 6521 O O . HIS C 1 14 ? -42.83438 -16.87191 -52.73378 1.000 35.15970 335 HIS C O 1
ATOM 6528 N N . ARG C 1 15 ? -44.69926 -15.70511 -53.17612 1.000 39.91317 336 ARG C N 1
ATOM 6529 C CA . ARG C 1 15 ? -44.66966 -15.09978 -51.85243 1.000 42.33798 336 ARG C CA 1
ATOM 6530 C C . ARG C 1 15 ? -44.97568 -16.13517 -50.78598 1.000 37.91363 336 ARG C C 1
ATOM 6531 O O . ARG C 1 15 ? -44.26980 -16.21884 -49.77251 1.000 38.30460 336 ARG C O 1
ATOM 6539 N N . LEU C 1 16 ? -45.98761 -16.96662 -51.02856 1.000 34.80874 337 LEU C N 1
ATOM 6540 C CA . LEU C 1 16 ? -46.29349 -18.05628 -50.11756 1.000 33.73444 337 LEU C CA 1
ATOM 6541 C C . LEU C 1 16 ? -45.15026 -19.06619 -50.06161 1.000 35.29608 337 LEU C C 1
ATOM 6542 O O . LEU C 1 16 ? -44.76107 -19.50928 -48.97670 1.000 34.79628 337 LEU C O 1
ATOM 6547 N N . LEU C 1 17 ? -44.58895 -19.43463 -51.21651 1.000 30.94350 338 LEU C N 1
ATOM 6548 C CA . LEU C 1 17 ? -43.45864 -20.36493 -51.22527 1.000 33.42025 338 LEU C CA 1
ATOM 6549 C C . LEU C 1 17 ? -42.23905 -19.79083 -50.50006 1.000 35.31047 338 LEU C C 1
ATOM 6550 O O . LEU C 1 17 ? -41.50483 -20.52335 -49.82692 1.000 34.42049 338 LEU C O 1
ATOM 6555 N N . GLY C 1 18 ? -41.96950 -18.49444 -50.67051 1.000 28.94151 339 GLY C N 1
ATOM 6556 C CA . GLY C 1 18 ? -40.83262 -17.90545 -49.97728 1.000 33.54585 339 GLY C CA 1
ATOM 6557 C C . GLY C 1 18 ? -40.99678 -17.93594 -48.47939 1.000 31.17500 339 GLY C C 1
ATOM 6558 O O . GLY C 1 18 ? -39.99976 -17.90749 -47.73284 1.000 28.04496 339 GLY C O 1
ATOM 6559 N N . SER C 1 19 ? -42.24083 -18.00725 -48.02370 1.000 27.04976 340 SER C N 1
ATOM 6560 C CA . SER C 1 19 ? -42.51019 -18.12498 -46.60518 1.000 34.38371 340 SER C CA 1
ATOM 6561 C C . SER C 1 19 ? -42.43362 -19.58539 -46.16902 1.000 39.64297 340 SER C C 1
ATOM 6562 O O . SER C 1 19 ? -41.65502 -19.93217 -45.27060 1.000 33.99345 340 SER C O 1
ATOM 6565 N N . ASN C 1 20 ? -43.20546 -20.46005 -46.84027 1.000 32.93581 341 ASN C N 1
ATOM 6566 C CA . ASN C 1 20 ? -43.28598 -21.87043 -46.46450 1.000 35.75985 341 ASN C CA 1
ATOM 6567 C C . ASN C 1 20 ? -41.94713 -22.57137 -46.55727 1.000 32.24425 341 ASN C C 1
ATOM 6568 O O . ASN C 1 20 ? -41.69648 -23.52192 -45.81891 1.000 37.77278 341 ASN C O 1
ATOM 6573 N N . LEU C 1 21 ? -41.10234 -22.15863 -47.48497 1.000 35.00412 342 LEU C N 1
ATOM 6574 C CA . LEU C 1 21 ? -39.79631 -22.76683 -47.66333 1.000 33.62719 342 LEU C CA 1
ATOM 6575 C C . LEU C 1 21 ? -38.70339 -21.98504 -46.95439 1.000 28.85998 342 LEU C C 1
ATOM 6576 O O . LEU C 1 21 ? -37.52504 -22.32277 -47.09976 1.000 28.28784 342 LEU C O 1
ATOM 6581 N N . GLN C 1 22 ? -39.07273 -20.94999 -46.19949 1.000 29.16981 343 GLN C N 1
ATOM 6582 C CA . GLN C 1 22 ? -38.12459 -20.15200 -45.42489 1.000 31.65355 343 GLN C CA 1
ATOM 6583 C C . GLN C 1 22 ? -36.98842 -19.63924 -46.30133 1.000 28.11542 343 GLN C C 1
ATOM 6584 O O . GLN C 1 22 ? -35.80699 -19.81025 -45.99977 1.000 28.08790 343 GLN C O 1
ATOM 6590 N N . LEU C 1 23 ? -37.35984 -19.00672 -47.41073 1.000 26.40517 344 LEU C N 1
ATOM 6591 C CA . LEU C 1 23 ? -36.39209 -18.48742 -48.36774 1.000 23.34787 344 LEU C CA 1
ATOM 6592 C C . LEU C 1 23 ? -36.17197 -16.98671 -48.23665 1.000 24.94124 344 LEU C C 1
ATOM 6593 O O . LEU C 1 23 ? -35.04027 -16.51097 -48.36234 1.000 21.96364 344 LEU C O 1
ATOM 6598 N N . PHE C 1 24 ? -37.22525 -16.22284 -47.99109 1.000 23.90494 345 PHE C N 1
ATOM 6599 C CA . PHE C 1 24 ? -37.08606 -14.77755 -48.00278 1.000 24.74960 345 PHE C CA 1
ATOM 6600 C C . PHE C 1 24 ? -38.33769 -14.16621 -47.40337 1.000 25.38934 345 PHE C C 1
ATOM 6601 O O . PHE C 1 24 ? -39.38515 -14.81577 -47.30778 1.000 25.63579 345 PHE C O 1
ATOM 6609 N N . PHE C 1 25 ? -38.22142 -12.89833 -47.03029 1.000 26.47227 346 PHE C N 1
ATOM 6610 C CA . PHE C 1 25 ? -39.35354 -12.17265 -46.48495 1.000 29.05808 346 PHE C CA 1
ATOM 6611 C C . PHE C 1 25 ? -39.17709 -10.69907 -46.80820 1.000 28.73368 346 PHE C C 1
ATOM 6612 O O . PHE C 1 25 ? -38.09581 -10.24628 -47.20277 1.000 31.11990 346 PHE C O 1
ATOM 6620 N N . PHE C 1 26 ? -40.26065 -9.95792 -46.63465 1.000 27.01025 347 PHE C N 1
ATOM 6621 C CA . PHE C 1 26 ? -40.29658 -8.52861 -46.86820 1.000 32.74006 347 PHE C CA 1
ATOM 6622 C C . PHE C 1 26 ? -40.70370 -7.81287 -45.59276 1.000 34.71894 347 PHE C C 1
ATOM 6623 O O . PHE C 1 26 ? -41.55765 -8.29490 -44.83835 1.000 34.41314 347 PHE C O 1
ATOM 6631 N N . ASP C 1 27 ? -40.09700 -6.65470 -45.37147 1.000 33.03494 348 ASP C N 1
ATOM 6632 C CA . ASP C 1 27 ? -40.46142 -5.77752 -44.26865 1.000 35.49031 348 ASP C CA 1
ATOM 6633 C C . ASP C 1 27 ? -40.89702 -4.45413 -44.87512 1.000 33.45191 348 ASP C C 1
ATOM 6634 O O . ASP C 1 27 ? -40.06491 -3.68191 -45.35988 1.000 33.23571 348 ASP C O 1
ATOM 6639 N N . SER C 1 28 ? -42.19795 -4.19689 -44.85825 1.000 36.02913 349 SER C N 1
ATOM 6640 C CA . SER C 1 28 ? -42.72035 -3.03112 -45.54645 1.000 36.27956 349 SER C CA 1
ATOM 6641 C C . SER C 1 28 ? -42.57478 -1.75626 -44.73371 1.000 38.49752 349 SER C C 1
ATOM 6642 O O . SER C 1 28 ? -42.94926 -0.68980 -45.22583 1.000 38.50209 349 SER C O 1
ATOM 6645 N N . ASN C 1 29 ? -42.04937 -1.83544 -43.51123 1.000 38.69785 350 ASN C N 1
ATOM 6646 C CA . ASN C 1 29 ? -41.78918 -0.62910 -42.74554 1.000 35.44918 350 ASN C CA 1
ATOM 6647 C C . ASN C 1 29 ? -40.36104 -0.12030 -42.91922 1.000 38.99029 350 ASN C C 1
ATOM 6648 O O . ASN C 1 29 ? -40.16087 1.08595 -43.09369 1.000 39.87905 350 ASN C O 1
ATOM 6653 N N . VAL C 1 30 ? -39.35535 -0.99857 -42.89880 1.000 35.79979 351 VAL C N 1
ATOM 6654 C CA . VAL C 1 30 ? -37.97376 -0.53158 -42.99049 1.000 35.36338 351 VAL C CA 1
ATOM 6655 C C . VAL C 1 30 ? -37.40223 -0.59198 -44.39969 1.000 35.26406 351 VAL C C 1
ATOM 6656 O O . VAL C 1 30 ? -36.46061 0.15816 -44.69359 1.000 34.35904 351 VAL C O 1
ATOM 6660 N N . SER C 1 31 ? -37.92795 -1.45232 -45.27774 1.000 31.71102 352 SER C N 1
ATOM 6661 C CA . SER C 1 31 ? -37.39497 -1.40646 -46.63804 1.000 33.18157 352 SER C CA 1
ATOM 6662 C C . SER C 1 31 ? -38.40234 -1.93909 -47.65356 1.000 31.92182 352 SER C C 1
ATOM 6663 O O . SER C 1 31 ? -38.14738 -2.96606 -48.30626 1.000 28.19524 352 SER C O 1
ATOM 6666 N N . PRO C 1 32 ? -39.53460 -1.26100 -47.83740 1.000 32.41740 353 PRO C N 1
ATOM 6667 C CA . PRO C 1 32 ? -40.49706 -1.71942 -48.84441 1.000 34.52954 353 PRO C CA 1
ATOM 6668 C C . PRO C 1 32 ? -39.86572 -1.65113 -50.22489 1.000 34.46076 353 PRO C C 1
ATOM 6669 O O . PRO C 1 32 ? -39.24677 -0.65044 -50.59280 1.000 36.00769 353 PRO C O 1
ATOM 6673 N N . GLY C 1 33 ? -39.98401 -2.74800 -50.97174 1.000 31.87083 354 GLY C N 1
ATOM 6674 C CA . GLY C 1 33 ? -39.46329 -2.82144 -52.31841 1.000 30.55290 354 GLY C CA 1
ATOM 6675 C C . GLY C 1 33 ? -38.14682 -3.55163 -52.45049 1.000 32.47485 354 GLY C C 1
ATOM 6676 O O . GLY C 1 33 ? -37.67468 -3.73920 -53.58152 1.000 28.05786 354 GLY C O 1
ATOM 6677 N N . SER C 1 34 ? -37.53129 -3.94950 -51.33665 1.000 27.57121 355 SER C N 1
ATOM 6678 C CA . SER C 1 34 ? -36.34436 -4.78683 -51.33711 1.000 27.32676 355 SER C CA 1
ATOM 6679 C C . SER C 1 34 ? -36.63265 -6.04797 -50.54315 1.000 28.04203 355 SER C C 1
ATOM 6680 O O . SER C 1 34 ? -37.65001 -6.16157 -49.85698 1.000 34.67714 355 SER C O 1
ATOM 6683 N N . CYS C 1 35 ? -35.73249 -7.00844 -50.64032 1.000 26.46090 356 CYS C N 1
ATOM 6684 C CA . CYS C 1 35 ? -36.00399 -8.33014 -50.11534 1.000 29.91061 356 CYS C CA 1
ATOM 6685 C C . CYS C 1 35 ? -34.95201 -8.75445 -49.09360 1.000 27.38938 356 CYS C C 1
ATOM 6686 O O . CYS C 1 35 ? -33.75434 -8.51344 -49.27151 1.000 26.39119 356 CYS C O 1
ATOM 6689 N N . PHE C 1 36 ? -35.42341 -9.39479 -48.02810 1.000 26.57485 357 PHE C N 1
ATOM 6690 C CA . PHE C 1 36 ? -34.57717 -10.07362 -47.05910 1.000 29.15855 357 PHE C CA 1
ATOM 6691 C C . PHE C 1 36 ? -34.50017 -11.54552 -47.44234 1.000 25.19490 357 PHE C C 1
ATOM 6692 O O . PHE C 1 36 ? -35.49692 -12.25410 -47.34692 1.000 26.80099 357 PHE C O 1
ATOM 6700 N N . TRP C 1 37 ? -33.32164 -12.01278 -47.84895 1.000 23.38644 358 TRP C N 1
ATOM 6701 C CA . TRP C 1 37 ? -33.11932 -13.41267 -48.21938 1.000 26.10840 358 TRP C CA 1
ATOM 6702 C C . TRP C 1 37 ? -32.55413 -14.18855 -47.02863 1.000 24.63086 358 TRP C C 1
ATOM 6703 O O . TRP C 1 37 ? -31.41901 -13.95103 -46.60466 1.000 20.71778 358 TRP C O 1
ATOM 6714 N N . LEU C 1 38 ? -33.35210 -15.12643 -46.51589 1.000 25.47770 359 LEU C N 1
ATOM 6715 C CA . LEU C 1 38 ? -32.91245 -16.06323 -45.50057 1.000 23.77266 359 LEU C CA 1
ATOM 6716 C C . LEU C 1 38 ? -31.85128 -17.00737 -46.07313 1.000 23.70599 359 LEU C C 1
ATOM 6717 O O . LEU C 1 38 ? -31.66705 -17.09541 -47.29986 1.000 22.03885 359 LEU C O 1
ATOM 6722 N N . PRO C 1 39 ? -31.11029 -17.70362 -45.19833 1.000 22.80587 360 PRO C N 1
ATOM 6723 C CA . PRO C 1 39 ? -30.02101 -18.56175 -45.68051 1.000 18.73013 360 PRO C CA 1
ATOM 6724 C C . PRO C 1 39 ? -30.38691 -19.40422 -46.90054 1.000 22.35645 360 PRO C C 1
ATOM 6725 O O . PRO C 1 39 ? -29.67757 -19.34566 -47.90939 1.000 21.49177 360 PRO C O 1
ATOM 6729 N N . ALA C 1 40 ? -31.50004 -20.14762 -46.84758 1.000 22.20983 361 ALA C N 1
ATOM 6730 C CA . ALA C 1 40 ? -31.84854 -20.99679 -47.98233 1.000 24.26036 361 ALA C CA 1
ATOM 6731 C C . ALA C 1 40 ? -32.19214 -20.16674 -49.21367 1.000 22.79808 361 ALA C C 1
ATOM 6732 O O . ALA C 1 40 ? -31.84596 -20.54570 -50.33549 1.000 25.48917 361 ALA C O 1
ATOM 6734 N N . GLY C 1 41 ? -32.86786 -19.03308 -49.03815 1.000 25.12536 362 GLY C N 1
ATOM 6735 C CA . GLY C 1 41 ? -33.13121 -18.17492 -50.18852 1.000 27.35773 362 GLY C CA 1
ATOM 6736 C C . GLY C 1 41 ? -31.85619 -17.64315 -50.80622 1.000 21.33957 362 GLY C C 1
ATOM 6737 O O . GLY C 1 41 ? -31.70531 -17.60984 -52.03682 1.000 23.82248 362 GLY C O 1
ATOM 6738 N N . ALA C 1 42 ? -30.90383 -17.26113 -49.96260 1.000 22.81506 363 ALA C N 1
ATOM 6739 C CA . ALA C 1 42 ? -29.63203 -16.74043 -50.45244 1.000 22.97458 363 ALA C CA 1
ATOM 6740 C C . ALA C 1 42 ? -28.84331 -17.79917 -51.20861 1.000 22.09239 363 ALA C C 1
ATOM 6741 O O . ALA C 1 42 ? -28.16731 -17.47142 -52.19061 1.000 19.67343 363 ALA C O 1
ATOM 6743 N N . ARG C 1 43 ? -28.93274 -19.06929 -50.78737 1.000 21.66812 364 ARG C N 1
ATOM 6744 C CA . ARG C 1 43 ? -28.28329 -20.13760 -51.54083 1.000 24.76823 364 ARG C CA 1
ATOM 6745 C C . ARG C 1 43 ? -28.88016 -20.26529 -52.94417 1.000 26.00128 364 ARG C C 1
ATOM 6746 O O . ARG C 1 43 ? -28.14678 -20.37423 -53.93709 1.000 22.96290 364 ARG C O 1
ATOM 6754 N N . LEU C 1 44 ? -30.21173 -20.27556 -53.04769 1.000 27.40871 365 LEU C N 1
ATOM 6755 C CA . LEU C 1 44 ? -30.83929 -20.35994 -54.36398 1.000 24.40173 365 LEU C CA 1
ATOM 6756 C C . LEU C 1 44 ? -30.43282 -19.17598 -55.23162 1.000 24.72708 365 LEU C C 1
ATOM 6757 O O . LEU C 1 44 ? -30.01270 -19.34085 -56.38388 1.000 27.80937 365 LEU C O 1
ATOM 6762 N N . TYR C 1 45 ? -30.55446 -17.96724 -54.68770 1.000 26.18123 366 TYR C N 1
ATOM 6763 C CA . TYR C 1 45 ? -30.15542 -16.75755 -55.40775 1.000 27.31980 366 TYR C CA 1
ATOM 6764 C C . TYR C 1 45 ? -28.73872 -16.87954 -55.96944 1.000 24.91112 366 TYR C C 1
ATOM 6765 O O . TYR C 1 45 ? -28.50095 -16.64395 -57.16392 1.000 23.74878 366 TYR C O 1
ATOM 6774 N N . ASN C 1 46 ? -27.78820 -17.27619 -55.12860 1.000 20.55718 367 ASN C N 1
ATOM 6775 C CA . ASN C 1 46 ? -26.41300 -17.38209 -55.59739 1.000 23.04037 367 ASN C CA 1
ATOM 6776 C C . ASN C 1 46 ? -26.22517 -18.51865 -56.58662 1.000 26.30163 367 ASN C C 1
ATOM 6777 O O . ASN C 1 46 ? -25.43867 -18.37757 -57.52821 1.000 24.25375 367 ASN C O 1
ATOM 6782 N N . LYS C 1 47 ? -26.93944 -19.64115 -56.41236 1.000 27.32884 368 LYS C N 1
ATOM 6783 C CA . LYS C 1 47 ? -26.81364 -20.71606 -57.38973 1.000 25.36334 368 LYS C CA 1
ATOM 6784 C C . LYS C 1 47 ? -27.33704 -20.29079 -58.75637 1.000 24.54606 368 LYS C C 1
ATOM 6785 O O . LYS C 1 47 ? -26.78868 -20.70459 -59.78009 1.000 25.25397 368 LYS C O 1
ATOM 6791 N N . LEU C 1 48 ? -28.40803 -19.48949 -58.80327 1.000 23.06306 369 LEU C N 1
ATOM 6792 C CA . LEU C 1 48 ? -28.90287 -19.01019 -60.09519 1.000 25.58026 369 LEU C CA 1
ATOM 6793 C C . LEU C 1 48 ? -27.85699 -18.14551 -60.78539 1.000 24.76446 369 LEU C C 1
ATOM 6794 O O . LEU C 1 48 ? -27.57412 -18.30495 -61.97430 1.000 26.41616 369 LEU C O 1
ATOM 6799 N N . MET C 1 49 ? -27.25160 -17.23400 -60.04298 1.000 22.89428 370 MET C N 1
ATOM 6800 C CA . MET C 1 49 ? -26.17432 -16.44242 -60.61848 1.000 28.53193 370 MET C CA 1
ATOM 6801 C C . MET C 1 49 ? -24.96341 -17.30248 -60.96151 1.000 26.40665 370 MET C C 1
ATOM 6802 O O . MET C 1 49 ? -24.32293 -17.08490 -61.99545 1.000 26.99083 370 MET C O 1
ATOM 6807 N N . ASP C 1 50 ? -24.63041 -18.28485 -60.11712 1.000 20.99020 371 ASP C N 1
ATOM 6808 C CA . ASP C 1 50 ? -23.43622 -19.08234 -60.39722 1.000 24.54077 371 ASP C CA 1
ATOM 6809 C C . ASP C 1 50 ? -23.63468 -19.98819 -61.61166 1.000 25.64185 371 ASP C C 1
ATOM 6810 O O . ASP C 1 50 ? -22.66287 -20.34564 -62.28323 1.000 24.59092 371 ASP C O 1
ATOM 6815 N N . PHE C 1 51 ? -24.87362 -20.37827 -61.89492 1.000 23.18242 372 PHE C N 1
ATOM 6816 C CA . PHE C 1 51 ? -25.16998 -21.09113 -63.13266 1.000 24.44944 372 PHE C CA 1
ATOM 6817 C C . PHE C 1 51 ? -24.72954 -20.26552 -64.33117 1.000 21.98557 372 PHE C C 1
ATOM 6818 O O . PHE C 1 51 ? -23.95393 -20.72614 -65.17332 1.000 24.60893 372 PHE C O 1
ATOM 6826 N N . ILE C 1 52 ? -25.15627 -19.00107 -64.36899 1.000 23.55870 373 ILE C N 1
ATOM 6827 C CA . ILE C 1 52 ? -24.78988 -18.09389 -65.45140 1.000 22.05744 373 ILE C CA 1
ATOM 6828 C C . ILE C 1 52 ? -23.28077 -17.87193 -65.49918 1.000 24.04591 373 ILE C C 1
ATOM 6829 O O . ILE C 1 52 ? -22.68471 -17.79873 -66.58611 1.000 21.38338 373 ILE C O 1
ATOM 6834 N N . ARG C 1 53 ? -22.64177 -17.72764 -64.32274 1.000 18.51521 374 ARG C N 1
ATOM 6835 C CA . ARG C 1 53 ? -21.19842 -17.52239 -64.29106 1.000 25.07632 374 ARG C CA 1
ATOM 6836 C C . ARG C 1 53 ? -20.45605 -18.72279 -64.85559 1.000 22.37089 374 ARG C C 1
ATOM 6837 O O . ARG C 1 53 ? -19.42874 -18.56171 -65.51996 1.000 27.44556 374 ARG C O 1
ATOM 6845 N N . ASN C 1 54 ? -20.95502 -19.93427 -64.60280 1.000 24.48473 375 ASN C N 1
ATOM 6846 C CA . ASN C 1 54 ? -20.30883 -21.11683 -65.15445 1.000 26.01999 375 ASN C CA 1
ATOM 6847 C C . ASN C 1 54 ? -20.34503 -21.09282 -66.68327 1.000 29.98935 375 ASN C C 1
ATOM 6848 O O . ASN C 1 54 ? -19.37556 -21.47628 -67.34775 1.000 30.08447 375 ASN C O 1
ATOM 6853 N N . GLU C 1 55 ? -21.44845 -20.62719 -67.25647 1.000 25.62268 376 GLU C N 1
ATOM 6854 C CA . GLU C 1 55 ? -21.50943 -20.47124 -68.70680 1.000 26.88409 376 GLU C CA 1
ATOM 6855 C C . GLU C 1 55 ? -20.73348 -19.24369 -69.18044 1.000 27.13057 376 GLU C C 1
ATOM 6856 O O . GLU C 1 55 ? -20.18220 -19.26764 -70.28845 1.000 27.57183 376 GLU C O 1
ATOM 6862 N N . TYR C 1 56 ? -20.65123 -18.17981 -68.36639 1.000 24.17236 377 TYR C N 1
ATOM 6863 C CA . TYR C 1 56 ? -19.80856 -17.04052 -68.75069 1.000 28.31179 377 TYR C CA 1
ATOM 6864 C C . TYR C 1 56 ? -18.36453 -17.47748 -68.98314 1.000 30.94985 377 TYR C C 1
ATOM 6865 O O . TYR C 1 56 ? -17.71231 -17.01969 -69.93462 1.000 27.66264 377 TYR C O 1
ATOM 6874 N N . ARG C 1 57 ? -17.84176 -18.34885 -68.10871 1.000 30.47292 378 ARG C N 1
ATOM 6875 C CA . ARG C 1 57 ? -16.46687 -18.81867 -68.25964 1.000 31.07648 378 ARG C CA 1
ATOM 6876 C C . ARG C 1 57 ? -16.30731 -19.60264 -69.55670 1.000 29.12509 378 ARG C C 1
ATOM 6877 O O . ARG C 1 57 ? -15.33344 -19.42213 -70.28980 1.000 37.53432 378 ARG C O 1
ATOM 6885 N N . ILE C 1 58 ? -17.25783 -20.48872 -69.84453 1.000 26.33939 379 ILE C N 1
ATOM 6886 C CA . ILE C 1 58 ? -17.24623 -21.28108 -71.07151 1.000 32.69997 379 ILE C CA 1
ATOM 6887 C C . ILE C 1 58 ? -17.30494 -20.38685 -72.30368 1.000 29.94340 379 ILE C C 1
ATOM 6888 O O . ILE C 1 58 ? -16.72348 -20.70468 -73.34095 1.000 30.86609 379 ILE C O 1
ATOM 6893 N N . ARG C 1 59 ? -17.99226 -19.25289 -72.20757 1.000 33.65527 380 ARG C N 1
ATOM 6894 C CA . ARG C 1 59 ? -18.41025 -18.47555 -73.36533 1.000 29.47996 380 ARG C CA 1
ATOM 6895 C C . ARG C 1 59 ? -17.68286 -17.14982 -73.47828 1.000 31.47576 380 ARG C C 1
ATOM 6896 O O . ARG C 1 59 ? -18.12807 -16.27498 -74.22691 1.000 28.59866 380 ARG C O 1
ATOM 6904 N N . GLU C 1 60 ? -16.58662 -16.97276 -72.74475 1.000 30.14383 381 GLU C N 1
ATOM 6905 C CA . GLU C 1 60 ? -15.72041 -15.81200 -72.91567 1.000 28.46680 381 GLU C CA 1
ATOM 6906 C C . GLU C 1 60 ? -16.45786 -14.50346 -72.61459 1.000 31.34597 381 GLU C C 1
ATOM 6907 O O . GLU C 1 60 ? -16.28358 -13.49385 -73.30152 1.000 29.37797 381 GLU C O 1
ATOM 6913 N N . PHE C 1 61 ? -17.28208 -14.52630 -71.56520 1.000 28.41486 382 PHE C N 1
ATOM 6914 C CA . PHE C 1 61 ? -17.75878 -13.33093 -70.88755 1.000 27.48585 382 PHE C CA 1
ATOM 6915 C C . PHE C 1 61 ? -16.88157 -13.05693 -69.66895 1.000 28.80416 382 PHE C C 1
ATOM 6916 O O . PHE C 1 61 ? -16.52884 -13.97408 -68.91781 1.000 23.16749 382 PHE C O 1
ATOM 6924 N N . THR C 1 62 ? -16.56068 -11.78736 -69.45231 1.000 26.51804 383 THR C N 1
ATOM 6925 C CA . THR C 1 62 ? -15.71271 -11.38722 -68.34002 1.000 25.81007 383 THR C CA 1
ATOM 6926 C C . THR C 1 62 ? -16.53693 -10.51367 -67.41240 1.000 25.63384 383 THR C C 1
ATOM 6927 O O . THR C 1 62 ? -16.89365 -9.38564 -67.77421 1.000 22.89149 383 THR C O 1
ATOM 6931 N N . GLU C 1 63 ? -16.78782 -11.02032 -66.20974 1.000 21.07186 384 GLU C N 1
ATOM 6932 C CA . GLU C 1 63 ? -17.48027 -10.25176 -65.19140 1.000 24.00161 384 GLU C CA 1
ATOM 6933 C C . GLU C 1 63 ? -16.63610 -9.05835 -64.74709 1.000 26.22992 384 GLU C C 1
ATOM 6934 O O . GLU C 1 63 ? -15.40891 -9.14471 -64.63743 1.000 24.92186 384 GLU C O 1
ATOM 6940 N N . VAL C 1 64 ? -17.30269 -7.93988 -64.47068 1.000 25.37641 385 VAL C N 1
ATOM 6941 C CA . VAL C 1 64 ? -16.65838 -6.77741 -63.87558 1.000 23.25794 385 VAL C CA 1
ATOM 6942 C C . VAL C 1 64 ? -17.46361 -6.35564 -62.65918 1.000 22.54076 385 VAL C C 1
ATOM 6943 O O . VAL C 1 64 ? -18.55142 -6.86850 -62.39462 1.000 23.62597 385 VAL C O 1
ATOM 6947 N N . ILE C 1 65 ? -16.89631 -5.42897 -61.89934 1.000 23.25079 386 ILE C N 1
ATOM 6948 C CA . ILE C 1 65 ? -17.56358 -4.83439 -60.75095 1.000 22.45710 386 ILE C CA 1
ATOM 6949 C C . ILE C 1 65 ? -17.49675 -3.33077 -60.93208 1.000 22.99071 386 ILE C C 1
ATOM 6950 O O . ILE C 1 65 ? -16.40789 -2.77606 -61.09343 1.000 23.73888 386 ILE C O 1
ATOM 6955 N N . THR C 1 66 ? -18.64517 -2.67566 -60.92291 1.000 21.44580 387 THR C N 1
ATOM 6956 C CA . THR C 1 66 ? -18.70431 -1.24235 -61.10159 1.000 23.72160 387 THR C CA 1
ATOM 6957 C C . THR C 1 66 ? -19.33482 -0.59347 -59.88433 1.000 26.70989 387 THR C C 1
ATOM 6958 O O . THR C 1 66 ? -19.97848 -1.26552 -59.07366 1.000 25.31719 387 THR C O 1
ATOM 6962 N N . PRO C 1 67 ? -19.16482 0.71616 -59.71994 1.000 26.27312 388 PRO C N 1
ATOM 6963 C CA . PRO C 1 67 ? -19.78622 1.40204 -58.58186 1.000 25.16393 388 PRO C CA 1
ATOM 6964 C C . PRO C 1 67 ? -21.30683 1.27883 -58.58031 1.000 28.06036 388 PRO C C 1
ATOM 6965 O O . PRO C 1 67 ? -21.94279 0.98811 -59.60124 1.000 23.10273 388 PRO C O 1
ATOM 6969 N N . ASN C 1 68 ? -21.89036 1.53858 -57.40201 1.000 23.90238 389 ASN C N 1
ATOM 6970 C CA . ASN C 1 68 ? -23.33202 1.73395 -57.27505 1.000 27.01207 389 ASN C CA 1
ATOM 6971 C C . ASN C 1 68 ? -23.77727 3.18902 -57.35720 1.000 25.72974 389 ASN C C 1
ATOM 6972 O O . ASN C 1 68 ? -24.92019 3.44266 -57.74486 1.000 27.53244 389 ASN C O 1
ATOM 6977 N N . ILE C 1 69 ? -22.93836 4.15269 -56.97432 1.000 25.39618 390 ILE C N 1
ATOM 6978 C CA . ILE C 1 69 ? -23.33844 5.55551 -56.97230 1.000 26.23801 390 ILE C CA 1
ATOM 6979 C C . ILE C 1 69 ? -22.41468 6.33195 -57.88877 1.000 29.51019 390 ILE C C 1
ATOM 6980 O O . ILE C 1 69 ? -21.22851 6.02193 -58.03324 1.000 29.09304 390 ILE C O 1
ATOM 6985 N N . PHE C 1 70 ? -22.97017 7.37422 -58.49361 1.000 32.75138 391 PHE C N 1
ATOM 6986 C CA . PHE C 1 70 ? -22.25970 8.14834 -59.48830 1.000 32.09061 391 PHE C CA 1
ATOM 6987 C C . PHE C 1 70 ? -22.74377 9.57815 -59.40786 1.000 36.01708 391 PHE C C 1
ATOM 6988 O O . PHE C 1 70 ? -23.87120 9.84546 -58.98465 1.000 38.07490 391 PHE C O 1
ATOM 6996 N N . SER C 1 71 ? -21.87919 10.49159 -59.81749 1.000 33.74894 392 SER C N 1
ATOM 6997 C CA . SER C 1 71 ? -22.33119 11.82080 -60.17218 1.000 36.62342 392 SER C CA 1
ATOM 6998 C C . SER C 1 71 ? -23.31500 11.72939 -61.33090 1.000 38.36047 392 SER C C 1
ATOM 6999 O O . SER C 1 71 ? -23.10502 10.98064 -62.29122 1.000 36.30359 392 SER C O 1
ATOM 7002 N N . CYS C 1 72 ? -24.39101 12.50787 -61.24728 1.000 39.91004 393 CYS C N 1
ATOM 7003 C CA . CYS C 1 72 ? -25.37753 12.49455 -62.32059 1.000 41.97712 393 CYS C CA 1
ATOM 7004 C C . CYS C 1 72 ? -24.81673 12.99141 -63.64467 1.000 41.89333 393 CYS C C 1
ATOM 7005 O O . CYS C 1 72 ? -25.50897 12.88317 -64.66499 1.000 42.16792 393 CYS C O 1
ATOM 7008 N N . ASP C 1 73 ? -23.59079 13.52499 -63.65431 1.000 41.03100 394 ASP C N 1
ATOM 7009 C CA . ASP C 1 73 ? -22.92616 13.82297 -64.91625 1.000 43.89930 394 ASP C CA 1
ATOM 7010 C C . ASP C 1 73 ? -22.90329 12.60121 -65.81617 1.000 45.48245 394 ASP C C 1
ATOM 7011 O O . ASP C 1 73 ? -23.07447 12.71504 -67.03432 1.000 43.56824 394 ASP C O 1
ATOM 7016 N N . LEU C 1 74 ? -22.67849 11.42312 -65.23256 1.000 41.32002 395 LEU C N 1
ATOM 7017 C CA . LEU C 1 74 ? -22.65750 10.19910 -66.02649 1.000 42.08351 395 LEU C CA 1
ATOM 7018 C C . LEU C 1 74 ? -23.94531 10.03734 -66.81972 1.000 40.42924 395 LEU C C 1
ATOM 7019 O O . LEU C 1 74 ? -23.91325 9.77521 -68.02374 1.000 40.61903 395 LEU C O 1
ATOM 7024 N N . TRP C 1 75 ? -25.09273 10.20613 -66.17057 1.000 40.36033 396 TRP C N 1
ATOM 7025 C CA . TRP C 1 75 ? -26.33456 9.96427 -66.88994 1.000 40.95809 396 TRP C CA 1
ATOM 7026 C C . TRP C 1 75 ? -26.73438 11.12832 -67.77392 1.000 44.96837 396 TRP C C 1
ATOM 7027 O O . TRP C 1 75 ? -27.57973 10.94846 -68.65825 1.000 42.85822 396 TRP C O 1
ATOM 7038 N N . LYS C 1 76 ? -26.13670 12.30869 -67.57557 1.000 42.31956 397 LYS C N 1
ATOM 7039 C CA . LYS C 1 76 ? -26.27010 13.34815 -68.58353 1.000 44.68446 397 LYS C CA 1
ATOM 7040 C C . LYS C 1 76 ? -25.43552 13.00931 -69.81404 1.000 46.64565 397 LYS C C 1
ATOM 7041 O O . LYS C 1 76 ? -25.89608 13.17778 -70.95006 1.000 43.51440 397 LYS C O 1
ATOM 7047 N N . THR C 1 77 ? -24.21159 12.51429 -69.61079 1.000 43.61980 398 THR C N 1
ATOM 7048 C CA . THR C 1 77 ? -23.43027 12.02334 -70.74051 1.000 46.50048 398 THR C CA 1
ATOM 7049 C C . THR C 1 77 ? -24.15040 10.87574 -71.44728 1.000 46.96504 398 THR C C 1
ATOM 7050 O O . THR C 1 77 ? -24.23977 10.85149 -72.68118 1.000 45.28245 398 THR C O 1
ATOM 7054 N N . SER C 1 78 ? -24.68651 9.92411 -70.68371 1.000 42.22326 399 SER C N 1
ATOM 7055 C CA . SER C 1 78 ? -25.31317 8.75895 -71.30548 1.000 46.17551 399 SER C CA 1
ATOM 7056 C C . SER C 1 78 ? -26.64536 9.08713 -71.96549 1.000 47.71737 399 SER C C 1
ATOM 7057 O O . SER C 1 78 ? -27.07621 8.34097 -72.84692 1.000 49.57819 399 SER C O 1
ATOM 7060 N N . GLY C 1 79 ? -27.30102 10.17603 -71.56683 1.000 46.05092 400 GLY C N 1
ATOM 7061 C CA . GLY C 1 79 ? -28.60107 10.53260 -72.09764 1.000 47.19008 400 GLY C CA 1
ATOM 7062 C C . GLY C 1 79 ? -29.78623 9.91282 -71.38766 1.000 52.17465 400 GLY C C 1
ATOM 7063 O O . GLY C 1 79 ? -30.90376 9.96681 -71.91694 1.000 49.01687 400 GLY C O 1
ATOM 7064 N N . HIS C 1 80 ? -29.58479 9.31627 -70.21570 1.000 45.36150 401 HIS C N 1
ATOM 7065 C CA . HIS C 1 80 ? -30.68969 8.74555 -69.46186 1.000 48.40424 401 HIS C CA 1
ATOM 7066 C C . HIS C 1 80 ? -31.22869 9.69189 -68.40407 1.000 50.59093 401 HIS C C 1
ATOM 7067 O O . HIS C 1 80 ? -32.30505 9.43047 -67.85533 1.000 52.61930 401 HIS C O 1
ATOM 7074 N N . TYR C 1 81 ? -30.50697 10.77593 -68.11063 1.000 49.12658 402 TYR C N 1
ATOM 7075 C CA . TYR C 1 81 ? -30.79758 11.57742 -66.92659 1.000 48.57886 402 TYR C CA 1
ATOM 7076 C C . TYR C 1 81 ? -32.21492 12.12955 -66.97039 1.000 55.21594 402 TYR C C 1
ATOM 7077 O O . TYR C 1 81 ? -33.01478 11.89178 -66.05722 1.000 54.65103 402 TYR C O 1
ATOM 7086 N N . PHE C 1 82 ? -32.54916 12.85577 -68.04380 1.000 56.50069 403 PHE C N 1
ATOM 7087 C CA . PHE C 1 82 ? -33.85158 13.51143 -68.11659 1.000 55.40853 403 PHE C CA 1
ATOM 7088 C C . PHE C 1 82 ? -34.98846 12.50124 -67.99841 1.000 50.84237 403 PHE C C 1
ATOM 7089 O O . PHE C 1 82 ? -36.00220 12.77476 -67.34616 1.000 51.94983 403 PHE C O 1
ATOM 7091 N N . ALA C 1 83 ? -34.82446 11.31233 -68.57582 1.000 50.92009 404 ALA C N 1
ATOM 7092 C CA . ALA C 1 83 ? -35.90161 10.32987 -68.54450 1.000 49.92950 404 ALA C CA 1
ATOM 7093 C C . ALA C 1 83 ? -35.86316 9.40444 -67.33291 1.000 54.12765 404 ALA C C 1
ATOM 7094 O O . ALA C 1 83 ? -36.86961 8.74240 -67.05354 1.000 52.63590 404 ALA C O 1
ATOM 7096 N N . TYR C 1 84 ? -34.73951 9.32113 -66.60910 1.000 51.90030 405 TYR C N 1
ATOM 7097 C CA . TYR C 1 84 ? -34.64753 8.38994 -65.48939 1.000 48.49307 405 TYR C CA 1
ATOM 7098 C C . TYR C 1 84 ? -34.69742 9.04271 -64.12026 1.000 49.08491 405 TYR C C 1
ATOM 7099 O O . TYR C 1 84 ? -35.01355 8.35005 -63.14683 1.000 49.46159 405 TYR C O 1
ATOM 7108 N N . LYS C 1 85 ? -34.39212 10.34060 -64.02054 1.000 45.29336 406 LYS C N 1
ATOM 7109 C CA . LYS C 1 85 ? -34.19481 10.96142 -62.71352 1.000 47.55156 406 LYS C CA 1
ATOM 7110 C C . LYS C 1 85 ? -35.41562 10.79469 -61.81946 1.000 46.53436 406 LYS C C 1
ATOM 7111 O O . LYS C 1 85 ? -35.27574 10.52578 -60.62012 1.000 45.28889 406 LYS C O 1
ATOM 7113 N N . GLU C 1 86 ? -36.62199 10.93922 -62.38369 1.000 43.06727 407 GLU C N 1
ATOM 7114 C CA . GLU C 1 86 ? -37.83903 10.84369 -61.57994 1.000 46.66131 407 GLU C CA 1
ATOM 7115 C C . GLU C 1 86 ? -38.01480 9.46686 -60.94491 1.000 45.41703 407 GLU C C 1
ATOM 7116 O O . GLU C 1 86 ? -38.74387 9.34323 -59.95581 1.000 51.57068 407 GLU C O 1
ATOM 7118 N N . ASN C 1 87 ? -37.37133 8.43079 -61.48257 1.000 39.78503 408 ASN C N 1
ATOM 7119 C CA . ASN C 1 87 ? -37.42240 7.10333 -60.89149 1.000 42.70827 408 ASN C CA 1
ATOM 7120 C C . ASN C 1 87 ? -36.06287 6.65523 -60.36203 1.000 40.32533 408 ASN C C 1
ATOM 7121 O O . ASN C 1 87 ? -35.83518 5.45481 -60.19578 1.000 40.95098 408 ASN C O 1
ATOM 7126 N N . MET C 1 88 ? -35.15406 7.59197 -60.09276 1.000 42.50690 409 MET C N 1
ATOM 7127 C CA . MET C 1 88 ? -33.86817 7.27817 -59.48081 1.000 38.95746 409 MET C CA 1
ATOM 7128 C C . MET C 1 88 ? -33.80009 7.84157 -58.07417 1.000 36.15503 409 MET C C 1
ATOM 7129 O O . MET C 1 88 ? -34.44581 8.83999 -57.75504 1.000 37.97123 409 MET C O 1
ATOM 7134 N N . PHE C 1 89 ? -33.01202 7.19227 -57.23523 1.000 33.05177 410 PHE C N 1
ATOM 7135 C CA . PHE C 1 89 ? -32.75407 7.68812 -55.89539 1.000 33.30966 410 PHE C CA 1
ATOM 7136 C C . PHE C 1 89 ? -31.57080 8.63208 -56.00500 1.000 33.88221 410 PHE C C 1
ATOM 7137 O O . PHE C 1 89 ? -30.46457 8.20995 -56.34760 1.000 39.53509 410 PHE C O 1
ATOM 7145 N N . ILE C 1 90 ? -31.81754 9.91339 -55.76008 1.000 33.87409 411 ILE C N 1
ATOM 7146 C CA . ILE C 1 90 ? -30.87058 10.97858 -56.06115 1.000 36.64383 411 ILE C CA 1
ATOM 7147 C C . ILE C 1 90 ? -30.57814 11.76253 -54.78660 1.000 37.35222 411 ILE C C 1
ATOM 7148 O O . ILE C 1 90 ? -31.45046 11.91628 -53.92844 1.000 36.97307 411 ILE C O 1
ATOM 7153 N N . PHE C 1 91 ? -29.33691 12.21807 -54.64220 1.000 37.59601 412 PHE C N 1
ATOM 7154 C CA . PHE C 1 91 ? -28.92425 12.89423 -53.42063 1.000 40.52606 412 PHE C CA 1
ATOM 7155 C C . PHE C 1 91 ? -27.69631 13.73591 -53.72362 1.000 40.66681 412 PHE C C 1
ATOM 7156 O O . PHE C 1 91 ? -26.98324 13.49905 -54.70319 1.000 39.80052 412 PHE C O 1
ATOM 7164 N N . ASP C 1 92 ? -27.45049 14.71517 -52.86573 1.000 38.64843 413 ASP C N 1
ATOM 7165 C CA . ASP C 1 92 ? -26.30000 15.58439 -53.03626 1.000 39.95527 413 ASP C CA 1
ATOM 7166 C C . ASP C 1 92 ? -25.07795 15.03283 -52.31787 1.000 44.21789 413 ASP C C 1
ATOM 7167 O O . ASP C 1 92 ? -25.16997 14.56034 -51.18276 1.000 44.78584 413 ASP C O 1
ATOM 7172 N N . VAL C 1 93 ? -23.93302 15.10904 -52.99409 1.000 44.19637 414 VAL C N 1
ATOM 7173 C CA . VAL C 1 93 ? -22.62470 14.80440 -52.42359 1.000 41.94122 414 VAL C CA 1
ATOM 7174 C C . VAL C 1 93 ? -21.74545 16.02948 -52.63469 1.000 44.71413 414 VAL C C 1
ATOM 7175 O O . VAL C 1 93 ? -21.38216 16.34527 -53.77657 1.000 44.87073 414 VAL C O 1
ATOM 7179 N N . GLU C 1 94 ? -21.39358 16.70930 -51.53942 1.000 43.36181 415 GLU C N 1
ATOM 7180 C CA . GLU C 1 94 ? -20.60931 17.95248 -51.56971 1.000 44.29055 415 GLU C CA 1
ATOM 7181 C C . GLU C 1 94 ? -21.16969 18.91803 -52.60861 1.000 47.12383 415 GLU C C 1
ATOM 7182 O O . GLU C 1 94 ? -20.45656 19.45264 -53.46187 1.000 46.11681 415 GLU C O 1
ATOM 7188 N N . GLU C 1 95 ? -22.48527 19.11523 -52.53342 1.000 49.05988 416 GLU C N 1
ATOM 7189 C CA . GLU C 1 95 ? -23.21988 20.10384 -53.31432 1.000 51.02427 416 GLU C CA 1
ATOM 7190 C C . GLU C 1 95 ? -23.26069 19.77471 -54.80463 1.000 50.23315 416 GLU C C 1
ATOM 7191 O O . GLU C 1 95 ? -23.55475 20.64138 -55.62625 1.000 51.16897 416 GLU C O 1
ATOM 7197 N N . LYS C 1 96 ? -22.96368 18.54169 -55.18440 1.000 45.47894 417 LYS C N 1
ATOM 7198 C CA . LYS C 1 96 ? -23.20426 18.08170 -56.53994 1.000 46.82973 417 LYS C CA 1
ATOM 7199 C C . LYS C 1 96 ? -24.23728 16.96968 -56.48216 1.000 45.52317 417 LYS C C 1
ATOM 7200 O O . LYS C 1 96 ? -24.32967 16.24572 -55.48701 1.000 47.46638 417 LYS C O 1
ATOM 7202 N N . GLU C 1 97 ? -25.02411 16.84431 -57.54803 1.000 46.10303 418 GLU C N 1
ATOM 7203 C CA . GLU C 1 97 ? -26.10553 15.87018 -57.56903 1.000 44.25776 418 GLU C CA 1
ATOM 7204 C C . GLU C 1 97 ? -25.58756 14.50355 -57.99862 1.000 40.76762 418 GLU C C 1
ATOM 7205 O O . GLU C 1 97 ? -24.89580 14.38035 -59.01233 1.000 42.28811 418 GLU C O 1
ATOM 7211 N N . TRP C 1 98 ? -25.92053 13.47971 -57.21446 1.000 36.76093 419 TRP C N 1
ATOM 7212 C CA . TRP C 1 98 ? -25.50877 12.11016 -57.45072 1.000 35.10739 419 TRP C CA 1
ATOM 7213 C C . TRP C 1 98 ? -26.74854 11.22461 -57.45925 1.000 38.29822 419 TRP C C 1
ATOM 7214 O O . TRP C 1 98 ? -27.85824 11.67693 -57.16683 1.000 37.09479 419 TRP C O 1
ATOM 7225 N N . GLY C 1 99 ? -26.55696 9.94392 -57.76424 1.000 35.67234 420 GLY C N 1
ATOM 7226 C CA . GLY C 1 99 ? -27.67585 9.02264 -57.74739 1.000 31.27623 420 GLY C CA 1
ATOM 7227 C C . GLY C 1 99 ? -27.21260 7.59322 -57.62865 1.000 35.09869 420 GLY C C 1
ATOM 7228 O O . GLY C 1 99 ? -26.04860 7.27419 -57.89779 1.000 32.97708 420 GLY C O 1
ATOM 7229 N N . LEU C 1 100 ? -28.14524 6.73433 -57.19662 1.000 28.19344 421 LEU C N 1
ATOM 7230 C CA . LEU C 1 100 ? -27.97442 5.28773 -57.24477 1.000 29.33445 421 LEU C CA 1
ATOM 7231 C C . LEU C 1 100 ? -28.30134 4.77214 -58.63730 1.000 31.20415 421 LEU C C 1
ATOM 7232 O O . LEU C 1 100 ? -29.29098 5.19199 -59.24819 1.000 30.17825 421 LEU C O 1
ATOM 7237 N N . LYS C 1 101 ? -27.48599 3.84211 -59.12874 1.000 25.49308 422 LYS C N 1
ATOM 7238 C CA . LYS C 1 101 ? -27.60593 3.44075 -60.52481 1.000 26.61158 422 LYS C CA 1
ATOM 7239 C C . LYS C 1 101 ? -28.85899 2.59875 -60.73852 1.000 28.83761 422 LYS C C 1
ATOM 7240 O O . LYS C 1 101 ? -29.12815 1.66770 -59.96113 1.000 26.54080 422 LYS C O 1
ATOM 7246 N N . PRO C 1 102 ? -29.63422 2.89073 -61.76720 1.000 32.72159 423 PRO C N 1
ATOM 7247 C CA . PRO C 1 102 ? -30.76602 2.03043 -62.13450 1.000 30.53834 423 PRO C CA 1
ATOM 7248 C C . PRO C 1 102 ? -30.42523 1.06046 -63.25382 1.000 33.06676 423 PRO C C 1
ATOM 7249 O O . PRO C 1 102 ? -31.24326 0.21081 -63.61595 1.000 31.92606 423 PRO C O 1
ATOM 7253 N N . MET C 1 103 ? -29.24303 1.21387 -63.84296 1.000 35.32664 424 MET C N 1
ATOM 7254 C CA . MET C 1 103 ? -28.75267 0.28466 -64.85142 1.000 32.19063 424 MET C CA 1
ATOM 7255 C C . MET C 1 103 ? -27.22900 0.35292 -64.84612 1.000 29.11249 424 MET C C 1
ATOM 7256 O O . MET C 1 103 ? -26.63336 1.23165 -64.22650 1.000 27.78099 424 MET C O 1
ATOM 7261 N N . ASN C 1 104 ? -26.60885 -0.62373 -65.51322 1.000 32.46554 425 ASN C N 1
ATOM 7262 C CA . ASN C 1 104 ? -25.16056 -0.76223 -65.58622 1.000 26.38067 425 ASN C CA 1
ATOM 7263 C C . ASN C 1 104 ? -24.53269 -0.12832 -66.82105 1.000 30.59724 425 ASN C C 1
ATOM 7264 O O . ASN C 1 104 ? -23.32779 0.16496 -66.79548 1.000 29.55760 425 ASN C O 1
ATOM 7269 N N . CYS C 1 105 ? -25.30091 0.08214 -67.89325 1.000 26.11509 426 CYS C N 1
ATOM 7270 C CA . CYS C 1 105 ? -24.71472 0.37862 -69.20263 1.000 28.72617 426 CYS C CA 1
ATOM 7271 C C . CYS C 1 105 ? -23.71750 1.53175 -69.18657 1.000 31.41331 426 CYS C C 1
ATOM 7272 O O . CYS C 1 105 ? -22.60608 1.35907 -69.71820 1.000 31.11138 426 CYS C O 1
ATOM 7275 N N . PRO C 1 106 ? -24.03229 2.71465 -68.64477 1.000 30.43757 427 PRO C N 1
ATOM 7276 C CA . PRO C 1 106 ? -23.07012 3.82114 -68.77791 1.000 30.45716 427 PRO C CA 1
ATOM 7277 C C . PRO C 1 106 ? -21.73640 3.52656 -68.12191 1.000 33.55427 427 PRO C C 1
ATOM 7278 O O . PRO C 1 106 ? -20.68959 3.81290 -68.71389 1.000 33.18388 427 PRO C O 1
ATOM 7282 N N . GLY C 1 107 ? -21.73986 2.93317 -66.92658 1.000 32.17351 428 GLY C N 1
ATOM 7283 C CA . GLY C 1 107 ? -20.48203 2.56752 -66.29846 1.000 31.55947 428 GLY C CA 1
ATOM 7284 C C . GLY C 1 107 ? -19.65139 1.63489 -67.15557 1.000 31.11178 428 GLY C C 1
ATOM 7285 O O . GLY C 1 107 ? -18.41846 1.70559 -67.14833 1.000 31.39690 428 GLY C O 1
ATOM 7286 N N . HIS C 1 108 ? -20.30739 0.77544 -67.93537 1.000 29.70425 429 HIS C N 1
ATOM 7287 C CA . HIS C 1 108 ? -19.56235 -0.10743 -68.82404 1.000 28.76888 429 HIS C CA 1
ATOM 7288 C C . HIS C 1 108 ? -18.95554 0.64451 -69.99003 1.000 29.17982 429 HIS C C 1
ATOM 7289 O O . HIS C 1 108 ? -17.86358 0.28723 -70.44581 1.000 32.11442 429 HIS C O 1
ATOM 7296 N N . CYS C 1 109 ? -19.63729 1.67806 -70.48966 1.000 28.40331 430 CYS C N 1
ATOM 7297 C CA . CYS C 1 109 ? -19.00789 2.53637 -71.48855 1.000 31.15420 430 CYS C CA 1
ATOM 7298 C C . CYS C 1 109 ? -17.76312 3.21530 -70.91232 1.000 33.92601 430 CYS C C 1
ATOM 7299 O O . CYS C 1 109 ? -16.73306 3.34223 -71.59179 1.000 32.27956 430 CYS C O 1
ATOM 7302 N N . VAL C 1 110 ? -17.83335 3.65070 -69.65597 1.000 31.80582 431 VAL C N 1
ATOM 7303 C CA . VAL C 1 110 ? -16.65812 4.25754 -69.02596 1.000 32.77615 431 VAL C CA 1
ATOM 7304 C C . VAL C 1 110 ? -15.49767 3.26774 -69.02460 1.000 30.72125 431 VAL C C 1
ATOM 7305 O O . VAL C 1 110 ? -14.36146 3.60715 -69.38000 1.000 32.42622 431 VAL C O 1
ATOM 7309 N N . MET C 1 111 ? -15.78140 2.01733 -68.65079 1.000 31.35776 432 MET C N 1
ATOM 7310 C CA . MET C 1 111 ? -14.76674 0.96890 -68.69205 1.000 33.28942 432 MET C CA 1
ATOM 7311 C C . MET C 1 111 ? -14.25021 0.76372 -70.10566 1.000 30.74769 432 MET C C 1
ATOM 7312 O O . MET C 1 111 ? -13.03468 0.70412 -70.33226 1.000 30.67502 432 MET C O 1
ATOM 7317 N N . PHE C 1 112 ? -15.16118 0.65402 -71.07408 1.000 29.62622 433 PHE C N 1
ATOM 7318 C CA . PHE C 1 112 ? -14.72157 0.45197 -72.45047 1.000 34.17806 433 PHE C CA 1
ATOM 7319 C C . PHE C 1 112 ? -13.67743 1.48048 -72.83150 1.000 32.27987 433 PHE C C 1
ATOM 7320 O O . PHE C 1 112 ? -12.59978 1.12894 -73.32142 1.000 34.66738 433 PHE C O 1
ATOM 7328 N N . LYS C 1 113 ? -13.96885 2.76187 -72.57476 1.000 38.40472 434 LYS C N 1
ATOM 7329 C CA . LYS C 1 113 ? -13.01006 3.82743 -72.85918 1.000 36.88147 434 LYS C CA 1
ATOM 7330 C C . LYS C 1 113 ? -11.66601 3.53941 -72.21363 1.000 37.16857 434 LYS C C 1
ATOM 7331 O O . LYS C 1 113 ? -10.63177 3.54382 -72.88403 1.000 35.97827 434 LYS C O 1
ATOM 7337 N N . HIS C 1 114 ? -11.67054 3.27417 -70.90437 1.000 34.80429 435 HIS C N 1
ATOM 7338 C CA . HIS C 1 114 ? -10.42248 3.00481 -70.19990 1.000 33.90101 435 HIS C CA 1
ATOM 7339 C C . HIS C 1 114 ? -9.63027 1.89097 -70.87728 1.000 33.83575 435 HIS C C 1
ATOM 7340 O O . HIS C 1 114 ? -8.42073 2.02004 -71.08180 1.000 36.69402 435 HIS C O 1
ATOM 7347 N N . MET C 1 115 ? -10.30189 0.79593 -71.25244 1.000 33.81205 436 MET C N 1
ATOM 7348 C CA . MET C 1 115 ? -9.59653 -0.34691 -71.82781 1.000 35.73381 436 MET C CA 1
ATOM 7349 C C . MET C 1 115 ? -8.95313 -0.00841 -73.17176 1.000 40.62030 436 MET C C 1
ATOM 7350 O O . MET C 1 115 ? -7.92816 -0.60386 -73.53010 1.000 41.07115 436 MET C O 1
ATOM 7355 N N . ASN C 1 116 ? -9.52525 0.94071 -73.91564 1.000 37.36226 437 ASN C N 1
ATOM 7356 C CA . ASN C 1 116 ? -8.99429 1.42316 -75.18925 1.000 40.39753 437 ASN C CA 1
ATOM 7357 C C . ASN C 1 116 ? -8.53363 0.27780 -76.10397 1.000 40.58960 437 ASN C C 1
ATOM 7358 O O . ASN C 1 116 ? -7.36999 0.24585 -76.51635 1.000 51.03145 437 ASN C O 1
ATOM 7363 N N . PRO C 1 117 ? -9.40624 -0.66957 -76.42485 1.000 39.86312 438 PRO C N 1
ATOM 7364 C CA . PRO C 1 117 ? -8.96735 -1.81700 -77.22043 1.000 46.63060 438 PRO C CA 1
ATOM 7365 C C . PRO C 1 117 ? -8.77616 -1.45332 -78.68469 1.000 46.59071 438 PRO C C 1
ATOM 7366 O O . PRO C 1 117 ? -9.34311 -0.48265 -79.18997 1.000 47.65283 438 PRO C O 1
ATOM 7370 N N . SER C 1 118 ? -7.92991 -2.23400 -79.35683 1.000 49.20940 439 SER C N 1
ATOM 7371 C CA . SER C 1 118 ? -7.90522 -2.26566 -80.80950 1.000 50.70801 439 SER C CA 1
ATOM 7372 C C . SER C 1 118 ? -8.87526 -3.33486 -81.30004 1.000 51.75560 439 SER C C 1
ATOM 7373 O O . SER C 1 118 ? -9.47404 -4.07434 -80.51583 1.000 47.55504 439 SER C O 1
ATOM 7376 N N . TYR C 1 119 ? -9.00328 -3.43828 -82.62307 1.000 53.33120 440 TYR C N 1
ATOM 7377 C CA . TYR C 1 119 ? -9.87824 -4.44324 -83.21011 1.000 50.87215 440 TYR C CA 1
ATOM 7378 C C . TYR C 1 119 ? -9.48706 -5.84512 -82.77326 1.000 48.62750 440 TYR C C 1
ATOM 7379 O O . TYR C 1 119 ? -10.34709 -6.72070 -82.65915 1.000 49.79162 440 TYR C O 1
ATOM 7388 N N . ARG C 1 120 ? -8.19828 -6.07900 -82.52983 1.000 52.64940 441 ARG C N 1
ATOM 7389 C CA . ARG C 1 120 ? -7.75527 -7.41655 -82.15912 1.000 51.79967 441 ARG C CA 1
ATOM 7390 C C . ARG C 1 120 ? -8.37937 -7.86199 -80.84597 1.000 49.97283 441 ARG C C 1
ATOM 7391 O O . ARG C 1 120 ? -8.56249 -9.06316 -80.61869 1.000 49.74790 441 ARG C O 1
ATOM 7393 N N . GLN C 1 121 ? -8.72855 -6.91652 -79.98130 1.000 48.47667 442 GLN C N 1
ATOM 7394 C CA . GLN C 1 121 ? -9.29657 -7.23810 -78.68263 1.000 47.16037 442 GLN C CA 1
ATOM 7395 C C . GLN C 1 121 ? -10.82097 -7.29972 -78.70078 1.000 45.29332 442 GLN C C 1
ATOM 7396 O O . GLN C 1 121 ? -11.43054 -7.54789 -77.65412 1.000 40.35006 442 GLN C O 1
ATOM 7402 N N . LEU C 1 122 ? -11.47037 -7.09321 -79.89861 1.000 39.32952 443 LEU C N 1
ATOM 7403 C CA . LEU C 1 122 ? -12.92676 -7.15805 -79.95652 1.000 40.61090 443 LEU C CA 1
ATOM 7404 C C . LEU C 1 122 ? -13.38915 -8.53688 -80.41462 1.000 39.86779 443 LEU C C 1
ATOM 7405 O O . LEU C 1 122 ? -12.70169 -9.20256 -81.19543 1.000 41.10771 443 LEU C O 1
ATOM 7410 N N . PRO C 1 123 ? -14.55704 -9.00244 -79.96031 1.000 34.42251 444 PRO C N 1
ATOM 7411 C CA . PRO C 1 123 ? -15.50545 -8.34905 -79.05117 1.000 36.64632 444 PRO C CA 1
ATOM 7412 C C . PRO C 1 123 ? -15.04582 -8.32391 -77.58294 1.000 36.46958 444 PRO C C 1
ATOM 7413 O O . PRO C 1 123 ? -14.28644 -9.18065 -77.14996 1.000 35.99553 444 PRO C O 1
ATOM 7417 N N . ILE C 1 124 ? -15.51168 -7.33042 -76.83728 1.000 34.56262 445 ILE C N 1
ATOM 7418 C CA . ILE C 1 124 ? -15.37804 -7.29095 -75.38557 1.000 32.18309 445 ILE C CA 1
ATOM 7419 C C . ILE C 1 124 ? -16.75766 -7.52032 -74.80072 1.000 34.71117 445 ILE C C 1
ATOM 7420 O O . ILE C 1 124 ? -17.72648 -6.87764 -75.22892 1.000 37.04460 445 ILE C O 1
ATOM 7425 N N . ARG C 1 125 ? -16.85454 -8.45436 -73.84979 1.000 28.92233 446 ARG C N 1
ATOM 7426 C CA . ARG C 1 125 ? -18.11660 -8.84966 -73.22633 1.000 25.36099 446 ARG C CA 1
ATOM 7427 C C . ARG C 1 125 ? -18.03697 -8.63855 -71.71053 1.000 29.62314 446 ARG C C 1
ATOM 7428 O O . ARG C 1 125 ? -17.54030 -9.50754 -70.98449 1.000 26.71133 446 ARG C O 1
ATOM 7436 N N . LEU C 1 126 ? -18.55757 -7.50546 -71.23205 1.000 28.50847 447 LEU C N 1
ATOM 7437 C CA . LEU C 1 126 ? -18.51851 -7.14114 -69.81295 1.000 28.54745 447 LEU C CA 1
ATOM 7438 C C . LEU C 1 126 ? -19.84003 -7.52712 -69.16665 1.000 26.38314 447 LEU C C 1
ATOM 7439 O O . LEU C 1 126 ? -20.89026 -6.95155 -69.47840 1.000 26.14487 447 LEU C O 1
ATOM 7444 N N . ALA C 1 127 ? -19.79228 -8.50903 -68.28081 1.000 24.60477 448 ALA C N 1
ATOM 7445 C CA . ALA C 1 127 ? -20.96669 -8.93939 -67.54218 1.000 23.89534 448 ALA C CA 1
ATOM 7446 C C . ALA C 1 127 ? -20.93077 -8.32438 -66.14407 1.000 25.26728 448 ALA C C 1
ATOM 7447 O O . ALA C 1 127 ? -19.85839 -8.12696 -65.57806 1.000 25.11803 448 ALA C O 1
ATOM 7449 N N . ASP C 1 128 ? -22.10479 -8.03890 -65.57970 1.000 23.76976 449 ASP C N 1
ATOM 7450 C CA . ASP C 1 128 ? -22.14744 -7.29136 -64.32199 1.000 25.02985 449 ASP C CA 1
ATOM 7451 C C . ASP C 1 128 ? -23.41464 -7.66455 -63.57525 1.000 26.66286 449 ASP C C 1
ATOM 7452 O O . ASP C 1 128 ? -24.51228 -7.45085 -64.08722 1.000 23.32249 449 ASP C O 1
ATOM 7457 N N . PHE C 1 129 ? -23.26712 -8.22538 -62.37409 1.000 27.49155 450 PHE C N 1
ATOM 7458 C CA . PHE C 1 129 ? -24.40480 -8.53896 -61.52029 1.000 26.34509 450 PHE C CA 1
ATOM 7459 C C . PHE C 1 129 ? -24.64018 -7.44342 -60.49500 1.000 24.66861 450 PHE C C 1
ATOM 7460 O O . PHE C 1 129 ? -25.16833 -7.70665 -59.41198 1.000 26.71174 450 PHE C O 1
ATOM 7468 N N . GLY C 1 130 ? -24.24505 -6.21819 -60.82598 1.000 29.62055 451 GLY C N 1
ATOM 7469 C CA . GLY C 1 130 ? -24.40702 -5.11393 -59.89382 1.000 29.13825 451 GLY C CA 1
ATOM 7470 C C . GLY C 1 130 ? -25.84772 -4.96493 -59.43327 1.000 27.86085 451 GLY C C 1
ATOM 7471 O O . GLY C 1 130 ? -26.79553 -5.11961 -60.20788 1.000 23.70543 451 GLY C O 1
ATOM 7472 N N . VAL C 1 131 ? -25.99734 -4.67516 -58.14117 1.000 24.74028 452 VAL C N 1
ATOM 7473 C CA . VAL C 1 131 ? -27.28366 -4.30148 -57.57223 1.000 24.38567 452 VAL C CA 1
ATOM 7474 C C . VAL C 1 131 ? -27.78891 -3.01705 -58.21260 1.000 25.15016 452 VAL C C 1
ATOM 7475 O O . VAL C 1 131 ? -27.09836 -1.98210 -58.22145 1.000 25.64816 452 VAL C O 1
ATOM 7479 N N . LEU C 1 132 ? -29.02625 -3.05806 -58.69469 1.000 22.57331 453 LEU C N 1
ATOM 7480 C CA . LEU C 1 132 ? -29.68078 -1.91766 -59.31109 1.000 26.65896 453 LEU C CA 1
ATOM 7481 C C . LEU C 1 132 ? -30.82941 -1.42621 -58.43443 1.000 25.87219 453 LEU C C 1
ATOM 7482 O O . LEU C 1 132 ? -31.42932 -2.20317 -57.69472 1.000 26.87984 453 LEU C O 1
ATOM 7487 N N . HIS C 1 133 ? -31.13765 -0.12633 -58.52097 1.000 27.29131 454 HIS C N 1
ATOM 7488 C CA . HIS C 1 133 ? -32.24069 0.46309 -57.76477 1.000 27.39252 454 HIS C CA 1
ATOM 7489 C C . HIS C 1 133 ? -33.09384 1.35726 -58.64695 1.000 30.15204 454 HIS C C 1
ATOM 7490 O O . HIS C 1 133 ? -32.56953 2.20677 -59.37436 1.000 31.23865 454 HIS C O 1
ATOM 7497 N N . ARG C 1 134 ? -34.41095 1.20686 -58.53098 1.000 29.62734 455 ARG C N 1
ATOM 7498 C CA . ARG C 1 134 ? -35.35074 2.08826 -59.19825 1.000 32.32707 455 ARG C CA 1
ATOM 7499 C C . ARG C 1 134 ? -36.44342 2.45160 -58.21142 1.000 32.61454 455 ARG C C 1
ATOM 7500 O O . ARG C 1 134 ? -36.83560 1.63947 -57.37265 1.000 34.05147 455 ARG C O 1
ATOM 7508 N N . ASN C 1 135 ? -36.91553 3.68477 -58.29580 1.000 34.51246 456 ASN C N 1
ATOM 7509 C CA . ASN C 1 135 ? -37.86689 4.17734 -57.30894 1.000 40.26745 456 ASN C CA 1
ATOM 7510 C C . ASN C 1 135 ? -39.28730 3.90254 -57.79543 1.000 40.57280 456 ASN C C 1
ATOM 7511 O O . ASN C 1 135 ? -39.97752 4.77399 -58.32055 1.000 41.70565 456 ASN C O 1
ATOM 7516 N N . GLU C 1 136 ? -39.72136 2.65830 -57.59457 1.000 37.46428 457 GLU C N 1
ATOM 7517 C CA . GLU C 1 136 ? -41.10465 2.27305 -57.84690 1.000 38.39011 457 GLU C CA 1
ATOM 7518 C C . GLU C 1 136 ? -42.03009 2.83127 -56.77634 1.000 41.66393 457 GLU C C 1
ATOM 7519 O O . GLU C 1 136 ? -41.67902 2.88844 -55.59186 1.000 40.15382 457 GLU C O 1
ATOM 7525 N N . PHE C 1 137 ? -43.22416 3.24124 -57.19553 1.000 41.39995 458 PHE C N 1
ATOM 7526 C CA . PHE C 1 137 ? -44.19476 3.74899 -56.23980 1.000 42.57409 458 PHE C CA 1
ATOM 7527 C C . PHE C 1 137 ? -44.58054 2.64884 -55.26122 1.000 43.42349 458 PHE C C 1
ATOM 7528 O O . PHE C 1 137 ? -44.71894 1.47956 -55.63763 1.000 43.14715 458 PHE C O 1
ATOM 7536 N N . SER C 1 138 ? -44.73821 3.02902 -53.98924 1.000 42.83481 459 SER C N 1
ATOM 7537 C CA . SER C 1 138 ? -44.95815 2.02823 -52.95135 1.000 46.11985 459 SER C CA 1
ATOM 7538 C C . SER C 1 138 ? -46.20966 1.20120 -53.22986 1.000 44.99847 459 SER C C 1
ATOM 7539 O O . SER C 1 138 ? -46.21916 -0.01229 -53.00285 1.000 44.77567 459 SER C O 1
ATOM 7542 N N . GLY C 1 139 ? -47.26688 1.83783 -53.74238 1.000 47.69296 460 GLY C N 1
ATOM 7543 C CA . GLY C 1 139 ? -48.51635 1.14269 -54.01200 1.000 45.81078 460 GLY C CA 1
ATOM 7544 C C . GLY C 1 139 ? -48.42054 0.07655 -55.08105 1.000 45.95295 460 GLY C C 1
ATOM 7545 O O . GLY C 1 139 ? -49.27862 -0.81240 -55.13016 1.000 46.52311 460 GLY C O 1
ATOM 7546 N N . ALA C 1 140 ? -47.39548 0.13773 -55.93206 1.000 42.65285 461 ALA C N 1
ATOM 7547 C CA . ALA C 1 140 ? -47.21018 -0.82564 -57.01032 1.000 43.96030 461 ALA C CA 1
ATOM 7548 C C . ALA C 1 140 ? -46.24568 -1.95474 -56.65590 1.000 44.62334 461 ALA C C 1
ATOM 7549 O O . ALA C 1 140 ? -46.06582 -2.86478 -57.46578 1.000 40.52056 461 ALA C O 1
ATOM 7551 N N . LEU C 1 141 ? -45.61977 -1.91905 -55.47771 1.000 42.86598 462 LEU C N 1
ATOM 7552 C CA . LEU C 1 141 ? -44.66866 -2.95714 -55.09564 1.000 40.02474 462 LEU C CA 1
ATOM 7553 C C . LEU C 1 141 ? -45.35768 -4.30884 -54.94268 1.000 39.31496 462 LEU C C 1
ATOM 7554 O O . LEU C 1 141 ? -46.46727 -4.40425 -54.41391 1.000 37.11898 462 LEU C O 1
ATOM 7559 N N . ASN C 1 142 ? -44.69226 -5.37424 -55.39550 1.000 37.58333 463 ASN C N 1
ATOM 7560 C CA . ASN C 1 142 ? -45.32991 -6.69052 -55.33784 1.000 36.99123 463 ASN C CA 1
ATOM 7561 C C . ASN C 1 142 ? -44.24749 -7.76676 -55.31784 1.000 35.64590 463 ASN C C 1
ATOM 7562 O O . ASN C 1 142 ? -43.64226 -8.04790 -56.35355 1.000 36.43852 463 ASN C O 1
ATOM 7567 N N . GLY C 1 143 ? -44.03835 -8.36633 -54.14410 1.000 38.04411 464 GLY C N 1
ATOM 7568 C CA . GLY C 1 143 ? -43.12276 -9.49213 -54.00091 1.000 34.43409 464 GLY C CA 1
ATOM 7569 C C . GLY C 1 143 ? -41.77765 -9.25718 -54.66717 1.000 35.78076 464 GLY C C 1
ATOM 7570 O O . GLY C 1 143 ? -41.14704 -8.20221 -54.51226 1.000 33.87052 464 GLY C O 1
ATOM 7571 N N . LEU C 1 144 ? -41.33631 -10.24610 -55.43363 1.000 32.46860 465 LEU C N 1
ATOM 7572 C CA . LEU C 1 144 ? -40.12923 -10.14286 -56.23323 1.000 29.59464 465 LEU C CA 1
ATOM 7573 C C . LEU C 1 144 ? -40.40850 -9.72506 -57.67332 1.000 35.08443 465 LEU C C 1
ATOM 7574 O O . LEU C 1 144 ? -39.46694 -9.64125 -58.46781 1.000 32.63543 465 LEU C O 1
ATOM 7579 N N . THR C 1 145 ? -41.66844 -9.45578 -58.03256 1.000 33.20313 466 THR C N 1
ATOM 7580 C CA . THR C 1 145 ? -41.97639 -9.12896 -59.42100 1.000 35.59334 466 THR C CA 1
ATOM 7581 C C . THR C 1 145 ? -41.97668 -7.62847 -59.70376 1.000 34.15614 466 THR C C 1
ATOM 7582 O O . THR C 1 145 ? -41.61745 -7.22989 -60.81542 1.000 33.54026 466 THR C O 1
ATOM 7586 N N . ARG C 1 146 ? -42.35615 -6.78558 -58.73521 1.000 32.75113 467 ARG C N 1
ATOM 7587 C CA . ARG C 1 146 ? -42.25159 -5.32303 -58.85014 1.000 32.00017 467 ARG C CA 1
ATOM 7588 C C . ARG C 1 146 ? -41.49059 -4.82705 -57.62731 1.000 33.71406 467 ARG C C 1
ATOM 7589 O O . ARG C 1 146 ? -42.05660 -4.77518 -56.53028 1.000 30.82346 467 ARG C O 1
ATOM 7591 N N . VAL C 1 147 ? -40.21968 -4.45232 -57.82544 1.000 32.68064 468 VAL C N 1
ATOM 7592 C CA . VAL C 1 147 ? -39.26419 -4.25118 -56.74168 1.000 30.28140 468 VAL C CA 1
ATOM 7593 C C . VAL C 1 147 ? -38.56278 -2.90859 -56.91448 1.000 32.03016 468 VAL C C 1
ATOM 7594 O O . VAL C 1 147 ? -38.62697 -2.27330 -57.96726 1.000 34.51164 468 VAL C O 1
ATOM 7598 N N . ARG C 1 148 ? -37.87003 -2.48738 -55.85736 1.000 29.78867 469 ARG C N 1
ATOM 7599 C CA . ARG C 1 148 ? -36.99092 -1.32489 -55.93093 1.000 29.15429 469 ARG C CA 1
ATOM 7600 C C . ARG C 1 148 ? -35.52295 -1.70059 -56.07022 1.000 29.26232 469 ARG C C 1
ATOM 7601 O O . ARG C 1 148 ? -34.72393 -0.87291 -56.52615 1.000 33.09684 469 ARG C O 1
ATOM 7609 N N . ARG C 1 149 ? -35.15974 -2.91903 -55.69195 1.000 27.09594 470 ARG C N 1
ATOM 7610 C CA . ARG C 1 149 ? -33.78510 -3.39027 -55.68725 1.000 27.39039 470 ARG C CA 1
ATOM 7611 C C . ARG C 1 149 ? -33.73904 -4.69127 -56.45738 1.000 25.86472 470 ARG C C 1
ATOM 7612 O O . ARG C 1 149 ? -34.53837 -5.58929 -56.18852 1.000 24.60882 470 ARG C O 1
ATOM 7620 N N . PHE C 1 150 ? -32.79438 -4.80840 -57.38504 1.000 27.81444 471 PHE C N 1
ATOM 7621 C CA . PHE C 1 150 ? -32.62962 -6.06037 -58.10768 1.000 25.04845 471 PHE C CA 1
ATOM 7622 C C . PHE C 1 150 ? -31.22102 -6.12562 -58.67613 1.000 23.10384 471 PHE C C 1
ATOM 7623 O O . PHE C 1 150 ? -30.55715 -5.10394 -58.85514 1.000 27.36227 471 PHE C O 1
ATOM 7631 N N . GLN C 1 151 ? -30.76452 -7.35154 -58.91066 1.000 22.37498 472 GLN C N 1
ATOM 7632 C CA . GLN C 1 151 ? -29.58813 -7.65014 -59.71668 1.000 23.36508 472 GLN C CA 1
ATOM 7633 C C . GLN C 1 151 ? -30.02013 -8.29182 -61.03046 1.000 26.39177 472 GLN C C 1
ATOM 7634 O O . GLN C 1 151 ? -30.92841 -9.13096 -61.05279 1.000 25.61869 472 GLN C O 1
ATOM 7640 N N . GLN C 1 152 ? -29.36151 -7.90866 -62.11258 1.000 23.83124 473 GLN C N 1
ATOM 7641 C CA . GLN C 1 152 ? -29.57850 -8.51148 -63.41835 1.000 27.52329 473 GLN C CA 1
ATOM 7642 C C . GLN C 1 152 ? -28.35966 -9.32917 -63.81748 1.000 26.12062 473 GLN C C 1
ATOM 7643 O O . GLN C 1 152 ? -27.22879 -9.01852 -63.42903 1.000 23.69295 473 GLN C O 1
ATOM 7649 N N . ASP C 1 153 ? -28.60251 -10.37857 -64.60340 1.000 26.50151 474 ASP C N 1
ATOM 7650 C CA . ASP C 1 153 ? -27.52914 -11.06511 -65.32524 1.000 26.81554 474 ASP C CA 1
ATOM 7651 C C . ASP C 1 153 ? -27.20869 -10.27319 -66.59568 1.000 24.21480 474 ASP C C 1
ATOM 7652 O O . ASP C 1 153 ? -27.17436 -10.78232 -67.71722 1.000 24.77274 474 ASP C O 1
ATOM 7657 N N . ASP C 1 154 ? -26.95549 -8.99049 -66.36695 1.000 26.15810 475 ASP C N 1
ATOM 7658 C CA . ASP C 1 154 ? -26.68726 -7.99684 -67.39929 1.000 27.31496 475 ASP C CA 1
ATOM 7659 C C . ASP C 1 154 ? -25.29196 -8.15660 -68.00225 1.000 27.61296 475 ASP C C 1
ATOM 7660 O O . ASP C 1 154 ? -24.32310 -8.45366 -67.29565 1.000 29.28939 475 ASP C O 1
ATOM 7665 N N . ALA C 1 155 ? -25.18265 -7.91556 -69.30761 1.000 23.33073 476 ALA C N 1
ATOM 7666 C CA . ALA C 1 155 ? -23.87618 -7.81506 -69.95504 1.000 23.20959 476 ALA C CA 1
ATOM 7667 C C . ALA C 1 155 ? -23.96639 -6.92828 -71.18337 1.000 28.10016 476 ALA C C 1
ATOM 7668 O O . ALA C 1 155 ? -25.03433 -6.77302 -71.78617 1.000 27.84165 476 ALA C O 1
ATOM 7670 N N . HIS C 1 156 ? -22.82310 -6.35836 -71.56259 1.000 26.70142 477 HIS C N 1
ATOM 7671 C CA . HIS C 1 156 ? -22.70517 -5.63933 -72.82540 1.000 28.91312 477 HIS C CA 1
ATOM 7672 C C . HIS C 1 156 ? -21.59328 -6.20046 -73.68645 1.000 30.64143 477 HIS C C 1
ATOM 7673 O O . HIS C 1 156 ? -20.46476 -6.38045 -73.22173 1.000 32.94268 477 HIS C O 1
ATOM 7680 N N . ILE C 1 157 ? -21.92607 -6.46774 -74.93880 1.000 32.92009 478 ILE C N 1
ATOM 7681 C CA . ILE C 1 157 ? -20.97197 -6.87120 -75.95418 1.000 30.02164 478 ILE C CA 1
ATOM 7682 C C . ILE C 1 157 ? -20.70617 -5.64957 -76.80638 1.000 33.81063 478 ILE C C 1
ATOM 7683 O O . ILE C 1 157 ? -21.64390 -5.06310 -77.35672 1.000 36.93124 478 ILE C O 1
ATOM 7688 N N . PHE C 1 158 ? -19.44220 -5.24582 -76.87545 1.000 31.39927 479 PHE C N 1
ATOM 7689 C CA . PHE C 1 158 ? -18.95879 -4.21755 -77.77762 1.000 32.16814 479 PHE C CA 1
ATOM 7690 C C . PHE C 1 158 ? -18.23575 -4.93599 -78.91410 1.000 38.56011 479 PHE C C 1
ATOM 7691 O O . PHE C 1 158 ? -17.27603 -5.67700 -78.66770 1.000 38.36630 479 PHE C O 1
ATOM 7699 N N . CYS C 1 159 ? -18.69336 -4.73991 -80.14760 1.000 37.20410 480 CYS C N 1
ATOM 7700 C CA . CYS C 1 159 ? -18.14779 -5.51305 -81.25651 1.000 38.72739 480 CYS C CA 1
ATOM 7701 C C . CYS C 1 159 ? -18.16051 -4.65219 -82.50397 1.000 38.51696 480 CYS C C 1
ATOM 7702 O O . CYS C 1 159 ? -18.75325 -3.57210 -82.52927 1.000 42.41021 480 CYS C O 1
ATOM 7705 N N . THR C 1 160 ? -17.45118 -5.11372 -83.52764 1.000 40.85153 481 THR C N 1
ATOM 7706 C CA . THR C 1 160 ? -17.48315 -4.41603 -84.79797 1.000 46.45120 481 THR C CA 1
ATOM 7707 C C . THR C 1 160 ? -18.81738 -4.67807 -85.48118 1.000 42.71768 481 THR C C 1
ATOM 7708 O O . THR C 1 160 ? -19.47995 -5.67970 -85.19847 1.000 41.91598 481 THR C O 1
ATOM 7712 N N . PRO C 1 161 ? -19.23938 -3.78763 -86.38187 1.000 45.25656 482 PRO C N 1
ATOM 7713 C CA . PRO C 1 161 ? -20.44710 -4.08053 -87.16830 1.000 49.61313 482 PRO C CA 1
ATOM 7714 C C . PRO C 1 161 ? -20.40512 -5.45757 -87.81240 1.000 48.44403 482 PRO C C 1
ATOM 7715 O O . PRO C 1 161 ? -21.41603 -6.16457 -87.83379 1.000 44.36741 482 PRO C O 1
ATOM 7719 N N . GLU C 1 162 ? -19.22762 -5.88528 -88.26728 1.000 47.19868 483 GLU C N 1
ATOM 7720 C CA . GLU C 1 162 ? -19.10005 -7.19249 -88.89828 1.000 48.69900 483 GLU C CA 1
ATOM 7721 C C . GLU C 1 162 ? -19.33762 -8.33047 -87.92100 1.000 43.23111 483 GLU C C 1
ATOM 7722 O O . GLU C 1 162 ? -19.77241 -9.41091 -88.33035 1.000 45.26521 483 GLU C O 1
ATOM 7728 N N . GLN C 1 163 ? -19.05701 -8.12258 -86.63740 1.000 40.90628 484 GLN C N 1
ATOM 7729 C CA . GLN C 1 163 ? -19.20284 -9.20793 -85.68356 1.000 42.16083 484 GLN C CA 1
ATOM 7730 C C . GLN C 1 163 ? -20.64322 -9.40632 -85.21919 1.000 43.80604 484 GLN C C 1
ATOM 7731 O O . GLN C 1 163 ? -20.91567 -10.36653 -84.48365 1.000 38.67174 484 GLN C O 1
ATOM 7737 N N . ILE C 1 164 ? -21.57295 -8.53723 -85.62702 1.000 43.85350 485 ILE C N 1
ATOM 7738 C CA . ILE C 1 164 ? -22.89988 -8.55479 -85.01338 1.000 41.47229 485 ILE C CA 1
ATOM 7739 C C . ILE C 1 164 ? -23.55099 -9.91652 -85.19746 1.000 37.26051 485 ILE C C 1
ATOM 7740 O O . ILE C 1 164 ? -24.07412 -10.50331 -84.23919 1.000 36.95391 485 ILE C O 1
ATOM 7745 N N . GLN C 1 165 ? -23.50429 -10.45293 -86.42381 1.000 39.42427 486 GLN C N 1
ATOM 7746 C CA . GLN C 1 165 ? -24.21732 -11.69740 -86.70824 1.000 38.09821 486 GLN C CA 1
ATOM 7747 C C . GLN C 1 165 ? -23.74430 -12.82445 -85.80308 1.000 36.09812 486 GLN C C 1
ATOM 7748 O O . GLN C 1 165 ? -24.55332 -13.49298 -85.15146 1.000 36.40810 486 GLN C O 1
ATOM 7754 N N . GLU C 1 166 ? -22.43643 -13.06936 -85.76657 1.000 38.10847 487 GLU C N 1
ATOM 7755 C CA . GLU C 1 166 ? -21.95168 -14.20036 -84.98950 1.000 35.42826 487 GLU C CA 1
ATOM 7756 C C . GLU C 1 166 ? -22.21604 -13.98531 -83.50150 1.000 36.26442 487 GLU C C 1
ATOM 7757 O O . GLU C 1 166 ? -22.57226 -14.92698 -82.78977 1.000 38.85673 487 GLU C O 1
ATOM 7763 N N . GLU C 1 167 ? -22.12006 -12.74470 -83.02693 1.000 34.37395 488 GLU C N 1
ATOM 7764 C CA . GLU C 1 167 ? -22.36086 -12.50213 -81.60916 1.000 35.53032 488 GLU C CA 1
ATOM 7765 C C . GLU C 1 167 ? -23.82774 -12.68640 -81.26892 1.000 34.29369 488 GLU C C 1
ATOM 7766 O O . GLU C 1 167 ? -24.15628 -13.22237 -80.20876 1.000 32.65015 488 GLU C O 1
ATOM 7772 N N . VAL C 1 168 ? -24.73313 -12.27655 -82.15793 1.000 32.30655 489 VAL C N 1
ATOM 7773 C CA . VAL C 1 168 ? -26.14681 -12.47836 -81.84990 1.000 32.20542 489 VAL C CA 1
ATOM 7774 C C . VAL C 1 168 ? -26.49369 -13.95932 -81.92972 1.000 32.20625 489 VAL C C 1
ATOM 7775 O O . VAL C 1 168 ? -27.26225 -14.48487 -81.11086 1.000 29.54131 489 VAL C O 1
ATOM 7779 N N . PHE C 1 169 ? -25.90362 -14.66746 -82.89018 1.000 33.83195 490 PHE C N 1
ATOM 7780 C CA . PHE C 1 169 ? -26.12915 -16.10481 -82.95372 1.000 36.83743 490 PHE C CA 1
ATOM 7781 C C . PHE C 1 169 ? -25.64040 -16.79298 -81.68263 1.000 34.17110 490 PHE C C 1
ATOM 7782 O O . PHE C 1 169 ? -26.29576 -17.70123 -81.16895 1.000 32.09197 490 PHE C O 1
ATOM 7790 N N . LYS C 1 170 ? -24.49161 -16.37172 -81.15649 1.000 33.76288 491 LYS C N 1
ATOM 7791 C CA . LYS C 1 170 ? -24.02400 -16.96345 -79.91088 1.000 32.46410 491 LYS C CA 1
ATOM 7792 C C . LYS C 1 170 ? -24.92076 -16.56491 -78.74797 1.000 28.71497 491 LYS C C 1
ATOM 7793 O O . LYS C 1 170 ? -25.19495 -17.38399 -77.86700 1.000 28.89334 491 LYS C O 1
ATOM 7799 N N . ALA C 1 171 ? -25.42237 -15.32563 -78.74385 1.000 26.95907 492 ALA C N 1
ATOM 7800 C CA . ALA C 1 171 ? -26.35170 -14.92769 -77.68456 1.000 28.79938 492 ALA C CA 1
ATOM 7801 C C . ALA C 1 171 ? -27.63328 -15.75743 -77.72349 1.000 28.70292 492 ALA C C 1
ATOM 7802 O O . ALA C 1 171 ? -28.16596 -16.13033 -76.67348 1.000 26.72540 492 ALA C O 1
ATOM 7804 N N . LEU C 1 172 ? -28.14099 -16.06373 -78.92560 1.000 26.64987 493 LEU C N 1
ATOM 7805 C CA . LEU C 1 172 ? -29.33768 -16.90048 -79.02550 1.000 29.30401 493 LEU C CA 1
ATOM 7806 C C . LEU C 1 172 ? -29.05963 -18.29803 -78.48450 1.000 26.76972 493 LEU C C 1
ATOM 7807 O O . LEU C 1 172 ? -29.81807 -18.81384 -77.66250 1.000 32.32099 493 LEU C O 1
ATOM 7812 N N . ASP C 1 173 ? -27.94493 -18.90342 -78.90549 1.000 26.87771 494 ASP C N 1
ATOM 7813 C CA . ASP C 1 173 ? -27.53090 -20.19293 -78.36318 1.000 29.46256 494 ASP C CA 1
ATOM 7814 C C . ASP C 1 173 ? -27.44990 -20.16680 -76.83288 1.000 27.61793 494 ASP C C 1
ATOM 7815 O O . ASP C 1 173 ? -27.88487 -21.10606 -76.16149 1.000 31.22148 494 ASP C O 1
ATOM 7820 N N . PHE C 1 174 ? -26.88521 -19.10143 -76.27019 1.000 31.92098 495 PHE C N 1
ATOM 7821 C CA . PHE C 1 174 ? -26.79319 -18.96823 -74.81459 1.000 27.79833 495 PHE C CA 1
ATOM 7822 C C . PHE C 1 174 ? -28.18116 -19.00801 -74.17664 1.000 25.16888 495 PHE C C 1
ATOM 7823 O O . PHE C 1 174 ? -28.41719 -19.74982 -73.21735 1.000 26.29107 495 PHE C O 1
ATOM 7831 N N . LEU C 1 175 ? -29.11940 -18.23142 -74.72456 1.000 26.81788 496 LEU C N 1
ATOM 7832 C CA . LEU C 1 175 ? -30.49785 -18.20336 -74.23278 1.000 29.88311 496 LEU C CA 1
ATOM 7833 C C . LEU C 1 175 ? -31.16007 -19.57071 -74.33580 1.000 29.88230 496 LEU C C 1
ATOM 7834 O O . LEU C 1 175 ? -31.83660 -20.02181 -73.40197 1.000 26.78406 496 LEU C O 1
ATOM 7839 N N . PHE C 1 176 ? -31.04798 -20.20237 -75.50441 1.000 30.60276 497 PHE C N 1
ATOM 7840 C CA . PHE C 1 176 ? -31.65721 -21.51126 -75.68618 1.000 30.28466 497 PHE C CA 1
ATOM 7841 C C . PHE C 1 176 ? -31.12692 -22.47986 -74.64305 1.000 30.32017 497 PHE C C 1
ATOM 7842 O O . PHE C 1 176 ? -31.88529 -23.26341 -74.06940 1.000 27.21212 497 PHE C O 1
ATOM 7850 N N . PHE C 1 177 ? -29.82611 -22.42619 -74.36476 1.000 27.07497 498 PHE C N 1
ATOM 7851 C CA . PHE C 1 177 ? -29.27921 -23.37598 -73.40858 1.000 31.28797 498 PHE C CA 1
ATOM 7852 C C . PHE C 1 177 ? -29.85546 -23.13433 -72.01432 1.000 27.89160 498 PHE C C 1
ATOM 7853 O O . PHE C 1 177 ? -30.32324 -24.06989 -71.36064 1.000 28.75965 498 PHE C O 1
ATOM 7861 N N . ILE C 1 178 ? -29.85628 -21.88561 -71.54904 1.000 28.23937 499 ILE C N 1
ATOM 7862 C CA . ILE C 1 178 ? -30.31853 -21.62549 -70.18515 1.000 24.03506 499 ILE C CA 1
ATOM 7863 C C . ILE C 1 178 ? -31.80139 -21.95000 -70.06203 1.000 28.00928 499 ILE C C 1
ATOM 7864 O O . ILE C 1 178 ? -32.22384 -22.66089 -69.14562 1.000 24.42426 499 ILE C O 1
ATOM 7869 N N . TYR C 1 179 ? -32.61292 -21.44663 -70.99632 1.000 27.29926 500 TYR C N 1
ATOM 7870 C CA . TYR C 1 179 ? -34.05380 -21.66401 -70.90048 1.000 27.75162 500 TYR C CA 1
ATOM 7871 C C . TYR C 1 179 ? -34.38982 -23.14319 -70.98906 1.000 28.62092 500 TYR C C 1
ATOM 7872 O O . TYR C 1 179 ? -35.21699 -23.63903 -70.22496 1.000 28.62605 500 TYR C O 1
ATOM 7881 N N . GLY C 1 180 ? -33.74101 -23.86629 -71.89796 1.000 27.69808 501 GLY C N 1
ATOM 7882 C CA . GLY C 1 180 ? -33.92786 -25.30766 -71.95090 1.000 29.60223 501 GLY C CA 1
ATOM 7883 C C . GLY C 1 180 ? -33.63138 -25.99929 -70.63219 1.000 27.99203 501 GLY C C 1
ATOM 7884 O O . GLY C 1 180 ? -34.39516 -26.85806 -70.19028 1.000 32.05577 501 GLY C O 1
ATOM 7885 N N . GLN C 1 181 ? -32.51142 -25.65024 -69.99033 1.000 31.55258 502 GLN C N 1
ATOM 7886 C CA . GLN C 1 181 ? -32.17858 -26.28897 -68.71807 1.000 29.87129 502 GLN C CA 1
ATOM 7887 C C . GLN C 1 181 ? -33.13955 -25.88211 -67.61174 1.000 30.24055 502 GLN C C 1
ATOM 7888 O O . GLN C 1 181 ? -33.38403 -26.66970 -66.70052 1.000 33.68516 502 GLN C O 1
ATOM 7894 N N . LEU C 1 182 ? -33.69488 -24.67104 -67.66231 1.000 29.95555 503 LEU C N 1
ATOM 7895 C CA . LEU C 1 182 ? -34.68852 -24.29314 -66.66587 1.000 27.54876 503 LEU C CA 1
ATOM 7896 C C . LEU C 1 182 ? -36.07893 -24.82382 -66.99110 1.000 32.27106 503 LEU C C 1
ATOM 7897 O O . LEU C 1 182 ? -36.99420 -24.66832 -66.17122 1.000 34.02158 503 LEU C O 1
ATOM 7902 N N . GLY C 1 183 ? -36.25697 -25.44717 -68.15181 1.000 29.30430 504 GLY C N 1
ATOM 7903 C CA . GLY C 1 183 ? -37.55362 -25.97325 -68.53044 1.000 32.60663 504 GLY C CA 1
ATOM 7904 C C . GLY C 1 183 ? -38.52261 -24.96761 -69.11622 1.000 35.36344 504 GLY C C 1
ATOM 7905 O O . GLY C 1 183 ? -39.73799 -25.16168 -69.00940 1.000 31.89289 504 GLY C O 1
ATOM 7906 N N . PHE C 1 184 ? -38.03554 -23.89186 -69.73085 1.000 28.78253 505 PHE C N 1
ATOM 7907 C CA . PHE C 1 184 ? -38.92845 -22.99700 -70.45252 1.000 31.45002 505 PHE C CA 1
ATOM 7908 C C . PHE C 1 184 ? -38.92882 -23.31075 -71.94984 1.000 35.90830 505 PHE C C 1
ATOM 7909 O O . PHE C 1 184 ? -37.97067 -23.86290 -72.49736 1.000 36.62669 505 PHE C O 1
ATOM 7917 N N . THR C 1 185 ? -40.02721 -22.95949 -72.60167 1.000 30.29234 506 THR C N 1
ATOM 7918 C CA . THR C 1 185 ? -40.05415 -22.72238 -74.03755 1.000 33.12446 506 THR C CA 1
ATOM 7919 C C . THR C 1 185 ? -40.15090 -21.21893 -74.26084 1.000 34.54096 506 THR C C 1
ATOM 7920 O O . THR C 1 185 ? -40.34950 -20.44799 -73.31456 1.000 32.41177 506 THR C O 1
ATOM 7924 N N . PHE C 1 186 ? -40.03206 -20.79865 -75.52102 1.000 34.31495 507 PHE C N 1
ATOM 7925 C CA . PHE C 1 186 ? -39.92569 -19.36889 -75.78690 1.000 36.19194 507 PHE C CA 1
ATOM 7926 C C . PHE C 1 186 ? -40.33719 -19.04317 -77.21801 1.000 38.98878 507 PHE C C 1
ATOM 7927 O O . PHE C 1 186 ? -40.21190 -19.87636 -78.11822 1.000 40.88134 507 PHE C O 1
ATOM 7935 N N . ASP C 1 187 ? -40.81847 -17.81243 -77.40905 1.000 36.69127 508 ASP C N 1
ATOM 7936 C CA . ASP C 1 187 ? -41.04741 -17.22169 -78.72096 1.000 38.12971 508 ASP C CA 1
ATOM 7937 C C . ASP C 1 187 ? -40.04285 -16.10134 -78.96704 1.000 40.11856 508 ASP C C 1
ATOM 7938 O O . ASP C 1 187 ? -39.66054 -15.37493 -78.04134 1.000 34.88189 508 ASP C O 1
ATOM 7943 N N . LEU C 1 188 ? -39.65003 -15.94377 -80.23159 1.000 39.28071 509 LEU C N 1
ATOM 7944 C CA . LEU C 1 188 ? -38.64172 -14.97465 -80.64504 1.000 38.69958 509 LEU C CA 1
ATOM 7945 C C . LEU C 1 188 ? -39.27308 -13.89330 -81.50827 1.000 39.39182 509 LEU C C 1
ATOM 7946 O O . LEU C 1 188 ? -40.11768 -14.18410 -82.36619 1.000 39.80245 509 LEU C O 1
ATOM 7951 N N . PHE C 1 189 ? -38.84319 -12.64753 -81.29852 1.000 37.60005 510 PHE C N 1
ATOM 7952 C CA . PHE C 1 189 ? -39.35898 -11.51971 -82.06875 1.000 41.79646 510 PHE C CA 1
ATOM 7953 C C . PHE C 1 189 ? -38.22463 -10.59696 -82.48892 1.000 39.21641 510 PHE C C 1
ATOM 7954 O O . PHE C 1 189 ? -37.41599 -10.18011 -81.65577 1.000 43.68353 510 PHE C O 1
ATOM 7962 N N . LEU C 1 190 ? -38.17177 -10.29122 -83.78150 1.000 43.59003 511 LEU C N 1
ATOM 7963 C CA . LEU C 1 190 ? -37.23645 -9.33021 -84.34361 1.000 42.23474 511 LEU C CA 1
ATOM 7964 C C . LEU C 1 190 ? -37.97748 -8.02176 -84.57774 1.000 44.89286 511 LEU C C 1
ATOM 7965 O O . LEU C 1 190 ? -38.95507 -7.98921 -85.33350 1.000 47.68654 511 LEU C O 1
ATOM 7970 N N . SER C 1 191 ? -37.51227 -6.94834 -83.94998 1.000 41.16087 512 SER C N 1
ATOM 7971 C CA . SER C 1 191 ? -38.13644 -5.63905 -84.08167 1.000 42.13761 512 SER C CA 1
ATOM 7972 C C . SER C 1 191 ? -37.18587 -4.69170 -84.79963 1.000 46.59989 512 SER C C 1
ATOM 7973 O O . SER C 1 191 ? -36.02976 -4.53343 -84.38981 1.000 41.60501 512 SER C O 1
ATOM 7976 N N . THR C 1 192 ? -37.67450 -4.05863 -85.86438 1.000 47.11678 513 THR C N 1
ATOM 7977 C CA . THR C 1 192 ? -36.82683 -3.31897 -86.78636 1.000 48.39114 513 THR C CA 1
ATOM 7978 C C . THR C 1 192 ? -37.09047 -1.81761 -86.69445 1.000 50.34848 513 THR C C 1
ATOM 7979 O O . THR C 1 192 ? -37.91440 -1.34467 -85.90260 1.000 47.36923 513 THR C O 1
ATOM 7983 N N . MET C 1 193 ? -36.40308 -1.08569 -87.57172 1.000 49.00096 514 MET C N 1
ATOM 7984 C CA . MET C 1 193 ? -36.20355 0.35262 -87.45671 1.000 53.06778 514 MET C CA 1
ATOM 7985 C C . MET C 1 193 ? -37.51661 1.10917 -87.31801 1.000 54.57998 514 MET C C 1
ATOM 7986 O O . MET C 1 193 ? -38.37077 1.02049 -88.20958 1.000 55.86744 514 MET C O 1
ATOM 7991 N N . PRO C 1 194 ? -37.71637 1.85633 -86.24089 1.000 57.50613 515 PRO C N 1
ATOM 7992 C CA . PRO C 1 194 ? -38.90692 2.69765 -86.12804 1.000 53.14829 515 PRO C CA 1
ATOM 7993 C C . PRO C 1 194 ? -38.74238 3.96334 -86.95774 1.000 60.14478 515 PRO C C 1
ATOM 7994 O O . PRO C 1 194 ? -37.66102 4.27038 -87.46547 1.000 58.75238 515 PRO C O 1
ATOM 7998 N N . LYS C 1 195 ? -39.85495 4.69650 -87.09304 1.000 62.45169 516 LYS C N 1
ATOM 7999 C CA . LYS C 1 195 ? -39.85768 5.91437 -87.89962 1.000 60.74669 516 LYS C CA 1
ATOM 8000 C C . LYS C 1 195 ? -38.88810 6.94872 -87.34353 1.000 62.57273 516 LYS C C 1
ATOM 8001 O O . LYS C 1 195 ? -38.08269 7.51817 -88.08775 1.000 62.74457 516 LYS C O 1
ATOM 8003 N N . GLU C 1 196 ? -38.96500 7.21855 -86.03795 1.000 61.65877 517 GLU C N 1
ATOM 8004 C CA . GLU C 1 196 ? -38.02155 8.09953 -85.36043 1.000 61.36713 517 GLU C CA 1
ATOM 8005 C C . GLU C 1 196 ? -36.89273 7.24393 -84.79984 1.000 60.24567 517 GLU C C 1
ATOM 8006 O O . GLU C 1 196 ? -37.12796 6.37837 -83.94826 1.000 58.10535 517 GLU C O 1
ATOM 8008 N N . HIS C 1 197 ? -35.67441 7.47601 -85.28316 1.000 58.53030 518 HIS C N 1
ATOM 8009 C CA . HIS C 1 197 ? -34.55866 6.59894 -84.96842 1.000 55.46145 518 HIS C CA 1
ATOM 8010 C C . HIS C 1 197 ? -33.26455 7.38408 -85.05128 1.000 58.43668 518 HIS C C 1
ATOM 8011 O O . HIS C 1 197 ? -33.15757 8.36115 -85.79627 1.000 57.31117 518 HIS C O 1
ATOM 8018 N N . LEU C 1 198 ? -32.28445 6.93309 -84.28300 1.000 55.99979 519 LEU C N 1
ATOM 8019 C CA . LEU C 1 198 ? -30.93515 7.46087 -84.31266 1.000 54.81573 519 LEU C CA 1
ATOM 8020 C C . LEU C 1 198 ? -30.06063 6.53921 -85.15379 1.000 55.64984 519 LEU C C 1
ATOM 8021 O O . LEU C 1 198 ? -30.28525 5.33031 -85.21463 1.000 54.33173 519 LEU C O 1
ATOM 8026 N N . GLY C 1 199 ? -29.05731 7.11142 -85.79975 1.000 55.92609 520 GLY C N 1
ATOM 8027 C CA . GLY C 1 199 ? -28.17973 6.33014 -86.64556 1.000 55.67246 520 GLY C CA 1
ATOM 8028 C C . GLY C 1 199 ? -28.61904 6.32479 -88.10047 1.000 58.20216 520 GLY C C 1
ATOM 8029 O O . GLY C 1 199 ? -29.75875 6.63773 -88.44412 1.000 61.72334 520 GLY C O 1
ATOM 8030 N N . THR C 1 200 ? -27.68053 5.95696 -88.96910 1.000 56.75539 521 THR C N 1
ATOM 8031 C CA . THR C 1 200 ? -27.93898 5.96486 -90.40003 1.000 59.07640 521 THR C CA 1
ATOM 8032 C C . THR C 1 200 ? -28.72527 4.72572 -90.82203 1.000 58.20201 521 THR C C 1
ATOM 8033 O O . THR C 1 200 ? -28.79945 3.72431 -90.10222 1.000 55.75094 521 THR C O 1
ATOM 8037 N N . GLU C 1 201 ? -29.31314 4.80219 -92.02080 1.000 58.97438 522 GLU C N 1
ATOM 8038 C CA . GLU C 1 201 ? -30.00579 3.63799 -92.56489 1.000 58.37633 522 GLU C CA 1
ATOM 8039 C C . GLU C 1 201 ? -29.03807 2.48854 -92.81422 1.000 57.46214 522 GLU C C 1
ATOM 8040 O O . GLU C 1 201 ? -29.36011 1.33106 -92.53105 1.000 55.77242 522 GLU C O 1
ATOM 8046 N N . GLU C 1 202 ? -27.84111 2.78861 -93.33037 1.000 58.71594 523 GLU C N 1
ATOM 8047 C CA . GLU C 1 202 ? -26.85406 1.73768 -93.57613 1.000 58.14158 523 GLU C CA 1
ATOM 8048 C C . GLU C 1 202 ? -26.52934 0.96484 -92.29521 1.000 57.35827 523 GLU C C 1
ATOM 8049 O O . GLU C 1 202 ? -26.43097 -0.26987 -92.31473 1.000 54.24488 523 GLU C O 1
ATOM 8051 N N . GLN C 1 203 ? -26.37613 1.66944 -91.17060 1.000 54.65156 524 GLN C N 1
ATOM 8052 C CA . GLN C 1 203 ? -26.18333 0.98521 -89.89417 1.000 52.04223 524 GLN C CA 1
ATOM 8053 C C . GLN C 1 203 ? -27.34309 0.04655 -89.60052 1.000 51.66381 524 GLN C C 1
ATOM 8054 O O . GLN C 1 203 ? -27.14277 -1.13499 -89.29052 1.000 48.91849 524 GLN C O 1
ATOM 8060 N N . TRP C 1 204 ? -28.57046 0.55882 -89.69908 1.000 51.99119 525 TRP C N 1
ATOM 8061 C CA . TRP C 1 204 ? -29.73938 -0.24971 -89.37096 1.000 53.02673 525 TRP C CA 1
ATOM 8062 C C . TRP C 1 204 ? -29.86814 -1.45250 -90.29741 1.000 51.03227 525 TRP C C 1
ATOM 8063 O O . TRP C 1 204 ? -30.09195 -2.57824 -89.83939 1.000 48.45064 525 TRP C O 1
ATOM 8074 N N . LYS C 1 205 ? -29.72850 -1.23646 -91.60594 1.000 51.87671 526 LYS C N 1
ATOM 8075 C CA . LYS C 1 205 ? -29.86555 -2.34846 -92.54552 1.000 52.39674 526 LYS C CA 1
ATOM 8076 C C . LYS C 1 205 ? -28.77170 -3.38669 -92.32534 1.000 51.26490 526 LYS C C 1
ATOM 8077 O O . LYS C 1 205 ? -29.02494 -4.59580 -92.37830 1.000 50.47374 526 LYS C O 1
ATOM 8079 N N . GLU C 1 206 ? -27.54859 -2.92795 -92.07027 1.000 51.35265 527 GLU C N 1
ATOM 8080 C CA . GLU C 1 206 ? -26.44028 -3.83716 -91.81079 1.000 50.48598 527 GLU C CA 1
ATOM 8081 C C . GLU C 1 206 ? -26.71966 -4.68952 -90.57792 1.000 51.91633 527 GLU C C 1
ATOM 8082 O O . GLU C 1 206 ? -26.56225 -5.91758 -90.60509 1.000 49.40449 527 GLU C O 1
ATOM 8088 N N . ALA C 1 207 ? -27.20209 -4.05342 -89.50559 1.000 47.64738 528 ALA C N 1
ATOM 8089 C CA . ALA C 1 207 ? -27.49805 -4.76463 -88.26311 1.000 49.40089 528 ALA C CA 1
ATOM 8090 C C . ALA C 1 207 ? -28.71268 -5.68349 -88.40044 1.000 48.34244 528 ALA C C 1
ATOM 8091 O O . ALA C 1 207 ? -28.67591 -6.83849 -87.95916 1.000 43.42834 528 ALA C O 1
ATOM 8093 N N . GLU C 1 208 ? -29.80154 -5.19400 -89.00034 1.000 47.03535 529 GLU C N 1
ATOM 8094 C CA . GLU C 1 208 ? -31.00153 -6.02212 -89.13084 1.000 48.55872 529 GLU C CA 1
ATOM 8095 C C . GLU C 1 208 ? -30.74166 -7.25727 -89.99312 1.000 46.82991 529 GLU C C 1
ATOM 8096 O O . GLU C 1 208 ? -31.23487 -8.34929 -89.68675 1.000 44.46543 529 GLU C O 1
ATOM 8102 N N . ASN C 1 209 ? -29.97020 -7.10355 -91.07720 1.000 48.67506 530 ASN C N 1
ATOM 8103 C CA . ASN C 1 209 ? -29.52408 -8.26173 -91.85307 1.000 47.53570 530 ASN C CA 1
ATOM 8104 C C . ASN C 1 209 ? -28.79443 -9.26755 -90.98284 1.000 46.94491 530 ASN C C 1
ATOM 8105 O O . ASN C 1 209 ? -28.98872 -10.48418 -91.11873 1.000 45.50311 530 ASN C O 1
ATOM 8110 N N . ALA C 1 210 ? -27.92027 -8.77325 -90.10300 1.000 44.70732 531 ALA C N 1
ATOM 8111 C CA . ALA C 1 210 ? -27.20798 -9.66111 -89.19585 1.000 43.12360 531 ALA C CA 1
ATOM 8112 C C . ALA C 1 210 ? -28.16944 -10.35635 -88.24521 1.000 41.36726 531 ALA C C 1
ATOM 8113 O O . ALA C 1 210 ? -28.04758 -11.56134 -88.00895 1.000 41.35507 531 ALA C O 1
ATOM 8115 N N . LEU C 1 211 ? -29.13082 -9.61386 -87.68703 1.000 42.54761 532 LEU C N 1
ATOM 8116 C CA . LEU C 1 211 ? -30.09182 -10.21547 -86.76142 1.000 39.35243 532 LEU C CA 1
ATOM 8117 C C . LEU C 1 211 ? -30.93121 -11.27128 -87.46604 1.000 43.38548 532 LEU C C 1
ATOM 8118 O O . LEU C 1 211 ? -31.03590 -12.41720 -87.00160 1.000 38.98523 532 LEU C O 1
ATOM 8123 N N . LYS C 1 212 ? -31.51604 -10.89942 -88.61337 1.000 41.68866 533 LYS C N 1
ATOM 8124 C CA . LYS C 1 212 ? -32.29696 -11.83516 -89.41344 1.000 42.69176 533 LYS C CA 1
ATOM 8125 C C . LYS C 1 212 ? -31.47285 -13.07329 -89.74207 1.000 42.82931 533 LYS C C 1
ATOM 8126 O O . LYS C 1 212 ? -31.92042 -14.20788 -89.53712 1.000 43.66746 533 LYS C O 1
ATOM 8132 N N . SER C 1 213 ? -30.24674 -12.86749 -90.22515 1.000 43.46193 534 SER C N 1
ATOM 8133 C CA . SER C 1 213 ? -29.37984 -13.98799 -90.57912 1.000 46.89195 534 SER C CA 1
ATOM 8134 C C . SER C 1 213 ? -29.10900 -14.89713 -89.38078 1.000 45.09376 534 SER C C 1
ATOM 8135 O O . SER C 1 213 ? -29.12369 -16.12937 -89.51356 1.000 42.04757 534 SER C O 1
ATOM 8138 N N . ALA C 1 214 ? -28.86545 -14.31637 -88.19832 1.000 40.24031 535 ALA C N 1
ATOM 8139 C CA . ALA C 1 214 ? -28.67714 -15.15660 -87.01970 1.000 38.53570 535 ALA C CA 1
ATOM 8140 C C . ALA C 1 214 ? -29.96779 -15.89264 -86.67435 1.000 37.96484 535 ALA C C 1
ATOM 8141 O O . ALA C 1 214 ? -29.95330 -17.10280 -86.42803 1.000 42.97716 535 ALA C O 1
ATOM 8143 N N . LEU C 1 215 ? -31.10020 -15.18393 -86.67342 1.000 39.75395 536 LEU C N 1
ATOM 8144 C CA . LEU C 1 215 ? -32.37855 -15.83364 -86.38420 1.000 40.19842 536 LEU C CA 1
ATOM 8145 C C . LEU C 1 215 ? -32.64275 -16.99575 -87.33104 1.000 40.79675 536 LEU C C 1
ATOM 8146 O O . LEU C 1 215 ? -32.99425 -18.09879 -86.89453 1.000 40.64972 536 LEU C O 1
ATOM 8151 N N . ASP C 1 216 ? -32.47366 -16.76990 -88.63688 1.000 43.24620 537 ASP C N 1
ATOM 8152 C CA . ASP C 1 216 ? -32.66683 -17.84807 -89.60288 1.000 42.56183 537 ASP C CA 1
ATOM 8153 C C . ASP C 1 216 ? -31.75318 -19.03209 -89.30360 1.000 45.49726 537 ASP C C 1
ATOM 8154 O O . ASP C 1 216 ? -32.17672 -20.18888 -89.39089 1.000 42.53617 537 ASP C O 1
ATOM 8159 N N . LYS C 1 217 ? -30.50274 -18.76115 -88.91464 1.000 46.31089 538 LYS C N 1
ATOM 8160 C CA . LYS C 1 217 ? -29.52441 -19.83613 -88.77191 1.000 45.83881 538 LYS C CA 1
ATOM 8161 C C . LYS C 1 217 ? -29.88934 -20.80267 -87.64491 1.000 45.94960 538 LYS C C 1
ATOM 8162 O O . LYS C 1 217 ? -29.53843 -21.98622 -87.71407 1.000 42.56170 538 LYS C O 1
ATOM 8168 N N . THR C 1 218 ? -30.60063 -20.33322 -86.61168 1.000 43.55473 539 THR C N 1
ATOM 8169 C CA . THR C 1 218 ? -31.06660 -21.23460 -85.55619 1.000 40.56467 539 THR C CA 1
ATOM 8170 C C . THR C 1 218 ? -32.14064 -22.20329 -86.03382 1.000 46.95499 539 THR C C 1
ATOM 8171 O O . THR C 1 218 ? -32.42530 -23.18003 -85.33262 1.000 49.61957 539 THR C O 1
ATOM 8175 N N . GLY C 1 219 ? -32.76921 -21.94234 -87.17867 1.000 42.26417 540 GLY C N 1
ATOM 8176 C CA . GLY C 1 219 ? -33.85292 -22.78052 -87.65566 1.000 46.73941 540 GLY C CA 1
ATOM 8177 C C . GLY C 1 219 ? -35.14002 -22.69961 -86.86327 1.000 43.54542 540 GLY C C 1
ATOM 8178 O O . GLY C 1 219 ? -36.10982 -23.37645 -87.22180 1.000 51.99492 540 GLY C O 1
ATOM 8179 N N . ARG C 1 220 ? -35.19901 -21.88916 -85.81466 1.000 43.12824 541 ARG C N 1
ATOM 8180 C CA . ARG C 1 220 ? -36.41475 -21.77675 -85.02507 1.000 44.74008 541 ARG C CA 1
ATOM 8181 C C . ARG C 1 220 ? -37.37001 -20.75635 -85.62998 1.000 44.81590 541 ARG C C 1
ATOM 8182 O O . ARG C 1 220 ? -36.96835 -19.82007 -86.32088 1.000 45.35627 541 ARG C O 1
ATOM 8190 N N . ASP C 1 221 ? -38.65326 -20.94724 -85.34734 1.000 46.05794 542 ASP C N 1
ATOM 8191 C CA . ASP C 1 221 ? -39.65436 -19.96776 -85.73661 1.000 47.17946 542 ASP C CA 1
ATOM 8192 C C . ASP C 1 221 ? -39.39427 -18.64333 -85.04262 1.000 44.17387 542 ASP C C 1
ATOM 8193 O O . ASP C 1 221 ? -38.97036 -18.60348 -83.88339 1.000 48.14462 542 ASP C O 1
ATOM 8198 N N . TRP C 1 222 ? -39.65277 -17.55281 -85.75394 1.000 40.27215 543 TRP C N 1
ATOM 8199 C CA . TRP C 1 222 ? -39.51300 -16.23689 -85.15494 1.000 39.48820 543 TRP C CA 1
ATOM 8200 C C . TRP C 1 222 ? -40.40604 -15.26901 -85.90660 1.000 42.35097 543 TRP C C 1
ATOM 8201 O O . TRP C 1 222 ? -40.61860 -15.41467 -87.10901 1.000 42.86068 543 TRP C O 1
ATOM 8212 N N . LYS C 1 223 ? -40.95891 -14.30219 -85.18527 1.000 40.74485 544 LYS C N 1
ATOM 8213 C CA . LYS C 1 223 ? -41.86921 -13.33896 -85.78356 1.000 47.21538 544 LYS C CA 1
ATOM 8214 C C . LYS C 1 223 ? -41.16256 -12.00363 -85.97431 1.000 42.48655 544 LYS C C 1
ATOM 8215 O O . LYS C 1 223 ? -40.38389 -11.56819 -85.12349 1.000 41.56965 544 LYS C O 1
ATOM 8217 N N . LEU C 1 224 ? -41.41654 -11.37750 -87.11112 1.000 44.32729 545 LEU C N 1
ATOM 8218 C CA . LEU C 1 224 ? -40.97594 -10.01792 -87.36688 1.000 46.35697 545 LEU C CA 1
ATOM 8219 C C . LEU C 1 224 ? -42.00468 -9.03349 -86.82180 1.000 50.50872 545 LEU C C 1
ATOM 8220 O O . LEU C 1 224 ? -43.21395 -9.21487 -86.99850 1.000 46.68204 545 LEU C O 1
ATOM 8225 N N . ASN C 1 225 ? -41.51612 -7.99562 -86.14272 1.000 44.84152 546 ASN C N 1
ATOM 8226 C CA . ASN C 1 225 ? -42.33457 -6.87479 -85.68115 1.000 49.64130 546 ASN C CA 1
ATOM 8227 C C . ASN C 1 225 ? -41.75805 -5.61234 -86.30943 1.000 49.68318 546 ASN C C 1
ATOM 8228 O O . ASN C 1 225 ? -40.93990 -4.90791 -85.69373 1.000 48.33939 546 ASN C O 1
ATOM 8233 N N . PRO C 1 226 ? -42.16157 -5.30211 -87.53818 1.000 49.98733 547 PRO C N 1
ATOM 8234 C CA . PRO C 1 226 ? -41.52590 -4.20522 -88.27524 1.000 49.82165 547 PRO C CA 1
ATOM 8235 C C . PRO C 1 226 ? -41.79838 -2.85171 -87.63648 1.000 50.29380 547 PRO C C 1
ATOM 8236 O O . PRO C 1 226 ? -42.90320 -2.57093 -87.16608 1.000 51.17071 547 PRO C O 1
ATOM 8240 N N . GLY C 1 227 ? -40.76281 -2.01334 -87.62201 1.000 50.11853 548 GLY C N 1
ATOM 8241 C CA . GLY C 1 227 ? -40.84719 -0.69538 -87.02982 1.000 53.22267 548 GLY C CA 1
ATOM 8242 C C . GLY C 1 227 ? -40.95451 -0.66491 -85.52141 1.000 50.11426 548 GLY C C 1
ATOM 8243 O O . GLY C 1 227 ? -41.18726 0.40805 -84.95885 1.000 53.55002 548 GLY C O 1
ATOM 8244 N N . ASP C 1 228 ? -40.79797 -1.80253 -84.84363 1.000 49.24527 549 ASP C N 1
ATOM 8245 C CA . ASP C 1 228 ? -40.97777 -1.87693 -83.39888 1.000 49.28022 549 ASP C CA 1
ATOM 8246 C C . ASP C 1 228 ? -39.65926 -1.91045 -82.64221 1.000 46.18507 549 ASP C C 1
ATOM 8247 O O . ASP C 1 228 ? -39.65754 -2.14172 -81.42847 1.000 49.55812 549 ASP C O 1
ATOM 8252 N N . GLY C 1 229 ? -38.54274 -1.69384 -83.32045 1.000 47.51789 550 GLY C N 1
ATOM 8253 C CA . GLY C 1 229 ? -37.26737 -1.62410 -82.63523 1.000 46.68540 550 GLY C CA 1
ATOM 8254 C C . GLY C 1 229 ? -37.13629 -0.38250 -81.76725 1.000 46.32656 550 GLY C C 1
ATOM 8255 O O . GLY C 1 229 ? -37.95046 0.53622 -81.80197 1.000 46.73830 550 GLY C O 1
ATOM 8256 N N . ALA C 1 230 ? -36.06529 -0.35080 -80.97692 1.000 43.86001 551 ALA C N 1
ATOM 8257 C CA . ALA C 1 230 ? -35.80213 0.80764 -80.14021 1.000 43.40569 551 ALA C CA 1
ATOM 8258 C C . ALA C 1 230 ? -35.37768 2.00275 -80.99232 1.000 45.34801 551 ALA C C 1
ATOM 8259 O O . ALA C 1 230 ? -34.94583 1.86304 -82.14175 1.000 46.41919 551 ALA C O 1
ATOM 8261 N N . PHE C 1 231 ? -35.51460 3.19879 -80.40965 1.000 45.65782 552 PHE C N 1
ATOM 8262 C CA . PHE C 1 231 ? -35.01808 4.40641 -81.06436 1.000 47.51495 552 PHE C CA 1
ATOM 8263 C C . PHE C 1 231 ? -33.54040 4.28407 -81.42346 1.000 48.34402 552 PHE C C 1
ATOM 8264 O O . PHE C 1 231 ? -33.10830 4.79611 -82.46593 1.000 48.52554 552 PHE C O 1
ATOM 8272 N N . TYR C 1 232 ? -32.76517 3.58143 -80.59542 1.000 45.46827 553 TYR C N 1
ATOM 8273 C CA . TYR C 1 232 ? -31.31819 3.50512 -80.72672 1.000 45.25451 553 TYR C CA 1
ATOM 8274 C C . TYR C 1 232 ? -30.81917 2.18390 -81.30047 1.000 43.95198 553 TYR C C 1
ATOM 8275 O O . TYR C 1 232 ? -29.60686 2.03247 -81.48355 1.000 43.89593 553 TYR C O 1
ATOM 8284 N N . GLY C 1 233 ? -31.69636 1.22238 -81.58102 1.000 43.09058 554 GLY C N 1
ATOM 8285 C CA . GLY C 1 233 ? -31.25991 0.00804 -82.22973 1.000 42.20356 554 GLY C CA 1
ATOM 8286 C C . GLY C 1 233 ? -32.34485 -1.02965 -82.42837 1.000 41.42486 554 GLY C C 1
ATOM 8287 O O . GLY C 1 233 ? -33.39681 -0.99954 -81.78634 1.000 42.27145 554 GLY C O 1
ATOM 8288 N N . PRO C 1 234 ? -32.10792 -1.97391 -83.33208 1.000 42.05517 555 PRO C N 1
ATOM 8289 C CA . PRO C 1 234 ? -33.02452 -3.10598 -83.47420 1.000 40.54879 555 PRO C CA 1
ATOM 8290 C C . PRO C 1 234 ? -32.82599 -4.08739 -82.33252 1.000 38.79748 555 PRO C C 1
ATOM 8291 O O . PRO C 1 234 ? -31.78897 -4.09441 -81.65670 1.000 37.87343 555 PRO C O 1
ATOM 8295 N N . LYS C 1 235 ? -33.83766 -4.93122 -82.12800 1.000 34.53505 556 LYS C N 1
ATOM 8296 C CA . LYS C 1 235 ? -33.79053 -5.84136 -80.99503 1.000 35.69312 556 LYS C CA 1
ATOM 8297 C C . LYS C 1 235 ? -34.45936 -7.16949 -81.32976 1.000 39.36485 556 LYS C C 1
ATOM 8298 O O . LYS C 1 235 ? -35.29368 -7.27057 -82.23558 1.000 39.03299 556 LYS C O 1
ATOM 8304 N N . ILE C 1 236 ? -34.05746 -8.19125 -80.57713 1.000 37.91717 557 ILE C N 1
ATOM 8305 C CA . ILE C 1 236 ? -34.72391 -9.48622 -80.52599 1.000 37.02060 557 ILE C CA 1
ATOM 8306 C C . ILE C 1 236 ? -35.30973 -9.64227 -79.13151 1.000 43.10285 557 ILE C C 1
ATOM 8307 O O . ILE C 1 236 ? -34.58307 -9.59147 -78.12902 1.000 36.33188 557 ILE C O 1
ATOM 8312 N N . ASP C 1 237 ? -36.62274 -9.80813 -79.06551 1.000 44.28810 558 ASP C N 1
ATOM 8313 C CA . ASP C 1 237 ? -37.30124 -10.04080 -77.80582 1.000 40.97348 558 ASP C CA 1
ATOM 8314 C C . ASP C 1 237 ? -37.59487 -11.52377 -77.68567 1.000 42.90266 558 ASP C C 1
ATOM 8315 O O . ASP C 1 237 ? -37.87751 -12.19786 -78.68595 1.000 36.01855 558 ASP C O 1
ATOM 8320 N N . ILE C 1 238 ? -37.50014 -12.03153 -76.46296 1.000 36.81810 559 ILE C N 1
ATOM 8321 C CA . ILE C 1 238 ? -37.70810 -13.44207 -76.17914 1.000 36.62597 559 ILE C CA 1
ATOM 8322 C C . ILE C 1 238 ? -38.70492 -13.53150 -75.03737 1.000 43.08130 559 ILE C C 1
ATOM 8323 O O . ILE C 1 238 ? -38.43833 -13.02053 -73.94241 1.000 42.51086 559 ILE C O 1
ATOM 8328 N N . MET C 1 239 ? -39.86017 -14.14974 -75.29734 1.000 41.78477 560 MET C N 1
ATOM 8329 C CA . MET C 1 239 ? -40.87172 -14.39230 -74.27754 1.000 39.51239 560 MET C CA 1
ATOM 8330 C C . MET C 1 239 ? -40.82150 -15.86108 -73.88137 1.000 41.27935 560 MET C C 1
ATOM 8331 O O . MET C 1 239 ? -41.07945 -16.73104 -74.71554 1.000 37.42668 560 MET C O 1
ATOM 8336 N N . LEU C 1 240 ? -40.52652 -16.14118 -72.61481 1.000 35.66544 561 LEU C N 1
ATOM 8337 C CA . LEU C 1 240 ? -40.51101 -17.52861 -72.17158 1.000 34.12744 561 LEU C CA 1
ATOM 8338 C C . LEU C 1 240 ? -41.89021 -17.95280 -71.66132 1.000 37.18406 561 LEU C C 1
ATOM 8339 O O . LEU C 1 240 ? -42.72895 -17.12925 -71.29018 1.000 36.26436 561 LEU C O 1
ATOM 8344 N N . TRP C 1 241 ? -42.12993 -19.26017 -71.68568 1.000 31.70902 562 TRP C N 1
ATOM 8345 C CA . TRP C 1 241 ? -43.35945 -19.84831 -71.16498 1.000 36.76805 562 TRP C CA 1
ATOM 8346 C C . TRP C 1 241 ? -43.00282 -20.81151 -70.04480 1.000 36.43118 562 TRP C C 1
ATOM 8347 O O . TRP C 1 241 ? -42.19511 -21.72355 -70.24795 1.000 34.28370 562 TRP C O 1
ATOM 8358 N N . ASP C 1 242 ? -43.61236 -20.62519 -68.87565 1.000 33.45703 563 ASP C N 1
ATOM 8359 C CA . ASP C 1 242 ? -43.33610 -21.51008 -67.75871 1.000 35.08557 563 ASP C CA 1
ATOM 8360 C C . ASP C 1 242 ? -44.25878 -22.72010 -67.81096 1.000 36.54973 563 ASP C C 1
ATOM 8361 O O . ASP C 1 242 ? -45.12411 -22.84043 -68.68519 1.000 38.21178 563 ASP C O 1
ATOM 8366 N N . ALA C 1 243 ? -44.08985 -23.61629 -66.83667 1.000 33.15455 564 ALA C N 1
ATOM 8367 C CA . ALA C 1 243 ? -44.88201 -24.83913 -66.78024 1.000 33.12281 564 ALA C CA 1
ATOM 8368 C C . ALA C 1 243 ? -46.33931 -24.57909 -66.44145 1.000 35.72263 564 ALA C C 1
ATOM 8369 O O . ALA C 1 243 ? -47.14981 -25.50084 -66.53224 1.000 38.66686 564 ALA C O 1
ATOM 8371 N N . LEU C 1 244 ? -46.69502 -23.36854 -66.03329 1.000 34.07231 565 LEU C N 1
ATOM 8372 C CA . LEU C 1 244 ? -48.09562 -23.02117 -65.86294 1.000 36.98324 565 LEU C CA 1
ATOM 8373 C C . LEU C 1 244 ? -48.68176 -22.39937 -67.11228 1.000 33.02298 565 LEU C C 1
ATOM 8374 O O . LEU C 1 244 ? -49.80624 -21.89788 -67.06944 1.000 35.20592 565 LEU C O 1
ATOM 8379 N N . LYS C 1 245 ? -47.92954 -22.40929 -68.21249 1.000 34.55613 566 LYS C N 1
ATOM 8380 C CA . LYS C 1 245 ? -48.33867 -21.80162 -69.47663 1.000 36.48244 566 LYS C CA 1
ATOM 8381 C C . LYS C 1 245 ? -48.62570 -20.31107 -69.31299 1.000 39.18240 566 LYS C C 1
ATOM 8382 O O . LYS C 1 245 ? -49.59684 -19.78327 -69.84920 1.000 40.55740 566 LYS C O 1
ATOM 8388 N N . ARG C 1 246 ? -47.77011 -19.63148 -68.55483 1.000 41.32550 567 ARG C N 1
ATOM 8389 C CA . ARG C 1 246 ? -47.73995 -18.17991 -68.47683 1.000 39.74763 567 ARG C CA 1
ATOM 8390 C C . ARG C 1 246 ? -46.48342 -17.68514 -69.17715 1.000 40.55652 567 ARG C C 1
ATOM 8391 O O . ARG C 1 246 ? -45.44965 -18.35866 -69.15538 1.000 39.65174 567 ARG C O 1
ATOM 8399 N N . GLN C 1 247 ? -46.55088 -16.49351 -69.76904 1.000 39.29521 568 GLN C N 1
ATOM 8400 C CA . GLN C 1 247 ? -45.40182 -15.94826 -70.47948 1.000 40.69364 568 GLN C CA 1
ATOM 8401 C C . GLN C 1 247 ? -44.78175 -14.77676 -69.72692 1.000 40.11272 568 GLN C C 1
ATOM 8402 O O . GLN C 1 247 ? -45.48135 -13.98830 -69.08292 1.000 38.46517 568 GLN C O 1
ATOM 8408 N N . HIS C 1 248 ? -43.45501 -14.69027 -69.80767 1.000 35.97665 569 HIS C N 1
ATOM 8409 C CA . HIS C 1 248 ? -42.65994 -13.68897 -69.12017 1.000 39.33867 569 HIS C CA 1
ATOM 8410 C C . HIS C 1 248 ? -41.61610 -13.14802 -70.07889 1.000 40.85929 569 HIS C C 1
ATOM 8411 O O . HIS C 1 248 ? -41.05369 -13.90006 -70.87739 1.000 43.62586 569 HIS C O 1
ATOM 8418 N N . GLN C 1 249 ? -41.34815 -11.85068 -69.99631 1.000 40.38288 570 GLN C N 1
ATOM 8419 C CA . GLN C 1 249 ? -40.35150 -11.22609 -70.86432 1.000 43.02155 570 GLN C CA 1
ATOM 8420 C C . GLN C 1 249 ? -39.08321 -11.01788 -70.04567 1.000 44.27260 570 GLN C C 1
ATOM 8421 O O . GLN C 1 249 ? -38.88020 -9.96591 -69.44531 1.000 42.00339 570 GLN C O 1
ATOM 8427 N N . CYS C 1 250 ? -38.22503 -12.03751 -70.01701 1.000 38.52390 571 CYS C N 1
ATOM 8428 C CA . CYS C 1 250 ? -37.00421 -11.96926 -69.22438 1.000 43.23052 571 CYS C CA 1
ATOM 8429 C C . CYS C 1 250 ? -35.75715 -11.69796 -70.05347 1.000 39.02563 571 CYS C C 1
ATOM 8430 O O . CYS C 1 250 ? -34.84497 -11.02847 -69.56711 1.000 38.27238 571 CYS C O 1
ATOM 8433 N N . GLY C 1 251 ? -35.70325 -12.17784 -71.28921 1.000 39.01959 572 GLY C N 1
ATOM 8434 C CA . GLY C 1 251 ? -34.47823 -12.19672 -72.07548 1.000 39.32647 572 GLY C CA 1
ATOM 8435 C C . GLY C 1 251 ? -34.50181 -11.18274 -73.20534 1.000 40.57174 572 GLY C C 1
ATOM 8436 O O . GLY C 1 251 ? -35.48369 -11.08263 -73.95456 1.000 45.00986 572 GLY C O 1
ATOM 8437 N N . THR C 1 252 ? -33.39149 -10.46374 -73.34505 1.000 40.21240 573 THR C N 1
ATOM 8438 C CA . THR C 1 252 ? -33.29044 -9.34598 -74.26684 1.000 35.92120 573 THR C CA 1
ATOM 8439 C C . THR C 1 252 ? -31.98782 -9.42520 -75.04697 1.000 36.88647 573 THR C C 1
ATOM 8440 O O . THR C 1 252 ? -30.95318 -9.85400 -74.51834 1.000 31.90710 573 THR C O 1
ATOM 8444 N N . ILE C 1 253 ? -32.04941 -9.00072 -76.30462 1.000 33.04050 574 ILE C N 1
ATOM 8445 C CA . ILE C 1 253 ? -30.87508 -8.69826 -77.11007 1.000 28.94124 574 ILE C CA 1
ATOM 8446 C C . ILE C 1 253 ? -31.15840 -7.36245 -77.77960 1.000 33.87797 574 ILE C C 1
ATOM 8447 O O . ILE C 1 253 ? -32.01142 -7.28456 -78.67231 1.000 34.17004 574 ILE C O 1
ATOM 8452 N N . GLN C 1 254 ? -30.45339 -6.31310 -77.35855 1.000 33.24006 575 GLN C N 1
ATOM 8453 C CA . GLN C 1 254 ? -30.77251 -4.94535 -77.76294 1.000 33.72867 575 GLN C CA 1
ATOM 8454 C C . GLN C 1 254 ? -29.51473 -4.27583 -78.30235 1.000 39.49347 575 GLN C C 1
ATOM 8455 O O . GLN C 1 254 ? -28.56519 -4.01376 -77.54784 1.000 32.16865 575 GLN C O 1
ATOM 8461 N N . LEU C 1 255 ? -29.51086 -4.00464 -79.60552 1.000 35.45401 576 LEU C N 1
ATOM 8462 C CA . LEU C 1 255 ? -28.42183 -3.27514 -80.22414 1.000 33.87651 576 LEU C CA 1
ATOM 8463 C C . LEU C 1 255 ? -28.56749 -1.78242 -79.94863 1.000 38.34724 576 LEU C C 1
ATOM 8464 O O . LEU C 1 255 ? -29.66062 -1.28232 -79.67502 1.000 42.05048 576 LEU C O 1
ATOM 8469 N N . ASP C 1 256 ? -27.44782 -1.06407 -80.02900 1.000 35.34537 577 ASP C N 1
ATOM 8470 C CA . ASP C 1 256 ? -27.40976 0.30241 -79.52091 1.000 37.76017 577 ASP C CA 1
ATOM 8471 C C . ASP C 1 256 ? -26.37124 1.09376 -80.30493 1.000 44.39266 577 ASP C C 1
ATOM 8472 O O . ASP C 1 256 ? -25.16239 0.87237 -80.15747 1.000 40.58737 577 ASP C O 1
ATOM 8477 N N . PHE C 1 257 ? -26.84921 2.02037 -81.13157 1.000 41.68730 578 PHE C N 1
ATOM 8478 C CA . PHE C 1 257 ? -25.98022 2.92700 -81.86170 1.000 47.40148 578 PHE C CA 1
ATOM 8479 C C . PHE C 1 257 ? -25.77458 4.25291 -81.14004 1.000 40.87370 578 PHE C C 1
ATOM 8480 O O . PHE C 1 257 ? -24.96055 5.05701 -81.58985 1.000 40.52984 578 PHE C O 1
ATOM 8488 N N . GLN C 1 258 ? -26.49361 4.49288 -80.04225 1.000 42.62640 579 GLN C N 1
ATOM 8489 C CA . GLN C 1 258 ? -26.51901 5.78616 -79.37264 1.000 43.65399 579 GLN C CA 1
ATOM 8490 C C . GLN C 1 258 ? -25.41062 5.93371 -78.34081 1.000 47.15940 579 GLN C C 1
ATOM 8491 O O . GLN C 1 258 ? -24.67591 6.92805 -78.35876 1.000 41.36046 579 GLN C O 1
ATOM 8497 N N . LEU C 1 259 ? -25.31217 4.98190 -77.41279 1.000 41.38144 580 LEU C N 1
ATOM 8498 C CA . LEU C 1 259 ? -24.25183 5.05095 -76.41361 1.000 41.37369 580 LEU C CA 1
ATOM 8499 C C . LEU C 1 259 ? -22.85986 5.11684 -77.02373 1.000 41.19226 580 LEU C C 1
ATOM 8500 O O . LEU C 1 259 ? -22.03396 5.89373 -76.51533 1.000 41.83196 580 LEU C O 1
ATOM 8505 N N . PRO C 1 260 ? -22.52040 4.34652 -78.06239 1.000 41.44829 581 PRO C N 1
ATOM 8506 C CA . PRO C 1 260 ? -21.21576 4.55592 -78.70428 1.000 39.41378 581 PRO C CA 1
ATOM 8507 C C . PRO C 1 260 ? -20.98036 6.00233 -79.10301 1.000 44.42938 581 PRO C C 1
ATOM 8508 O O . PRO C 1 260 ? -19.86269 6.50928 -78.94715 1.000 46.84941 581 PRO C O 1
ATOM 8512 N N . ILE C 1 261 ? -22.01103 6.69534 -79.58949 1.000 44.43431 582 ILE C N 1
ATOM 8513 C CA . ILE C 1 261 ? -21.83619 8.09300 -79.97932 1.000 44.48547 582 ILE C CA 1
ATOM 8514 C C . ILE C 1 261 ? -21.73825 8.98621 -78.74797 1.000 44.15996 582 ILE C C 1
ATOM 8515 O O . ILE C 1 261 ? -20.82165 9.80871 -78.63201 1.000 47.62420 582 ILE C O 1
ATOM 8520 N N . ARG C 1 262 ? -22.66547 8.83848 -77.80365 1.000 42.85836 583 ARG C N 1
ATOM 8521 C CA . ARG C 1 262 ? -22.68133 9.77546 -76.68452 1.000 43.65590 583 ARG C CA 1
ATOM 8522 C C . ARG C 1 262 ? -21.43575 9.65391 -75.80169 1.000 43.50332 583 ARG C C 1
ATOM 8523 O O . ARG C 1 262 ? -21.01034 10.64634 -75.20153 1.000 44.93809 583 ARG C O 1
ATOM 8531 N N . PHE C 1 263 ? -20.82378 8.47549 -75.72303 1.000 42.07168 584 PHE C N 1
ATOM 8532 C CA . PHE C 1 263 ? -19.58947 8.31526 -74.96237 1.000 44.59305 584 PHE C CA 1
ATOM 8533 C C . PHE C 1 263 ? -18.34136 8.44042 -75.82296 1.000 48.24509 584 PHE C C 1
ATOM 8534 O O . PHE C 1 263 ? -17.23382 8.22733 -75.31558 1.000 44.07725 584 PHE C O 1
ATOM 8542 N N . ASN C 1 264 ? -18.49995 8.78031 -77.10305 1.000 44.30837 585 ASN C N 1
ATOM 8543 C CA . ASN C 1 264 ? -17.39562 8.91060 -78.04975 1.000 48.78409 585 ASN C CA 1
ATOM 8544 C C . ASN C 1 264 ? -16.49105 7.67517 -78.04862 1.000 48.53913 585 ASN C C 1
ATOM 8545 O O . ASN C 1 264 ? -15.26686 7.76880 -77.92646 1.000 53.04013 585 ASN C O 1
ATOM 8550 N N . LEU C 1 265 ? -17.10474 6.50365 -78.20867 1.000 46.02530 586 LEU C N 1
ATOM 8551 C CA . LEU C 1 265 ? -16.36733 5.24506 -78.21866 1.000 42.54558 586 LEU C CA 1
ATOM 8552 C C . LEU C 1 265 ? -15.79168 4.97722 -79.60373 1.000 52.23220 586 LEU C C 1
ATOM 8553 O O . LEU C 1 265 ? -16.49404 5.10954 -80.61110 1.000 49.14694 586 LEU C O 1
ATOM 8558 N N . GLN C 1 266 ? -14.51444 4.59514 -79.65139 1.000 55.85760 587 GLN C N 1
ATOM 8559 C CA . GLN C 1 266 ? -13.81431 4.36945 -80.90919 1.000 56.42960 587 GLN C CA 1
ATOM 8560 C C . GLN C 1 266 ? -12.80168 3.24704 -80.73757 1.000 59.10759 587 GLN C C 1
ATOM 8561 O O . GLN C 1 266 ? -12.35735 2.94622 -79.62522 1.000 57.67920 587 GLN C O 1
ATOM 8567 N N . TYR C 1 267 ? -12.44407 2.62721 -81.86304 1.000 60.57001 588 TYR C N 1
ATOM 8568 C CA . TYR C 1 267 ? -11.41080 1.60187 -81.89279 1.000 59.75882 588 TYR C CA 1
ATOM 8569 C C . TYR C 1 267 ? -10.67085 1.69461 -83.21805 1.000 63.76889 588 TYR C C 1
ATOM 8570 O O . TYR C 1 267 ? -11.25679 2.04221 -84.24804 1.000 66.58335 588 TYR C O 1
ATOM 8579 N N . ARG C 1 268 ? -9.37656 1.38242 -83.18125 1.000 64.69760 589 ARG C N 1
ATOM 8580 C CA . ARG C 1 268 ? -8.54311 1.44027 -84.37624 1.000 67.53913 589 ARG C CA 1
ATOM 8581 C C . ARG C 1 268 ? -8.74200 0.17964 -85.21054 1.000 66.55475 589 ARG C C 1
ATOM 8582 O O . ARG C 1 268 ? -8.63475 -0.93605 -84.69209 1.000 65.43672 589 ARG C O 1
ATOM 8584 N N . THR C 1 269 ? -9.02410 0.35909 -86.50477 1.000 68.02724 590 THR C N 1
ATOM 8585 C CA . THR C 1 269 ? -9.40305 -0.74135 -87.38105 1.000 72.27822 590 THR C CA 1
ATOM 8586 C C . THR C 1 269 ? -8.17981 -1.36504 -88.05833 1.000 80.05675 590 THR C C 1
ATOM 8587 O O . THR C 1 269 ? -7.04619 -0.89301 -87.92518 1.000 79.50692 590 THR C O 1
ATOM 8591 N N . ASP C 1 270 ? -8.42719 -2.44802 -88.80959 1.000 88.01576 591 ASP C N 1
ATOM 8592 C CA . ASP C 1 270 ? -7.36715 -3.08453 -89.58993 1.000 87.74797 591 ASP C CA 1
ATOM 8593 C C . ASP C 1 270 ? -6.82992 -2.14674 -90.66693 1.000 88.78712 591 ASP C C 1
ATOM 8594 O O . ASP C 1 270 ? -5.63208 -2.16249 -90.96992 1.000 92.73273 591 ASP C O 1
ATOM 8596 N N . GLU C 1 271 ? -7.69485 -1.32709 -91.25863 1.000 85.44180 592 GLU C N 1
ATOM 8597 C CA . GLU C 1 271 ? -7.24931 -0.34428 -92.24298 1.000 87.30044 592 GLU C CA 1
ATOM 8598 C C . GLU C 1 271 ? -6.49183 0.79129 -91.56345 1.000 87.58462 592 GLU C C 1
ATOM 8599 O O . GLU C 1 271 ? -5.29197 0.68884 -91.31355 1.000 88.19344 592 GLU C O 1
ATOM 8601 N N . LEU C 1 297 ? -14.88092 12.33192 -83.84018 1.000 75.26290 618 LEU C N 1
ATOM 8602 C CA . LEU C 1 297 ? -14.59924 11.01663 -84.42116 1.000 82.83700 618 LEU C CA 1
ATOM 8603 C C . LEU C 1 297 ? -13.33627 11.02133 -85.26865 1.000 88.06732 618 LEU C C 1
ATOM 8604 O O . LEU C 1 297 ? -13.24551 11.75443 -86.25097 1.000 94.92436 618 LEU C O 1
ATOM 8609 N N . LYS C 1 298 ? -12.37588 10.17706 -84.89917 1.000 82.82413 619 LYS C N 1
ATOM 8610 C CA . LYS C 1 298 ? -11.09717 10.12852 -85.58884 1.000 83.60581 619 LYS C CA 1
ATOM 8611 C C . LYS C 1 298 ? -11.22430 9.39361 -86.92416 1.000 84.46552 619 LYS C C 1
ATOM 8612 O O . LYS C 1 298 ? -12.25273 8.79086 -87.24572 1.000 83.68149 619 LYS C O 1
ATOM 8614 N N . GLN C 1 299 ? -10.15250 9.46557 -87.71247 1.000 84.05077 620 GLN C N 1
ATOM 8615 C CA . GLN C 1 299 ? -10.04180 8.75518 -88.98026 1.000 87.00493 620 GLN C CA 1
ATOM 8616 C C . GLN C 1 299 ? -9.24050 7.47435 -88.77641 1.000 83.90876 620 GLN C C 1
ATOM 8617 O O . GLN C 1 299 ? -8.27743 7.45069 -88.00386 1.000 82.00778 620 GLN C O 1
ATOM 8619 N N . GLY C 1 300 ? -9.63330 6.41296 -89.48132 1.000 80.11804 621 GLY C N 1
ATOM 8620 C CA . GLY C 1 300 ? -9.11442 5.09642 -89.16586 1.000 77.90452 621 GLY C CA 1
ATOM 8621 C C . GLY C 1 300 ? -9.68244 4.51376 -87.89532 1.000 75.52606 621 GLY C C 1
ATOM 8622 O O . GLY C 1 300 ? -9.19860 3.48220 -87.41986 1.000 76.45518 621 GLY C O 1
ATOM 8623 N N . TYR C 1 301 ? -10.69228 5.16090 -87.32802 1.000 75.04307 622 TYR C N 1
ATOM 8624 C CA . TYR C 1 301 ? -11.35228 4.73909 -86.10513 1.000 71.91655 622 TYR C CA 1
ATOM 8625 C C . TYR C 1 301 ? -12.83545 4.62725 -86.39830 1.000 70.14696 622 TYR C C 1
ATOM 8626 O O . TYR C 1 301 ? -13.41292 5.52842 -87.01344 1.000 71.76539 622 TYR C O 1
ATOM 8635 N N . ARG C 1 302 ? -13.45141 3.53594 -85.96078 1.000 68.08401 623 ARG C N 1
ATOM 8636 C CA . ARG C 1 302 ? -14.88559 3.35869 -86.12120 1.000 60.13370 623 ARG C CA 1
ATOM 8637 C C . ARG C 1 302 ? -15.55482 3.23514 -84.76227 1.000 59.37886 623 ARG C C 1
ATOM 8638 O O . ARG C 1 302 ? -14.90471 3.04383 -83.73023 1.000 57.47567 623 ARG C O 1
ATOM 8646 N N . ARG C 1 303 ? -16.87184 3.35855 -84.77944 1.000 59.26376 624 ARG C N 1
ATOM 8647 C CA . ARG C 1 303 ? -17.51584 3.17542 -83.49304 1.000 49.89069 624 ARG C CA 1
ATOM 8648 C C . ARG C 1 303 ? -17.88957 1.71610 -83.30674 1.000 47.85451 624 ARG C C 1
ATOM 8649 O O . ARG C 1 303 ? -18.21222 1.03417 -84.27974 1.000 46.46182 624 ARG C O 1
ATOM 8657 N N . PRO C 1 304 ? -17.81034 1.20334 -82.08159 1.000 42.91209 625 PRO C N 1
ATOM 8658 C CA . PRO C 1 304 ? -18.29437 -0.14983 -81.82891 1.000 39.31489 625 PRO C CA 1
ATOM 8659 C C . PRO C 1 304 ? -19.80910 -0.14485 -81.79767 1.000 38.11124 625 PRO C C 1
ATOM 8660 O O . PRO C 1 304 ? -20.45225 0.88981 -81.61590 1.000 38.23518 625 PRO C O 1
ATOM 8664 N N . VAL C 1 305 ? -20.37567 -1.31434 -81.96786 1.000 37.16305 626 VAL C N 1
ATOM 8665 C CA . VAL C 1 305 ? -21.79223 -1.52602 -81.71212 1.000 35.91379 626 VAL C CA 1
ATOM 8666 C C . VAL C 1 305 ? -21.91610 -2.08584 -80.30568 1.000 34.10264 626 VAL C C 1
ATOM 8667 O O . VAL C 1 305 ? -21.12279 -2.94228 -79.89923 1.000 33.69240 626 VAL C O 1
ATOM 8671 N N . ILE C 1 306 ? -22.90729 -1.61409 -79.56186 1.000 33.24344 627 ILE C N 1
ATOM 8672 C CA . ILE C 1 306 ? -23.18214 -2.12975 -78.22792 1.000 32.96831 627 ILE C CA 1
ATOM 8673 C C . ILE C 1 306 ? -24.38842 -3.06018 -78.28769 1.000 32.95164 627 ILE C C 1
ATOM 8674 O O . ILE C 1 306 ? -25.42989 -2.71719 -78.86473 1.000 35.86831 627 ILE C O 1
ATOM 8679 N N . ILE C 1 307 ? -24.25050 -4.23852 -77.69168 1.000 31.45510 628 ILE C N 1
ATOM 8680 C CA . ILE C 1 307 ? -25.34037 -5.19204 -77.55603 1.000 30.57269 628 ILE C CA 1
ATOM 8681 C C . ILE C 1 307 ? -25.62841 -5.35550 -76.06718 1.000 30.77521 628 ILE C C 1
ATOM 8682 O O . ILE C 1 307 ? -24.83280 -5.97267 -75.34152 1.000 29.99995 628 ILE C O 1
ATOM 8687 N N . HIS C 1 308 ? -26.75597 -4.80333 -75.60248 1.000 30.83292 629 HIS C N 1
ATOM 8688 C CA . HIS C 1 308 ? -27.24459 -5.12158 -74.26509 1.000 26.41670 629 HIS C CA 1
ATOM 8689 C C . HIS C 1 308 ? -27.96511 -6.46358 -74.31617 1.000 31.58939 629 HIS C C 1
ATOM 8690 O O . HIS C 1 308 ? -28.75998 -6.72852 -75.23062 1.000 27.88471 629 HIS C O 1
ATOM 8697 N N . ARG C 1 309 ? -27.70005 -7.31563 -73.32848 1.000 27.35249 630 ARG C N 1
ATOM 8698 C CA . ARG C 1 309 ? -28.38346 -8.60018 -73.28304 1.000 23.12662 630 ARG C CA 1
ATOM 8699 C C . ARG C 1 309 ? -28.50500 -9.09611 -71.84787 1.000 27.80480 630 ARG C C 1
ATOM 8700 O O . ARG C 1 309 ? -27.67428 -8.78823 -70.98135 1.000 24.10161 630 ARG C O 1
ATOM 8708 N N . ALA C 1 310 ? -29.57352 -9.84772 -71.60643 1.000 24.28327 631 ALA C N 1
ATOM 8709 C CA . ALA C 1 310 ? -29.74372 -10.57141 -70.36020 1.000 27.14707 631 ALA C CA 1
ATOM 8710 C C . ALA C 1 310 ? -30.53637 -11.82065 -70.67835 1.000 27.43633 631 ALA C C 1
ATOM 8711 O O . ALA C 1 310 ? -31.24901 -11.87984 -71.68610 1.000 26.15968 631 ALA C O 1
ATOM 8713 N N . ILE C 1 311 ? -30.42009 -12.81371 -69.80066 1.000 27.03962 632 ILE C N 1
ATOM 8714 C CA . ILE C 1 311 ? -31.11432 -14.08498 -70.00173 1.000 26.03537 632 ILE C CA 1
ATOM 8715 C C . ILE C 1 311 ? -32.09905 -14.30971 -68.86583 1.000 27.61799 632 ILE C C 1
ATOM 8716 O O . ILE C 1 311 ? -33.30870 -14.42951 -69.09103 1.000 27.08298 632 ILE C O 1
ATOM 8721 N N . LEU C 1 312 ? -31.59442 -14.34536 -67.62893 1.000 24.05049 633 LEU C N 1
ATOM 8722 C CA . LEU C 1 312 ? -32.49763 -14.37146 -66.48642 1.000 21.23718 633 LEU C CA 1
ATOM 8723 C C . LEU C 1 312 ? -33.29561 -13.08222 -66.38515 1.000 24.20601 633 LEU C C 1
ATOM 8724 O O . LEU C 1 312 ? -34.42773 -13.09003 -65.88743 1.000 25.68287 633 LEU C O 1
ATOM 8729 N N . GLY C 1 313 ? -32.74121 -11.97240 -66.87257 1.000 22.41941 634 GLY C N 1
ATOM 8730 C CA . GLY C 1 313 ? -33.32527 -10.71064 -66.49174 1.000 27.88550 634 GLY C CA 1
ATOM 8731 C C . GLY C 1 313 ? -33.05049 -10.51147 -65.00580 1.000 29.91101 634 GLY C C 1
ATOM 8732 O O . GLY C 1 313 ? -32.03129 -10.95686 -64.46734 1.000 34.12915 634 GLY C O 1
ATOM 8733 N N . SER C 1 314 ? -33.98377 -9.87838 -64.32309 1.000 27.79017 635 SER C N 1
ATOM 8734 C CA . SER C 1 314 ? -33.84861 -9.72520 -62.87698 1.000 30.39663 635 SER C CA 1
ATOM 8735 C C . SER C 1 314 ? -33.71884 -11.08864 -62.21271 1.000 30.30446 635 SER C C 1
ATOM 8736 O O . SER C 1 314 ? -34.54476 -11.98065 -62.43620 1.000 31.53477 635 SER C O 1
ATOM 8739 N N . VAL C 1 315 ? -32.66955 -11.25971 -61.40926 1.000 26.53676 636 VAL C N 1
ATOM 8740 C CA . VAL C 1 315 ? -32.53658 -12.47916 -60.61542 1.000 27.85977 636 VAL C CA 1
ATOM 8741 C C . VAL C 1 315 ? -33.70116 -12.60715 -59.64306 1.000 25.61752 636 VAL C C 1
ATOM 8742 O O . VAL C 1 315 ? -34.17756 -13.71180 -59.36759 1.000 22.35086 636 VAL C O 1
ATOM 8746 N N . GLU C 1 316 ? -34.16148 -11.48100 -59.09347 1.000 28.06546 637 GLU C N 1
ATOM 8747 C CA . GLU C 1 316 ? -35.34964 -11.48768 -58.24419 1.000 24.88566 637 GLU C CA 1
ATOM 8748 C C . GLU C 1 316 ? -36.54427 -12.09106 -58.98250 1.000 26.32617 637 GLU C C 1
ATOM 8749 O O . GLU C 1 316 ? -37.16914 -13.04870 -58.50410 1.000 24.67445 637 GLU C O 1
ATOM 8755 N N . ARG C 1 317 ? -36.84671 -11.56875 -60.17642 1.000 28.48900 638 ARG C N 1
ATOM 8756 C CA . ARG C 1 317 ? -38.02462 -12.02385 -60.92085 1.000 29.23048 638 ARG C CA 1
ATOM 8757 C C . ARG C 1 317 ? -37.87822 -13.47393 -61.38033 1.000 27.34782 638 ARG C C 1
ATOM 8758 O O . ARG C 1 317 ? -38.81477 -14.27291 -61.24967 1.000 34.66487 638 ARG C O 1
ATOM 8766 N N . MET C 1 318 ? -36.71472 -13.83786 -61.92977 1.000 25.52407 639 MET C N 1
ATOM 8767 C CA . MET C 1 318 ? -36.50943 -15.21353 -62.37083 1.000 24.37555 639 MET C CA 1
ATOM 8768 C C . MET C 1 318 ? -36.63227 -16.19971 -61.21374 1.000 29.39720 639 MET C C 1
ATOM 8769 O O . MET C 1 318 ? -37.11479 -17.33070 -61.40432 1.000 28.22530 639 MET C O 1
ATOM 8774 N N . SER C 1 319 ? -36.17129 -15.80375 -60.00928 1.000 25.18034 640 SER C N 1
ATOM 8775 C CA . SER C 1 319 ? -36.38101 -16.63651 -58.82515 1.000 24.97584 640 SER C CA 1
ATOM 8776 C C . SER C 1 319 ? -37.86800 -16.87082 -58.59165 1.000 27.59803 640 SER C C 1
ATOM 8777 O O . SER C 1 319 ? -38.29885 -17.99510 -58.31503 1.000 28.05534 640 SER C O 1
ATOM 8780 N N . ALA C 1 320 ? -38.66607 -15.80555 -58.68242 1.000 21.92169 641 ALA C N 1
ATOM 8781 C CA . ALA C 1 320 ? -40.10277 -15.93982 -58.50103 1.000 25.55356 641 ALA C CA 1
ATOM 8782 C C . ALA C 1 320 ? -40.70231 -16.84907 -59.56350 1.000 28.42960 641 ALA C C 1
ATOM 8783 O O . ALA C 1 320 ? -41.54137 -17.70156 -59.26108 1.000 29.46394 641 ALA C O 1
ATOM 8785 N N . VAL C 1 321 ? -40.27648 -16.68415 -60.81419 1.000 28.70261 642 VAL C N 1
ATOM 8786 C CA . VAL C 1 321 ? -40.81081 -17.51216 -61.89362 1.000 27.21548 642 VAL C CA 1
ATOM 8787 C C . VAL C 1 321 ? -40.46402 -18.96924 -61.65089 1.000 28.74451 642 VAL C C 1
ATOM 8788 O O . VAL C 1 321 ? -41.32922 -19.84868 -61.71439 1.000 28.55153 642 VAL C O 1
ATOM 8792 N N . ILE C 1 322 ? -39.20376 -19.23899 -61.31014 1.000 26.96211 643 ILE C N 1
ATOM 8793 C CA . ILE C 1 322 ? -38.76529 -20.61980 -61.12437 1.000 26.40831 643 ILE C CA 1
ATOM 8794 C C . ILE C 1 322 ? -39.48053 -21.26409 -59.95250 1.000 28.03897 643 ILE C C 1
ATOM 8795 O O . ILE C 1 322 ? -39.86498 -22.44084 -60.00867 1.000 30.85171 643 ILE C O 1
ATOM 8800 N N . LEU C 1 323 ? -39.66530 -20.51708 -58.86702 1.000 24.15121 644 LEU C N 1
ATOM 8801 C CA . LEU C 1 323 ? -40.38081 -21.07860 -57.72917 1.000 25.89216 644 LEU C CA 1
ATOM 8802 C C . LEU C 1 323 ? -41.81999 -21.44460 -58.10789 1.000 32.74142 644 LEU C C 1
ATOM 8803 O O . LEU C 1 323 ? -42.27852 -22.56190 -57.84834 1.000 26.17187 644 LEU C O 1
ATOM 8808 N N . GLU C 1 324 ? -42.54869 -20.51852 -58.73193 1.000 32.52282 645 GLU C N 1
ATOM 8809 C CA . GLU C 1 324 ? -43.93189 -20.82348 -59.09863 1.000 35.08162 645 GLU C CA 1
ATOM 8810 C C . GLU C 1 324 ? -43.98568 -21.92366 -60.15632 1.000 33.26817 645 GLU C C 1
ATOM 8811 O O . GLU C 1 324 ? -44.80695 -22.83981 -60.07502 1.000 40.33832 645 GLU C O 1
ATOM 8817 N N . HIS C 1 325 ? -43.09684 -21.84094 -61.14190 1.000 35.52258 646 HIS C N 1
ATOM 8818 C CA . HIS C 1 325 ? -42.84881 -22.86534 -62.15734 1.000 38.14898 646 HIS C CA 1
ATOM 8819 C C . HIS C 1 325 ? -42.81248 -24.28719 -61.59244 1.000 36.95283 646 HIS C C 1
ATOM 8820 O O . HIS C 1 325 ? -43.47636 -25.19909 -62.10187 1.000 30.27711 646 HIS C O 1
ATOM 8827 N N . THR C 1 326 ? -42.01091 -24.48956 -60.55216 1.000 30.03292 647 THR C N 1
ATOM 8828 C CA . THR C 1 326 ? -41.73059 -25.79918 -59.98124 1.000 31.56977 647 THR C CA 1
ATOM 8829 C C . THR C 1 326 ? -42.56660 -26.10476 -58.74627 1.000 33.12635 647 THR C C 1
ATOM 8830 O O . THR C 1 326 ? -42.44194 -27.19770 -58.17801 1.000 26.17111 647 THR C O 1
ATOM 8834 N N . GLY C 1 327 ? -43.37748 -25.16396 -58.28729 1.000 30.57143 648 GLY C N 1
ATOM 8835 C CA . GLY C 1 327 ? -44.04045 -25.36746 -57.01717 1.000 33.06197 648 GLY C CA 1
ATOM 8836 C C . GLY C 1 327 ? -43.05897 -25.44564 -55.86045 1.000 34.98636 648 GLY C C 1
ATOM 8837 O O . GLY C 1 327 ? -43.42696 -25.87844 -54.76375 1.000 37.01494 648 GLY C O 1
ATOM 8838 N N . GLY C 1 328 ? -41.80615 -25.01681 -56.08494 1.000 35.49027 649 GLY C N 1
ATOM 8839 C CA . GLY C 1 328 ? -40.75562 -25.11937 -55.09002 1.000 26.68784 649 GLY C CA 1
ATOM 8840 C C . GLY C 1 328 ? -39.92513 -26.38984 -55.15507 1.000 37.69678 649 GLY C C 1
ATOM 8841 O O . GLY C 1 328 ? -39.00555 -26.54304 -54.34054 1.000 32.50881 649 GLY C O 1
ATOM 8842 N N . LYS C 1 329 ? -40.22135 -27.31213 -56.08168 1.000 30.27332 650 LYS C N 1
ATOM 8843 C CA . LYS C 1 329 ? -39.42776 -28.53256 -56.26850 1.000 32.18277 650 LYS C CA 1
ATOM 8844 C C . LYS C 1 329 ? -38.24111 -28.20278 -57.16677 1.000 31.49713 650 LYS C C 1
ATOM 8845 O O . LYS C 1 329 ? -38.27036 -28.37738 -58.38753 1.000 31.87721 650 LYS C O 1
ATOM 8851 N N . LEU C 1 330 ? -37.19580 -27.72361 -56.56141 1.000 29.52241 651 LEU C N 1
ATOM 8852 C CA . LEU C 1 330 ? -36.09932 -27.27390 -57.39995 1.000 29.71705 651 LEU C CA 1
ATOM 8853 C C . LEU C 1 330 ? -35.23026 -28.45893 -57.82895 1.000 31.86419 651 LEU C C 1
ATOM 8854 O O . LEU C 1 330 ? -35.17163 -29.48312 -57.14246 1.000 31.39852 651 LEU C O 1
ATOM 8859 N N . PRO C 1 331 ? -34.58329 -28.36361 -58.98451 1.000 30.05296 652 PRO C N 1
ATOM 8860 C CA . PRO C 1 331 ? -33.58996 -29.37486 -59.35702 1.000 33.65613 652 PRO C CA 1
ATOM 8861 C C . PRO C 1 331 ? -32.36465 -29.30384 -58.44867 1.000 31.96711 652 PRO C C 1
ATOM 8862 O O . PRO C 1 331 ? -32.04593 -28.26622 -57.86407 1.000 30.25967 652 PRO C O 1
ATOM 8866 N N . PHE C 1 332 ? -31.66709 -30.44113 -58.36309 1.000 32.75608 653 PHE C N 1
ATOM 8867 C CA . PHE C 1 332 ? -30.60142 -30.62270 -57.37865 1.000 33.20937 653 PHE C CA 1
ATOM 8868 C C . PHE C 1 332 ? -29.58688 -29.49066 -57.40916 1.000 35.37481 653 PHE C C 1
ATOM 8869 O O . PHE C 1 332 ? -29.15138 -29.00900 -56.35318 1.000 31.07705 653 PHE C O 1
ATOM 8877 N N . TRP C 1 333 ? -29.19462 -29.05080 -58.60752 1.000 33.20002 654 TRP C N 1
ATOM 8878 C CA . TRP C 1 333 ? -28.14919 -28.04653 -58.74152 1.000 29.66602 654 TRP C CA 1
ATOM 8879 C C . TRP C 1 333 ? -28.63072 -26.62180 -58.48504 1.000 33.44786 654 TRP C C 1
ATOM 8880 O O . TRP C 1 333 ? -27.80165 -25.70342 -58.44124 1.000 33.74771 654 TRP C O 1
ATOM 8891 N N . LEU C 1 334 ? -29.93595 -26.38897 -58.35750 1.000 28.91379 655 LEU C N 1
ATOM 8892 C CA . LEU C 1 334 ? -30.41485 -25.09200 -57.89063 1.000 33.72828 655 LEU C CA 1
ATOM 8893 C C . LEU C 1 334 ? -30.86735 -25.13025 -56.44224 1.000 28.52532 655 LEU C C 1
ATOM 8894 O O . LEU C 1 334 ? -31.16598 -24.08426 -55.87162 1.000 27.49770 655 LEU C O 1
ATOM 8899 N N . SER C 1 335 ? -30.97486 -26.26183 -55.88613 1.000 31.49303 656 SER C N 1
ATOM 8900 C CA . SER C 1 335 ? -31.73764 -26.41280 -54.66274 1.000 32.15593 656 SER C CA 1
ATOM 8901 C C . SER C 1 335 ? -30.89464 -25.99875 -53.47074 1.000 27.82039 656 SER C C 1
ATOM 8902 O O . SER C 1 335 ? -29.71641 -26.34445 -53.40412 1.000 31.43645 656 SER C O 1
ATOM 8905 N N . PRO C 1 336 ? -31.47741 -25.27015 -52.51857 1.000 31.29298 657 PRO C N 1
ATOM 8906 C CA . PRO C 1 336 ? -30.76225 -24.96325 -51.27397 1.000 29.94569 657 PRO C CA 1
ATOM 8907 C C . PRO C 1 336 ? -30.84397 -26.07160 -50.24211 1.000 33.90992 657 PRO C C 1
ATOM 8908 O O . PRO C 1 336 ? -30.17164 -25.98257 -49.19971 1.000 28.59955 657 PRO C O 1
ATOM 8912 N N . ARG C 1 337 ? -31.66272 -27.09586 -50.48529 1.000 27.02369 658 ARG C N 1
ATOM 8913 C CA . ARG C 1 337 ? -31.85964 -28.20109 -49.55186 1.000 28.08597 658 ARG C CA 1
ATOM 8914 C C . ARG C 1 337 ? -31.68849 -29.49106 -50.35262 1.000 33.07472 658 ARG C C 1
ATOM 8915 O O . ARG C 1 337 ? -32.65996 -30.08500 -50.83579 1.000 33.46389 658 ARG C O 1
ATOM 8923 N N . GLN C 1 338 ? -30.43480 -29.93259 -50.48495 1.000 31.66233 659 GLN C N 1
ATOM 8924 C CA . GLN C 1 338 ? -30.09276 -31.03386 -51.38048 1.000 33.34378 659 GLN C CA 1
ATOM 8925 C C . GLN C 1 338 ? -30.25822 -32.40890 -50.73312 1.000 34.57647 659 GLN C C 1
ATOM 8926 O O . GLN C 1 338 ? -30.76495 -33.33885 -51.37399 1.000 26.19245 659 GLN C O 1
ATOM 8932 N N . ALA C 1 339 ? -29.84705 -32.56965 -49.47510 1.000 28.05548 660 ALA C N 1
ATOM 8933 C CA . ALA C 1 339 ? -29.96931 -33.85931 -48.81087 1.000 29.87069 660 ALA C CA 1
ATOM 8934 C C . ALA C 1 339 ? -30.06709 -33.64795 -47.30890 1.000 29.50986 660 ALA C C 1
ATOM 8935 O O . ALA C 1 339 ? -29.33766 -32.83665 -46.74945 1.000 32.00933 660 ALA C O 1
ATOM 8937 N N . ILE C 1 340 ? -30.95896 -34.38015 -46.65691 1.000 32.73081 661 ILE C N 1
ATOM 8938 C CA . ILE C 1 340 ? -31.06659 -34.35159 -45.20481 1.000 35.94275 661 ILE C CA 1
ATOM 8939 C C . ILE C 1 340 ? -30.82769 -35.76000 -44.68157 1.000 37.95418 661 ILE C C 1
ATOM 8940 O O . ILE C 1 340 ? -31.32573 -36.73586 -45.25169 1.000 35.67650 661 ILE C O 1
ATOM 8945 N N . VAL C 1 341 ? -30.03506 -35.86699 -43.62011 1.000 35.97936 662 VAL C N 1
ATOM 8946 C CA . VAL C 1 341 ? -29.68877 -37.15991 -43.03909 1.000 35.13029 662 VAL C CA 1
ATOM 8947 C C . VAL C 1 341 ? -30.67207 -37.46828 -41.92599 1.000 37.07245 662 VAL C C 1
ATOM 8948 O O . VAL C 1 341 ? -30.85201 -36.66413 -41.00502 1.000 44.74599 662 VAL C O 1
ATOM 8952 N N . LEU C 1 342 ? -31.29833 -38.63266 -41.99675 1.000 37.49875 663 LEU C N 1
ATOM 8953 C CA . LEU C 1 342 ? -32.32177 -39.03505 -41.04195 1.000 40.23929 663 LEU C CA 1
ATOM 8954 C C . LEU C 1 342 ? -31.83663 -40.28614 -40.32806 1.000 44.17055 663 LEU C C 1
ATOM 8955 O O . LEU C 1 342 ? -31.69426 -41.34328 -40.95049 1.000 44.11019 663 LEU C O 1
ATOM 8960 N N . SER C 1 343 ? -31.57861 -40.16825 -39.02739 1.000 48.60888 664 SER C N 1
ATOM 8961 C CA . SER C 1 343 ? -31.16734 -41.31833 -38.24104 1.000 43.73131 664 SER C CA 1
ATOM 8962 C C . SER C 1 343 ? -32.39668 -42.05491 -37.73482 1.000 49.29624 664 SER C C 1
ATOM 8963 O O . SER C 1 343 ? -33.36874 -41.43795 -37.28539 1.000 47.71256 664 SER C O 1
ATOM 8966 N N . ILE C 1 344 ? -32.34733 -43.38472 -37.80661 1.000 49.46455 665 ILE C N 1
ATOM 8967 C CA . ILE C 1 344 ? -33.48473 -44.18109 -37.36712 1.000 51.60002 665 ILE C CA 1
ATOM 8968 C C . ILE C 1 344 ? -33.55277 -44.21603 -35.84625 1.000 58.06318 665 ILE C C 1
ATOM 8969 O O . ILE C 1 344 ? -34.63087 -44.07220 -35.25444 1.000 57.56468 665 ILE C O 1
ATOM 8974 N N . SER C 1 345 ? -32.40489 -44.37814 -35.19110 1.000 58.93171 666 SER C N 1
ATOM 8975 C CA . SER C 1 345 ? -32.34596 -44.48001 -33.74140 1.000 61.16599 666 SER C CA 1
ATOM 8976 C C . SER C 1 345 ? -31.04947 -43.85563 -33.25051 1.000 59.97216 666 SER C C 1
ATOM 8977 O O . SER C 1 345 ? -30.10660 -43.63781 -34.01422 1.000 56.53030 666 SER C O 1
AT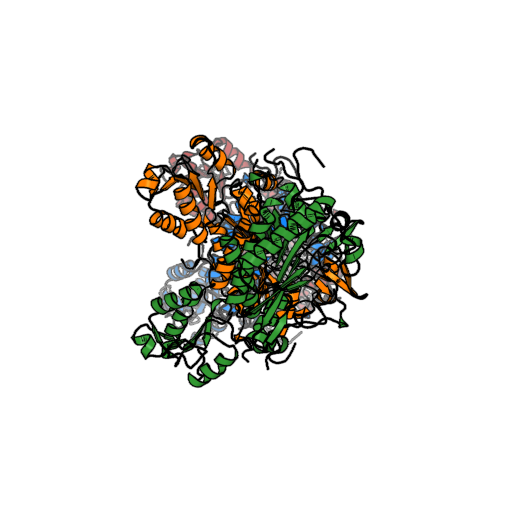OM 8980 N N . GLU C 1 346 ? -31.00250 -43.60767 -31.94310 1.000 65.14389 667 GLU C N 1
ATOM 8981 C CA . GLU C 1 346 ? -29.86027 -42.92158 -31.35397 1.000 69.00051 667 GLU C CA 1
ATOM 8982 C C . GLU C 1 346 ? -28.55293 -43.67348 -31.57980 1.000 69.08173 667 GLU C C 1
ATOM 8983 O O . GLU C 1 346 ? -27.49311 -43.04638 -31.69364 1.000 67.53807 667 GLU C O 1
ATOM 8989 N N . LYS C 1 347 ? -28.60185 -45.00649 -31.65401 1.000 65.45361 668 LYS C N 1
ATOM 8990 C CA . LYS C 1 347 ? -27.37242 -45.77975 -31.80176 1.000 65.34200 668 LYS C CA 1
ATOM 8991 C C . LYS C 1 347 ? -26.59055 -45.38222 -33.05298 1.000 62.87054 668 LYS C C 1
ATOM 8992 O O . LYS C 1 347 ? -25.35634 -45.45708 -33.06308 1.000 62.25096 668 LYS C O 1
ATOM 8994 N N . THR C 1 348 ? -27.27224 -44.93590 -34.10389 1.000 57.68189 669 THR C N 1
ATOM 8995 C CA . THR C 1 348 ? -26.60720 -44.64033 -35.36643 1.000 56.43387 669 THR C CA 1
ATOM 8996 C C . THR C 1 348 ? -26.41708 -43.14858 -35.60117 1.000 56.63430 669 THR C C 1
ATOM 8997 O O . THR C 1 348 ? -25.89149 -42.75690 -36.64740 1.000 53.67770 669 THR C O 1
ATOM 9001 N N . VAL C 1 349 ? -26.79796 -42.31381 -34.63605 1.000 58.24739 670 VAL C N 1
ATOM 9002 C CA . VAL C 1 349 ? -26.71277 -40.87085 -34.81855 1.000 56.62520 670 VAL C CA 1
ATOM 9003 C C . VAL C 1 349 ? -25.27524 -40.43848 -35.09163 1.000 57.35624 670 VAL C C 1
ATOM 9004 O O . VAL C 1 349 ? -25.02577 -39.53598 -35.90389 1.000 50.29474 670 VAL C O 1
ATOM 9008 N N . GLU C 1 350 ? -24.30365 -41.07416 -34.43199 1.000 54.99671 671 GLU C N 1
ATOM 9009 C CA . GLU C 1 350 ? -22.92242 -40.63818 -34.60884 1.000 54.85948 671 GLU C CA 1
ATOM 9010 C C . GLU C 1 350 ? -22.41040 -40.97228 -36.00511 1.000 50.87737 671 GLU C C 1
ATOM 9011 O O . GLU C 1 350 ? -21.78301 -40.13354 -36.66032 1.000 53.35022 671 GLU C O 1
ATOM 9017 N N . TYR C 1 351 ? -22.67048 -42.18602 -36.48677 1.000 51.52583 672 TYR C N 1
ATOM 9018 C CA . TYR C 1 351 ? -22.32090 -42.49299 -37.86842 1.000 50.14660 672 TYR C CA 1
ATOM 9019 C C . TYR C 1 351 ? -23.07070 -41.57854 -38.83128 1.000 47.60066 672 TYR C C 1
ATOM 9020 O O . TYR C 1 351 ? -22.51308 -41.12809 -39.83908 1.000 44.47347 672 TYR C O 1
ATOM 9029 N N . ALA C 1 352 ? -24.33072 -41.26891 -38.51550 1.000 49.96778 673 ALA C N 1
ATOM 9030 C CA . ALA C 1 352 ? -25.13845 -40.43059 -39.39485 1.000 48.00885 673 ALA C CA 1
ATOM 9031 C C . ALA C 1 352 ? -24.61178 -39.00366 -39.44174 1.000 43.61632 673 ALA C C 1
ATOM 9032 O O . ALA C 1 352 ? -24.58053 -38.38699 -40.51018 1.000 46.22495 673 ALA C O 1
ATOM 9034 N N . LYS C 1 353 ? -24.20877 -38.45360 -38.29780 1.000 42.88543 674 LYS C N 1
ATOM 9035 C CA . LYS C 1 353 ? -23.61095 -37.12029 -38.30384 1.000 44.10122 674 LYS C CA 1
ATOM 9036 C C . LYS C 1 353 ? -22.30770 -37.10359 -39.09462 1.000 45.18963 674 LYS C C 1
ATOM 9037 O O . LYS C 1 353 ? -22.02009 -36.13618 -39.81169 1.000 42.70574 674 LYS C O 1
ATOM 9043 N N . SER C 1 354 ? -21.49647 -38.15764 -38.96427 1.000 42.12083 675 SER C N 1
ATOM 9044 C CA . SER C 1 354 ? -20.29331 -38.25981 -39.78126 1.000 43.01892 675 SER C CA 1
ATOM 9045 C C . SER C 1 354 ? -20.62994 -38.15223 -41.26538 1.000 40.56726 675 SER C C 1
ATOM 9046 O O . SER C 1 354 ? -19.91134 -37.49455 -42.02638 1.000 46.62198 675 SER C O 1
ATOM 9049 N N . VAL C 1 355 ? -21.73904 -38.75576 -41.68923 1.000 43.92762 676 VAL C N 1
ATOM 9050 C CA . VAL C 1 355 ? -22.13192 -38.68905 -43.09345 1.000 40.01365 676 VAL C CA 1
ATOM 9051 C C . VAL C 1 355 ? -22.49565 -37.26046 -43.48072 1.000 40.21574 676 VAL C C 1
ATOM 9052 O O . VAL C 1 355 ? -22.07068 -36.76086 -44.52946 1.000 36.86384 676 VAL C O 1
ATOM 9056 N N . GLU C 1 356 ? -23.31274 -36.59301 -42.65632 1.000 40.14034 677 GLU C N 1
ATOM 9057 C CA . GLU C 1 356 ? -23.68769 -35.21416 -42.95253 1.000 40.79743 677 GLU C CA 1
ATOM 9058 C C . GLU C 1 356 ? -22.46228 -34.31234 -42.99017 1.000 39.36206 677 GLU C C 1
ATOM 9059 O O . GLU C 1 356 ? -22.34585 -33.44490 -43.86299 1.000 39.51875 677 GLU C O 1
ATOM 9065 N N . ARG C 1 357 ? -21.53003 -34.50372 -42.05627 1.000 40.75039 678 ARG C N 1
ATOM 9066 C CA A ARG C 1 357 ? -20.33753 -33.66281 -42.04107 0.536 41.63561 678 ARG C CA 1
ATOM 9067 C CA B ARG C 1 357 ? -20.33173 -33.67230 -42.03261 0.464 41.64862 678 ARG C CA 1
ATOM 9068 C C . ARG C 1 357 ? -19.56938 -33.77740 -43.34810 1.000 40.25104 678 ARG C C 1
ATOM 9069 O O . ARG C 1 357 ? -19.19077 -32.76683 -43.94070 1.000 41.30229 678 ARG C O 1
ATOM 9084 N N . GLU C 1 358 ? -19.35357 -35.00200 -43.83035 1.000 43.57122 679 GLU C N 1
ATOM 9085 C CA . GLU C 1 358 ? -18.54133 -35.17069 -45.03101 1.000 42.35034 679 GLU C CA 1
ATOM 9086 C C . GLU C 1 358 ? -19.23337 -34.59225 -46.26226 1.000 39.84728 679 GLU C C 1
ATOM 9087 O O . GLU C 1 358 ? -18.58598 -33.98387 -47.11943 1.000 38.25983 679 GLU C O 1
ATOM 9093 N N . LEU C 1 359 ? -20.54660 -34.76196 -46.36531 1.000 35.38400 680 LEU C N 1
ATOM 9094 C CA . LEU C 1 359 ? -21.26148 -34.16274 -47.48394 1.000 38.03226 680 LEU C CA 1
ATOM 9095 C C . LEU C 1 359 ? -21.12606 -32.65426 -47.46167 1.000 37.82748 680 LEU C C 1
ATOM 9096 O O . LEU C 1 359 ? -21.00598 -32.01777 -48.51550 1.000 34.99555 680 LEU C O 1
ATOM 9101 N N . CYS C 1 360 ? -21.14539 -32.06812 -46.25940 1.000 35.56378 681 CYS C N 1
ATOM 9102 C CA . CYS C 1 360 ? -21.01057 -30.62314 -46.11185 1.000 35.05414 681 CYS C CA 1
ATOM 9103 C C . CYS C 1 360 ? -19.63602 -30.15921 -46.58225 1.000 38.29264 681 CYS C C 1
ATOM 9104 O O . CYS C 1 360 ? -19.53049 -29.21020 -47.36685 1.000 34.76656 681 CYS C O 1
ATOM 9107 N N . ARG C 1 361 ? -18.57010 -30.85091 -46.14168 1.000 35.99876 682 ARG C N 1
ATOM 9108 C CA . ARG C 1 361 ? -17.21783 -30.50291 -46.59057 1.000 44.97823 682 ARG C CA 1
ATOM 9109 C C . ARG C 1 361 ? -17.05702 -30.65659 -48.09569 1.000 37.50054 682 ARG C C 1
ATOM 9110 O O . ARG C 1 361 ? -16.25105 -29.95274 -48.70549 1.000 39.13912 682 ARG C O 1
ATOM 9118 N N . ARG C 1 362 ? -17.79148 -31.57144 -48.71269 1.000 37.83953 683 ARG C N 1
ATOM 9119 C CA . ARG C 1 362 ? -17.65431 -31.70412 -50.15465 1.000 40.27492 683 ARG C CA 1
ATOM 9120 C C . ARG C 1 362 ? -18.44873 -30.65346 -50.92505 1.000 38.29665 683 ARG C C 1
ATOM 9121 O O . ARG C 1 362 ? -18.44617 -30.69168 -52.15649 1.000 43.22023 683 ARG C O 1
ATOM 9129 N N . GLY C 1 363 ? -19.09941 -29.71168 -50.23837 1.000 35.78404 684 GLY C N 1
ATOM 9130 C CA . GLY C 1 363 ? -19.79143 -28.61085 -50.88420 1.000 35.35307 684 GLY C CA 1
ATOM 9131 C C . GLY C 1 363 ? -21.28070 -28.78985 -51.12672 1.000 38.44249 684 GLY C C 1
ATOM 9132 O O . GLY C 1 363 ? -21.87492 -27.9908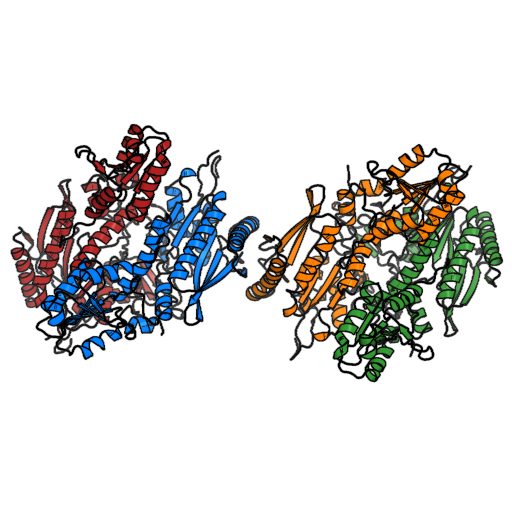6 -51.86240 1.000 35.38029 684 GLY C O 1
ATOM 9133 N N . PHE C 1 364 ? -21.91156 -29.77273 -50.51142 1.000 33.38610 685 PHE C N 1
ATOM 9134 C CA . PHE C 1 364 ? -23.33505 -29.98262 -50.70472 1.000 33.91756 685 PHE C CA 1
ATOM 9135 C C . PHE C 1 364 ? -24.13190 -29.33869 -49.57558 1.000 36.85746 685 PHE C C 1
ATOM 9136 O O . PHE C 1 364 ? -23.61050 -29.04414 -48.49004 1.000 33.17703 685 PHE C O 1
ATOM 9144 N N . ASP C 1 365 ? -25.40671 -29.07837 -49.86267 1.000 32.00949 686 ASP C N 1
ATOM 9145 C CA . ASP C 1 365 ? -26.25865 -28.31221 -48.96251 1.000 33.90276 686 ASP C CA 1
ATOM 9146 C C . ASP C 1 365 ? -27.10707 -29.31039 -48.19976 1.000 34.18003 686 ASP C C 1
ATOM 9147 O O . ASP C 1 365 ? -28.12685 -29.79412 -48.69874 1.000 31.98236 686 ASP C O 1
ATOM 9152 N N . VAL C 1 366 ? -26.67432 -29.63751 -46.98508 1.000 27.55970 687 VAL C N 1
ATOM 9153 C CA . VAL C 1 366 ? -27.26595 -30.74668 -46.26439 1.000 29.56142 687 VAL C CA 1
ATOM 9154 C C . VAL C 1 366 ? -27.65430 -30.30046 -44.86252 1.000 32.80980 687 VAL C C 1
ATOM 9155 O O . VAL C 1 366 ? -27.27404 -29.23222 -44.38610 1.000 34.28331 687 VAL C O 1
ATOM 9159 N N . SER C 1 367 ? -28.44787 -31.13797 -44.21786 1.000 35.51501 688 SER C N 1
ATOM 9160 C CA . SER C 1 367 ? -28.76052 -30.98284 -42.81176 1.000 37.11444 688 SER C CA 1
ATOM 9161 C C . SER C 1 367 ? -29.00197 -32.38092 -42.24949 1.000 38.44112 688 SER C C 1
ATOM 9162 O O . SER C 1 367 ? -28.66541 -33.38810 -42.87970 1.000 35.35600 688 SER C O 1
ATOM 9165 N N . GLY C 1 368 ? -29.59461 -32.44017 -41.06690 1.000 39.35046 689 GLY C N 1
ATOM 9166 C CA . GLY C 1 368 ? -29.81506 -33.70697 -40.40822 1.000 37.67129 689 GLY C CA 1
ATOM 9167 C C . GLY C 1 368 ? -30.90060 -33.57259 -39.37370 1.000 43.01893 689 GLY C C 1
ATOM 9168 O O . GLY C 1 368 ? -31.04122 -32.52987 -38.72670 1.000 45.45312 689 GLY C O 1
ATOM 9169 N N . ASP C 1 369 ? -31.68765 -34.63134 -39.23406 1.000 41.55806 690 ASP C N 1
ATOM 9170 C CA . ASP C 1 369 ? -32.68662 -34.75165 -38.18056 1.000 46.47627 690 ASP C CA 1
ATOM 9171 C C . ASP C 1 369 ? -32.25787 -35.93599 -37.33160 1.000 47.96756 690 ASP C C 1
ATOM 9172 O O . ASP C 1 369 ? -32.31632 -37.08459 -37.78329 1.000 45.84037 690 ASP C O 1
ATOM 9177 N N . TYR C 1 370 ? -31.79428 -35.64886 -36.11968 1.000 47.31774 691 TYR C N 1
ATOM 9178 C CA . TYR C 1 370 ? -31.34874 -36.66793 -35.18259 1.000 51.31039 691 TYR C CA 1
ATOM 9179 C C . TYR C 1 370 ? -32.24914 -36.72282 -33.95897 1.000 50.93094 691 TYR C C 1
ATOM 9180 O O . TYR C 1 370 ? -31.82231 -37.17448 -32.89608 1.000 52.00623 691 TYR C O 1
ATOM 9189 N N . SER C 1 371 ? -33.49286 -36.26881 -34.09294 1.000 50.60682 692 SER C N 1
ATOM 9190 C CA . SER C 1 371 ? -34.42320 -36.34277 -32.98134 1.000 53.51390 692 SER C CA 1
ATOM 9191 C C . SER C 1 371 ? -34.87446 -37.78526 -32.75831 1.000 55.54849 692 SER C C 1
ATOM 9192 O O . SER C 1 371 ? -34.54155 -38.70409 -33.51778 1.000 52.53526 692 SER C O 1
ATOM 9195 N N . ALA C 1 372 ? -35.63968 -37.97187 -31.68427 1.000 57.73765 693 ALA C N 1
ATOM 9196 C CA . ALA C 1 372 ? -36.17338 -39.27019 -31.30856 1.000 60.53657 693 ALA C CA 1
ATOM 9197 C C . ALA C 1 372 ? -37.38170 -39.67180 -32.13788 1.000 61.92855 693 ALA C C 1
ATOM 9198 O O . ALA C 1 372 ? -37.90766 -40.77331 -31.94530 1.000 68.55629 693 ALA C O 1
ATOM 9200 N N . ALA C 1 373 ? -37.83274 -38.80943 -33.04145 1.000 59.22378 694 ALA C N 1
ATOM 9201 C CA . 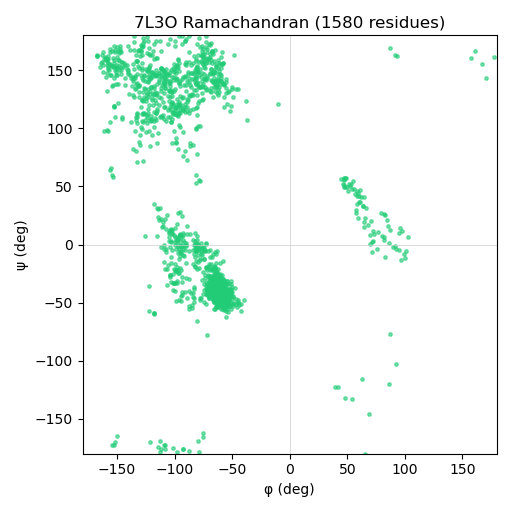ALA C 1 373 ? -38.98032 -39.12557 -33.86992 1.000 61.31666 694 ALA C CA 1
ATOM 9202 C C . ALA C 1 373 ? -38.71895 -40.38424 -34.68868 1.000 63.65799 694 ALA C C 1
ATOM 9203 O O . ALA C 1 373 ? -37.57589 -40.75786 -34.96877 1.000 63.01339 694 ALA C O 1
ATOM 9205 N N . THR C 1 374 ? -39.80536 -41.04693 -35.06361 1.000 59.88923 695 THR C N 1
ATOM 9206 C CA . THR C 1 374 ? -39.71403 -42.19186 -35.95074 1.000 62.45514 695 THR C CA 1
ATOM 9207 C C . THR C 1 374 ? -39.28439 -41.74898 -37.34664 1.000 61.84015 695 THR C C 1
ATOM 9208 O O . THR C 1 374 ? -39.56399 -40.62866 -37.78455 1.000 59.59177 695 THR C O 1
ATOM 9212 N N . ILE C 1 375 ? -38.59658 -42.65429 -38.04492 1.000 59.63581 696 ILE C N 1
ATOM 9213 C CA . ILE C 1 375 ? -38.13870 -42.37510 -39.40214 1.000 60.14736 696 ILE C CA 1
ATOM 9214 C C . ILE C 1 375 ? -39.29792 -41.90839 -40.27865 1.000 62.65721 696 ILE C C 1
ATOM 9215 O O . ILE C 1 375 ? -39.17153 -40.93689 -41.03380 1.000 63.19853 696 ILE C O 1
ATOM 9220 N N . ASN C 1 376 ? -40.45934 -42.56641 -40.16743 1.000 65.01584 697 ASN C N 1
ATOM 9221 C CA . ASN C 1 376 ? -41.59174 -42.17716 -41.00304 1.000 64.04271 697 ASN C CA 1
ATOM 9222 C C . ASN C 1 376 ? -42.08969 -40.77981 -40.64758 1.000 67.25635 697 ASN C C 1
ATOM 9223 O O . ASN C 1 376 ? -42.49685 -40.02063 -41.53400 1.000 70.36805 697 ASN C O 1
ATOM 9228 N N . LYS C 1 377 ? -42.04893 -40.40547 -39.36602 1.000 63.94386 698 LYS C N 1
ATOM 9229 C CA . LYS C 1 377 ? -42.38511 -39.02772 -39.02207 1.000 63.92242 698 LYS C CA 1
ATOM 9230 C C . LYS C 1 377 ? -41.32102 -38.06032 -39.53318 1.000 71.91422 698 LYS C C 1
ATOM 9231 O O . LYS C 1 377 ? -41.64823 -36.98103 -40.04134 1.000 73.80019 698 LYS C O 1
ATOM 9233 N N . LYS C 1 378 ? -40.04133 -38.42895 -39.41573 1.000 67.98538 699 LYS C N 1
ATOM 9234 C CA . LYS C 1 378 ? -38.98127 -37.53899 -39.87867 1.000 64.98936 699 LYS C CA 1
ATOM 9235 C C . LYS C 1 378 ? -39.10077 -37.28920 -41.37096 1.000 68.19021 699 LYS C C 1
ATOM 9236 O O . LYS C 1 378 ? -38.96680 -36.15086 -41.83113 1.000 65.02490 699 LYS C O 1
ATOM 9242 N N . ILE C 1 379 ? -39.36693 -38.34194 -42.14140 1.000 70.10055 700 ILE C N 1
ATOM 9243 C CA . ILE C 1 379 ? -39.60847 -38.17054 -43.56926 1.000 76.46257 700 ILE C CA 1
ATOM 9244 C C . ILE C 1 379 ? -40.78852 -37.23169 -43.80448 1.000 76.54473 700 ILE C C 1
ATOM 9245 O O . ILE C 1 379 ? -40.74335 -36.36185 -44.68463 1.000 76.24660 700 ILE C O 1
ATOM 9250 N N . ARG C 1 380 ? -41.84579 -37.36724 -42.99959 1.000 70.29023 701 ARG C N 1
ATOM 9251 C CA . ARG C 1 380 ? -43.01440 -36.50968 -43.16644 1.000 74.57136 701 ARG C CA 1
ATOM 9252 C C . ARG C 1 380 ? -42.67880 -35.05434 -42.86819 1.000 75.71623 701 ARG C C 1
ATOM 9253 O O . ARG C 1 380 ? -43.11304 -34.14982 -43.59240 1.000 76.91807 701 ARG C O 1
ATOM 9255 N N . GLU C 1 381 ? -41.90567 -34.80370 -41.80939 1.000 72.85946 702 GLU C N 1
ATOM 9256 C CA . GLU C 1 381 ? -41.50511 -33.43150 -41.51696 1.000 74.03844 702 GLU C CA 1
ATOM 9257 C C . GLU C 1 381 ? -40.60435 -32.86524 -42.61069 1.000 73.20694 702 GLU C C 1
ATOM 9258 O O . GLU C 1 381 ? -40.66831 -31.66739 -42.90352 1.000 71.99080 702 GLU C O 1
ATOM 9264 N N . SER C 1 382 ? -39.79534 -33.71153 -43.25303 1.000 72.19403 703 SER C N 1
ATOM 9265 C CA . SER C 1 382 ? -38.73634 -33.20648 -44.12095 1.000 67.91131 703 SER C CA 1
ATOM 9266 C C . SER C 1 382 ? -39.24902 -32.86299 -45.51142 1.000 65.06751 703 SER C C 1
ATOM 9267 O O . SER C 1 382 ? -38.78072 -31.89101 -46.11599 1.000 61.03392 703 SER C O 1
ATOM 9270 N N . GLN C 1 383 ? -40.20101 -33.64178 -46.03950 1.000 66.27562 704 GLN C N 1
ATOM 9271 C CA . GLN C 1 383 ? -40.67563 -33.39718 -47.39813 1.000 61.09880 704 GLN C CA 1
ATOM 9272 C C . GLN C 1 383 ? -41.36277 -32.04580 -47.53734 1.000 55.25290 704 GLN C C 1
ATOM 9273 O O . GLN C 1 383 ? -41.53524 -31.57275 -48.66686 1.000 48.87371 704 GLN C O 1
ATOM 9279 N N . LEU C 1 384 ? -41.74367 -31.41610 -46.41790 1.000 53.50768 705 LEU C N 1
ATOM 9280 C CA . LEU C 1 384 ? -42.28455 -30.05840 -46.45983 1.000 55.68490 705 LEU C CA 1
ATOM 9281 C C . LEU C 1 384 ? -41.29947 -29.07440 -47.08890 1.000 50.46157 705 LEU C C 1
ATOM 9282 O O . LEU C 1 384 ? -41.69064 -28.23176 -47.90231 1.000 53.52485 705 LEU C O 1
ATOM 9287 N N . LEU C 1 385 ? -40.02569 -29.15216 -46.72095 1.000 42.73926 706 LEU C N 1
ATOM 9288 C CA . LEU C 1 385 ? -39.03312 -28.21367 -47.22098 1.000 44.36047 706 LEU C CA 1
ATOM 9289 C C . LEU C 1 385 ? -38.38629 -28.68218 -48.51580 1.000 36.83157 706 LEU C C 1
ATOM 9290 O O . LEU C 1 385 ? -37.39924 -28.08787 -48.95384 1.000 33.66189 706 LEU C O 1
ATOM 9295 N N . GLN C 1 386 ? -38.91181 -29.74353 -49.12618 1.000 42.43763 707 GLN C N 1
ATOM 9296 C CA . GLN C 1 386 ? -38.57278 -30.12185 -50.49513 1.000 37.83661 707 GLN C CA 1
ATOM 9297 C C . GLN C 1 386 ? -37.12129 -30.57317 -50.65119 1.000 34.98619 707 GLN C C 1
ATOM 9298 O O . GLN C 1 386 ? -36.53248 -30.38313 -51.71633 1.000 36.55301 707 GLN C O 1
ATOM 9304 N N . TRP C 1 387 ? -36.53224 -31.18822 -49.62031 1.000 34.33025 708 TRP C N 1
ATOM 9305 C CA . TRP C 1 387 ? -35.22187 -31.81501 -49.77223 1.000 32.86683 708 TRP C CA 1
ATOM 9306 C C . TRP C 1 387 ? -35.18998 -32.72947 -50.99622 1.000 35.91977 708 TRP C C 1
ATOM 9307 O O . TRP C 1 387 ? -36.11370 -33.51277 -51.23090 1.000 37.50212 708 TRP C O 1
ATOM 9318 N N . ASN C 1 388 ? -34.10993 -32.63001 -51.77878 1.000 36.34520 709 ASN C N 1
ATOM 9319 C CA . ASN C 1 388 ? -33.99892 -33.45156 -52.98241 1.000 37.49914 709 ASN C CA 1
ATOM 9320 C C . ASN C 1 388 ? -33.79444 -34.91881 -52.64377 1.000 38.69773 709 ASN C C 1
ATOM 9321 O O . ASN C 1 388 ? -34.29466 -35.79923 -53.35229 1.000 37.88601 709 ASN C O 1
ATOM 9326 N N . TYR C 1 389 ? -33.04490 -35.19950 -51.58293 1.000 33.31523 710 TYR C N 1
ATOM 9327 C CA . TYR C 1 389 ? -32.72957 -36.56278 -51.19836 1.000 38.59373 710 TYR C CA 1
ATOM 9328 C C . TYR C 1 389 ? -32.84342 -36.70249 -49.69376 1.000 37.50811 710 TYR C C 1
ATOM 9329 O O . TYR C 1 389 ? -32.52138 -35.77768 -48.93537 1.000 35.49862 710 TYR C O 1
ATOM 9338 N N . MET C 1 390 ? -33.33691 -37.85727 -49.27516 1.000 40.48624 711 MET C N 1
ATOM 9339 C CA A MET C 1 390 ? -33.39926 -38.23378 -47.87126 0.536 40.25115 711 MET C CA 1
ATOM 9340 C CA B MET C 1 390 ? -33.39285 -38.22603 -47.87176 0.464 40.25696 711 MET C CA 1
ATOM 9341 C C . MET C 1 390 ? -32.46123 -39.40975 -47.66180 1.000 43.88928 711 MET C C 1
ATOM 9342 O O . MET C 1 390 ? -32.59182 -40.43295 -48.34280 1.000 45.66574 711 MET C O 1
ATOM 9351 N N . LEU C 1 391 ? -31.51581 -39.25527 -46.73390 1.000 42.07434 712 LEU C N 1
ATOM 9352 C CA . LEU C 1 391 ? -30.52480 -40.27924 -46.40981 1.000 40.02686 712 LEU C CA 1
ATOM 9353 C C . LEU C 1 391 ? -30.93535 -40.95118 -45.10857 1.000 47.16286 712 LEU C C 1
ATOM 9354 O O . LEU C 1 391 ? -30.79040 -40.36588 -44.02774 1.000 42.46724 712 LEU C O 1
ATOM 9359 N N . VAL C 1 392 ? -31.43987 -42.17874 -45.21944 1.000 44.92179 713 VAL C N 1
ATOM 9360 C CA . VAL C 1 392 ? -31.85930 -42.97217 -44.07389 1.000 45.66020 713 VAL C CA 1
ATOM 9361 C C . VAL C 1 392 ? -30.66581 -43.77874 -43.57449 1.000 50.30002 713 VAL C C 1
ATOM 9362 O O . VAL C 1 392 ? -30.04555 -44.52405 -44.34119 1.000 51.26369 713 VAL C O 1
ATOM 9366 N N . ILE C 1 393 ? -30.34377 -43.63167 -42.28995 1.000 48.48082 714 ILE C N 1
ATOM 9367 C CA . ILE C 1 393 ? -29.13295 -44.19911 -41.70238 1.000 49.30983 714 ILE C CA 1
ATOM 9368 C C . ILE C 1 393 ? -29.55364 -44.99026 -40.47479 1.000 53.06152 714 ILE C C 1
ATOM 9369 O O . ILE C 1 393 ? -29.79408 -44.41286 -39.40767 1.000 49.11756 714 ILE C O 1
ATOM 9374 N N . GLY C 1 394 ? -29.65732 -46.31178 -40.62448 1.000 55.89217 715 GLY C N 1
ATOM 9375 C CA . GLY C 1 394 ? -29.93388 -47.20661 -39.52771 1.000 58.57807 715 GLY C CA 1
ATOM 9376 C C . GLY C 1 394 ? -28.75216 -48.10399 -39.20960 1.000 60.23624 715 GLY C C 1
ATOM 9377 O O . GLY C 1 394 ? -27.63828 -47.91226 -39.70438 1.000 58.49749 715 GLY C O 1
ATOM 9378 N N . GLU C 1 395 ? -29.01713 -49.10241 -38.35489 1.000 60.62722 716 GLU C N 1
ATOM 9379 C CA . GLU C 1 395 ? -27.95495 -50.01075 -37.93091 1.000 63.73723 716 GLU C CA 1
ATOM 9380 C C . GLU C 1 395 ? -27.42412 -50.81692 -39.10380 1.000 63.11357 716 GLU C C 1
ATOM 9381 O O . GLU C 1 395 ? -26.22317 -51.10141 -39.17654 1.000 66.57231 716 GLU C O 1
ATOM 9383 N N . ASN C 1 396 ? -28.30094 -51.17156 -40.03917 1.000 66.05931 717 ASN C N 1
ATOM 9384 C CA . ASN C 1 396 ? -27.86329 -51.84200 -41.25597 1.000 69.34642 717 ASN C CA 1
ATOM 9385 C C . ASN C 1 396 ? -26.89369 -50.97271 -42.04391 1.000 68.27536 717 ASN C C 1
ATOM 9386 O O . ASN C 1 396 ? -25.87121 -51.46085 -42.54318 1.000 68.25111 717 ASN C O 1
ATOM 9391 N N . GLU C 1 397 ? -27.18646 -49.67297 -42.14248 1.000 64.10874 718 GLU C N 1
ATOM 9392 C CA . GLU C 1 397 ? -26.31993 -48.77136 -42.89127 1.000 61.84132 718 GLU C CA 1
ATOM 9393 C C . GLU C 1 397 ? -24.99892 -48.55666 -42.17048 1.000 62.88581 718 GLU C C 1
ATOM 9394 O O . GLU C 1 397 ? -23.94369 -48.46878 -42.80830 1.000 63.69923 718 GLU C O 1
ATOM 9400 N N . ALA C 1 398 ? -25.03738 -48.45281 -40.84318 1.000 62.38167 719 ALA C N 1
ATOM 9401 C CA . ALA C 1 398 ? -23.79552 -48.36090 -40.08198 1.000 66.38631 719 ALA C CA 1
ATOM 9402 C C . ALA C 1 398 ? -22.96622 -49.63359 -40.21949 1.000 70.66616 719 ALA C C 1
ATOM 9403 O O . ALA C 1 398 ? -21.73526 -49.57028 -40.31245 1.000 75.31628 719 ALA C O 1
ATOM 9405 N N . ARG C 1 399 ? -23.62283 -50.79807 -40.24493 1.000 77.50603 720 ARG C N 1
ATOM 9406 C CA . ARG C 1 399 ? -22.89237 -52.06210 -40.31953 1.000 80.40070 720 ARG C CA 1
ATOM 9407 C C . ARG C 1 399 ? -22.03974 -52.13621 -41.58178 1.000 81.71330 720 ARG C C 1
ATOM 9408 O O . ARG C 1 399 ? -20.85188 -52.47306 -41.52146 1.000 84.16446 720 ARG C O 1
ATOM 9416 N N . ASP C 1 400 ? -22.62569 -51.81517 -42.73502 1.000 75.69965 721 ASP C N 1
ATOM 9417 C CA . ASP C 1 400 ? -21.94221 -51.93690 -44.01582 1.000 72.69466 721 ASP C CA 1
ATOM 9418 C C . ASP C 1 400 ? -21.25826 -50.64730 -44.45853 1.000 72.01188 721 ASP C C 1
ATOM 9419 O O . ASP C 1 400 ? -20.75003 -50.58964 -45.58378 1.000 74.18695 721 ASP C O 1
ATOM 9421 N N . LYS C 1 401 ? -21.22394 -49.62451 -43.60409 1.000 68.73316 722 LYS C N 1
ATOM 9422 C CA . LYS C 1 401 ? -20.67591 -48.31451 -43.95764 1.000 66.17829 722 LYS C CA 1
ATOM 9423 C C . LYS C 1 401 ? -21.30564 -47.78628 -45.25017 1.000 63.81898 722 LYS C C 1
ATOM 9424 O O . LYS C 1 401 ? -20.62025 -47.36685 -46.18588 1.000 56.92524 722 LYS C O 1
ATOM 9426 N N . LYS C 1 402 ? -22.63617 -47.80380 -45.29176 1.000 60.89695 723 LYS C N 1
ATOM 9427 C CA . LYS C 1 402 ? -23.40082 -47.35834 -46.44811 1.000 56.47982 723 LYS C CA 1
ATOM 9428 C C . LYS C 1 402 ? -24.44200 -46.33810 -46.00304 1.000 53.79819 723 LYS C C 1
ATOM 9429 O O . LYS C 1 402 ? -24.56646 -46.02124 -44.81574 1.000 52.74605 723 LYS C O 1
ATOM 9435 N N . VAL C 1 403 ? -25.19289 -45.81033 -46.97588 1.000 51.18114 724 VAL C N 1
ATOM 9436 C CA . VAL C 1 403 ? -26.35565 -44.97234 -46.71477 1.000 49.81833 724 VAL C CA 1
ATOM 9437 C C . VAL C 1 403 ? -27.50068 -45.45670 -47.59457 1.000 52.09387 724 VAL C C 1
ATOM 9438 O O . VAL C 1 403 ? -27.29446 -46.09761 -48.62632 1.000 55.18313 724 VAL C O 1
ATOM 9442 N N . THR C 1 404 ? -28.72010 -45.12944 -47.18516 1.000 49.53428 725 THR C N 1
ATOM 9443 C CA . THR C 1 404 ? -29.89948 -45.39658 -47.99501 1.000 49.59750 725 THR C CA 1
ATOM 9444 C C . THR C 1 404 ? -30.38119 -44.08517 -48.59525 1.000 51.75111 725 THR C C 1
ATOM 9445 O O . THR C 1 404 ? -30.78306 -43.16808 -47.86764 1.000 46.48569 725 THR C O 1
ATOM 9449 N N . LEU C 1 405 ? -30.31911 -44.00168 -49.92101 1.000 51.21005 726 LEU C N 1
ATOM 9450 C CA . LEU C 1 405 ? -30.63378 -42.79365 -50.66652 1.000 46.89702 726 LEU C CA 1
ATOM 9451 C C . LEU C 1 405 ? -32.06903 -42.88792 -51.16541 1.000 46.14058 726 LEU C C 1
ATOM 9452 O O . LEU C 1 405 ? -32.40326 -43.80548 -51.91768 1.000 48.28683 726 LEU C O 1
ATOM 9457 N N . ARG C 1 406 ? -32.91634 -41.95285 -50.73366 1.000 47.16811 727 ARG C N 1
ATOM 9458 C CA . ARG C 1 406 ? -34.29181 -41.85016 -51.20373 1.000 47.38926 727 ARG C CA 1
ATOM 9459 C C . ARG C 1 406 ? -34.50992 -40.48455 -51.83409 1.000 42.66237 727 ARG C C 1
ATOM 9460 O O . ARG C 1 406 ? -34.08142 -39.46442 -51.28808 1.000 42.48121 727 ARG C O 1
ATOM 9468 N N . CYS C 1 407 ? -35.17032 -40.47829 -52.98892 1.000 42.80806 728 CYS C N 1
ATOM 9469 C CA A CYS C 1 407 ? -35.42347 -39.25680 -53.74298 0.672 42.54712 728 CYS C CA 1
ATOM 9470 C CA B CYS C 1 407 ? -35.42393 -39.26241 -53.74365 0.328 42.55294 728 CYS C CA 1
ATOM 9471 C C . CYS C 1 407 ? -36.76316 -38.64692 -53.35009 1.000 42.66442 728 CYS C C 1
ATOM 9472 O O . CYS C 1 407 ? -37.70541 -39.35061 -52.96662 1.000 45.74763 728 CYS C O 1
ATOM 9477 N N . ARG C 1 408 ? -36.83869 -37.31942 -53.47404 1.000 40.74450 729 ARG C N 1
ATOM 9478 C CA . ARG C 1 408 ? -38.08778 -36.58336 -53.27089 1.000 40.12145 729 ARG C CA 1
ATOM 9479 C C . ARG C 1 408 ? -39.18746 -37.06208 -54.21173 1.000 44.03551 729 ARG C C 1
ATOM 9480 O O . ARG C 1 408 ? -40.36818 -37.08715 -53.84304 1.000 44.54208 729 ARG C O 1
ATOM 9488 N N . ASP C 1 409 ? -38.82679 -37.38809 -55.44721 1.000 42.97378 730 ASP C N 1
ATOM 9489 C CA . ASP C 1 409 ? -39.73300 -38.05475 -56.37215 1.000 45.85279 730 ASP C CA 1
ATOM 9490 C C . ASP C 1 409 ? -39.76126 -39.52099 -55.96647 1.0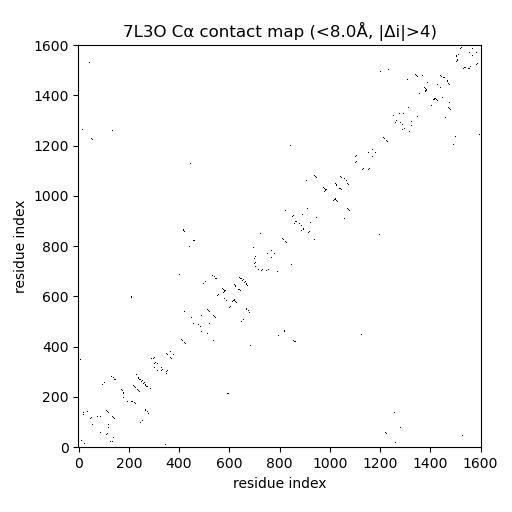00 45.35119 730 ASP C C 1
ATOM 9491 O O . ASP C 1 409 ? -38.83672 -40.27861 -56.26819 1.000 44.53856 730 ASP C O 1
ATOM 9496 N N . THR C 1 410 ? -40.82899 -39.92627 -55.27666 1.000 46.04427 731 THR C N 1
ATOM 9497 C CA . THR C 1 410 ? -40.85699 -41.24830 -54.65976 1.000 47.70772 731 THR C CA 1
ATOM 9498 C C . THR C 1 410 ? -41.05182 -42.37812 -55.65785 1.000 48.69210 731 THR C C 1
ATOM 9499 O O . THR C 1 410 ? -40.96083 -43.53698 -55.25203 1.000 50.19348 731 THR C O 1
ATOM 9503 N N . THR C 1 411 ? -41.29581 -42.08051 -56.93925 1.000 48.76088 732 THR C N 1
ATOM 9504 C CA . THR C 1 411 ? -41.35146 -43.14167 -57.93716 1.000 50.61118 732 THR C CA 1
ATOM 9505 C C . THR C 1 411 ? -39.97382 -43.63082 -58.35169 1.000 50.48791 732 THR C C 1
ATOM 9506 O O . THR C 1 411 ? -39.87254 -44.67194 -59.00331 1.000 52.17827 732 THR C O 1
ATOM 9510 N N . ILE C 1 412 ? -38.91782 -42.91978 -57.98924 1.000 48.67302 733 ILE C N 1
ATOM 9511 C CA . ILE C 1 412 ? -37.55589 -43.36669 -58.25662 1.000 48.60605 733 ILE C CA 1
ATOM 9512 C C . ILE C 1 412 ? -37.14810 -44.28037 -57.10660 1.000 49.67049 733 ILE C C 1
ATOM 9513 O O . ILE C 1 412 ? -37.30199 -43.89419 -55.93917 1.000 54.62926 733 ILE C O 1
ATOM 9518 N N . PRO C 1 413 ? -36.64459 -45.48680 -57.37682 1.000 51.01816 734 PRO C N 1
ATOM 9519 C CA . PRO C 1 413 ? -36.39383 -46.44318 -56.29478 1.000 52.11203 734 PRO C CA 1
ATOM 9520 C C . PRO C 1 413 ? -35.16464 -46.07287 -55.49125 1.000 50.90238 734 PRO C C 1
ATOM 9521 O O . PRO C 1 413 ? -34.19224 -45.52780 -56.01960 1.000 54.41508 734 PRO C O 1
ATOM 9525 N N . GLN C 1 414 ? -35.21989 -46.38030 -54.19481 1.000 51.25888 735 GLN C N 1
ATOM 9526 C CA . GLN C 1 414 ? -34.10951 -46.07680 -53.30349 1.000 50.39818 735 GLN C CA 1
ATOM 9527 C C . GLN C 1 414 ? -32.86934 -46.87049 -53.69824 1.000 52.87084 735 GLN C C 1
ATOM 9528 O O . GLN C 1 414 ? -32.95243 -47.93896 -54.31312 1.000 52.95860 735 GLN C O 1
ATOM 9534 N N . GLU C 1 415 ? -31.70780 -46.31854 -53.35163 1.000 51.05280 736 GLU C N 1
ATOM 9535 C CA . GLU C 1 415 ? -30.41841 -46.95334 -53.56446 1.000 52.49665 736 GLU C CA 1
ATOM 9536 C C . GLU C 1 415 ? -29.72331 -47.19701 -52.22725 1.000 58.26770 736 GLU C C 1
ATOM 9537 O O . GLU C 1 415 ? -30.03473 -46.55850 -51.21625 1.000 58.52011 736 GLU C O 1
ATOM 9543 N N . LEU C 1 416 ? -28.75598 -48.11954 -52.23090 1.000 56.54345 737 LEU C N 1
ATOM 9544 C CA . LEU C 1 416 ? -27.86440 -48.33700 -51.09203 1.000 50.29064 737 LEU C CA 1
ATOM 9545 C C . LEU C 1 416 ? -26.42756 -48.10246 -51.55213 1.000 54.80588 737 LEU C C 1
ATOM 9546 O O . LEU C 1 416 ? -25.86885 -48.91973 -52.28886 1.000 58.71776 737 LEU C O 1
ATOM 9551 N N . LEU C 1 417 ? -25.82323 -46.99533 -51.11444 1.000 54.26732 738 LEU C N 1
ATOM 9552 C CA . LEU C 1 417 ? -24.53422 -46.55198 -51.62826 1.000 50.35256 738 LEU C CA 1
ATOM 9553 C C . LEU C 1 417 ? -23.49580 -46.40378 -50.51968 1.000 52.64607 738 LEU C C 1
ATOM 9554 O O . LEU C 1 417 ? -23.81892 -46.08473 -49.36942 1.000 49.28926 738 LEU C O 1
ATOM 9559 N N . THR C 1 418 ? -22.23555 -46.61502 -50.88866 1.000 47.41938 739 THR C N 1
ATOM 9560 C CA . THR C 1 418 ? -21.14257 -46.14852 -50.05746 1.000 46.99493 739 THR C CA 1
ATOM 9561 C C . THR C 1 418 ? -21.06983 -44.62465 -50.11537 1.000 51.70245 739 THR C C 1
ATOM 9562 O O . THR C 1 418 ? -21.56100 -43.98428 -51.05345 1.000 48.74971 739 THR C O 1
ATOM 9566 N N . LEU C 1 419 ? -20.45687 -44.03887 -49.08355 1.000 47.52007 740 LEU C N 1
ATOM 9567 C CA . LEU C 1 419 ? -20.32392 -42.58982 -49.04860 1.000 45.32541 740 LEU C CA 1
ATOM 9568 C C . LEU C 1 419 ? -19.63595 -42.07586 -50.30470 1.000 41.90049 740 LEU C C 1
ATOM 9569 O O . LEU C 1 419 ? -20.01271 -41.02796 -50.84250 1.000 39.07021 740 LEU C O 1
ATOM 9574 N N . ASP C 1 420 ? -18.62484 -42.80173 -50.78636 1.000 42.98580 741 ASP C N 1
ATOM 9575 C CA . ASP C 1 420 ? -17.93124 -42.39331 -52.00457 1.000 45.61003 741 ASP C CA 1
ATOM 9576 C C . ASP C 1 420 ? -18.85487 -42.46324 -53.21517 1.000 45.13289 741 ASP C C 1
ATOM 9577 O O . ASP C 1 420 ? -18.82869 -41.57542 -54.07620 1.000 48.69786 741 ASP C O 1
ATOM 9582 N N . GLN C 1 421 ? -19.68312 -43.50709 -53.30006 1.000 44.34417 742 GLN C N 1
ATOM 9583 C CA . GLN C 1 421 ? -20.65928 -43.56332 -54.38388 1.000 48.40050 742 GLN C CA 1
ATOM 9584 C C . GLN C 1 421 ? -21.66195 -42.42488 -54.27514 1.000 46.65918 742 GLN C C 1
ATOM 9585 O O . GLN C 1 421 ? -22.02021 -41.80785 -55.28741 1.000 43.73761 742 GLN C O 1
ATOM 9591 N N . LEU C 1 422 ? -22.11461 -42.12379 -53.05290 1.000 43.31962 743 LEU C N 1
ATOM 9592 C CA . LEU C 1 422 ? -23.02703 -41.00237 -52.86537 1.000 43.81345 743 LEU C CA 1
ATOM 9593 C C . LEU C 1 422 ? -22.40168 -39.71317 -53.38536 1.000 45.86076 743 LEU C C 1
ATOM 9594 O O . LEU C 1 422 ? -23.03826 -38.94661 -54.12137 1.000 41.67357 743 LEU C O 1
ATOM 9599 N N . ILE C 1 423 ? -21.13700 -39.47268 -53.03034 1.000 43.29488 744 ILE C N 1
ATOM 9600 C CA . ILE C 1 423 ? -20.46146 -38.25407 -53.46313 1.000 41.76720 744 ILE C CA 1
ATOM 9601 C C . ILE C 1 423 ? -20.28497 -38.24856 -54.97936 1.000 43.75074 744 ILE C C 1
ATOM 9602 O O . ILE C 1 423 ? -20.43411 -37.20890 -55.63181 1.000 46.18810 744 ILE C O 1
ATOM 9607 N N . LEU C 1 424 ? -19.98576 -39.40532 -55.56915 1.000 45.63902 745 LEU C N 1
ATOM 9608 C CA . LEU C 1 424 ? -19.86281 -39.47005 -57.02095 1.000 46.82205 745 LEU C CA 1
ATOM 9609 C C . LEU C 1 424 ? -21.18532 -39.10895 -57.69059 1.000 47.74660 745 LEU C C 1
ATOM 9610 O O . LEU C 1 424 ? -21.22082 -38.29938 -58.62548 1.000 43.31922 745 LEU C O 1
ATOM 9615 N N . LYS C 1 425 ? -22.29210 -39.67491 -57.19495 1.000 46.23638 746 LYS C N 1
ATOM 9616 C CA . LYS C 1 425 ? -23.60458 -39.36537 -57.75728 1.000 44.83746 746 LYS C CA 1
ATOM 9617 C C . LYS C 1 425 ? -23.92654 -37.88383 -57.63576 1.000 41.86479 746 LYS C C 1
ATOM 9618 O O . LYS C 1 425 ? -24.33012 -37.24617 -58.61646 1.000 39.62122 746 LYS C O 1
ATOM 9624 N N . PHE C 1 426 ? -23.75831 -37.31846 -56.43136 1.000 41.09359 747 PHE C N 1
ATOM 9625 C CA . PHE C 1 426 ? -24.08864 -35.91145 -56.21024 1.000 39.78258 747 PHE C CA 1
ATOM 9626 C C . PHE C 1 426 ? -23.25326 -34.99431 -57.09283 1.000 39.99650 747 PHE C C 1
ATOM 9627 O O . PHE C 1 426 ? -23.78028 -34.03048 -57.66486 1.000 37.05209 747 PHE C O 1
ATOM 9635 N N . SER C 1 427 ? -21.95058 -35.28287 -57.22460 1.000 37.82865 748 SER C N 1
ATOM 9636 C CA . SER C 1 427 ? -21.07876 -34.44074 -58.04455 1.000 44.67849 748 SER C CA 1
ATOM 9637 C C . SER C 1 427 ? -21.49372 -34.44974 -59.50997 1.000 42.46510 748 SER C C 1
ATOM 9638 O O . SER C 1 427 ? -21.27297 -33.46942 -60.23025 1.000 44.11536 748 SER C O 1
ATOM 9641 N N . SER C 1 428 ? -22.09073 -35.53242 -59.96591 1.000 34.72858 749 SER C N 1
ATOM 9642 C CA . SER C 1 428 ? -22.56107 -35.60401 -61.34114 1.000 40.41459 749 SER C CA 1
ATOM 9643 C C . SER C 1 428 ? -23.81997 -34.79182 -61.55891 1.000 42.03630 749 SER C C 1
ATOM 9644 O O . SER C 1 428 ? -24.31802 -34.73214 -62.68958 1.000 40.63211 749 SER C O 1
ATOM 9647 N N . MET C 1 429 ? -24.35852 -34.18745 -60.50492 1.000 37.89027 750 MET C N 1
ATOM 9648 C CA . MET C 1 429 ? -25.59266 -33.42610 -60.60350 1.000 40.44869 750 MET C CA 1
ATOM 9649 C C . MET C 1 429 ? -25.35475 -31.94934 -60.31568 1.000 39.62841 750 MET C C 1
ATOM 9650 O O . MET C 1 429 ? -26.23472 -31.26261 -59.79830 1.000 44.45653 750 MET C O 1
ATOM 9655 N N . GLY C 1 430 ? -24.17098 -31.44877 -60.65391 1.000 34.64761 751 GLY C N 1
ATOM 9656 C CA . GLY C 1 430 ? -23.89688 -30.02839 -60.59412 1.000 36.65497 751 GLY C CA 1
ATOM 9657 C C . GLY C 1 430 ? -24.55278 -29.29606 -61.74911 1.000 36.10786 751 GLY C C 1
ATOM 9658 O O . GLY C 1 430 ? -25.45213 -29.81457 -62.41255 1.000 36.39486 751 GLY C O 1
ATOM 9659 N N . PHE C 1 431 ? -24.07690 -28.08397 -62.00259 1.000 33.64551 752 PHE C N 1
ATOM 9660 C CA . PHE C 1 431 ? -24.64992 -27.24668 -63.05346 1.000 34.24052 752 PHE C CA 1
ATOM 9661 C C . PHE C 1 431 ? -24.64052 -27.98969 -64.38489 1.000 29.41145 752 PHE C C 1
ATOM 9662 O O . PHE C 1 431 ? -23.60390 -28.52890 -64.77530 1.000 31.80453 752 PHE C O 1
ATOM 9670 N N . PRO C 1 432 ? -25.75229 -28.03881 -65.10903 1.000 34.75864 753 PRO C N 1
ATOM 9671 C CA . PRO C 1 432 ? -25.67896 -28.52427 -66.49095 1.000 34.01686 753 PRO C CA 1
ATOM 9672 C C . PRO C 1 432 ? -24.74114 -27.63387 -67.28674 1.000 32.89575 753 PRO C C 1
ATOM 9673 O O . PRO C 1 432 ? -24.67435 -26.42046 -67.08006 1.000 33.92298 753 PRO C O 1
ATOM 9677 N N . SER C 1 433 ? -23.95952 -28.24300 -68.15312 1.000 32.54028 754 SER C N 1
ATOM 9678 C CA . SER C 1 433 ? -22.96407 -27.49090 -68.89708 1.000 37.83207 754 SER C CA 1
ATOM 9679 C C . SER C 1 433 ? -23.22067 -27.63788 -70.38765 1.000 39.14227 754 SER C C 1
ATOM 9680 O O . SER C 1 433 ? -23.62197 -28.70520 -70.85717 1.000 38.35119 754 SER C O 1
ATOM 9683 N N . SER C 1 434 ? -22.99917 -26.55175 -71.11419 1.000 32.27520 755 SER C N 1
ATOM 9684 C CA . SER C 1 434 ? -23.18710 -26.51139 -72.55055 1.000 34.72466 755 SER C CA 1
ATOM 9685 C C . SER C 1 434 ? -22.05713 -27.18812 -73.30456 1.000 45.07275 755 SER C C 1
ATOM 9686 O O . SER C 1 434 ? -22.13148 -27.30765 -74.53042 1.000 45.58785 755 SER C O 1
ATOM 9689 N N . ILE C 1 435 ? -21.00768 -27.61401 -72.61043 1.000 50.35255 756 ILE C N 1
ATOM 9690 C CA . ILE C 1 435 ? -19.95743 -28.41631 -73.22349 1.000 55.18548 756 ILE C CA 1
ATOM 9691 C C . ILE C 1 435 ? -20.00004 -29.86304 -72.76988 1.000 56.23869 756 ILE C C 1
ATOM 9692 O O . ILE C 1 435 ? -19.23894 -30.68332 -73.30568 1.000 63.69981 756 ILE C O 1
ATOM 9697 N N . ASP C 1 436 ? -20.86007 -30.20446 -71.81018 1.000 64.77486 757 ASP C N 1
ATOM 9698 C CA . ASP C 1 436 ? -21.05137 -31.58955 -71.37199 1.000 72.20507 757 ASP C CA 1
ATOM 9699 C C . ASP C 1 436 ? -22.08004 -32.31877 -72.24382 1.000 80.10338 757 ASP C C 1
ATOM 9700 O O . ASP C 1 436 ? -22.01744 -32.28294 -73.47727 1.000 76.59489 757 ASP C O 1
ATOM 9702 N N . LYS D 1 11 ? 31.48803 20.04495 15.45059 1.000 64.72613 332 LYS D N 1
ATOM 9703 C CA . LYS D 1 11 ? 30.15449 20.17604 14.85763 1.000 56.78439 332 LYS D CA 1
ATOM 9704 C C . LYS D 1 11 ? 29.21125 19.09346 15.39447 1.000 59.18887 332 LYS D C 1
ATOM 9705 O O . LYS D 1 11 ? 29.17563 17.96420 14.88755 1.000 55.06473 332 LYS D O 1
ATOM 9707 N N . ARG D 1 12 ? 28.43572 19.44267 16.42541 1.000 53.02797 333 ARG D N 1
ATOM 9708 C CA . ARG D 1 12 ? 27.62512 18.45552 17.12498 1.000 44.28321 333 ARG D CA 1
ATOM 9709 C C . ARG D 1 12 ? 26.14745 18.80689 17.21696 1.000 38.40536 333 ARG D C 1
ATOM 9710 O O . ARG D 1 12 ? 25.41772 18.09756 17.90477 1.000 43.91281 333 ARG D O 1
ATOM 9718 N N . ASP D 1 13 ? 25.67487 19.86335 16.56544 1.000 37.57420 334 ASP D N 1
ATOM 9719 C CA . ASP D 1 13 ? 24.24574 20.13665 16.61984 1.000 42.58304 334 ASP D CA 1
ATOM 9720 C C . ASP D 1 13 ? 23.46644 18.98948 15.96916 1.000 40.45047 334 ASP D C 1
ATOM 9721 O O . ASP D 1 13 ? 23.86879 18.45685 14.93300 1.000 36.60537 334 ASP D O 1
ATOM 9726 N N . HIS D 1 14 ? 22.36207 18.58186 16.60163 1.000 32.67710 335 HIS D N 1
ATOM 9727 C CA . HIS D 1 14 ? 21.66637 17.39325 16.11377 1.000 40.09635 335 HIS D CA 1
ATOM 9728 C C . HIS D 1 14 ? 21.06356 17.63343 14.73588 1.000 38.55321 335 HIS D C 1
ATOM 9729 O O . HIS D 1 14 ? 21.00316 16.70471 13.92959 1.000 35.64629 335 HIS D O 1
ATOM 9736 N N . ARG D 1 15 ? 20.67255 18.87330 14.42660 1.000 41.32647 336 ARG D N 1
ATOM 9737 C CA . ARG D 1 15 ? 20.16442 19.15934 13.09105 1.000 42.93334 336 ARG D CA 1
ATOM 9738 C C . ARG D 1 15 ? 21.23981 18.91306 12.04745 1.000 43.40467 336 ARG D C 1
ATOM 9739 O O . ARG D 1 15 ? 20.97136 18.31145 10.99992 1.000 42.92723 336 ARG D O 1
ATOM 9747 N N . LEU D 1 16 ? 22.48107 19.31541 12.34616 1.000 38.18045 337 LEU D N 1
ATOM 9748 C CA . LEU D 1 16 ? 23.57050 19.09182 11.40749 1.000 36.81584 337 LEU D CA 1
ATOM 9749 C C . LEU D 1 16 ? 23.90325 17.61082 11.30611 1.000 38.80747 337 LEU D C 1
ATOM 9750 O O . LEU D 1 16 ? 24.05805 17.08103 10.19902 1.000 37.06006 337 LEU D O 1
ATOM 9755 N N . LEU D 1 17 ? 23.97862 16.91484 12.44648 1.000 31.61594 338 LEU D N 1
ATOM 9756 C CA . LEU D 1 17 ? 24.24773 15.48159 12.40685 1.000 35.67856 338 LEU D CA 1
ATOM 9757 C C . LEU D 1 17 ? 23.13837 14.70507 11.68769 1.000 34.61458 338 LEU D C 1
ATOM 9758 O O . LEU D 1 17 ? 23.41535 13.69455 11.03389 1.000 30.78434 338 LEU D O 1
ATOM 9763 N N . GLY D 1 18 ? 21.88200 15.13385 11.82247 1.000 32.00222 339 GLY D N 1
ATOM 9764 C CA . GLY D 1 18 ? 20.80294 14.44707 11.12477 1.000 34.43864 339 GLY D CA 1
ATOM 9765 C C . GLY D 1 18 ? 20.93644 14.54191 9.62096 1.000 33.08721 339 GLY D C 1
ATOM 9766 O O . GLY D 1 18 ? 20.47011 13.66436 8.88554 1.000 31.56497 339 GLY D O 1
ATOM 9767 N N . SER D 1 19 ? 21.59122 15.59244 9.14470 1.000 37.03635 340 SER D N 1
ATOM 9768 C CA . SER D 1 19 ? 21.86733 15.73133 7.72528 1.000 37.21707 340 SER D CA 1
ATOM 9769 C C . SER D 1 19 ? 23.13896 14.98025 7.33909 1.000 39.13272 340 SER D C 1
ATOM 9770 O O . SER D 1 19 ? 23.11513 14.13925 6.42959 1.000 32.97016 340 SER D O 1
ATOM 9773 N N . ASN D 1 20 ? 24.23553 15.25139 8.06268 1.000 32.57198 341 ASN D N 1
ATOM 9774 C CA . ASN D 1 20 ? 25.53933 14.65357 7.76970 1.000 33.48142 341 ASN D CA 1
ATOM 9775 C C . ASN D 1 20 ? 25.50177 13.14028 7.81290 1.000 34.65495 341 ASN D C 1
ATOM 9776 O O . ASN D 1 20 ? 26.18067 12.47377 7.02294 1.000 37.42488 341 ASN D O 1
ATOM 9781 N N . LEU D 1 21 ? 24.76145 12.58109 8.76424 1.000 30.94398 342 LEU D N 1
ATOM 9782 C CA . LEU D 1 21 ? 24.65988 11.13881 8.93191 1.000 32.45577 342 LEU D CA 1
ATOM 9783 C C . LEU D 1 21 ? 23.44339 10.55269 8.22702 1.000 30.27647 342 LEU D C 1
ATOM 9784 O O . LEU D 1 21 ? 23.14941 9.36521 8.40784 1.000 29.89193 342 LEU D O 1
ATOM 9789 N N . GLN D 1 22 ? 22.74353 11.36214 7.42660 1.000 30.63118 343 GLN D N 1
ATOM 9790 C CA . GLN D 1 22 ? 21.53504 10.97333 6.69606 1.000 31.12481 343 GLN D CA 1
ATOM 9791 C C . GLN D 1 22 ? 20.54933 10.22043 7.58275 1.000 27.29108 343 GLN D C 1
ATOM 9792 O O . GLN D 1 22 ? 20.13332 9.10250 7.28579 1.000 26.72253 343 GLN D O 1
ATOM 9798 N N . LEU D 1 23 ? 20.17783 10.85614 8.68853 1.000 28.21900 344 LEU D N 1
ATOM 9799 C CA . LEU D 1 23 ? 19.24249 10.26728 9.63695 1.000 23.33879 344 LEU D CA 1
ATOM 9800 C C . LEU D 1 23 ? 17.81865 10.78359 9.47977 1.000 27.54029 344 LEU D C 1
ATOM 9801 O O . LEU D 1 23 ? 16.86962 10.00165 9.59875 1.000 25.36917 344 LEU D O 1
ATOM 9806 N N . PHE D 1 24 ? 17.64370 12.08006 9.23146 1.000 23.82206 345 PHE D N 1
ATOM 9807 C CA . PHE D 1 24 ? 16.31534 12.67278 9.20612 1.000 23.50004 345 PHE D CA 1
ATOM 9808 C C . PHE D 1 24 ? 16.39495 14.06569 8.60882 1.000 29.00999 345 PHE D C 1
ATOM 9809 O O . PHE D 1 24 ? 17.46634 14.67473 8.54942 1.000 29.49911 345 PHE D O 1
ATOM 9817 N N . PHE D 1 25 ? 15.23816 14.57093 8.18947 1.000 28.85295 346 PHE D N 1
ATOM 9818 C CA . PHE D 1 25 ? 15.14021 15.92525 7.66766 1.000 30.77534 346 PHE D CA 1
ATOM 9819 C C . PHE D 1 25 ? 13.76452 16.47707 7.99557 1.000 28.07950 346 PHE D C 1
ATOM 9820 O O . PHE D 1 25 ? 12.85449 15.75182 8.39305 1.000 30.95373 346 PHE D O 1
ATOM 9828 N N . PHE D 1 26 ? 13.61544 17.77778 7.82908 1.000 33.78319 347 PHE D N 1
ATOM 9829 C CA . PHE D 1 26 ? 12.32222 18.39485 8.03668 1.000 35.87142 347 PHE D CA 1
ATOM 9830 C C . PHE D 1 26 ? 11.86817 19.05109 6.75121 1.000 33.96490 347 PHE D C 1
ATOM 9831 O O . PHE D 1 26 ? 12.68035 19.50423 5.94055 1.000 36.31368 347 PHE D O 1
ATOM 9839 N N . ASP D 1 27 ? 10.56426 19.07429 6.56053 1.000 34.68675 348 ASP D N 1
ATOM 9840 C CA . ASP D 1 27 ? 9.98353 19.81819 5.45740 1.000 35.54464 348 ASP D CA 1
ATOM 9841 C C . ASP D 1 27 ? 9.04113 20.85077 6.05402 1.000 37.86382 348 ASP D C 1
ATOM 9842 O O . ASP D 1 27 ? 7.95443 20.50416 6.53387 1.000 38.08313 348 ASP D O 1
ATOM 9847 N N . SER D 1 28 ? 9.46071 22.11252 6.01603 1.000 39.40857 349 SER D N 1
ATOM 9848 C CA . SER D 1 28 ? 8.71898 23.18899 6.65010 1.000 42.08384 349 SER D CA 1
ATOM 9849 C C . SER D 1 28 ? 7.49739 23.61627 5.85190 1.000 42.75521 349 SER D C 1
ATOM 9850 O O . SER D 1 28 ? 6.70655 24.42758 6.34312 1.000 47.27758 349 SER D O 1
ATOM 9853 N N . ASN D 1 29 ? 7.32426 23.10673 4.63783 1.000 44.24217 350 ASN D N 1
ATOM 9854 C CA . ASN D 1 29 ? 6.14611 23.43334 3.85489 1.000 39.93782 350 ASN D CA 1
ATOM 9855 C C . ASN D 1 29 ? 5.05446 22.37229 3.93100 1.000 41.08805 350 ASN D C 1
ATOM 9856 O O . ASN D 1 29 ? 3.87342 22.72340 3.89851 1.000 41.28577 350 ASN D O 1
ATOM 9861 N N . VAL D 1 30 ? 5.39041 21.08819 4.04803 1.000 38.94749 351 VAL D N 1
ATOM 9862 C CA . VAL D 1 30 ? 4.32335 20.09229 4.03862 1.000 36.70949 351 VAL D CA 1
ATOM 9863 C C . VAL D 1 30 ? 4.04490 19.56930 5.44202 1.000 37.06228 351 VAL D C 1
ATOM 9864 O O . VAL D 1 30 ? 2.92245 19.13384 5.72790 1.000 38.88310 351 VAL D O 1
ATOM 9868 N N . SER D 1 31 ? 5.03862 19.61292 6.33582 1.000 33.28908 352 SER D N 1
ATOM 9869 C CA . SER D 1 31 ? 4.73389 19.18121 7.69743 1.000 32.99011 352 SER D CA 1
ATOM 9870 C C . SER D 1 31 ? 5.69871 19.79052 8.71529 1.000 33.09815 352 SER D C 1
ATOM 9871 O O . SER D 1 31 ? 6.43829 19.05407 9.39063 1.000 30.00805 352 SER D O 1
ATOM 9874 N N . PRO D 1 32 ? 5.70009 21.11690 8.87982 1.000 33.15923 353 PRO D N 1
ATOM 9875 C CA . PRO D 1 32 ? 6.58335 21.72624 9.88713 1.000 36.73600 353 PRO D CA 1
ATOM 9876 C C . PRO D 1 32 ? 6.22498 21.23177 11.27958 1.000 36.65314 353 PRO D C 1
ATOM 9877 O O . PRO D 1 32 ? 5.05237 21.21026 11.66731 1.000 35.19386 353 PRO D O 1
ATOM 9881 N N . GLY D 1 33 ? 7.24854 20.80920 12.02227 1.000 32.47299 354 GLY D N 1
ATOM 9882 C CA . GLY D 1 33 ? 7.08673 20.34700 13.38293 1.000 32.08490 354 GLY D CA 1
ATOM 9883 C C . GLY D 1 33 ? 7.03498 18.84695 13.52634 1.000 31.81664 354 GLY D C 1
ATOM 9884 O O . GLY D 1 33 ? 7.03390 18.34380 14.65625 1.000 30.91235 354 GLY D O 1
ATOM 9885 N N . SER D 1 34 ? 6.97139 18.12063 12.42033 1.000 30.18263 355 SER D N 1
ATOM 9886 C CA . SER D 1 34 ? 7.08594 16.67821 12.43535 1.000 30.34448 355 SER D CA 1
ATOM 9887 C C . SER D 1 34 ? 8.34543 16.29914 11.67835 1.000 31.02699 355 SER D C 1
ATOM 9888 O O . SER D 1 34 ? 8.88619 17.09613 10.90833 1.000 41.22480 355 SER D O 1
ATOM 9891 N N . CYS D 1 35 ? 8.82943 15.08893 11.91369 1.000 27.24526 356 CYS D N 1
ATOM 9892 C CA . CYS D 1 35 ? 10.12650 14.68405 11.39272 1.000 32.24530 356 CYS D CA 1
ATOM 9893 C C . CYS D 1 35 ? 9.97439 13.58231 10.34746 1.000 30.74026 356 CYS D C 1
ATOM 9894 O O . CYS D 1 35 ? 9.12706 12.68929 10.48889 1.000 29.50009 356 CYS D O 1
ATOM 9897 N N . PHE D 1 36 ? 10.80026 13.66531 9.29157 1.000 27.80444 357 PHE D N 1
ATOM 9898 C CA . PHE D 1 36 ? 10.95231 12.60274 8.29968 1.000 27.95482 357 PHE D CA 1
ATOM 9899 C C . PHE D 1 36 ? 12.21386 11.81795 8.64559 1.000 30.53533 357 PHE D C 1
ATOM 9900 O O . PHE D 1 36 ? 13.32785 12.34090 8.51312 1.000 25.92652 357 PHE D O 1
ATOM 9908 N N . TRP D 1 37 ? 12.04856 10.56455 9.06342 1.000 22.55371 358 TRP D N 1
ATOM 9909 C CA . TRP D 1 37 ? 13.16594 9.74289 9.50951 1.000 26.45863 358 TRP D CA 1
ATOM 9910 C C . TRP D 1 37 ? 13.59349 8.84374 8.36060 1.000 27.22464 358 TRP D C 1
ATOM 9911 O O . TRP D 1 37 ? 12.85784 7.92618 7.97939 1.000 27.51625 358 TRP D O 1
ATOM 9922 N N . LEU D 1 38 ? 14.79072 9.10907 7.82277 1.000 28.58236 359 LEU D N 1
ATOM 9923 C CA . LEU D 1 38 ? 15.39169 8.31096 6.76581 1.000 26.25186 359 LEU D CA 1
ATOM 9924 C C . LEU D 1 38 ? 15.74799 6.93129 7.31654 1.000 26.43753 359 LEU D C 1
ATOM 9925 O O . LEU D 1 38 ? 15.74748 6.72258 8.53598 1.000 24.59734 359 LEU D O 1
ATOM 9930 N N . PRO D 1 39 ? 16.05276 5.96039 6.44103 1.000 25.23850 360 PRO D N 1
ATOM 9931 C CA . PRO D 1 39 ? 16.30353 4.58663 6.92965 1.000 21.89655 360 PRO D CA 1
ATOM 9932 C C . PRO D 1 39 ? 17.22974 4.49976 8.13394 1.000 27.41854 360 PRO D C 1
ATOM 9933 O O . PRO D 1 39 ? 16.92211 3.79829 9.10573 1.000 23.85241 360 PRO D O 1
ATOM 9937 N N . ALA D 1 40 ? 18.35916 5.21679 8.09032 1.000 25.88245 361 ALA D N 1
ATOM 9938 C CA . ALA D 1 40 ? 19.31891 5.16997 9.18305 1.000 26.03196 361 ALA D CA 1
ATOM 9939 C C . ALA D 1 40 ? 18.74983 5.79925 10.44208 1.000 22.12074 361 ALA D C 1
ATOM 9940 O O . ALA D 1 40 ? 18.94332 5.27622 11.53987 1.000 24.67637 361 ALA D O 1
ATOM 9942 N N . GLY D 1 41 ? 18.05019 6.92564 10.30744 1.000 23.82012 362 GLY D N 1
ATOM 9943 C CA . GLY D 1 41 ? 17.44023 7.54271 11.47330 1.000 24.07809 362 GLY D CA 1
ATOM 9944 C C . GLY D 1 41 ? 16.38850 6.66041 12.10947 1.000 25.54493 362 GLY D C 1
ATOM 9945 O O . GLY D 1 41 ? 16.29336 6.56847 13.34359 1.000 27.21077 362 GLY D O 1
ATOM 9946 N N . ALA D 1 42 ? 15.59401 5.98854 11.28004 1.000 25.09624 363 ALA D N 1
ATOM 9947 C CA . ALA D 1 42 ? 14.54284 5.11834 11.78781 1.000 25.08150 363 ALA D CA 1
ATOM 9948 C C . ALA D 1 42 ? 15.12276 3.90616 12.49752 1.000 26.33380 363 ALA D C 1
ATOM 9949 O O . ALA D 1 42 ? 14.52431 3.40930 13.45927 1.000 22.80337 363 ALA D O 1
ATOM 9951 N N . ARG D 1 43 ? 16.28246 3.41477 12.05250 1.000 24.36353 364 ARG D N 1
ATOM 9952 C CA . ARG D 1 43 ? 16.91230 2.32631 12.79629 1.000 28.51134 364 ARG D CA 1
ATOM 9953 C C . ARG D 1 43 ? 17.30497 2.77763 14.20167 1.000 26.78495 364 ARG D C 1
ATOM 9954 O O . ARG D 1 43 ? 17.10780 2.04053 15.17694 1.000 26.37396 364 ARG D O 1
ATOM 9962 N N . LEU D 1 44 ? 17.84771 3.99037 14.33274 1.000 28.54959 365 LEU D N 1
ATOM 9963 C CA . LEU D 1 44 ? 18.21252 4.49419 15.65590 1.000 26.32316 365 LEU D CA 1
ATOM 9964 C C . LEU D 1 44 ? 16.97467 4.67573 16.52910 1.000 27.31089 365 LEU D C 1
ATOM 9965 O O . LEU D 1 44 ? 16.93270 4.22445 17.68522 1.000 25.04467 365 LEU D O 1
ATOM 9970 N N . TYR D 1 45 ? 15.96155 5.35106 15.98094 1.000 27.55428 366 TYR D N 1
ATOM 9971 C CA . TYR D 1 45 ? 14.67783 5.54269 16.65719 1.000 26.44968 366 TYR D CA 1
ATOM 9972 C C . TYR D 1 45 ? 14.12212 4.22896 17.20139 1.000 26.95597 366 TYR D C 1
ATOM 9973 O O . TYR D 1 45 ? 13.79372 4.12254 18.38591 1.000 29.48794 366 TYR D O 1
ATOM 9982 N N . ASN D 1 46 ? 14.01569 3.21194 16.35176 1.000 27.04486 367 ASN D N 1
ATOM 9983 C CA . ASN D 1 46 ? 13.45552 1.94140 16.79878 1.000 26.87081 367 ASN D CA 1
ATOM 9984 C C . ASN D 1 46 ? 14.36589 1.21375 17.76641 1.000 28.80413 367 ASN D C 1
ATOM 9985 O O . ASN D 1 46 ? 13.87539 0.46302 18.61958 1.000 28.70909 367 ASN D O 1
ATOM 9990 N N . LYS D 1 47 ? 15.68296 1.38140 17.62833 1.000 22.93912 368 LYS D N 1
ATOM 9991 C CA . LYS D 1 47 ? 16.57864 0.73473 18.57397 1.000 26.92544 368 LYS D CA 1
ATOM 9992 C C . LYS D 1 47 ? 16.44352 1.35983 19.95562 1.000 22.51741 368 LYS D C 1
ATOM 9993 O O . LYS D 1 47 ? 16.48034 0.64883 20.96087 1.000 21.90827 368 LYS D O 1
ATOM 9999 N N . LEU D 1 48 ? 16.27086 2.68186 20.02558 1.000 25.27382 369 LEU D N 1
ATOM 10000 C CA . LEU D 1 48 ? 16.06170 3.32202 21.32412 1.000 26.85434 369 LEU D CA 1
ATOM 10001 C C . LEU D 1 48 ? 14.82239 2.77355 22.00881 1.000 29.80162 369 LEU D C 1
ATOM 10002 O O . LEU D 1 48 ? 14.83464 2.49429 23.21361 1.000 27.88106 369 LEU D O 1
ATOM 10007 N N . MET D 1 49 ? 13.72722 2.63728 21.25521 1.000 24.34017 370 MET D N 1
ATOM 10008 C CA . MET D 1 49 ? 12.51048 2.07893 21.82928 1.000 27.00322 370 MET D CA 1
ATOM 10009 C C . MET D 1 49 ? 12.69557 0.61248 22.18011 1.000 26.13854 370 MET D C 1
ATOM 10010 O O . MET D 1 49 ? 12.23057 0.16362 23.23517 1.000 24.84217 370 MET D O 1
ATOM 10015 N N . ASP D 1 50 ? 13.37550 -0.15088 21.31385 1.000 22.81493 371 ASP D N 1
ATOM 10016 C CA . ASP D 1 50 ? 13.53450 -1.56920 21.60042 1.000 26.35625 371 ASP D CA 1
ATOM 10017 C C . ASP D 1 50 ? 14.42614 -1.80019 22.81103 1.000 24.72638 371 ASP D C 1
ATOM 10018 O O . ASP D 1 50 ? 14.27425 -2.81271 23.50294 1.000 23.61115 371 ASP D O 1
ATOM 10023 N N . PHE D 1 51 ? 15.36168 -0.88837 23.06326 1.000 24.54565 372 PHE D N 1
ATOM 10024 C CA . PHE D 1 51 ? 16.14777 -0.94403 24.29352 1.000 26.40841 372 PHE D CA 1
ATOM 10025 C C . PHE D 1 51 ? 15.22194 -0.93539 25.49616 1.000 23.57173 372 PHE D C 1
ATOM 10026 O O . PHE D 1 51 ? 15.27210 -1.83242 26.34137 1.000 24.34741 372 PHE D O 1
ATOM 10034 N N . ILE D 1 52 ? 14.33163 0.06043 25.55060 1.000 22.44346 373 ILE D N 1
ATOM 10035 C CA . ILE D 1 52 ? 13.35481 0.17034 26.62852 1.000 22.44746 373 ILE D CA 1
ATOM 10036 C C . ILE D 1 52 ? 12.47536 -1.07576 26.69494 1.000 24.34778 373 ILE D C 1
ATOM 10037 O O . ILE D 1 52 ? 12.21781 -1.61525 27.78271 1.000 23.58747 373 ILE D O 1
ATOM 10042 N N . ARG D 1 53 ? 12.01374 -1.56027 25.53524 1.000 20.61428 374 ARG D N 1
ATOM 10043 C CA . ARG D 1 53 ? 11.14757 -2.74401 25.51699 1.000 26.53717 374 ARG D CA 1
ATOM 10044 C C . ARG D 1 53 ? 11.84713 -3.96075 26.11460 1.000 26.70625 374 ARG D C 1
ATOM 10045 O O . ARG D 1 53 ? 11.22408 -4.74405 26.83149 1.000 25.46138 374 ARG D O 1
ATOM 10053 N N . ASN D 1 54 ? 13.13478 -4.15380 25.80555 1.000 24.53769 375 ASN D N 1
ATOM 10054 C CA . ASN D 1 54 ? 13.86217 -5.27397 26.38686 1.000 25.26309 375 ASN D CA 1
ATOM 10055 C C . ASN D 1 54 ? 13.81492 -5.22935 27.91561 1.000 27.51833 375 ASN D C 1
ATOM 10056 O O . ASN D 1 54 ? 13.64267 -6.26064 28.57277 1.000 30.57989 375 ASN D O 1
ATOM 10061 N N . GLU D 1 55 ? 13.92792 -4.04097 28.49569 1.000 28.40064 376 GLU D N 1
ATOM 10062 C CA . GLU D 1 55 ? 13.82282 -3.91777 29.94577 1.000 25.85138 376 GLU D CA 1
ATOM 10063 C C . GLU D 1 55 ? 12.38502 -4.09982 30.41591 1.000 29.62600 376 GLU D C 1
ATOM 10064 O O . GLU D 1 55 ? 12.15236 -4.66890 31.49158 1.000 29.88065 376 GLU D O 1
ATOM 10070 N N . TYR D 1 56 ? 11.40828 -3.62526 29.62845 1.000 24.71552 377 TYR D N 1
ATOM 10071 C CA . TYR D 1 56 ? 10.00449 -3.81160 29.98753 1.000 28.12725 377 TYR D CA 1
ATOM 10072 C C . TYR D 1 56 ? 9.69356 -5.28244 30.23793 1.000 29.74486 377 TYR D C 1
ATOM 10073 O O . TYR D 1 56 ? 9.02366 -5.62957 31.21623 1.000 25.89183 377 TYR D O 1
ATOM 10082 N N . ARG D 1 57 ? 10.16115 -6.15930 29.33779 1.000 32.59383 378 ARG D N 1
ATOM 10083 C CA . ARG D 1 57 ? 10.00428 -7.60089 29.52172 1.000 29.47908 378 ARG D CA 1
ATOM 10084 C C . ARG D 1 57 ? 10.63900 -8.06300 30.83136 1.000 31.44733 378 ARG D C 1
ATOM 10085 O O . ARG D 1 57 ? 10.04041 -8.83141 31.59009 1.000 39.22123 378 ARG D O 1
ATOM 10093 N N . ILE D 1 58 ? 11.85062 -7.59421 31.11638 1.000 30.39286 379 ILE D N 1
ATOM 10094 C CA . ILE D 1 58 ? 12.54941 -7.98098 32.33945 1.000 33.08351 379 ILE D CA 1
ATOM 10095 C C . ILE D 1 58 ? 11.78639 -7.50744 33.57331 1.000 30.57671 379 ILE D C 1
ATOM 10096 O O . ILE D 1 58 ? 11.77928 -8.17682 34.61201 1.000 27.43890 379 ILE D O 1
ATOM 10101 N N . ARG D 1 59 ? 11.12599 -6.35199 33.47943 1.000 32.25098 380 ARG D N 1
ATOM 10102 C CA . ARG D 1 59 ? 10.61000 -5.65125 34.65326 1.000 33.70304 380 ARG D CA 1
ATOM 10103 C C . ARG D 1 59 ? 9.08922 -5.68320 34.72658 1.000 30.27830 380 ARG D C 1
ATOM 10104 O O . ARG D 1 59 ? 8.48524 -4.89402 35.45907 1.000 33.18427 380 ARG D O 1
ATOM 10112 N N . GLU D 1 60 ? 8.45989 -6.56479 33.96156 1.000 33.39541 381 GLU D N 1
ATOM 10113 C CA . GLU D 1 60 ? 7.01724 -6.78873 34.03220 1.000 27.51841 381 GLU D CA 1
ATOM 10114 C C . GLU D 1 60 ? 6.21922 -5.51847 33.71589 1.000 27.45477 381 GLU D C 1
ATOM 10115 O O . GLU D 1 60 ? 5.22397 -5.21640 34.36948 1.000 28.39185 381 GLU D O 1
ATOM 10121 N N . PHE D 1 61 ? 6.64981 -4.75754 32.70882 1.000 26.29258 382 PHE D N 1
ATOM 10122 C CA . PHE D 1 61 ? 5.77157 -3.77810 32.08020 1.000 26.40476 382 PHE D CA 1
ATOM 10123 C C . PHE D 1 61 ? 5.10880 -4.44492 30.87632 1.000 28.73975 382 PHE D C 1
ATOM 10124 O O . PHE D 1 61 ? 5.73755 -5.23644 30.16959 1.000 24.65015 382 PHE D O 1
ATOM 10132 N N . THR D 1 62 ? 3.84175 -4.12729 30.64203 1.000 25.83851 383 THR D N 1
ATOM 10133 C CA . THR D 1 62 ? 3.11828 -4.68131 29.49894 1.000 30.61641 383 THR D CA 1
ATOM 10134 C C . THR D 1 62 ? 2.75382 -3.55072 28.55622 1.000 26.10326 383 THR D C 1
ATOM 10135 O O . THR D 1 62 ? 1.96609 -2.66391 28.91322 1.000 27.17294 383 THR D O 1
ATOM 10139 N N . GLU D 1 63 ? 3.33690 -3.58276 27.36519 1.000 22.05456 384 GLU D N 1
ATOM 10140 C CA . GLU D 1 63 ? 2.99582 -2.62067 26.33356 1.000 24.76057 384 GLU D CA 1
ATOM 10141 C C . GLU D 1 63 ? 1.54803 -2.79789 25.88408 1.000 29.50041 384 GLU D C 1
ATOM 10142 O O . GLU D 1 63 ? 1.03598 -3.92037 25.75896 1.000 26.78156 384 GLU D O 1
ATOM 10148 N N . VAL D 1 64 ? 0.87822 -1.67849 25.63838 1.000 28.74768 385 VAL D N 1
ATOM 10149 C CA . VAL D 1 64 ? -0.44809 -1.70895 25.04571 1.000 27.89591 385 VAL D CA 1
ATOM 10150 C C . VAL D 1 64 ? -0.45250 -0.77768 23.84200 1.000 27.02509 385 VAL D C 1
ATOM 10151 O O . VAL D 1 64 ? 0.50405 -0.04592 23.58936 1.000 27.31709 385 VAL D O 1
ATOM 10155 N N . ILE D 1 65 ? -1.52884 -0.85220 23.06757 1.000 27.56048 386 ILE D N 1
ATOM 10156 C CA . ILE D 1 65 ? -1.73947 0.02599 21.92572 1.000 28.08350 386 ILE D CA 1
ATOM 10157 C C . ILE D 1 65 ? -3.10117 0.67485 22.08903 1.000 27.64111 386 ILE D C 1
ATOM 10158 O O . ILE D 1 65 ? -4.10016 -0.01941 22.29574 1.000 29.96050 386 ILE D O 1
ATOM 10163 N N . THR D 1 66 ? -3.13945 1.99672 22.01596 1.000 28.26004 387 THR D N 1
ATOM 10164 C CA . THR D 1 66 ? -4.34818 2.76882 22.24446 1.000 28.79022 387 THR D CA 1
ATOM 10165 C C . THR D 1 66 ? -4.63489 3.63812 21.03314 1.000 28.79505 387 THR D C 1
ATOM 10166 O O . THR D 1 66 ? -3.77239 3.81769 20.16937 1.000 30.16703 387 THR D O 1
ATOM 10170 N N . PRO D 1 67 ? -5.84241 4.16906 20.92005 1.000 29.66361 388 PRO D N 1
ATOM 10171 C CA . PRO D 1 67 ? -6.17844 4.97128 19.74068 1.000 32.25236 388 PRO D CA 1
ATOM 10172 C C . PRO D 1 67 ? -5.39128 6.27042 19.71401 1.000 35.94782 388 PRO D C 1
ATOM 10173 O O . PRO D 1 67 ? -4.76453 6.68285 20.69680 1.000 31.89640 388 PRO D O 1
ATOM 10177 N N . ASN D 1 68 ? -5.41690 6.91505 18.54551 1.000 31.89054 389 ASN D N 1
ATOM 10178 C CA . ASN D 1 68 ? -4.80877 8.23174 18.40058 1.000 33.50821 389 ASN D CA 1
ATOM 10179 C C . ASN D 1 68 ? -5.81294 9.36707 18.46658 1.000 35.77800 389 ASN D C 1
ATOM 10180 O O . ASN D 1 68 ? -5.46139 10.44777 18.94208 1.000 36.07238 389 ASN D O 1
ATOM 10185 N N . ILE D 1 69 ? -7.04122 9.16127 17.97461 1.000 34.21587 390 ILE D N 1
ATOM 10186 C CA . ILE D 1 69 ? -8.07181 10.18653 17.97017 1.000 37.05648 390 ILE D CA 1
ATOM 10187 C C . ILE D 1 69 ? -9.22076 9.73453 18.85453 1.000 38.94147 390 ILE D C 1
ATOM 10188 O O . ILE D 1 69 ? -9.54241 8.54302 18.92576 1.000 39.35792 390 ILE D O 1
ATOM 10193 N N . PHE D 1 70 ? -9.83549 10.69528 19.52687 1.000 38.70412 391 PHE D N 1
ATOM 10194 C CA . PHE D 1 70 ? -10.87690 10.43046 20.49750 1.000 37.09448 391 PHE D CA 1
ATOM 10195 C C . PHE D 1 70 ? -11.92291 11.52725 20.39957 1.000 42.13571 391 PHE D C 1
ATOM 10196 O O . PHE D 1 70 ? -11.63649 12.63574 19.95289 1.000 46.96991 391 PHE D O 1
ATOM 10204 N N . SER D 1 71 ? -13.14242 11.19971 20.80411 1.000 45.05497 392 SER D N 1
ATOM 10205 C CA . SER D 1 71 ? -14.12017 12.22960 21.10295 1.000 47.29104 392 SER D CA 1
ATOM 10206 C C . SER D 1 71 ? -13.63903 13.04975 22.29250 1.000 48.01025 392 SER D C 1
ATOM 10207 O O . SER D 1 71 ? -13.12846 12.50790 23.27507 1.000 43.21954 392 SER D O 1
ATOM 10210 N N . CYS D 1 72 ? -13.80761 14.36796 22.20807 1.000 50.71627 393 CYS D N 1
ATOM 10211 C CA . CYS D 1 72 ? -13.31726 15.22800 23.27836 1.000 51.38385 393 CYS D CA 1
ATOM 10212 C C . CYS D 1 72 ? -14.00596 14.97107 24.61370 1.000 50.87767 393 CYS D C 1
ATOM 10213 O O . CYS D 1 72 ? -13.58636 15.54958 25.62407 1.000 52.73840 393 CYS D O 1
ATOM 10216 N N . ASP D 1 73 ? -15.02527 14.10577 24.64922 1.000 48.56725 394 ASP D N 1
ATOM 10217 C CA . ASP D 1 73 ? -15.57960 13.65997 25.92330 1.000 49.88474 394 ASP D CA 1
ATOM 10218 C C . ASP D 1 73 ? -14.52168 13.01074 26.79738 1.000 52.18346 394 ASP D C 1
ATOM 10219 O O . ASP D 1 73 ? -14.56959 13.13965 28.02655 1.000 51.82043 394 ASP D O 1
ATOM 10224 N N . LEU D 1 74 ? -13.56959 12.29709 26.18813 1.000 47.69815 395 LEU D N 1
ATOM 10225 C CA . LEU D 1 74 ? -12.52572 11.65444 26.97717 1.000 46.12247 395 LEU D CA 1
ATOM 10226 C C . LEU D 1 74 ? -11.77507 12.67368 27.82441 1.000 50.96097 395 LEU D C 1
ATOM 10227 O O . LEU D 1 74 ? -11.54552 12.45528 29.01958 1.000 54.80478 395 LEU D O 1
ATOM 10232 N N . TRP D 1 75 ? -11.41058 13.80764 27.23459 1.000 49.48996 396 TRP D N 1
ATOM 10233 C CA . TRP D 1 75 ? -10.63449 14.79227 27.96998 1.000 49.74503 396 TRP D CA 1
ATOM 10234 C C . TRP D 1 75 ? -11.50278 15.70074 28.82085 1.000 54.68310 396 TRP D C 1
ATOM 10235 O O . TRP D 1 75 ? -10.98144 16.36305 29.72396 1.000 52.65198 396 TRP D O 1
ATOM 10246 N N . LYS D 1 76 ? -12.81034 15.74913 28.55754 1.000 53.84166 397 LYS D N 1
ATOM 10247 C CA . LYS D 1 76 ? -13.71459 16.33251 29.53843 1.000 55.74480 397 LYS D CA 1
ATOM 10248 C C . LYS D 1 76 ? -13.82878 15.42476 30.75937 1.000 56.78584 397 LYS D C 1
ATOM 10249 O O . LYS D 1 76 ? -13.89037 15.90447 31.89718 1.000 55.85963 397 LYS D O 1
ATOM 10255 N N . THR D 1 77 ? -13.82134 14.10769 30.54419 1.000 56.96186 398 THR D N 1
ATOM 10256 C CA . THR D 1 77 ? -13.78548 13.17213 31.66318 1.000 56.25734 398 THR D CA 1
ATOM 10257 C C . THR D 1 77 ? -12.48705 13.30739 32.44891 1.000 55.09476 398 THR D C 1
ATOM 10258 O O . THR D 1 77 ? -12.50304 13.49884 33.66949 1.000 52.97518 398 THR D O 1
ATOM 10262 N N . SER D 1 78 ? -11.34635 13.21178 31.76165 1.000 55.59463 399 SER D N 1
ATOM 10263 C CA . SER D 1 78 ? -10.05728 13.25078 32.44785 1.000 55.90539 399 SER D CA 1
ATOM 10264 C C . SER D 1 78 ? -9.77174 14.59931 33.09652 1.000 56.10460 399 SER D C 1
ATOM 10265 O O . SER D 1 78 ? -8.92353 14.67018 33.99065 1.000 58.09622 399 SER D O 1
ATOM 10268 N N . GLY D 1 79 ? -10.44625 15.66296 32.67080 1.000 55.66341 400 GLY D N 1
ATOM 10269 C CA . GLY D 1 79 ? -10.17947 16.98810 33.18974 1.000 56.53127 400 GLY D CA 1
ATOM 10270 C C . GLY D 1 79 ? -9.04854 17.73238 32.51541 1.000 59.55785 400 GLY D C 1
ATOM 10271 O O . GLY D 1 79 ? -8.56005 18.71843 33.07883 1.000 58.88405 400 GLY D O 1
ATOM 10272 N N . HIS D 1 80 ? -8.60794 17.28809 31.33592 1.000 56.89774 401 HIS D N 1
ATOM 10273 C CA . HIS D 1 80 ? -7.55599 17.95624 30.58341 1.000 59.40490 401 HIS D CA 1
ATOM 10274 C C . HIS D 1 80 ? -8.08589 18.91343 29.52072 1.000 59.18562 401 HIS D C 1
ATOM 10275 O O . HIS D 1 80 ? -7.29508 19.67430 28.94978 1.000 58.83670 401 HIS D O 1
ATOM 10282 N N . TYR D 1 81 ? -9.39346 18.89648 29.24529 1.000 58.61651 402 TYR D N 1
ATOM 10283 C CA . TYR D 1 81 ? -9.92242 19.56985 28.06056 1.000 59.02478 402 TYR D CA 1
ATOM 10284 C C . TYR D 1 81 ? -9.74969 21.08259 28.13226 1.000 62.78935 402 TYR D C 1
ATOM 10285 O O . TYR D 1 81 ? -9.28778 21.70624 27.16817 1.000 63.20328 402 TYR D O 1
ATOM 10294 N N . PHE D 1 82 ? -10.14193 21.69741 29.25336 1.000 64.09022 403 PHE D N 1
ATOM 10295 C CA . PHE D 1 82 ? -10.12463 23.15616 29.32701 1.000 61.38210 403 PHE D CA 1
ATOM 10296 C C . PHE D 1 82 ? -8.71978 23.70250 29.10266 1.000 61.92040 403 PHE D C 1
ATOM 10297 O O . PHE D 1 82 ? -8.54276 24.72125 28.42457 1.000 63.95136 403 PHE D O 1
ATOM 10299 N N . ALA D 1 83 ? -7.70562 23.01471 29.62470 1.000 59.49104 404 ALA D N 1
ATOM 10300 C CA . ALA D 1 83 ? -6.33965 23.51574 29.56435 1.000 60.39184 404 ALA D CA 1
ATOM 10301 C C . ALA D 1 83 ? -5.60688 23.12356 28.28791 1.000 62.47825 404 ALA D C 1
ATOM 10302 O O . ALA D 1 83 ? -4.72434 23.86554 27.83581 1.000 58.13296 404 ALA D O 1
ATOM 10304 N N . TYR D 1 84 ? -5.94056 21.97772 27.69484 1.000 59.08053 405 TYR D N 1
ATOM 10305 C CA . TYR D 1 84 ? -5.15588 21.45104 26.58583 1.000 56.77944 405 TYR D CA 1
ATOM 10306 C C . TYR D 1 84 ? -5.75697 21.73925 25.22001 1.000 56.70831 405 TYR D C 1
ATOM 10307 O O . TYR D 1 84 ? -5.04337 21.61380 24.21611 1.000 52.50360 405 TYR D O 1
ATOM 10316 N N . LYS D 1 85 ? -7.04035 22.11623 25.16102 1.000 53.71204 406 LYS D N 1
ATOM 10317 C CA . LYS D 1 85 ? -7.72519 22.22272 23.87673 1.000 51.24400 406 LYS D CA 1
ATOM 10318 C C . LYS D 1 85 ? -6.98969 23.16295 22.93481 1.000 56.78160 406 LYS D C 1
ATOM 10319 O O . LYS D 1 85 ? -6.83044 22.85484 21.74641 1.000 53.89492 406 LYS D O 1
ATOM 10321 N N . GLU D 1 86 ? -6.50825 24.30082 23.46329 1.000 54.31900 407 GLU D N 1
ATOM 10322 C CA . GLU D 1 86 ? -5.83574 25.31647 22.65217 1.000 52.24326 407 GLU D CA 1
ATOM 10323 C C . GLU D 1 86 ? -4.59457 24.77926 21.94763 1.000 51.27996 407 GLU D C 1
ATOM 10324 O O . GLU D 1 86 ? -4.24087 25.26737 20.86875 1.000 53.87642 407 GLU D O 1
ATOM 10326 N N . ASN D 1 87 ? -3.90428 23.80739 22.54295 1.000 47.91158 408 ASN D N 1
ATOM 10327 C CA . ASN D 1 87 ? -2.69077 23.25066 21.95702 1.000 49.66389 408 ASN D CA 1
ATOM 10328 C C . ASN D 1 87 ? -2.91008 21.87741 21.34487 1.000 46.74280 408 ASN D C 1
ATOM 10329 O O . ASN D 1 87 ? -1.93397 21.20498 21.00333 1.000 44.26747 408 ASN D O 1
ATOM 10334 N N . MET D 1 88 ? -4.15913 21.44019 21.22092 1.000 49.07729 409 MET D N 1
ATOM 10335 C CA . MET D 1 88 ? -4.49927 20.19413 20.55693 1.000 46.58395 409 MET D CA 1
ATOM 10336 C C . MET D 1 88 ? -4.99805 20.46873 19.14680 1.000 43.25013 409 MET D C 1
ATOM 10337 O O . MET D 1 88 ? -5.48950 21.55619 18.83412 1.000 42.04326 409 MET D O 1
ATOM 10342 N N . PHE D 1 89 ? -4.86312 19.46309 18.29051 1.000 40.58145 410 PHE D N 1
ATOM 10343 C CA . PHE D 1 89 ? -5.47243 19.49860 16.96779 1.000 44.46493 410 PHE D CA 1
ATOM 10344 C C . PHE D 1 89 ? -6.87401 18.90712 17.06590 1.000 39.65466 410 PHE D C 1
ATOM 10345 O O . PHE D 1 89 ? -7.03432 17.71995 17.35861 1.000 43.55396 410 PHE D O 1
ATOM 10353 N N . ILE D 1 90 ? -7.87763 19.73295 16.82608 1.000 42.54655 411 ILE D N 1
ATOM 10354 C CA . ILE D 1 90 ? -9.26332 19.38412 17.09999 1.000 43.41441 411 ILE D CA 1
ATOM 10355 C C . ILE D 1 90 ? -10.07995 19.48307 15.81722 1.000 44.84682 411 ILE D C 1
ATOM 10356 O O . ILE D 1 90 ? -9.81575 20.32345 14.95257 1.000 45.73520 411 ILE D O 1
ATOM 10361 N N . PHE D 1 91 ? -11.06802 18.59539 15.68704 1.000 46.24057 412 PHE D N 1
ATOM 10362 C CA . PHE D 1 91 ? -11.86394 18.49162 14.46776 1.000 47.07170 412 PHE D CA 1
ATOM 10363 C C . PHE D 1 91 ? -13.18183 17.80259 14.79297 1.000 49.47475 412 PHE D C 1
ATOM 10364 O O . PHE D 1 91 ? -13.27590 17.01711 15.74350 1.000 48.04558 412 PHE D O 1
ATOM 10372 N N . ASP D 1 92 ? -14.19642 18.08563 13.97415 1.000 52.04665 413 ASP D N 1
ATOM 10373 C CA . ASP D 1 92 ? -15.50843 17.48092 14.15633 1.000 51.84853 413 ASP D CA 1
ATOM 10374 C C . ASP D 1 92 ? -15.60846 16.14344 13.42795 1.000 53.76027 413 ASP D C 1
ATOM 10375 O O . ASP D 1 92 ? -15.10812 15.98255 12.31019 1.000 51.83770 413 ASP D O 1
ATOM 10380 N N . VAL D 1 93 ? -16.25332 15.18130 14.08369 1.000 52.07461 414 VAL D N 1
ATOM 10381 C CA . VAL D 1 93 ? -16.56849 13.88016 13.50418 1.000 54.52142 414 VAL D CA 1
ATOM 10382 C C . VAL D 1 93 ? -18.06574 13.67594 13.68573 1.000 53.61751 414 VAL D C 1
ATOM 10383 O O . VAL D 1 93 ? -18.54411 13.52805 14.81875 1.000 53.09680 414 VAL D O 1
ATOM 10387 N N . GLU D 1 94 ? -18.80273 13.67261 12.57915 1.000 53.28394 415 GLU D N 1
ATOM 10388 C CA . GLU D 1 94 ? -20.26112 13.58398 12.60710 1.000 56.08756 415 GLU D CA 1
ATOM 10389 C C . GLU D 1 94 ? -20.84460 14.56086 13.62755 1.000 58.20037 415 GLU D C 1
ATOM 10390 O O . GLU D 1 94 ? -21.61850 14.19179 14.51303 1.000 59.23792 415 GLU D O 1
ATOM 10396 N N . GLU D 1 95 ? -20.41405 15.82329 13.51600 1.000 58.89289 416 GLU D N 1
ATOM 10397 C CA . GLU D 1 95 ? -20.90437 16.94649 14.31144 1.000 61.24978 416 GLU D CA 1
ATOM 10398 C C . GLU D 1 95 ? -20.58461 16.82194 15.79374 1.000 60.22600 416 GLU D C 1
ATOM 10399 O O . GLU D 1 95 ? -21.26827 17.42312 16.62786 1.000 62.45939 416 GLU D O 1
ATOM 10405 N N . LYS D 1 96 ? -19.56653 16.04924 16.14721 1.000 57.82918 417 LYS D N 1
ATOM 10406 C CA . LYS D 1 96 ? -19.06743 15.98225 17.50969 1.000 56.27652 417 LYS D CA 1
ATOM 10407 C C . LYS D 1 96 ? -17.60630 16.40493 17.50787 1.000 55.90622 417 LYS D C 1
ATOM 10408 O O . LYS D 1 96 ? -16.86965 16.13372 16.55702 1.000 55.94780 417 LYS D O 1
ATOM 10410 N N . GLU D 1 97 ? -17.18756 17.08019 18.57026 1.000 58.70475 418 GLU D N 1
ATOM 10411 C CA . GLU D 1 97 ? -15.80891 17.54223 18.65952 1.000 55.80774 418 GLU D CA 1
ATOM 10412 C C . GLU D 1 97 ? -14.89553 16.39407 19.08371 1.000 48.79277 418 GLU D C 1
ATOM 10413 O O . GLU D 1 97 ? -15.08987 15.80263 20.15003 1.000 48.46335 418 GLU D O 1
ATOM 10419 N N . TRP D 1 98 ? -13.90407 16.08543 18.24504 1.000 48.89637 419 TRP D N 1
ATOM 10420 C CA . TRP D 1 98 ? -12.85114 15.11340 18.50893 1.000 45.26617 419 TRP D CA 1
ATOM 10421 C C . TRP D 1 98 ? -11.49538 15.80473 18.50134 1.000 44.29488 419 TRP D C 1
ATOM 10422 O O . TRP D 1 98 ? -11.36985 16.97198 18.12495 1.000 47.55605 419 TRP D O 1
ATOM 10433 N N . GLY D 1 99 ? -10.46536 15.05379 18.87999 1.000 42.57177 420 GLY D N 1
ATOM 10434 C CA . GLY D 1 99 ? -9.11315 15.57605 18.84857 1.000 41.10553 420 GLY D CA 1
ATOM 10435 C C . GLY D 1 99 ? -8.08204 14.47271 18.79620 1.000 43.79603 420 GLY D C 1
ATOM 10436 O O . GLY D 1 99 ? -8.35723 13.31312 19.12395 1.000 41.57597 420 GLY D O 1
ATOM 10437 N N . LEU D 1 100 ? -6.88675 14.85419 18.34962 1.000 37.02182 421 LEU D N 1
ATOM 10438 C CA . LEU D 1 100 ? -5.70755 14.00598 18.39445 1.000 36.91116 421 LEU D CA 1
ATOM 10439 C C . LEU D 1 100 ? -5.09741 14.01158 19.79328 1.000 36.73969 421 LEU D C 1
ATOM 10440 O O . LEU D 1 100 ? -4.99005 15.06175 20.43031 1.000 38.93619 421 LEU D O 1
ATOM 10445 N N . LYS D 1 101 ? -4.67008 12.85075 20.26347 1.000 32.25695 422 LYS D N 1
ATOM 10446 C CA . LYS D 1 101 ? -4.22647 12.76736 21.65364 1.000 35.72820 422 LYS D CA 1
ATOM 10447 C C . LYS D 1 101 ? -2.92468 13.53792 21.84809 1.000 35.64782 422 LYS D C 1
ATOM 10448 O O . LYS D 1 101 ? -1.99109 13.38901 21.04969 1.000 33.56580 422 LYS D O 1
ATOM 10454 N N . PRO D 1 102 ? -2.83302 14.38453 22.86982 1.000 39.95449 423 PRO D N 1
ATOM 10455 C CA . PRO D 1 102 ? -1.53945 14.97767 23.23006 1.000 35.68991 423 PRO D CA 1
ATOM 10456 C C . PRO D 1 102 ? -0.84866 14.20424 24.33862 1.000 39.46072 423 PRO D C 1
ATOM 10457 O O . PRO D 1 102 ? 0.29213 14.51426 24.70280 1.000 37.70788 423 PRO D O 1
ATOM 10461 N N . MET D 1 103 ? -1.54425 13.22279 24.90848 1.000 36.44636 424 MET D N 1
ATOM 10462 C CA . MET D 1 103 ? -0.96046 12.36697 25.93545 1.000 38.19224 424 MET D CA 1
ATOM 10463 C C . MET D 1 103 ? -1.73254 11.04980 25.94600 1.000 36.24573 424 MET D C 1
ATOM 10464 O O . MET D 1 103 ? -2.78323 10.92619 25.31550 1.000 32.63529 424 MET D O 1
ATOM 10469 N N . ASN D 1 104 ? -1.17942 10.05402 26.65277 1.000 36.07404 425 ASN D N 1
ATOM 10470 C CA . ASN D 1 104 ? -1.74787 8.71130 26.71012 1.000 33.58927 425 ASN D CA 1
ATOM 10471 C C . ASN D 1 104 ? -2.59350 8.42872 27.94421 1.000 34.91312 425 ASN D C 1
ATOM 10472 O O . ASN D 1 104 ? -3.38426 7.47772 27.90997 1.000 34.29342 425 ASN D O 1
ATOM 10477 N N . CYS D 1 105 ? -2.40474 9.17394 29.04353 1.000 32.96948 426 CYS D N 1
ATOM 10478 C CA . CYS D 1 105 ? -2.96042 8.78319 30.34374 1.000 34.63355 426 CYS D CA 1
ATOM 10479 C C . CYS D 1 105 ? -4.46684 8.51393 30.32034 1.000 35.94655 426 CYS D C 1
ATOM 10480 O O . CYS D 1 105 ? -4.89110 7.46925 30.84344 1.000 35.48674 426 CYS D O 1
ATOM 10483 N N . PRO D 1 106 ? -5.31861 9.37955 29.76189 1.000 34.95262 427 PRO D N 1
ATOM 10484 C CA . PRO D 1 106 ? -6.76150 9.09777 29.84324 1.000 37.69506 427 PRO D CA 1
ATOM 10485 C C . PRO D 1 106 ? -7.13960 7.75367 29.24816 1.000 37.79622 427 PRO D C 1
ATOM 10486 O O . PRO D 1 106 ? -7.92451 7.01256 29.84838 1.000 41.97470 427 PRO D O 1
ATOM 10490 N N . GLY D 1 107 ? -6.57336 7.39127 28.09966 1.000 41.11689 428 GLY D N 1
ATOM 10491 C CA . GLY D 1 107 ? -6.92008 6.11311 27.50137 1.000 37.11319 428 GLY D CA 1
ATOM 10492 C C . GLY D 1 107 ? -6.44818 4.93304 28.32297 1.000 34.75202 428 GLY D C 1
ATOM 10493 O O . GLY D 1 107 ? -7.07045 3.87080 28.30352 1.000 35.33104 428 GLY D O 1
ATOM 10494 N N . HIS D 1 108 ? -5.34211 5.09712 29.05085 1.000 36.18823 429 HIS D N 1
ATOM 10495 C CA . HIS D 1 108 ? -4.90831 4.04797 29.96367 1.000 34.94978 429 HIS D CA 1
ATOM 10496 C C . HIS D 1 108 ? -5.87087 3.88647 31.12739 1.000 33.52358 429 HIS D C 1
ATOM 10497 O O . HIS D 1 108 ? -6.04334 2.77204 31.62608 1.000 33.91095 429 HIS D O 1
ATOM 10504 N N . CYS D 1 109 ? -6.50755 4.97660 31.57036 1.000 35.17551 430 CYS D N 1
ATOM 10505 C CA . CYS D 1 109 ? -7.53905 4.84860 32.59441 1.000 38.53522 430 CYS D CA 1
ATOM 10506 C C . CYS D 1 109 ? -8.73819 4.08229 32.05457 1.000 40.16985 430 CYS D C 1
ATOM 10507 O O . CYS D 1 109 ? -9.33344 3.26453 32.76479 1.000 37.95628 430 CYS D O 1
ATOM 10510 N N . VAL D 1 110 ? -9.08930 4.31132 30.79087 1.000 39.78197 431 VAL D N 1
ATOM 10511 C CA . VAL D 1 110 ? -10.16691 3.54002 30.18319 1.000 37.70401 431 VAL D CA 1
ATOM 10512 C C . VAL D 1 110 ? -9.81485 2.05992 30.17743 1.000 37.51752 431 VAL D C 1
ATOM 10513 O O . VAL D 1 110 ? -10.66218 1.20467 30.46173 1.000 37.17057 431 VAL D O 1
ATOM 10517 N N . MET D 1 111 ? -8.54892 1.73674 29.89000 1.000 38.89410 432 MET D N 1
ATOM 10518 C CA . MET D 1 111 ? -8.12189 0.34071 29.86871 1.000 36.59099 432 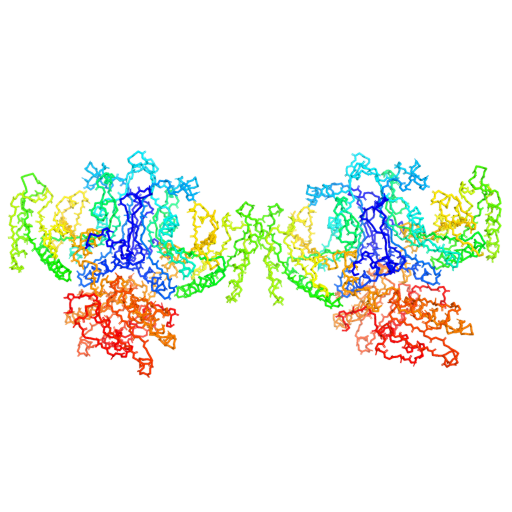MET D CA 1
ATOM 10519 C C . MET D 1 111 ? -8.16833 -0.26711 31.25774 1.000 34.92627 432 MET D C 1
ATOM 10520 O O . MET D 1 111 ? -8.66559 -1.38203 31.43887 1.000 36.41270 432 MET D O 1
ATOM 10525 N N . PHE D 1 112 ? -7.62743 0.44122 32.24657 1.000 36.10778 433 PHE D N 1
ATOM 10526 C CA . PHE D 1 112 ? -7.72520 -0.02892 33.62204 1.000 40.49118 433 PHE D CA 1
ATOM 10527 C C . PHE D 1 112 ? -9.16646 -0.32255 33.98553 1.000 40.60338 433 PHE D C 1
ATOM 10528 O O . PHE D 1 112 ? -9.47393 -1.37533 34.55792 1.000 44.78673 433 PHE D O 1
ATOM 10536 N N . LYS D 1 113 ? -10.07015 0.60622 33.66121 1.000 41.88650 434 LYS D N 1
ATOM 10537 C CA . LYS D 1 113 ? -11.48718 0.37536 33.91679 1.000 42.81164 434 LYS D CA 1
ATOM 10538 C C . LYS D 1 113 ? -11.94520 -0.92591 33.27564 1.000 43.35924 434 LYS D C 1
ATOM 10539 O O . LYS D 1 113 ? -12.56338 -1.77213 33.93025 1.000 42.68755 434 LYS D O 1
ATOM 10545 N N . HIS D 1 114 ? -11.62030 -1.11175 31.99640 1.000 39.00293 435 HIS D N 1
ATOM 10546 C CA . HIS D 1 114 ? -12.01366 -2.33181 31.30807 1.000 40.71704 435 HIS D CA 1
ATOM 10547 C C . HIS D 1 114 ? -11.43037 -3.55960 31.98934 1.000 41.06563 435 HIS D C 1
ATOM 10548 O O . HIS D 1 114 ? -12.13707 -4.54191 32.22299 1.000 41.88667 435 HIS D O 1
ATOM 10555 N N . MET D 1 115 ? -10.13085 -3.52799 32.30142 1.000 40.09127 436 MET D N 1
ATOM 10556 C CA . MET D 1 115 ? -9.48840 -4.69977 32.88707 1.000 40.09220 436 MET D CA 1
ATOM 10557 C C . MET D 1 115 ? -10.10220 -5.06435 34.23368 1.000 45.88521 436 MET D C 1
ATOM 10558 O O . MET D 1 115 ? -10.11621 -6.24307 34.60433 1.000 50.52788 436 MET D O 1
ATOM 10563 N N . ASN D 1 116 ? -10.60353 -4.08148 34.97689 1.000 44.39569 437 ASN D N 1
ATOM 10564 C CA . ASN D 1 116 ? -11.34186 -4.32178 36.21206 1.000 49.07168 437 ASN D CA 1
ATOM 10565 C C . ASN D 1 116 ? -10.62311 -5.28718 37.15932 1.000 47.40430 437 ASN D C 1
ATOM 10566 O O . ASN D 1 116 ? -11.17566 -6.33071 37.52774 1.000 49.30320 437 ASN D O 1
ATOM 10571 N N . PRO D 1 117 ? -9.39638 -4.98464 37.56282 1.000 46.68465 438 PRO D N 1
ATOM 10572 C CA . PRO D 1 117 ? -8.61510 -5.95602 38.32939 1.000 51.24512 438 PRO D CA 1
ATOM 10573 C C . PRO D 1 117 ? -8.96679 -5.92659 39.80953 1.000 51.32618 438 PRO D C 1
ATOM 10574 O O . PRO D 1 117 ? -9.57320 -4.98176 40.31647 1.000 48.86561 438 PRO D O 1
ATOM 10578 N N . SER D 1 118 ? -8.58196 -7.00239 40.49734 1.000 55.03014 439 SER D N 1
ATOM 10579 C CA . SER D 1 118 ? -8.56021 -7.04148 41.95250 1.000 60.67750 439 SER D CA 1
ATOM 10580 C C . SER D 1 118 ? -7.15081 -6.72565 42.44560 1.000 55.61449 439 SER D C 1
ATOM 10581 O O . SER D 1 118 ? -6.22014 -6.52391 41.66045 1.000 52.68234 439 SER D O 1
ATOM 10584 N N . TYR D 1 119 ? -6.99357 -6.70975 43.77315 1.000 60.79078 440 TYR D N 1
ATOM 10585 C CA . TYR D 1 119 ? -5.68661 -6.43485 44.36346 1.000 58.41116 440 TYR D CA 1
ATOM 10586 C C . TYR D 1 119 ? -4.66759 -7.48564 43.94586 1.000 59.27099 440 TYR D C 1
ATOM 10587 O O . TYR D 1 119 ? -3.48841 -7.17517 43.73659 1.000 56.10618 440 TYR D O 1
ATOM 10596 N N . ARG D 1 120 ? -5.10890 -8.73568 43.80051 1.000 62.55074 441 ARG D N 1
ATOM 10597 C CA . ARG D 1 120 ? -4.18739 -9.82224 43.49343 1.000 63.87982 441 ARG D CA 1
ATOM 10598 C C . ARG D 1 120 ? -3.46345 -9.60923 42.16851 1.000 62.47859 441 ARG D C 1
ATOM 10599 O O . ARG D 1 120 ? -2.43942 -10.25656 41.91900 1.000 64.68850 441 ARG D O 1
ATOM 10601 N N . GLN D 1 121 ? -3.95229 -8.70097 41.32733 1.000 54.73121 442 GLN D N 1
ATOM 10602 C CA . GLN D 1 121 ? -3.32787 -8.42394 40.04498 1.000 55.07094 442 GLN D CA 1
ATOM 10603 C C . GLN D 1 121 ? -2.64779 -7.05828 39.98443 1.000 50.31314 442 GLN D C 1
ATOM 10604 O O . GLN D 1 121 ? -2.06189 -6.71709 38.95069 1.000 44.42946 442 GLN D O 1
ATOM 10610 N N . LEU D 1 122 ? -2.70182 -6.26783 41.06759 1.000 43.90941 443 LEU D N 1
ATOM 10611 C CA . LEU D 1 122 ? -1.91511 -5.04780 41.14332 1.000 47.45834 443 LEU D CA 1
ATOM 10612 C C . LEU D 1 122 ? -0.49115 -5.36811 41.58929 1.000 45.73030 443 LEU D C 1
ATOM 10613 O O . LEU D 1 122 ? -0.27409 -6.30505 42.35936 1.000 53.06460 443 LEU D O 1
ATOM 10618 N N . PRO D 1 123 ? 0.50317 -4.60083 41.13020 1.000 43.05662 444 PRO D N 1
ATOM 10619 C CA . PRO D 1 123 ? 0.39952 -3.45890 40.21867 1.000 39.23254 444 PRO D CA 1
ATOM 10620 C C . PRO D 1 123 ? 0.12606 -3.84987 38.76601 1.000 41.08339 444 PRO D C 1
ATOM 10621 O O . PRO D 1 123 ? 0.48753 -4.93939 38.32986 1.000 37.18644 444 PRO D O 1
ATOM 10625 N N . ILE D 1 124 ? -0.52504 -2.94246 38.04949 1.000 36.73802 445 ILE D N 1
ATOM 10626 C CA . ILE D 1 124 ? -0.65497 -2.98675 36.59978 1.000 37.70693 445 ILE D CA 1
ATOM 10627 C C . ILE D 1 124 ? 0.21922 -1.88274 36.02760 1.000 37.64979 445 ILE D C 1
ATOM 10628 O O . ILE D 1 124 ? 0.21933 -0.75348 36.53685 1.000 33.70563 445 ILE D O 1
ATOM 10633 N N . ARG D 1 125 ? 0.98337 -2.21602 34.98337 1.000 32.93393 446 ARG D N 1
ATOM 10634 C CA . ARG D 1 125 ? 1.98387 -1.32648 34.40063 1.000 29.42151 446 ARG D CA 1
ATOM 10635 C C . ARG D 1 125 ? 1.76963 -1.27609 32.88988 1.000 32.34891 446 ARG D C 1
ATOM 10636 O O . ARG D 1 125 ? 2.28704 -2.11951 32.15096 1.000 34.04429 446 ARG D O 1
ATOM 10644 N N . LEU D 1 126 ? 1.02084 -0.28142 32.42322 1.000 33.03145 447 LEU D N 1
ATOM 10645 C CA . LEU D 1 126 ? 0.68939 -0.17460 31.00691 1.000 30.87861 447 LEU D CA 1
ATOM 10646 C C . LEU D 1 126 ? 1.68042 0.76490 30.34347 1.000 27.25395 447 LEU D C 1
ATOM 10647 O O . LEU D 1 126 ? 1.76420 1.94202 30.71082 1.000 30.00959 447 LEU D O 1
ATOM 10652 N N . ALA D 1 127 ? 2.44167 0.24484 29.38396 1.000 25.89185 448 ALA D N 1
ATOM 10653 C CA . ALA D 1 127 ? 3.38393 1.04978 28.62339 1.000 27.74691 448 ALA D CA 1
ATOM 10654 C C . ALA D 1 127 ? 2.83116 1.29874 27.22199 1.000 25.17923 448 ALA D C 1
ATOM 10655 O O . ALA D 1 127 ? 2.14159 0.45274 26.64944 1.000 26.41714 448 ALA D O 1
ATOM 10657 N N . ASP D 1 128 ? 3.14137 2.47291 26.67704 1.000 29.96352 449 ASP D N 1
ATOM 10658 C CA . ASP D 1 128 ? 2.53104 2.91907 25.42635 1.000 27.87772 449 ASP D CA 1
ATOM 10659 C C . ASP D 1 128 ? 3.50940 3.85397 24.73948 1.000 28.67858 449 ASP D C 1
ATOM 10660 O O . ASP D 1 128 ? 3.86022 4.89710 25.29531 1.000 29.51039 449 ASP D O 1
ATOM 10665 N N . PHE D 1 129 ? 3.95380 3.46711 23.54591 1.000 28.55952 450 PHE D N 1
ATOM 10666 C CA . PHE D 1 129 ? 4.79290 4.28816 22.69066 1.000 23.60101 450 PHE D CA 1
ATOM 10667 C C . PHE D 1 129 ? 3.97850 5.06121 21.66158 1.000 28.35882 450 PHE D C 1
ATOM 10668 O O . PHE D 1 129 ? 4.49031 5.37177 20.58561 1.000 30.89302 450 PHE D O 1
ATOM 10676 N N . GLY D 1 130 ? 2.72276 5.38007 21.96601 1.000 28.33359 451 GLY D N 1
ATOM 10677 C CA . GLY D 1 130 ? 1.83533 5.92761 20.95091 1.000 28.86100 451 GLY D CA 1
ATOM 10678 C C . GLY D 1 130 ? 2.24444 7.31120 20.47920 1.000 32.48819 451 GLY D C 1
ATOM 10679 O O . GLY D 1 130 ? 2.78738 8.12160 21.22731 1.000 29.71012 451 GLY D O 1
ATOM 10680 N N . VAL D 1 131 ? 1.97017 7.58225 19.20121 1.000 28.92121 452 VAL D N 1
ATOM 10681 C CA . VAL D 1 131 ? 2.27611 8.88371 18.61815 1.000 27.74965 452 VAL D CA 1
ATOM 10682 C C . VAL D 1 131 ? 1.40843 9.96015 19.25233 1.000 31.38513 452 VAL D C 1
ATOM 10683 O O . VAL D 1 131 ? 0.17679 9.85844 19.27122 1.000 31.53733 452 VAL D O 1
ATOM 10687 N N . LEU D 1 132 ? 2.04629 11.01199 19.75733 1.000 31.69717 453 LEU D N 1
ATOM 10688 C CA . LEU D 1 132 ? 1.34655 12.12540 20.37780 1.000 32.68792 453 LEU D CA 1
ATOM 10689 C C . LEU D 1 132 ? 1.49321 13.37597 19.52193 1.000 28.78210 453 LEU D C 1
ATOM 10690 O O . LEU D 1 132 ? 2.50355 13.56012 18.84096 1.000 32.36535 453 LEU D O 1
ATOM 10695 N N . HIS D 1 133 ? 0.50011 14.26105 19.59607 1.000 29.52249 454 HIS D N 1
ATOM 10696 C CA . HIS D 1 133 ? 0.54273 15.52451 18.86692 1.000 35.36527 454 HIS D CA 1
ATOM 10697 C C . HIS D 1 133 ? 0.18948 16.70184 19.75987 1.000 37.28763 454 HIS D C 1
ATOM 10698 O O . HIS D 1 133 ? -0.76939 16.63905 20.53820 1.000 38.32771 454 HIS D O 1
ATOM 10705 N N . ARG D 1 134 ? 0.95838 17.78316 19.62746 1.000 31.72633 455 ARG D N 1
ATOM 10706 C CA . ARG D 1 134 ? 0.61661 19.04393 20.26207 1.000 37.05839 455 ARG D CA 1
ATOM 10707 C C . ARG D 1 134 ? 0.79035 20.15874 19.24560 1.000 34.60703 455 ARG D C 1
ATOM 10708 O O . ARG D 1 134 ? 1.69057 20.10697 18.40901 1.000 35.09298 455 ARG D O 1
ATOM 10716 N N . ASN D 1 135 ? -0.09757 21.14946 19.29490 1.000 36.97034 456 ASN D N 1
ATOM 10717 C CA . ASN D 1 135 ? -0.08218 22.21855 18.29715 1.000 42.08967 456 ASN D CA 1
ATOM 10718 C C . ASN D 1 135 ? 0.83828 23.35465 18.75184 1.000 45.72267 456 ASN D C 1
ATOM 10719 O O . ASN D 1 135 ? 0.41427 24.45186 19.12367 1.000 46.20644 456 ASN D O 1
ATOM 10724 N N . GLU D 1 136 ? 2.13458 23.07184 18.68264 1.000 40.46243 457 GLU D N 1
ATOM 10725 C CA . GLU D 1 136 ? 3.13330 24.09913 18.92283 1.000 44.96200 457 GLU D CA 1
ATOM 10726 C C . GLU D 1 136 ? 3.07839 25.16319 17.83263 1.000 46.65111 457 GLU D C 1
ATOM 10727 O O . GLU D 1 136 ? 2.90973 24.85708 16.64665 1.000 44.27582 457 GLU D O 1
ATOM 10733 N N . PHE D 1 137 ? 3.20995 26.42396 18.24307 1.000 47.19115 458 PHE D N 1
ATOM 10734 C CA . PHE D 1 137 ? 3.25958 27.52285 17.28892 1.000 46.76143 458 PHE D CA 1
ATOM 10735 C C . PHE D 1 137 ? 4.43650 27.33575 16.34007 1.000 50.75039 458 PHE D C 1
ATOM 10736 O O . PHE D 1 137 ? 5.52275 26.91294 16.74925 1.000 48.89646 458 PHE D O 1
ATOM 10744 N N . SER D 1 138 ? 4.21546 27.66058 15.06323 1.000 48.21525 459 SER D N 1
ATOM 10745 C CA . SER D 1 138 ? 5.25514 27.46972 14.05494 1.000 48.30459 459 SER D CA 1
ATOM 10746 C C . SER D 1 138 ? 6.54909 28.19217 14.42755 1.000 49.96626 459 SER D C 1
ATOM 10747 O O . SER D 1 138 ? 7.64936 27.69210 14.15765 1.000 44.47379 459 SER D O 1
ATOM 10750 N N . GLY D 1 139 ? 6.43841 29.37525 15.03581 1.000 49.55256 460 GLY D N 1
ATOM 10751 C CA . GLY D 1 139 ? 7.61815 30.16026 15.35980 1.000 51.49148 460 GLY D CA 1
ATOM 10752 C C . GLY D 1 139 ? 8.46348 29.57184 16.46815 1.000 47.99846 460 GLY D C 1
ATOM 10753 O O . GLY D 1 139 ? 9.62695 29.95733 16.62034 1.000 49.61598 460 GLY D O 1
ATOM 10754 N N . ALA D 1 140 ? 7.90933 28.64241 17.23899 1.000 51.79154 461 ALA D N 1
ATOM 10755 C CA . ALA D 1 140 ? 8.65388 27.98222 18.29982 1.000 52.73568 461 ALA D CA 1
ATOM 10756 C C . ALA D 1 140 ? 9.33665 26.70070 17.84351 1.000 46.32201 461 ALA D C 1
ATOM 10757 O O . ALA D 1 140 ? 10.14585 26.15363 18.59903 1.000 48.04976 461 ALA D O 1
ATOM 10759 N N . LEU D 1 141 ? 9.03957 26.21092 16.64065 1.000 46.40770 462 LEU D N 1
ATOM 10760 C CA . LEU D 1 141 ? 9.52888 24.89969 16.22960 1.000 44.70141 462 LEU D CA 1
ATOM 10761 C C . LEU D 1 141 ? 11.04343 24.91442 16.07096 1.000 46.67226 462 LEU D C 1
ATOM 10762 O O . LEU D 1 141 ? 11.62543 25.88502 15.57852 1.000 43.68479 462 LEU D O 1
ATOM 10767 N N . ASN D 1 142 ? 11.68631 23.82586 16.49788 1.000 43.14029 463 ASN D N 1
ATOM 10768 C CA . ASN D 1 142 ? 13.14779 23.78150 16.50120 1.000 44.41067 463 ASN D CA 1
ATOM 10769 C C . ASN D 1 142 ? 13.59011 22.31933 16.50177 1.000 44.01243 463 ASN D C 1
ATOM 10770 O O . ASN D 1 142 ? 13.63468 21.69016 17.56423 1.000 43.33292 463 ASN D O 1
ATOM 10775 N N . GLY D 1 143 ? 13.91925 21.80523 15.31330 1.000 40.92883 464 GLY D N 1
ATOM 10776 C CA . GLY D 1 143 ? 14.53979 20.49687 15.20573 1.000 38.74909 464 GLY D CA 1
ATOM 10777 C C . GLY D 1 143 ? 13.73545 19.41974 15.90632 1.000 40.47580 464 GLY D C 1
ATOM 10778 O O . GLY D 1 143 ? 12.50516 19.32870 15.76309 1.000 35.29757 464 GLY D O 1
ATOM 10779 N N . LEU D 1 144 ? 14.43408 18.59673 16.69025 1.000 36.14908 465 LEU D N 1
ATOM 10780 C CA . LEU D 1 144 ? 13.80592 17.54689 17.48008 1.000 36.65718 465 LEU D CA 1
ATOM 10781 C C . LEU D 1 144 ? 13.50740 17.97888 18.91283 1.000 35.44692 465 LEU D C 1
ATOM 10782 O O . LEU D 1 144 ? 12.93291 17.19502 19.67734 1.000 34.91969 465 LEU D O 1
ATOM 10787 N N . THR D 1 145 ? 13.86334 19.20393 19.29245 1.000 35.94540 466 THR D N 1
ATOM 10788 C CA . THR D 1 145 ? 13.66775 19.64067 20.67151 1.000 39.73410 466 THR D CA 1
ATOM 10789 C C . THR D 1 145 ? 12.30631 20.29454 20.90765 1.000 42.24162 466 THR D C 1
ATOM 10790 O O . THR D 1 145 ? 11.78076 20.21350 22.02476 1.000 40.11776 466 THR D O 1
ATOM 10794 N N . ARG D 1 146 ? 11.71449 20.92466 19.88681 1.000 41.55235 467 ARG D N 1
ATOM 10795 C CA . ARG D 1 146 ? 10.37278 21.50421 19.97581 1.000 39.15882 467 ARG D CA 1
ATOM 10796 C C . ARG D 1 146 ? 9.59198 21.05922 18.74714 1.000 42.50532 467 ARG D C 1
ATOM 10797 O O . ARG D 1 146 ? 9.81895 21.57474 17.64519 1.000 37.21001 467 ARG D O 1
ATOM 10805 N N . VAL D 1 147 ? 8.67426 20.10409 18.93825 1.000 38.09030 468 VAL D N 1
ATOM 10806 C CA . VAL D 1 147 ? 8.02259 19.39438 17.84434 1.000 34.25692 468 VAL D CA 1
ATOM 10807 C C . VAL D 1 147 ? 6.51279 19.42580 18.02594 1.000 35.41917 468 VAL D C 1
ATOM 10808 O O . VAL D 1 147 ? 5.99072 19.74826 19.09039 1.000 39.05164 468 VAL D O 1
ATOM 10812 N N . ARG D 1 148 ? 5.81206 19.05993 16.95936 1.000 30.97225 469 ARG D N 1
ATOM 10813 C CA . ARG D 1 148 ? 4.38637 18.81321 17.05403 1.000 32.91102 469 ARG D CA 1
ATOM 10814 C C . ARG D 1 148 ? 4.05519 17.34152 17.20333 1.000 31.27084 469 ARG D C 1
ATOM 10815 O O . ARG D 1 148 ? 2.96378 17.01799 17.67392 1.000 33.30305 469 ARG D O 1
ATOM 10823 N N . ARG D 1 149 ? 4.97775 16.45565 16.84167 1.000 31.62991 470 ARG D N 1
ATOM 10824 C CA . ARG D 1 149 ? 4.74545 15.01576 16.80810 1.000 33.55002 470 ARG D CA 1
ATOM 10825 C C . ARG D 1 149 ? 5.86065 14.34407 17.58781 1.000 28.13498 470 ARG D C 1
ATOM 10826 O O . ARG D 1 149 ? 7.03505 14.53441 17.26951 1.000 27.29968 470 ARG D O 1
ATOM 10834 N N . PHE D 1 150 ? 5.49932 13.55107 18.59021 1.000 31.51317 471 PHE D N 1
ATOM 10835 C CA . PHE D 1 150 ? 6.50489 12.81745 19.34285 1.000 32.54726 471 PHE D CA 1
ATOM 10836 C C . PHE D 1 150 ? 5.89641 11.52545 19.87909 1.000 26.23496 471 PHE D C 1
ATOM 10837 O O . PHE D 1 150 ? 4.68266 11.42177 20.05891 1.000 28.57975 471 PHE D O 1
ATOM 10845 N N . GLN D 1 151 ? 6.75401 10.52622 20.07498 1.000 28.07868 472 GLN D N 1
ATOM 10846 C CA . GLN D 1 151 ? 6.44045 9.31977 20.82974 1.000 26.61362 472 GLN D CA 1
ATOM 10847 C C . GLN D 1 151 ? 7.23550 9.32301 22.13498 1.000 32.30603 472 GLN D C 1
ATOM 10848 O O . GLN D 1 151 ? 8.42420 9.66377 22.14612 1.000 29.10558 472 GLN D O 1
ATOM 10854 N N . GLN D 1 152 ? 6.57457 8.94583 23.22813 1.000 32.87044 473 GLN D N 1
ATOM 10855 C CA . GLN D 1 152 ? 7.17990 8.84116 24.55108 1.000 31.49885 473 GLN D CA 1
ATOM 10856 C C . GLN D 1 152 ? 7.34400 7.37790 24.94434 1.000 31.33533 473 GLN D C 1
ATOM 10857 O O . GLN D 1 152 ? 6.53060 6.52447 24.57662 1.000 27.30780 473 GLN D O 1
ATOM 10863 N N . ASP D 1 153 ? 8.39511 7.09074 25.71134 1.000 28.26011 474 ASP D N 1
ATOM 10864 C CA . ASP D 1 153 ? 8.44220 5.82220 26.42811 1.000 27.64311 474 ASP D CA 1
ATOM 10865 C C . ASP D 1 153 ? 7.55757 5.94409 27.66337 1.000 30.11350 474 ASP D C 1
ATOM 10866 O O . ASP D 1 153 ? 7.99396 5.72211 28.79562 1.000 26.03956 474 ASP D O 1
ATOM 10871 N N . ASP D 1 154 ? 6.29952 6.30220 27.43157 1.000 29.99489 475 ASP D N 1
ATOM 10872 C CA . ASP D 1 154 ? 5.34122 6.55079 28.49257 1.000 29.71448 475 ASP D CA 1
ATOM 10873 C C . ASP D 1 154 ? 4.82714 5.24166 29.09626 1.000 28.77158 475 ASP D C 1
ATOM 10874 O O . ASP D 1 154 ? 4.65477 4.24104 28.39499 1.000 31.25396 475 ASP D O 1
ATOM 10879 N N . ALA D 1 155 ? 4.58560 5.25156 30.40593 1.000 29.28154 476 ALA D N 1
ATOM 10880 C CA . ALA D 1 155 ? 3.91962 4.14013 31.07407 1.000 28.04080 476 ALA D CA 1
ATOM 10881 C C . ALA D 1 155 ? 3.20716 4.63403 32.32347 1.000 31.09282 476 ALA D C 1
ATOM 10882 O O . ALA D 1 155 ? 3.58942 5.64319 32.91483 1.000 31.42867 476 ALA D O 1
ATOM 10884 N N . HIS D 1 156 ? 2.15428 3.91978 32.71598 1.000 33.42203 477 HIS D N 1
ATOM 10885 C CA . HIS D 1 156 ? 1.43015 4.21568 33.94525 1.000 33.84671 477 HIS D CA 1
ATOM 10886 C C . HIS D 1 156 ? 1.38801 2.98253 34.81554 1.000 32.10004 477 HIS D C 1
ATOM 10887 O O . HIS D 1 156 ? 0.92606 1.92955 34.37852 1.000 33.47632 477 HIS D O 1
ATOM 10894 N N . ILE D 1 157 ? 1.87692 3.11850 36.03028 1.000 32.70485 478 ILE D N 1
ATOM 10895 C CA . ILE D 1 157 ? 1.73567 2.09173 37.04397 1.000 33.04213 478 ILE D CA 1
ATOM 10896 C C . ILE D 1 157 ? 0.48635 2.40785 37.84399 1.000 35.09819 478 ILE D C 1
ATOM 10897 O O . ILE D 1 157 ? 0.32689 3.53652 38.32192 1.000 36.72867 478 ILE D O 1
ATOM 10902 N N . PHE D 1 158 ? -0.40760 1.42412 37.96242 1.000 33.13082 479 PHE D N 1
ATOM 10903 C CA . PHE D 1 158 ? -1.59361 1.48330 38.80867 1.000 36.72505 479 PHE D CA 1
ATOM 10904 C C . PHE D 1 158 ? -1.35816 0.54589 39.98585 1.000 39.60254 479 PHE D C 1
ATOM 10905 O O . PHE D 1 158 ? -1.17472 -0.65856 39.78573 1.000 40.32159 479 PHE D O 1
ATOM 10913 N N . CYS D 1 159 ? -1.35179 1.07792 41.20432 1.000 40.08490 480 CYS D N 1
ATOM 10914 C CA . CYS D 1 159 ? -0.90755 0.26434 42.33043 1.000 42.83252 480 CYS D CA 1
ATOM 10915 C C . CYS D 1 159 ? -1.65779 0.67913 43.58299 1.000 43.22309 480 CYS D C 1
ATOM 10916 O O . CYS D 1 159 ? -2.31512 1.72160 43.61975 1.000 45.20753 480 CYS D O 1
ATOM 10919 N N . THR D 1 160 ? -1.58249 -0.16877 44.60707 1.000 41.85956 481 THR D N 1
ATOM 10920 C CA . THR D 1 160 ? -2.17319 0.19899 45.88106 1.000 46.34579 481 THR D CA 1
ATOM 10921 C C . THR D 1 160 ? -1.28554 1.22242 46.56926 1.000 47.41765 481 THR D C 1
ATOM 10922 O O . THR D 1 160 ? -0.08435 1.29737 46.29591 1.000 47.52511 481 THR D O 1
ATOM 10926 N N . PRO D 1 161 ? -1.85227 2.03415 47.46247 1.000 49.12423 482 PRO D N 1
ATOM 10927 C CA . PRO D 1 161 ? -1.00372 2.96557 48.22283 1.000 50.17389 482 PRO D CA 1
ATOM 10928 C C . PRO D 1 161 ? 0.16773 2.27060 48.90068 1.000 50.27009 482 PRO D C 1
ATOM 10929 O O . PRO D 1 161 ? 1.28531 2.79620 48.87519 1.000 48.52754 482 PRO D O 1
ATOM 10933 N N . GLU D 1 162 ? -0.04317 1.06529 49.44138 1.000 49.41962 483 GLU D N 1
ATOM 10934 C CA . GLU D 1 162 ? 1.03076 0.32818 50.10170 1.000 49.67463 483 GLU D CA 1
ATOM 10935 C C . GLU D 1 162 ? 2.13843 -0.10461 49.14217 1.000 48.60842 483 GLU D C 1
ATOM 10936 O O . GLU D 1 162 ? 3.24827 -0.40493 49.59582 1.000 50.33444 483 GLU D O 1
ATOM 10938 N N . GLN D 1 163 ? 1.88108 -0.13584 47.83621 1.000 46.75498 484 GLN D N 1
ATOM 10939 C CA . GLN D 1 163 ? 2.89490 -0.53712 46.87179 1.000 43.13923 484 GLN D CA 1
ATOM 10940 C C . GLN D 1 163 ? 3.72127 0.63430 46.34511 1.000 47.22654 484 GLN D C 1
ATOM 10941 O O . GLN D 1 163 ? 4.67539 0.41192 45.58079 1.000 41.01555 484 GLN D O 1
ATOM 10947 N N . ILE D 1 164 ? 3.38712 1.87032 46.73196 1.000 44.16912 485 ILE D N 1
ATOM 10948 C CA . ILE D 1 164 ? 4.06521 3.03514 46.16323 1.000 42.07643 485 ILE D CA 1
ATOM 10949 C C . ILE D 1 164 ? 5.56948 2.92848 46.35639 1.000 42.32918 485 ILE D C 1
ATOM 10950 O O . ILE D 1 164 ? 6.34654 3.11478 45.41131 1.000 41.01124 485 ILE D O 1
ATOM 10955 N N . GLN D 1 165 ? 6.00657 2.64219 47.58618 1.000 41.89614 486 GLN D N 1
ATOM 10956 C CA . GLN D 1 165 ? 7.43564 2.67751 47.86942 1.000 41.25266 486 GLN D CA 1
ATOM 10957 C C . GLN D 1 165 ? 8.20356 1.72306 46.96769 1.000 39.35373 486 GLN D C 1
ATOM 10958 O O . GLN D 1 165 ? 9.19390 2.11060 46.33328 1.000 39.42593 486 GLN D O 1
ATOM 10964 N N . GLU D 1 166 ? 7.75959 0.46807 46.88747 1.000 39.50502 487 GLU D N 1
ATOM 10965 C CA . GLU D 1 166 ? 8.50886 -0.50316 46.10069 1.000 39.46857 487 GLU D CA 1
ATOM 10966 C C . GLU D 1 166 ? 8.44117 -0.16993 44.60792 1.000 40.33102 487 GLU D C 1
ATOM 10967 O O . GLU D 1 166 ? 9.43733 -0.31040 43.88956 1.000 38.33244 487 GLU D O 1
ATOM 10973 N N . GLU D 1 167 ? 7.30392 0.33228 44.12716 1.000 38.89068 488 GLU D N 1
ATOM 10974 C CA . GLU D 1 167 ? 7.23908 0.69060 42.71153 1.000 38.62246 488 GLU D CA 1
ATOM 10975 C C . GLU D 1 167 ? 8.11094 1.89990 42.40849 1.000 38.96355 488 GLU D C 1
ATOM 10976 O O . GLU D 1 167 ? 8.78252 1.93710 41.37328 1.000 39.49208 488 GLU D O 1
ATOM 10982 N N . VAL D 1 168 ? 8.15286 2.88786 43.30496 1.000 40.03480 489 VAL D N 1
ATOM 10983 C CA . VAL D 1 168 ? 9.00127 4.04501 43.02370 1.000 37.03436 489 VAL D CA 1
ATOM 10984 C C . VAL D 1 168 ? 10.47417 3.65170 43.08603 1.000 38.43853 489 VAL D C 1
ATOM 10985 O O . VAL D 1 168 ? 11.28749 4.10246 42.26781 1.000 34.88829 489 VAL D O 1
ATOM 10989 N N . PHE D 1 169 ? 10.83491 2.77972 44.03428 1.000 40.95852 490 PHE D N 1
ATOM 10990 C CA . PHE D 1 169 ? 12.20406 2.27191 44.09538 1.000 40.13640 490 PHE D CA 1
ATOM 10991 C C . PHE D 1 169 ? 12.58301 1.54203 42.80713 1.000 35.24634 490 PHE D C 1
ATOM 10992 O O . PHE D 1 169 ? 13.66605 1.75949 42.25323 1.000 34.84917 490 PHE D O 1
ATOM 11000 N N . LYS D 1 170 ? 11.70696 0.66676 42.31612 1.000 37.40828 491 LYS D N 1
ATOM 11001 C CA . LYS D 1 170 ? 11.99912 -0.01016 41.05322 1.000 38.18852 491 LYS D CA 1
ATOM 11002 C C . LYS D 1 170 ? 12.07709 0.98768 39.90283 1.000 34.43449 491 LYS D C 1
ATOM 11003 O O . LYS D 1 170 ? 12.90405 0.84115 38.99519 1.000 34.70259 491 LYS D O 1
ATOM 11009 N N . ALA D 1 171 ? 11.22958 2.01700 39.93057 1.000 33.44330 492 ALA D N 1
ATOM 11010 C CA . ALA D 1 171 ? 11.27048 3.02173 38.87625 1.000 35.10173 492 ALA D CA 1
ATOM 11011 C C . ALA D 1 171 ? 12.59561 3.77466 38.89060 1.000 33.58533 492 ALA D C 1
ATOM 11012 O O . ALA D 1 171 ? 13.16604 4.06310 37.83255 1.000 31.80668 492 ALA D O 1
ATOM 11014 N N . LEU D 1 172 ? 13.10688 4.08998 40.08337 1.000 29.84582 493 LEU D N 1
ATOM 11015 C CA . LEU D 1 172 ? 14.41878 4.72577 40.19035 1.000 30.63920 493 LEU D CA 1
ATOM 11016 C C . LEU D 1 172 ? 15.52096 3.82017 39.66200 1.000 28.05611 493 LEU D C 1
ATOM 11017 O O . LEU D 1 172 ? 16.41278 4.27258 38.93624 1.000 33.10807 493 LEU D O 1
ATOM 11022 N N . ASP D 1 173 ? 15.48380 2.53939 40.03058 1.000 29.26120 494 ASP D N 1
ATOM 11023 C CA . ASP D 1 173 ? 16.45884 1.58255 39.52097 1.000 32.81678 494 ASP D CA 1
ATOM 11024 C C . ASP D 1 173 ? 16.42367 1.53453 37.99254 1.000 29.09215 494 ASP D C 1
ATOM 11025 O O . ASP D 1 173 ? 17.47218 1.56091 37.33691 1.000 30.12871 494 ASP D O 1
ATOM 11030 N N . PHE D 1 174 ? 15.22008 1.48605 37.41914 1.000 32.17608 495 PHE D N 1
ATOM 11031 C CA . PHE D 1 174 ? 15.05103 1.47766 35.96507 1.000 25.70327 495 PHE D CA 1
ATOM 11032 C C . PHE D 1 174 ? 15.73730 2.68401 35.33133 1.000 26.57487 495 PHE D C 1
ATOM 11033 O O . PHE D 1 174 ? 16.50354 2.54103 34.37751 1.000 29.12746 495 PHE D O 1
ATOM 11041 N N . LEU D 1 175 ? 15.48359 3.88512 35.86001 1.000 28.01489 496 LEU D N 1
ATOM 11042 C CA . LEU D 1 175 ? 16.13384 5.08576 35.33735 1.000 31.36861 496 LEU D CA 1
ATOM 11043 C C . LEU D 1 175 ? 17.64823 4.99288 35.46256 1.000 31.14588 496 LEU D C 1
ATOM 11044 O O . LEU D 1 175 ? 18.38903 5.30634 34.51996 1.000 27.85129 496 LEU D O 1
ATOM 11049 N N . PHE D 1 176 ? 18.12814 4.61475 36.64566 1.000 30.00136 497 PHE D N 1
ATOM 11050 C CA . PHE D 1 176 ? 19.57080 4.54379 36.84596 1.000 33.74386 497 PHE D CA 1
ATOM 11051 C C . PHE D 1 176 ? 20.20301 3.61356 35.82350 1.000 31.57036 497 PHE D C 1
ATOM 11052 O O . PHE D 1 176 ? 21.28761 3.89655 35.30517 1.000 29.89780 497 PHE D O 1
ATOM 11060 N N . PHE D 1 177 ? 19.53536 2.49286 35.52643 1.000 30.64077 498 PHE D N 1
ATOM 11061 C CA . PHE D 1 177 ? 20.09354 1.54173 34.57363 1.000 33.55359 498 PHE D CA 1
ATOM 11062 C C . PHE D 1 177 ? 20.19286 2.16429 33.18889 1.000 28.65627 498 PHE D C 1
ATOM 11063 O O . PHE D 1 177 ? 21.26572 2.16631 32.57840 1.000 28.22837 498 PHE D O 1
ATOM 11071 N N . ILE D 1 178 ? 19.08284 2.71239 32.68552 1.000 29.44727 499 ILE D N 1
ATOM 11072 C CA . ILE D 1 178 ? 19.07367 3.25351 31.32596 1.000 28.35418 499 ILE D CA 1
ATOM 11073 C C . ILE D 1 178 ? 20.05015 4.41117 31.21523 1.000 28.89909 499 ILE D C 1
ATOM 11074 O O . ILE D 1 178 ? 20.85313 4.47468 30.28396 1.000 26.08245 499 ILE D O 1
ATOM 11079 N N . TYR D 1 179 ? 19.98991 5.35533 32.15517 1.000 25.78678 500 TYR D N 1
ATOM 11080 C CA . TYR D 1 179 ? 20.83872 6.53662 32.01918 1.000 27.65270 500 TYR D CA 1
ATOM 11081 C C . TYR D 1 179 ? 22.30582 6.16478 32.10173 1.000 28.18482 500 TYR D C 1
ATOM 11082 O O . TYR D 1 179 ? 23.13674 6.74038 31.39603 1.000 29.26680 500 TYR D O 1
ATOM 11091 N N . GLY D 1 180 ? 22.64411 5.20929 32.96390 1.000 30.37661 501 GLY D N 1
ATOM 11092 C CA . GLY D 1 180 ? 24.03013 4.79272 33.07065 1.000 30.91935 501 GLY D CA 1
ATOM 11093 C C . GLY D 1 180 ? 24.51575 4.12855 31.80072 1.000 31.64566 501 GLY D C 1
ATOM 11094 O O . GLY D 1 180 ? 25.67006 4.29644 31.40540 1.000 29.83052 501 GLY D O 1
ATOM 11095 N N . GLN D 1 181 ? 23.63862 3.37038 31.13780 1.000 30.29775 502 GLN D N 1
ATOM 11096 C CA . GLN D 1 181 ? 24.02495 2.73080 29.88402 1.000 32.10802 502 GLN D CA 1
ATOM 11097 C C . GLN D 1 181 ? 24.12092 3.74247 28.75208 1.000 29.84352 502 GLN D C 1
ATOM 11098 O O . GLN D 1 181 ? 24.90227 3.55273 27.82002 1.000 34.07751 502 GLN D O 1
ATOM 11104 N N . LEU D 1 182 ? 23.34938 4.81971 28.81302 1.000 27.03039 503 LEU D N 1
ATOM 11105 C CA . LEU D 1 182 ? 23.51786 5.89347 27.84508 1.000 30.14757 503 LEU D CA 1
ATOM 11106 C C . LEU D 1 182 ? 24.66671 6.82212 28.22142 1.000 34.17918 503 LEU D C 1
ATOM 11107 O O . LEU D 1 182 ? 25.00150 7.71589 27.43809 1.000 34.85228 503 LEU D O 1
ATOM 11112 N N . GLY D 1 183 ? 25.28164 6.61920 29.38821 1.000 29.86999 504 GLY D N 1
ATOM 11113 C CA . GLY D 1 183 ? 26.39308 7.44698 29.82141 1.000 34.57929 504 GLY D CA 1
ATOM 11114 C C . GLY D 1 183 ? 26.02709 8.79370 30.40354 1.000 34.16778 504 GLY D C 1
ATOM 11115 O O . GLY D 1 183 ? 26.83109 9.72279 30.32685 1.000 33.37632 504 GLY D O 1
ATOM 11116 N N . PHE D 1 184 ? 24.83961 8.93096 30.98963 1.000 30.38460 505 PHE D N 1
ATOM 11117 C CA . PHE D 1 184 ? 24.43217 10.16834 31.63875 1.000 31.62425 505 PHE D CA 1
ATOM 11118 C C . PHE D 1 184 ? 24.65783 10.07241 33.14538 1.000 34.96619 505 PHE D C 1
ATOM 11119 O O . PHE D 1 184 ? 24.62718 8.98724 33.72365 1.000 35.69237 505 PHE D O 1
ATOM 11127 N N . THR D 1 185 ? 24.89382 11.21872 33.77314 1.000 33.05972 506 THR D N 1
ATOM 11128 C CA . THR D 1 185 ? 24.68217 11.37750 35.20655 1.000 34.36744 506 THR D CA 1
ATOM 11129 C C . THR D 1 185 ? 23.38938 12.16050 35.38862 1.000 32.65720 506 THR D C 1
ATOM 11130 O O . THR D 1 185 ? 22.78350 12.61464 34.41376 1.000 30.64377 506 THR D O 1
ATOM 11134 N N . PHE D 1 186 ? 22.97603 12.35092 36.64371 1.000 29.56463 507 PHE D N 1
ATOM 11135 C CA . PHE D 1 186 ? 21.66513 12.93559 36.88842 1.000 31.83581 507 PHE D CA 1
ATOM 11136 C C . PHE D 1 186 ? 21.55338 13.39299 38.33903 1.000 34.45395 507 PHE D C 1
ATOM 11137 O O . PHE D 1 186 ? 22.21265 12.84704 39.22839 1.000 34.84695 507 PHE D O 1
ATOM 11145 N N . ASP D 1 187 ? 20.70151 14.39457 38.55719 1.000 34.38383 508 ASP D N 1
ATOM 11146 C CA . ASP D 1 187 ? 20.32305 14.88385 39.87789 1.000 37.37076 508 ASP D CA 1
ATOM 11147 C C . ASP D 1 187 ? 18.86080 14.53884 40.13496 1.000 43.49398 508 ASP D C 1
ATOM 11148 O O . ASP D 1 187 ? 18.03461 14.55914 39.21256 1.000 42.43748 508 ASP D O 1
ATOM 11153 N N . LEU D 1 188 ? 18.53717 14.23858 41.39153 1.000 36.97973 509 LEU D N 1
ATOM 11154 C CA . LEU D 1 188 ? 17.18193 13.86533 41.78845 1.000 39.09357 509 LEU D CA 1
ATOM 11155 C C . LEU D 1 188 ? 16.54644 14.97311 42.61924 1.000 46.45988 509 LEU D C 1
ATOM 11156 O O . LEU D 1 188 ? 17.20303 15.57697 43.48280 1.000 41.78762 509 LEU D O 1
ATOM 11161 N N . PHE D 1 189 ? 15.26478 15.23503 42.36104 1.000 41.31549 510 PHE D N 1
ATOM 11162 C CA . PHE D 1 189 ? 14.52224 16.25474 43.09682 1.000 44.94702 510 PHE D CA 1
ATOM 11163 C C . PHE D 1 189 ? 13.15126 15.71834 43.48171 1.000 45.20582 510 PHE D C 1
ATOM 11164 O O . PHE D 1 189 ? 12.40998 15.22275 42.62513 1.000 43.13976 510 PHE D O 1
ATOM 11172 N N . LEU D 1 190 ? 12.83202 15.80864 44.77063 1.000 48.17799 511 LEU D N 1
ATOM 11173 C CA . LEU D 1 190 ? 11.52833 15.44271 45.30222 1.000 44.91435 511 LEU D CA 1
ATOM 11174 C C . LEU D 1 190 ? 10.73906 16.71343 45.55889 1.000 45.23032 511 LEU D C 1
ATOM 11175 O O . LEU D 1 190 ? 11.22588 17.62436 46.23520 1.000 51.52679 511 LEU D O 1
ATOM 11180 N N . SER D 1 191 ? 9.52824 16.77154 45.02388 1.000 47.92259 512 SER D N 1
ATOM 11181 C CA . SER D 1 191 ? 8.67066 17.93983 45.14094 1.000 48.20636 512 SER D CA 1
ATOM 11182 C C . SER D 1 191 ? 7.40704 17.53657 45.88129 1.000 50.05185 512 SER D C 1
ATOM 11183 O O . SER D 1 191 ? 6.76768 16.54334 45.52425 1.000 48.38086 512 SER D O 1
ATOM 11186 N N . THR D 1 192 ? 7.05495 18.29891 46.91181 1.000 48.88302 513 THR D N 1
ATOM 11187 C CA . THR D 1 192 ? 6.04798 17.88443 47.86833 1.000 54.65516 513 THR D CA 1
ATOM 11188 C C . THR D 1 192 ? 4.81947 18.78471 47.79079 1.000 54.59775 513 THR D C 1
ATOM 11189 O O . THR D 1 192 ? 4.73129 19.68638 46.94849 1.000 53.07387 513 THR D O 1
ATOM 11193 N N . MET D 1 193 ? 3.89219 18.55175 48.71504 1.000 54.64901 514 MET D N 1
ATOM 11194 C CA . MET D 1 193 ? 2.52500 19.03595 48.60414 1.000 56.28588 514 MET D CA 1
ATOM 11195 C C . MET D 1 193 ? 2.46415 20.54935 48.44091 1.000 57.95550 514 MET D C 1
ATOM 11196 O O . MET D 1 193 ? 2.91598 21.28055 49.33537 1.000 65.41740 514 MET D O 1
ATOM 11201 N N . PRO D 1 194 ? 1.92842 21.05603 47.33429 1.000 63.12202 515 PRO D N 1
ATOM 11202 C CA . PRO D 1 194 ? 1.71159 22.49951 47.19601 1.000 59.33043 515 PRO D CA 1
ATOM 11203 C C . PRO D 1 194 ? 0.51527 22.95489 48.02227 1.000 65.33424 515 PRO D C 1
ATOM 11204 O O . PRO D 1 194 ? -0.27494 22.14889 48.51943 1.000 64.72326 515 PRO D O 1
ATOM 11208 N N . LYS D 1 195 ? 0.39242 24.28129 48.15134 1.000 65.03959 516 LYS D N 1
ATOM 11209 C CA . LYS D 1 195 ? -0.70571 24.86976 48.91659 1.000 68.57999 516 LYS D CA 1
ATOM 11210 C C . LYS D 1 195 ? -2.05722 24.38859 48.39788 1.000 72.43647 516 LYS D C 1
ATOM 11211 O O . LYS D 1 195 ? -2.82414 23.74207 49.12182 1.000 70.33140 516 LYS D O 1
ATOM 11213 N N . GLU D 1 196 ? -2.36882 24.70137 47.14234 1.000 70.58697 517 GLU D N 1
ATOM 11214 C CA . GLU D 1 196 ? -3.56427 24.17009 46.50417 1.000 71.37371 517 GLU D CA 1
ATOM 11215 C C . GLU D 1 196 ? -3.26706 22.75672 46.03308 1.000 67.08744 517 GLU D C 1
ATOM 11216 O O . GLU D 1 196 ? -2.37322 22.54872 45.20806 1.000 69.75869 517 GLU D O 1
ATOM 11218 N N . HIS D 1 197 ? -3.99580 21.78289 46.56439 1.000 68.83546 518 HIS D N 1
ATOM 11219 C CA . HIS D 1 197 ? -3.71256 20.39822 46.23186 1.000 66.59684 518 HIS D CA 1
ATOM 11220 C C . HIS D 1 197 ? -4.99490 19.58561 46.27286 1.000 68.63170 518 HIS D C 1
ATOM 11221 O O . HIS D 1 197 ? -5.82768 19.75507 47.16762 1.000 66.24115 518 HIS D O 1
ATOM 11228 N N . LEU D 1 198 ? -5.14015 18.70875 45.29222 1.000 63.88657 519 LEU D N 1
ATOM 11229 C CA . LEU D 1 198 ? -6.20677 17.73022 45.29886 1.000 63.33493 519 LEU D CA 1
ATOM 11230 C C . LEU D 1 198 ? -5.79204 16.54537 46.16241 1.000 64.62911 519 LEU D C 1
ATOM 11231 O O . LEU D 1 198 ? -4.60603 16.24387 46.30290 1.000 68.10607 519 LEU D O 1
ATOM 11236 N N . GLY D 1 199 ? -6.77187 15.88992 46.76613 1.000 66.32021 520 GLY D N 1
ATOM 11237 C CA . GLY D 1 199 ? -6.49879 14.74833 47.61262 1.000 65.32940 520 GLY D CA 1
ATOM 11238 C C . GLY D 1 199 ? -6.30423 15.13201 49.06972 1.000 67.14335 520 GLY D C 1
ATOM 11239 O O . GLY D 1 199 ? -6.07470 16.28897 49.41911 1.000 72.50354 520 GLY D O 1
ATOM 11240 N N . THR D 1 200 ? -6.39988 14.12393 49.93302 1.000 66.84953 521 THR D N 1
ATOM 11241 C CA . THR D 1 200 ? -6.30939 14.33600 51.36789 1.000 66.94198 521 THR D CA 1
ATOM 11242 C C . THR D 1 200 ? -4.85409 14.42951 51.81682 1.000 65.99065 521 THR D C 1
ATOM 11243 O O . THR D 1 200 ? -3.93446 13.94101 51.15502 1.000 62.87855 521 THR D O 1
ATOM 11247 N N . GLU D 1 201 ? -4.65955 15.06355 52.97398 1.000 68.46234 522 GLU D N 1
ATOM 11248 C CA . GLU D 1 201 ? -3.32216 15.17341 53.54408 1.000 67.95990 522 GLU D CA 1
ATOM 11249 C C . GLU D 1 201 ? -2.73629 13.80517 53.86242 1.000 66.60646 522 GLU D C 1
ATOM 11250 O O . GLU D 1 201 ? -1.53380 13.58237 53.68012 1.000 64.60075 522 GLU D O 1
ATOM 11256 N N . GLU D 1 202 ? -3.56352 12.88216 54.36258 1.000 67.90044 523 GLU D N 1
ATOM 11257 C CA . GLU D 1 202 ? -3.06678 11.54353 54.66227 1.000 66.87363 523 GLU D CA 1
ATOM 11258 C C . GLU D 1 202 ? -2.54006 10.85964 53.40288 1.000 64.98335 523 GLU D C 1
ATOM 11259 O O . GLU D 1 202 ? -1.49412 10.19718 53.43880 1.000 63.90112 523 GLU D O 1
ATOM 11261 N N . GLN D 1 203 ? -3.23753 11.02291 52.27350 1.000 62.01799 524 GLN D N 1
ATOM 11262 C CA . GLN D 1 203 ? -2.71156 10.51050 51.00866 1.000 62.99866 524 GLN D CA 1
ATOM 11263 C C . GLN D 1 203 ? -1.32623 11.07643 50.73159 1.000 61.41423 524 GLN D C 1
ATOM 11264 O O . GLN D 1 203 ? -0.37720 10.32975 50.46388 1.000 60.03299 524 GLN D O 1
ATOM 11270 N N . TRP D 1 204 ? -1.18709 12.40115 50.81206 1.000 60.89738 525 TRP D N 1
ATOM 11271 C CA . TRP D 1 204 ? 0.09427 13.02393 50.50467 1.000 57.83690 525 TRP D CA 1
ATOM 11272 C C . TRP D 1 204 ? 1.17997 12.57713 51.47681 1.000 57.80302 525 TRP D C 1
ATOM 11273 O O . TRP D 1 204 ? 2.30051 12.25965 51.05985 1.000 56.12375 525 TRP D O 1
ATOM 11284 N N . LYS D 1 205 ? 0.87332 12.54104 52.77494 1.000 59.32055 526 LYS D N 1
ATOM 11285 C CA . LYS D 1 205 ? 1.88230 12.12509 53.74502 1.000 60.02357 526 LYS D CA 1
ATOM 11286 C C . LYS D 1 205 ? 2.32547 10.69265 53.47728 1.000 58.54817 526 LYS D C 1
ATOM 11287 O O . LYS D 1 205 ? 3.52410 10.39236 53.45946 1.000 56.86205 526 LYS D O 1
ATOM 11289 N N . GLU D 1 206 ? 1.36584 9.79687 53.24008 1.000 57.95446 527 GLU D N 1
ATOM 11290 C CA . GLU D 1 206 ? 1.70337 8.40165 52.98693 1.000 56.39423 527 GLU D CA 1
ATOM 11291 C C . GLU D 1 206 ? 2.53891 8.25961 51.72044 1.000 57.96802 527 GLU D C 1
ATOM 11292 O O . GLU D 1 206 ? 3.53481 7.52290 51.69934 1.000 57.31544 527 GLU D O 1
ATOM 11298 N N . ALA D 1 207 ? 2.16710 8.97830 50.66017 1.000 52.65523 528 ALA D N 1
ATOM 11299 C CA . ALA D 1 207 ? 2.92043 8.88402 49.41327 1.000 55.03181 528 ALA D CA 1
ATOM 11300 C C . ALA D 1 207 ? 4.28070 9.56376 49.52980 1.000 54.61407 528 ALA D C 1
ATOM 11301 O O . ALA D 1 207 ? 5.28806 9.03037 49.05105 1.000 54.74334 528 ALA D O 1
ATOM 11303 N N . GLU D 1 208 ? 4.33500 10.73968 50.16050 1.000 54.34868 529 GLU D N 1
ATOM 11304 C CA . GLU D 1 208 ? 5.61275 11.43196 50.30263 1.000 52.82344 529 GLU D CA 1
ATOM 11305 C C . GLU D 1 208 ? 6.59440 10.61613 51.13971 1.000 52.89964 529 GLU D C 1
ATOM 11306 O O . GLU D 1 208 ? 7.78328 10.53317 50.80718 1.000 54.57089 529 GLU D O 1
ATOM 11312 N N . ASN D 1 209 ? 6.11537 9.98227 52.21164 1.000 52.82023 530 ASN D N 1
ATOM 11313 C CA . ASN D 1 209 ? 6.98827 9.10963 52.99196 1.000 53.70077 530 ASN D CA 1
ATOM 11314 C C . ASN D 1 209 ? 7.51339 7.95449 52.14963 1.000 50.52403 530 ASN D C 1
ATOM 11315 O O . ASN D 1 209 ? 8.69308 7.59895 52.23548 1.000 49.74173 530 ASN D O 1
ATOM 11320 N N . ALA D 1 210 ? 6.65442 7.34997 51.33039 1.000 51.38698 531 ALA D N 1
ATOM 11321 C CA . ALA D 1 210 ? 7.12663 6.26224 50.48254 1.000 48.05478 531 ALA D CA 1
ATOM 11322 C C . ALA D 1 210 ? 8.13167 6.76831 49.45820 1.000 44.43786 531 ALA D C 1
ATOM 11323 O O . ALA D 1 210 ? 9.13781 6.10080 49.18694 1.000 43.63720 531 ALA D O 1
ATOM 11325 N N . LEU D 1 211 ? 7.88647 7.95305 48.89115 1.000 46.57278 532 LEU D N 1
ATOM 11326 C CA . LEU D 1 211 ? 8.83527 8.52766 47.93946 1.000 44.65905 532 LEU D CA 1
ATOM 11327 C C . LEU D 1 211 ? 10.16348 8.81617 48.61874 1.000 43.94564 532 LEU D C 1
ATOM 11328 O O . LEU D 1 211 ? 11.22342 8.35797 48.16797 1.000 42.64145 532 LEU D O 1
ATOM 11333 N N . LYS D 1 212 ? 10.11606 9.57548 49.72025 1.000 47.01392 533 LYS D N 1
ATOM 11334 C CA . LYS D 1 212 ? 11.30777 9.82490 50.52041 1.000 49.67194 533 LYS D CA 1
ATOM 11335 C C . LYS D 1 212 ? 12.01390 8.52062 50.85867 1.000 48.90012 533 LYS D C 1
ATOM 11336 O O . LYS D 1 212 ? 13.24115 8.41790 50.73929 1.000 46.00859 533 LYS D O 1
ATOM 11342 N N . SER D 1 213 ? 11.24277 7.50487 51.25944 1.000 46.79294 534 SER D N 1
ATOM 11343 C CA . SER D 1 213 ? 11.82733 6.22506 51.64199 1.000 47.73475 534 SER D CA 1
ATOM 11344 C C . SER D 1 213 ? 12.54505 5.57094 50.47079 1.000 47.23525 534 SER D C 1
ATOM 11345 O O . SER D 1 213 ? 13.65597 5.04446 50.62662 1.000 47.32337 534 SER D O 1
ATOM 11348 N N . ALA D 1 214 ? 11.92632 5.59045 49.28782 1.000 44.81762 535 ALA D N 1
ATOM 11349 C CA . ALA D 1 214 ? 12.57977 5.01903 48.12209 1.000 44.12111 535 ALA D CA 1
ATOM 11350 C C . ALA D 1 214 ? 13.87345 5.75652 47.82357 1.000 43.78223 535 ALA D C 1
ATOM 11351 O O . ALA D 1 214 ? 14.91931 5.13203 47.61302 1.000 43.01845 535 ALA D O 1
ATOM 11353 N N . LEU D 1 215 ? 13.81964 7.09360 47.80982 1.000 42.91523 536 LEU D N 1
ATOM 11354 C CA . LEU D 1 215 ? 15.01464 7.88272 47.53043 1.000 44.83250 536 LEU D CA 1
ATOM 11355 C C . LEU D 1 215 ? 16.13812 7.51616 48.48352 1.000 41.82713 536 LEU D C 1
ATOM 11356 O O . LEU D 1 215 ? 17.23588 7.15878 48.04696 1.000 41.36034 536 LEU D O 1
ATOM 11361 N N . ASP D 1 216 ? 15.86244 7.56364 49.79243 1.000 46.12943 537 ASP D N 1
ATOM 11362 C CA . ASP D 1 216 ? 16.85822 7.20055 50.80064 1.000 45.04938 537 ASP D CA 1
ATOM 11363 C C . ASP D 1 216 ? 17.47118 5.83476 50.51984 1.000 47.74435 537 ASP D C 1
ATOM 11364 O O . ASP D 1 216 ? 18.69188 5.66537 50.60519 1.000 45.51406 537 ASP D O 1
ATOM 11369 N N . LYS D 1 217 ? 16.63437 4.84862 50.17460 1.000 46.22092 538 LYS D N 1
ATOM 11370 C CA . LYS D 1 217 ? 17.11834 3.48398 49.99534 1.000 47.68032 538 LYS D CA 1
ATOM 11371 C C . LYS D 1 217 ? 18.11126 3.37232 48.83747 1.000 52.09636 538 LYS D C 1
ATOM 11372 O O . LYS D 1 217 ? 18.94774 2.46132 48.82962 1.000 52.52212 538 LYS D O 1
ATOM 11378 N N . THR D 1 218 ? 18.04661 4.27988 47.85382 1.000 50.02604 539 THR D N 1
ATOM 11379 C CA . THR D 1 218 ? 19.04428 4.26438 46.78496 1.000 46.93486 539 THR D CA 1
ATOM 11380 C C . THR D 1 218 ? 20.41872 4.70468 47.26592 1.000 51.15660 539 THR D C 1
ATOM 11381 O O . THR D 1 218 ? 21.41333 4.42623 46.58718 1.000 46.39876 539 THR D O 1
ATOM 11385 N N . GLY D 1 219 ? 20.49751 5.39199 48.40494 1.000 46.67512 540 GLY D N 1
ATOM 11386 C CA . GLY D 1 219 ? 21.74622 5.96206 48.86309 1.000 47.41570 540 GLY D CA 1
ATOM 11387 C C . GLY D 1 219 ? 22.25507 7.15297 48.07599 1.000 50.04179 540 GLY D C 1
ATOM 11388 O O . GLY D 1 219 ? 23.24922 7.76450 48.49006 1.000 54.52503 540 GLY D O 1
ATOM 11389 N N . ARG D 1 220 ? 21.61748 7.51461 46.96570 1.000 45.95946 541 ARG D N 1
ATOM 11390 C CA . ARG D 1 220 ? 22.08829 8.64080 46.17365 1.000 45.59115 541 ARG D CA 1
ATOM 11391 C C . ARG D 1 220 ? 21.62266 9.95864 46.77046 1.000 46.95664 541 ARG D C 1
ATOM 11392 O O . ARG D 1 220 ? 20.59855 10.02942 47.45329 1.000 50.46270 541 ARG D O 1
ATOM 11400 N N . ASP D 1 221 ? 22.38464 11.01131 46.49712 1.000 47.19874 542 ASP D N 1
ATOM 11401 C CA . ASP D 1 221 ? 21.99841 12.34116 46.93360 1.000 49.88308 542 ASP D CA 1
ATOM 11402 C C . ASP D 1 221 ? 20.74485 12.80026 46.20582 1.000 49.49599 542 ASP D C 1
ATOM 11403 O O . ASP D 1 221 ? 20.51438 12.45627 45.04726 1.000 50.53508 542 ASP D O 1
ATOM 11408 N N . TRP D 1 222 ? 19.93097 13.59193 46.89556 1.000 51.47490 543 TRP D N 1
ATOM 11409 C CA . TRP D 1 222 ? 18.71048 14.09445 46.28474 1.000 42.46609 543 TRP D CA 1
ATOM 11410 C C . TRP D 1 222 ? 18.25290 15.32885 47.03852 1.000 48.83915 543 TRP D C 1
ATOM 11411 O O . TRP D 1 222 ? 18.47992 15.45919 48.24736 1.000 45.58833 543 TRP D O 1
ATOM 11422 N N . LYS D 1 223 ? 17.63303 16.24854 46.30654 1.000 44.88112 544 LYS D N 1
ATOM 11423 C CA . LYS D 1 223 ? 17.25726 17.54079 46.86055 1.000 51.99054 544 LYS D CA 1
ATOM 11424 C C . LYS D 1 223 ? 15.74886 17.61885 47.02049 1.000 48.28085 544 LYS D C 1
ATOM 11425 O O . LYS D 1 223 ? 14.99185 17.17425 46.15169 1.000 46.67474 544 LYS D O 1
ATOM 11427 N N . LEU D 1 224 ? 15.32572 18.17996 48.13956 1.000 47.27871 545 LEU D N 1
ATOM 11428 C CA . LEU D 1 224 ? 13.91945 18.39742 48.42021 1.000 51.61101 545 LEU D CA 1
ATOM 11429 C C . LEU D 1 224 ? 13.51912 19.77139 47.90571 1.000 53.76792 545 LEU D C 1
ATOM 11430 O O . LEU D 1 224 ? 14.21628 20.76125 48.14877 1.000 55.35531 545 LEU D O 1
ATOM 11435 N N . ASN D 1 225 ? 12.40450 19.82281 47.17729 1.000 53.56577 546 ASN D N 1
ATOM 11436 C CA . ASN D 1 225 ? 11.79750 21.07151 46.72766 1.000 53.62776 546 ASN D CA 1
ATOM 11437 C C . ASN D 1 225 ? 10.44707 21.16299 47.41299 1.000 51.25126 546 ASN D C 1
ATOM 11438 O O . ASN D 1 225 ? 9.43471 20.69606 46.87111 1.000 52.41044 546 ASN D O 1
ATOM 11443 N N . PRO D 1 226 ? 10.38532 21.72071 48.61846 1.000 56.51277 547 PRO D N 1
ATOM 11444 C CA . PRO D 1 226 ? 9.12342 21.72616 49.36274 1.000 55.87268 547 PRO D CA 1
ATOM 11445 C C . PRO D 1 226 ? 8.06139 22.53844 48.64006 1.000 58.93126 547 PRO D C 1
ATOM 11446 O O . PRO D 1 226 ? 8.33171 23.62270 48.11846 1.000 57.98999 547 PRO D O 1
ATOM 11450 N N . GLY D 1 227 ? 6.84865 21.97971 48.59028 1.000 56.87762 548 GLY D N 1
ATOM 11451 C CA . GLY D 1 227 ? 5.69900 22.64631 48.00681 1.000 57.92511 548 GLY D CA 1
ATOM 11452 C C . GLY D 1 227 ? 5.70026 22.76805 46.49798 1.000 57.43410 548 GLY D C 1
ATOM 11453 O O . GLY D 1 227 ? 4.87082 23.49931 45.95073 1.000 58.46293 548 GLY D O 1
ATOM 11454 N N . ASP D 1 228 ? 6.59934 22.08235 45.79959 1.000 55.18262 549 ASP D N 1
ATOM 11455 C CA . ASP D 1 228 ? 6.69784 22.21496 44.35265 1.000 55.45528 549 ASP D CA 1
ATOM 11456 C C . ASP D 1 228 ? 6.09131 21.03262 43.61607 1.000 53.79971 549 ASP D C 1
ATOM 11457 O O . ASP D 1 228 ? 6.30796 20.88714 42.40641 1.000 53.71292 549 ASP D O 1
ATOM 11462 N N . GLY D 1 229 ? 5.35075 20.18038 44.30917 1.000 54.96096 550 GLY D N 1
ATOM 11463 C CA . GLY D 1 229 ? 4.67356 19.09165 43.63975 1.000 51.87233 550 GLY D CA 1
ATOM 11464 C C . GLY D 1 229 ? 3.55228 19.59654 42.75550 1.000 51.00994 550 GLY D C 1
ATOM 11465 O O . GLY D 1 229 ? 3.21020 20.77883 42.73968 1.000 54.99890 550 GLY D O 1
ATOM 11466 N N . ALA D 1 230 ? 2.97149 18.67424 41.99450 1.000 51.26505 551 ALA D N 1
ATOM 11467 C CA . ALA D 1 230 ? 1.81978 19.01420 41.17330 1.000 50.07444 551 ALA D CA 1
ATOM 11468 C C . ALA D 1 230 ? 0.56564 19.16349 42.03453 1.000 49.87979 551 ALA D C 1
ATOM 11469 O O . ALA D 1 230 ? 0.51290 18.72113 43.18708 1.000 50.80774 551 ALA D O 1
ATOM 11471 N N . PHE D 1 231 ? -0.46153 19.79746 41.45280 1.000 53.53767 552 PHE D N 1
ATOM 11472 C CA . PHE D 1 231 ? -1.74889 19.89791 42.13738 1.000 52.41715 552 PHE D CA 1
ATOM 11473 C C . PHE D 1 231 ? -2.29596 18.52577 42.49445 1.000 51.82532 552 PHE D C 1
ATOM 11474 O O . PHE D 1 231 ? -2.94980 18.36955 43.52870 1.000 55.02029 552 PHE D O 1
ATOM 11476 N N . TYR D 1 232 ? -2.01661 17.51767 41.67209 1.000 52.14490 553 TYR D N 1
ATOM 11477 C CA . TYR D 1 232 ? -2.61134 16.20179 41.83088 1.000 48.70600 553 TYR D CA 1
ATOM 11478 C C . TYR D 1 232 ? -1.66632 15.15920 42.40602 1.000 49.08810 553 TYR D C 1
ATOM 11479 O O . TYR D 1 232 ? -2.06386 13.99339 42.51447 1.000 46.71450 553 TYR D O 1
ATOM 11488 N N . GLY D 1 233 ? -0.43632 15.52115 42.77117 1.000 46.62013 554 GLY D N 1
ATOM 11489 C CA . GLY D 1 233 ? 0.44999 14.54714 43.36526 1.000 48.17396 554 GLY D CA 1
ATOM 11490 C C . GLY D 1 233 ? 1.90861 14.94929 43.46027 1.000 49.09124 554 GLY D C 1
ATOM 11491 O O . GLY D 1 233 ? 2.40926 15.78363 42.70055 1.000 46.61332 554 GLY D O 1
ATOM 11492 N N . PRO D 1 234 ? 2.62089 14.34778 44.40860 1.000 49.55559 555 PRO D N 1
ATOM 11493 C CA . PRO D 1 234 ? 4.05923 14.58801 44.51481 1.000 43.76533 555 PRO D CA 1
ATOM 11494 C C . PRO D 1 234 ? 4.78630 13.94259 43.35525 1.000 46.77585 555 PRO D C 1
ATOM 11495 O O . PRO D 1 234 ? 4.27438 13.03528 42.69530 1.000 44.44601 555 PRO D O 1
ATOM 11499 N N . LYS D 1 235 ? 6.00429 14.42258 43.11197 1.000 43.39015 556 LYS D N 1
ATOM 11500 C CA . LYS D 1 235 ? 6.77793 13.95319 41.97681 1.000 42.31034 556 LYS D CA 1
ATOM 11501 C C . LYS D 1 235 ? 8.25317 13.89016 42.33957 1.000 44.29438 556 LYS D C 1
ATOM 11502 O O . LYS D 1 235 ? 8.72903 14.55199 43.27289 1.000 44.28981 556 LYS D O 1
ATOM 11508 N N . ILE D 1 236 ? 8.95857 13.04399 41.59986 1.000 37.99704 557 ILE D N 1
ATOM 11509 C CA . ILE D 1 236 ? 10.41002 13.05356 41.53330 1.000 40.97266 557 ILE D CA 1
ATOM 11510 C C . ILE D 1 236 ? 10.80234 13.49587 40.13447 1.000 43.47440 557 ILE D C 1
ATOM 11511 O O . ILE D 1 236 ? 10.33376 12.92702 39.13688 1.000 40.37661 557 ILE D O 1
ATOM 11516 N N . ASP D 1 237 ? 11.63188 14.52801 40.06824 1.000 44.58734 558 ASP D N 1
ATOM 11517 C CA . ASP D 1 237 ? 12.18091 15.03902 38.82552 1.000 45.94327 558 ASP D CA 1
ATOM 11518 C C . ASP D 1 237 ? 13.62680 14.59939 38.71804 1.000 45.59131 558 ASP D C 1
ATOM 11519 O O . ASP D 1 237 ? 14.36430 14.61572 39.70893 1.000 38.55352 558 ASP D O 1
ATOM 11524 N N . ILE D 1 238 ? 14.02294 14.20450 37.51355 1.000 40.72689 559 ILE D N 1
ATOM 11525 C CA . ILE D 1 238 ? 15.36114 13.70674 37.24489 1.000 41.07863 559 ILE D CA 1
ATOM 11526 C C . ILE D 1 238 ? 15.94166 14.59135 36.15536 1.000 44.43127 559 ILE D C 1
ATOM 11527 O O . ILE D 1 238 ? 15.43440 14.60977 35.02650 1.000 44.45857 559 ILE D O 1
ATOM 11532 N N . MET D 1 239 ? 16.96700 15.36346 36.50015 1.000 42.13155 560 MET D N 1
ATOM 11533 C CA . MET D 1 239 ? 17.70447 16.15921 35.53172 1.000 38.27397 560 MET D CA 1
ATOM 11534 C C . MET D 1 239 ? 18.93131 15.35769 35.12169 1.000 39.69011 560 MET D C 1
ATOM 11535 O O . MET D 1 239 ? 19.76530 15.03899 35.97020 1.000 39.00510 560 MET D O 1
ATOM 11540 N N . LEU D 1 240 ? 19.05970 15.04093 33.83796 1.000 34.02654 561 LEU D N 1
ATOM 11541 C CA . LEU D 1 240 ? 20.23962 14.31225 33.40042 1.000 31.70207 561 LEU D CA 1
ATOM 11542 C C . LEU D 1 240 ? 21.26865 15.28285 32.83304 1.000 34.79170 561 LEU D C 1
ATOM 11543 O O . LEU D 1 240 ? 20.94827 16.40703 32.43667 1.000 36.73576 561 LEU D O 1
ATOM 11548 N N . TRP D 1 241 ? 22.52028 14.83364 32.79883 1.000 34.70782 562 TRP D N 1
ATOM 11549 C CA . TRP D 1 241 ? 23.63231 15.63411 32.29526 1.000 34.13308 562 TRP D CA 1
ATOM 11550 C C . TRP D 1 241 ? 24.34170 14.86535 31.19254 1.000 34.72527 562 TRP D C 1
ATOM 11551 O O . TRP D 1 241 ? 24.75651 13.72274 31.40864 1.000 32.85311 562 TRP D O 1
ATOM 11562 N N . ASP D 1 242 ? 24.50124 15.48923 30.02279 1.000 35.87920 563 ASP D N 1
ATOM 11563 C CA . ASP D 1 242 ? 25.19775 14.83424 28.92393 1.000 36.24293 563 ASP D CA 1
ATOM 11564 C C . ASP D 1 242 ? 26.69805 15.10368 29.02373 1.000 36.85518 563 ASP D C 1
ATOM 11565 O O . ASP D 1 242 ? 27.17298 15.75219 29.95774 1.000 33.95990 563 ASP D O 1
ATOM 11570 N N . ALA D 1 243 ? 27.45728 14.59671 28.04182 1.000 34.99285 564 ALA D N 1
ATOM 11571 C CA . ALA D 1 243 ? 28.91328 14.74010 28.03827 1.000 38.32298 564 ALA D CA 1
ATOM 11572 C C . ALA D 1 243 ? 29.36160 16.14828 27.67946 1.000 35.90106 564 ALA D C 1
ATOM 11573 O O . ALA D 1 243 ? 30.54065 16.47107 27.85390 1.000 40.07322 564 ALA D O 1
ATOM 11575 N N . LEU D 1 244 ? 28.45931 16.97967 27.17253 1.000 34.48368 565 LEU D N 1
ATOM 11576 C CA . LEU D 1 244 ? 28.70820 18.39882 27.01410 1.000 31.41546 565 LEU D CA 1
ATOM 11577 C C . LEU D 1 244 ? 28.42271 19.17509 28.29165 1.000 37.29113 565 LEU D C 1
ATOM 11578 O O . LEU D 1 244 ? 28.55319 20.40595 28.29744 1.000 35.79682 565 LEU D O 1
ATOM 11583 N N . LYS D 1 245 ? 28.06817 18.47352 29.36952 1.000 35.22299 566 LYS D N 1
ATOM 11584 C CA . LYS D 1 245 ? 27.77110 19.08020 30.66045 1.000 35.32187 566 LYS D CA 1
ATOM 11585 C C . LYS D 1 245 ? 26.61607 20.07013 30.52877 1.000 40.52513 566 LYS D C 1
ATOM 11586 O O . LYS D 1 245 ? 26.64748 21.18122 31.05469 1.000 43.87841 566 LYS D O 1
ATOM 11592 N N . ARG D 1 246 ? 25.58455 19.64060 29.80647 1.000 38.55836 567 ARG D N 1
ATOM 11593 C CA . ARG D 1 246 ? 24.30578 20.32655 29.71709 1.000 42.36158 567 ARG D CA 1
ATOM 11594 C C . ARG D 1 246 ? 23.25633 19.48355 30.42885 1.000 40.47200 567 ARG D C 1
ATOM 11595 O O . ARG D 1 246 ? 23.36199 18.25612 30.47928 1.000 41.14316 567 ARG D O 1
ATOM 11603 N N . GLN D 1 247 ? 22.23470 20.12945 30.97232 1.000 40.69978 568 GLN D N 1
ATOM 11604 C CA . GLN D 1 247 ? 21.21756 19.40408 31.71365 1.000 41.84969 568 GLN D CA 1
ATOM 11605 C C . GLN D 1 247 ? 19.92253 19.35488 30.92075 1.000 42.94111 568 GLN D C 1
ATOM 11606 O O . GLN D 1 247 ? 19.57499 20.30848 30.21852 1.000 46.27675 568 GLN D O 1
ATOM 11612 N N . HIS D 1 248 ? 19.23449 18.21811 31.01995 1.000 37.96084 569 HIS D N 1
ATOM 11613 C CA . HIS D 1 248 ? 17.98886 17.96122 30.31200 1.000 42.54918 569 HIS D CA 1
ATOM 11614 C C . HIS D 1 248 ? 17.01736 17.28395 31.26117 1.000 43.09765 569 HIS D C 1
ATOM 11615 O O . HIS D 1 248 ? 17.39552 16.35777 31.98308 1.000 42.87143 569 HIS D O 1
ATOM 11622 N N . GLN D 1 249 ? 15.76590 17.72636 31.24464 1.000 41.13791 570 GLN D N 1
ATOM 11623 C CA . GLN D 1 249 ? 14.72649 17.10759 32.06343 1.000 41.93940 570 GLN D CA 1
ATOM 11624 C C . GLN D 1 249 ? 13.93218 16.14792 31.18828 1.000 42.46365 570 GLN D C 1
ATOM 11625 O O . GLN D 1 249 ? 12.95439 16.53763 30.55829 1.000 43.02642 570 GLN D O 1
ATOM 11631 N N . CYS D 1 250 ? 14.35265 14.88311 31.14987 1.000 37.76173 571 CYS D N 1
ATOM 11632 C CA . CYS D 1 250 ? 13.67124 13.86579 30.35177 1.000 39.43259 571 CYS D CA 1
ATOM 11633 C C . CYS D 1 250 ? 12.86707 12.88476 31.18518 1.000 38.00998 571 CYS D C 1
ATOM 11634 O O . CYS D 1 250 ? 11.81146 12.42897 30.74113 1.000 41.32174 571 CYS D O 1
ATOM 11637 N N . GLY D 1 251 ? 13.34615 12.53897 32.37444 1.000 40.51010 572 GLY D N 1
ATOM 11638 C CA . GLY D 1 251 ? 12.79277 11.44109 33.15027 1.000 38.93543 572 GLY D CA 1
ATOM 11639 C C . GLY D 1 251 ? 11.92929 11.92281 34.30287 1.000 42.33843 572 GLY D C 1
ATOM 11640 O O . GLY D 1 251 ? 12.30652 12.82913 35.04824 1.000 47.69424 572 GLY D O 1
ATOM 11641 N N . THR D 1 252 ? 10.78633 11.27193 34.46594 1.000 41.41290 573 THR D N 1
ATOM 11642 C CA . THR D 1 252 ? 9.77703 11.74229 35.39402 1.000 40.75575 573 THR D CA 1
ATOM 11643 C C . THR D 1 252 ? 9.13423 10.57373 36.12444 1.000 39.43414 573 THR D C 1
ATOM 11644 O O . THR D 1 252 ? 8.99278 9.47289 35.58000 1.000 35.88567 573 THR D O 1
ATOM 11648 N N . ILE D 1 253 ? 8.73416 10.84243 37.36569 1.000 36.40509 574 ILE D N 1
ATOM 11649 C CA . ILE D 1 253 ? 7.96170 9.92594 38.19467 1.000 34.34061 574 ILE D CA 1
ATOM 11650 C C . ILE D 1 253 ? 6.91356 10.78336 38.89026 1.000 37.90263 574 ILE D C 1
ATOM 11651 O O . ILE D 1 253 ? 7.24003 11.52848 39.82107 1.000 43.29879 574 ILE D O 1
ATOM 11656 N N . GLN D 1 254 ? 5.66294 10.69438 38.44401 1.000 36.15373 575 GLN D N 1
ATOM 11657 C CA . GLN D 1 254 ? 4.62699 11.64530 38.84132 1.000 38.03248 575 GLN D CA 1
ATOM 11658 C C . GLN D 1 254 ? 3.42409 10.89197 39.38911 1.000 40.77053 575 GLN D C 1
ATOM 11659 O O . GLN D 1 254 ? 2.72984 10.19272 38.63990 1.000 36.85068 575 GLN D O 1
ATOM 11665 N N . LEU D 1 255 ? 3.16589 11.04711 40.68864 1.000 37.12023 576 LEU D N 1
ATOM 11666 C CA . LEU D 1 255 ? 2.00688 10.41696 41.29548 1.000 38.02923 576 LEU D CA 1
ATOM 11667 C C . LEU D 1 255 ? 0.75141 11.23592 41.02598 1.000 40.80167 576 LEU D C 1
ATOM 11668 O O . LEU D 1 255 ? 0.80080 12.45147 40.83821 1.000 46.09925 576 LEU D O 1
ATOM 11673 N N . ASP D 1 256 ? -0.38750 10.55825 41.01631 1.000 41.07919 577 ASP D N 1
ATOM 11674 C CA . ASP D 1 256 ? -1.61063 11.17403 40.51842 1.000 42.55790 577 ASP D CA 1
ATOM 11675 C C . ASP D 1 256 ? -2.76595 10.63943 41.34657 1.000 46.47474 577 ASP D C 1
ATOM 11676 O O . ASP D 1 256 ? -3.11492 9.45700 41.24232 1.000 46.22018 577 ASP D O 1
ATOM 11681 N N . PHE D 1 257 ? -3.34247 11.50181 42.17780 1.000 47.10977 578 PHE D N 1
ATOM 11682 C CA . PHE D 1 257 ? -4.53620 11.15513 42.92669 1.000 49.55175 578 PHE D CA 1
ATOM 11683 C C . PHE D 1 257 ? -5.81085 11.55488 42.19754 1.000 50.39651 578 PHE D C 1
ATOM 11684 O O . PHE D 1 257 ? -6.90493 11.17667 42.62920 1.000 51.00115 578 PHE D O 1
ATOM 11692 N N . GLN D 1 258 ? -5.69025 12.29990 41.10302 1.000 52.08026 579 GLN D N 1
ATOM 11693 C CA . GLN D 1 258 ? -6.82711 12.94702 40.46611 1.000 50.67714 579 GLN D CA 1
ATOM 11694 C C . GLN D 1 258 ? -7.51968 12.04261 39.45221 1.000 52.64450 579 GLN D C 1
ATOM 11695 O O . GLN D 1 258 ? -8.73272 11.83044 39.53941 1.000 50.59363 579 GLN D O 1
ATOM 11701 N N . LEU D 1 259 ? -6.76816 11.52481 38.48004 1.000 49.93132 580 LEU D N 1
ATOM 11702 C CA . LEU D 1 259 ? -7.34014 10.60356 37.50147 1.000 49.59014 580 LEU D CA 1
ATOM 11703 C C . LEU D 1 259 ? -8.03583 9.39966 38.12516 1.000 48.59901 580 LEU D C 1
ATOM 11704 O O . LEU D 1 259 ? -9.10480 9.01621 37.62249 1.000 49.84926 580 LEU D O 1
ATOM 11709 N N . PRO D 1 260 ? -7.51011 8.75930 39.17437 1.000 50.21046 581 PRO D N 1
ATOM 11710 C CA . PRO D 1 260 ? -8.29293 7.70297 39.83544 1.000 47.34786 581 PRO D CA 1
ATOM 11711 C C . PRO D 1 260 ? -9.69484 8.13876 40.23086 1.000 53.71460 581 PRO D C 1
ATOM 11712 O O . PRO D 1 260 ? -10.64466 7.35873 40.09255 1.000 54.99470 581 PRO D O 1
ATOM 11716 N N . ILE D 1 261 ? -9.84947 9.36880 40.72000 1.000 52.72165 582 ILE D N 1
ATOM 11717 C CA . ILE D 1 261 ? -11.16409 9.85983 41.11435 1.000 54.93542 582 ILE D CA 1
ATOM 11718 C C . ILE D 1 261 ? -11.97909 10.25146 39.89168 1.000 55.43858 582 ILE D C 1
ATOM 11719 O O . ILE D 1 261 ? -13.15528 9.89191 39.76641 1.000 56.95919 582 ILE D O 1
ATOM 11724 N N . ARG D 1 262 ? -11.36413 10.98310 38.96435 1.000 54.13141 583 ARG D N 1
ATOM 11725 C CA . ARG D 1 262 ? -12.11534 11.50103 37.82687 1.000 55.03094 583 ARG D CA 1
ATOM 11726 C C . ARG D 1 262 ? -12.65601 10.37550 36.95043 1.000 54.00047 583 ARG D C 1
ATOM 11727 O O . ARG D 1 262 ? -13.76373 10.47881 36.41204 1.000 55.18104 583 ARG D O 1
ATOM 11735 N N . PHE D 1 263 ? -11.89356 9.29665 36.79122 1.000 54.12715 584 PHE D N 1
ATOM 11736 C CA . PHE D 1 263 ? -12.35430 8.14931 36.02010 1.000 51.85162 584 PHE D CA 1
ATOM 11737 C C . PHE D 1 263 ? -13.09333 7.12889 36.87109 1.000 54.40125 584 PHE D C 1
ATOM 11738 O O . PHE D 1 263 ? -13.55249 6.11669 36.33181 1.000 55.25215 584 PHE D O 1
ATOM 11746 N N . ASN D 1 264 ? -13.22497 7.38330 38.17709 1.000 54.87276 585 ASN D N 1
ATOM 11747 C CA . ASN D 1 264 ? -13.90270 6.48677 39.11289 1.000 55.44423 585 ASN D CA 1
ATOM 11748 C C . ASN D 1 264 ? -13.25317 5.10154 39.11918 1.000 55.50058 585 ASN D C 1
ATOM 11749 O O . ASN D 1 264 ? -13.92628 4.06895 39.07659 1.000 58.85356 585 ASN D O 1
ATOM 11754 N N . LEU D 1 265 ? -11.92628 5.08435 39.17609 1.000 51.28088 586 LEU D N 1
ATOM 11755 C CA . LEU D 1 265 ? -11.19263 3.83101 39.25441 1.000 53.43834 586 LEU D CA 1
ATOM 11756 C C . LEU D 1 265 ? -11.28983 3.24373 40.65960 1.000 57.25188 586 LEU D C 1
ATOM 11757 O O . LEU D 1 265 ? -11.17737 3.96359 41.65703 1.000 57.83899 586 LEU D O 1
ATOM 11762 N N . GLN D 1 266 ? -11.49118 1.92647 40.73295 1.000 56.86300 587 GLN D N 1
ATOM 11763 C CA . GLN D 1 266 ? -11.62743 1.22053 42.00267 1.000 59.53050 587 GLN D CA 1
ATOM 11764 C C . GLN D 1 266 ? -11.11554 -0.20472 41.84742 1.000 61.32540 587 GLN D C 1
ATOM 11765 O O . GLN D 1 266 ? -10.99536 -0.72246 40.73453 1.000 63.76575 587 GLN D O 1
ATOM 11771 N N . TYR D 1 267 ? -10.81617 -0.83752 42.98281 1.000 64.44321 588 TYR D N 1
ATOM 11772 C CA . TYR D 1 267 ? -10.39405 -2.23230 43.00302 1.000 63.69805 588 TYR D CA 1
ATOM 11773 C C . TYR D 1 267 ? -10.77631 -2.85242 44.34175 1.000 67.96491 588 TYR D C 1
ATOM 11774 O O . TYR D 1 267 ? -10.71491 -2.18753 45.38056 1.000 69.83524 588 TYR D O 1
ATOM 11783 N N . ARG D 1 268 ? -11.17275 -4.12492 44.30786 1.000 69.75404 589 ARG D N 1
ATOM 11784 C CA . ARG D 1 268 ? -11.54605 -4.84281 45.52114 1.000 74.13457 589 ARG D CA 1
ATOM 11785 C C . ARG D 1 268 ? -10.30153 -5.28779 46.27854 1.000 73.56722 589 ARG D C 1
ATOM 11786 O O . ARG D 1 268 ? -9.35665 -5.82017 45.68907 1.000 71.00248 589 ARG D O 1
ATOM 11788 N N . THR D 1 269 ? -10.31789 -5.08695 47.59640 1.000 76.97657 590 THR D N 1
ATOM 11789 C CA . THR D 1 269 ? -9.13266 -5.22891 48.42811 1.000 76.83247 590 THR D CA 1
ATOM 11790 C C . THR D 1 269 ? -9.01822 -6.63890 49.01241 1.000 80.31906 590 THR D C 1
ATOM 11791 O O . THR D 1 269 ? -9.81192 -7.53590 48.71692 1.000 81.92638 590 THR D O 1
ATOM 11795 N N . ASP D 1 270 ? -8.00734 -6.82905 49.86067 1.000 84.28816 591 ASP D N 1
ATOM 11796 C CA . ASP D 1 270 ? -7.77855 -8.09244 50.56698 1.000 85.79477 591 ASP D CA 1
ATOM 11797 C C . ASP D 1 270 ? -8.51349 -8.14040 51.90736 1.000 80.08866 591 ASP D C 1
ATOM 11798 O O . ASP D 1 270 ? -9.71190 -7.86546 51.98682 1.000 82.21614 591 ASP D O 1
ATOM 11800 N N . LEU D 1 297 ? -18.03239 6.08948 44.89706 1.000 84.36014 618 LEU D N 1
ATOM 11801 C CA . LEU D 1 297 ? -17.18286 5.14740 45.62317 1.000 90.41529 618 LEU D CA 1
ATOM 11802 C C . LEU D 1 297 ? -17.97648 3.89299 46.00016 1.000 96.69954 618 LEU D C 1
ATOM 11803 O O . LEU D 1 297 ? -19.20612 3.90380 45.96079 1.000 105.41780 618 LEU D O 1
ATOM 11808 N N . LYS D 1 298 ? -17.27913 2.81011 46.34877 1.000 95.90525 619 LYS D N 1
ATOM 11809 C CA . LYS D 1 298 ? -17.91716 1.57800 46.79508 1.000 94.60733 619 LYS D CA 1
ATOM 11810 C C . LYS D 1 298 ? -17.27153 1.10564 48.09280 1.000 94.52405 619 LYS D C 1
ATOM 11811 O O . LYS D 1 298 ? -16.16649 1.52134 48.44988 1.000 93.96042 619 LYS D O 1
ATOM 11813 N N . GLN D 1 299 ? -17.98261 0.22826 48.80090 1.000 97.08195 620 GLN D N 1
ATOM 11814 C CA . GLN D 1 299 ? -17.48721 -0.32685 50.05513 1.000 95.88299 620 GLN D CA 1
ATOM 11815 C C . GLN D 1 299 ? -16.58338 -1.52484 49.78702 1.000 90.75584 620 GLN D C 1
ATOM 11816 O O . GLN D 1 299 ? -16.84437 -2.32994 48.88832 1.000 89.85045 620 GLN D O 1
ATOM 11818 N N . GLY D 1 300 ? -15.51861 -1.64422 50.57954 1.000 86.09631 621 GLY D N 1
ATOM 11819 C CA . GLY D 1 300 ? -14.50831 -2.65434 50.33806 1.000 85.83134 621 GLY D CA 1
ATOM 11820 C C . GLY D 1 300 ? -13.61508 -2.38634 49.14731 1.000 83.03187 621 GLY D C 1
ATOM 11821 O O . GLY D 1 300 ? -12.75730 -3.22122 48.83285 1.000 79.77173 621 GLY D O 1
ATOM 11822 N N . TYR D 1 301 ? -13.78504 -1.25003 48.47905 1.000 80.83760 622 TYR D N 1
ATOM 11823 C CA . TYR D 1 301 ? -13.02812 -0.89775 47.28823 1.000 77.51432 622 TYR D CA 1
ATOM 11824 C C . TYR D 1 301 ? -12.22504 0.36061 47.56176 1.000 77.60991 622 TYR D C 1
ATOM 11825 O O . TYR D 1 301 ? -12.75373 1.33000 48.11782 1.000 75.76846 622 TYR D O 1
ATOM 11834 N N . ARG D 1 302 ? -10.95770 0.34676 47.16738 1.000 70.77198 623 ARG D N 1
ATOM 11835 C CA . ARG D 1 302 ? -10.10159 1.51347 47.29347 1.000 65.56046 623 ARG D CA 1
ATOM 11836 C C . ARG D 1 302 ? -9.77151 2.05574 45.91168 1.000 64.49929 623 ARG D C 1
ATOM 11837 O O . ARG D 1 302 ? -10.01558 1.41463 44.88543 1.000 61.24890 623 ARG D O 1
ATOM 11839 N N . ARG D 1 303 ? -9.22804 3.26558 45.90091 1.000 65.88486 624 ARG D N 1
ATOM 11840 C CA . ARG D 1 303 ? -8.79570 3.78121 44.61232 1.000 52.69447 624 ARG D CA 1
ATOM 11841 C C . ARG D 1 303 ? -7.33214 3.43578 44.38286 1.000 53.99316 624 ARG D C 1
ATOM 11842 O O . ARG D 1 303 ? -6.54630 3.40548 45.33371 1.000 50.89812 624 ARG D O 1
ATOM 11850 N N . PRO D 1 304 ? -6.93968 3.14161 43.14871 1.000 47.73311 625 PRO D N 1
ATOM 11851 C CA . PRO D 1 304 ? -5.52466 2.94021 42.87121 1.000 45.38695 625 PRO D CA 1
ATOM 11852 C C . PRO D 1 304 ? -4.81957 4.28231 42.86142 1.000 44.78382 625 PRO D C 1
ATOM 11853 O O . PRO D 1 304 ? -5.43458 5.33373 42.68373 1.000 45.68961 625 PRO D O 1
ATOM 11857 N N . VAL D 1 305 ? -3.52476 4.24502 43.08053 1.000 43.46168 626 VAL D N 1
ATOM 11858 C CA . VAL D 1 305 ? -2.67927 5.40053 42.81838 1.000 42.45546 626 VAL D CA 1
ATOM 11859 C C . VAL D 1 305 ? -2.08495 5.22306 41.43203 1.000 39.90093 626 VAL D C 1
ATOM 11860 O O . VAL D 1 305 ? -1.73504 4.10517 41.03993 1.000 38.70089 626 VAL D O 1
ATOM 11864 N N . ILE D 1 306 ? -1.98829 6.31324 40.67598 1.000 39.37754 627 ILE D N 1
ATOM 11865 C CA . ILE D 1 306 ? -1.39717 6.29252 39.34501 1.000 37.03307 627 ILE D CA 1
ATOM 11866 C C . ILE D 1 306 ? -0.02004 6.93365 39.40374 1.000 36.26942 627 ILE D C 1
ATOM 11867 O O . ILE D 1 306 ? 0.13435 8.05688 39.89676 1.000 39.26335 627 ILE D O 1
ATOM 11872 N N . ILE D 1 307 ? 0.97344 6.21921 38.89606 1.000 34.10577 628 ILE D N 1
ATOM 11873 C CA . ILE D 1 307 ? 2.31855 6.73347 38.73222 1.000 37.57549 628 ILE D CA 1
ATOM 11874 C C . ILE D 1 307 ? 2.54959 6.92780 37.24064 1.000 37.99149 628 ILE D C 1
ATOM 11875 O O . ILE D 1 307 ? 2.68833 5.94777 36.49469 1.000 34.05001 628 ILE D O 1
ATOM 11880 N N . HIS D 1 308 ? 2.58228 8.18547 36.79308 1.000 35.42509 629 HIS D N 1
ATOM 11881 C CA . HIS D 1 308 ? 3.08097 8.46632 35.45385 1.000 33.35497 629 HIS D CA 1
ATOM 11882 C C . HIS D 1 308 ? 4.59619 8.37598 35.49724 1.000 34.41511 629 HIS D C 1
ATOM 11883 O O . HIS D 1 308 ? 5.22517 8.80668 36.46705 1.000 30.79789 629 HIS D O 1
ATOM 11890 N N . ARG D 1 309 ? 5.18955 7.81194 34.45690 1.000 27.65597 630 ARG D N 1
ATOM 11891 C CA . ARG D 1 309 ? 6.64339 7.80097 34.43474 1.000 29.75721 630 ARG D CA 1
ATOM 11892 C C . ARG D 1 309 ? 7.13909 7.68349 33.00502 1.000 30.85783 630 ARG D C 1
ATOM 11893 O O . ARG D 1 309 ? 6.44794 7.15984 32.12287 1.000 29.78500 630 ARG D O 1
ATOM 11901 N N . ALA D 1 310 ? 8.34886 8.18833 32.80193 1.000 29.72359 631 ALA D N 1
ATOM 11902 C CA . ALA D 1 310 ? 9.05034 8.11258 31.53328 1.000 31.67480 631 ALA D CA 1
ATOM 11903 C C . ALA D 1 310 ? 10.52659 8.19751 31.84561 1.000 31.46233 631 ALA D C 1
ATOM 11904 O O . ALA D 1 310 ? 10.92337 8.79371 32.85457 1.000 31.24457 631 ALA D O 1
ATOM 11906 N N . ILE D 1 311 ? 11.33690 7.61865 30.96264 1.000 28.87330 632 ILE D N 1
ATOM 11907 C CA . ILE D 1 311 ? 12.78098 7.61249 31.15202 1.000 27.46409 632 ILE D CA 1
ATOM 11908 C C . ILE D 1 311 ? 13.43012 8.36382 30.00939 1.000 29.16990 632 ILE D C 1
ATOM 11909 O O . ILE D 1 311 ? 14.12464 9.36419 30.22481 1.000 24.47076 632 ILE D O 1
ATOM 11914 N N . LEU D 1 312 ? 13.19658 7.88606 28.78013 1.000 26.16718 633 LEU D N 1
ATOM 11915 C CA . LEU D 1 312 ? 13.67267 8.61480 27.61203 1.000 26.76722 633 LEU D CA 1
ATOM 11916 C C . LEU D 1 312 ? 13.00117 9.96893 27.49588 1.000 28.36378 633 LEU D C 1
ATOM 11917 O O . LEU D 1 312 ? 13.60783 10.91514 26.98929 1.000 30.04407 633 LEU D O 1
ATOM 11922 N N . GLY D 1 313 ? 11.75469 10.08425 27.93462 1.000 28.74965 634 GLY D N 1
ATOM 11923 C CA . GLY D 1 313 ? 11.02928 11.29764 27.64393 1.000 32.38274 634 GLY D CA 1
ATOM 11924 C C . GLY D 1 313 ? 10.38641 11.13411 26.27852 1.000 33.59287 634 GLY D C 1
ATOM 11925 O O . GLY D 1 313 ? 9.62329 10.19715 26.08394 1.000 40.74142 634 GLY D O 1
ATOM 11926 N N . SER D 1 314 ? 10.71390 11.99059 25.31798 1.000 31.50024 635 SER D N 1
ATOM 11927 C CA . SER D 1 314 ? 10.27771 11.76365 23.94226 1.000 31.93685 635 SER D CA 1
ATOM 11928 C C . SER D 1 314 ? 11.42741 11.15005 23.15297 1.000 33.69028 635 SER D C 1
ATOM 11929 O O . SER D 1 314 ? 12.58348 11.57876 23.28827 1.000 32.37034 635 SER D O 1
ATOM 11932 N N . VAL D 1 315 ? 11.12597 10.10325 22.38749 1.000 30.45038 636 VAL D N 1
ATOM 11933 C CA . VAL D 1 315 ? 12.17328 9.48625 21.58511 1.000 26.54192 636 VAL D CA 1
ATOM 11934 C C . VAL D 1 315 ? 12.82238 10.53148 20.69283 1.000 28.99878 636 VAL D C 1
ATOM 11935 O O . VAL D 1 315 ? 14.04250 10.51356 20.48424 1.000 27.07740 636 VAL D O 1
ATOM 11939 N N . GLU D 1 316 ? 12.02862 11.47031 20.17426 1.000 28.19925 637 GLU D N 1
ATOM 11940 C CA . GLU D 1 316 ? 12.58634 12.52739 19.33852 1.000 28.83538 637 GLU D CA 1
ATOM 11941 C C . GLU D 1 316 ? 13.65692 13.30373 20.09639 1.000 31.47068 637 GLU D C 1
ATOM 11942 O O . GLU D 1 316 ? 14.77832 13.47810 19.60361 1.000 29.07824 637 GLU D O 1
ATOM 11948 N N . ARG D 1 317 ? 13.34304 13.74238 21.32196 1.000 33.45153 638 ARG D N 1
ATOM 11949 C CA A ARG D 1 317 ? 14.28507 14.57405 22.07244 0.459 33.27291 638 ARG D CA 1
ATOM 11950 C CA B ARG D 1 317 ? 14.28778 14.57514 22.06389 0.541 33.27602 638 ARG D CA 1
ATOM 11951 C C . ARG D 1 317 ? 15.48799 13.76643 22.54920 1.000 30.39648 638 ARG D C 1
ATOM 11952 O O . ARG D 1 317 ? 16.63299 14.23149 22.45715 1.000 28.74831 638 ARG D O 1
ATOM 11967 N N . MET D 1 318 ? 15.25491 12.56087 23.08091 1.000 28.29310 639 MET D N 1
ATOM 11968 C CA . MET D 1 318 ? 16.37946 11.73983 23.52466 1.000 28.05553 639 MET D CA 1
ATOM 11969 C C . MET D 1 318 ? 17.32481 11.44212 22.36842 1.000 31.07951 639 MET D C 1
ATOM 11970 O O . MET D 1 318 ? 18.55295 11.45303 22.54235 1.000 29.11521 639 MET D O 1
ATOM 11975 N N . SER D 1 319 ? 16.76937 11.20603 21.17256 1.000 23.65444 640 SER D N 1
ATOM 11976 C CA . SER D 1 319 ? 17.60460 11.01084 19.99208 1.000 26.96259 640 SER D CA 1
ATOM 11977 C C . SER D 1 319 ? 18.51969 12.20311 19.76956 1.000 24.34442 640 SER D C 1
ATOM 11978 O O . SER D 1 319 ? 19.71812 12.04210 19.52906 1.000 24.47899 640 SER D O 1
ATOM 11981 N N . ALA D 1 320 ? 17.96396 13.41374 19.83935 1.000 24.05472 641 ALA D N 1
ATOM 11982 C CA . ALA D 1 320 ? 18.77461 14.60951 19.66620 1.000 25.21862 641 ALA D CA 1
ATOM 11983 C C . ALA D 1 320 ? 19.87124 14.68947 20.72901 1.000 26.35474 641 ALA D C 1
ATOM 11984 O O . ALA D 1 320 ? 21.03921 14.93070 20.41330 1.000 28.19907 641 ALA D O 1
ATOM 11986 N N . VAL D 1 321 ? 19.51323 14.47118 21.99356 1.000 24.09811 642 VAL D N 1
ATOM 11987 C CA . VAL D 1 321 ? 20.49661 14.57885 23.07292 1.000 24.19848 642 VAL D CA 1
ATOM 11988 C C . VAL D 1 321 ? 21.62682 13.58394 22.85264 1.000 27.77934 642 VAL D C 1
ATOM 11989 O O . VAL D 1 321 ? 22.81093 13.93059 22.93463 1.000 28.76402 642 VAL D O 1
ATOM 11993 N N . ILE D 1 322 ? 21.27203 12.33527 22.52945 1.000 24.56850 643 ILE D N 1
ATOM 11994 C CA . ILE D 1 322 ? 22.27698 11.28986 22.36412 1.000 29.14259 643 ILE D CA 1
ATOM 11995 C C . ILE D 1 322 ? 23.20208 11.60543 21.19762 1.000 30.38001 643 ILE D C 1
ATOM 11996 O O . ILE D 1 322 ? 24.42362 11.40025 21.27122 1.000 30.48670 643 ILE D O 1
ATOM 12001 N N . LEU D 1 323 ? 22.63738 12.10618 20.10227 1.000 24.71046 644 LEU D N 1
ATOM 12002 C CA . LEU D 1 323 ? 23.46524 12.44559 18.95639 1.000 26.72180 644 LEU D CA 1
ATOM 12003 C C . LEU D 1 323 ? 24.46661 13.53082 19.32662 1.000 27.16525 644 LEU D C 1
ATOM 12004 O O . LEU D 1 323 ? 25.65218 13.42478 19.00966 1.000 26.92578 644 LEU D O 1
ATOM 12009 N N . GLU D 1 324 ? 24.01338 14.56982 20.02165 1.000 30.35655 645 GLU D N 1
ATOM 12010 C CA . GLU D 1 324 ? 24.93842 15.61598 20.45005 1.000 32.64425 645 GLU D CA 1
ATOM 12011 C C . GLU D 1 324 ? 25.88100 15.11021 21.53843 1.000 33.37267 645 GLU D C 1
ATOM 12012 O O . GLU D 1 324 ? 27.07930 15.39722 21.50982 1.000 40.07385 645 GLU D O 1
ATOM 12018 N N . HIS D 1 325 ? 25.34951 14.35840 22.50018 1.000 37.60195 646 HIS D N 1
ATOM 12019 C CA . HIS D 1 325 ? 26.12687 13.62742 23.49939 1.000 35.13750 646 HIS D CA 1
ATOM 12020 C C . HIS D 1 325 ? 27.35927 12.93916 22.90884 1.000 35.90752 646 HIS D C 1
ATOM 12021 O O . HIS D 1 325 ? 28.49221 13.17167 23.34365 1.000 31.28080 646 HIS D O 1
ATOM 12028 N N . THR D 1 326 ? 27.14148 12.07993 21.90883 1.000 33.82119 647 THR D N 1
ATOM 12029 C CA . THR D 1 326 ? 28.18425 11.24548 21.31739 1.000 31.19255 647 THR D CA 1
ATOM 12030 C C . THR D 1 326 ? 28.84054 11.87997 20.10214 1.000 32.06143 647 THR D C 1
ATOM 12031 O O . THR D 1 326 ? 29.77305 11.29295 19.53941 1.000 31.84061 647 THR D O 1
ATOM 12035 N N . GLY D 1 327 ? 28.37232 13.04453 19.66378 1.000 29.91406 648 GLY D N 1
ATOM 12036 C CA . GLY D 1 327 ? 28.83730 13.53692 18.38211 1.000 32.34075 648 GLY D CA 1
ATOM 12037 C C . GLY D 1 327 ? 28.52965 12.60354 17.23112 1.000 35.02657 648 GLY D C 1
ATOM 12038 O O . GLY D 1 327 ? 29.20947 12.65150 16.20225 1.000 36.16289 648 GLY D O 1
ATOM 12039 N N . GLY D 1 328 ? 27.52173 11.73933 17.37716 1.000 31.76355 649 GLY D N 1
ATOM 12040 C CA . GLY D 1 328 ? 27.17426 10.78913 16.33484 1.000 32.18349 649 GLY D CA 1
ATOM 12041 C C . GLY D 1 328 ? 27.90229 9.46489 16.42149 1.000 34.70012 649 GLY D C 1
ATOM 12042 O O . GLY D 1 328 ? 27.65150 8.58860 15.58963 1.000 33.86834 649 GLY D O 1
ATOM 12043 N N . LYS D 1 329 ? 28.80453 9.29783 17.39322 1.000 29.94526 650 LYS D N 1
ATOM 12044 C CA . LYS D 1 329 ? 29.53135 8.04477 17.60865 1.000 33.60490 650 LYS D CA 1
ATOM 12045 C C . LYS D 1 329 ? 28.68965 7.15510 18.50648 1.000 32.55608 650 LYS D C 1
ATOM 12046 O O . LYS D 1 329 ? 28.85938 7.11274 19.72399 1.000 33.14863 650 LYS D O 1
ATOM 12052 N N . LEU D 1 330 ? 27.78848 6.43693 17.89544 1.000 32.27472 651 LEU D N 1
ATOM 12053 C CA . LEU D 1 330 ? 26.81965 5.69813 18.68570 1.000 30.45255 651 LEU D CA 1
ATOM 12054 C C . LEU D 1 330 ? 27.39455 4.34644 19.07534 1.000 33.12655 651 LEU D C 1
ATOM 12055 O O . LEU D 1 330 ? 28.19072 3.76983 18.33242 1.000 32.98965 651 LEU D O 1
ATOM 12060 N N . PRO D 1 331 ? 27.02217 3.83220 20.24495 1.000 35.32330 652 PRO D N 1
ATOM 12061 C CA . PRO D 1 331 ? 27.40549 2.46243 20.60200 1.000 35.92152 652 PRO D CA 1
ATOM 12062 C C . PRO D 1 331 ? 26.76442 1.44136 19.66388 1.000 31.23614 652 PRO D C 1
ATOM 12063 O O . PRO D 1 331 ? 25.71723 1.67599 19.05850 1.000 31.37995 652 PRO D O 1
ATOM 12067 N N . PHE D 1 332 ? 27.42042 0.28356 19.56080 1.000 32.74728 653 PHE D N 1
ATOM 12068 C CA . PHE D 1 332 ? 27.03567 -0.73168 18.58146 1.000 36.41253 653 PHE D CA 1
ATOM 12069 C C . PHE D 1 332 ? 25.54621 -1.06062 18.64343 1.000 36.94968 653 PHE D C 1
ATOM 12070 O O . PHE D 1 332 ? 24.88508 -1.19544 17.60169 1.000 32.22174 653 PHE D O 1
ATOM 12078 N N . TRP D 1 333 ? 24.98892 -1.17398 19.84880 1.000 35.42721 654 TRP D N 1
ATOM 12079 C CA . TRP D 1 333 ? 23.58783 -1.57691 19.96999 1.000 32.18740 654 TRP D CA 1
ATOM 12080 C C . TRP D 1 333 ? 22.59422 -0.43769 19.74355 1.000 33.50480 654 TRP D C 1
ATOM 12081 O O . TRP D 1 333 ? 21.38141 -0.67767 19.77594 1.000 33.05186 654 TRP D O 1
ATOM 12092 N N . LEU D 1 334 ? 23.05428 0.79260 19.52850 1.000 35.94489 655 LEU D N 1
ATOM 12093 C CA . LEU D 1 334 ? 22.17595 1.86706 19.06429 1.000 36.18632 655 LEU D CA 1
ATOM 12094 C C . LEU D 1 334 ? 22.44163 2.26425 17.62632 1.000 33.45662 655 LEU D C 1
ATOM 12095 O O . LEU D 1 334 ? 21.63379 2.99169 17.03921 1.000 33.99365 655 LEU D O 1
ATOM 12100 N N . SER D 1 335 ? 23.56483 1.85093 17.07464 1.000 35.51190 656 SER D N 1
ATOM 12101 C CA . SER D 1 335 ? 24.06681 2.39145 15.83082 1.000 32.45400 656 SER D CA 1
ATOM 12102 C C . SER D 1 335 ? 23.24836 1.88342 14.65522 1.000 29.75389 656 SER D C 1
ATOM 12103 O O . SER D 1 335 ? 22.96184 0.68741 14.56885 1.000 31.22282 656 SER D O 1
ATOM 12106 N N . PRO D 1 336 ? 22.89914 2.76889 13.72121 1.000 28.47278 657 PRO D N 1
ATOM 12107 C CA . PRO D 1 336 ? 22.27001 2.32647 12.47048 1.000 30.86141 657 PRO D CA 1
ATOM 12108 C C . PRO D 1 336 ? 23.25757 1.74915 11.47379 1.000 34.57277 657 PRO D C 1
ATOM 12109 O O . PRO D 1 336 ? 22.82822 1.13649 10.48124 1.000 29.24190 657 PRO D O 1
ATOM 12113 N N . ARG D 1 337 ? 24.56112 1.95226 11.69541 1.000 29.79778 658 ARG D N 1
ATOM 12114 C CA . ARG D 1 337 ? 25.61367 1.55824 10.76308 1.000 31.00990 658 ARG D CA 1
ATOM 12115 C C . ARG D 1 337 ? 26.67297 0.80330 11.56613 1.000 31.19347 658 ARG D C 1
ATOM 12116 O O . ARG D 1 337 ? 27.63047 1.39834 12.06339 1.000 31.68298 658 ARG D O 1
ATOM 12124 N N . GLN D 1 338 ? 26.48194 -0.51228 11.68551 1.000 30.20658 659 GLN D N 1
ATOM 12125 C CA . GLN D 1 338 ? 27.21622 -1.37700 12.60094 1.000 32.23037 659 GLN D CA 1
ATOM 12126 C C . GLN D 1 338 ? 28.51420 -1.91538 12.01002 1.000 33.29719 659 GLN D C 1
ATOM 12127 O O . GLN D 1 338 ? 29.51741 -2.01344 12.72366 1.000 29.73977 659 GLN D O 1
ATOM 12133 N N . ALA D 1 339 ? 28.51578 -2.28561 10.72999 1.000 26.77969 660 ALA D N 1
ATOM 12134 C CA . ALA D 1 339 ? 29.69712 -2.87104 10.10624 1.000 31.29964 660 ALA D CA 1
ATOM 12135 C C . ALA D 1 339 ? 29.59697 -2.69557 8.60030 1.000 31.76683 660 ALA D C 1
ATOM 12136 O O . ALA D 1 339 ? 28.56678 -3.02535 8.01239 1.000 30.56073 660 ALA D O 1
ATOM 12138 N N . ILE D 1 340 ? 30.66839 -2.21375 7.97518 1.000 35.17776 661 ILE D N 1
ATOM 12139 C CA . ILE D 1 340 ? 30.72933 -2.09199 6.52624 1.000 34.95303 661 ILE D CA 1
ATOM 12140 C C . ILE D 1 340 ? 31.80758 -3.03292 6.01438 1.000 35.87992 661 ILE D C 1
ATOM 12141 O O . ILE D 1 340 ? 32.87058 -3.17330 6.63114 1.000 38.52167 661 ILE D O 1
ATOM 12146 N N . VAL D 1 341 ? 31.51822 -3.71273 4.90710 1.000 35.44934 662 VAL D N 1
ATOM 12147 C CA . VAL D 1 341 ? 32.45608 -4.65244 4.29982 1.000 37.60083 662 VAL D CA 1
ATOM 12148 C C . VAL D 1 341 ? 33.18236 -3.94604 3.16779 1.000 39.31448 662 VAL D C 1
ATOM 12149 O O . VAL D 1 341 ? 32.54985 -3.39781 2.25407 1.000 41.52531 662 VAL D O 1
ATOM 12153 N N . LEU D 1 342 ? 34.50860 -3.96450 3.22149 1.000 40.73932 663 LEU D N 1
ATOM 12154 C CA . LEU D 1 342 ? 35.34530 -3.28547 2.24570 1.000 45.24905 663 LEU D CA 1
ATOM 12155 C C . LEU D 1 342 ? 36.20969 -4.31540 1.53525 1.000 48.87604 663 LEU D C 1
ATOM 12156 O O . LEU D 1 342 ? 37.00805 -5.01046 2.17628 1.000 50.10426 663 LEU D O 1
ATOM 12161 N N . SER D 1 343 ? 36.05555 -4.40606 0.21657 1.000 49.11175 664 SER D N 1
ATOM 12162 C CA . SER D 1 343 ? 36.84700 -5.31788 -0.59326 1.000 51.41051 664 SER D CA 1
ATOM 12163 C C . SER D 1 343 ? 38.13567 -4.63012 -1.00873 1.000 53.93529 664 SER D C 1
ATOM 12164 O O . SER D 1 343 ? 38.10859 -3.51114 -1.53232 1.000 55.46811 664 SER D O 1
ATOM 12167 N N . ILE D 1 344 ? 39.26148 -5.29970 -0.76850 1.000 53.17282 665 ILE D N 1
ATOM 12168 C CA . ILE D 1 344 ? 40.54953 -4.72491 -1.13665 1.000 55.25862 665 ILE D CA 1
ATOM 12169 C C . ILE D 1 344 ? 40.69285 -4.65408 -2.65240 1.000 59.91119 665 ILE D C 1
ATOM 12170 O O . ILE D 1 344 ? 41.26183 -3.69876 -3.19217 1.000 61.84712 665 ILE D O 1
ATOM 12175 N N . SER D 1 345 ? 40.16297 -5.64397 -3.36299 1.000 60.15865 666 SER D N 1
ATOM 12176 C CA . SER D 1 345 ? 40.25625 -5.66644 -4.81402 1.000 61.43577 666 SER D CA 1
ATOM 12177 C C . SER D 1 345 ? 39.11947 -6.51619 -5.36270 1.000 65.02377 666 SER D C 1
ATOM 12178 O O . SER D 1 345 ? 38.47948 -7.28161 -4.63700 1.000 63.23128 666 SER D O 1
ATOM 12181 N N . GLU D 1 346 ? 38.89184 -6.38015 -6.67173 1.000 66.76608 667 GLU D N 1
ATOM 12182 C CA . GLU D 1 346 ? 37.78362 -7.07218 -7.32012 1.000 69.94160 667 GLU D CA 1
ATOM 12183 C C . GLU D 1 346 ? 37.82501 -8.57967 -7.08988 1.000 68.32249 667 GLU D C 1
ATOM 12184 O O . GLU D 1 346 ? 36.77051 -9.21118 -6.96581 1.000 72.70674 667 GLU D O 1
ATOM 12190 N N . LYS D 1 347 ? 39.02174 -9.17020 -7.01164 1.000 70.93983 668 LYS D N 1
ATOM 12191 C CA . LYS D 1 347 ? 39.12882 -10.62279 -6.89142 1.000 73.34552 668 LYS D CA 1
ATOM 12192 C C . LYS D 1 347 ? 38.40568 -11.15986 -5.65597 1.000 71.22104 668 LYS D C 1
ATOM 12193 O O . LYS D 1 347 ? 37.88982 -12.28406 -5.68109 1.000 70.35469 668 LYS D O 1
ATOM 12195 N N . THR D 1 348 ? 38.33914 -10.38437 -4.57430 1.000 67.04348 669 THR D N 1
ATOM 12196 C CA . THR D 1 348 ? 37.72047 -10.86690 -3.34711 1.000 65.14948 669 THR D CA 1
ATOM 12197 C C . THR D 1 348 ? 36.28948 -10.37472 -3.16764 1.000 61.98315 669 THR D C 1
ATOM 12198 O O . THR D 1 348 ? 35.68027 -10.64207 -2.12557 1.000 60.41759 669 THR D O 1
ATOM 12202 N N . VAL D 1 349 ? 35.73059 -9.69058 -4.16704 1.000 61.97588 670 VAL D N 1
ATOM 12203 C CA . VAL D 1 349 ? 34.43098 -9.04732 -3.99122 1.000 62.05129 670 VAL D CA 1
ATOM 12204 C C . VAL D 1 349 ? 33.34481 -10.07687 -3.70128 1.000 61.62542 670 VAL D C 1
ATOM 12205 O O . VAL D 1 349 ? 32.50942 -9.87924 -2.81061 1.000 57.41108 670 VAL D O 1
ATOM 12209 N N . GLU D 1 350 ? 33.33363 -11.19242 -4.43839 1.000 62.35240 671 GLU D N 1
ATOM 12210 C CA . GLU D 1 350 ? 32.26402 -12.16818 -4.24464 1.000 60.74517 671 GLU D CA 1
ATOM 12211 C C . GLU D 1 350 ? 32.31470 -12.77006 -2.84353 1.000 57.39929 671 GLU D C 1
ATOM 12212 O O . GLU D 1 350 ? 31.28827 -12.85720 -2.15947 1.000 56.94071 671 GLU D O 1
ATOM 12218 N N . TYR D 1 351 ? 33.50199 -13.17601 -2.38808 1.000 56.42249 672 TYR D N 1
ATOM 12219 C CA . TYR D 1 351 ? 33.62480 -13.61252 -0.99954 1.000 58.78094 672 TYR D CA 1
ATOM 12220 C C . TYR D 1 351 ? 33.22786 -12.49710 -0.04059 1.000 52.78470 672 TYR D C 1
ATOM 12221 O O . TYR D 1 351 ? 32.51383 -12.73597 0.94027 1.000 51.31386 672 TYR D O 1
ATOM 12230 N N . ALA D 1 352 ? 33.65473 -11.26457 -0.32610 1.000 54.89930 673 ALA D N 1
ATOM 12231 C CA . ALA D 1 352 ? 33.33792 -10.14617 0.55738 1.000 50.76563 673 ALA D CA 1
ATOM 12232 C C . ALA D 1 352 ? 31.83624 -9.91586 0.64204 1.000 50.38490 673 AL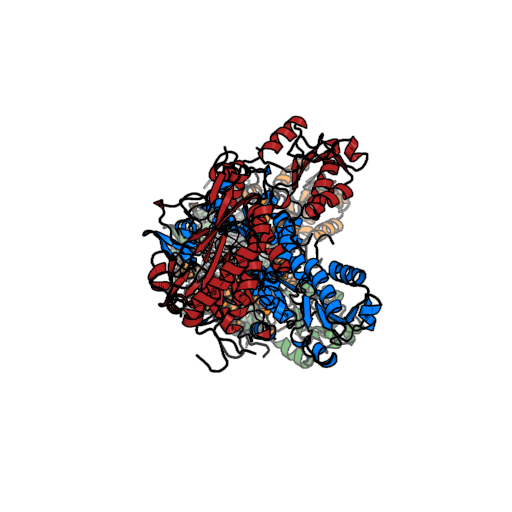A D C 1
ATOM 12233 O O . ALA D 1 352 ? 31.31384 -9.55178 1.70349 1.000 47.57670 673 ALA D O 1
ATOM 12235 N N . LYS D 1 353 ? 31.12931 -10.11353 -0.46972 1.000 50.07290 674 LYS D N 1
ATOM 12236 C CA . LYS D 1 353 ? 29.67746 -9.97851 -0.46653 1.000 52.65966 674 LYS D CA 1
ATOM 12237 C C . LYS D 1 353 ? 29.01341 -11.08748 0.33799 1.000 47.78332 674 LYS D C 1
ATOM 12238 O O . LYS D 1 353 ? 28.02025 -10.84436 1.03131 1.000 43.47577 674 LYS D O 1
ATOM 12244 N N . SER D 1 354 ? 29.52430 -12.31609 0.24148 1.000 49.38396 675 SER D N 1
ATOM 12245 C CA . SER D 1 354 ? 28.94633 -13.39444 1.03393 1.000 46.89429 675 SER D CA 1
ATOM 12246 C C . SER D 1 354 ? 29.03846 -13.08362 2.52241 1.000 50.39018 675 SER D C 1
ATOM 12247 O O . SER D 1 354 ? 28.13650 -13.43836 3.29121 1.000 45.95485 675 SER D O 1
ATOM 12250 N N . VAL D 1 355 ? 30.10211 -12.39771 2.94209 1.000 45.35555 676 VAL D N 1
ATOM 12251 C CA . VAL D 1 355 ? 30.21961 -12.01140 4.34153 1.000 45.28880 676 VAL D CA 1
ATOM 12252 C C . VAL D 1 355 ? 29.13426 -11.00697 4.69977 1.000 43.22828 676 VAL D C 1
ATOM 12253 O O . VAL D 1 355 ? 28.43684 -11.16172 5.70643 1.000 39.93043 676 VAL D O 1
ATOM 12257 N N . GLU D 1 356 ? 28.96696 -9.96834 3.87509 1.000 43.92204 677 GLU D N 1
ATOM 12258 C CA . GLU D 1 356 ? 27.93422 -8.97544 4.15034 1.000 40.05622 677 GLU D CA 1
ATOM 12259 C C . GLU D 1 356 ? 26.55367 -9.61629 4.19380 1.000 41.47128 677 GLU D C 1
ATOM 12260 O O . GLU D 1 356 ? 25.72683 -9.27306 5.04982 1.000 38.83195 677 GLU D O 1
ATOM 12266 N N . ARG D 1 357 ? 26.29370 -10.56748 3.29012 1.000 45.09300 678 ARG D N 1
ATOM 12267 C CA . ARG D 1 357 ? 24.97884 -11.20522 3.22745 1.000 41.91022 678 ARG D CA 1
ATOM 12268 C C . ARG D 1 357 ? 24.66606 -11.96371 4.50842 1.000 44.51337 678 ARG D C 1
ATOM 12269 O O . ARG D 1 357 ? 23.58015 -11.81981 5.07875 1.000 45.91473 678 ARG D O 1
ATOM 12277 N N . GLU D 1 358 ? 25.59899 -12.79327 4.96942 1.000 44.56395 679 GLU D N 1
ATOM 12278 C CA . GLU D 1 358 ? 25.33940 -13.56351 6.17753 1.000 45.77731 679 GLU D CA 1
ATOM 12279 C C . GLU D 1 358 ? 25.14510 -12.64235 7.37698 1.000 43.78984 679 GLU D C 1
ATOM 12280 O O . GLU D 1 358 ? 24.24908 -12.86209 8.19995 1.000 40.99283 679 GLU D O 1
ATOM 12286 N N . LEU D 1 359 ? 25.95351 -11.58582 7.47638 1.000 40.84723 680 LEU D N 1
ATOM 12287 C CA . LEU D 1 359 ? 25.76923 -10.63041 8.55966 1.000 38.45544 680 LEU D CA 1
ATOM 12288 C C . LEU D 1 359 ? 24.38872 -10.00038 8.50298 1.000 42.37038 680 LEU D C 1
ATOM 12289 O O . LEU D 1 359 ? 23.73864 -9.82369 9.54116 1.000 37.38264 680 LEU D O 1
ATOM 12294 N N . CYS D 1 360 ? 23.91955 -9.66063 7.29596 1.000 41.73039 681 CYS D N 1
ATOM 12295 C CA . CYS D 1 360 ? 22.57157 -9.12609 7.16157 1.000 39.29745 681 CYS D CA 1
ATOM 12296 C C . CYS D 1 360 ? 21.54080 -10.14349 7.62490 1.000 40.25129 681 CYS D C 1
ATOM 12297 O O . CYS D 1 360 ? 20.61720 -9.80454 8.37270 1.000 40.73379 681 CYS D O 1
ATOM 12300 N N . ARG D 1 361 ? 21.69333 -11.40293 7.19202 1.000 42.83175 682 ARG D N 1
ATOM 12301 C CA . ARG D 1 361 ? 20.74508 -12.45396 7.55489 1.000 45.57468 682 ARG D CA 1
ATOM 12302 C C . ARG D 1 361 ? 20.73167 -12.70209 9.05683 1.000 44.35025 682 ARG D C 1
ATOM 12303 O O . ARG D 1 361 ? 19.70597 -13.10879 9.61167 1.000 47.76131 682 ARG D O 1
ATOM 12311 N N . ARG D 1 362 ? 21.85462 -12.47117 9.72573 1.000 43.56956 683 ARG D N 1
ATOM 12312 C CA . ARG D 1 362 ? 21.94277 -12.63212 11.17095 1.000 45.08496 683 ARG D CA 1
ATOM 12313 C C . ARG D 1 362 ? 21.37977 -11.44162 11.93919 1.000 46.28093 683 ARG D C 1
ATOM 12314 O O . ARG D 1 362 ? 21.40825 -11.45373 13.17376 1.000 46.64540 683 ARG D O 1
ATOM 12322 N N . GLY D 1 363 ? 20.89029 -10.41578 11.25033 1.000 45.37131 684 GLY D N 1
ATOM 12323 C CA . GLY D 1 363 ? 20.22276 -9.30673 11.89335 1.000 40.36079 684 GLY D CA 1
ATOM 12324 C C . GLY D 1 363 ? 21.07364 -8.08123 12.15363 1.000 37.43290 684 GLY D C 1
ATOM 12325 O O . GLY D 1 363 ? 20.62342 -7.18569 12.87077 1.000 42.02883 684 GLY D O 1
ATOM 12326 N N . PHE D 1 364 ? 22.27155 -7.99661 11.59386 1.000 34.34246 685 PHE D N 1
ATOM 12327 C CA . PHE D 1 364 ? 23.08911 -6.81814 11.84200 1.000 35.14294 685 PHE D CA 1
ATOM 12328 C C . PHE D 1 364 ? 22.91590 -5.80847 10.71219 1.000 40.79028 685 PHE D C 1
ATOM 12329 O O . PHE D 1 364 ? 22.50011 -6.14503 9.59589 1.000 32.82763 685 PHE D O 1
ATOM 12337 N N . ASP D 1 365 ? 23.19703 -4.54464 11.03221 1.000 32.81320 686 ASP D N 1
ATOM 12338 C CA . ASP D 1 365 ? 22.98886 -3.44182 10.10022 1.000 34.39142 686 ASP D CA 1
ATOM 12339 C C . ASP D 1 365 ? 24.32083 -3.18455 9.41473 1.000 34.85602 686 ASP D C 1
ATOM 12340 O O . ASP D 1 365 ? 25.23520 -2.58490 9.99573 1.000 34.30215 686 ASP D O 1
ATOM 12345 N N . VAL D 1 366 ? 24.42643 -3.65507 8.17281 1.000 31.18537 687 VAL D N 1
ATOM 12346 C CA . VAL D 1 366 ? 25.68654 -3.72673 7.45698 1.000 32.40638 687 VAL D CA 1
ATOM 12347 C C . VAL D 1 366 ? 25.50696 -3.11371 6.07657 1.000 33.96933 687 VAL D C 1
ATOM 12348 O O . VAL D 1 366 ? 24.39777 -2.83557 5.63437 1.000 34.17158 687 VAL D O 1
ATOM 12352 N N . SER D 1 367 ? 26.63088 -2.87952 5.41378 1.000 35.68071 688 SER D N 1
ATOM 12353 C CA . SER D 1 367 ? 26.66024 -2.47833 4.01842 1.000 37.27679 688 SER D CA 1
ATOM 12354 C C . SER D 1 367 ? 28.00130 -2.92392 3.44908 1.000 36.76867 688 SER D C 1
ATOM 12355 O O . SER D 1 367 ? 28.75976 -3.64149 4.10349 1.000 33.59841 688 SER D O 1
ATOM 12358 N N . GLY D 1 368 ? 28.28892 -2.51240 2.22517 1.000 38.29830 689 GLY D N 1
ATOM 12359 C CA . GLY D 1 368 ? 29.53481 -2.89509 1.58772 1.000 39.87167 689 GLY D CA 1
ATOM 12360 C C . GLY D 1 368 ? 29.98467 -1.81975 0.63109 1.000 42.02728 689 GLY D C 1
ATOM 12361 O O . GLY D 1 368 ? 29.16997 -1.05462 0.10176 1.000 44.99802 689 GLY D O 1
ATOM 12362 N N . ASP D 1 369 ? 31.29887 -1.74377 0.43086 1.000 41.88576 690 ASP D N 1
ATOM 12363 C CA . ASP D 1 369 ? 31.90075 -0.92392 -0.61580 1.000 47.47242 690 ASP D CA 1
ATOM 12364 C C . ASP D 1 369 ? 32.76190 -1.83919 -1.47934 1.000 52.04933 690 ASP D C 1
ATOM 12365 O O . ASP D 1 369 ? 33.85856 -2.23916 -1.07116 1.000 49.99717 690 ASP D O 1
ATOM 12370 N N . TYR D 1 370 ? 32.26721 -2.16790 -2.67207 1.000 51.14466 691 TYR D N 1
ATOM 12371 C CA . TYR D 1 370 ? 32.98146 -3.03396 -3.59973 1.000 54.92139 691 TYR D CA 1
ATOM 12372 C C . TYR D 1 370 ? 33.52166 -2.26849 -4.80006 1.000 55.43701 691 TYR D C 1
ATOM 12373 O O . TYR D 1 370 ? 33.79940 -2.86983 -5.84165 1.000 58.25981 691 TYR D O 1
ATOM 12382 N N . SER D 1 371 ? 33.70276 -0.95456 -4.66342 1.000 56.67964 692 SER D N 1
ATOM 12383 C CA . SER D 1 371 ? 34.24875 -0.15010 -5.74665 1.000 56.22017 692 SER D CA 1
ATOM 12384 C C . SER D 1 371 ? 35.72396 -0.47206 -5.96771 1.000 57.96830 692 SER D C 1
ATOM 12385 O O . SER D 1 371 ? 36.35927 -1.20939 -5.20337 1.000 57.13429 692 SER D O 1
ATOM 12388 N N . ALA D 1 372 ? 36.27025 0.10602 -7.03143 1.000 62.60872 693 ALA D N 1
ATOM 12389 C CA . ALA D 1 372 ? 37.68164 -0.04154 -7.35280 1.000 65.43219 693 ALA D CA 1
ATOM 12390 C C . ALA D 1 372 ? 38.56905 0.92138 -6.57894 1.000 64.84276 693 ALA D C 1
ATOM 12391 O O . ALA D 1 372 ? 39.78109 0.94385 -6.81564 1.000 75.19013 693 ALA D O 1
ATOM 12393 N N . ALA D 1 373 ? 38.00355 1.71819 -5.67861 1.000 61.80025 694 ALA D N 1
ATOM 12394 C CA . ALA D 1 373 ? 38.80891 2.61890 -4.86692 1.000 64.36871 694 ALA D CA 1
ATOM 12395 C C . ALA D 1 373 ? 39.77639 1.83047 -3.99157 1.000 63.26889 694 ALA D C 1
ATOM 12396 O O . ALA D 1 373 ? 39.47604 0.72200 -3.53766 1.000 62.71750 694 ALA D O 1
ATOM 12398 N N . THR D 1 374 ? 40.94840 2.42029 -3.75632 1.000 65.49194 695 THR D N 1
ATOM 12399 C CA . THR D 1 374 ? 41.94032 1.82855 -2.87167 1.000 62.09047 695 THR D CA 1
ATOM 12400 C C . THR D 1 374 ? 41.35700 1.61785 -1.47711 1.000 62.49172 695 THR D C 1
ATOM 12401 O O . THR D 1 374 ? 40.40764 2.29021 -1.05748 1.000 59.92027 695 THR D O 1
ATOM 12405 N N . ILE D 1 375 ? 41.95382 0.67298 -0.74638 1.000 64.59596 696 ILE D N 1
ATOM 12406 C CA . ILE D 1 375 ? 41.41048 0.29772 0.55621 1.000 61.69366 696 ILE D CA 1
ATOM 12407 C C . ILE D 1 375 ? 41.52351 1.45209 1.54288 1.000 63.97200 696 ILE D C 1
ATOM 12408 O O . ILE D 1 375 ? 40.64104 1.64497 2.38690 1.000 64.80702 696 ILE D O 1
ATOM 12413 N N . ASN D 1 376 ? 42.58562 2.25475 1.43823 1.000 60.95916 697 ASN D N 1
ATOM 12414 C CA . ASN D 1 376 ? 42.73014 3.39819 2.33180 1.000 64.77409 697 ASN D CA 1
ATOM 12415 C C . ASN D 1 376 ? 41.69749 4.47288 2.03067 1.000 65.50825 697 ASN D C 1
ATOM 12416 O O . ASN D 1 376 ? 41.14298 5.08279 2.95343 1.000 66.95555 697 ASN D O 1
ATOM 12421 N N . LYS D 1 377 ? 41.43498 4.73443 0.74868 1.000 64.76586 698 LYS D N 1
ATOM 12422 C CA . LYS D 1 377 ? 40.36042 5.65931 0.41493 1.000 61.65387 698 LYS D CA 1
ATOM 12423 C C . LYS D 1 377 ? 39.03163 5.15783 0.96503 1.000 67.86726 698 LYS D C 1
ATOM 12424 O O . LYS D 1 377 ? 38.21442 5.94942 1.45158 1.000 68.10732 698 LYS D O 1
ATOM 12426 N N . LYS D 1 378 ? 38.81388 3.83666 0.92621 1.000 66.54129 699 LYS D N 1
ATOM 12427 C CA . LYS D 1 378 ? 37.54862 3.27181 1.38948 1.000 62.87262 699 LYS D CA 1
ATOM 12428 C C . LYS D 1 378 ? 37.38882 3.41769 2.89715 1.000 67.47341 699 LYS D C 1
ATOM 12429 O O . LYS D 1 378 ? 36.27574 3.62662 3.38980 1.000 62.70531 699 LYS D O 1
ATOM 12435 N N . ILE D 1 379 ? 38.48184 3.30169 3.64993 1.000 70.77628 700 ILE D N 1
ATOM 12436 C CA . ILE D 1 379 ? 38.39089 3.48806 5.09415 1.000 74.45790 700 ILE D CA 1
ATOM 12437 C C . ILE D 1 379 ? 38.02742 4.93222 5.42253 1.000 77.06709 700 ILE D C 1
ATOM 12438 O O . ILE D 1 379 ? 37.03737 5.19588 6.11638 1.000 77.03096 700 ILE D O 1
ATOM 12443 N N . ARG D 1 380 ? 38.81997 5.88471 4.92155 1.000 71.33048 701 ARG D N 1
ATOM 12444 C CA . ARG D 1 380 ? 38.54634 7.29960 5.15079 1.000 72.72743 701 ARG D CA 1
ATOM 12445 C C . ARG D 1 380 ? 37.09422 7.64590 4.84079 1.000 72.72406 701 ARG D C 1
ATOM 12446 O O . ARG D 1 380 ? 36.43142 8.34676 5.61532 1.000 75.89068 701 ARG D O 1
ATOM 12448 N N . GLU D 1 381 ? 36.57946 7.15234 3.71147 1.000 74.50358 702 GLU D N 1
ATOM 12449 C CA . GLU D 1 381 ? 35.19846 7.44560 3.33920 1.000 76.51428 702 GLU D CA 1
ATOM 12450 C C . GLU D 1 381 ? 34.22240 6.90525 4.37778 1.000 75.80608 702 GLU D C 1
ATOM 12451 O O . GLU D 1 381 ? 33.20630 7.54379 4.67686 1.000 77.90422 702 GLU D O 1
ATOM 12457 N N . SER D 1 382 ? 34.52783 5.74149 4.95761 1.000 72.02708 703 SER D N 1
ATOM 12458 C CA . SER D 1 382 ? 33.62559 5.10258 5.90920 1.000 65.03335 703 SER D CA 1
ATOM 12459 C C . SER D 1 382 ? 33.73088 5.68524 7.31119 1.000 61.47004 703 SER D C 1
ATOM 12460 O O . SER D 1 382 ? 32.86653 5.40705 8.14805 1.000 54.65920 703 SER D O 1
ATOM 12463 N N . GLN D 1 383 ? 34.78017 6.46000 7.60186 1.000 63.83158 704 GLN D N 1
ATOM 12464 C CA . GLN D 1 383 ? 34.79635 7.18928 8.86146 1.000 55.15434 704 GLN D CA 1
ATOM 12465 C C . GLN D 1 383 ? 33.67853 8.21939 8.90228 1.000 46.66817 704 GLN D C 1
ATOM 12466 O O . GLN D 1 383 ? 33.18171 8.55165 9.98398 1.000 46.34847 704 GLN D O 1
ATOM 12468 N N . LEU D 1 384 ? 33.25041 8.69867 7.72835 1.000 48.92641 705 LEU D N 1
ATOM 12469 C CA . LEU D 1 384 ? 32.29856 9.80535 7.63637 1.000 50.95680 705 LEU D CA 1
ATOM 12470 C C . LEU D 1 384 ? 30.93796 9.44963 8.22034 1.000 48.55301 705 LEU D C 1
ATOM 12471 O O . LEU D 1 384 ? 30.25808 10.31025 8.78682 1.000 45.40879 705 LEU D O 1
ATOM 12476 N N . LEU D 1 385 ? 30.49623 8.20664 8.05645 1.000 42.63883 706 LEU D N 1
ATOM 12477 C CA . LEU D 1 385 ? 29.18683 7.81242 8.54914 1.000 39.39721 706 LEU D CA 1
ATOM 12478 C C . LEU D 1 385 ? 29.27713 7.00238 9.83644 1.000 38.11770 706 LEU D C 1
ATOM 12479 O O . LEU D 1 385 ? 28.29141 6.36713 10.23129 1.000 33.79740 706 LEU D O 1
ATOM 12484 N N . GLN D 1 386 ? 30.45147 6.98670 10.47636 1.000 38.21873 707 GLN D N 1
ATOM 12485 C CA . GLN D 1 386 ? 30.61300 6.49620 11.84654 1.000 35.38262 707 GLN D CA 1
ATOM 12486 C C . GLN D 1 386 ? 30.30103 5.00849 11.98339 1.000 34.92672 707 GLN D C 1
ATOM 12487 O O . GLN D 1 386 ? 29.81501 4.56505 13.02547 1.000 31.64640 707 GLN D O 1
ATOM 12493 N N . TRP D 1 387 ? 30.58662 4.21640 10.95534 1.000 30.92566 708 TRP D N 1
ATOM 12494 C CA . TRP D 1 387 ? 30.50532 2.76743 11.09467 1.000 34.59008 708 TRP D CA 1
ATOM 12495 C C . TRP D 1 387 ? 31.25770 2.29160 12.33355 1.000 30.42476 708 TRP D C 1
ATOM 12496 O O . TRP D 1 387 ? 32.40468 2.67820 12.55983 1.000 34.77131 708 TRP D O 1
ATOM 12507 N N . ASN D 1 388 ? 30.62923 1.41230 13.11570 1.000 29.50757 709 ASN D N 1
ATOM 12508 C CA . ASN D 1 388 ? 31.31470 0.90852 14.30357 1.000 35.72003 709 ASN D CA 1
ATOM 12509 C C . ASN D 1 388 ? 32.47092 -0.01375 13.95126 1.000 37.19411 709 ASN D C 1
ATOM 12510 O O . ASN D 1 388 ? 33.45340 -0.07545 14.69550 1.000 34.84026 709 ASN D O 1
ATOM 12515 N N . TYR D 1 389 ? 32.35810 -0.75485 12.85100 1.000 31.80278 710 TYR D N 1
ATOM 12516 C CA . TYR D 1 389 ? 33.38548 -1.69545 12.44151 1.000 36.97511 710 TYR D CA 1
ATOM 12517 C C . TYR D 1 389 ? 33.55380 -1.64437 10.93402 1.000 37.29051 710 TYR D C 1
ATOM 12518 O O . TYR D 1 389 ? 32.60473 -1.39110 10.18668 1.000 35.68985 710 TYR D O 1
ATOM 12527 N N . MET D 1 390 ? 34.78942 -1.85300 10.50416 1.000 41.02381 711 MET D N 1
ATOM 12528 C CA A MET D 1 390 ? 35.12671 -1.97522 9.09563 0.383 38.83499 711 MET D CA 1
ATOM 12529 C CA B MET D 1 390 ? 35.14698 -1.96904 9.09485 0.617 38.82249 711 MET D CA 1
ATOM 12530 C C . MET D 1 390 ? 35.70183 -3.36472 8.88130 1.000 42.97558 711 MET D C 1
ATOM 12531 O O . MET D 1 390 ? 36.67783 -3.74567 9.53755 1.000 42.78147 711 MET D O 1
ATOM 12540 N N . LEU D 1 391 ? 35.08473 -4.12409 7.98478 1.000 35.01603 712 LEU D N 1
ATOM 12541 C CA . LEU D 1 391 ? 35.52158 -5.47927 7.68405 1.000 39.66625 712 LEU D CA 1
ATOM 12542 C C . LEU D 1 391 ? 36.34359 -5.44191 6.39935 1.000 48.17127 712 LEU D C 1
ATOM 12543 O O . LEU D 1 391 ? 35.81506 -5.16365 5.31575 1.000 44.40807 712 LEU D O 1
ATOM 12548 N N . VAL D 1 392 ? 37.63596 -5.71896 6.52628 1.000 47.34410 713 VAL D N 1
ATOM 12549 C CA . VAL D 1 392 ? 38.57109 -5.65156 5.41574 1.000 48.63945 713 VAL D CA 1
ATOM 12550 C C . VAL D 1 392 ? 38.71438 -7.05386 4.84499 1.000 52.76957 713 VAL D C 1
ATOM 12551 O O . VAL D 1 392 ? 39.06526 -7.99449 5.56815 1.000 51.33078 713 VAL D O 1
ATOM 12555 N N . ILE D 1 393 ? 38.42827 -7.20225 3.55553 1.000 51.56881 714 ILE D N 1
ATOM 12556 C CA . ILE D 1 393 ? 38.41298 -8.50385 2.90653 1.000 56.49591 714 ILE D CA 1
ATOM 12557 C C . ILE D 1 393 ? 39.41129 -8.45806 1.75898 1.000 58.57715 714 ILE D C 1
ATOM 12558 O O . ILE D 1 393 ? 39.16858 -7.79802 0.73847 1.000 54.84861 714 ILE D O 1
ATOM 12563 N N . GLY D 1 394 ? 40.54296 -9.14123 1.93985 1.000 61.44676 715 GLY D N 1
ATOM 12564 C CA . GLY D 1 394 ? 41.56441 -9.29486 0.92238 1.000 58.56168 715 GLY D CA 1
ATOM 12565 C C . GLY D 1 394 ? 41.80738 -10.76084 0.61311 1.000 67.75184 715 GLY D C 1
ATOM 12566 O O . GLY D 1 394 ? 41.05010 -11.62563 1.07084 1.000 65.47210 715 GLY D O 1
ATOM 12567 N N . GLU D 1 395 ? 42.85799 -11.06272 -0.15836 1.000 67.05515 716 GLU D N 1
ATOM 12568 C CA . GLU D 1 395 ? 43.08843 -12.44717 -0.55888 1.000 65.53640 716 GLU D CA 1
ATOM 12569 C C . GLU D 1 395 ? 43.41916 -13.32439 0.64209 1.000 68.02042 716 GLU D C 1
ATOM 12570 O O . GLU D 1 395 ? 43.00226 -14.48819 0.70001 1.000 71.32127 716 GLU D O 1
ATOM 12572 N N . ASN D 1 396 ? 44.15541 -12.78296 1.61632 1.000 67.84011 717 ASN D N 1
ATOM 12573 C CA . ASN D 1 396 ? 44.49223 -13.56618 2.80094 1.000 69.85948 717 ASN D CA 1
ATOM 12574 C C . ASN D 1 396 ? 43.23896 -13.95262 3.57860 1.000 71.67199 717 ASN D C 1
ATOM 12575 O O . ASN D 1 396 ? 43.14905 -15.06441 4.11452 1.000 71.08761 717 ASN D O 1
ATOM 12577 N N . GLU D 1 397 ? 42.24896 -13.05431 3.62864 1.000 69.52386 718 GLU D N 1
ATOM 12578 C CA . GLU D 1 397 ? 41.01435 -13.34536 4.34909 1.000 65.07125 718 GLU D CA 1
ATOM 12579 C C . GLU D 1 397 ? 40.14357 -14.33328 3.58441 1.000 66.36997 718 GLU D C 1
ATOM 12580 O O . GLU D 1 397 ? 39.50467 -15.20277 4.18955 1.000 66.88512 718 GLU D O 1
ATOM 12586 N N . ALA D 1 398 ? 40.08681 -14.20494 2.25645 1.000 68.59551 719 ALA D N 1
ATOM 12587 C CA . ALA D 1 398 ? 39.30455 -15.14715 1.46143 1.000 65.40591 719 ALA D CA 1
ATOM 12588 C C . ALA D 1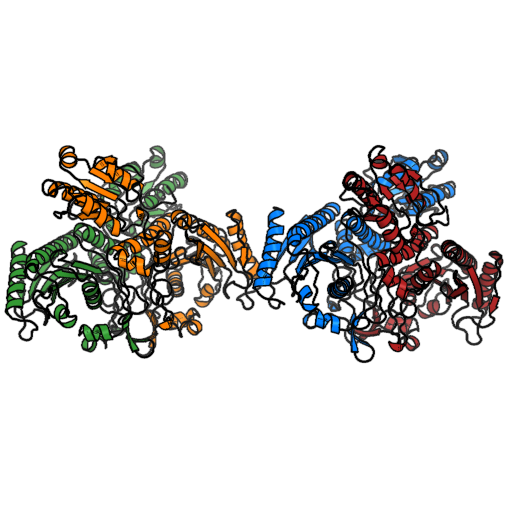 398 ? 39.94969 -16.52645 1.43307 1.000 72.57921 719 ALA D C 1
ATOM 12589 O O . ALA D 1 398 ? 39.24115 -17.53936 1.38935 1.000 73.60971 719 ALA D O 1
ATOM 12591 N N . ARG D 1 399 ? 41.28406 -16.58587 1.45920 1.000 70.99994 720 ARG D N 1
ATOM 12592 C CA . ARG D 1 399 ? 41.97133 -17.87384 1.46526 1.000 78.41351 720 ARG D CA 1
ATOM 12593 C C . ARG D 1 399 ? 41.67332 -18.64720 2.74451 1.000 80.63004 720 ARG D C 1
ATOM 12594 O O . ARG D 1 399 ? 41.19685 -19.78892 2.69737 1.000 81.08155 720 ARG D O 1
ATOM 12596 N N . ASP D 1 400 ? 41.93999 -18.03544 3.89859 1.000 77.09830 721 ASP D N 1
ATOM 12597 C CA . ASP D 1 400 ? 41.72512 -18.66587 5.19478 1.000 77.22144 721 ASP D CA 1
ATOM 12598 C C . ASP D 1 400 ? 40.28269 -18.57539 5.66823 1.000 70.94872 721 ASP D C 1
ATOM 12599 O O . ASP D 1 400 ? 40.01310 -18.91701 6.82527 1.000 71.51708 721 ASP D O 1
ATOM 12604 N N . LYS D 1 401 ? 39.36545 -18.13589 4.80764 1.000 70.26457 722 LYS D N 1
ATOM 12605 C CA . LYS D 1 401 ? 37.95221 -17.98431 5.14940 1.000 67.58310 722 LYS D CA 1
ATOM 12606 C C . LYS D 1 401 ? 37.79184 -17.23429 6.47403 1.000 65.60121 722 LYS D C 1
ATOM 12607 O O . LYS D 1 401 ? 37.19910 -17.72567 7.43669 1.000 63.08718 722 LYS D O 1
ATOM 12609 N N . LYS D 1 402 ? 38.35818 -16.02688 6.51127 1.000 61.49094 723 LYS D N 1
ATOM 12610 C CA . LYS D 1 402 ? 38.32345 -15.18069 7.69467 1.000 55.32572 723 LYS D CA 1
ATOM 12611 C C . LYS D 1 402 ? 37.98733 -13.75588 7.27463 1.000 56.12767 723 LYS D C 1
ATOM 12612 O O . LYS D 1 402 ? 37.79573 -13.46311 6.09091 1.000 55.41217 723 LYS D O 1
ATOM 12618 N N . VAL D 1 403 ? 37.90479 -12.86799 8.26756 1.000 51.91689 724 VAL D N 1
ATOM 12619 C CA . VAL D 1 403 ? 37.62101 -11.45092 8.08293 1.000 50.05193 724 VAL D CA 1
ATOM 12620 C C . VAL D 1 403 ? 38.62425 -10.65373 8.90371 1.000 50.92605 724 VAL D C 1
ATOM 12621 O O . VAL D 1 403 ? 39.02295 -11.07388 9.99330 1.000 53.47795 724 VAL D O 1
ATOM 12625 N N . THR D 1 404 ? 39.00248 -9.47676 8.40300 1.000 44.52909 725 THR D N 1
ATOM 12626 C CA . THR D 1 404 ? 39.78679 -8.52023 9.18057 1.000 50.39281 725 THR D CA 1
ATOM 12627 C C . THR D 1 404 ? 38.85709 -7.44942 9.74224 1.000 50.27511 725 THR D C 1
ATOM 12628 O O . THR D 1 404 ? 38.29726 -6.64434 8.99148 1.000 50.89409 725 THR D O 1
ATOM 12632 N N . LEU D 1 405 ? 38.71393 -7.43376 11.06386 1.000 47.58788 726 LEU D N 1
ATOM 12633 C CA . LEU D 1 405 ? 37.78809 -6.55464 11.76508 1.000 44.39861 726 LEU D CA 1
ATOM 12634 C C . LEU D 1 405 ? 38.53710 -5.34782 12.32188 1.000 47.07161 726 LEU D C 1
ATOM 12635 O O . LEU D 1 405 ? 39.41552 -5.50506 13.17046 1.000 47.74847 726 LEU D O 1
ATOM 12640 N N . ARG D 1 406 ? 38.18122 -4.14950 11.86161 1.000 43.54052 727 ARG D N 1
ATOM 12641 C CA . ARG D 1 406 ? 38.73591 -2.90780 12.38217 1.000 45.74119 727 ARG D CA 1
ATOM 12642 C C . ARG D 1 406 ? 37.64515 -2.11292 13.08565 1.000 43.90692 727 ARG D C 1
ATOM 12643 O O . ARG D 1 406 ? 36.48663 -2.13347 12.66246 1.000 40.59168 727 ARG D O 1
ATOM 12651 N N . CYS D 1 407 ? 38.02704 -1.42363 14.16302 1.000 40.55251 728 CYS D N 1
ATOM 12652 C CA A CYS D 1 407 ? 37.11174 -0.64274 14.98299 0.697 42.50255 728 CYS D CA 1
ATOM 12653 C CA B CYS D 1 407 ? 37.12038 -0.64119 14.99130 0.303 42.51403 728 CYS D CA 1
ATOM 12654 C C . CYS D 1 407 ? 37.14871 0.82820 14.58777 1.000 44.21296 728 CYS D C 1
ATOM 12655 O O . CYS D 1 407 ? 38.19403 1.36656 14.21026 1.000 45.57410 728 CYS D O 1
ATOM 12660 N N . ARG D 1 408 ? 35.98843 1.48322 14.69986 1.000 39.02221 729 ARG D N 1
ATOM 12661 C CA . ARG D 1 408 ? 35.93269 2.93194 14.51146 1.000 38.82020 729 ARG D CA 1
ATOM 12662 C C . ARG D 1 408 ? 36.89424 3.64943 15.45918 1.000 44.54257 729 ARG D C 1
ATOM 12663 O O . ARG D 1 408 ? 37.52379 4.65342 15.08940 1.000 46.61422 729 ARG D O 1
ATOM 12671 N N . ASP D 1 409 ? 37.01484 3.15136 16.68617 1.000 41.74163 730 ASP D N 1
ATOM 12672 C CA . ASP D 1 409 ? 38.03400 3.62376 17.61995 1.000 44.87447 730 ASP D CA 1
ATOM 12673 C C . ASP D 1 409 ? 39.35356 2.95230 17.25624 1.000 53.07308 730 ASP D C 1
ATOM 12674 O O . ASP D 1 409 ? 39.59566 1.79078 17.60427 1.000 46.76452 730 ASP D O 1
ATOM 12679 N N . THR D 1 410 ? 40.22455 3.69948 16.57357 1.000 53.90422 731 THR D N 1
ATOM 12680 C CA . THR D 1 410 ? 41.43791 3.11908 16.00898 1.000 54.21233 731 THR D CA 1
ATOM 12681 C C . THR D 1 410 ? 42.47343 2.73664 17.05559 1.000 54.79049 731 THR D C 1
ATOM 12682 O O . THR D 1 410 ? 43.49145 2.14547 16.68358 1.000 57.13082 731 THR D O 1
ATOM 12686 N N . THR D 1 411 ? 42.25169 3.04583 18.33621 1.000 55.64620 732 THR D N 1
ATOM 12687 C CA . THR D 1 411 ? 43.17323 2.58883 19.37194 1.000 59.33582 732 THR D CA 1
ATOM 12688 C C . THR D 1 411 ? 42.93374 1.13717 19.76062 1.000 58.27918 732 THR D C 1
ATOM 12689 O O . THR D 1 411 ? 43.70347 0.58980 20.55661 1.000 61.53204 732 THR D O 1
ATOM 12693 N N . ILE D 1 412 ? 41.90371 0.50417 19.21740 1.000 54.73883 733 ILE D N 1
ATOM 12694 C CA . ILE D 1 412 ? 41.60804 -0.90161 19.47421 1.000 55.99480 733 ILE D CA 1
ATOM 12695 C C . ILE D 1 412 ? 42.24567 -1.72237 18.35908 1.000 56.26247 733 ILE D C 1
ATOM 12696 O O . ILE D 1 412 ? 41.90033 -1.51900 17.18749 1.000 55.56042 733 ILE D O 1
ATOM 12701 N N . PRO D 1 413 ? 43.16328 -2.63683 18.66342 1.000 56.81295 734 PRO D N 1
ATOM 12702 C CA . PRO D 1 413 ? 43.84932 -3.36208 17.59116 1.000 57.69705 734 PRO D CA 1
ATOM 12703 C C . PRO D 1 413 ? 42.89207 -4.25058 16.81472 1.000 54.24743 734 PRO D C 1
ATOM 12704 O O . PRO D 1 413 ? 41.91917 -4.78046 17.35244 1.000 52.23672 734 PRO D O 1
ATOM 12708 N N . GLN D 1 414 ? 43.19024 -4.40541 15.53144 1.000 53.99513 735 GLN D N 1
ATOM 12709 C CA . GLN D 1 414 ? 42.37511 -5.20384 14.63287 1.000 51.29429 735 GLN D CA 1
ATOM 12710 C C . GLN D 1 414 ? 42.41991 -6.67705 15.02325 1.000 53.94531 735 GLN D C 1
ATOM 12711 O O . GLN D 1 414 ? 43.35675 -7.15063 15.66929 1.000 55.85340 735 GLN D O 1
ATOM 12717 N N . GLU D 1 415 ? 41.39462 -7.40865 14.60024 1.000 51.49964 736 GLU D N 1
ATOM 12718 C CA . GLU D 1 415 ? 41.29806 -8.84027 14.84010 1.000 54.87065 736 GLU D CA 1
ATOM 12719 C C . GLU D 1 415 ? 41.01515 -9.57532 13.53680 1.000 55.14609 736 GLU D C 1
ATOM 12720 O O . GLU D 1 415 ? 40.30543 -9.07419 12.65972 1.000 53.42643 736 GLU D O 1
ATOM 12726 N N . LEU D 1 416 ? 41.57327 -10.77969 13.43096 1.000 50.19416 737 LEU D N 1
ATOM 12727 C CA . LEU D 1 416 ? 41.32329 -11.69851 12.32744 1.000 53.83075 737 LEU D CA 1
ATOM 12728 C C . LEU D 1 416 ? 40.41974 -12.81313 12.84664 1.000 55.60991 737 LEU D C 1
ATOM 12729 O O . LEU D 1 416 ? 40.85556 -13.65034 13.64323 1.000 57.61197 737 LEU D O 1
ATOM 12734 N N . LEU D 1 417 ? 39.16992 -12.82774 12.39316 1.000 51.75095 738 LEU D N 1
ATOM 12735 C CA . LEU D 1 417 ? 38.14445 -13.71483 12.91906 1.000 53.64561 738 LEU D CA 1
ATOM 12736 C C . LEU D 1 417 ? 37.53461 -14.55667 11.80677 1.000 52.48420 738 LEU D C 1
ATOM 12737 O O . LEU D 1 417 ? 37.44364 -14.11826 10.65710 1.000 50.95046 738 LEU D O 1
ATOM 12742 N N . THR D 1 418 ? 37.09638 -15.76362 12.15924 1.000 51.09746 739 THR D N 1
ATOM 12743 C CA . THR D 1 418 ? 36.17375 -16.46474 11.28112 1.000 49.10945 739 THR D CA 1
ATOM 12744 C C . THR D 1 418 ? 34.82557 -15.75503 11.29358 1.000 49.07337 739 THR D C 1
ATOM 12745 O O . THR D 1 418 ? 34.53012 -14.94127 12.17607 1.000 44.94861 739 THR D O 1
ATOM 12749 N N . LEU D 1 419 ? 33.99427 -16.07535 10.29828 1.000 48.51086 740 LEU D N 1
ATOM 12750 C CA . LEU D 1 419 ? 32.66593 -15.47781 10.25760 1.000 43.37218 740 LEU D CA 1
ATOM 12751 C C . LEU D 1 419 ? 31.89128 -15.81527 11.52205 1.000 44.70179 740 LEU D C 1
ATOM 12752 O O . LEU D 1 419 ? 31.16528 -14.97136 12.06203 1.000 43.89157 740 LEU D O 1
ATOM 12757 N N . ASP D 1 420 ? 32.07332 -17.03196 12.03667 1.000 43.41041 741 ASP D N 1
ATOM 12758 C CA . ASP D 1 420 ? 31.36118 -17.44065 13.24352 1.000 47.63403 741 ASP D CA 1
ATOM 12759 C C . ASP D 1 420 ? 31.87700 -16.69748 14.47029 1.000 46.26187 741 ASP D C 1
ATOM 12760 O O . ASP D 1 420 ? 31.09055 -16.30175 15.34002 1.000 48.54759 741 ASP D O 1
ATOM 12765 N N . GLN D 1 421 ? 33.19306 -16.49534 14.55662 1.000 44.19313 742 GLN D N 1
ATOM 12766 C CA . GLN D 1 421 ? 33.73792 -15.66126 15.62118 1.000 48.34771 742 GLN D CA 1
ATOM 12767 C C . GLN D 1 421 ? 33.22687 -14.23072 15.50902 1.000 46.72000 742 GLN D C 1
ATOM 12768 O O . GLN D 1 421 ? 32.90682 -13.59798 16.52110 1.000 44.36658 742 GLN D O 1
ATOM 12774 N N . LEU D 1 422 ? 33.14510 -13.70411 14.28372 1.000 44.12835 743 LEU D N 1
ATOM 12775 C CA . LEU D 1 422 ? 32.60059 -12.36435 14.09035 1.000 46.42120 743 LEU D CA 1
ATOM 12776 C C . LEU D 1 422 ? 31.16292 -12.28819 14.59691 1.000 43.75736 743 LEU D C 1
ATOM 12777 O O . LEU D 1 422 ? 30.79736 -11.37310 15.34592 1.000 39.27369 743 LEU D O 1
ATOM 12782 N N . ILE D 1 423 ? 30.34203 -13.26803 14.21905 1.000 42.75944 744 ILE D N 1
ATOM 12783 C CA . ILE D 1 423 ? 28.93831 -13.26764 14.61855 1.000 44.59565 744 ILE D CA 1
ATOM 12784 C C . ILE D 1 423 ? 28.80463 -13.39412 16.13264 1.000 45.35059 744 ILE D C 1
ATOM 12785 O O . ILE D 1 423 ? 27.95446 -12.73561 16.74990 1.000 43.49861 744 ILE D O 1
ATOM 12790 N N . LEU D 1 424 ? 29.63531 -14.23760 16.75821 1.000 42.32982 745 LEU D N 1
ATOM 12791 C CA . LEU D 1 424 ? 29.59409 -14.35178 18.21408 1.000 43.41808 745 LEU D CA 1
ATOM 12792 C C . LEU D 1 424 ? 29.93551 -13.02116 18.87438 1.000 45.69853 745 LEU D C 1
ATOM 12793 O O . LEU D 1 424 ? 29.24335 -12.57791 19.80066 1.000 45.44136 745 LEU D O 1
ATOM 12798 N N . LYS D 1 425 ? 30.99966 -12.36566 18.40071 1.000 41.32570 746 LYS D N 1
ATOM 12799 C CA . LYS D 1 425 ? 31.38073 -11.06354 18.93706 1.000 41.96210 746 LYS D CA 1
ATOM 12800 C C . LYS D 1 425 ? 30.24539 -10.05681 18.79661 1.000 40.74635 746 LYS D C 1
ATOM 12801 O O . LYS D 1 425 ? 29.82153 -9.43807 19.77739 1.000 41.70704 746 LYS D O 1
ATOM 12807 N N . PHE D 1 426 ? 29.75123 -9.86825 17.57033 1.000 36.86921 747 PHE D N 1
ATOM 12808 C CA . PHE D 1 426 ? 28.63974 -8.94453 17.35175 1.000 39.64977 747 PHE D CA 1
ATOM 12809 C C . PHE D 1 426 ? 27.44240 -9.28469 18.24024 1.000 38.67062 747 PHE D C 1
ATOM 12810 O O . PHE D 1 426 ? 26.79757 -8.38463 18.78857 1.000 35.37917 747 PHE D O 1
ATOM 12818 N N . SER D 1 427 ? 27.13979 -10.57735 18.41341 1.000 37.52680 748 SER D N 1
ATOM 12819 C CA . SER D 1 427 ? 25.97961 -10.95376 19.22328 1.000 40.78469 748 SER D CA 1
ATOM 12820 C C . SER D 1 427 ? 26.16063 -10.57021 20.68400 1.000 43.48283 748 SER D C 1
ATOM 12821 O O . SER D 1 427 ? 25.17849 -10.27338 21.37452 1.000 43.04280 748 SER D O 1
ATOM 12824 N N . SER D 1 428 ? 27.39351 -10.56891 21.17341 1.000 37.52557 749 SER D N 1
ATOM 12825 C CA . SER D 1 428 ? 27.62997 -10.19729 22.55677 1.000 38.98400 749 SER D CA 1
ATOM 12826 C C . SER D 1 428 ? 27.52109 -8.69823 22.77378 1.000 41.56317 749 SER D C 1
ATOM 12827 O O . SER D 1 428 ? 27.64019 -8.23989 23.91330 1.000 36.50465 749 SER D O 1
ATOM 12830 N N . MET D 1 429 ? 27.28477 -7.91954 21.72103 1.000 39.65306 750 MET D N 1
ATOM 12831 C CA . MET D 1 429 ? 27.17292 -6.47317 21.86426 1.000 39.63571 750 MET D CA 1
ATOM 12832 C C . MET D 1 429 ? 25.76022 -5.96793 21.58123 1.000 34.73707 750 MET D C 1
ATOM 12833 O O . MET D 1 429 ? 25.58810 -4.84054 21.11888 1.000 40.97384 750 MET D O 1
ATOM 12838 N N . GLY D 1 430 ? 24.74762 -6.77564 21.87132 1.000 36.07459 751 GLY D N 1
ATOM 12839 C CA . GLY D 1 430 ? 23.36846 -6.32785 21.82176 1.000 34.98588 751 GLY D CA 1
ATOM 12840 C C . GLY D 1 430 ? 23.05432 -5.45613 23.02220 1.000 35.74896 751 GLY D C 1
ATOM 12841 O O . GLY D 1 430 ? 23.94304 -5.00207 23.74190 1.000 33.74874 751 GLY D O 1
ATOM 12842 N N . PHE D 1 431 ? 21.75623 -5.22625 23.24778 1.000 32.99340 752 PHE D N 1
ATOM 12843 C CA . PHE D 1 431 ? 21.34509 -4.31508 24.30977 1.000 31.34212 752 PHE D CA 1
ATOM 12844 C C . PHE D 1 431 ? 21.99654 -4.71973 25.62742 1.000 30.22998 752 PHE D C 1
ATOM 12845 O O . PHE D 1 431 ? 21.96361 -5.89960 25.99111 1.000 32.04156 752 PHE D O 1
ATOM 12853 N N . PRO D 1 432 ? 22.58376 -3.79267 26.36474 1.000 35.08461 753 PRO D N 1
ATOM 12854 C CA . PRO D 1 432 ? 22.97224 -4.12576 27.73306 1.000 34.09396 753 PRO D CA 1
ATOM 12855 C C . PRO D 1 432 ? 21.71592 -4.46398 28.51746 1.000 32.57610 753 PRO D C 1
ATOM 12856 O O . PRO D 1 432 ? 20.65289 -3.87789 28.30269 1.000 32.69146 753 PRO D O 1
ATOM 12860 N N . SER D 1 433 ? 21.82179 -5.46342 29.37786 1.000 33.70359 754 SER D N 1
ATOM 12861 C CA . SER D 1 433 ? 20.67243 -5.99311 30.09773 1.000 40.27994 754 SER D CA 1
ATOM 12862 C C . SER D 1 433 ? 20.89066 -5.84427 31.59669 1.000 38.89203 754 SER D C 1
ATOM 12863 O O . SER D 1 433 ? 22.01063 -5.98919 32.08464 1.000 35.88085 754 SER D O 1
ATOM 12866 N N . SER D 1 434 ? 19.81267 -5.56127 32.31747 1.000 34.19890 755 SER D N 1
ATOM 12867 C CA . SER D 1 434 ? 19.90107 -5.36889 33.75250 1.000 39.92119 755 SER D CA 1
ATOM 12868 C C . SER D 1 434 ? 20.01563 -6.68044 34.51443 1.000 45.22403 755 SER D C 1
ATOM 12869 O O . SER D 1 434 ? 20.23167 -6.65801 35.73304 1.000 48.64508 755 SER D O 1
ATOM 12872 N N . ILE D 1 435 ? 19.90349 -7.81466 33.83168 1.000 46.31579 756 ILE D N 1
ATOM 12873 C CA . ILE D 1 435 ? 20.16288 -9.10791 34.44955 1.000 53.84618 756 ILE D CA 1
ATOM 12874 C C . ILE D 1 435 ? 21.48756 -9.71419 34.00251 1.000 56.02857 756 ILE D C 1
ATOM 12875 O O . ILE D 1 435 ? 21.99675 -10.61330 34.69008 1.000 67.10807 756 ILE D O 1
ATOM 12880 N N . ASP D 1 436 ? 22.06495 -9.24798 32.89503 1.000 70.67690 757 ASP D N 1
ATOM 12881 C CA . ASP D 1 436 ? 23.36688 -9.71821 32.40924 1.000 72.41356 757 ASP D CA 1
ATOM 12882 C C . ASP D 1 436 ? 24.47289 -9.49096 33.43926 1.000 75.12115 757 ASP D C 1
ATOM 12883 O O . ASP D 1 436 ? 25.30580 -10.36780 33.67348 1.000 84.37390 757 ASP D O 1
#

Sequence (1602 aa):
RDHRLLGSNLQLFFFDSNVSPGSCFWLPAGARLYNKLMDFIRNEYRIREFTEVITPNIFSCDLWKTSGHYFAYKENMFIFDVEEKEWGLKPMNCPGHCVMFKHMNPSYRQLPIRLADFGVLHRNEFSGALNGLTRVRRFQQDDAHIFCTPEQIQEEVFKALDFLFFIYGQLGFTFDLFLSTMPKEHLGTEEQWKEAENALKSALDKTGRDWKLNPGDGAFYGPKIDIMLWDALKRQHQCGTIQLDFQLPIRFNLQYRTDELKQGYRRPVIIHRAILGSVERMSAVILEHTGGKLPFWLSPRQAIVLSISEKTVEYAKSVERELCRRGFDVSGDYSAATINKKIREESQLLQWNYMLVIGENEARDKKVTLRCCRDTTIPQQELLTLDQLILKFSSMGFPSSIDKRDHRLLGSNLQLFFFDSNVSPGSCFWLPAGARLYNKLMDFIRNEYRIREFTEVITPNIFSCDLWKTSGHYFAYKENMFIFDVEEKEWGLKPMNCPGHCVMFKHMNPSYRQLPIRLADFGVLHRNEFSGALNGLTRVRRFQQDDAHIFCTPEQIQQEEVFKALDFLLFFIYGQLGFTFDLFLSTMPKEHLGTEEQWKEAENALKSALDKTGRDWKLNPGDGAFYGPKIDIMLWDALKRQHQCGTTIQLDFQLPIRFNLQYRTDELKQGYRRPVIIHRAILGSVERRMSAVILEHTGGKLPFWLSPRQAIVLSISEKTVEYAKSVERELCRRGFDVSGDYSAATINKKIRESQLLQWNYMLVIGENEARDKKVTLRCCRDTTIPQELLTLDQLILKFSSMGFPSSIDKRDHRLLGSNLQLFFFDSNVSPGSCFWLPAGARLYNKLMDFIRNEYRIREFTEVITPNIFSCDLWKTSGHYFAYKENMFIFDVEEKEWGLKPMNCPGHCVMFKHMNPSYRQLPIRLADFGVLHRNEFSGALNGLTRVRRFQQDDAHIFCTPEQIQEEVFKALDFLFFIYGQLGFTFDLFLSTMPKEHLGTEEQWKEAENALKSALDKTGRDWKLNPGDGAFYGPKIDIMLWDALKRQHQCGTIQLDFQLPIRFNLQYRTDELKQGYRRPVIIHRAILGSVERMSAVILEHTGGKLPFWLSPRQAIVLSISEKTVEYAKSVERRELCRRGFDVSGDYSAATINKKIRESQLLQWNYMMLVIGENEARDKKVTLRCCRDTTIPQELLTLDQLILKFSSMGFPSSIDKRDHRLLGSNLQLFFFDSNVSPGSCFWLPAGARLYNKLMDFIRNEYRIREFTEVITPNIFSCDLWKTSGHYFAYKENMFIFDVEEKEWGLKPMNCPGHCVMFKHMNPSYRQLPIRLADFGVLHRNEFSGALNGLTRVRRFQQDDAHIFCTPEQIQEEVFKALDFLFFIYGQLGFTFDLFLSTMPKEHLGTEEQWKEAENALKSALDKTGRDWKLNPGDGAFYGPKIDIMLWDALKRQHQCGTIQLDFQLPIRFNLQYRTDLKQGYRRPVIIHRAILGSVERRMSAVILEHTGGKLPFWLSPRQAIVLSISEKTVEYAKSVERELCRRGFDVSGDYSAATINKKIRESQLLQWNYMMLVIGENEARDKKVTLRCCRDTTIPQELLTLDQLILKFSSMGFPSSID

InterPro domains:
  IPR002314 Aminoacyl-tRNA synthetase, class II (G/ P/ S/T) [PF00587] (415-595)
  IPR002320 Threonine-tRNA ligase, class IIa [MF_00184] (159-749)
  IPR002320 Threonine-tRNA ligase, class IIa [PR01047] (421-449)
  IPR002320 Threonine-tRNA ligase, class IIa [PR01047] (454-477)
  IPR002320 Threonine-tRNA ligase, class IIa [PR01047] (625-638)
  IPR002320 Threonine-tRNA ligase, class IIa [PR01047] (652-664)
  IPR002320 Threonine-tRNA ligase, class IIa [TIGR00418] (165-593)
  IPR004095 TGS [PF02824] (61-154)
  IPR004095 TGS [PS51880] (59-154)
  IPR004154 Anticodon-binding [PF03129] (659-747)
  IPR006195 Aminoacyl-tRNA synthetase, class II [PS50862] (360-652)
  IPR012675 Beta-grasp domain superfamily [G3DSA:3.10.20.30] (58-154)
  IPR012947 Threonyl/alanyl tRNA synthetase, SAD [PF07973] (262-310)
  IPR012947 Threonyl/alanyl tRNA synthetase, SAD [SM00863] (261-310)
  IPR018163 Threonyl/alanyl tRNA synthetase, class II-like, putative editing domain superfamily [SSF55186] (157-332)
  IPR033728 Threonine-tRNA ligase catalytic core domain [cd00771] (334-657)
  IPR036621 Anticodon-binding domain superfamily [G3DSA:3.40.50.800] (651-757)
  IPR045864 Class II Aminoacyl-tRNA synthetase/Biotinyl protein ligase (BPL) and lipoyl protein ligase (LPL) [G3DSA:3.30.930.10] (316-650)
  IPR045864 Class II Aminoacyl-tRNA synthetase/Biotinyl protein ligase (BPL) and lipoyl protein ligase (LPL) [SSF55681] (334-643)
  IPR047246 Threonine-tRNA ligase, class IIa, anticodon-binding domain [cd00860] (657-744)

Radius of gyration: 47.87 Å; Cα contacts (8 Å, |Δi|>4): 3324; chains: 4; bounding box: 95×82×148 Å

Secondary structure (DSSP, 8-state):
--HHHHHHHTT-EE--TTT-TTS-EE-HHHHHHHHHHHHHHHHHHHHHT-EE-B--SEEETHHHHHHT-HHHHGGGS-EEEETTEEEEE-S-SHHHHHHHHHHH--BGGGPPEEEEE--EEE----GGG-BTTTB-SEEE--EEEEEE-GGGHHHHHHHHHHHHHHHHHHHT-EEEEEEE---SS-SS-HHHHHHHHHHHHHHHHHTT---EEETT-SBTTB-EEEEEEE-TTS-EEEEEEEEEESSHHHHTT--EE-----TTEE--EEEEEESSS-HHHHHHHHHHHHTT---TTT-S--EEEEESSGGGHHHHHHHHHHHHHTT--EEEE-SSS-HHHHHHHHHTTT-SEEEEE-HHHHHHTEEEEEESSTTSPPEEEEHHHHHHHHHTTS---TT-/---HHHHHHHTT-EE--TTT-TTS-EE-HHHHHHHHHHHHHHHHHHHHTT-EE-B--SEEETHHHHHHT-HHHHGGGS-EEEETTEEEEE-S-SHHHHHHHHHHH--BGGGPPEEEEE--EEE----GGG-BTTTB-SEEEB-EEEEEE-GGGHHHHHHHHHHHHHHHHHHHT-EEEEEEE---SS-SS-HHHHHHHHHHHHHHHHHHT---EEETT-SBTTB-EEEEEEE-TTS-EEEEEEEEEESSHHHHTT--EE-----TTEEPPEEEEEESSSBHHHHHHHHHHHHTT---TTT-S--EEEEESSGGGHHHHHHHHHHHHHTT--EEEE-SSS-HHHHHHHHHTTT-SEEEEE-HHHHHHTEEEEEESSTTS--EEEEHHHHHHHHHTTS---S--/---HHHHHHHTT-EE--TTT-TTS-EE-HHHHHHHHHHHHHHHHHHHHTT-EE-B--SEEETHHHHHHT-HHHHGGGS-EEEETTEEEEE-S-SHHHHHHHHHHH---GGG--EEEEE--EEE----GGG-BTTTB-SEEEB-EEEEEE-GGGHHHHHHHHHHHHHHHHHHHT-EEEEEEE---SS-SS-HHHHHHHHHHHHHHHHHT----EEETT-SBTTB-EEEEEEE-TTS-EEEEEEEEEESHHHHHTT--EE-----TTEEPPEEEEEESS-BHHHHHHHHHHHHTT---TTT-S--EEEEESSGGGHHHHHHHHHHHHHTT--EEEE-SSS-HHHHHHHHGGGT-SEEEEE-HHHHHTTEEEEEESSTTSPPEEEEHHHHHHHHHTTS---TT-/---HHHHHHHTT-EE--TTT-TTS-EE-HHHHHHHHHHHHHHHHHHHHTT-EE-B--SEEETHHHHHHT-HHHHGGGS-EEEETTEEEEE-S-SHHHHHHHHHHH---GGG--EEEEE--EEE----GGG-BTTTB-SEEEB-EEEEEE-GGGHHHHHHHHHHHHHHHHHHHT-EEEEEEE---SS-SS-HHHHHHHHHHHHHHHHHH----EEETT-SBTTB-EEEEEEE-TTS-EEEEEEEEEESHHHHHTT--EE----TTEEPPEEEEEESS-BHHHHHHHHHHHHTT---TTT-S--EEEEESSGGGHHHHHHHHHHHHHTT--EEEE-SSS-HHHHHHHHHTTT-SEEEEE-HHHHHTT-EEEEESSTTSPPEEE-HHHHHHHHHTTS---S--

Organism: Cryptosporidium parvum (strain Iowa II) (NCBI:txid353152)

Nearest PDB structures (foldseek):
  7l3o-assembly1_D  TM=1.002E+00  e=1.798E-87  Cryptosporidium parvum Iowa II
  7l3o-assembly1_A  TM=9.743E-01  e=2.051E-84  Cryptosporidium parvum Iowa II
  4p3n-assembly2_C  TM=9.810E-01  e=7.460E-60  Homo sapiens
  8wih-assembly1_B  TM=9.212E-01  e=1.218E-51  Escherichia coli
  4eo4-assembly2_B  TM=9.158E-01  e=2.083E-51  Saccharomyces cerevisiae S288C